Protein 9HGI (pdb70)

Nearest PDB structures (foldseek):
  2zu6-assembly2_D  TM=5.123E-01  e=4.882E-08  Homo sapiens
  3eiq-assembly1_D  TM=4.790E-01  e=8.074E-07  Homo sapiens
  1z63-assembly2_B  TM=3.590E-01  e=5.903E-06  Saccharolobus solfataricus
  2oca-assembly1_A  TM=2.871E-01  e=5.368E-07  Tequatrovirus T4
  4n0o-assembly3_E  TM=4.717E-01  e=1.006E-01  Equine arteritis virus Bucyrus

Radius of gyration: 37.97 Å; Cα contacts (8 Å, |Δi|>4): 2782; chains: 2; bounding box: 100×102×80 Å

Secondary structure (DSSP, 8-state):
-PPPPHHHHHHHHHHHHHHHHHTTTTHHHHHHHH-TTSEEEEE-SSS-----TTSTTS-SEEEEE--TTSSHHHHHHHHHHHH--STT--EEEEEBTTB-HHHHHHHGGGSSS-EE--SSS--S-SSTTS-BSEEEEEGGGGGGTGGGB-S--SEEEEESHHHHHHGGGSTT--SHHHHHHHHHHHHHH-SEEEEEETT--HHHHHHHHHHH-GGGEEEEEE-----GGG--EEEE-SB--HHHHHHHSS-SSS--PPPS-S-S-TT--BHHHHHHHHHHTT--EEEEES-HHHHHHHHHHHHHH-S-EEEE-TTS----GGGGGG-SEEEE-GGGGTSPPB-SS--SEEEEEE---TTS--HHHHHHHHHSB---SS-EEEEEE--TT-BSPPSS-HHHHHHHHHTTT---SSSS----BS----HHHHHHHHHHHHHHHGGGBHHHHHHHHHHHHHHTTPEEEETT--S---HHHHHHHHHHHHHHHHHHHHHHHHS---STTS-HHHHHHTSHHHHHHHHHHB-TT--HHHHHHHHHHTTSHHHHHHHHHHHHHHHHHH-GGGGT-HHHHHHHHHHHSSEEEEEE-TTS-EEEEEE---S--HHHHHHHHHHHHHHHHTTEETTTTEESS-B-HHHHHHHHGGGHHHHHHHHHHHHT-SS--SSTTSHHHHHHHHHHHHHSPPTTTS-HHHHHHHHHHHIIIIIH--EEEE---SSSSS--GGG--HHHHHHHHHHTT----SSSSHHHHHHHHHHHGGGG-S--EEEE--STTTTB--TT------HHHHHHHHHHHSPPPPSS---/-PPPPHHHHHHHHHHHHHHHHHTTTTHHHHHHHH-TTSEEEEE-SSS-----TTSSSS-SEEEEE--TTSSHHHHHHHHHHHH--STT--EEEEE-GGG-THHHHHHGGGGTT-EE--TTTT--GGGG-S-BSEEEEEGGGTTTTGGGB-SS-SEEEEETHHHHHGGGG-TT--SHHHHHHHHHHHHHH-SEEEEE-TT--HHHHHHHHHHH-GGGEEEEEE----TTTTT-EEEE-SB--HHHHHHHHS-SSS-----STT-S-TT--BHHHHHHHHHHTT--EEEEES-HHHHHHHHHHHHHH-S-EEEE-TTS----GGGGGG-SEEEE-GGGGSS--B-SS--SEEEEEE---TTS--HHHHHHHHTTB---TT-EEEEEE--TT-BSPPSS-HHHHHHHHHTTT---SSSS-----B-S---HHHHHHHHHHHHHHHGGGBHHHHHHHHHHHHHTTTPEEEETTBSS---HHHHHHHHHHHHHHHHHHHHHHHHTS---SS--HHHHHHT-HHHHHHHHHHB-TT--HHHHHHHHHHTTSHHHHHHHHHHHHHHHHHH-GGGGT-HHHHHHHHHHHSSEEEEEE-TTS-EEEEEE---S--HHHHHHHHHHHHHHHHTTEETTTTEESS-B-HHHHHHHHGGGHHHHHHHHHHHHS-SS--SGGGSHHHHHHHHHHHHTSPPTTTS-HHHHHHHHHHHIIIIIS--EEEE---SSSTT--GGG--HHHHHHHHTGGG------SSHHHHHHHHHHHHHHH-S--EEEE--STTTTB--TT------HHHHHHHHHHHSPPPPSS---

B-factor: mean 156.35, std 136.42, range [23.38, 640.0]

Solvent-accessible surface area: 67480 Å² total; per-residue (Å²): 126,90,116,46,22,123,86,53,35,104,59,33,68,4,2,28,30,0,0,99,25,0,1,0,25,20,0,33,128,4,0,68,146,43,17,91,134,5,67,47,70,122,30,82,161,25,81,6,71,14,39,69,4,72,28,140,122,20,67,42,0,4,0,0,17,0,0,80,17,1,19,27,45,73,9,0,10,136,9,5,135,42,5,35,155,37,94,121,14,6,1,0,0,4,0,0,56,47,34,28,3,76,83,9,34,99,96,11,93,99,26,50,145,37,35,60,14,54,35,139,97,23,103,140,78,116,53,108,107,146,60,6,52,18,0,2,2,5,1,39,10,1,33,139,10,17,122,36,17,51,118,52,0,58,2,2,0,8,16,33,2,11,20,0,7,34,13,2,15,29,52,70,27,110,79,52,54,144,0,0,57,12,9,10,90,4,8,127,68,0,68,47,0,0,0,2,5,10,13,0,0,7,8,6,0,36,8,2,9,60,32,41,32,53,148,53,0,17,0,0,2,1,63,54,26,46,88,61,106,30,54,30,98,3,42,3,2,11,33,1,1,6,64,64,0,61,66,32,22,87,91,135,69,71,129,62,63,139,80,145,110,57,102,102,98,57,146,15,10,9,0,0,19,48,0,67,62,36,3,65,60,51,17,24,0,0,0,0,0,16,16,13,16,4,0,12,3,0,1,84,0,0,122,98,68,19,122,118,10,31,29,10,6,58,76,36,126,158,32,86,22,118,47,1,40,111,52,43,0,0,0,0,9,15,25,12,1,29,32,92,41,5,97,79,101,33,0,9,1,0,2,0,4,0,29,0,40,10,22,12,22,19,7,32,9,0,19,30,0,3,14,28,0,66,10,8,126,101,11,29,1,7,0,0,4,0,0,8,46,1,112,22,63,23,0,0,17,42,139,0,29,94,65,0,79,91,45,70,6,90,22,14,39,19,14,30,50,182,131,31,44,8,45,184,21,42,124,0,46,73,40,4,75,9,19,36,6,0,19,15,9,2,1,4,3,0,20,0,0,0,5,4,0,46,18,2,0,70,17,9,60,22,118,19,62,6,104,67,50,100,106,112,34,60,45,109,20,4,13,71,8,24,82,31,3,38,129,10,0,92,142,2,27,162,29,16,164,104,20,78,12,148,102,136,166,19,20,47,34,6,14,4,7,53,41,29,71,0,2,23,7,5,43,30,10,6,60,58,113,8,45,20,58,79,2,8,60,0,0,123,42,0,38,54,56,78,4,28,2,42,0,0,4,0,4,0,0,1,0,5,38,48,0,38,8,0,16,30,3,36,2,11,1,31,28,1,0,34,27,3,0,6,3,32,1,2,0,3,32,155,108,17,60,57,74,42,20,33,0,54,10,0,72,81,17,64,42,2,39,54,5,1,22,7,0,6,52,2,0,54,121,0,114,4,17,0,30,82,9,3,10,28,65,3,5,10,38,98,44,0,34,92,10,0,58,56,45,14,64,94,4,55,93,11,4,106,81,10,6,106,38,147,91,89,23,13,6,1,6,18,125,99,5,22,137,43,4,29,84,24,36,98,67,23,38,92,120,76,79,58,57,131,34,80,4,0,24,24,0,0,103,27,1,1,17,36,7,0,11,2,121,26,26,164,18,143,33,44,0,58,24,68,26,166,42,174,106,14,82,91,145,66,0,35,40,24,0,78,73,89,169,21,113,89,77,68,58,200,59,62,189,63,4,80,56,32,2,64,67,64,92,193,106,7,79,59,60,26,38,42,2,100,5,31,98,34,0,105,4,3,10,3,93,66,25,117,57,70,67,26,6,0,44,3,8,13,21,0,10,15,8,37,35,23,47,29,12,66,53,60,112,121,116,119,33,23,123,88,69,33,106,59,32,68,4,1,26,29,0,0,101,25,0,1,0,25,22,0,28,110,11,0,71,162,46,16,95,140,5,66,44,66,122,30,94,163,25,68,7,69,13,35,69,2,65,29,137,121,21,67,43,0,4,0,0,17,0,1,82,24,1,20,26,46,74,7,0,13,131,8,3,136,38,5,36,143,46,118,108,18,5,0,0,0,3,0,0,57,57,21,38,4,66,89,10,28,98,93,5,80,102,22,62,112,20,63,58,9,28,42,119,68,71,69,95,61,91,144,101,128,183,70,20,66,18,0,2,0,2,1,35,4,0,27,110,11,23,87,11,15,44,119,47,2,59,2,3,0,8,13,36,1,8,20,0,8,35,21,4,16,27,47,73,30,109,84,42,53,151,1,0,57,14,8,15,90,5,8,126,66,0,68,47,1,0,0,4,4,9,11,0,1,6,7,6,0,37,8,2,11,55,28,42,32,51,151,50,0,19,0,0,2,1,66,52,15,90,82,62,50,17,60,19,110,2,42,2,2,22,32,0,0,7,39,57,0,69,56,22,28,109,84,140,67,68,135,69,61,145,85,113,71,46,90,99,81,59,178,23,12,9,0,0,19,47,0,65,63,39,3,66,61,47,19,26,0,0,0,0,0,15,17,12,34,4,0,18,5,0,1,86,0,0,128,99,73,16,120,123,9,34,27,7,4,63,69,31,127,103,43,84,20,109,51,1,38,112,54,44,0,0,0,0,7,30,13,9,0,34,25,93,36,4,79,82,101,33,0,10,1,0,0,0,4,0,27,0,45,14,20,13,29,20,8,30,8,0,15,29,0,2,14,24,0,100,26,9,121,104,14,30,2,5,0,0,4,0,0,8,49,1,125,22,76,22,0,0,14,45,124,0,31,94,68,0,93,90,43,76,5,88,19,18,39,13,13,25,51,106,146,90,24,54,6,42,144,35,34,133,0,42,92,41,4,69,8,22,38,5,0,19,12,9,2,1,4,2,0,22,0,0,0,5,4,0,48,16,2,0,71,14,3,47,16,108,22,45,9,106,70,54,123,121,109,35,58,43,114,21,2,15,87,17,17,95,37,1,34,136,13,0,82,107,3,27,135,30,20,167,107,21,51,20,133,63,100,168,23,25,17,27,5,16,6,7,51,38,36,74,0,1,21,8,4,44,29,10,6,65,52,112,9,45,20,58,89,2,7,61,1,0,122,42,0,37,50,55,80,3,26,11,41,0,0,3,0,4,0,0,0,0,5,38,50,0,38,8,0,12,30,3,38,1,10,1,31,28,2,0,36,26,4,1,5,2,30,1,2,0,3,35,156,113,11,60,59,72,46,22,31,0,53,11,1,70,79,15,66,45,3,39,22,6,0,20,5,0,6,36,1,0,54,100,0,115,5,18,0,21,76,15,4,7,36,80,10,4,11,38,105,44,0,38,100,9,0,53,53,42,11,90,80,4,61,93,19,1,93,88,11,6,101,36,148,91,88,22,13,7,2,4,16,122,98,17,19,135,86,6,19,92,22,27,91,64,16,41,94,128,80,74,56,58,81,36,79,3,0,26,22,0,0,99,26,2,1,15,42,8,0,11,1,119,20,27,144,12,102,25,31,2,56,41,72,26,150,44,182,112,12,63,90,138,76,0,56,46,23,3,112,38,87,168,16,142,71,121,37,92,188,86,85,202,91,6,60,54,44,0,76,60,65,73,183,106,6,75,54,63,38,35,46,2,133,14,29,102,38,0,118,5,3,10,2,91,66,24,117,56,60,59,27,7,0,46,1,8,14,20,1,9,13,24,42,31,22,45,19,16,59,51,36,123

Structure (mmCIF, N/CA/C/O backbone):
data_9HGI
#
_entry.id   9HGI
#
_cell.length_a   1.00
_cell.length_b   1.00
_cell.length_c   1.00
_cell.angle_alpha   90.00
_cell.angle_beta   90.00
_cell.angle_gamma   90.00
#
_symmetry.space_group_name_H-M   'P 1'
#
loop_
_entity.id
_entity.type
_entity.pdbx_description
1 polymer 'Replication origin-binding protein'
2 polymer "DNA (5'-D(P*TP*AP*TP*TP*GP*GP*GP*AP*CP*GP*AP*AP*GP*TP*GP*CP*GP*AP*AP*CP*GP*CP*TP*T)-3')"
3 polymer "DNA (5'-D(P*AP*AP*GP*CP*GP*TP*TP*CP*GP*CP*AP*CP*TP*TP*CP*GP*TP*CP*CP*CP*AP*AP*TP*A)-3')"
#
loop_
_atom_site.group_PDB
_atom_site.id
_atom_site.type_symbol
_atom_site.label_atom_id
_atom_site.label_alt_id
_atom_site.label_comp_id
_atom_site.label_asym_id
_atom_site.label_entity_id
_atom_site.label_seq_id
_atom_site.pdbx_PDB_ins_code
_atom_site.Cartn_x
_atom_site.Cartn_y
_atom_site.Cartn_z
_atom_site.occupancy
_atom_site.B_iso_or_equiv
_atom_site.auth_seq_id
_atom_site.auth_comp_id
_atom_site.auth_asym_id
_atom_site.auth_atom_id
_atom_site.pdbx_PDB_model_num
ATOM 1 N N . GLY A 1 27 ? 131.073 159.009 192.887 1.00 321.63 16 GLY A N 1
ATOM 2 C CA . GLY A 1 27 ? 131.858 159.749 191.879 1.00 326.56 16 GLY A CA 1
ATOM 3 C C . GLY A 1 27 ? 130.960 160.473 190.877 1.00 331.80 16 GLY A C 1
ATOM 4 O O . GLY A 1 27 ? 129.777 160.162 190.752 1.00 326.76 16 GLY A O 1
ATOM 5 N N . ARG A 1 28 ? 131.558 161.430 190.153 1.00 338.34 17 ARG A N 1
ATOM 6 C CA . ARG A 1 28 ? 130.870 162.243 189.154 1.00 341.57 17 ARG A CA 1
ATOM 7 C C . ARG A 1 28 ? 130.371 161.384 187.986 1.00 336.64 17 ARG A C 1
ATOM 8 O O . ARG A 1 28 ? 130.978 160.372 187.637 1.00 360.24 17 ARG A O 1
ATOM 16 N N . PRO A 1 29 ? 129.253 161.772 187.315 1.00 306.87 18 PRO A N 1
ATOM 17 C CA . PRO A 1 29 ? 128.815 161.091 186.094 1.00 290.68 18 PRO A CA 1
ATOM 18 C C . PRO A 1 29 ? 129.777 161.381 184.942 1.00 269.63 18 PRO A C 1
ATOM 19 O O . PRO A 1 29 ? 130.548 162.340 185.005 1.00 263.66 18 PRO A O 1
ATOM 23 N N . ILE A 1 30 ? 129.708 160.547 183.892 1.00 251.02 19 ILE A N 1
ATOM 24 C CA . ILE A 1 30 ? 130.661 160.584 182.789 1.00 231.74 19 ILE A CA 1
ATOM 25 C C . ILE A 1 30 ? 130.421 161.850 181.965 1.00 236.46 19 ILE A C 1
ATOM 26 O O . ILE A 1 30 ? 129.294 162.128 181.546 1.00 236.65 19 ILE A O 1
ATOM 31 N N . GLY A 1 31 ? 131.499 162.609 181.720 1.00 240.39 20 GLY A N 1
ATOM 32 C CA . GLY A 1 31 ? 131.413 163.825 180.927 1.00 233.70 20 GLY A CA 1
ATOM 33 C C . GLY A 1 31 ? 131.294 163.536 179.428 1.00 231.31 20 GLY A C 1
ATOM 34 O O . GLY A 1 31 ? 131.720 162.486 178.934 1.00 240.29 20 GLY A O 1
ATOM 35 N N . ASP A 1 32 ? 130.740 164.510 178.692 1.00 238.59 21 ASP A N 1
ATOM 36 C CA . ASP A 1 32 ? 130.744 164.478 177.234 1.00 253.34 21 ASP A CA 1
ATOM 37 C C . ASP A 1 32 ? 132.175 164.614 176.698 1.00 214.49 21 ASP A C 1
ATOM 38 O O . ASP A 1 32 ? 132.498 164.044 175.650 1.00 206.44 21 ASP A O 1
ATOM 43 N N . ASP A 1 33 ? 133.031 165.340 177.439 1.00 200.00 22 ASP A N 1
ATOM 44 C CA . ASP A 1 33 ? 134.452 165.455 177.136 1.00 209.33 22 ASP A CA 1
ATOM 45 C C . ASP A 1 33 ? 135.162 164.107 177.296 1.00 197.41 22 ASP A C 1
ATOM 46 O O . ASP A 1 33 ? 136.010 163.787 176.467 1.00 206.22 22 ASP A O 1
ATOM 51 N N . GLU A 1 34 ? 134.817 163.309 178.324 1.00 181.31 23 GLU A N 1
ATOM 52 C CA . GLU A 1 34 ? 135.336 161.950 178.475 1.00 155.59 23 GLU A CA 1
ATOM 53 C C . GLU A 1 34 ? 134.946 161.063 177.284 1.00 113.66 23 GLU A C 1
ATOM 54 O O . GLU A 1 34 ? 135.740 160.246 176.831 1.00 127.70 23 GLU A O 1
ATOM 60 N N . CYS A 1 35 ? 133.746 161.252 176.743 1.00 94.10 24 CYS A N 1
ATOM 61 C CA . CYS A 1 35 ? 133.295 160.509 175.581 1.00 99.96 24 CYS A CA 1
ATOM 62 C C . CYS A 1 35 ? 134.048 160.921 174.313 1.00 96.12 24 CYS A C 1
ATOM 63 O O . CYS A 1 35 ? 134.319 160.082 173.451 1.00 126.73 24 CYS A O 1
ATOM 66 N N . GLU A 1 36 ? 134.410 162.205 174.206 1.00 84.01 25 GLU A N 1
ATOM 67 C CA . GLU A 1 36 ? 135.192 162.686 173.075 1.00 93.87 25 GLU A CA 1
ATOM 68 C C . GLU A 1 36 ? 136.661 162.279 173.210 1.00 92.51 25 GLU A C 1
ATOM 69 O O . GLU A 1 36 ? 137.313 161.991 172.209 1.00 95.12 25 GLU A O 1
ATOM 75 N N . GLN A 1 37 ? 137.187 162.248 174.441 1.00 82.50 26 GLN A N 1
ATOM 76 C CA . GLN A 1 37 ? 138.533 161.765 174.687 1.00 82.64 26 GLN A CA 1
ATOM 77 C C . GLN A 1 37 ? 138.636 160.325 174.212 1.00 68.37 26 GLN A C 1
ATOM 78 O O . GLN A 1 37 ? 139.587 159.958 173.516 1.00 94.79 26 GLN A O 1
ATOM 84 N N . TYR A 1 38 ? 137.686 159.493 174.627 1.00 61.81 27 TYR A N 1
ATOM 85 C CA . TYR A 1 38 ? 137.661 158.095 174.238 1.00 63.72 27 TYR A CA 1
ATOM 86 C C . TYR A 1 38 ? 137.608 157.954 172.726 1.00 63.89 27 TYR A C 1
ATOM 87 O O . TYR A 1 38 ? 138.460 157.292 172.124 1.00 76.94 27 TYR A O 1
ATOM 96 N N . THR A 1 39 ? 136.631 158.606 172.113 1.00 62.83 28 THR A N 1
ATOM 97 C CA . THR A 1 39 ? 136.443 158.505 170.674 1.00 72.09 28 THR A CA 1
ATOM 98 C C . THR A 1 39 ? 137.693 158.961 169.901 1.00 58.15 28 THR A C 1
ATOM 99 O O . THR A 1 39 ? 138.056 158.347 168.898 1.00 61.72 28 THR A O 1
ATOM 103 N N . SER A 1 40 ? 138.359 160.008 170.365 1.00 50.21 29 SER A N 1
ATOM 104 C CA . SER A 1 40 ? 139.582 160.487 169.743 1.00 59.02 29 SER A CA 1
ATOM 105 C C . SER A 1 40 ? 140.716 159.486 169.868 1.00 58.93 29 SER A C 1
ATOM 106 O O . SER A 1 40 ? 141.455 159.266 168.903 1.00 69.35 29 SER A O 1
ATOM 109 N N . SER A 1 41 ? 140.855 158.889 171.060 1.00 56.30 30 SER A N 1
ATOM 110 C CA . SER A 1 41 ? 141.925 157.947 171.322 1.00 52.68 30 SER A CA 1
ATOM 111 C C . SER A 1 41 ? 141.768 156.714 170.435 1.00 58.22 30 SER A C 1
ATOM 112 O O . SER A 1 41 ? 142.724 156.261 169.807 1.00 50.14 30 SER A O 1
ATOM 115 N N . VAL A 1 42 ? 140.557 156.162 170.388 1.00 50.68 31 VAL A N 1
ATOM 116 C CA . VAL A 1 42 ? 140.285 155.047 169.516 1.00 46.34 31 VAL A CA 1
ATOM 117 C C . VAL A 1 42 ? 140.575 155.379 168.063 1.00 46.61 31 VAL A C 1
ATOM 118 O O . VAL A 1 42 ? 141.139 154.565 167.333 1.00 64.52 31 VAL A O 1
ATOM 122 N N . SER A 1 43 ? 140.175 156.554 167.617 1.00 60.12 32 SER A N 1
ATOM 123 C CA . SER A 1 43 ? 140.307 156.941 166.221 1.00 62.62 32 SER A CA 1
ATOM 124 C C . SER A 1 43 ? 141.772 157.109 165.816 1.00 45.44 32 SER A C 1
ATOM 125 O O . SER A 1 43 ? 142.206 156.619 164.783 1.00 49.33 32 SER A O 1
ATOM 128 N N . LEU A 1 44 ? 142.564 157.742 166.655 1.00 47.87 33 LEU A N 1
ATOM 129 C CA . LEU A 1 44 ? 143.993 157.857 166.402 1.00 46.63 33 LEU A CA 1
ATOM 130 C C . LEU A 1 44 ? 144.678 156.501 166.448 1.00 50.36 33 LEU A C 1
ATOM 131 O O . LEU A 1 44 ? 145.576 156.261 165.653 1.00 66.90 33 LEU A O 1
ATOM 136 N N . ALA A 1 45 ? 144.303 155.611 167.377 1.00 51.17 34 ALA A N 1
ATOM 137 C CA . ALA A 1 45 ? 144.847 154.251 167.411 1.00 48.39 34 ALA A CA 1
ATOM 138 C C . ALA A 1 45 ? 144.556 153.535 166.100 1.00 48.73 34 ALA A C 1
ATOM 139 O O . ALA A 1 45 ? 145.449 152.917 165.533 1.00 47.38 34 ALA A O 1
ATOM 141 N N . ARG A 1 46 ? 143.317 153.644 165.611 1.00 44.96 35 ARG A N 1
ATOM 142 C CA . ARG A 1 46 ? 142.930 153.052 164.343 1.00 43.61 35 ARG A CA 1
ATOM 143 C C . ARG A 1 46 ? 143.767 153.586 163.184 1.00 46.10 35 ARG A C 1
ATOM 144 O O . ARG A 1 46 ? 144.203 152.811 162.344 1.00 60.00 35 ARG A O 1
ATOM 152 N N . MET A 1 47 ? 144.047 154.875 163.144 1.00 45.72 36 MET A N 1
ATOM 153 C CA . MET A 1 47 ? 144.912 155.440 162.122 1.00 49.11 36 MET A CA 1
ATOM 154 C C . MET A 1 47 ? 146.361 154.965 162.215 1.00 42.71 36 MET A C 1
ATOM 155 O O . MET A 1 47 ? 146.993 154.715 161.196 1.00 61.84 36 MET A O 1
ATOM 160 N N . LEU A 1 48 ? 146.922 154.858 163.395 1.00 41.38 37 LEU A N 1
ATOM 161 C CA . LEU A 1 48 ? 148.343 154.531 163.543 1.00 38.34 37 LEU A CA 1
ATOM 162 C C . LEU A 1 48 ? 148.663 153.105 163.118 1.00 42.83 37 LEU A C 1
ATOM 163 O O . LEU A 1 48 ? 149.719 152.891 162.553 1.00 47.96 37 LEU A O 1
ATOM 168 N N . TYR A 1 49 ? 147.729 152.137 163.281 1.00 46.81 38 TYR A N 1
ATOM 169 C CA . TYR A 1 49 ? 147.972 150.745 162.906 1.00 43.29 38 TYR A CA 1
ATOM 170 C C . TYR A 1 49 ? 147.200 150.329 161.650 1.00 42.41 38 TYR A C 1
ATOM 171 O O . TYR A 1 49 ? 147.088 149.161 161.364 1.00 59.83 38 TYR A O 1
ATOM 180 N N . GLY A 1 50 ? 146.675 151.237 160.869 1.00 51.47 39 GLY A N 1
ATOM 181 C CA . GLY A 1 50 ? 146.185 150.872 159.555 1.00 61.10 39 GLY A CA 1
ATOM 182 C C . GLY A 1 50 ? 144.760 150.320 159.550 1.00 51.09 39 GLY A C 1
ATOM 183 O O . GLY A 1 50 ? 144.409 149.613 158.631 1.00 51.10 39 GLY A O 1
ATOM 184 N N . GLY A 1 51 ? 143.963 150.653 160.556 1.00 49.89 40 GLY A N 1
ATOM 185 C CA . GLY A 1 51 ? 142.594 150.188 160.610 1.00 57.33 40 GLY A CA 1
ATOM 186 C C . GLY A 1 51 ? 141.666 151.031 159.748 1.00 62.77 40 GLY A C 1
ATOM 187 O O . GLY A 1 51 ? 140.541 150.612 159.477 1.00 87.60 40 GLY A O 1
ATOM 188 N N . ASP A 1 52 ? 142.149 152.204 159.321 1.00 65.70 41 ASP A N 1
ATOM 189 C CA . ASP A 1 52 ? 141.389 153.156 158.518 1.00 71.86 41 ASP A CA 1
ATOM 190 C C . ASP A 1 52 ? 141.608 152.971 157.017 1.00 70.09 41 ASP A C 1
ATOM 191 O O . ASP A 1 52 ? 140.955 153.616 156.226 1.00 88.34 41 ASP A O 1
ATOM 196 N N . LEU A 1 53 ? 142.428 151.997 156.631 1.00 84.88 42 LEU A N 1
ATOM 197 C CA . LEU A 1 53 ? 143.103 151.971 155.339 1.00 67.75 42 LEU A CA 1
ATOM 198 C C . LEU A 1 53 ? 142.118 151.893 154.186 1.00 68.17 42 LEU A C 1
ATOM 199 O O . LEU A 1 53 ? 142.341 152.544 153.189 1.00 76.34 42 LEU A O 1
ATOM 204 N N . ALA A 1 54 ? 141.009 151.177 154.352 1.00 71.17 43 ALA A N 1
ATOM 205 C CA . ALA A 1 54 ? 140.062 150.991 153.263 1.00 76.03 43 ALA A CA 1
ATOM 206 C C . ALA A 1 54 ? 139.258 152.252 152.975 1.00 74.54 43 ALA A C 1
ATOM 207 O O . ALA A 1 54 ? 138.699 152.370 151.888 1.00 94.39 43 ALA A O 1
ATOM 209 N N . GLU A 1 55 ? 139.166 153.170 153.932 1.00 77.39 44 GLU A N 1
ATOM 210 C CA . GLU A 1 55 ? 138.456 154.429 153.747 1.00 83.51 44 GLU A CA 1
ATOM 211 C C . GLU A 1 55 ? 139.408 155.523 153.281 1.00 82.93 44 GLU A C 1
ATOM 212 O O . GLU A 1 55 ? 139.004 156.388 152.519 1.00 113.34 44 GLU A O 1
ATOM 218 N N . TRP A 1 56 ? 140.648 155.508 153.774 1.00 84.22 45 TRP A N 1
ATOM 219 C CA . TRP A 1 56 ? 141.614 156.574 153.553 1.00 70.58 45 TRP A CA 1
ATOM 220 C C . TRP A 1 56 ? 142.195 156.479 152.147 1.00 75.22 45 TRP A C 1
ATOM 221 O O . TRP A 1 56 ? 142.359 157.512 151.509 1.00 80.84 45 TRP A O 1
ATOM 232 N N . VAL A 1 57 ? 142.446 155.264 151.628 1.00 73.03 46 VAL A N 1
ATOM 233 C CA . VAL A 1 57 ? 143.076 155.133 150.323 1.00 75.47 46 VAL A CA 1
ATOM 234 C C . VAL A 1 57 ? 142.188 155.753 149.241 1.00 80.11 46 VAL A C 1
ATOM 235 O O . VAL A 1 57 ? 142.668 156.622 148.515 1.00 76.59 46 VAL A O 1
ATOM 239 N N . PRO A 1 58 ? 140.905 155.361 149.038 1.00 78.66 47 PRO A N 1
ATOM 240 C CA . PRO A 1 58 ? 140.060 155.971 148.013 1.00 88.97 47 PRO A CA 1
ATOM 241 C C . PRO A 1 58 ? 139.940 157.490 148.088 1.00 92.53 47 PRO A C 1
ATOM 242 O O . PRO A 1 58 ? 139.780 158.135 147.053 1.00 124.74 47 PRO A O 1
ATOM 246 N N . ARG A 1 59 ? 139.959 158.035 149.308 1.00 76.54 48 ARG A N 1
ATOM 247 C CA . ARG A 1 59 ? 139.823 159.463 149.537 1.00 79.65 48 ARG A CA 1
ATOM 248 C C . ARG A 1 59 ? 141.082 160.220 149.102 1.00 82.24 48 ARG A C 1
ATOM 249 O O . ARG A 1 59 ? 140.979 161.200 148.365 1.00 105.76 48 ARG A O 1
ATOM 257 N N . VAL A 1 60 ? 142.268 159.731 149.488 1.00 76.80 49 VAL A N 1
ATOM 258 C CA . VAL A 1 60 ? 143.494 160.509 149.374 1.00 80.67 49 VAL A CA 1
ATOM 259 C C . VAL A 1 60 ? 144.337 160.104 148.163 1.00 83.66 49 VAL A C 1
ATOM 260 O O . VAL A 1 60 ? 145.052 160.955 147.636 1.00 113.63 49 VAL A O 1
ATOM 264 N N . HIS A 1 61 ? 144.221 158.851 147.695 1.00 79.94 50 HIS A N 1
ATOM 265 C CA . HIS A 1 61 ? 145.004 158.360 146.566 1.00 86.77 50 HIS A CA 1
ATOM 266 C C . HIS A 1 61 ? 144.070 157.641 145.587 1.00 92.47 50 HIS A C 1
ATOM 267 O O . HIS A 1 61 ? 144.102 156.414 145.456 1.00 83.70 50 HIS A O 1
ATOM 274 N N . PRO A 1 62 ? 143.214 158.382 144.844 1.00 98.14 51 PRO A N 1
ATOM 275 C CA . PRO A 1 62 ? 142.167 157.749 144.043 1.00 92.19 51 PRO A CA 1
ATOM 276 C C . PRO A 1 62 ? 142.625 156.797 142.944 1.00 87.64 51 PRO A C 1
ATOM 277 O O . PRO A 1 62 ? 141.840 155.940 142.542 1.00 92.27 51 PRO A O 1
ATOM 281 N N . LYS A 1 63 ? 143.869 156.940 142.462 1.00 97.52 52 LYS A N 1
ATOM 282 C CA . LYS A 1 63 ? 144.366 156.097 141.380 1.00 122.33 52 LYS A CA 1
ATOM 283 C C . LYS A 1 63 ? 144.940 154.772 141.901 1.00 108.75 52 LYS A C 1
ATOM 284 O O . LYS A 1 63 ? 145.194 153.872 141.110 1.00 94.90 52 LYS A O 1
ATOM 290 N N . THR A 1 64 ? 145.140 154.640 143.223 1.00 111.59 53 THR A N 1
ATOM 291 C CA . THR A 1 64 ? 145.587 153.395 143.848 1.00 90.37 53 THR A CA 1
ATOM 292 C C . THR A 1 64 ? 144.404 152.468 144.077 1.00 76.63 53 THR A C 1
ATOM 293 O O . THR A 1 64 ? 143.477 152.834 144.789 1.00 91.79 53 THR A O 1
ATOM 297 N N . THR A 1 65 ? 144.431 151.273 143.474 1.00 78.07 54 THR A N 1
ATOM 298 C CA . THR A 1 65 ? 143.338 150.328 143.645 1.00 96.06 54 THR A CA 1
ATOM 299 C C . THR A 1 65 ? 143.443 149.647 145.001 1.00 90.18 54 THR A C 1
ATOM 300 O O . THR A 1 65 ? 144.531 149.486 145.533 1.00 104.66 54 THR A O 1
ATOM 304 N N . ILE A 1 66 ? 142.285 149.250 145.551 1.00 79.74 55 ILE A N 1
ATOM 305 C CA . ILE A 1 66 ? 142.213 148.600 146.852 1.00 70.87 55 ILE A CA 1
ATOM 306 C C . ILE A 1 66 ? 141.097 147.566 146.855 1.00 81.31 55 ILE A C 1
ATOM 307 O O . ILE A 1 66 ? 140.103 147.722 146.148 1.00 128.66 55 ILE A O 1
ATOM 312 N N . GLU A 1 67 ? 141.260 146.501 147.643 1.00 82.30 56 GLU A N 1
ATOM 313 C CA . GLU A 1 67 ? 140.213 145.497 147.797 1.00 91.60 56 GLU A CA 1
ATOM 314 C C . GLU A 1 67 ? 140.195 144.921 149.209 1.00 86.04 56 GLU A C 1
ATOM 315 O O . GLU A 1 67 ? 141.198 144.963 149.911 1.00 109.31 56 GLU A O 1
ATOM 321 N N . ARG A 1 68 ? 139.036 144.400 149.629 1.00 97.25 57 ARG A N 1
ATOM 322 C CA . ARG A 1 68 ? 138.891 143.802 150.949 1.00 91.27 57 ARG A CA 1
ATOM 323 C C . ARG A 1 68 ? 138.480 142.346 150.792 1.00 90.67 57 ARG A C 1
ATOM 324 O O . ARG A 1 68 ? 137.616 142.019 149.975 1.00 122.70 57 ARG A O 1
ATOM 332 N N . GLN A 1 69 ? 139.110 141.484 151.595 1.00 88.25 58 GLN A N 1
ATOM 333 C CA . GLN A 1 69 ? 138.868 140.054 151.548 1.00 108.21 58 GLN A CA 1
ATOM 334 C C . GLN A 1 69 ? 138.394 139.580 152.922 1.00 111.39 58 GLN A C 1
ATOM 335 O O . GLN A 1 69 ? 139.199 139.253 153.797 1.00 123.23 58 GLN A O 1
ATOM 341 N N . GLN A 1 70 ? 137.061 139.531 153.064 1.00 114.99 59 GLN A N 1
ATOM 342 C CA . GLN A 1 70 ? 136.398 139.267 154.330 1.00 121.42 59 GLN A CA 1
ATOM 343 C C . GLN A 1 70 ? 136.116 137.780 154.551 1.00 133.19 59 GLN A C 1
ATOM 344 O O . GLN A 1 70 ? 135.809 137.391 155.677 1.00 151.96 59 GLN A O 1
ATOM 350 N N . HIS A 1 71 ? 136.198 136.959 153.490 1.00 141.40 60 HIS A N 1
ATOM 351 C CA . HIS A 1 71 ? 135.815 135.554 153.556 1.00 138.67 60 HIS A CA 1
ATOM 352 C C . HIS A 1 71 ? 136.980 134.667 153.130 1.00 123.48 60 HIS A C 1
ATOM 353 O O . HIS A 1 71 ? 137.459 134.772 151.999 1.00 130.20 60 HIS A O 1
ATOM 360 N N . GLY A 1 72 ? 137.395 133.768 154.033 1.00 120.14 61 GLY A N 1
ATOM 361 C CA . GLY A 1 72 ? 138.482 132.834 153.770 1.00 119.17 61 GLY A CA 1
ATOM 362 C C . GLY A 1 72 ? 139.836 133.526 153.627 1.00 101.92 61 GLY A C 1
ATOM 363 O O . GLY A 1 72 ? 139.937 134.749 153.693 1.00 104.42 61 GLY A O 1
ATOM 364 N N . PRO A 1 73 ? 140.930 132.747 153.489 1.00 101.03 62 PRO A N 1
ATOM 365 C CA . PRO A 1 73 ? 142.284 133.292 153.413 1.00 103.79 62 PRO A CA 1
ATOM 366 C C . PRO A 1 73 ? 142.485 134.336 152.321 1.00 110.65 62 PRO A C 1
ATOM 367 O O . PRO A 1 73 ? 141.818 134.299 151.290 1.00 107.91 62 PRO A O 1
ATOM 371 N N . VAL A 1 74 ? 143.461 135.227 152.539 1.00 113.15 63 VAL A N 1
ATOM 372 C CA . VAL A 1 74 ? 143.826 136.243 151.560 1.00 98.08 63 VAL A CA 1
ATOM 373 C C . VAL A 1 74 ? 144.415 135.608 150.302 1.00 103.11 63 VAL A C 1
ATOM 374 O O . VAL A 1 74 ? 145.082 134.573 150.348 1.00 109.96 63 VAL A O 1
ATOM 378 N N . THR A 1 75 ? 144.175 136.299 149.180 1.00 100.52 64 THR A N 1
ATOM 379 C CA . THR A 1 75 ? 144.704 135.961 147.871 1.00 108.47 64 THR A CA 1
ATOM 380 C C . THR A 1 75 ? 145.282 137.230 147.245 1.00 106.34 64 THR A C 1
ATOM 381 O O . THR A 1 75 ? 144.571 138.212 147.036 1.00 139.15 64 THR A O 1
ATOM 385 N N . PHE A 1 76 ? 146.570 137.190 146.898 1.00 106.42 65 PHE A N 1
ATOM 386 C CA . PHE A 1 76 ? 147.251 138.309 146.262 1.00 112.66 65 PHE A CA 1
ATOM 387 C C . PHE A 1 76 ? 146.976 138.314 144.756 1.00 126.33 65 PHE A C 1
ATOM 388 O O . PHE A 1 76 ? 146.591 137.297 144.182 1.00 149.75 65 PHE A O 1
ATOM 396 N N . PRO A 1 77 ? 147.186 139.450 144.048 1.00 126.73 66 PRO A N 1
ATOM 397 C CA . PRO A 1 77 ? 146.993 139.485 142.594 1.00 136.21 66 PRO A CA 1
ATOM 398 C C . PRO A 1 77 ? 147.864 138.487 141.833 1.00 142.11 66 PRO A C 1
ATOM 399 O O . PRO A 1 77 ? 148.949 138.144 142.282 1.00 169.05 66 PRO A O 1
ATOM 403 N N . ASN A 1 78 ? 147.392 138.039 140.665 1.00 144.09 67 ASN A N 1
ATOM 404 C CA . ASN A 1 78 ? 148.160 137.153 139.796 1.00 137.32 67 ASN A CA 1
ATOM 405 C C . ASN A 1 78 ? 149.366 137.923 139.254 1.00 136.42 67 ASN A C 1
ATOM 406 O O . ASN A 1 78 ? 149.202 138.789 138.395 1.00 140.15 67 ASN A O 1
ATOM 411 N N . ALA A 1 79 ? 150.580 137.568 139.720 1.00 127.00 68 ALA A N 1
ATOM 412 C CA . ALA A 1 79 ? 151.785 138.358 139.479 1.00 117.20 68 ALA A CA 1
ATOM 413 C C . ALA A 1 79 ? 152.233 138.359 138.011 1.00 141.16 68 ALA A C 1
ATOM 414 O O . ALA A 1 79 ? 152.968 139.256 137.601 1.00 123.03 68 ALA A O 1
ATOM 416 N N . SER A 1 80 ? 151.805 137.353 137.226 1.00 165.34 69 SER A N 1
ATOM 417 C CA . SER A 1 80 ? 152.198 137.210 135.828 1.00 161.00 69 SER A CA 1
ATOM 418 C C . SER A 1 80 ? 151.285 137.987 134.873 1.00 155.10 69 SER A C 1
ATOM 419 O O . SER A 1 80 ? 151.615 138.104 133.693 1.00 164.63 69 SER A O 1
ATOM 422 N N . ALA A 1 81 ? 150.143 138.505 135.357 1.00 147.68 70 ALA A N 1
ATOM 423 C CA . ALA A 1 81 ? 149.239 139.282 134.518 1.00 148.17 70 ALA A CA 1
ATOM 424 C C . ALA A 1 81 ? 149.854 140.636 134.145 1.00 151.25 70 ALA A C 1
ATOM 425 O O . ALA A 1 81 ? 150.520 141.278 134.957 1.00 132.56 70 ALA A O 1
ATOM 427 N N . PRO A 1 82 ? 149.596 141.156 132.920 1.00 182.36 71 PRO A N 1
ATOM 428 C CA . PRO A 1 82 ? 150.131 142.458 132.510 1.00 200.85 71 PRO A CA 1
ATOM 429 C C . PRO A 1 82 ? 149.479 143.646 133.220 1.00 210.44 71 PRO A C 1
ATOM 430 O O . PRO A 1 82 ? 150.062 144.726 133.265 1.00 210.95 71 PRO A O 1
ATOM 434 N N . THR A 1 83 ? 148.281 143.423 133.795 1.00 209.21 72 THR A N 1
ATOM 435 C CA . THR A 1 83 ? 147.511 144.432 134.520 1.00 206.46 72 THR A CA 1
ATOM 436 C C . THR A 1 83 ? 147.874 144.495 136.013 1.00 191.28 72 THR A C 1
ATOM 437 O O . THR A 1 83 ? 147.355 145.346 136.738 1.00 191.32 72 THR A O 1
ATOM 441 N N . ALA A 1 84 ? 148.753 143.597 136.479 1.00 164.51 73 ALA A N 1
ATOM 442 C CA . ALA A 1 84 ? 149.129 143.529 137.882 1.00 142.71 73 ALA A CA 1
ATOM 443 C C . ALA A 1 84 ? 150.229 144.552 138.184 1.00 121.78 73 ALA A C 1
ATOM 444 O O . ALA A 1 84 ? 151.312 144.524 137.592 1.00 115.89 73 ALA A O 1
ATOM 446 N N . ARG A 1 85 ? 149.962 145.399 139.192 1.00 105.50 74 ARG A N 1
ATOM 447 C CA . ARG A 1 85 ? 150.779 146.571 139.485 1.00 97.34 74 ARG A CA 1
ATOM 448 C C . ARG A 1 85 ? 152.097 146.219 140.190 1.00 91.11 74 ARG A C 1
ATOM 449 O O . ARG A 1 85 ? 152.254 145.187 140.831 1.00 87.63 74 ARG A O 1
ATOM 457 N N . CYS A 1 86 ? 153.057 147.128 140.065 1.00 101.97 75 CYS A N 1
ATOM 458 C CA . CYS A 1 86 ? 154.420 146.906 140.495 1.00 103.44 75 CYS A CA 1
ATOM 459 C C . CYS A 1 86 ? 154.496 146.760 142.004 1.00 102.73 75 CYS A C 1
ATOM 460 O O . CYS A 1 86 ? 155.306 145.969 142.484 1.00 166.86 75 CYS A O 1
ATOM 463 N N . VAL A 1 87 ? 153.727 147.561 142.749 1.00 73.98 76 VAL A N 1
ATOM 464 C CA . VAL A 1 87 ? 153.797 147.530 144.207 1.00 72.03 76 VAL A CA 1
ATOM 465 C C . VAL A 1 87 ? 152.477 147.037 144.760 1.00 65.91 76 VAL A C 1
ATOM 466 O O . VAL A 1 87 ? 151.442 147.588 144.416 1.00 86.94 76 VAL A O 1
ATOM 470 N N . THR A 1 88 ? 152.489 145.994 145.579 1.00 60.06 77 THR A N 1
ATOM 471 C CA . THR A 1 88 ? 151.258 145.604 146.243 1.00 77.58 77 THR A CA 1
ATOM 472 C C . THR A 1 88 ? 151.550 145.550 147.738 1.00 69.66 77 THR A C 1
ATOM 473 O O . THR A 1 88 ? 152.629 145.158 148.146 1.00 86.56 77 THR A O 1
ATOM 477 N N . VAL A 1 89 ? 150.622 146.078 148.541 1.00 58.79 78 VAL A N 1
ATOM 478 C CA . VAL A 1 89 ? 150.814 146.144 149.980 1.00 62.38 78 VAL A CA 1
ATOM 479 C C . VAL A 1 89 ? 149.616 145.518 150.686 1.00 54.75 78 VAL A C 1
ATOM 480 O O . VAL A 1 89 ? 148.471 145.740 150.320 1.00 64.46 78 VAL A O 1
ATOM 484 N N . VAL A 1 90 ? 149.926 144.645 151.654 1.00 49.39 79 VAL A N 1
ATOM 485 C CA . VAL A 1 90 ? 148.941 143.777 152.267 1.00 56.66 79 VAL A CA 1
ATOM 486 C C . VAL A 1 90 ? 148.787 144.075 153.762 1.00 58.33 79 VAL A C 1
ATOM 487 O O . VAL A 1 90 ? 149.759 144.053 154.501 1.00 53.82 79 VAL A O 1
ATOM 491 N N . ARG A 1 91 ? 147.541 144.303 154.211 1.00 58.83 80 ARG A N 1
ATOM 492 C CA . ARG A 1 91 ? 147.258 144.512 155.627 1.00 55.54 80 ARG A CA 1
ATOM 493 C C . ARG A 1 91 ? 146.366 143.372 156.027 1.00 52.12 80 ARG A C 1
ATOM 494 O O . ARG A 1 91 ? 145.153 143.460 155.825 1.00 78.56 80 ARG A O 1
ATOM 502 N N . ALA A 1 92 ? 146.946 142.305 156.570 1.00 52.53 81 ALA A N 1
ATOM 503 C CA . ALA A 1 92 ? 146.169 141.094 156.807 1.00 68.17 81 ALA A CA 1
ATOM 504 C C . ALA A 1 92 ? 146.595 140.421 158.113 1.00 67.21 81 ALA A C 1
ATOM 505 O O . ALA A 1 92 ? 147.788 140.396 158.419 1.00 73.82 81 ALA A O 1
ATOM 507 N N . PRO A 1 93 ? 145.656 139.834 158.897 1.00 46.55 82 PRO A N 1
ATOM 508 C CA . PRO A 1 93 ? 145.956 139.246 160.197 1.00 52.50 82 PRO A CA 1
ATOM 509 C C . PRO A 1 93 ? 147.068 138.214 160.255 1.00 69.51 82 PRO A C 1
ATOM 510 O O . PRO A 1 93 ? 147.304 137.517 159.275 1.00 107.96 82 PRO A O 1
ATOM 514 N N . MET A 1 94 ? 147.675 138.051 161.433 1.00 97.50 83 MET A N 1
ATOM 515 C CA . MET A 1 94 ? 148.386 136.819 161.758 1.00 133.07 83 MET A CA 1
ATOM 516 C C . MET A 1 94 ? 147.417 135.631 161.667 1.00 127.91 83 MET A C 1
ATOM 517 O O . MET A 1 94 ? 146.329 135.661 162.250 1.00 109.08 83 MET A O 1
ATOM 522 N N . GLY A 1 95 ? 147.782 134.615 160.874 1.00 119.81 84 GLY A N 1
ATOM 523 C CA . GLY A 1 95 ? 146.910 133.479 160.654 1.00 113.41 84 GLY A CA 1
ATOM 524 C C . GLY A 1 95 ? 145.779 133.717 159.648 1.00 96.95 84 GLY A C 1
ATOM 525 O O . GLY A 1 95 ? 144.771 133.019 159.683 1.00 87.90 84 GLY A O 1
ATOM 526 N N . SER A 1 96 ? 145.996 134.627 158.690 1.00 106.86 85 SER A N 1
ATOM 527 C CA . SER A 1 96 ? 145.078 134.849 157.572 1.00 106.32 85 SER A CA 1
ATOM 528 C C . SER A 1 96 ? 145.496 134.099 156.301 1.00 111.50 85 SER A C 1
ATOM 529 O O . SER A 1 96 ? 144.855 134.263 155.256 1.00 95.76 85 SER A O 1
ATOM 532 N N . GLY A 1 97 ? 146.615 133.358 156.358 1.00 123.97 86 GLY A N 1
ATOM 533 C CA . GLY A 1 97 ? 147.090 132.594 155.215 1.00 137.34 86 GLY A CA 1
ATOM 534 C C . GLY A 1 97 ? 148.157 133.303 154.376 1.00 128.30 86 GLY A C 1
ATOM 535 O O . GLY A 1 97 ? 148.544 132.771 153.341 1.00 160.05 86 GLY A O 1
ATOM 536 N N . LYS A 1 98 ? 148.681 134.439 154.845 1.00 120.38 87 LYS A N 1
ATOM 537 C CA . LYS A 1 98 ? 149.651 135.251 154.114 1.00 126.50 87 LYS A CA 1
ATOM 538 C C . LYS A 1 98 ? 150.799 134.434 153.516 1.00 128.37 87 LYS A C 1
ATOM 539 O O . LYS A 1 98 ? 151.119 134.618 152.342 1.00 136.25 87 LYS A O 1
ATOM 545 N N . THR A 1 99 ? 151.445 133.563 154.310 1.00 117.16 88 THR A N 1
ATOM 546 C CA . THR A 1 99 ? 152.621 132.833 153.848 1.00 111.08 88 THR A CA 1
ATOM 547 C C . THR A 1 99 ? 152.272 131.927 152.651 1.00 113.82 88 THR A C 1
ATOM 548 O O . THR A 1 99 ? 153.087 131.784 151.740 1.00 103.94 88 THR A O 1
ATOM 552 N N . THR A 1 100 ? 151.053 131.358 152.599 1.00 106.15 89 THR A N 1
ATOM 553 C CA . THR A 1 100 ? 150.624 130.544 151.464 1.00 113.25 89 THR A CA 1
ATOM 554 C C . THR A 1 100 ? 150.393 131.416 150.222 1.00 113.97 89 THR A C 1
ATOM 555 O O . THR A 1 100 ? 150.785 131.035 149.114 1.00 138.93 89 THR A O 1
ATOM 559 N N . ALA A 1 101 ? 149.783 132.592 150.403 1.00 87.61 90 ALA A N 1
ATOM 560 C CA . ALA A 1 101 ? 149.547 133.526 149.311 1.00 98.78 90 ALA A CA 1
ATOM 561 C C . ALA A 1 101 ? 150.856 134.104 148.768 1.00 97.36 90 ALA A C 1
ATOM 562 O O . ALA A 1 101 ? 150.961 134.332 147.562 1.00 90.20 90 ALA A O 1
ATOM 564 N N . LEU A 1 102 ? 151.859 134.302 149.645 1.00 80.53 91 LEU A N 1
ATOM 565 C CA . LEU A 1 102 ? 153.169 134.782 149.240 1.00 75.20 91 LEU A CA 1
ATOM 566 C C . LEU A 1 102 ? 153.863 133.742 148.370 1.00 102.70 91 LEU A C 1
ATOM 567 O O . LEU A 1 102 ? 154.378 134.078 147.302 1.00 100.07 91 LEU A O 1
ATOM 572 N N . ILE A 1 103 ? 153.887 132.476 148.806 1.00 111.97 92 ILE A N 1
ATOM 573 C CA . ILE A 1 103 ? 154.559 131.438 148.035 1.00 107.22 92 ILE A CA 1
ATOM 574 C C . ILE A 1 103 ? 153.874 131.277 146.679 1.00 89.60 92 ILE A C 1
ATOM 575 O O . ILE A 1 103 ? 154.560 131.180 145.666 1.00 86.00 92 ILE A O 1
ATOM 580 N N . ARG A 1 104 ? 152.538 131.297 146.640 1.00 88.83 93 ARG A N 1
ATOM 581 C CA . ARG A 1 104 ? 151.821 131.292 145.371 1.00 96.47 93 ARG A CA 1
ATOM 582 C C . ARG A 1 104 ? 152.212 132.496 144.499 1.00 82.58 93 ARG A C 1
ATOM 583 O O . ARG A 1 104 ? 152.503 132.350 143.322 1.00 116.44 93 ARG A O 1
ATOM 591 N N . TRP A 1 105 ? 152.244 133.693 145.064 1.00 102.12 94 TRP A N 1
ATOM 592 C CA . TRP A 1 105 ? 152.606 134.900 144.332 1.00 100.01 94 TRP A CA 1
ATOM 593 C C . TRP A 1 105 ? 154.031 134.818 143.789 1.00 104.48 94 TRP A C 1
ATOM 594 O O . TRP A 1 105 ? 154.243 135.176 142.635 1.00 118.26 94 TRP A O 1
ATOM 605 N N . LEU A 1 106 ? 154.995 134.293 144.575 1.00 100.78 95 LEU A N 1
ATOM 606 C CA . LEU A 1 106 ? 156.370 134.100 144.103 1.00 91.98 95 LEU A CA 1
ATOM 607 C C . LEU A 1 106 ? 156.438 133.076 142.957 1.00 112.63 95 LEU A C 1
ATOM 608 O O . LEU A 1 106 ? 157.127 133.305 141.975 1.00 96.21 95 LEU A O 1
ATOM 613 N N . ARG A 1 107 ? 155.711 131.955 143.057 1.00 113.57 96 ARG A N 1
ATOM 614 C CA . ARG A 1 107 ? 155.636 130.973 141.984 1.00 111.18 96 ARG A CA 1
ATOM 615 C C . ARG A 1 107 ? 155.159 131.605 140.674 1.00 110.24 96 ARG A C 1
ATOM 616 O O . ARG A 1 107 ? 155.516 131.132 139.598 1.00 131.61 96 ARG A O 1
ATOM 624 N N . GLU A 1 108 ? 154.303 132.629 140.763 1.00 110.25 97 GLU A N 1
ATOM 625 C CA . GLU A 1 108 ? 153.768 133.328 139.601 1.00 127.87 97 GLU A CA 1
ATOM 626 C C . GLU A 1 108 ? 154.707 134.448 139.144 1.00 109.37 97 GLU A C 1
ATOM 627 O O . GLU A 1 108 ? 154.792 134.739 137.954 1.00 113.76 97 GLU A O 1
ATOM 633 N N . ALA A 1 109 ? 155.406 135.086 140.088 1.00 105.92 98 ALA A N 1
ATOM 634 C CA . ALA A 1 109 ? 156.287 136.216 139.808 1.00 109.09 98 ALA A CA 1
ATOM 635 C C . ALA A 1 109 ? 157.620 135.774 139.192 1.00 119.72 98 ALA A C 1
ATOM 636 O O . ALA A 1 109 ? 158.221 136.524 138.425 1.00 113.49 98 ALA A O 1
ATOM 638 N N . ILE A 1 110 ? 158.103 134.581 139.572 1.00 123.88 99 ILE A N 1
ATOM 639 C CA . ILE A 1 110 ? 159.415 134.075 139.172 1.00 121.41 99 ILE A CA 1
ATOM 640 C C . ILE A 1 110 ? 159.301 133.391 137.805 1.00 132.75 99 ILE A C 1
ATOM 641 O O . ILE A 1 110 ? 158.818 132.260 137.713 1.00 126.67 99 ILE A O 1
ATOM 646 N N . HIS A 1 111 ? 159.813 134.058 136.761 1.00 136.75 100 HIS A N 1
ATOM 647 C CA . HIS A 1 111 ? 159.757 133.568 135.386 1.00 161.98 100 HIS A CA 1
ATOM 648 C C . HIS A 1 111 ? 160.763 132.442 135.122 1.00 170.85 100 HIS A C 1
ATOM 649 O O . HIS A 1 111 ? 160.553 131.617 134.230 1.00 176.77 100 HIS A O 1
ATOM 656 N N . SER A 1 112 ? 161.870 132.431 135.884 1.00 184.09 101 SER A N 1
ATOM 657 C CA . SER A 1 112 ? 163.075 131.706 135.502 1.00 186.73 101 SER A CA 1
ATOM 658 C C . SER A 1 112 ? 164.036 131.560 136.684 1.00 181.60 101 SER A C 1
ATOM 659 O O . SER A 1 112 ? 163.943 132.304 137.663 1.00 203.26 101 SER A O 1
ATOM 662 N N . PRO A 1 113 ? 165.035 130.646 136.621 1.00 186.87 102 PRO A N 1
ATOM 663 C CA . PRO A 1 113 ? 166.133 130.643 137.594 1.00 203.96 102 PRO A CA 1
ATOM 664 C C . PRO A 1 113 ? 167.034 131.878 137.503 1.00 213.65 102 PRO A C 1
ATOM 665 O O . PRO A 1 113 ? 167.718 132.205 138.473 1.00 225.82 102 PRO A O 1
ATOM 669 N N . ASP A 1 114 ? 167.019 132.565 136.348 1.00 200.45 103 ASP A N 1
ATOM 670 C CA . ASP A 1 114 ? 167.709 133.838 136.165 1.00 203.20 103 ASP A CA 1
ATOM 671 C C . ASP A 1 114 ? 167.049 134.976 136.957 1.00 190.17 103 ASP A C 1
ATOM 672 O O . ASP A 1 114 ? 167.654 136.039 137.101 1.00 173.28 103 ASP A O 1
ATOM 677 N N . THR A 1 115 ? 165.814 134.776 137.461 1.00 167.36 104 THR A N 1
ATOM 678 C CA . THR A 1 115 ? 165.097 135.798 138.215 1.00 139.20 104 THR A CA 1
ATOM 679 C C . THR A 1 115 ? 165.674 135.893 139.629 1.00 103.46 104 THR A C 1
ATOM 680 O O . THR A 1 115 ? 165.634 134.925 140.382 1.00 100.68 104 THR A O 1
ATOM 684 N N . SER A 1 116 ? 166.158 137.092 139.987 1.00 90.15 105 SER A N 1
ATOM 685 C CA . SER A 1 116 ? 166.718 137.366 141.306 1.00 108.47 105 SER A CA 1
ATOM 686 C C . SER A 1 116 ? 165.615 137.767 142.289 1.00 105.74 105 SER A C 1
ATOM 687 O O . SER A 1 116 ? 164.620 138.333 141.881 1.00 133.90 105 SER A O 1
ATOM 690 N N . VAL A 1 117 ? 165.789 137.487 143.587 1.00 95.66 106 VAL A N 1
ATOM 691 C CA . VAL A 1 117 ? 164.739 137.689 144.586 1.00 70.54 106 VAL A CA 1
ATOM 692 C C . VAL A 1 117 ? 165.364 138.068 145.919 1.00 68.37 106 VAL A C 1
ATOM 693 O O . VAL A 1 117 ? 166.369 137.481 146.323 1.00 110.15 106 VAL A O 1
ATOM 697 N N . LEU A 1 118 ? 164.771 139.030 146.623 1.00 67.67 107 LEU A N 1
ATOM 698 C CA . LEU A 1 118 ? 165.259 139.427 147.944 1.00 72.10 107 LEU A CA 1
ATOM 699 C C . LEU A 1 118 ? 164.116 139.476 148.936 1.00 63.81 107 LEU A C 1
ATOM 700 O O . LEU A 1 118 ? 163.131 140.166 148.675 1.00 96.63 107 LEU A O 1
ATOM 705 N N . VAL A 1 119 ? 164.260 138.755 150.048 1.00 65.40 108 VAL A N 1
ATOM 706 C CA . VAL A 1 119 ? 163.236 138.699 151.086 1.00 75.87 108 VAL A CA 1
ATOM 707 C C . VAL A 1 119 ? 163.803 139.242 152.394 1.00 73.15 108 VAL A C 1
ATOM 708 O O . VAL A 1 119 ? 164.759 138.689 152.913 1.00 91.20 108 VAL A O 1
ATOM 712 N N . VAL A 1 120 ? 163.232 140.341 152.902 1.00 67.67 109 VAL A N 1
ATOM 713 C CA . VAL A 1 120 ? 163.696 140.958 154.132 1.00 68.03 109 VAL A CA 1
ATOM 714 C C . VAL A 1 120 ? 162.681 140.730 155.261 1.00 78.45 109 VAL A C 1
ATOM 715 O O . VAL A 1 120 ? 161.463 140.872 155.071 1.00 118.07 109 VAL A O 1
ATOM 719 N N . SER A 1 121 ? 163.214 140.382 156.439 1.00 75.96 110 SER A N 1
ATOM 720 C CA . SER A 1 121 ? 162.424 140.091 157.627 1.00 91.03 110 SER A CA 1
ATOM 721 C C . SER A 1 121 ? 163.106 140.682 158.862 1.00 97.09 110 SER A C 1
ATOM 722 O O . SER A 1 121 ? 163.999 141.516 158.733 1.00 97.64 110 SER A O 1
ATOM 725 N N . CYS A 1 122 ? 162.649 140.297 160.063 1.00 114.51 111 CYS A N 1
ATOM 726 C CA . CYS A 1 122 ? 163.044 140.967 161.297 1.00 117.96 111 CYS A CA 1
ATOM 727 C C . CYS A 1 122 ? 163.185 139.945 162.436 1.00 138.53 111 CYS A C 1
ATOM 728 O O . CYS A 1 122 ? 162.585 138.875 162.395 1.00 144.28 111 CYS A O 1
ATOM 731 N N . ARG A 1 123 ? 163.919 140.316 163.503 1.00 179.56 112 ARG A N 1
ATOM 732 C CA . ARG A 1 123 ? 164.064 139.522 164.724 1.00 204.98 112 ARG A CA 1
ATOM 733 C C . ARG A 1 123 ? 162.714 139.120 165.341 1.00 226.61 112 ARG A C 1
ATOM 734 O O . ARG A 1 123 ? 162.613 138.096 166.018 1.00 243.17 112 ARG A O 1
ATOM 742 N N . ARG A 1 124 ? 161.680 139.943 165.119 1.00 236.82 113 ARG A N 1
ATOM 743 C CA . ARG A 1 124 ? 160.357 139.744 165.697 1.00 246.48 113 ARG A CA 1
ATOM 744 C C . ARG A 1 124 ? 159.597 138.592 165.030 1.00 249.98 113 ARG A C 1
ATOM 745 O O . ARG A 1 124 ? 158.599 138.121 165.582 1.00 255.40 113 ARG A O 1
ATOM 753 N N . SER A 1 125 ? 160.042 138.156 163.837 1.00 236.30 114 SER A N 1
ATOM 754 C CA . SER A 1 125 ? 159.401 137.080 163.084 1.00 225.72 114 SER A CA 1
ATOM 755 C C . SER A 1 125 ? 160.451 136.333 162.267 1.00 233.44 114 SER A C 1
ATOM 756 O O . SER A 1 125 ? 160.642 136.627 161.088 1.00 246.65 114 SER A O 1
ATOM 759 N N . PHE A 1 126 ? 161.094 135.336 162.890 1.00 227.36 115 PHE A N 1
ATOM 760 C CA . PHE A 1 126 ? 162.370 134.814 162.418 1.00 202.15 115 PHE A CA 1
ATOM 761 C C . PHE A 1 126 ? 162.288 134.243 160.999 1.00 182.67 115 PHE A C 1
ATOM 762 O O . PHE A 1 126 ? 161.389 133.479 160.664 1.00 152.24 115 PHE A O 1
ATOM 770 N N . THR A 1 127 ? 163.340 134.543 160.213 1.00 189.08 116 THR A N 1
ATOM 771 C CA . THR A 1 127 ? 163.562 134.066 158.852 1.00 192.73 116 THR A CA 1
ATOM 772 C C . THR A 1 127 ? 163.448 132.543 158.727 1.00 209.26 116 THR A C 1
ATOM 773 O O . THR A 1 127 ? 163.077 132.050 157.667 1.00 186.28 116 THR A O 1
ATOM 777 N N . GLN A 1 128 ? 163.780 131.791 159.787 1.00 232.08 117 GLN A N 1
ATOM 778 C CA . GLN A 1 128 ? 163.827 130.335 159.728 1.00 222.14 117 GLN A CA 1
ATOM 779 C C . GLN A 1 128 ? 162.464 129.733 159.369 1.00 211.47 117 GLN A C 1
ATOM 780 O O . GLN A 1 128 ? 162.417 128.674 158.739 1.00 229.24 117 GLN A O 1
ATOM 786 N N . THR A 1 129 ? 161.355 130.395 159.742 1.00 192.90 118 THR A N 1
ATOM 787 C CA . THR A 1 129 ? 160.031 129.884 159.397 1.00 203.62 118 THR A CA 1
ATOM 788 C C . THR A 1 129 ? 159.824 129.995 157.881 1.00 194.42 118 THR A C 1
ATOM 789 O O . THR A 1 129 ? 159.370 129.032 157.260 1.00 196.08 118 THR A O 1
ATOM 793 N N . LEU A 1 130 ? 160.205 131.134 157.274 1.00 169.27 119 LEU A N 1
ATOM 794 C CA . LEU A 1 130 ? 160.141 131.306 155.827 1.00 172.96 119 LEU A CA 1
ATOM 795 C C . LEU A 1 130 ? 161.063 130.312 155.120 1.00 172.88 119 LEU A C 1
ATOM 796 O O . LEU A 1 130 ? 160.608 129.586 154.239 1.00 173.56 119 LEU A O 1
ATOM 801 N N . ALA A 1 131 ? 162.340 130.256 155.528 1.00 176.86 120 ALA A N 1
ATOM 802 C CA . ALA A 1 131 ? 163.324 129.373 154.910 1.00 187.05 120 ALA A CA 1
ATOM 803 C C . ALA A 1 131 ? 162.859 127.910 154.937 1.00 187.37 120 ALA A C 1
ATOM 804 O O . ALA A 1 131 ? 163.149 127.151 154.006 1.00 154.77 120 ALA A O 1
ATOM 806 N N . THR A 1 132 ? 162.116 127.530 155.997 1.00 196.25 121 THR A N 1
ATOM 807 C CA . THR A 1 132 ? 161.510 126.206 156.120 1.00 197.49 121 THR A CA 1
ATOM 808 C C . THR A 1 132 ? 160.384 126.024 155.094 1.00 196.49 121 THR A C 1
ATOM 809 O O . THR A 1 132 ? 160.416 125.051 154.345 1.00 227.01 121 THR A O 1
ATOM 813 N N . ARG A 1 133 ? 159.388 126.926 155.056 1.00 172.17 122 ARG A N 1
ATOM 814 C CA . ARG A 1 133 ? 158.250 126.785 154.147 1.00 170.43 122 ARG A CA 1
ATOM 815 C C . ARG A 1 133 ? 158.663 126.949 152.677 1.00 172.77 122 ARG A C 1
ATOM 816 O O . ARG A 1 133 ? 158.001 126.407 151.784 1.00 167.40 122 ARG A O 1
ATOM 824 N N . PHE A 1 134 ? 159.774 127.667 152.432 1.00 178.39 123 PHE A N 1
ATOM 825 C CA . PHE A 1 134 ? 160.334 127.855 151.096 1.00 192.44 123 PHE A CA 1
ATOM 826 C C . PHE A 1 134 ? 161.004 126.579 150.554 1.00 214.61 123 PHE A C 1
ATOM 827 O O . PHE A 1 134 ? 161.576 126.616 149.468 1.00 210.09 123 PHE A O 1
ATOM 835 N N . ALA A 1 135 ? 160.898 125.437 151.257 1.00 219.41 124 ALA A N 1
ATOM 836 C CA . ALA A 1 135 ? 161.128 124.117 150.671 1.00 218.16 124 ALA A CA 1
ATOM 837 C C . ALA A 1 135 ? 160.302 123.921 149.391 1.00 228.56 124 ALA A C 1
ATOM 838 O O . ALA A 1 135 ? 160.656 123.113 148.533 1.00 232.72 124 ALA A O 1
ATOM 840 N N . GLU A 1 136 ? 159.186 124.658 149.277 1.00 232.49 125 GLU A N 1
ATOM 841 C CA . GLU A 1 136 ? 158.306 124.666 148.114 1.00 225.31 125 GLU A CA 1
ATOM 842 C C . GLU A 1 136 ? 158.928 125.327 146.874 1.00 224.76 125 GLU A C 1
ATOM 843 O O . GLU A 1 136 ? 158.373 125.165 145.780 1.00 188.61 125 GLU A O 1
ATOM 849 N N . SER A 1 137 ? 160.028 126.094 147.039 1.00 236.69 126 SER A N 1
ATOM 850 C CA . SER A 1 137 ? 160.666 126.828 145.944 1.00 237.51 126 SER A CA 1
ATOM 851 C C . SER A 1 137 ? 162.118 126.388 145.716 1.00 237.55 126 SER A C 1
ATOM 852 O O . SER A 1 137 ? 162.850 126.099 146.660 1.00 231.80 126 SER A O 1
ATOM 855 N N . GLY A 1 138 ? 162.549 126.397 144.446 1.00 234.25 127 GLY A N 1
ATOM 856 C CA . GLY A 1 138 ? 163.912 126.025 144.092 1.00 250.86 127 GLY A CA 1
ATOM 857 C C . GLY A 1 138 ? 164.902 127.176 144.291 1.00 266.32 127 GLY A C 1
ATOM 858 O O . GLY A 1 138 ? 164.597 128.321 143.952 1.00 284.35 127 GLY A O 1
ATOM 859 N N . LEU A 1 139 ? 166.099 126.853 144.822 1.00 255.46 128 LEU A N 1
ATOM 860 C CA . LEU A 1 139 ? 167.281 127.720 144.823 1.00 244.19 128 LEU A CA 1
ATOM 861 C C . LEU A 1 139 ? 167.022 129.079 145.488 1.00 237.44 128 LEU A C 1
ATOM 862 O O . LEU A 1 139 ? 167.159 130.131 144.853 1.00 242.12 128 LEU A O 1
ATOM 867 N N . VAL A 1 140 ? 166.658 129.039 146.783 1.00 235.99 129 VAL A N 1
ATOM 868 C CA . VAL A 1 140 ? 166.584 130.217 147.650 1.00 222.24 129 VAL A CA 1
ATOM 869 C C . VAL A 1 140 ? 167.318 129.873 148.953 1.00 177.93 129 VAL A C 1
ATOM 870 O O . VAL A 1 140 ? 167.138 128.781 149.495 1.00 170.43 129 VAL A O 1
ATOM 874 N N . ASP A 1 141 ? 168.108 130.818 149.478 1.00 157.86 130 ASP A N 1
ATOM 875 C CA . ASP A 1 141 ? 168.945 130.575 150.650 1.00 153.34 130 ASP A CA 1
ATOM 876 C C . ASP A 1 141 ? 168.923 131.788 151.580 1.00 160.32 130 ASP A C 1
ATOM 877 O O . ASP A 1 141 ? 168.445 132.860 151.191 1.00 215.18 130 ASP A O 1
ATOM 882 N N . PHE A 1 142 ? 169.370 131.604 152.839 1.00 136.06 131 PHE A N 1
ATOM 883 C CA . PHE A 1 142 ? 169.325 132.689 153.809 1.00 135.73 131 PHE A CA 1
ATOM 884 C C . PHE A 1 142 ? 170.718 132.996 154.350 1.00 128.32 131 PHE A C 1
ATOM 885 O O . PHE A 1 142 ? 171.519 132.093 154.573 1.00 166.37 131 PHE A O 1
ATOM 893 N N . VAL A 1 143 ? 170.987 134.288 154.578 1.00 124.77 132 VAL A N 1
ATOM 894 C CA . VAL A 1 143 ? 172.229 134.726 155.200 1.00 141.65 132 VAL A CA 1
ATOM 895 C C . VAL A 1 143 ? 172.175 134.383 156.686 1.00 179.48 132 VAL A C 1
ATOM 896 O O . VAL A 1 143 ? 171.256 134.802 157.394 1.00 167.16 132 VAL A O 1
ATOM 900 N N . THR A 1 144 ? 173.188 133.630 157.155 1.00 239.33 133 THR A N 1
ATOM 901 C CA . THR A 1 144 ? 173.339 133.340 158.574 1.00 282.06 133 THR A CA 1
ATOM 902 C C . THR A 1 144 ? 173.814 134.620 159.270 1.00 317.10 133 THR A C 1
ATOM 903 O O . THR A 1 144 ? 174.906 135.131 159.011 1.00 317.91 133 THR A O 1
ATOM 907 N N . TYR A 1 145 ? 172.935 135.154 160.128 1.00 351.58 134 TYR A N 1
ATOM 908 C CA . TYR A 1 145 ? 173.184 136.349 160.929 1.00 374.61 134 TYR A CA 1
ATOM 909 C C . TYR A 1 145 ? 174.295 136.077 161.950 1.00 405.81 134 TYR A C 1
ATOM 910 O O . TYR A 1 145 ? 175.079 136.979 162.256 1.00 389.92 134 TYR A O 1
ATOM 919 N N . PHE A 1 146 ? 174.360 134.843 162.484 1.00 452.53 135 PHE A N 1
ATOM 920 C CA . PHE A 1 146 ? 175.552 134.352 163.173 1.00 481.69 135 PHE A CA 1
ATOM 921 C C . PHE A 1 146 ? 176.565 133.838 162.142 1.00 472.60 135 PHE A C 1
ATOM 922 O O . PHE A 1 146 ? 176.181 133.292 161.110 1.00 463.86 135 PHE A O 1
ATOM 930 N N . SER A 1 147 ? 177.867 134.004 162.437 1.00 472.17 136 SER A N 1
ATOM 931 C CA . SER A 1 147 ? 178.978 133.429 161.674 1.00 473.60 136 SER A CA 1
ATOM 932 C C . SER A 1 147 ? 178.772 133.512 160.154 1.00 469.99 136 SER A C 1
ATOM 933 O O . SER A 1 147 ? 178.773 132.491 159.457 1.00 463.67 136 SER A O 1
ATOM 936 N N . SER A 1 148 ? 178.706 134.751 159.640 1.00 466.98 137 SER A N 1
ATOM 937 C CA . SER A 1 148 ? 178.288 135.039 158.271 1.00 465.39 137 SER A CA 1
ATOM 938 C C . SER A 1 148 ? 179.347 134.683 157.222 1.00 483.90 137 SER A C 1
ATOM 939 O O . SER A 1 148 ? 179.050 134.763 156.031 1.00 485.43 137 SER A O 1
ATOM 942 N N . THR A 1 149 ? 180.573 134.317 157.636 1.00 499.59 138 THR A N 1
ATOM 943 C CA . THR A 1 149 ? 181.607 133.835 156.721 1.00 513.70 138 THR A CA 1
ATOM 944 C C . THR A 1 149 ? 181.243 132.444 156.175 1.00 522.70 138 THR A C 1
ATOM 945 O O . THR A 1 149 ? 180.290 131.814 156.635 1.00 511.95 138 THR A O 1
ATOM 949 N N . ASN A 1 150 ? 182.003 131.972 155.170 1.00 540.19 139 ASN A N 1
ATOM 950 C CA . ASN A 1 150 ? 181.762 130.709 154.475 1.00 549.85 139 ASN A CA 1
ATOM 951 C C . ASN A 1 150 ? 180.374 130.705 153.819 1.00 540.83 139 ASN A C 1
ATOM 952 O O . ASN A 1 150 ? 179.683 129.685 153.821 1.00 537.30 139 ASN A O 1
ATOM 957 N N . TYR A 1 151 ? 180.001 131.844 153.215 1.00 531.42 140 TYR A N 1
ATOM 958 C CA . TYR A 1 151 ? 178.674 132.052 152.641 1.00 522.77 140 TYR A CA 1
ATOM 959 C C . TYR A 1 151 ? 178.459 131.168 151.405 1.00 543.53 140 TYR A C 1
ATOM 960 O O . TYR A 1 151 ? 179.396 130.856 150.670 1.00 538.36 140 TYR A O 1
ATOM 969 N N . ILE A 1 152 ? 177.181 130.830 151.142 1.00 553.49 141 ILE A N 1
ATOM 970 C CA . ILE A 1 152 ? 176.795 129.786 150.197 1.00 552.86 141 ILE A CA 1
ATOM 971 C C . ILE A 1 152 ? 177.129 130.230 148.766 1.00 547.35 141 ILE A C 1
ATOM 972 O O . ILE A 1 152 ? 177.631 129.439 147.960 1.00 544.36 141 ILE A O 1
ATOM 977 N N . MET A 1 153 ? 176.837 131.501 148.452 1.00 521.24 142 MET A N 1
ATOM 978 C CA . MET A 1 153 ? 177.133 132.092 147.151 1.00 484.69 142 MET A CA 1
ATOM 979 C C . MET A 1 153 ? 178.601 132.536 147.119 1.00 491.81 142 MET A C 1
ATOM 980 O O . MET A 1 153 ? 178.902 133.671 146.747 1.00 494.80 142 MET A O 1
ATOM 985 N N . ASN A 1 154 ? 179.527 131.620 147.440 1.00 483.96 143 ASN A N 1
ATOM 986 C CA . ASN A 1 154 ? 180.945 131.931 147.619 1.00 477.59 143 ASN A CA 1
ATOM 987 C C . ASN A 1 154 ? 181.540 132.581 146.360 1.00 480.95 143 ASN A C 1
ATOM 988 O O . ASN A 1 154 ? 181.301 132.109 145.252 1.00 473.99 143 ASN A O 1
ATOM 993 N N . ASP A 1 155 ? 182.312 133.666 146.568 1.00 485.57 144 ASP A N 1
ATOM 994 C CA . ASP A 1 155 ? 182.981 134.457 145.539 1.00 491.17 144 ASP A CA 1
ATOM 995 C C . ASP A 1 155 ? 181.998 135.163 144.595 1.00 461.43 144 ASP A C 1
ATOM 996 O O . ASP A 1 155 ? 182.452 135.718 143.592 1.00 471.49 144 ASP A O 1
ATOM 1001 N N . ARG A 1 156 ? 180.694 135.226 144.937 1.00 419.84 145 ARG A N 1
ATOM 1002 C CA . ARG A 1 156 ? 179.686 135.829 144.066 1.00 393.02 145 ARG A CA 1
ATOM 1003 C C . ARG A 1 156 ? 178.717 136.703 144.871 1.00 337.53 145 ARG A C 1
ATOM 1004 O O . ARG A 1 156 ? 178.533 136.501 146.070 1.00 333.99 145 ARG A O 1
ATOM 1012 N N . PRO A 1 157 ? 178.038 137.696 144.245 1.00 289.10 146 PRO A N 1
ATOM 1013 C CA . PRO A 1 157 ? 176.927 138.380 144.911 1.00 275.40 146 PRO A CA 1
ATOM 1014 C C . PRO A 1 157 ? 175.739 137.434 145.098 1.00 260.83 146 PRO A C 1
ATOM 1015 O O . PRO A 1 157 ? 175.542 136.516 144.305 1.00 266.15 146 PRO A O 1
ATOM 1019 N N . PHE A 1 158 ? 174.944 137.670 146.146 1.00 227.67 147 PHE A N 1
ATOM 1020 C CA . PHE A 1 158 ? 173.770 136.853 146.428 1.00 203.31 147 PHE A CA 1
ATOM 1021 C C . PHE A 1 158 ? 172.656 137.104 145.402 1.00 181.77 147 PHE A C 1
ATOM 1022 O O . PHE A 1 158 ? 172.466 138.219 144.927 1.00 183.10 147 PHE A O 1
ATOM 1030 N N . HIS A 1 159 ? 171.878 136.058 145.086 1.00 145.44 148 HIS A N 1
ATOM 1031 C CA . HIS A 1 159 ? 170.981 136.062 143.936 1.00 136.15 148 HIS A CA 1
ATOM 1032 C C . HIS A 1 159 ? 169.511 135.889 144.344 1.00 122.40 148 HIS A C 1
ATOM 1033 O O . HIS A 1 159 ? 168.628 136.568 143.807 1.00 109.75 148 HIS A O 1
ATOM 1040 N N . ARG A 1 160 ? 169.251 134.938 145.257 1.00 104.79 149 ARG A N 1
ATOM 1041 C CA . ARG A 1 160 ? 167.912 134.617 145.726 1.00 112.52 149 ARG A CA 1
ATOM 1042 C C . ARG A 1 160 ? 167.979 134.414 147.241 1.00 113.01 149 ARG A C 1
ATOM 1043 O O . ARG A 1 160 ? 168.238 133.313 147.707 1.00 130.41 149 ARG A O 1
ATOM 1051 N N . LEU A 1 161 ? 167.700 135.486 147.996 1.00 98.54 150 LEU A N 1
ATOM 1052 C CA . LEU A 1 161 ? 168.218 135.647 149.344 1.00 88.99 150 LEU A CA 1
ATOM 1053 C C . LEU A 1 161 ? 167.144 136.013 150.366 1.00 105.11 150 LEU A C 1
ATOM 1054 O O . LEU A 1 161 ? 166.301 136.873 150.103 1.00 169.96 150 LEU A O 1
ATOM 1059 N N . ILE A 1 162 ? 167.223 135.402 151.558 1.00 98.02 151 ILE A N 1
ATOM 1060 C CA . ILE A 1 162 ? 166.459 135.801 152.739 1.00 90.96 151 ILE A CA 1
ATOM 1061 C C . ILE A 1 162 ? 167.391 136.447 153.777 1.00 81.74 151 ILE A C 1
ATOM 1062 O O . ILE A 1 162 ? 168.437 135.899 154.086 1.00 105.92 151 ILE A O 1
ATOM 1067 N N . VAL A 1 163 ? 167.035 137.617 154.312 1.00 79.14 152 VAL A N 1
ATOM 1068 C CA . VAL A 1 163 ? 167.862 138.359 155.263 1.00 89.73 152 VAL A CA 1
ATOM 1069 C C . VAL A 1 163 ? 167.006 138.918 156.403 1.00 110.08 152 VAL A C 1
ATOM 1070 O O . VAL A 1 163 ? 165.839 139.212 156.194 1.00 152.56 152 VAL A O 1
ATOM 1074 N N . GLN A 1 164 ? 167.598 139.161 157.579 1.00 101.86 153 GLN A N 1
ATOM 1075 C CA . GLN A 1 164 ? 166.955 139.996 158.582 1.00 100.79 153 GLN A CA 1
ATOM 1076 C C . GLN A 1 164 ? 167.577 141.391 158.568 1.00 86.22 153 GLN A C 1
ATOM 1077 O O . GLN A 1 164 ? 168.779 141.519 158.578 1.00 115.54 153 GLN A O 1
ATOM 1083 N N . VAL A 1 165 ? 166.752 142.442 158.615 1.00 114.17 154 VAL A N 1
ATOM 1084 C CA . VAL A 1 165 ? 167.186 143.825 158.468 1.00 119.62 154 VAL A CA 1
ATOM 1085 C C . VAL A 1 165 ? 168.258 144.195 159.504 1.00 127.34 154 VAL A C 1
ATOM 1086 O O . VAL A 1 165 ? 169.152 144.979 159.189 1.00 132.14 154 VAL A O 1
ATOM 1090 N N . GLU A 1 166 ? 168.185 143.643 160.727 1.00 160.92 155 GLU A N 1
ATOM 1091 C CA . GLU A 1 166 ? 169.142 143.921 161.801 1.00 199.34 155 GLU A CA 1
ATOM 1092 C C . GLU A 1 166 ? 170.579 143.517 161.423 1.00 179.79 155 GLU A C 1
ATOM 1093 O O . GLU A 1 166 ? 171.537 143.953 162.063 1.00 193.85 155 GLU A O 1
ATOM 1099 N N . SER A 1 167 ? 170.721 142.684 160.375 1.00 166.46 156 SER A N 1
ATOM 1100 C CA . SER A 1 167 ? 171.990 142.129 159.913 1.00 140.42 156 SER A CA 1
ATOM 1101 C C . SER A 1 167 ? 172.339 142.572 158.485 1.00 103.32 156 SER A C 1
ATOM 1102 O O . SER A 1 167 ? 173.326 142.122 157.927 1.00 125.42 156 SER A O 1
ATOM 1105 N N . LEU A 1 168 ? 171.561 143.477 157.891 1.00 128.60 157 LEU A N 1
ATOM 1106 C CA . LEU A 1 168 ? 171.622 143.722 156.454 1.00 130.21 157 LEU A CA 1
ATOM 1107 C C . LEU A 1 168 ? 172.938 144.398 156.062 1.00 114.99 157 LEU A C 1
ATOM 1108 O O . LEU A 1 168 ? 173.458 144.158 154.981 1.00 119.22 157 LEU A O 1
ATOM 1113 N N . HIS A 1 169 ? 173.488 145.227 156.953 1.00 136.95 158 HIS A N 1
ATOM 1114 C CA . HIS A 1 169 ? 174.755 145.918 156.732 1.00 157.89 158 HIS A CA 1
ATOM 1115 C C . HIS A 1 169 ? 175.944 144.957 156.573 1.00 162.66 158 HIS A C 1
ATOM 1116 O O . HIS A 1 169 ? 176.936 145.314 155.937 1.00 140.94 158 HIS A O 1
ATOM 1123 N N . ARG A 1 170 ? 175.861 143.756 157.166 1.00 159.10 159 ARG A N 1
ATOM 1124 C CA . ARG A 1 170 ? 176.901 142.739 157.087 1.00 155.29 159 ARG A CA 1
ATOM 1125 C C . ARG A 1 170 ? 177.081 142.221 155.657 1.00 154.00 159 ARG A C 1
ATOM 1126 O O . ARG A 1 170 ? 178.174 141.780 155.301 1.00 177.17 159 ARG A O 1
ATOM 1134 N N . VAL A 1 171 ? 176.006 142.248 154.848 1.00 137.39 160 VAL A N 1
ATOM 1135 C CA . VAL A 1 171 ? 175.988 141.625 153.530 1.00 154.16 160 VAL A CA 1
ATOM 1136 C C . VAL A 1 171 ? 175.687 142.634 152.418 1.00 158.29 160 VAL A C 1
ATOM 1137 O O . VAL A 1 171 ? 175.850 142.292 151.251 1.00 161.37 160 VAL A O 1
ATOM 1141 N N . GLY A 1 172 ? 175.358 143.880 152.777 1.00 179.20 161 GLY A N 1
ATOM 1142 C CA . GLY A 1 172 ? 175.155 144.978 151.838 1.00 204.64 161 GLY A CA 1
ATOM 1143 C C . GLY A 1 172 ? 176.128 145.001 150.656 1.00 227.12 161 GLY A C 1
ATOM 1144 O O . GLY A 1 172 ? 175.686 145.111 149.511 1.00 237.45 161 GLY A O 1
ATOM 1145 N N . PRO A 1 173 ? 177.469 144.969 150.871 1.00 250.68 162 PRO A N 1
ATOM 1146 C CA . PRO A 1 173 ? 178.430 144.970 149.760 1.00 250.20 162 PRO A CA 1
ATOM 1147 C C . PRO A 1 173 ? 178.487 143.718 148.878 1.00 216.45 162 PRO A C 1
ATOM 1148 O O . PRO A 1 173 ? 179.181 143.732 147.867 1.00 206.97 162 PRO A O 1
ATOM 1152 N N . ASN A 1 174 ? 177.777 142.640 149.263 1.00 201.71 163 ASN A N 1
ATOM 1153 C CA . ASN A 1 174 ? 177.684 141.422 148.469 1.00 197.39 163 ASN A CA 1
ATOM 1154 C C . ASN A 1 174 ? 176.260 141.181 147.943 1.00 188.65 163 ASN A C 1
ATOM 1155 O O . ASN A 1 174 ? 175.977 140.112 147.407 1.00 178.43 163 ASN A O 1
ATOM 1160 N N . LEU A 1 175 ? 175.363 142.176 148.058 1.00 197.02 164 LEU A N 1
ATOM 1161 C CA . LEU A 1 175 ? 174.066 142.135 147.392 1.00 172.28 164 LEU A CA 1
ATOM 1162 C C . LEU A 1 175 ? 174.255 142.547 145.933 1.00 158.08 164 LEU A C 1
ATOM 1163 O O . LEU A 1 175 ? 175.202 143.261 145.601 1.00 152.73 164 LEU A O 1
ATOM 1168 N N . LEU A 1 176 ? 173.333 142.116 145.064 1.00 144.48 165 LEU A N 1
ATOM 1169 C CA . LEU A 1 176 ? 173.175 142.744 143.762 1.00 143.41 165 LEU A CA 1
ATOM 1170 C C . LEU A 1 176 ? 172.752 144.201 143.947 1.00 144.28 165 LEU A C 1
ATOM 1171 O O . LEU A 1 176 ? 172.147 144.557 144.952 1.00 146.57 165 LEU A O 1
ATOM 1176 N N . ASN A 1 177 ? 173.054 145.042 142.950 1.00 161.01 166 ASN A N 1
ATOM 1177 C CA . ASN A 1 177 ? 172.661 146.446 142.970 1.00 188.05 166 ASN A CA 1
ATOM 1178 C C . ASN A 1 177 ? 171.134 146.581 142.900 1.00 181.85 166 ASN A C 1
ATOM 1179 O O . ASN A 1 177 ? 170.577 147.561 143.411 1.00 192.25 166 ASN A O 1
ATOM 1184 N N . ASN A 1 178 ? 170.473 145.600 142.258 1.00 154.97 167 ASN A N 1
ATOM 1185 C CA . ASN A 1 178 ? 169.036 145.597 142.005 1.00 151.50 167 ASN A CA 1
ATOM 1186 C C . ASN A 1 178 ? 168.543 144.146 141.939 1.00 149.97 167 ASN A C 1
ATOM 1187 O O . ASN A 1 178 ? 169.290 143.272 141.503 1.00 176.11 167 ASN A O 1
ATOM 1192 N N . TYR A 1 179 ? 167.291 143.885 142.368 1.00 131.47 168 TYR A N 1
ATOM 1193 C CA . TYR A 1 179 ? 166.682 142.556 142.304 1.00 105.35 168 TYR A CA 1
ATOM 1194 C C . TYR A 1 179 ? 165.347 142.613 141.550 1.00 95.62 168 TYR A C 1
ATOM 1195 O O . TYR A 1 179 ? 164.643 143.610 141.566 1.00 100.57 168 TYR A O 1
ATOM 1204 N N . ASP A 1 180 ? 164.964 141.501 140.922 1.00 107.55 169 ASP A N 1
ATOM 1205 C CA . ASP A 1 180 ? 163.766 141.430 140.102 1.00 109.12 169 ASP A CA 1
ATOM 1206 C C . ASP A 1 180 ? 162.508 141.359 140.964 1.00 97.00 169 ASP A C 1
ATOM 1207 O O . ASP A 1 180 ? 161.459 141.793 140.505 1.00 135.54 169 ASP A O 1
ATOM 1212 N N . VAL A 1 181 ? 162.597 140.803 142.179 1.00 75.84 170 VAL A N 1
ATOM 1213 C CA . VAL A 1 181 ? 161.478 140.766 143.120 1.00 79.77 170 VAL A CA 1
ATOM 1214 C C . VAL A 1 181 ? 161.969 141.180 144.505 1.00 83.06 170 VAL A C 1
ATOM 1215 O O . VAL A 1 181 ? 162.954 140.629 144.990 1.00 99.94 170 VAL A O 1
ATOM 1219 N N . LEU A 1 182 ? 161.234 142.084 145.173 1.00 85.67 171 LEU A N 1
ATOM 1220 C CA . LEU A 1 182 ? 161.496 142.457 146.565 1.00 76.16 171 LEU A CA 1
ATOM 1221 C C . LEU A 1 182 ? 160.326 142.098 147.461 1.00 60.28 171 LEU A C 1
ATOM 1222 O O . LEU A 1 182 ? 159.216 142.525 147.201 1.00 96.30 171 LEU A O 1
ATOM 1227 N N . VAL A 1 183 ? 160.564 141.324 148.512 1.00 60.50 172 VAL A N 1
ATOM 1228 C CA . VAL A 1 183 ? 159.535 141.017 149.500 1.00 64.56 172 VAL A CA 1
ATOM 1229 C C . VAL A 1 183 ? 159.909 141.655 150.838 1.00 71.59 172 VAL A C 1
ATOM 1230 O O . VAL A 1 183 ? 160.995 141.405 151.368 1.00 92.11 172 VAL A O 1
ATOM 1234 N N . LEU A 1 184 ? 159.002 142.452 151.402 1.00 72.28 173 LEU A N 1
ATOM 1235 C CA . LEU A 1 184 ? 159.149 142.906 152.781 1.00 73.51 173 LEU A CA 1
ATOM 1236 C C . LEU A 1 184 ? 158.096 142.225 153.648 1.00 68.30 173 LEU A C 1
ATOM 1237 O O . LEU A 1 184 ? 156.905 142.455 153.478 1.00 93.19 173 LEU A O 1
ATOM 1242 N N . ASP A 1 185 ? 158.547 141.390 154.574 1.00 78.19 174 ASP A N 1
ATOM 1243 C CA . ASP A 1 185 ? 157.664 140.642 155.442 1.00 85.87 174 ASP A CA 1
ATOM 1244 C C . ASP A 1 185 ? 157.657 141.264 156.847 1.00 85.69 174 ASP A C 1
ATOM 1245 O O . ASP A 1 185 ? 158.704 141.638 157.381 1.00 94.53 174 ASP A O 1
ATOM 1250 N N . GLU A 1 186 ? 156.465 141.395 157.432 1.00 65.88 175 GLU A N 1
ATOM 1251 C CA . GLU A 1 186 ? 156.266 142.188 158.623 1.00 73.82 175 GLU A CA 1
ATOM 1252 C C . GLU A 1 186 ? 156.937 143.543 158.454 1.00 63.89 175 GLU A C 1
ATOM 1253 O O . GLU A 1 186 ? 157.801 143.928 159.251 1.00 59.39 175 GLU A O 1
ATOM 1259 N N . VAL A 1 187 ? 156.483 144.282 157.435 1.00 57.67 176 VAL A N 1
ATOM 1260 C CA . VAL A 1 187 ? 157.218 145.461 157.011 1.00 57.88 176 VAL A CA 1
ATOM 1261 C C . VAL A 1 187 ? 157.249 146.503 158.129 1.00 52.46 176 VAL A C 1
ATOM 1262 O O . VAL A 1 187 ? 158.214 147.254 158.225 1.00 63.79 176 VAL A O 1
ATOM 1266 N N . MET A 1 188 ? 156.184 146.637 158.927 1.00 56.04 177 MET A N 1
ATOM 1267 C CA . MET A 1 188 ? 156.170 147.662 159.954 1.00 54.20 177 MET A CA 1
ATOM 1268 C C . MET A 1 188 ? 157.107 147.271 161.093 1.00 57.24 177 MET A C 1
ATOM 1269 O O . MET A 1 188 ? 157.632 148.159 161.772 1.00 65.66 177 MET A O 1
ATOM 1274 N N . SER A 1 189 ? 157.320 145.966 161.308 1.00 66.47 178 SER A N 1
ATOM 1275 C CA . SER A 1 189 ? 158.322 145.484 162.253 1.00 64.34 178 SER A CA 1
ATOM 1276 C C . SER A 1 189 ? 159.722 145.682 161.695 1.00 61.11 178 SER A C 1
ATOM 1277 O O . SER A 1 189 ? 160.641 145.933 162.452 1.00 68.21 178 SER A O 1
ATOM 1280 N N . THR A 1 190 ? 159.903 145.503 160.377 1.00 68.49 179 THR A N 1
ATOM 1281 C CA . THR A 1 190 ? 161.162 145.794 159.691 1.00 67.15 179 THR A CA 1
ATOM 1282 C C . THR A 1 190 ? 161.535 147.268 159.856 1.00 61.12 179 THR A C 1
ATOM 1283 O O . THR A 1 190 ? 162.639 147.559 160.276 1.00 58.51 179 THR A O 1
ATOM 1287 N N . LEU A 1 191 ? 160.607 148.188 159.543 1.00 72.43 180 LEU A N 1
ATOM 1288 C CA . LEU A 1 191 ? 160.809 149.622 159.693 1.00 69.60 180 LEU A CA 1
ATOM 1289 C C . LEU A 1 191 ? 160.982 150.014 161.161 1.00 67.02 180 LEU A C 1
ATOM 1290 O O . LEU A 1 191 ? 161.653 150.986 161.458 1.00 65.67 180 LEU A O 1
ATOM 1295 N N . GLY A 1 192 ? 160.413 149.253 162.088 1.00 65.50 181 GLY A N 1
ATOM 1296 C CA . GLY A 1 192 ? 160.602 149.517 163.499 1.00 75.80 181 GLY A CA 1
ATOM 1297 C C . GLY A 1 192 ? 162.045 149.385 163.978 1.00 78.77 181 GLY A C 1
ATOM 1298 O O . GLY A 1 192 ? 162.402 150.033 164.958 1.00 81.09 181 GLY A O 1
ATOM 1299 N N . GLN A 1 193 ? 162.856 148.536 163.333 1.00 77.54 182 GLN A N 1
ATOM 1300 C CA . GLN A 1 193 ? 164.222 148.292 163.774 1.00 88.50 182 GLN A CA 1
ATOM 1301 C C . GLN A 1 193 ? 165.094 149.539 163.622 1.00 74.15 182 GLN A C 1
ATOM 1302 O O . GLN A 1 193 ? 166.022 149.703 164.408 1.00 74.45 182 GLN A O 1
ATOM 1308 N N . LEU A 1 194 ? 164.788 150.395 162.647 1.00 52.54 183 LEU A N 1
ATOM 1309 C CA . LEU A 1 194 ? 165.562 151.595 162.404 1.00 62.48 183 LEU A CA 1
ATOM 1310 C C . LEU A 1 194 ? 165.669 152.481 163.647 1.00 68.82 183 LEU A C 1
ATOM 1311 O O . LEU A 1 194 ? 166.628 153.255 163.777 1.00 82.26 183 LEU A O 1
ATOM 1316 N N . TYR A 1 195 ? 164.683 152.383 164.550 1.00 65.03 184 TYR A N 1
ATOM 1317 C CA . TYR A 1 195 ? 164.600 153.230 165.727 1.00 61.45 184 TYR A CA 1
ATOM 1318 C C . TYR A 1 195 ? 165.147 152.549 166.982 1.00 69.19 184 TYR A C 1
ATOM 1319 O O . TYR A 1 195 ? 165.200 153.183 168.027 1.00 76.23 184 TYR A O 1
ATOM 1328 N N . SER A 1 196 ? 165.604 151.301 166.876 1.00 81.47 185 SER A N 1
ATOM 1329 C CA . SER A 1 196 ? 166.166 150.592 168.016 1.00 95.74 185 SER A CA 1
ATOM 1330 C C . SER A 1 196 ? 167.557 151.125 168.363 1.00 89.43 185 SER A C 1
ATOM 1331 O O . SER A 1 196 ? 168.340 151.470 167.484 1.00 76.84 185 SER A O 1
ATOM 1334 N N . PRO A 1 197 ? 167.918 151.215 169.668 1.00 105.56 186 PRO A N 1
ATOM 1335 C CA . PRO A 1 197 ? 169.278 151.592 170.065 1.00 101.66 186 PRO A CA 1
ATOM 1336 C C . PRO A 1 197 ? 170.382 150.674 169.557 1.00 108.15 186 PRO A C 1
ATOM 1337 O O . PRO A 1 197 ? 171.510 151.130 169.424 1.00 126.50 186 PRO A O 1
ATOM 1341 N N . THR A 1 198 ? 170.049 149.405 169.266 1.00 127.46 187 THR A N 1
ATOM 1342 C CA . THR A 1 198 ? 171.000 148.422 168.755 1.00 142.34 187 THR A CA 1
ATOM 1343 C C . THR A 1 198 ? 171.282 148.610 167.260 1.00 131.68 187 THR A C 1
ATOM 1344 O O . THR A 1 198 ? 172.180 147.962 166.729 1.00 142.72 187 THR A O 1
ATOM 1348 N N . MET A 1 199 ? 170.506 149.461 166.578 1.00 136.02 188 MET A N 1
ATOM 1349 C CA . MET A 1 199 ? 170.601 149.614 165.136 1.00 139.33 188 MET A CA 1
ATOM 1350 C C . MET A 1 199 ? 171.991 150.120 164.755 1.00 143.41 188 MET A C 1
ATOM 1351 O O . MET A 1 199 ? 172.535 151.034 165.389 1.00 127.17 188 MET A O 1
ATOM 1356 N N . GLN A 1 200 ? 172.533 149.519 163.682 1.00 147.70 189 GLN A N 1
ATOM 1357 C CA . GLN A 1 200 ? 173.927 149.707 163.326 1.00 168.36 189 GLN A CA 1
ATOM 1358 C C . GLN A 1 200 ? 174.061 150.083 161.851 1.00 159.77 189 GLN A C 1
ATOM 1359 O O . GLN A 1 200 ? 173.355 149.532 161.009 1.00 136.54 189 GLN A O 1
ATOM 1365 N N . GLN A 1 201 ? 174.947 151.058 161.577 1.00 167.56 190 GLN A N 1
ATOM 1366 C CA . GLN A 1 201 ? 175.160 151.631 160.251 1.00 191.84 190 GLN A CA 1
ATOM 1367 C C . GLN A 1 201 ? 173.838 152.132 159.653 1.00 174.45 190 GLN A C 1
ATOM 1368 O O . GLN A 1 201 ? 173.575 151.947 158.461 1.00 165.88 190 GLN A O 1
ATOM 1374 N N . LEU A 1 202 ? 173.061 152.862 160.469 1.00 166.04 191 LEU A N 1
ATOM 1375 C CA . LEU A 1 202 ? 171.707 153.300 160.137 1.00 152.14 191 LEU A CA 1
ATOM 1376 C C . LEU A 1 202 ? 171.649 154.007 158.779 1.00 148.76 191 LEU A C 1
ATOM 1377 O O . LEU A 1 202 ? 170.783 153.680 157.964 1.00 173.24 191 LEU A O 1
ATOM 1382 N N . GLY A 1 203 ? 172.553 154.971 158.531 1.00 133.68 192 GLY A N 1
ATOM 1383 C CA . GLY A 1 203 ? 172.551 155.753 157.300 1.00 136.87 192 GLY A CA 1
ATOM 1384 C C . GLY A 1 203 ? 172.693 154.891 156.039 1.00 138.59 192 GLY A C 1
ATOM 1385 O O . GLY A 1 203 ? 172.111 155.209 154.996 1.00 128.22 192 GLY A O 1
ATOM 1386 N N . ARG A 1 204 ? 173.489 153.815 156.141 1.00 137.99 193 ARG A N 1
ATOM 1387 C CA . ARG A 1 204 ? 173.695 152.881 155.046 1.00 147.47 193 ARG A CA 1
ATOM 1388 C C . ARG A 1 204 ? 172.429 152.053 154.814 1.00 128.57 193 ARG A C 1
ATOM 1389 O O . ARG A 1 204 ? 172.020 151.874 153.668 1.00 112.46 193 ARG A O 1
ATOM 1397 N N . VAL A 1 205 ? 171.817 151.533 155.889 1.00 111.70 194 VAL A N 1
ATOM 1398 C CA . VAL A 1 205 ? 170.638 150.691 155.757 1.00 106.72 194 VAL A CA 1
ATOM 1399 C C . VAL A 1 205 ? 169.447 151.495 155.223 1.00 105.07 194 VAL A C 1
ATOM 1400 O O . VAL A 1 205 ? 168.694 150.974 154.395 1.00 96.24 194 VAL A O 1
ATOM 1404 N N . ASP A 1 206 ? 169.303 152.762 155.650 1.00 95.80 195 ASP A N 1
ATOM 1405 C CA . ASP A 1 206 ? 168.361 153.691 155.042 1.00 106.01 195 ASP A CA 1
ATOM 1406 C C . ASP A 1 206 ? 168.528 153.751 153.516 1.00 123.52 195 ASP A C 1
ATOM 1407 O O . ASP A 1 206 ? 167.584 153.508 152.759 1.00 147.93 195 ASP A O 1
ATOM 1412 N N . ALA A 1 207 ? 169.725 154.138 153.059 1.00 122.58 196 ALA A N 1
ATOM 1413 C CA . ALA A 1 207 ? 169.973 154.362 151.646 1.00 125.61 196 ALA A CA 1
ATOM 1414 C C . ALA A 1 207 ? 169.786 153.070 150.845 1.00 106.27 196 ALA A C 1
ATOM 1415 O O . ALA A 1 207 ? 169.259 153.103 149.735 1.00 123.41 196 ALA A O 1
ATOM 1417 N N . LEU A 1 208 ? 170.222 151.937 151.403 1.00 88.20 197 LEU A N 1
ATOM 1418 C CA . LEU A 1 208 ? 170.105 150.648 150.742 1.00 97.02 197 LEU A CA 1
ATOM 1419 C C . LEU A 1 208 ? 168.628 150.277 150.545 1.00 133.97 197 LEU A C 1
ATOM 1420 O O . LEU A 1 208 ? 168.225 149.928 149.432 1.00 145.59 197 LEU A O 1
ATOM 1425 N N . MET A 1 209 ? 167.805 150.350 151.605 1.00 130.63 198 MET A N 1
ATOM 1426 C CA . MET A 1 209 ? 166.391 150.024 151.486 1.00 113.90 198 MET A CA 1
ATOM 1427 C C . MET A 1 209 ? 165.686 150.987 150.535 1.00 107.26 198 MET A C 1
ATOM 1428 O O . MET A 1 209 ? 164.873 150.549 149.725 1.00 116.24 198 MET A O 1
ATOM 1433 N N . LEU A 1 210 ? 166.011 152.285 150.599 1.00 95.06 199 LEU A N 1
ATOM 1434 C CA . LEU A 1 210 ? 165.379 153.267 149.732 1.00 88.22 199 LEU A CA 1
ATOM 1435 C C . LEU A 1 210 ? 165.719 153.021 148.258 1.00 105.99 199 LEU A C 1
ATOM 1436 O O . LEU A 1 210 ? 164.838 153.165 147.401 1.00 133.64 199 LEU A O 1
ATOM 1441 N N . ARG A 1 211 ? 166.956 152.605 147.954 1.00 104.01 200 ARG A N 1
ATOM 1442 C CA . ARG A 1 211 ? 167.355 152.313 146.586 1.00 106.71 200 ARG A CA 1
ATOM 1443 C C . ARG A 1 211 ? 166.588 151.104 146.065 1.00 93.06 200 ARG A C 1
ATOM 1444 O O . ARG A 1 211 ? 166.104 151.137 144.936 1.00 93.46 200 ARG A O 1
ATOM 1452 N N . LEU A 1 212 ? 166.480 150.042 146.881 1.00 85.83 201 LEU A N 1
ATOM 1453 C CA . LEU A 1 212 ? 165.699 148.864 146.518 1.00 97.73 201 LEU A CA 1
ATOM 1454 C C . LEU A 1 212 ? 164.218 149.219 146.269 1.00 98.16 201 LEU A C 1
ATOM 1455 O O . LEU A 1 212 ? 163.642 148.857 145.251 1.00 81.72 201 LEU A O 1
ATOM 1460 N N . LEU A 1 213 ? 163.604 149.984 147.171 1.00 95.35 202 LEU A N 1
ATOM 1461 C CA . LEU A 1 213 ? 162.232 150.423 147.012 1.00 93.12 202 LEU A CA 1
ATOM 1462 C C . LEU A 1 213 ? 162.033 151.235 145.733 1.00 106.50 202 LEU A C 1
ATOM 1463 O O . LEU A 1 213 ? 161.018 151.052 145.072 1.00 134.62 202 LEU A O 1
ATOM 1468 N N . ARG A 1 214 ? 162.958 152.137 145.380 1.00 95.14 203 ARG A N 1
ATOM 1469 C CA . ARG A 1 214 ? 162.796 152.955 144.183 1.00 101.87 203 ARG A CA 1
ATOM 1470 C C . ARG A 1 214 ? 163.024 152.185 142.875 1.00 115.51 203 ARG A C 1
ATOM 1471 O O . ARG A 1 214 ? 162.625 152.706 141.827 1.00 107.94 203 ARG A O 1
ATOM 1479 N N . THR A 1 215 ? 163.657 150.985 142.898 1.00 111.50 204 THR A N 1
ATOM 1480 C CA . THR A 1 215 ? 164.183 150.401 141.665 1.00 113.26 204 THR A CA 1
ATOM 1481 C C . THR A 1 215 ? 163.736 148.962 141.357 1.00 109.56 204 THR A C 1
ATOM 1482 O O . THR A 1 215 ? 163.841 148.580 140.195 1.00 140.32 204 THR A O 1
ATOM 1486 N N . CYS A 1 216 ? 163.259 148.147 142.311 1.00 86.01 205 CYS A N 1
ATOM 1487 C CA . CYS A 1 216 ? 162.874 146.776 141.978 1.00 95.80 205 CYS A CA 1
ATOM 1488 C C . CYS A 1 216 ? 161.570 146.757 141.170 1.00 101.47 205 CYS A C 1
ATOM 1489 O O . CYS A 1 216 ? 160.628 147.473 141.493 1.00 84.59 205 CYS A O 1
ATOM 1492 N N . PRO A 1 217 ? 161.449 145.975 140.076 1.00 105.02 206 PRO A N 1
ATOM 1493 C CA . PRO A 1 217 ? 160.236 146.025 139.258 1.00 120.47 206 PRO A CA 1
ATOM 1494 C C . PRO A 1 217 ? 158.982 145.377 139.853 1.00 106.93 206 PRO A C 1
ATOM 1495 O O . PRO A 1 217 ? 157.893 145.701 139.402 1.00 136.83 206 PRO A O 1
ATOM 1499 N N . ARG A 1 218 ? 159.115 144.473 140.832 1.00 90.94 207 ARG A N 1
ATOM 1500 C CA . ARG A 1 218 ? 157.974 144.013 141.626 1.00 88.37 207 ARG A CA 1
ATOM 1501 C C . ARG A 1 218 ? 158.291 144.126 143.114 1.00 80.87 207 ARG A C 1
ATOM 1502 O O . ARG A 1 218 ? 159.347 143.671 143.528 1.00 115.27 207 ARG A O 1
ATOM 1510 N N . ILE A 1 219 ? 157.375 144.702 143.906 1.00 69.54 208 ILE A N 1
ATOM 1511 C CA . ILE A 1 219 ? 157.481 144.737 145.363 1.00 62.58 208 ILE A CA 1
ATOM 1512 C C . ILE A 1 219 ? 156.218 144.208 146.027 1.00 54.12 208 ILE A C 1
ATOM 1513 O O . ILE A 1 219 ? 155.120 144.510 145.580 1.00 95.69 208 ILE A O 1
ATOM 1518 N N . ILE A 1 220 ? 156.356 143.404 147.068 1.00 49.95 209 ILE A N 1
ATOM 1519 C CA . ILE A 1 220 ? 155.226 143.076 147.915 1.00 57.49 209 ILE A CA 1
ATOM 1520 C C . ILE A 1 220 ? 155.606 143.333 149.361 1.00 63.43 209 ILE A C 1
ATOM 1521 O O . ILE A 1 220 ? 156.686 142.947 149.792 1.00 82.49 209 ILE A O 1
ATOM 1526 N N . ALA A 1 221 ? 154.735 144.043 150.089 1.00 80.76 210 ALA A N 1
ATOM 1527 C CA . ALA A 1 221 ? 155.002 144.464 151.465 1.00 78.76 210 ALA A CA 1
ATOM 1528 C C . ALA A 1 221 ? 153.820 144.061 152.339 1.00 66.83 210 ALA A C 1
ATOM 1529 O O . ALA A 1 221 ? 152.675 144.348 151.981 1.00 75.66 210 ALA A O 1
ATOM 1531 N N . MET A 1 222 ? 154.078 143.329 153.427 1.00 58.58 211 MET A N 1
ATOM 1532 C CA . MET A 1 222 ? 152.989 142.778 154.222 1.00 61.38 211 MET A CA 1
ATOM 1533 C C . MET A 1 222 ? 153.205 142.980 155.720 1.00 61.12 211 MET A C 1
ATOM 1534 O O . MET A 1 222 ? 154.322 142.872 156.214 1.00 73.61 211 MET A O 1
ATOM 1539 N N . ASP A 1 223 ? 152.126 143.333 156.428 1.00 61.48 212 ASP A N 1
ATOM 1540 C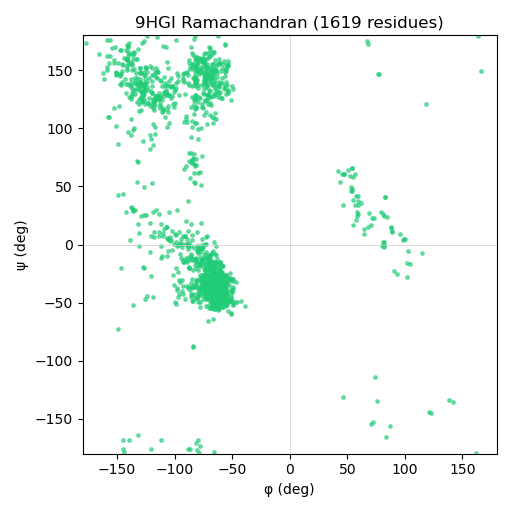 CA . ASP A 1 223 ? 152.131 143.396 157.877 1.00 62.16 212 ASP A CA 1
ATOM 1541 C C . ASP A 1 223 ? 150.699 143.258 158.366 1.00 55.70 212 ASP A C 1
ATOM 1542 O O . ASP A 1 223 ? 149.792 143.602 157.645 1.00 56.30 212 ASP A O 1
ATOM 1547 N N . ALA A 1 224 ? 150.473 142.812 159.613 1.00 62.52 213 ALA A N 1
ATOM 1548 C CA . ALA A 1 224 ? 149.132 142.920 160.189 1.00 53.23 213 ALA A CA 1
ATOM 1549 C C . ALA A 1 224 ? 148.722 144.357 160.399 1.00 42.04 213 ALA A C 1
ATOM 1550 O O . ALA A 1 224 ? 147.557 144.574 160.600 1.00 69.37 213 ALA A O 1
ATOM 1552 N N . THR A 1 225 ? 149.675 145.288 160.407 1.00 51.11 214 THR A N 1
ATOM 1553 C CA . THR A 1 225 ? 149.454 146.677 160.753 1.00 51.55 214 THR A CA 1
ATOM 1554 C C . THR A 1 225 ? 150.017 147.649 159.718 1.00 48.69 214 THR A C 1
ATOM 1555 O O . THR A 1 225 ? 150.294 148.790 160.063 1.00 62.25 214 THR A O 1
ATOM 1559 N N . ALA A 1 226 ? 150.170 147.230 158.469 1.00 55.88 215 ALA A N 1
ATOM 1560 C CA . ALA A 1 226 ? 150.618 148.094 157.384 1.00 57.84 215 ALA A CA 1
ATOM 1561 C C . ALA A 1 226 ? 149.703 149.290 157.317 1.00 48.00 215 ALA A C 1
ATOM 1562 O O . ALA A 1 226 ? 148.504 149.059 157.250 1.00 55.23 215 ALA A O 1
ATOM 1564 N N . ASN A 1 227 ? 150.222 150.527 157.281 1.00 47.02 216 ASN A N 1
ATOM 1565 C CA . ASN A 1 227 ? 149.320 151.669 157.491 1.00 56.71 216 ASN A CA 1
ATOM 1566 C C . ASN A 1 227 ? 149.312 152.724 156.365 1.00 50.55 216 ASN A C 1
ATOM 1567 O O . ASN A 1 227 ? 149.999 152.608 155.378 1.00 70.36 216 ASN A O 1
ATOM 1572 N N . ALA A 1 228 ? 148.505 153.767 156.520 1.00 52.38 217 ALA A N 1
ATOM 1573 C CA . ALA A 1 228 ? 148.334 154.830 155.550 1.00 50.34 217 ALA A CA 1
ATOM 1574 C C . ALA A 1 228 ? 149.655 155.497 155.210 1.00 60.56 217 ALA A C 1
ATOM 1575 O O . ALA A 1 228 ? 149.872 155.835 154.057 1.00 87.45 217 ALA A O 1
ATOM 1577 N N . GLN A 1 229 ? 150.557 155.678 156.166 1.00 57.80 218 GLN A N 1
ATOM 1578 C CA . GLN A 1 229 ? 151.823 156.331 155.870 1.00 54.31 218 GLN A CA 1
ATOM 1579 C C . GLN A 1 229 ? 152.746 155.445 155.055 1.00 53.54 218 GLN A C 1
ATOM 1580 O O . GLN A 1 229 ? 153.551 155.983 154.304 1.00 71.89 218 GLN A O 1
ATOM 1586 N N . LEU A 1 230 ? 152.618 154.122 155.151 1.00 52.46 219 LEU A N 1
ATOM 1587 C CA . LEU A 1 230 ? 153.363 153.228 154.280 1.00 56.55 219 LEU A CA 1
ATOM 1588 C C . LEU A 1 230 ? 152.823 153.345 152.853 1.00 63.44 219 LEU A C 1
ATOM 1589 O O . LEU A 1 230 ? 153.613 153.414 151.906 1.00 57.69 219 LEU A O 1
ATOM 1594 N N . VAL A 1 231 ? 151.485 153.350 152.703 1.00 56.93 220 VAL A N 1
ATOM 1595 C CA . VAL A 1 231 ? 150.869 153.452 151.392 1.00 56.15 220 VAL A CA 1
ATOM 1596 C C . VAL A 1 231 ? 151.162 154.796 150.752 1.00 56.43 220 VAL A C 1
ATOM 1597 O O . VAL A 1 231 ? 151.523 154.859 149.591 1.00 76.68 220 VAL A O 1
ATOM 1601 N N . ASP A 1 232 ? 151.161 155.843 151.547 1.00 70.61 221 ASP A N 1
ATOM 1602 C CA . ASP A 1 232 ? 151.560 157.159 151.091 1.00 69.27 221 ASP A CA 1
ATOM 1603 C C . ASP A 1 232 ? 153.019 157.178 150.639 1.00 64.46 221 ASP A C 1
ATOM 1604 O O . ASP A 1 232 ? 153.327 157.807 149.630 1.00 79.24 221 ASP A O 1
ATOM 1609 N N . PHE A 1 233 ? 153.920 156.544 151.395 1.00 65.37 222 PHE A N 1
ATOM 1610 C CA . PHE A 1 233 ? 155.330 156.551 151.062 1.00 63.31 222 PHE A CA 1
ATOM 1611 C C . PHE A 1 233 ? 155.586 155.801 149.752 1.00 64.86 222 PHE A C 1
ATOM 1612 O O . PHE A 1 233 ? 156.309 156.293 148.892 1.00 86.86 222 PHE A O 1
ATOM 1620 N N . LEU A 1 234 ? 154.987 154.630 149.580 1.00 63.03 223 LEU A N 1
ATOM 1621 C CA . LEU A 1 234 ? 155.129 153.861 148.356 1.00 68.12 223 LEU A CA 1
ATOM 1622 C C . LEU A 1 234 ? 154.476 154.567 147.169 1.00 71.64 223 LEU A C 1
ATOM 1623 O O . LEU A 1 234 ? 155.040 154.549 146.091 1.00 89.92 223 LEU A O 1
ATOM 1628 N N . CYS A 1 235 ? 153.330 155.220 147.355 1.00 80.65 224 CYS A N 1
ATOM 1629 C CA . CYS A 1 235 ? 152.781 156.095 146.335 1.00 71.08 224 CYS A CA 1
ATOM 1630 C C . CYS A 1 235 ? 153.725 157.272 146.059 1.00 80.93 224 CYS A C 1
ATOM 1631 O O . CYS A 1 235 ? 153.843 157.733 144.939 1.00 94.50 224 CYS A O 1
ATOM 1634 N N . GLY A 1 236 ? 154.417 157.799 147.055 1.00 92.10 225 GLY A N 1
ATOM 1635 C CA . GLY A 1 236 ? 155.403 158.841 146.827 1.00 107.15 225 GLY A CA 1
ATOM 1636 C C . GLY A 1 236 ? 156.567 158.404 145.941 1.00 83.67 225 GLY A C 1
ATOM 1637 O O . GLY A 1 236 ? 157.007 159.186 145.098 1.00 116.50 225 GLY A O 1
ATOM 1638 N N . LEU A 1 237 ? 157.083 157.188 146.147 1.00 75.30 226 LEU A N 1
ATOM 1639 C CA . LEU A 1 237 ? 158.240 156.691 145.404 1.00 89.53 226 LEU A CA 1
ATOM 1640 C C . LEU A 1 237 ? 157.853 156.236 143.995 1.00 91.52 226 LEU A C 1
ATOM 1641 O O . LEU A 1 237 ? 158.692 156.317 143.092 1.00 113.68 226 LEU A O 1
ATOM 1646 N N . ARG A 1 238 ? 156.595 155.822 143.789 1.00 77.59 227 ARG A N 1
ATOM 1647 C CA . ARG A 1 238 ? 156.238 155.145 142.557 1.00 80.05 227 ARG A CA 1
ATOM 1648 C C . ARG A 1 238 ? 154.901 155.528 141.935 1.00 82.05 227 ARG A C 1
ATOM 1649 O O . ARG A 1 238 ? 154.563 154.983 140.891 1.00 97.50 227 ARG A O 1
ATOM 1657 N N . GLY A 1 239 ? 154.199 156.498 142.511 1.00 86.89 228 GLY A N 1
ATOM 1658 C CA . GLY A 1 239 ? 152.943 156.975 141.958 1.00 93.31 228 GLY A CA 1
ATOM 1659 C C . GLY A 1 239 ? 151.783 156.020 142.222 1.00 86.44 228 GLY A C 1
ATOM 1660 O O . GLY A 1 239 ? 151.942 154.807 142.165 1.00 67.12 228 GLY A O 1
ATOM 1661 N N . GLU A 1 240 ? 150.602 156.616 142.401 1.00 89.69 229 GLU A N 1
ATOM 1662 C CA . GLU A 1 240 ? 149.391 155.903 142.750 1.00 84.26 229 GLU A CA 1
ATOM 1663 C C . GLU A 1 240 ? 149.089 154.772 141.775 1.00 86.94 229 GLU A C 1
ATOM 1664 O O . GLU A 1 240 ? 148.639 153.715 142.221 1.00 111.80 229 GLU A O 1
ATOM 1670 N N . LYS A 1 241 ? 149.301 154.991 140.466 1.00 94.82 230 LYS A N 1
ATOM 1671 C CA . LYS A 1 241 ? 148.861 154.031 139.455 1.00 118.88 230 LYS A CA 1
ATOM 1672 C C . LYS A 1 241 ? 149.682 152.739 139.482 1.00 122.21 230 LYS A C 1
ATOM 1673 O O . LYS A 1 241 ? 149.280 151.737 138.884 1.00 140.96 230 LYS A O 1
ATOM 1679 N N . ASN A 1 242 ? 150.810 152.735 140.199 1.00 120.04 231 ASN A N 1
ATOM 1680 C CA . ASN A 1 242 ? 151.658 151.561 140.301 1.00 108.20 231 ASN A CA 1
ATOM 1681 C C . ASN A 1 242 ? 151.507 150.842 141.642 1.00 87.71 231 ASN A C 1
ATOM 1682 O O . ASN A 1 242 ? 152.220 149.879 141.873 1.00 115.33 231 ASN A O 1
ATOM 1687 N N . VAL A 1 243 ? 150.606 151.289 142.533 1.00 85.56 232 VAL A N 1
ATOM 1688 C CA . VAL A 1 243 ? 150.370 150.670 143.843 1.00 60.44 232 VAL A CA 1
ATOM 1689 C C . VAL A 1 243 ? 148.982 150.039 143.858 1.00 54.15 232 VAL A C 1
ATOM 1690 O O . VAL A 1 243 ? 148.040 150.575 143.290 1.00 73.05 232 VAL A O 1
ATOM 1694 N N . HIS A 1 244 ? 148.896 148.871 144.474 1.00 54.48 233 HIS A N 1
ATOM 1695 C CA . HIS A 1 244 ? 147.639 148.221 144.806 1.00 67.57 233 HIS A CA 1
ATOM 1696 C C . HIS A 1 244 ? 147.640 147.806 146.286 1.00 72.23 233 HIS A C 1
ATOM 1697 O O . HIS A 1 244 ? 148.687 147.505 146.822 1.00 87.26 233 HIS A O 1
ATOM 1704 N N . VAL A 1 245 ? 146.494 147.820 146.961 1.00 60.86 234 VAL A N 1
ATOM 1705 C CA . VAL A 1 245 ? 146.412 147.501 148.379 1.00 53.45 234 VAL A CA 1
ATOM 1706 C C . VAL A 1 245 ? 145.380 146.393 148.597 1.00 55.60 234 VAL A C 1
ATOM 1707 O O . VAL A 1 245 ? 144.298 146.423 148.053 1.00 66.12 234 VAL A O 1
ATOM 1711 N N . VAL A 1 246 ? 145.702 145.379 149.381 1.00 64.88 235 VAL A N 1
ATOM 1712 C CA . VAL A 1 246 ? 144.717 144.373 149.743 1.00 68.84 235 VAL A CA 1
ATOM 1713 C C . VAL A 1 246 ? 144.593 144.249 151.267 1.00 68.79 235 VAL A C 1
ATOM 1714 O O . VAL A 1 246 ? 145.564 144.251 152.014 1.00 66.10 235 VAL A O 1
ATOM 1718 N N . VAL A 1 247 ? 143.345 144.187 151.717 1.00 66.82 236 VAL A N 1
ATOM 1719 C CA . VAL A 1 247 ? 142.998 144.300 153.128 1.00 72.39 236 VAL A CA 1
ATOM 1720 C C . VAL A 1 247 ? 142.336 143.001 153.558 1.00 63.91 236 VAL A C 1
ATOM 1721 O O . VAL A 1 247 ? 141.276 142.657 153.051 1.00 82.65 236 VAL A O 1
ATOM 1725 N N . GLY A 1 248 ? 142.973 142.279 154.481 1.00 67.45 237 GLY A N 1
ATOM 1726 C CA . GLY A 1 248 ? 142.440 141.035 155.000 1.00 72.75 237 GLY A CA 1
ATOM 1727 C C . GLY A 1 248 ? 141.604 141.292 156.244 1.00 89.08 237 GLY A C 1
ATOM 1728 O O . GLY A 1 248 ? 141.963 142.121 157.092 1.00 102.64 237 GLY A O 1
ATOM 1729 N N . GLU A 1 249 ? 140.482 140.576 156.351 1.00 85.40 238 GLU A N 1
ATOM 1730 C CA . GLU A 1 249 ? 139.605 140.702 157.502 1.00 87.08 238 GLU A CA 1
ATOM 1731 C C . GLU A 1 249 ? 139.144 139.314 157.946 1.00 96.82 238 GLU A C 1
ATOM 1732 O O . GLU A 1 249 ? 138.029 139.166 158.467 1.00 100.54 238 GLU A O 1
ATOM 1738 N N . TYR A 1 250 ? 140.018 138.311 157.743 1.00 75.37 239 TYR A N 1
ATOM 1739 C CA . TYR A 1 250 ? 139.709 136.925 158.078 1.00 90.12 239 TYR A CA 1
ATOM 1740 C C . TYR A 1 250 ? 140.939 136.311 158.733 1.00 85.79 239 TYR A C 1
ATOM 1741 O O . TYR A 1 250 ? 142.053 136.587 158.315 1.00 93.17 239 TYR A O 1
ATOM 1750 N N . ALA A 1 251 ? 140.710 135.461 159.743 1.00 99.69 240 ALA A N 1
ATOM 1751 C CA . ALA A 1 251 ? 141.747 134.630 160.323 1.00 108.19 240 ALA A CA 1
ATOM 1752 C C . ALA A 1 251 ? 141.200 133.225 160.595 1.00 148.61 240 ALA A C 1
ATOM 1753 O O . ALA A 1 251 ? 139.994 133.031 160.762 1.00 135.01 240 ALA A O 1
ATOM 1755 N N . MET A 1 252 ? 142.119 132.247 160.661 1.00 190.56 241 MET A N 1
ATOM 1756 C CA . MET A 1 252 ? 141.771 130.835 160.748 1.00 212.24 241 MET A CA 1
ATOM 1757 C C . MET A 1 252 ? 140.982 130.522 162.031 1.00 223.89 241 MET A C 1
ATOM 1758 O O . MET A 1 252 ? 141.412 130.844 163.151 1.00 207.51 241 MET A O 1
ATOM 1763 N N . PRO A 1 253 ? 139.794 129.871 161.906 1.00 219.66 242 PRO A N 1
ATOM 1764 C CA . PRO A 1 253 ? 138.993 129.490 163.072 1.00 208.97 242 PRO A CA 1
ATOM 1765 C C . PRO A 1 253 ? 139.525 128.244 163.782 1.00 194.23 242 PRO A C 1
ATOM 1766 O O . PRO A 1 253 ? 140.576 127.723 163.426 1.00 165.85 242 PRO A O 1
ATOM 1770 N N . GLY A 1 254 ? 138.764 127.758 164.771 1.00 225.15 243 GLY A N 1
ATOM 1771 C CA . GLY A 1 254 ? 139.103 126.544 165.498 1.00 253.30 243 GLY A CA 1
ATOM 1772 C C . GLY A 1 254 ? 140.262 126.766 166.471 1.00 282.00 243 GLY A C 1
ATOM 1773 O O . GLY A 1 254 ? 140.141 127.535 167.421 1.00 312.89 243 GLY A O 1
ATOM 1774 N N . PHE A 1 255 ? 141.395 126.106 166.193 1.00 282.43 244 PHE A N 1
ATOM 1775 C CA . PHE A 1 255 ? 142.582 126.105 167.041 1.00 278.10 244 PHE A CA 1
ATOM 1776 C C . PHE A 1 255 ? 143.158 127.507 167.281 1.00 247.12 244 PHE A C 1
ATOM 1777 O O . PHE A 1 255 ? 143.931 127.680 168.229 1.00 231.39 244 PHE A O 1
ATOM 1785 N N . SER A 1 256 ? 142.802 128.493 166.429 1.00 213.69 245 SER A N 1
ATOM 1786 C CA . SER A 1 256 ? 143.282 129.871 166.555 1.00 186.99 245 SER A CA 1
ATOM 1787 C C . SER A 1 256 ? 142.157 130.897 166.790 1.00 172.32 245 SER A C 1
ATOM 1788 O O . SER A 1 256 ? 142.415 132.101 166.736 1.00 170.39 245 SER A O 1
ATOM 1791 N N . ALA A 1 257 ? 140.925 130.441 167.077 1.00 179.27 246 ALA A N 1
ATOM 1792 C CA . ALA A 1 257 ? 139.767 131.321 167.262 1.00 189.68 246 ALA A CA 1
ATOM 1793 C C . ALA A 1 257 ? 139.741 131.956 168.660 1.00 172.83 246 ALA A C 1
ATOM 1794 O O . ALA A 1 257 ? 138.770 131.795 169.416 1.00 155.28 246 ALA A O 1
ATOM 1796 N N . ARG A 1 258 ? 140.791 132.739 168.962 1.00 116.25 247 ARG A N 1
ATOM 1797 C CA . ARG A 1 258 ? 141.027 133.246 170.306 1.00 86.91 247 ARG A CA 1
ATOM 1798 C C . ARG A 1 258 ? 139.964 134.267 170.703 1.00 73.79 247 ARG A C 1
ATOM 1799 O O . ARG A 1 258 ? 139.521 135.054 169.875 1.00 88.30 247 ARG A O 1
ATOM 1807 N N . ARG A 1 259 ? 139.582 134.260 171.983 1.00 71.76 248 ARG A N 1
ATOM 1808 C CA . ARG A 1 259 ? 138.654 135.215 172.564 1.00 69.38 248 ARG A CA 1
ATOM 1809 C C . ARG A 1 259 ? 139.344 135.924 173.732 1.00 67.19 248 ARG A C 1
ATOM 1810 O O . ARG A 1 259 ? 139.783 135.290 174.683 1.00 111.09 248 ARG A O 1
ATOM 1818 N N . CYS A 1 260 ? 139.367 137.253 173.729 1.00 56.68 249 CYS A N 1
ATOM 1819 C CA . CYS A 1 260 ? 140.034 138.035 174.752 1.00 46.71 249 CYS A CA 1
ATOM 1820 C C . CYS A 1 260 ? 139.041 138.715 175.722 1.00 48.80 249 CYS A C 1
ATOM 1821 O O . CYS A 1 260 ? 138.004 139.255 175.320 1.00 57.43 249 CYS A O 1
ATOM 1824 N N . LEU A 1 261 ? 139.344 138.677 177.026 1.00 47.13 250 LEU A N 1
ATOM 1825 C CA . LEU A 1 261 ? 138.552 139.347 178.043 1.00 56.02 250 LEU A CA 1
ATOM 1826 C C . LEU A 1 261 ? 139.426 140.261 178.907 1.00 47.12 250 LEU A C 1
ATOM 1827 O O . LEU A 1 261 ? 140.391 139.817 179.500 1.00 59.73 250 LEU A O 1
ATOM 1832 N N . PHE A 1 262 ? 139.093 141.535 179.008 1.00 46.52 251 PHE A N 1
ATOM 1833 C CA . PHE A 1 262 ? 139.748 142.446 179.939 1.00 51.79 251 PHE A CA 1
ATOM 1834 C C . PHE A 1 262 ? 139.072 142.350 181.299 1.00 47.10 251 PHE A C 1
ATOM 1835 O O . PHE A 1 262 ? 137.916 142.705 181.416 1.00 55.98 251 PHE A O 1
ATOM 1843 N N . LEU A 1 263 ? 139.815 141.935 182.323 1.00 53.55 252 LEU A N 1
ATOM 1844 C CA . LEU A 1 263 ? 139.322 141.824 183.691 1.00 52.18 252 LEU A CA 1
ATOM 1845 C C . LEU A 1 263 ? 139.371 143.178 184.397 1.00 58.86 252 LEU A C 1
ATOM 1846 O O . LEU A 1 263 ? 140.327 143.947 184.236 1.00 55.63 252 LEU A O 1
ATOM 1851 N N . PRO A 1 264 ? 138.373 143.457 185.268 1.00 66.14 253 PRO A N 1
ATOM 1852 C CA . PRO A 1 264 ? 138.313 144.705 186.032 1.00 60.36 253 PRO A CA 1
ATOM 1853 C C . PRO A 1 264 ? 139.171 144.764 187.282 1.00 67.92 253 PRO A C 1
ATOM 1854 O O . PRO A 1 264 ? 139.473 145.860 187.726 1.00 107.04 253 PRO A O 1
ATOM 1858 N N . ARG A 1 265 ? 139.579 143.614 187.845 1.00 62.78 254 ARG A N 1
ATOM 1859 C CA . ARG A 1 265 ? 140.162 143.581 189.181 1.00 63.48 254 ARG A CA 1
ATOM 1860 C C . ARG A 1 265 ? 141.297 142.575 189.273 1.00 57.62 254 ARG A C 1
ATOM 1861 O O . ARG A 1 265 ? 141.171 141.466 188.753 1.00 57.48 254 ARG A O 1
ATOM 1869 N N . LEU A 1 266 ? 142.394 142.949 189.960 1.00 57.65 255 LEU A N 1
ATOM 1870 C CA . LEU A 1 266 ? 143.534 142.051 190.155 1.00 61.56 255 LEU A CA 1
ATOM 1871 C C . LEU A 1 266 ? 143.197 140.949 191.166 1.00 76.97 255 LEU A C 1
ATOM 1872 O O . LEU A 1 266 ? 143.473 139.774 190.926 1.00 59.54 255 LEU A O 1
ATOM 1877 N N . GLY A 1 267 ? 142.556 141.334 192.285 1.00 89.74 256 GLY A N 1
ATOM 1878 C CA . GLY A 1 267 ? 142.106 140.384 193.294 1.00 84.85 256 GLY A CA 1
ATOM 1879 C C . GLY A 1 267 ? 143.216 139.995 194.270 1.00 84.34 256 GLY A C 1
ATOM 1880 O O . GLY A 1 267 ? 143.311 138.836 194.656 1.00 82.01 256 GLY A O 1
ATOM 1881 N N . THR A 1 268 ? 144.037 140.969 194.692 1.00 90.67 257 THR A N 1
ATOM 1882 C CA . THR A 1 268 ? 145.150 140.687 195.595 1.00 89.95 257 THR A CA 1
ATOM 1883 C C . THR A 1 268 ? 144.664 140.223 196.970 1.00 101.03 257 THR A C 1
ATOM 1884 O O . THR A 1 268 ? 145.431 139.611 197.706 1.00 115.20 257 THR A O 1
ATOM 1888 N N . GLU A 1 269 ? 143.384 140.442 197.294 1.00 116.18 258 GLU A N 1
ATOM 1889 C CA . GLU A 1 269 ? 142.782 139.901 198.509 1.00 122.88 258 GLU A CA 1
ATOM 1890 C C . GLU A 1 269 ? 142.782 138.365 198.507 1.00 103.23 258 GLU A C 1
ATOM 1891 O O . GLU A 1 269 ? 142.818 137.759 199.575 1.00 134.96 258 GLU A O 1
ATOM 1897 N N . LEU A 1 270 ? 142.706 137.729 197.333 1.00 96.76 259 LEU A N 1
ATOM 1898 C CA . LEU A 1 270 ? 142.824 136.280 197.216 1.00 99.68 259 LEU A CA 1
ATOM 1899 C C . LEU A 1 270 ? 144.289 135.867 197.271 1.00 85.80 259 LEU A C 1
ATOM 1900 O O . LEU A 1 270 ? 144.621 134.892 197.932 1.00 107.41 259 LEU A O 1
ATOM 1905 N N . LEU A 1 271 ? 145.149 136.590 196.549 1.00 100.91 260 LEU A N 1
ATOM 1906 C CA . LEU A 1 271 ? 146.582 136.328 196.486 1.00 100.06 260 LEU A CA 1
ATOM 1907 C C . LEU A 1 271 ? 147.197 136.328 197.883 1.00 102.80 260 LEU A C 1
ATOM 1908 O O . LEU A 1 271 ? 147.911 135.393 198.247 1.00 114.43 260 LEU A O 1
ATOM 1913 N N . GLN A 1 272 ? 146.893 137.371 198.662 1.00 117.82 261 GLN A N 1
ATOM 1914 C CA . GLN A 1 272 ? 147.498 137.552 199.968 1.00 127.05 261 GLN A CA 1
ATOM 1915 C C . GLN A 1 272 ? 147.009 136.477 200.939 1.00 134.84 261 GLN A C 1
ATOM 1916 O O . GLN A 1 272 ? 147.762 136.067 201.822 1.00 148.39 261 GLN A O 1
ATOM 1922 N N . ALA A 1 273 ? 145.747 136.049 200.798 1.00 135.27 262 ALA A N 1
ATOM 1923 C CA . ALA A 1 273 ? 145.158 134.986 201.602 1.00 145.16 262 ALA A CA 1
ATOM 1924 C C . ALA A 1 273 ? 145.738 133.614 201.249 1.00 143.45 262 ALA A C 1
ATOM 1925 O O . ALA A 1 273 ? 145.870 132.766 202.132 1.00 186.26 262 ALA A O 1
ATOM 1927 N N . ALA A 1 274 ? 146.108 133.398 199.976 1.00 141.87 263 ALA A N 1
ATOM 1928 C CA . ALA A 1 274 ? 146.727 132.157 199.520 1.00 130.09 263 ALA A CA 1
ATOM 1929 C C . ALA A 1 274 ? 148.197 132.076 199.948 1.00 130.95 263 ALA A C 1
ATOM 1930 O O . ALA A 1 274 ? 148.616 131.056 200.489 1.00 151.79 263 ALA A O 1
ATOM 1932 N N . LEU A 1 275 ? 148.966 133.158 199.741 1.00 145.42 264 LEU A N 1
ATOM 1933 C CA . LEU A 1 275 ? 150.382 133.217 200.099 1.00 154.51 264 LEU A CA 1
ATOM 1934 C C . LEU A 1 275 ? 150.605 133.397 201.609 1.00 186.41 264 LEU A C 1
ATOM 1935 O O . LEU A 1 275 ? 151.755 133.406 202.048 1.00 198.62 264 LEU A O 1
ATOM 1940 N N . ARG A 1 276 ? 149.526 133.549 202.395 1.00 217.23 265 ARG A N 1
ATOM 1941 C CA . ARG A 1 276 ? 149.596 133.662 203.848 1.00 255.65 265 ARG A CA 1
ATOM 1942 C C . ARG A 1 276 ? 150.264 132.433 204.469 1.00 298.43 265 ARG A C 1
ATOM 1943 O O . ARG A 1 276 ? 149.991 131.307 204.053 1.00 291.26 265 ARG A O 1
ATOM 1951 N N . PRO A 1 277 ? 151.150 132.593 205.490 1.00 362.23 266 PRO A N 1
ATOM 1952 C CA . PRO A 1 277 ? 151.675 131.452 206.250 1.00 401.23 266 PRO A CA 1
ATOM 1953 C C . PRO A 1 277 ? 150.573 130.564 206.832 1.00 436.59 266 PRO A C 1
ATOM 1954 O O . PRO A 1 277 ? 149.616 131.077 207.408 1.00 434.89 266 PRO A O 1
ATOM 1958 N N . PRO A 1 278 ? 150.662 129.219 206.676 1.00 487.17 267 PRO A N 1
ATOM 1959 C CA . PRO A 1 278 ? 149.593 128.312 207.107 1.00 523.00 267 PRO A CA 1
ATOM 1960 C C . PRO A 1 278 ? 149.519 128.006 208.605 1.00 577.78 267 PRO A C 1
ATOM 1961 O O . PRO A 1 278 ? 148.579 127.344 209.049 1.00 575.47 267 PRO A O 1
ATOM 1965 N N . GLY A 1 279 ? 150.513 128.477 209.374 1.00 622.32 268 GLY A N 1
ATOM 1966 C CA . GLY A 1 279 ? 150.624 128.206 210.805 1.00 636.60 268 GLY A CA 1
ATOM 1967 C C . GLY A 1 279 ? 149.511 128.839 211.646 1.00 635.63 268 GLY A C 1
ATOM 1968 O O . GLY A 1 279 ? 148.737 128.120 212.283 1.00 634.35 268 GLY A O 1
ATOM 1969 N N . PRO A 1 280 ? 149.400 130.193 211.712 1.00 632.49 269 PRO A N 1
ATOM 1970 C CA . PRO A 1 280 ? 148.326 130.839 212.478 1.00 629.74 269 PRO A CA 1
ATOM 1971 C C . PRO A 1 280 ? 146.946 130.712 211.832 1.00 624.70 269 PRO A C 1
ATOM 1972 O O . PRO A 1 280 ? 146.832 130.602 210.610 1.00 609.01 269 PRO A O 1
ATOM 1976 N N . PRO A 1 281 ? 145.849 130.748 212.628 1.00 631.88 270 PRO A N 1
ATOM 1977 C CA . PRO A 1 281 ? 144.492 130.657 212.076 1.00 633.38 270 PRO A CA 1
ATOM 1978 C C . PRO A 1 281 ? 144.073 131.898 211.282 1.00 631.96 270 PRO A C 1
ATOM 1979 O O . PRO A 1 281 ? 143.419 131.763 210.250 1.00 625.53 270 PRO A O 1
ATOM 1983 N N . SER A 1 282 ? 144.450 133.089 211.783 1.00 630.62 271 SER A N 1
ATOM 1984 C CA . SER A 1 282 ? 144.382 134.370 211.080 1.00 636.00 271 SER A CA 1
ATOM 1985 C C . SER A 1 282 ? 143.050 134.594 210.352 1.00 635.94 271 SER A C 1
ATOM 1986 O O . SER A 1 282 ? 143.030 134.809 209.137 1.00 626.40 271 SER A O 1
ATOM 1989 N N . GLY A 1 283 ? 141.944 134.605 211.116 1.00 632.39 272 GLY A N 1
ATOM 1990 C CA . GLY A 1 283 ? 140.595 134.707 210.569 1.00 635.26 272 GLY A CA 1
ATOM 1991 C C . GLY A 1 283 ? 140.358 136.005 209.794 1.00 637.22 272 GLY A C 1
ATOM 1992 O O . GLY A 1 283 ? 141.026 137.012 210.035 1.00 630.69 272 GLY A O 1
ATOM 1993 N N . PRO A 1 284 ? 139.389 136.022 208.842 1.00 638.87 273 PRO A N 1
ATOM 1994 C CA . PRO A 1 284 ? 139.205 137.167 207.944 1.00 639.69 273 PRO A CA 1
ATOM 1995 C C . PRO A 1 284 ? 138.646 138.427 208.606 1.00 639.81 273 PRO A C 1
ATOM 1996 O O . PRO A 1 284 ? 137.813 138.352 209.509 1.00 639.16 273 PRO A O 1
ATOM 2000 N N . SER A 1 285 ? 139.146 139.580 208.147 1.00 638.98 274 SER A N 1
ATOM 2001 C CA . SER A 1 285 ? 138.667 140.891 208.569 1.00 640.00 274 SER A CA 1
ATOM 2002 C C . SER A 1 285 ? 137.322 141.205 207.904 1.00 640.00 274 SER A C 1
ATOM 2003 O O . SER A 1 285 ? 136.973 140.597 206.891 1.00 634.83 274 SER A O 1
ATOM 2006 N N . PRO A 1 286 ? 136.511 142.162 208.437 1.00 640.00 275 PRO A N 1
ATOM 2007 C CA . PRO A 1 286 ? 135.246 142.560 207.800 1.00 640.00 275 PRO A CA 1
ATOM 2008 C C . PRO A 1 286 ? 135.384 143.474 206.575 1.00 640.00 275 PRO A C 1
ATOM 2009 O O . PRO A 1 286 ? 134.722 144.511 206.473 1.00 640.00 275 PRO A O 1
ATOM 2013 N N . ASP A 1 287 ? 136.237 143.052 205.627 1.00 640.00 276 ASP A N 1
ATOM 2014 C CA . ASP A 1 287 ? 136.498 143.763 204.378 1.00 640.00 276 ASP A CA 1
ATOM 2015 C C . ASP A 1 287 ? 136.666 142.743 203.240 1.00 638.61 276 ASP A C 1
ATOM 2016 O O . ASP A 1 287 ? 136.915 141.562 203.493 1.00 630.59 276 ASP A O 1
ATOM 2021 N N . ALA A 1 288 ? 136.482 143.203 201.988 1.00 635.96 277 ALA A N 1
ATOM 2022 C CA . ALA A 1 288 ? 136.434 142.372 200.782 1.00 638.71 277 ALA A CA 1
ATOM 2023 C C . ALA A 1 288 ? 135.306 141.330 200.848 1.00 637.90 277 ALA A C 1
ATOM 2024 O O . ALA A 1 288 ? 135.365 140.304 200.161 1.00 634.31 277 ALA A O 1
ATOM 2026 N N . SER A 1 289 ? 134.252 141.635 201.628 1.00 636.88 278 SER A N 1
ATOM 2027 C CA . SER A 1 289 ? 133.045 140.820 201.702 1.00 636.65 278 SER A CA 1
ATOM 2028 C C . SER A 1 289 ? 132.274 140.868 200.377 1.00 635.02 278 SER A C 1
ATOM 2029 O O . SER A 1 289 ? 131.902 139.811 199.862 1.00 629.06 278 SER A O 1
ATOM 2032 N N . PRO A 1 290 ? 131.984 142.058 199.781 1.00 636.15 279 PRO A N 1
ATOM 2033 C CA . PRO A 1 290 ? 131.395 142.109 198.440 1.00 638.55 279 PRO A CA 1
ATOM 2034 C C . PRO A 1 290 ? 132.431 141.754 197.375 1.00 638.23 279 PRO A C 1
ATOM 2035 O O . PRO A 1 290 ? 133.614 142.057 197.526 1.00 632.86 279 PRO A O 1
ATOM 2039 N N . ASP A 1 291 ? 131.973 141.128 196.281 1.00 608.10 280 ASP A N 1
ATOM 2040 C CA . ASP A 1 291 ? 132.853 140.707 195.198 1.00 548.48 280 ASP A CA 1
ATOM 2041 C C . ASP A 1 291 ? 133.328 141.913 194.379 1.00 509.50 280 ASP A C 1
ATOM 2042 O O . ASP A 1 291 ? 134.336 141.817 193.678 1.00 506.38 280 ASP A O 1
ATOM 2047 N N . ALA A 1 292 ? 132.570 143.024 194.427 1.00 459.13 281 ALA A N 1
ATOM 2048 C CA . ALA A 1 292 ? 132.875 144.222 193.655 1.00 411.71 281 ALA A CA 1
ATOM 2049 C C . ALA A 1 292 ? 133.030 143.865 192.174 1.00 385.55 281 ALA A C 1
ATOM 2050 O O . ALA A 1 292 ? 134.034 144.216 191.554 1.00 376.49 281 ALA A O 1
ATOM 2052 N N . ARG A 1 293 ? 132.051 143.125 191.628 1.00 360.73 282 ARG A N 1
ATOM 2053 C CA . ARG A 1 293 ? 132.037 142.703 190.223 1.00 345.93 282 ARG A CA 1
ATOM 2054 C C . ARG A 1 293 ? 132.926 141.473 190.002 1.00 292.20 282 ARG A C 1
ATOM 2055 O O . ARG A 1 293 ? 133.061 140.993 188.871 1.00 257.24 282 ARG A O 1
ATOM 2063 N N . GLY A 1 294 ? 133.524 140.952 191.083 1.00 257.20 283 GLY A N 1
ATOM 2064 C CA . GLY A 1 294 ? 134.316 139.732 191.013 1.00 214.88 283 GLY A CA 1
ATOM 2065 C C . GLY A 1 294 ? 135.268 139.756 189.819 1.00 160.22 283 GLY A C 1
ATOM 2066 O O . GLY A 1 294 ? 135.953 140.758 189.599 1.00 148.24 283 GLY A O 1
ATOM 2067 N N . ALA A 1 295 ? 135.278 138.663 189.043 1.00 122.29 284 ALA A N 1
ATOM 2068 C CA . ALA A 1 295 ? 136.157 138.532 187.893 1.00 112.14 284 ALA A CA 1
ATOM 2069 C C . ALA A 1 295 ? 137.566 139.017 188.220 1.00 104.82 284 ALA A C 1
ATOM 2070 O O . ALA A 1 295 ? 138.099 139.882 187.536 1.00 129.76 284 ALA A O 1
ATOM 2072 N N . THR A 1 296 ? 138.163 138.483 189.290 1.00 89.73 285 THR A N 1
ATOM 2073 C CA . THR A 1 296 ? 139.538 138.806 189.622 1.00 79.30 285 THR A CA 1
ATOM 2074 C C . THR A 1 296 ? 140.509 137.981 188.771 1.00 69.45 285 THR A C 1
ATOM 2075 O O . THR A 1 296 ? 140.252 136.816 188.485 1.00 56.48 285 THR A O 1
ATOM 2079 N N . PHE A 1 297 ? 141.689 138.571 188.499 1.00 63.65 286 PHE A N 1
ATOM 2080 C CA . PHE A 1 297 ? 142.788 137.874 187.844 1.00 59.82 286 PHE A CA 1
ATOM 2081 C C . PHE A 1 297 ? 143.162 136.612 188.610 1.00 62.26 286 PHE A C 1
ATOM 2082 O O . PHE A 1 297 ? 143.245 135.532 188.016 1.00 61.57 286 PHE A O 1
ATOM 2090 N N . PHE A 1 298 ? 143.321 136.728 189.942 1.00 68.32 287 PHE A N 1
ATOM 2091 C CA . PHE A 1 298 ? 143.756 135.593 190.742 1.00 67.80 287 PHE A CA 1
ATOM 2092 C C . PHE A 1 298 ? 142.632 134.595 190.967 1.00 81.42 287 PHE A C 1
ATOM 2093 O O . PHE A 1 298 ? 142.905 133.387 191.003 1.00 94.06 287 PHE A O 1
ATOM 2101 N N . GLY A 1 299 ? 141.395 135.073 191.105 1.00 73.50 288 GLY A N 1
ATOM 2102 C CA . GLY A 1 299 ? 140.267 134.158 191.217 1.00 93.69 288 GLY A CA 1
ATOM 2103 C C . GLY A 1 299 ? 140.098 133.286 189.975 1.00 89.36 288 GLY A C 1
ATOM 2104 O O . GLY A 1 299 ? 139.841 132.082 190.074 1.00 104.48 288 GLY A O 1
ATOM 2105 N N . GLU A 1 300 ? 140.150 133.926 188.810 1.00 83.41 289 GLU A N 1
ATOM 2106 C CA . GLU A 1 300 ? 139.983 133.233 187.549 1.00 80.37 289 GLU A CA 1
ATOM 2107 C C . GLU A 1 300 ? 141.146 132.272 187.358 1.00 72.34 289 GLU A C 1
ATOM 2108 O O . GLU A 1 300 ? 140.941 131.217 186.774 1.00 86.57 289 GLU A O 1
ATOM 2114 N N . LEU A 1 301 ? 142.356 132.647 187.791 1.00 70.86 290 LEU A N 1
ATOM 2115 C CA . LEU A 1 301 ? 143.533 131.803 187.635 1.00 79.28 290 LEU A CA 1
ATOM 2116 C C . LEU A 1 301 ? 143.424 130.555 188.521 1.00 76.62 290 LEU A C 1
ATOM 2117 O O . LEU A 1 301 ? 143.634 129.430 188.059 1.00 69.76 290 LEU A O 1
ATOM 2122 N N . GLU A 1 302 ? 143.077 130.752 189.796 1.00 83.42 291 GLU A N 1
ATOM 2123 C CA . GLU A 1 302 ? 142.883 129.651 190.731 1.00 88.84 291 GLU A CA 1
ATOM 2124 C C . GLU A 1 302 ? 141.851 128.652 190.203 1.00 90.06 291 GLU A C 1
ATOM 2125 O O . GLU A 1 302 ? 142.046 127.448 190.321 1.00 101.67 291 GLU A O 1
ATOM 2131 N N . ALA A 1 30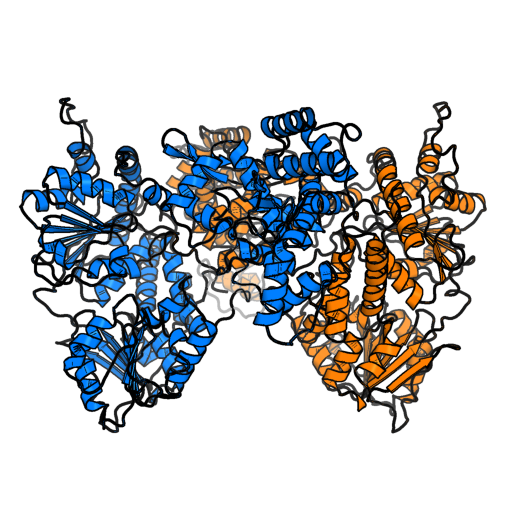3 ? 140.761 129.145 189.608 1.00 96.30 292 ALA A N 1
ATOM 2132 C CA . ALA A 1 303 ? 139.733 128.290 189.043 1.00 87.31 292 ALA A CA 1
ATOM 2133 C C . ALA A 1 303 ? 140.276 127.374 187.942 1.00 75.94 292 ALA A C 1
ATOM 2134 O O . ALA A 1 303 ? 139.836 126.231 187.847 1.00 101.84 292 ALA A O 1
ATOM 2136 N N . ARG A 1 304 ? 141.183 127.865 187.091 1.00 77.93 293 ARG A N 1
ATOM 2137 C CA . ARG A 1 304 ? 141.777 127.046 186.048 1.00 92.92 293 ARG A CA 1
ATOM 2138 C C . ARG A 1 304 ? 142.787 126.076 186.657 1.00 83.40 293 ARG A C 1
ATOM 2139 O O . ARG A 1 304 ? 142.826 124.925 186.261 1.00 88.64 293 ARG A O 1
ATOM 2147 N N . LEU A 1 305 ? 143.632 126.533 187.585 1.00 95.93 294 LEU A N 1
ATOM 2148 C CA . LEU A 1 305 ? 144.664 125.675 188.142 1.00 101.70 294 LEU A CA 1
ATOM 2149 C C . LEU A 1 305 ? 144.037 124.541 188.947 1.00 130.56 294 LEU A C 1
ATOM 2150 O O . LEU A 1 305 ? 144.440 123.397 188.777 1.00 142.81 294 LEU A O 1
ATOM 2155 N N . GLY A 1 306 ? 143.062 124.848 189.811 1.00 137.50 295 GLY A N 1
ATOM 2156 C CA . GLY A 1 306 ? 142.305 123.829 190.526 1.00 158.65 295 GLY A CA 1
ATOM 2157 C C . GLY A 1 306 ? 141.515 122.901 189.594 1.00 159.10 295 GLY A C 1
ATOM 2158 O O . GLY A 1 306 ? 141.340 121.714 189.884 1.00 193.07 295 GLY A O 1
ATOM 2159 N N . GLY A 1 307 ? 141.012 123.452 188.487 1.00 135.65 296 GLY A N 1
ATOM 2160 C CA . GLY A 1 307 ? 140.259 122.692 187.502 1.00 127.82 296 GLY A CA 1
ATOM 2161 C C . GLY A 1 307 ? 141.123 121.811 186.595 1.00 106.97 296 GLY A C 1
ATOM 2162 O O . GLY A 1 307 ? 140.580 121.161 185.702 1.00 112.45 296 GLY A O 1
ATOM 2163 N N . GLY A 1 308 ? 142.450 121.819 186.781 1.00 100.49 297 GLY A N 1
ATOM 2164 C CA . GLY A 1 308 ? 143.342 120.893 186.093 1.00 117.17 297 GLY A CA 1
ATOM 2165 C C . GLY A 1 308 ? 143.847 121.380 184.729 1.00 120.69 297 GLY A C 1
ATOM 2166 O O . GLY A 1 308 ? 144.443 120.597 183.994 1.00 128.50 297 GLY A O 1
ATOM 2167 N N . ASP A 1 309 ? 143.640 122.668 184.404 1.00 128.82 298 ASP A N 1
ATOM 2168 C CA . ASP A 1 309 ? 144.041 123.239 183.119 1.00 120.31 298 ASP A CA 1
ATOM 2169 C C . ASP A 1 309 ? 145.542 123.510 183.054 1.00 93.67 298 ASP A C 1
ATOM 2170 O O . ASP A 1 309 ? 146.188 123.729 184.068 1.00 111.98 298 ASP A O 1
ATOM 2175 N N . ASN A 1 310 ? 146.089 123.486 181.832 1.00 94.96 299 ASN A N 1
ATOM 2176 C CA . ASN A 1 310 ? 147.429 123.980 181.534 1.00 96.61 299 ASN A CA 1
ATOM 2177 C C . ASN A 1 310 ? 147.338 125.460 181.139 1.00 89.58 299 ASN A C 1
ATOM 2178 O O . ASN A 1 310 ? 146.546 125.811 180.270 1.00 96.55 299 ASN A O 1
ATOM 2183 N N . ILE A 1 311 ? 148.148 126.331 181.746 1.00 75.10 300 ILE A N 1
ATOM 2184 C CA . ILE A 1 311 ? 148.008 127.776 181.581 1.00 57.92 300 ILE A CA 1
ATOM 2185 C C . ILE A 1 311 ? 149.356 128.396 181.221 1.00 56.29 300 ILE A C 1
ATOM 2186 O O . ILE A 1 311 ? 150.401 127.897 181.623 1.00 80.19 300 ILE A O 1
ATOM 2191 N N . CYS A 1 312 ? 149.362 129.468 180.427 1.00 57.30 301 CYS A N 1
ATOM 2192 C CA . CYS A 1 312 ? 150.595 130.233 180.272 1.00 70.27 301 CYS A CA 1
ATOM 2193 C C . CYS A 1 312 ? 150.340 131.688 180.594 1.00 53.64 301 CYS A C 1
ATOM 2194 O O . CYS A 1 312 ? 149.269 132.168 180.308 1.00 61.18 301 CYS A O 1
ATOM 2197 N N . ILE A 1 313 ? 151.305 132.347 181.236 1.00 48.78 302 ILE A N 1
ATOM 2198 C CA . ILE A 1 313 ? 151.097 133.682 181.771 1.00 41.88 302 ILE A CA 1
ATOM 2199 C C . ILE A 1 313 ? 152.169 134.617 181.233 1.00 44.05 302 ILE A C 1
ATOM 2200 O O . ILE A 1 313 ? 153.355 134.423 181.432 1.00 58.75 302 ILE A O 1
ATOM 2205 N N . PHE A 1 314 ? 151.745 135.661 180.541 1.00 52.14 303 PHE A N 1
ATOM 2206 C CA . PHE A 1 314 ? 152.661 136.725 180.163 1.00 46.41 303 PHE A CA 1
ATOM 2207 C C . PHE A 1 314 ? 152.663 137.723 181.307 1.00 39.73 303 PHE A C 1
ATOM 2208 O O . PHE A 1 314 ? 151.608 138.073 181.826 1.00 45.97 303 PHE A O 1
ATOM 2216 N N . SER A 1 315 ? 153.839 138.237 181.650 1.00 37.11 304 SER A N 1
ATOM 2217 C CA . SER A 1 315 ? 153.904 139.368 182.546 1.00 37.65 304 SER A CA 1
ATOM 2218 C C . SER A 1 315 ? 154.837 140.437 182.020 1.00 36.78 304 SER A C 1
ATOM 2219 O O . SER A 1 315 ? 155.950 140.126 181.683 1.00 44.37 304 SER A O 1
ATOM 2222 N N . SER A 1 316 ? 154.410 141.705 182.058 1.00 46.23 305 SER A N 1
ATOM 2223 C CA . SER A 1 316 ? 155.244 142.840 181.690 1.00 48.44 305 SER A CA 1
ATOM 2224 C C . SER A 1 316 ? 156.437 142.985 182.608 1.00 58.30 305 SER A C 1
ATOM 2225 O O . SER A 1 316 ? 157.476 143.494 182.179 1.00 74.98 305 SER A O 1
ATOM 2228 N N . THR A 1 317 ? 156.226 142.663 183.891 1.00 50.71 306 THR A N 1
ATOM 2229 C CA . THR A 1 317 ? 157.269 142.860 184.870 1.00 51.89 306 THR A CA 1
ATOM 2230 C C . THR A 1 317 ? 157.718 141.536 185.465 1.00 48.96 306 THR A C 1
ATOM 2231 O O . THR A 1 317 ? 156.897 140.681 185.689 1.00 69.74 306 THR A O 1
ATOM 2235 N N . VAL A 1 318 ? 159.015 141.436 185.757 1.00 53.02 307 VAL A N 1
ATOM 2236 C CA . VAL A 1 318 ? 159.595 140.341 186.513 1.00 48.44 307 VAL A CA 1
ATOM 2237 C C . VAL A 1 318 ? 159.053 140.319 187.935 1.00 48.37 307 VAL A C 1
ATOM 2238 O O . VAL A 1 318 ? 158.751 139.255 188.438 1.00 53.19 307 VAL A O 1
ATOM 2242 N N . SER A 1 319 ? 158.883 141.489 188.551 1.00 47.51 308 SER A N 1
ATOM 2243 C CA . SER A 1 319 ? 158.354 141.597 189.885 1.00 48.93 308 SER A CA 1
ATOM 2244 C C . SER A 1 319 ? 157.043 140.831 190.053 1.00 61.00 308 SER A C 1
ATOM 2245 O O . SER A 1 319 ? 156.833 140.153 191.074 1.00 96.13 308 SER A O 1
ATOM 2248 N N . PHE A 1 320 ? 156.132 140.949 189.088 1.00 50.86 309 PHE A N 1
ATOM 2249 C CA . PHE A 1 320 ? 154.845 140.264 189.159 1.00 50.82 309 PHE A CA 1
ATOM 2250 C C . PHE A 1 320 ? 155.004 138.824 188.701 1.00 51.97 309 PHE A C 1
ATOM 2251 O O . PHE A 1 320 ? 154.332 137.952 189.243 1.00 51.71 309 PHE A O 1
ATOM 2259 N N . ALA A 1 321 ? 155.901 138.570 187.737 1.00 41.84 310 ALA A N 1
ATOM 2260 C CA . ALA A 1 321 ? 156.119 137.223 187.254 1.00 50.05 310 ALA A CA 1
ATOM 2261 C C . ALA A 1 321 ? 156.531 136.295 188.406 1.00 60.15 310 ALA A C 1
ATOM 2262 O O . ALA A 1 321 ? 156.048 135.160 188.502 1.00 81.21 310 ALA A O 1
ATOM 2264 N N . GLU A 1 322 ? 157.379 136.792 189.304 1.00 61.18 311 GLU A N 1
ATOM 2265 C CA . GLU A 1 322 ? 157.821 136.021 190.450 1.00 76.11 311 GLU A CA 1
ATOM 2266 C C . GLU A 1 322 ? 156.676 135.800 191.449 1.00 63.68 311 GLU A C 1
ATOM 2267 O O . GLU A 1 322 ? 156.630 134.756 192.100 1.00 66.26 311 GLU A O 1
ATOM 2273 N N . ILE A 1 323 ? 155.803 136.785 191.628 1.00 51.42 312 ILE A N 1
ATOM 2274 C CA . ILE A 1 323 ? 154.695 136.643 192.557 1.00 58.53 312 ILE A CA 1
ATOM 2275 C C . ILE A 1 323 ? 153.722 135.589 192.030 1.00 60.62 312 ILE A C 1
ATOM 2276 O O . ILE A 1 323 ? 153.245 134.762 192.790 1.00 68.20 312 ILE A O 1
ATOM 2281 N N . VAL A 1 324 ? 153.374 135.630 190.745 1.00 67.76 313 VAL A N 1
ATOM 2282 C CA . VAL A 1 324 ? 152.386 134.713 190.216 1.00 70.03 313 VAL A CA 1
ATOM 2283 C C . VAL A 1 324 ? 152.996 133.316 190.136 1.00 61.92 313 VAL A C 1
ATOM 2284 O O . VAL A 1 324 ? 152.265 132.341 190.279 1.00 68.24 313 VAL A O 1
ATOM 2288 N N . ALA A 1 325 ? 154.320 133.187 189.988 1.00 68.54 314 ALA A N 1
ATOM 2289 C CA . ALA A 1 325 ? 154.972 131.877 190.061 1.00 64.17 314 ALA A CA 1
ATOM 2290 C C . ALA A 1 325 ? 154.840 131.275 191.464 1.00 71.09 314 ALA A C 1
ATOM 2291 O O . ALA A 1 325 ? 154.580 130.096 191.573 1.00 77.28 314 ALA A O 1
ATOM 2293 N N . ARG A 1 326 ? 154.961 132.075 192.528 1.00 67.56 315 ARG A N 1
ATOM 2294 C CA . ARG A 1 326 ? 154.743 131.618 193.887 1.00 74.33 315 ARG A CA 1
ATOM 2295 C C . ARG A 1 326 ? 153.310 131.162 194.087 1.00 70.01 315 ARG A C 1
ATOM 2296 O O . ARG A 1 326 ? 153.081 130.143 194.747 1.00 109.10 315 ARG A O 1
ATOM 2304 N N . PHE A 1 327 ? 152.352 131.898 193.530 1.00 63.78 316 PHE A N 1
ATOM 2305 C CA . PHE A 1 327 ? 150.946 131.534 193.651 1.00 75.28 316 PHE A CA 1
ATOM 2306 C C . PHE A 1 327 ? 150.678 130.207 192.931 1.00 79.06 316 PHE A C 1
ATOM 2307 O O . PHE A 1 327 ? 150.073 129.321 193.500 1.00 84.03 316 PHE A O 1
ATOM 2315 N N . CYS A 1 328 ? 151.197 130.034 191.718 1.00 70.70 317 CYS A N 1
ATOM 2316 C CA . CYS A 1 328 ? 151.039 128.802 190.965 1.00 77.37 317 CYS A CA 1
ATOM 2317 C C . CYS A 1 328 ? 151.697 127.594 191.631 1.00 80.83 317 CYS A C 1
ATOM 2318 O O . CYS A 1 328 ? 151.200 126.476 191.503 1.00 104.43 317 CYS A O 1
ATOM 2321 N N . ARG A 1 329 ? 152.800 127.812 192.348 1.00 92.28 318 ARG A N 1
ATOM 2322 C CA . ARG A 1 329 ? 153.541 126.754 193.022 1.00 88.59 318 ARG A CA 1
ATOM 2323 C C . ARG A 1 329 ? 152.814 126.235 194.264 1.00 103.59 318 ARG A C 1
ATOM 2324 O O . ARG A 1 329 ? 153.324 125.319 194.916 1.00 138.68 318 ARG A O 1
ATOM 2332 N N . GLN A 1 330 ? 151.631 126.777 194.589 1.00 78.95 319 GLN A N 1
ATOM 2333 C CA . GLN A 1 330 ? 150.802 126.210 195.637 1.00 95.37 319 GLN A CA 1
ATOM 2334 C C . GLN A 1 330 ? 149.866 125.142 195.078 1.00 116.21 319 GLN A C 1
ATOM 2335 O O . GLN A 1 330 ? 149.603 124.144 195.748 1.00 151.05 319 GLN A O 1
ATOM 2341 N N . PHE A 1 331 ? 149.353 125.363 193.865 1.00 112.19 320 PHE A N 1
ATOM 2342 C CA . PHE A 1 331 ? 148.399 124.464 193.235 1.00 104.94 320 PHE A CA 1
ATOM 2343 C C . PHE A 1 331 ? 149.098 123.358 192.452 1.00 104.07 320 PHE A C 1
ATOM 2344 O O . PHE A 1 331 ? 148.456 122.347 192.159 1.00 143.07 320 PHE A O 1
ATOM 2352 N N . THR A 1 332 ? 150.382 123.551 192.108 1.00 85.97 321 THR A N 1
ATOM 2353 C CA . THR A 1 332 ? 151.128 122.614 191.270 1.00 98.63 321 THR A CA 1
ATOM 2354 C C . THR A 1 332 ? 152.595 122.614 191.680 1.00 121.80 321 THR A C 1
ATOM 2355 O O . THR A 1 332 ? 153.064 123.524 192.353 1.00 130.97 321 THR A O 1
ATOM 2359 N N . ASP A 1 333 ? 153.335 121.616 191.177 1.00 141.62 322 ASP A N 1
ATOM 2360 C CA . ASP A 1 333 ? 154.788 121.588 191.268 1.00 139.72 322 ASP A CA 1
ATOM 2361 C C . ASP A 1 333 ? 155.393 122.147 189.980 1.00 114.95 322 ASP A C 1
ATOM 2362 O O . ASP A 1 333 ? 156.357 122.911 190.039 1.00 124.82 322 ASP A O 1
ATOM 2367 N N . ARG A 1 334 ? 154.829 121.749 188.823 1.00 88.58 323 ARG A N 1
ATOM 2368 C CA . ARG A 1 334 ? 155.443 121.985 187.524 1.00 103.46 323 ARG A CA 1
ATOM 2369 C C . ARG A 1 334 ? 155.148 123.377 186.941 1.00 77.82 323 ARG A C 1
ATOM 2370 O O . ARG A 1 334 ? 154.468 123.500 185.943 1.00 64.94 323 ARG A O 1
ATOM 2378 N N . VAL A 1 335 ? 155.777 124.404 187.510 1.00 67.34 324 VAL A N 1
ATOM 2379 C CA . VAL A 1 335 ? 155.714 125.782 187.061 1.00 56.19 324 VAL A CA 1
ATOM 2380 C C . VAL A 1 335 ? 157.064 126.217 186.527 1.00 62.39 324 VAL A C 1
ATOM 2381 O O . VAL A 1 335 ? 158.045 126.189 187.277 1.00 100.54 324 VAL A O 1
ATOM 2385 N N . LEU A 1 336 ? 157.124 126.631 185.254 1.00 58.72 325 LEU A N 1
ATOM 2386 C CA . LEU A 1 336 ? 158.339 127.190 184.660 1.00 60.07 325 LEU A CA 1
ATOM 2387 C C . LEU A 1 336 ? 158.260 128.721 184.658 1.00 61.88 325 LEU A C 1
ATOM 2388 O O . LEU A 1 336 ? 157.213 129.279 184.367 1.00 96.82 325 LEU A O 1
ATOM 2393 N N . LEU A 1 337 ? 159.361 129.403 184.963 1.00 62.09 326 LEU A N 1
ATOM 2394 C CA . LEU A 1 337 ? 159.411 130.856 184.963 1.00 64.79 326 LEU A CA 1
ATOM 2395 C C . LEU A 1 337 ? 160.581 131.329 184.104 1.00 61.49 326 LEU A C 1
ATOM 2396 O O . LEU A 1 337 ? 161.697 130.860 184.286 1.00 90.08 326 LEU A O 1
ATOM 2401 N N . LEU A 1 338 ? 160.318 132.246 183.169 1.00 60.58 327 LEU A N 1
ATOM 2402 C CA . LEU A 1 338 ? 161.299 132.678 182.185 1.00 71.55 327 LEU A CA 1
ATOM 2403 C C . LEU A 1 338 ? 161.391 134.199 182.154 1.00 73.34 327 LEU A C 1
ATOM 2404 O O . LEU A 1 338 ? 160.403 134.873 181.971 1.00 100.75 327 LEU A O 1
ATOM 2409 N N . HIS A 1 339 ? 162.604 134.728 182.300 1.00 84.44 328 HIS A N 1
ATOM 2410 C CA . HIS A 1 339 ? 162.868 136.144 182.134 1.00 91.45 328 HIS A CA 1
ATOM 2411 C C . HIS A 1 339 ? 164.348 136.334 181.847 1.00 112.30 328 HIS A C 1
ATOM 2412 O O . HIS A 1 339 ? 165.097 135.373 181.894 1.00 153.32 328 HIS A O 1
ATOM 2419 N N . SER A 1 340 ? 164.770 137.576 181.579 1.00 128.53 329 SER A N 1
ATOM 2420 C CA . SER A 1 340 ? 166.084 137.864 181.010 1.00 131.43 329 SER A CA 1
ATOM 2421 C C . SER A 1 340 ? 167.229 137.326 181.869 1.00 132.72 329 SER A C 1
ATOM 2422 O O . SER A 1 340 ? 168.315 137.070 181.345 1.00 133.14 329 SER A O 1
ATOM 2425 N N . LEU A 1 341 ? 167.001 137.209 183.191 1.00 140.25 330 LEU A N 1
ATOM 2426 C CA . LEU A 1 341 ? 168.032 136.794 184.135 1.00 148.20 330 LEU A CA 1
ATOM 2427 C C . LEU A 1 341 ? 167.819 135.345 184.594 1.00 142.82 330 LEU A C 1
ATOM 2428 O O . LEU A 1 341 ? 168.226 134.960 185.696 1.00 151.95 330 LEU A O 1
ATOM 2433 N N . THR A 1 342 ? 167.182 134.533 183.727 1.00 138.80 331 THR A N 1
ATOM 2434 C CA . THR A 1 342 ? 167.112 133.076 183.844 1.00 154.03 331 THR A CA 1
ATOM 2435 C C . THR A 1 342 ? 167.726 132.448 182.587 1.00 163.14 331 THR A C 1
ATOM 2436 O O . THR A 1 342 ? 167.701 133.054 181.517 1.00 157.55 331 THR A O 1
ATOM 2440 N N . PRO A 1 343 ? 168.265 131.204 182.657 1.00 187.23 332 PRO A N 1
ATOM 2441 C CA . PRO A 1 343 ? 168.811 130.533 181.473 1.00 189.99 332 PRO A CA 1
ATOM 2442 C C . PRO A 1 343 ? 167.709 130.221 180.463 1.00 180.95 332 PRO A C 1
ATOM 2443 O O . PRO A 1 343 ? 166.626 129.789 180.855 1.00 181.09 332 PRO A O 1
ATOM 2447 N N . LEU A 1 344 ? 168.009 130.419 179.173 1.00 177.94 333 LEU A N 1
ATOM 2448 C CA . LEU A 1 344 ? 167.002 130.436 178.118 1.00 208.59 333 LEU A CA 1
ATOM 2449 C C . LEU A 1 344 ? 166.443 129.038 177.837 1.00 206.78 333 LEU A C 1
ATOM 2450 O O . LEU A 1 344 ? 167.100 128.221 177.193 1.00 211.28 333 LEU A O 1
ATOM 2455 N N . GLY A 1 345 ? 165.216 128.786 178.323 1.00 204.25 334 GLY A N 1
ATOM 2456 C CA . GLY A 1 345 ? 164.530 127.522 178.102 1.00 193.12 334 GLY A CA 1
ATOM 2457 C C . GLY A 1 345 ? 163.904 127.480 176.713 1.00 181.62 334 GLY A C 1
ATOM 2458 O O . GLY A 1 345 ? 163.063 128.314 176.387 1.00 188.00 334 GLY A O 1
ATOM 2459 N N . ASP A 1 346 ? 164.285 126.472 175.918 1.00 173.28 335 ASP A N 1
ATOM 2460 C CA . ASP A 1 346 ? 163.772 126.311 174.566 1.00 169.03 335 ASP A CA 1
ATOM 2461 C C . ASP A 1 346 ? 162.307 125.878 174.607 1.00 140.18 335 ASP A C 1
ATOM 2462 O O . ASP A 1 346 ? 161.934 125.027 175.415 1.00 142.92 335 ASP A O 1
ATOM 2467 N N . VAL A 1 347 ? 161.495 126.420 173.687 1.00 127.85 336 VAL A N 1
ATOM 2468 C CA . VAL A 1 347 ? 160.043 126.297 173.733 1.00 132.91 336 VAL A CA 1
ATOM 2469 C C . VAL A 1 347 ? 159.589 124.839 173.604 1.00 136.04 336 VAL A C 1
ATOM 2470 O O . VAL A 1 347 ? 158.510 124.507 174.075 1.00 117.69 336 VAL A O 1
ATOM 2474 N N . THR A 1 348 ? 160.401 123.957 172.990 1.00 151.47 337 THR A N 1
ATOM 2475 C CA . THR A 1 348 ? 160.054 122.541 172.877 1.00 156.31 337 THR A CA 1
ATOM 2476 C C . THR A 1 348 ? 159.871 121.896 174.256 1.00 137.48 337 THR A C 1
ATOM 2477 O O . THR A 1 348 ? 159.185 120.879 174.369 1.00 145.45 337 THR A O 1
ATOM 2481 N N . THR A 1 349 ? 160.509 122.464 175.293 1.00 111.05 338 THR A N 1
ATOM 2482 C CA . THR A 1 349 ? 160.441 121.921 176.641 1.00 105.35 338 THR A CA 1
ATOM 2483 C C . THR A 1 349 ? 159.113 122.274 177.302 1.00 116.91 338 THR A C 1
ATOM 2484 O O . THR A 1 349 ? 158.777 121.676 178.312 1.00 135.40 338 THR A O 1
ATOM 2488 N N . TRP A 1 350 ? 158.343 123.227 176.764 1.00 100.40 339 TRP A N 1
ATOM 2489 C CA . TRP A 1 350 ? 157.212 123.774 177.501 1.00 89.05 339 TRP A CA 1
ATOM 2490 C C . TRP A 1 350 ? 156.099 122.751 177.688 1.00 90.00 339 TRP A C 1
ATOM 2491 O O . TRP A 1 350 ? 155.321 122.889 178.629 1.00 113.27 339 TRP A O 1
ATOM 2502 N N . GLY A 1 351 ? 156.035 121.707 176.857 1.00 92.44 340 GLY A N 1
ATOM 2503 C CA . GLY A 1 351 ? 155.037 120.660 177.045 1.00 114.08 340 GLY A CA 1
ATOM 2504 C C . GLY A 1 351 ? 155.191 119.875 178.357 1.00 120.47 340 GLY A C 1
ATOM 2505 O O . GLY A 1 351 ? 154.299 119.100 178.708 1.00 127.77 340 GLY A O 1
ATOM 2506 N N . GLN A 1 352 ? 156.296 120.081 179.090 1.00 101.47 341 GLN A N 1
ATOM 2507 C CA . GLN A 1 352 ? 156.544 119.380 180.336 1.00 103.70 341 GLN A CA 1
ATOM 2508 C C . GLN A 1 352 ? 155.814 120.013 181.525 1.00 106.59 341 GLN A C 1
ATOM 2509 O O . GLN A 1 352 ? 155.721 119.374 182.580 1.00 118.66 341 GLN A O 1
ATOM 2515 N N . TYR A 1 353 ? 155.272 121.238 181.368 1.00 97.77 342 TYR A N 1
ATOM 2516 C CA . TYR A 1 353 ? 154.825 122.044 182.505 1.00 84.21 342 TYR A CA 1
ATOM 2517 C C . TYR A 1 353 ? 153.327 122.337 182.493 1.00 69.65 342 TYR A C 1
ATOM 2518 O O . TYR A 1 353 ? 152.720 122.438 181.449 1.00 73.26 342 TYR A O 1
ATOM 2527 N N . ARG A 1 354 ? 152.739 122.464 183.680 1.00 65.15 343 ARG A N 1
ATOM 2528 C CA . ARG A 1 354 ? 151.352 122.862 183.827 1.00 71.18 343 ARG A CA 1
ATOM 2529 C C . ARG A 1 354 ? 151.195 124.381 183.697 1.00 74.42 343 ARG A C 1
ATOM 2530 O O . ARG A 1 354 ? 150.148 124.856 183.284 1.00 94.07 343 ARG A O 1
ATOM 2538 N N . VAL A 1 355 ? 152.207 125.148 184.097 1.00 65.69 344 VAL A N 1
ATOM 2539 C CA . VAL A 1 355 ? 152.151 126.596 184.034 1.00 58.84 344 VAL A CA 1
ATOM 2540 C C . VAL A 1 355 ? 153.475 127.128 183.507 1.00 50.28 344 VAL A C 1
ATOM 2541 O O . VAL A 1 355 ? 154.517 126.751 184.013 1.00 68.35 344 VAL A O 1
ATOM 2545 N N . VAL A 1 356 ? 153.432 127.986 182.485 1.00 46.87 345 VAL A N 1
ATOM 2546 C CA . VAL A 1 356 ? 154.641 128.636 182.010 1.00 60.74 345 VAL A CA 1
ATOM 2547 C C . VAL A 1 356 ? 154.466 130.139 182.121 1.00 59.95 345 VAL A C 1
ATOM 2548 O O . VAL A 1 356 ? 153.548 130.673 181.511 1.00 85.11 345 VAL A O 1
ATOM 2552 N N . ILE A 1 357 ? 155.320 130.804 182.906 1.00 54.01 346 ILE A N 1
ATOM 2553 C CA . ILE A 1 357 ? 155.261 132.243 183.069 1.00 49.12 346 ILE A CA 1
ATOM 2554 C C . ILE A 1 357 ? 156.426 132.858 182.325 1.00 43.99 346 ILE A C 1
ATOM 2555 O O . ILE A 1 357 ? 157.543 132.431 182.520 1.00 64.10 346 ILE A O 1
ATOM 2560 N N . TYR A 1 358 ? 156.187 133.875 181.503 1.00 49.16 347 TYR A N 1
ATOM 2561 C CA . TYR A 1 358 ? 157.274 134.519 180.781 1.00 50.72 347 TYR A CA 1
ATOM 2562 C C . TYR A 1 358 ? 157.105 136.028 180.684 1.00 49.19 347 TYR A C 1
ATOM 2563 O O . TYR A 1 358 ? 156.000 136.541 180.794 1.00 63.29 347 TYR A O 1
ATOM 2572 N N . THR A 1 359 ? 158.218 136.730 180.426 1.00 53.60 348 THR A N 1
ATOM 2573 C CA . THR A 1 359 ? 158.233 138.158 180.114 1.00 53.61 348 THR A CA 1
ATOM 2574 C C . THR A 1 359 ? 158.637 138.382 178.655 1.00 59.65 348 THR A C 1
ATOM 2575 O O . THR A 1 359 ? 158.623 137.431 177.889 1.00 95.27 348 THR A O 1
ATOM 2579 N N . THR A 1 360 ? 158.940 139.607 178.220 1.00 72.20 349 THR A N 1
ATOM 2580 C CA . THR A 1 360 ? 159.003 139.884 176.782 1.00 81.07 349 THR A CA 1
ATOM 2581 C C . THR A 1 360 ? 160.161 139.164 176.103 1.00 89.04 349 THR A C 1
ATOM 2582 O O . THR A 1 360 ? 160.241 139.228 174.873 1.00 112.98 349 THR A O 1
ATOM 2586 N N . VAL A 1 361 ? 161.051 138.503 176.862 1.00 89.02 350 VAL A N 1
ATOM 2587 C CA . VAL A 1 361 ? 162.220 137.827 176.285 1.00 110.18 350 VAL A CA 1
ATOM 2588 C C . VAL A 1 361 ? 161.882 136.792 175.207 1.00 118.69 350 VAL A C 1
ATOM 2589 O O . VAL A 1 361 ? 162.690 136.573 174.295 1.00 125.60 350 VAL A O 1
ATOM 2593 N N . VAL A 1 362 ? 160.683 136.200 175.281 1.00 111.21 351 VAL A N 1
ATOM 2594 C CA . VAL A 1 362 ? 160.253 135.209 174.301 1.00 121.70 351 VAL A CA 1
ATOM 2595 C C . VAL A 1 362 ? 159.985 135.845 172.933 1.00 118.30 351 VAL A C 1
ATOM 2596 O O . VAL A 1 362 ? 159.936 135.133 171.936 1.00 122.91 351 VAL A O 1
ATOM 2600 N N . THR A 1 363 ? 159.899 137.182 172.851 1.00 140.88 352 THR A N 1
ATOM 2601 C CA . THR A 1 363 ? 159.808 137.887 171.572 1.00 150.96 352 THR A CA 1
ATOM 2602 C C . THR A 1 363 ? 161.033 137.588 170.702 1.00 165.23 352 THR A C 1
ATOM 2603 O O . THR A 1 363 ? 160.904 137.534 169.478 1.00 197.00 352 THR A O 1
ATOM 2607 N N . VAL A 1 364 ? 162.213 137.415 171.314 1.00 172.73 353 VAL A N 1
ATOM 2608 C CA . VAL A 1 364 ? 163.438 137.142 170.570 1.00 188.65 353 VAL A CA 1
ATOM 2609 C C . VAL A 1 364 ? 163.452 135.688 170.081 1.00 172.68 353 VAL A C 1
ATOM 2610 O O . VAL A 1 364 ? 164.048 135.396 169.043 1.00 166.23 353 VAL A O 1
ATOM 2614 N N . GLY A 1 365 ? 162.806 134.787 170.838 1.00 186.43 354 GLY A N 1
ATOM 2615 C CA . GLY A 1 365 ? 162.786 133.367 170.520 1.00 189.85 354 GLY A CA 1
ATOM 2616 C C . GLY A 1 365 ? 161.668 132.980 169.551 1.00 161.98 354 GLY A C 1
ATOM 2617 O O . GLY A 1 365 ? 160.902 133.817 169.065 1.00 168.01 354 GLY A O 1
ATOM 2618 N N . LEU A 1 366 ? 161.570 131.665 169.313 1.00 149.55 355 LEU A N 1
ATOM 2619 C CA . LEU A 1 366 ? 160.613 131.101 168.373 1.00 161.97 355 LEU A CA 1
ATOM 2620 C C . LEU A 1 366 ? 159.260 130.865 169.049 1.00 119.69 355 LEU A C 1
ATOM 2621 O O . LEU A 1 366 ? 159.127 130.954 170.262 1.00 109.59 355 LEU A O 1
ATOM 2626 N N . SER A 1 367 ? 158.248 130.552 168.233 1.00 104.36 356 SER A N 1
ATOM 2627 C CA . SER A 1 367 ? 156.899 130.270 168.690 1.00 94.64 356 SER A CA 1
ATOM 2628 C C . SER A 1 367 ? 156.758 128.820 169.167 1.00 103.66 356 SER A C 1
ATOM 2629 O O . SER A 1 367 ? 157.440 127.927 168.685 1.00 119.17 356 SER A O 1
ATOM 2632 N N . PHE A 1 368 ? 155.800 128.588 170.075 1.00 98.16 357 PHE A N 1
ATOM 2633 C CA . PHE A 1 368 ? 155.377 127.267 170.519 1.00 85.02 357 PHE A CA 1
ATOM 2634 C C . PHE A 1 368 ? 154.085 126.852 169.815 1.00 100.48 357 PHE A C 1
ATOM 2635 O O . PHE A 1 368 ? 153.047 127.492 169.998 1.00 114.42 357 PHE A O 1
ATOM 2643 N N . ASP A 1 369 ? 154.145 125.742 169.044 1.00 114.38 358 ASP A N 1
ATOM 2644 C CA . ASP A 1 369 ? 153.057 125.308 168.164 1.00 120.13 358 ASP A CA 1
ATOM 2645 C C . ASP A 1 369 ? 152.070 124.291 168.770 1.00 128.25 358 ASP A C 1
ATOM 2646 O O . ASP A 1 369 ? 150.863 124.378 168.496 1.00 145.93 358 ASP A O 1
ATOM 2651 N N . PRO A 1 370 ? 152.522 123.274 169.559 1.00 99.00 359 PRO A N 1
ATOM 2652 C CA . PRO A 1 370 ? 151.640 122.210 170.057 1.00 97.78 359 PRO A CA 1
ATOM 2653 C C . PRO A 1 370 ? 150.375 122.616 170.810 1.00 100.86 359 PRO A C 1
ATOM 2654 O O . PRO A 1 370 ? 150.330 123.654 171.474 1.00 141.21 359 PRO A O 1
ATOM 2658 N N . LEU A 1 371 ? 149.372 121.744 170.768 1.00 96.42 360 LEU A N 1
ATOM 2659 C CA . LEU A 1 371 ? 148.100 121.990 171.435 1.00 121.80 360 LEU A CA 1
ATOM 2660 C C . LEU A 1 371 ? 148.199 121.614 172.922 1.00 126.84 360 LEU A C 1
ATOM 2661 O O . LEU A 1 371 ? 147.532 120.692 173.401 1.00 149.69 360 LEU A O 1
ATOM 2666 N N . HIS A 1 372 ? 149.003 122.371 173.679 1.00 101.60 361 HIS A N 1
ATOM 2667 C CA . HIS A 1 372 ? 149.262 122.048 175.075 1.00 92.32 361 HIS A CA 1
ATOM 2668 C C . HIS A 1 372 ? 148.421 122.870 176.055 1.00 92.96 361 HIS A C 1
ATOM 2669 O O . HIS A 1 372 ? 147.856 122.305 176.987 1.00 88.83 361 HIS A O 1
ATOM 2676 N N . PHE A 1 373 ? 148.386 124.210 175.890 1.00 93.19 362 PHE A N 1
ATOM 2677 C CA . PHE A 1 373 ? 147.787 125.103 176.884 1.00 82.51 362 PHE A CA 1
ATOM 2678 C C . PHE A 1 373 ? 146.298 125.308 176.636 1.00 76.62 362 PHE A C 1
ATOM 2679 O O . PHE A 1 373 ? 145.860 125.359 175.494 1.00 90.64 362 PHE A O 1
ATOM 2687 N N . ASP A 1 374 ? 145.535 125.464 177.711 1.00 68.25 363 ASP A N 1
ATOM 2688 C CA . ASP A 1 374 ? 144.095 125.627 177.618 1.00 86.97 363 ASP A CA 1
ATOM 2689 C C . ASP A 1 374 ? 143.766 127.090 177.380 1.00 88.72 363 ASP A C 1
ATOM 2690 O O . ASP A 1 374 ? 142.995 127.401 176.483 1.00 110.86 363 ASP A O 1
ATOM 2695 N N . GLY A 1 375 ? 144.374 127.961 178.199 1.00 100.44 364 GLY A N 1
ATOM 2696 C CA . GLY A 1 375 ? 144.128 129.398 178.223 1.00 89.34 364 GLY A CA 1
ATOM 2697 C C . GLY A 1 375 ? 145.425 130.191 178.433 1.00 65.60 364 GLY A C 1
ATOM 2698 O O . GLY A 1 375 ? 146.427 129.633 178.816 1.00 67.59 364 GLY A O 1
ATOM 2699 N N . MET A 1 376 ? 145.355 131.514 178.266 1.00 59.84 365 MET A N 1
ATOM 2700 C CA . MET A 1 376 ? 146.472 132.410 178.500 1.00 46.35 365 MET A CA 1
ATOM 2701 C C . MET A 1 376 ? 146.062 133.546 179.436 1.00 44.05 365 MET A C 1
ATOM 2702 O O . MET A 1 376 ? 144.938 134.036 179.353 1.00 69.36 365 MET A O 1
ATOM 2707 N N . PHE A 1 377 ? 146.935 133.920 180.376 1.00 41.37 366 PHE A N 1
ATOM 2708 C CA . PHE A 1 377 ? 146.734 135.082 181.233 1.00 44.82 366 PHE A CA 1
ATOM 2709 C C . PHE A 1 377 ? 147.793 136.122 180.918 1.00 42.42 366 PHE A C 1
ATOM 2710 O O . PHE A 1 377 ? 148.914 135.763 180.526 1.00 44.31 366 PHE A O 1
ATOM 2718 N N . ALA A 1 378 ? 147.452 137.405 181.059 1.00 39.20 367 ALA A N 1
ATOM 2719 C CA . ALA A 1 378 ? 148.451 138.434 180.780 1.00 40.47 367 ALA A CA 1
ATOM 2720 C C . ALA A 1 378 ? 148.320 139.565 181.768 1.00 35.91 367 ALA A C 1
ATOM 2721 O O . ALA A 1 378 ? 147.245 140.077 181.981 1.00 46.30 367 ALA A O 1
ATOM 2723 N N . TYR A 1 379 ? 149.428 139.961 182.357 1.00 41.01 368 TYR A N 1
ATOM 2724 C CA . TYR A 1 379 ? 149.465 141.145 183.195 1.00 37.61 368 TYR A CA 1
ATOM 2725 C C . TYR A 1 379 ? 150.321 142.182 182.490 1.00 36.23 368 TYR A C 1
ATOM 2726 O O . TYR A 1 379 ? 151.498 141.969 182.236 1.00 42.60 368 TYR A O 1
ATOM 2735 N N . VAL A 1 380 ? 149.687 143.296 182.152 1.00 34.97 369 VAL A N 1
ATOM 2736 C CA . VAL A 1 380 ? 150.307 144.308 181.327 1.00 33.61 369 VAL A CA 1
ATOM 2737 C C . VAL A 1 380 ? 150.335 145.557 182.167 1.00 35.17 369 VAL A C 1
ATOM 2738 O O . VAL A 1 380 ? 149.327 145.962 182.726 1.00 48.24 369 VAL A O 1
ATOM 2742 N N . LYS A 1 381 ? 151.487 146.206 182.253 1.00 38.72 370 LYS A N 1
ATOM 2743 C CA . LYS A 1 381 ? 151.565 147.435 183.023 1.00 35.23 370 LYS A CA 1
ATOM 2744 C C . LYS A 1 381 ? 152.343 148.456 182.218 1.00 30.80 370 LYS A C 1
ATOM 2745 O O . LYS A 1 381 ? 153.558 148.304 182.138 1.00 36.72 370 LYS A O 1
ATOM 2751 N N . PRO A 1 382 ? 151.705 149.419 181.529 1.00 28.34 371 PRO A N 1
ATOM 2752 C CA . PRO A 1 382 ? 152.441 150.457 180.825 1.00 32.22 371 PRO A CA 1
ATOM 2753 C C . PRO A 1 382 ? 153.374 151.198 181.786 1.00 31.13 371 PRO A C 1
ATOM 2754 O O . PRO A 1 382 ? 152.987 151.534 182.896 1.00 47.17 371 PRO A O 1
ATOM 2758 N N . MET A 1 383 ? 154.587 151.446 181.359 1.00 29.83 372 MET A N 1
ATOM 2759 C CA . MET A 1 383 ? 155.586 152.146 182.116 1.00 31.27 372 MET A CA 1
ATOM 2760 C C . MET A 1 383 ? 156.471 152.954 181.135 1.00 35.31 372 MET A C 1
ATOM 2761 O O . MET A 1 383 ? 156.738 152.518 180.035 1.00 34.44 372 MET A O 1
ATOM 2766 N N . ASN A 1 384 ? 156.979 154.116 181.536 1.00 37.69 373 ASN A N 1
ATOM 2767 C CA . ASN A 1 384 ? 157.793 154.922 180.655 1.00 36.36 373 ASN A CA 1
ATOM 2768 C C . ASN A 1 384 ? 159.001 154.174 180.119 1.00 33.17 373 ASN A C 1
ATOM 2769 O O . ASN A 1 384 ? 159.321 154.420 178.943 1.00 40.89 373 ASN A O 1
ATOM 2774 N N . TYR A 1 385 ? 159.660 153.304 180.916 1.00 32.48 374 TYR A N 1
ATOM 2775 C CA . TYR A 1 385 ? 160.804 152.575 180.369 1.00 30.53 374 TYR A CA 1
ATOM 2776 C C . TYR A 1 385 ? 160.439 151.137 180.021 1.00 33.34 374 TYR A C 1
ATOM 2777 O O . TYR A 1 385 ? 161.333 150.383 179.653 1.00 38.68 374 TYR A O 1
ATOM 2786 N N . GLY A 1 386 ? 159.136 150.778 180.005 1.00 35.28 375 GLY A N 1
ATOM 2787 C CA . GLY A 1 386 ? 158.691 149.415 179.739 1.00 36.01 375 GLY A CA 1
ATOM 2788 C C . GLY A 1 386 ? 158.645 149.020 178.274 1.00 36.41 375 GLY A C 1
ATOM 2789 O O . GLY A 1 386 ? 159.030 149.791 177.384 1.00 33.44 375 GLY A O 1
ATOM 2790 N N . PRO A 1 387 ? 158.182 147.788 177.951 1.00 37.76 376 PRO A N 1
ATOM 2791 C CA . PRO A 1 387 ? 157.803 147.415 176.594 1.00 36.43 376 PRO A CA 1
ATOM 2792 C C . PRO A 1 387 ? 156.629 148.224 176.073 1.00 31.10 376 PRO A C 1
ATOM 2793 O O . PRO A 1 387 ? 155.755 148.605 176.839 1.00 41.37 376 PRO A O 1
ATOM 2797 N N . ASP A 1 388 ? 156.636 148.457 174.777 1.00 34.54 377 ASP A N 1
ATOM 2798 C CA . ASP A 1 388 ? 155.528 149.069 174.099 1.00 37.13 377 ASP A CA 1
ATOM 2799 C C . ASP A 1 388 ? 154.437 148.039 173.840 1.00 32.87 377 ASP A C 1
ATOM 2800 O O . ASP A 1 388 ? 154.657 146.870 173.775 1.00 32.73 377 ASP A O 1
ATOM 2805 N N . MET A 1 389 ? 153.199 148.502 173.659 1.00 37.08 378 MET A N 1
ATOM 2806 C CA . MET A 1 389 ? 152.095 147.592 173.460 1.00 34.38 378 MET A CA 1
ATOM 2807 C C . MET A 1 389 ? 152.277 146.702 172.224 1.00 34.49 378 MET A C 1
ATOM 2808 O O . MET A 1 389 ? 151.753 145.614 172.182 1.00 45.17 378 MET A O 1
ATOM 2813 N N . VAL A 1 390 ? 152.967 147.134 171.205 1.00 44.24 379 VAL A N 1
ATOM 2814 C CA . VAL A 1 390 ? 153.165 146.273 170.055 1.00 53.09 379 VAL A CA 1
ATOM 2815 C C . VAL A 1 390 ? 154.092 145.097 170.413 1.00 49.23 379 VAL A C 1
ATOM 2816 O O . VAL A 1 390 ? 153.757 143.970 170.092 1.00 62.88 379 VAL A O 1
ATOM 2820 N N . SER A 1 391 ? 155.191 145.321 171.132 1.00 39.23 380 SER A N 1
ATOM 2821 C CA . SER A 1 391 ? 155.934 144.240 171.786 1.00 38.66 380 SER A CA 1
ATOM 2822 C C . SER A 1 391 ? 155.074 143.303 172.643 1.00 41.49 380 SER A C 1
ATOM 2823 O O . SER A 1 391 ? 155.225 142.103 172.600 1.00 55.10 380 SER A O 1
ATOM 2826 N N . VAL A 1 392 ? 154.203 143.841 173.484 1.00 40.76 381 VAL A N 1
ATOM 2827 C CA . VAL A 1 392 ? 153.364 143.019 174.322 1.00 40.53 381 VAL A CA 1
ATOM 2828 C C . VAL A 1 392 ? 152.539 142.113 173.429 1.00 40.98 381 VAL A C 1
ATOM 2829 O O . VAL A 1 392 ? 152.315 140.949 173.755 1.00 52.35 381 VAL A O 1
ATOM 2833 N N . TYR A 1 393 ? 152.011 142.659 172.330 1.00 44.92 382 TYR A N 1
ATOM 2834 C CA . TYR A 1 393 ? 151.148 141.859 171.473 1.00 49.49 382 TYR A CA 1
ATOM 2835 C C . TYR A 1 393 ? 151.967 140.697 170.862 1.00 50.55 382 TYR A C 1
ATOM 2836 O O . TYR A 1 393 ? 151.509 139.551 170.834 1.00 49.18 382 TYR A O 1
ATOM 2845 N N . GLN A 1 394 ? 153.177 141.003 170.394 1.00 39.27 383 GLN A N 1
ATOM 2846 C CA . GLN A 1 394 ? 154.056 140.001 169.865 1.00 52.17 383 GLN A CA 1
ATOM 2847 C C . GLN A 1 394 ? 154.214 138.854 170.875 1.00 65.15 383 GLN A C 1
ATOM 2848 O O . GLN A 1 394 ? 154.146 137.669 170.540 1.00 74.89 383 GLN A O 1
ATOM 2854 N N . SER A 1 395 ? 154.488 139.205 172.123 1.00 63.59 384 SER A N 1
ATOM 2855 C CA . SER A 1 395 ? 154.697 138.230 173.178 1.00 56.96 384 SER A CA 1
ATOM 2856 C C . SER A 1 395 ? 153.456 137.366 173.389 1.00 47.98 384 SER A C 1
ATOM 2857 O O . SER A 1 395 ? 153.579 136.167 173.611 1.00 67.91 384 SER A O 1
ATOM 2860 N N . LEU A 1 396 ? 152.287 137.964 173.376 1.00 48.17 385 LEU A N 1
ATOM 2861 C CA . LEU A 1 396 ? 151.067 137.216 173.606 1.00 55.33 385 LEU A CA 1
ATOM 2862 C C . LEU A 1 396 ? 150.848 136.188 172.509 1.00 66.80 385 LEU A C 1
ATOM 2863 O O . LEU A 1 396 ? 149.919 135.387 172.644 1.00 85.84 385 LEU A O 1
ATOM 2868 N N . GLY A 1 397 ? 151.560 136.340 171.385 1.00 63.32 386 GLY A N 1
ATOM 2869 C CA . GLY A 1 397 ? 151.333 135.504 170.227 1.00 73.43 386 GLY A CA 1
ATOM 2870 C C . GLY A 1 397 ? 152.245 134.295 170.222 1.00 75.15 386 GLY A C 1
ATOM 2871 O O . GLY A 1 397 ? 152.001 133.356 169.465 1.00 105.55 386 GLY A O 1
ATOM 2872 N N . ARG A 1 398 ? 153.284 134.316 171.055 1.00 90.09 387 ARG A N 1
ATOM 2873 C CA . ARG A 1 398 ? 154.331 133.298 171.017 1.00 84.35 387 ARG A CA 1
ATOM 2874 C C . ARG A 1 398 ? 153.776 131.884 171.221 1.00 77.07 387 ARG A C 1
ATOM 2875 O O . ARG A 1 398 ? 154.255 130.969 170.574 1.00 99.17 387 ARG A O 1
ATOM 2883 N N . VAL A 1 399 ? 152.755 131.701 172.047 1.00 66.85 388 VAL A N 1
ATOM 2884 C CA . VAL A 1 399 ? 151.985 130.466 172.044 1.00 72.69 388 VAL A CA 1
ATOM 2885 C C . VAL A 1 399 ? 150.939 130.539 170.936 1.00 73.13 388 VAL A C 1
ATOM 2886 O O . VAL A 1 399 ? 150.009 131.345 171.028 1.00 85.01 388 VAL A O 1
ATOM 2890 N N . ARG A 1 400 ? 151.095 129.702 169.897 1.00 74.95 389 ARG A N 1
ATOM 2891 C CA . ARG A 1 400 ? 150.315 129.812 168.673 1.00 84.97 389 ARG A CA 1
ATOM 2892 C C . ARG A 1 400 ? 148.909 129.246 168.850 1.00 77.24 389 ARG A C 1
ATOM 2893 O O . ARG A 1 400 ? 147.980 129.691 168.185 1.00 80.60 389 ARG A O 1
ATOM 2901 N N . THR A 1 401 ? 148.757 128.250 169.721 1.00 91.16 390 THR A N 1
ATOM 2902 C CA . THR A 1 401 ? 147.537 127.461 169.805 1.00 99.76 390 THR A CA 1
ATOM 2903 C C . THR A 1 401 ? 147.026 127.436 171.249 1.00 87.64 390 THR A C 1
ATOM 2904 O O . THR A 1 401 ? 147.799 127.121 172.159 1.00 124.48 390 THR A O 1
ATOM 2908 N N . LEU A 1 402 ? 145.742 127.713 171.480 1.00 66.63 391 LEU A N 1
ATOM 2909 C CA . LEU A 1 402 ? 145.178 127.549 172.818 1.00 75.59 391 LEU A CA 1
ATOM 2910 C C . LEU A 1 402 ? 143.930 126.682 172.737 1.00 85.89 391 LEU A C 1
ATOM 2911 O O . LEU A 1 402 ? 143.013 127.016 171.997 1.00 118.98 391 LEU A O 1
ATOM 2916 N N . ARG A 1 403 ? 143.879 125.617 173.543 1.00 99.35 392 ARG A N 1
ATOM 2917 C CA . ARG A 1 403 ? 142.921 124.535 173.370 1.00 100.83 392 ARG A CA 1
ATOM 2918 C C . ARG A 1 403 ? 141.499 124.976 173.721 1.00 82.82 392 ARG A C 1
ATOM 2919 O O . ARG A 1 403 ? 140.545 124.440 173.154 1.00 116.81 392 ARG A O 1
ATOM 2927 N N . LYS A 1 404 ? 141.350 125.895 174.679 1.00 78.67 393 LYS A N 1
ATOM 2928 C CA . LYS A 1 404 ? 140.047 126.389 175.102 1.00 88.78 393 LYS A CA 1
ATOM 2929 C C . LYS A 1 404 ? 139.801 127.816 174.589 1.00 93.00 393 LYS A C 1
ATOM 2930 O O . LYS A 1 404 ? 138.699 128.340 174.735 1.00 90.14 393 LYS A O 1
ATOM 2936 N N . GLY A 1 405 ? 140.851 128.457 174.038 1.00 107.40 394 GLY A N 1
ATOM 2937 C CA . GLY A 1 405 ? 140.748 129.721 173.311 1.00 109.85 394 GLY A CA 1
ATOM 2938 C C . GLY A 1 405 ? 140.691 130.985 174.180 1.00 99.08 394 GLY A C 1
ATOM 2939 O O . GLY A 1 405 ? 140.613 132.075 173.630 1.00 102.81 394 GLY A O 1
ATOM 2940 N N . GLU A 1 406 ? 140.737 130.864 175.514 1.00 93.63 395 GLU A N 1
ATOM 2941 C CA . GLU A 1 406 ? 140.637 132.012 176.410 1.00 81.13 395 GLU A CA 1
ATOM 2942 C C . GLU A 1 406 ? 141.949 132.821 176.452 1.00 79.84 395 GLU A C 1
ATOM 2943 O O . GLU A 1 406 ? 143.038 132.276 176.581 1.00 83.61 395 GLU A O 1
ATOM 2949 N N . LEU A 1 407 ? 141.832 134.149 176.430 1.00 64.78 396 LEU A N 1
ATOM 2950 C CA . LEU A 1 407 ? 142.914 135.047 176.787 1.00 56.33 396 LEU A CA 1
ATOM 2951 C C . LEU A 1 407 ? 142.395 136.090 177.767 1.00 51.68 396 LEU A C 1
ATOM 2952 O O . LEU A 1 407 ? 141.510 136.845 177.426 1.00 61.47 396 LEU A O 1
ATOM 2957 N N . LEU A 1 408 ? 142.891 136.086 179.019 1.00 54.82 397 LEU A N 1
ATOM 2958 C CA . LEU A 1 408 ? 142.445 137.033 180.044 1.00 57.92 397 LEU A CA 1
ATOM 2959 C C . LEU A 1 408 ? 143.529 138.081 180.285 1.00 59.34 397 LEU A C 1
ATOM 2960 O O . LEU A 1 408 ? 144.690 137.709 180.487 1.00 68.65 397 LEU A O 1
ATOM 2965 N N . ILE A 1 409 ? 143.155 139.366 180.257 1.00 39.89 398 ILE A N 1
ATOM 2966 C CA . ILE A 1 409 ? 144.143 140.422 180.367 1.00 39.16 398 ILE A CA 1
ATOM 2967 C C . ILE A 1 409 ? 143.813 141.318 181.535 1.00 36.97 398 ILE A C 1
ATOM 2968 O O . ILE A 1 409 ? 142.671 141.729 181.669 1.00 48.88 398 ILE A O 1
ATOM 2973 N N . TYR A 1 410 ? 144.823 141.623 182.360 1.00 38.36 399 TYR A N 1
ATOM 2974 C CA . TYR A 1 410 ? 144.713 142.677 183.354 1.00 43.11 399 TYR A CA 1
ATOM 2975 C C . TYR A 1 410 ? 145.670 143.838 183.035 1.00 45.68 399 TYR A C 1
ATOM 2976 O O . TYR A 1 410 ? 146.856 143.602 182.842 1.00 39.74 399 TYR A O 1
ATOM 2985 N N . MET A 1 411 ? 145.133 145.079 182.992 1.00 46.55 400 MET A N 1
ATOM 2986 C CA . MET A 1 411 ? 145.929 146.259 182.701 1.00 45.77 400 MET A CA 1
ATOM 2987 C C . MET A 1 411 ? 146.155 147.072 183.971 1.00 51.71 400 MET A C 1
ATOM 2988 O O . MET A 1 411 ? 145.204 147.618 184.527 1.00 49.31 400 MET A O 1
ATOM 2993 N N . ASP A 1 412 ? 147.425 147.163 184.422 1.00 51.41 401 ASP A N 1
ATOM 2994 C CA . ASP A 1 412 ? 147.749 147.824 185.665 1.00 46.10 401 ASP A CA 1
ATOM 2995 C C . ASP A 1 412 ? 148.012 149.296 185.389 1.00 53.60 401 ASP A C 1
ATOM 2996 O O . ASP A 1 412 ? 149.073 149.665 184.919 1.00 53.48 401 ASP A O 1
ATOM 3001 N N . GLY A 1 413 ? 147.070 150.164 185.741 1.00 53.21 402 GLY A N 1
ATOM 3002 C CA . GLY A 1 413 ? 147.269 151.536 185.348 1.00 54.58 402 GLY A CA 1
ATOM 3003 C C . GLY A 1 413 ? 148.015 152.387 186.359 1.00 63.58 402 GLY A C 1
ATOM 3004 O O . GLY A 1 413 ? 148.175 153.585 186.121 1.00 73.30 402 GLY A O 1
ATOM 3005 N N . SER A 1 414 ? 148.427 151.828 187.497 1.00 63.75 403 SER A N 1
ATOM 3006 C CA . SER A 1 414 ? 149.322 152.579 188.363 1.00 63.50 403 SER A CA 1
ATOM 3007 C C . SER A 1 414 ? 150.641 152.774 187.620 1.00 80.43 403 SER A C 1
ATOM 3008 O O . SER A 1 414 ? 151.183 151.843 187.014 1.00 123.81 403 SER A O 1
ATOM 3011 N N . GLY A 1 415 ? 151.221 153.958 187.589 1.00 61.20 404 GLY A N 1
ATOM 3012 C CA . GLY A 1 415 ? 152.341 154.031 186.655 1.00 54.08 404 GLY A CA 1
ATOM 3013 C C . GLY A 1 415 ? 151.995 154.779 185.381 1.00 54.29 404 GLY A C 1
ATOM 3014 O O . GLY A 1 415 ? 152.891 155.200 184.648 1.00 85.65 404 GLY A O 1
ATOM 3015 N N . ALA A 1 416 ? 150.695 154.955 185.131 1.00 55.99 405 ALA A N 1
ATOM 3016 C CA . ALA A 1 416 ? 150.185 155.426 183.848 1.00 58.85 405 ALA A CA 1
ATOM 3017 C C . ALA A 1 416 ? 148.910 156.221 184.065 1.00 65.00 405 ALA A C 1
ATOM 3018 O O . ALA A 1 416 ? 147.989 156.139 183.257 1.00 81.57 405 ALA A O 1
ATOM 3020 N N . ARG A 1 417 ? 148.927 157.073 185.111 1.00 76.11 406 ARG A N 1
ATOM 3021 C CA . ARG A 1 417 ? 147.747 157.785 185.586 1.00 75.01 406 ARG A CA 1
ATOM 3022 C C . ARG A 1 417 ? 147.583 159.155 184.912 1.00 74.48 406 ARG A C 1
ATOM 3023 O O . ARG A 1 417 ? 146.663 159.895 185.247 1.00 97.70 406 ARG A O 1
ATOM 3031 N N . SER A 1 418 ? 148.391 159.473 183.910 1.00 67.04 407 SER A N 1
ATOM 3032 C CA . SER A 1 418 ? 148.305 160.768 183.250 1.00 70.89 407 SER A CA 1
ATOM 3033 C C . SER A 1 418 ? 147.100 160.903 182.323 1.00 67.02 407 SER A C 1
ATOM 3034 O O . SER A 1 418 ? 146.522 159.927 181.871 1.00 81.01 407 SER A O 1
ATOM 3037 N N . GLU A 1 419 ? 146.825 162.171 181.982 1.00 83.28 408 GLU A N 1
ATOM 3038 C CA . GLU A 1 419 ? 145.913 162.583 180.933 1.00 82.76 408 GLU A CA 1
ATOM 3039 C C . GLU A 1 419 ? 146.443 162.147 179.582 1.00 62.06 408 GLU A C 1
ATOM 3040 O O . GLU A 1 419 ? 147.638 162.022 179.382 1.00 60.94 408 GLU A O 1
ATOM 3046 N N . PRO A 1 420 ? 145.544 161.895 178.604 1.00 69.22 409 PRO A N 1
ATOM 3047 C CA . PRO A 1 420 ? 145.922 161.281 177.335 1.00 59.68 409 PRO A CA 1
ATOM 3048 C C . PRO A 1 420 ? 146.792 162.088 176.410 1.00 44.76 409 PRO A C 1
ATOM 3049 O O . PRO A 1 420 ? 146.900 163.296 176.511 1.00 67.95 409 PRO A O 1
ATOM 3053 N N . VAL A 1 421 ? 147.497 161.345 175.574 1.00 46.82 410 VAL A N 1
ATOM 3054 C CA . VAL A 1 421 ? 148.328 161.859 174.513 1.00 48.91 410 VAL A CA 1
ATOM 3055 C C . VAL A 1 421 ? 147.525 161.867 173.217 1.00 50.48 410 VAL A C 1
ATOM 3056 O O . VAL A 1 421 ? 147.703 162.753 172.407 1.00 66.70 410 VAL A O 1
ATOM 3060 N N . PHE A 1 422 ? 146.599 160.923 173.012 1.00 60.90 411 PHE A N 1
ATOM 3061 C CA . PHE A 1 422 ? 145.708 160.928 171.856 1.00 54.15 411 PHE A CA 1
ATOM 3062 C C . PHE A 1 422 ? 144.502 161.800 172.162 1.00 62.32 411 PHE A C 1
ATOM 3063 O O . PHE A 1 422 ? 143.364 161.326 172.273 1.00 77.76 411 PHE A O 1
ATOM 3071 N N . THR A 1 423 ? 144.750 163.116 172.209 1.00 78.93 412 THR A N 1
ATOM 3072 C CA . THR A 1 423 ? 143.727 164.125 172.489 1.00 78.65 412 THR A CA 1
ATOM 3073 C C . THR A 1 423 ? 142.901 164.438 171.240 1.00 77.53 412 THR A C 1
ATOM 3074 O O . THR A 1 423 ? 143.354 164.222 170.116 1.00 75.79 412 THR A O 1
ATOM 3078 N N . PRO A 1 424 ? 141.696 165.029 171.393 1.00 69.83 413 PRO A N 1
ATOM 3079 C CA . PRO A 1 424 ? 140.916 165.547 170.259 1.00 68.71 413 PRO A CA 1
ATOM 3080 C C . PRO A 1 424 ? 141.663 166.575 169.401 1.00 73.56 413 PRO A C 1
ATOM 3081 O O . PRO A 1 424 ? 141.494 166.599 168.182 1.00 59.90 413 PRO A O 1
ATOM 3085 N N . MET A 1 425 ? 142.553 167.367 170.022 1.00 64.22 414 MET A N 1
ATOM 3086 C CA . MET A 1 425 ? 143.369 168.291 169.258 1.00 75.47 414 MET A CA 1
ATOM 3087 C C . MET A 1 425 ? 144.277 167.572 168.262 1.00 72.35 414 MET A C 1
ATOM 3088 O O . MET A 1 425 ? 144.470 168.042 167.138 1.00 85.22 414 MET A O 1
ATOM 3093 N N . LEU A 1 426 ? 144.891 166.464 168.688 1.00 70.75 415 LEU A N 1
ATOM 3094 C CA . LEU A 1 426 ? 145.804 165.733 167.824 1.00 64.37 415 LEU A CA 1
ATOM 3095 C C . LEU A 1 426 ? 145.019 165.087 166.690 1.00 52.94 415 LEU A C 1
ATOM 3096 O O . LEU A 1 426 ? 145.486 165.092 165.559 1.00 40.55 415 LEU A O 1
ATOM 3101 N N . LEU A 1 427 ? 143.838 164.528 166.990 1.00 46.82 416 LEU A N 1
ATOM 3102 C CA . LEU A 1 427 ? 143.010 163.968 165.939 1.00 49.98 416 LEU A CA 1
ATOM 3103 C C . LEU A 1 427 ? 142.631 165.030 164.913 1.00 57.12 416 LEU A C 1
ATOM 3104 O O . LEU A 1 427 ? 142.755 164.797 163.716 1.00 67.01 416 LEU A O 1
ATOM 3109 N N . ASN A 1 428 ? 142.179 166.201 165.377 1.00 73.42 417 ASN A N 1
ATOM 3110 C CA . ASN A 1 428 ? 141.793 167.294 164.497 1.00 90.83 417 ASN A CA 1
ATOM 3111 C C . ASN A 1 428 ? 142.972 167.685 163.620 1.00 71.53 417 ASN A C 1
ATOM 3112 O O . ASN A 1 428 ? 142.777 168.022 162.459 1.00 85.19 417 ASN A O 1
ATOM 3117 N N . HIS A 1 429 ? 144.184 167.659 164.170 1.00 64.38 418 HIS A N 1
ATOM 3118 C CA . HIS A 1 429 ? 145.376 168.003 163.414 1.00 66.27 418 HIS A CA 1
ATOM 3119 C C . HIS A 1 429 ? 145.605 166.978 162.318 1.00 59.78 418 HIS A C 1
ATOM 3120 O O . HIS A 1 429 ? 145.700 167.323 161.147 1.00 94.53 418 HIS A O 1
ATOM 3127 N N . VAL A 1 430 ? 145.683 165.709 162.698 1.00 67.61 419 VAL A N 1
ATOM 3128 C CA . VAL A 1 430 ? 146.061 164.631 161.801 1.00 68.52 419 VAL A CA 1
ATOM 3129 C C . VAL A 1 430 ? 145.024 164.473 160.697 1.00 61.07 419 VAL A C 1
ATOM 3130 O O . VAL A 1 430 ? 145.383 164.172 159.567 1.00 61.04 419 VAL A O 1
ATOM 3134 N N . VAL A 1 431 ? 143.736 164.601 161.018 1.00 68.59 420 VAL A N 1
ATOM 3135 C CA . VAL A 1 431 ? 142.700 164.433 160.016 1.00 86.51 420 VAL A CA 1
ATOM 3136 C C . VAL A 1 431 ? 142.678 165.617 159.034 1.00 92.64 420 VAL A C 1
ATOM 3137 O O . VAL A 1 431 ? 142.374 165.424 157.849 1.00 99.79 420 VAL A O 1
ATOM 3141 N N . SER A 1 432 ? 143.038 166.820 159.512 1.00 89.36 421 SER A N 1
ATOM 3142 C CA . SER A 1 432 ? 143.193 168.005 158.674 1.00 94.01 421 SER A CA 1
ATOM 3143 C C . SER A 1 432 ? 144.348 167.869 157.679 1.00 83.77 421 SER A C 1
ATOM 3144 O O . SER A 1 432 ? 144.252 168.354 156.552 1.00 111.76 421 SER A O 1
ATOM 3147 N N . SER A 1 433 ? 145.446 167.245 158.093 1.00 77.70 422 SER A N 1
ATOM 3148 C CA . SER A 1 433 ? 146.633 167.108 157.258 1.00 92.28 422 SER A CA 1
ATOM 3149 C C . SER A 1 433 ? 146.594 165.830 156.409 1.00 81.40 422 SER A C 1
ATOM 3150 O O . SER A 1 433 ? 147.650 165.342 155.991 1.00 76.43 422 SER A O 1
ATOM 3153 N N . CYS A 1 434 ? 145.400 165.261 156.198 1.00 81.88 423 CYS A N 1
ATOM 3154 C CA . CYS A 1 434 ? 145.235 164.065 155.374 1.00 109.17 423 CYS A CA 1
ATOM 3155 C C . CYS A 1 434 ? 146.034 162.854 155.879 1.00 99.82 423 CYS A C 1
ATOM 3156 O O . CYS A 1 434 ? 146.443 161.987 155.086 1.00 83.69 423 CYS A O 1
ATOM 3159 N N . GLY A 1 435 ? 146.094 162.732 157.215 1.00 87.99 424 GLY A N 1
ATOM 3160 C CA . GLY A 1 435 ? 146.709 161.597 157.875 1.00 71.76 424 GLY A CA 1
ATOM 3161 C C . GLY A 1 435 ? 148.207 161.784 158.098 1.00 63.94 424 GLY A C 1
ATOM 3162 O O . GLY A 1 435 ? 148.886 160.816 158.405 1.00 71.62 424 GLY A O 1
ATOM 3163 N N . GLN A 1 436 ? 148.722 163.000 157.955 1.00 53.46 425 GLN A N 1
ATOM 3164 C CA . GLN A 1 436 ? 150.138 163.252 158.144 1.00 66.36 425 GLN A CA 1
ATOM 3165 C C . GLN A 1 436 ? 150.377 163.609 159.613 1.00 68.26 425 GLN A C 1
ATOM 3166 O O . GLN A 1 436 ? 150.006 164.684 160.081 1.00 91.28 425 GLN A O 1
ATOM 3172 N N . TRP A 1 437 ? 150.992 162.710 160.379 1.00 74.50 426 TRP A N 1
ATOM 3173 C CA . TRP A 1 437 ? 151.131 162.907 161.829 1.00 66.48 426 TRP A CA 1
ATOM 3174 C C . TRP A 1 437 ? 152.272 163.867 162.155 1.00 55.28 426 TRP A C 1
ATOM 3175 O O . TRP A 1 437 ? 153.296 163.858 161.480 1.00 61.40 426 TRP A O 1
ATOM 3186 N N . PRO A 1 438 ? 152.180 164.633 163.255 1.00 57.80 427 PRO A N 1
ATOM 3187 C CA . PRO A 1 438 ? 153.309 165.418 163.757 1.00 51.96 427 PRO A CA 1
ATOM 3188 C C . PRO A 1 438 ? 154.353 164.511 164.367 1.00 56.26 427 PRO A C 1
ATOM 3189 O O . PRO A 1 438 ? 154.033 163.494 164.961 1.00 72.03 427 PRO A O 1
ATOM 3193 N N . ALA A 1 439 ? 155.630 164.861 164.241 1.00 84.58 428 ALA A N 1
ATOM 3194 C CA . ALA A 1 439 ? 156.674 163.909 164.603 1.00 90.31 428 ALA A CA 1
ATOM 3195 C C . ALA A 1 439 ? 156.919 163.883 166.110 1.00 85.30 428 ALA A C 1
ATOM 3196 O O . ALA A 1 439 ? 157.778 163.133 166.545 1.00 80.49 428 ALA A O 1
ATOM 3198 N N . GLN A 1 440 ? 156.262 164.787 166.861 1.00 86.50 429 GLN A N 1
ATOM 3199 C CA . GLN A 1 440 ? 156.473 165.001 168.289 1.00 78.79 429 GLN A CA 1
ATOM 3200 C C . GLN A 1 440 ? 155.239 165.682 168.849 1.00 63.88 429 GLN A C 1
ATOM 3201 O O . GLN A 1 440 ? 154.435 166.209 168.098 1.00 93.54 429 GLN A O 1
ATOM 3207 N N . PHE A 1 441 ? 155.040 165.665 170.168 1.00 91.00 430 PHE A N 1
ATOM 3208 C CA . PHE A 1 441 ? 153.707 165.917 170.723 1.00 104.24 430 PHE A CA 1
ATOM 3209 C C . PHE A 1 441 ? 153.279 167.384 170.590 1.00 123.85 430 PHE A C 1
ATOM 3210 O O . PHE A 1 441 ? 152.092 167.647 170.440 1.00 138.18 430 PHE A O 1
ATOM 3218 N N . SER A 1 442 ? 154.217 168.344 170.598 1.00 167.08 431 SER A N 1
ATOM 3219 C CA . SER A 1 442 ? 153.904 169.719 170.193 1.00 197.94 431 SER A CA 1
ATOM 3220 C C . SER A 1 442 ? 153.631 169.791 168.682 1.00 238.77 431 SER A C 1
ATOM 3221 O O . SER A 1 442 ? 154.555 169.635 167.883 1.00 221.59 431 SER A O 1
ATOM 3224 N N . GLN A 1 443 ? 152.377 170.058 168.279 1.00 268.63 432 GLN A N 1
ATOM 3225 C CA . GLN A 1 443 ? 151.960 169.913 166.885 1.00 290.94 432 GLN A CA 1
ATOM 3226 C C . GLN A 1 443 ? 152.539 171.020 165.991 1.00 363.85 432 GLN A C 1
ATOM 3227 O O . GLN A 1 443 ? 152.620 170.852 164.772 1.00 375.10 432 GLN A O 1
ATOM 3233 N N . VAL A 1 444 ? 152.931 172.154 166.605 1.00 426.17 433 VAL A N 1
ATOM 3234 C CA . VAL A 1 444 ? 153.568 173.267 165.906 1.00 464.52 433 VAL A CA 1
ATOM 3235 C C . VAL A 1 444 ? 154.507 174.022 166.873 1.00 459.35 433 VAL A C 1
ATOM 3236 O O . VAL A 1 444 ? 154.283 173.980 168.110 1.00 435.38 433 VAL A O 1
ATOM 3240 N N . ASP A 1 462 ? 160.867 172.949 166.434 1.00 271.78 451 ASP A N 1
ATOM 3241 C CA . ASP A 1 462 ? 161.698 171.753 166.105 1.00 267.05 451 ASP A CA 1
ATOM 3242 C C . ASP A 1 462 ? 163.145 172.167 165.828 1.00 261.45 451 ASP A C 1
ATOM 3243 O O . ASP A 1 462 ? 163.407 173.249 165.304 1.00 267.90 451 ASP A O 1
ATOM 3248 N N . THR A 1 463 ? 164.075 171.252 166.156 1.00 255.49 452 THR A N 1
ATOM 3249 C CA . THR A 1 463 ? 165.516 171.436 165.979 1.00 250.92 452 THR A CA 1
ATOM 3250 C C . THR A 1 463 ? 166.138 170.156 165.400 1.00 230.49 452 THR A C 1
ATOM 3251 O O . THR A 1 463 ? 165.549 169.078 165.467 1.00 208.00 452 THR A O 1
ATOM 3255 N N . SER A 1 464 ? 167.359 170.270 164.858 1.00 236.88 453 SER A N 1
ATOM 3256 C CA . SER A 1 464 ? 167.969 169.210 164.065 1.00 248.76 453 SER A CA 1
ATOM 3257 C C . SER A 1 464 ? 168.711 168.215 164.962 1.00 233.29 453 SER A C 1
ATOM 3258 O O . SER A 1 464 ? 169.896 167.957 164.749 1.00 247.94 453 SER A O 1
ATOM 3261 N N . LEU A 1 465 ? 167.993 167.622 165.933 1.00 210.70 454 LEU A N 1
ATOM 3262 C CA . LEU A 1 465 ? 168.565 166.727 166.933 1.00 200.95 454 LEU A CA 1
ATOM 3263 C C . LEU A 1 465 ? 168.853 165.333 166.348 1.00 229.69 454 LEU A C 1
ATOM 3264 O O . LEU A 1 465 ? 169.591 164.561 166.964 1.00 188.27 454 LEU A O 1
ATOM 3269 N N . GLY A 1 466 ? 168.279 165.006 165.173 1.00 280.50 455 GLY A N 1
ATOM 3270 C CA . GLY A 1 466 ? 168.618 163.810 164.406 1.00 305.57 455 GLY A CA 1
ATOM 3271 C C . GLY A 1 466 ? 168.651 164.091 162.899 1.00 320.26 455 GLY A C 1
ATOM 3272 O O . GLY A 1 466 ? 168.139 165.120 162.459 1.00 307.75 455 GLY A O 1
ATOM 3273 N N . ARG A 1 467 ? 169.238 163.168 162.114 1.00 328.99 456 ARG A N 1
ATOM 3274 C CA . ARG A 1 467 ? 169.613 163.439 160.725 1.00 332.07 456 ARG A CA 1
ATOM 3275 C C . ARG A 1 467 ? 169.378 162.243 159.791 1.00 292.05 456 ARG A C 1
ATOM 3276 O O . ARG A 1 467 ? 170.035 162.143 158.751 1.00 307.68 456 ARG A O 1
ATOM 3284 N N . GLY A 1 468 ? 168.410 161.364 160.101 1.00 226.49 457 GLY A N 1
ATOM 3285 C CA . GLY A 1 468 ? 168.158 160.177 159.283 1.00 200.03 457 GLY A CA 1
ATOM 3286 C C . GLY A 1 468 ? 167.572 160.523 157.910 1.00 157.68 457 GLY A C 1
ATOM 3287 O O . GLY A 1 468 ? 167.151 161.664 157.690 1.00 151.38 457 GLY A O 1
ATOM 3288 N N . SER A 1 469 ? 167.521 159.518 157.017 1.00 107.16 458 SER A N 1
ATOM 3289 C CA . SER A 1 469 ? 167.094 159.705 155.636 1.00 127.67 458 SER A CA 1
ATOM 3290 C C . SER A 1 469 ? 165.572 159.770 155.497 1.00 116.26 458 SER A C 1
ATOM 3291 O O . SER A 1 469 ? 164.850 159.881 156.481 1.00 123.53 458 SER A O 1
ATOM 3294 N N . ARG A 1 470 ? 165.091 159.692 154.250 1.00 119.25 459 ARG A N 1
ATOM 3295 C CA . ARG A 1 470 ? 163.673 159.678 153.930 1.00 107.93 459 ARG A CA 1
ATOM 3296 C C . ARG A 1 470 ? 162.961 158.652 154.801 1.00 92.29 459 ARG A C 1
ATOM 3297 O O . ARG A 1 470 ? 161.934 158.978 155.404 1.00 131.96 459 ARG A O 1
ATOM 3305 N N . ILE A 1 471 ? 163.482 157.413 154.835 1.00 85.76 460 ILE A N 1
ATOM 3306 C CA . ILE A 1 471 ? 162.769 156.326 155.483 1.00 86.24 460 ILE A CA 1
ATOM 3307 C C . ILE A 1 471 ? 162.675 156.631 156.978 1.00 80.13 460 ILE A C 1
ATOM 3308 O O . ILE A 1 471 ? 161.596 156.617 157.563 1.00 86.50 460 ILE A O 1
ATOM 3313 N N . TYR A 1 472 ? 163.796 156.938 157.604 1.00 67.37 461 TYR A N 1
ATOM 3314 C CA . TYR A 1 472 ? 163.795 157.205 159.024 1.00 66.27 461 TYR A CA 1
ATOM 3315 C C . TYR A 1 472 ? 162.863 158.359 159.387 1.00 65.25 461 TYR A C 1
ATOM 3316 O O . TYR A 1 472 ? 162.098 158.239 160.332 1.00 79.52 461 TYR A O 1
ATOM 3325 N N . ASN A 1 473 ? 162.894 159.469 158.662 1.00 65.81 462 ASN A N 1
ATOM 3326 C CA . ASN A 1 473 ? 162.033 160.595 158.981 1.00 76.59 462 ASN A CA 1
ATOM 3327 C C . ASN A 1 473 ? 160.556 160.292 158.712 1.00 65.83 462 ASN A C 1
ATOM 3328 O O . ASN A 1 473 ? 159.688 160.843 159.379 1.00 79.87 462 ASN A O 1
ATOM 3333 N N . LYS A 1 474 ? 160.257 159.437 157.742 1.00 58.85 463 LYS A N 1
ATOM 3334 C CA . LYS A 1 474 ? 158.884 159.206 157.338 1.00 63.05 463 LYS A CA 1
ATOM 3335 C C . LYS A 1 474 ? 158.110 158.516 158.458 1.00 59.88 463 LYS A C 1
ATOM 3336 O O . LYS A 1 474 ? 156.944 158.859 158.694 1.00 80.03 463 LYS A O 1
ATOM 3342 N N . PHE A 1 475 ? 158.738 157.531 159.122 1.00 48.84 464 PHE A N 1
ATOM 3343 C CA . PHE A 1 475 ? 158.074 156.712 160.129 1.00 45.25 464 PHE A CA 1
ATOM 3344 C C . PHE A 1 475 ? 158.476 157.039 161.580 1.00 43.73 464 PHE A C 1
ATOM 3345 O O . PHE A 1 475 ? 158.023 156.394 162.508 1.00 59.27 464 PHE A O 1
ATOM 3353 N N . ARG A 1 476 ? 159.282 158.054 161.826 1.00 48.54 465 ARG A N 1
ATOM 3354 C CA . ARG A 1 476 ? 159.692 158.413 163.175 1.00 54.17 465 ARG A CA 1
ATOM 3355 C C . ARG A 1 476 ? 158.464 158.688 164.061 1.00 49.74 465 ARG A C 1
ATOM 3356 O O . ARG A 1 476 ? 158.523 158.483 165.264 1.00 46.85 465 ARG A O 1
ATOM 3364 N N . TYR A 1 477 ? 157.359 159.170 163.501 1.00 38.22 466 TYR A N 1
ATOM 3365 C CA . TYR A 1 477 ? 156.198 159.488 164.317 1.00 37.74 466 TYR A CA 1
ATOM 3366 C C . TYR A 1 477 ? 155.689 158.250 165.034 1.00 34.89 466 TYR A C 1
ATOM 3367 O O . TYR A 1 477 ? 155.187 158.324 166.152 1.00 46.84 466 TYR A O 1
ATOM 3376 N N . LYS A 1 478 ? 155.731 157.121 164.364 1.00 39.23 467 LYS A N 1
ATOM 3377 C CA . LYS A 1 478 ? 155.152 155.906 164.874 1.00 39.99 467 LYS A CA 1
ATOM 3378 C C . LYS A 1 478 ? 155.955 155.431 166.074 1.00 37.27 467 LYS A C 1
ATOM 3379 O O . LYS A 1 478 ? 155.385 155.047 167.076 1.00 41.96 467 LYS A O 1
ATOM 3385 N N . HIS A 1 479 ? 157.267 155.503 166.010 1.00 38.03 468 HIS A N 1
ATOM 3386 C CA . HIS A 1 479 ? 158.105 155.195 167.162 1.00 37.86 468 HIS A CA 1
ATOM 3387 C C . HIS A 1 479 ? 157.821 156.117 168.335 1.00 36.26 468 HIS A C 1
ATOM 3388 O O . HIS A 1 479 ? 157.706 155.675 169.447 1.00 42.98 468 HIS A O 1
ATOM 3395 N N . TYR A 1 480 ? 157.704 157.414 168.088 1.00 46.41 469 TYR A N 1
ATOM 3396 C CA . TYR A 1 480 ? 157.451 158.383 169.129 1.00 38.94 469 TYR A CA 1
ATOM 3397 C C . TYR A 1 480 ? 156.126 158.114 169.841 1.00 34.65 469 TYR A C 1
ATOM 3398 O O . TYR A 1 480 ? 156.107 158.110 171.059 1.00 37.36 469 TYR A O 1
ATOM 3407 N N . PHE A 1 481 ? 155.029 157.898 169.138 1.00 32.70 470 PHE A N 1
ATOM 3408 C CA . PHE A 1 481 ? 153.765 157.709 169.815 1.00 38.51 470 PHE A CA 1
ATOM 3409 C C . PHE A 1 481 ? 153.689 156.318 170.464 1.00 46.98 470 PHE A C 1
ATOM 3410 O O . PHE A 1 481 ? 152.936 156.128 171.416 1.00 45.16 470 PHE A O 1
ATOM 3418 N N . GLU A 1 482 ? 154.411 155.328 169.952 1.00 41.25 471 GLU A N 1
ATOM 3419 C CA . GLU A 1 482 ? 154.453 154.043 170.607 1.00 39.64 471 GLU A CA 1
ATOM 3420 C C . GLU A 1 482 ? 155.123 154.179 171.975 1.00 41.07 471 GLU A C 1
ATOM 3421 O O . GLU A 1 482 ? 154.726 153.473 172.912 1.00 52.71 471 GLU A O 1
ATOM 3427 N N . ARG A 1 483 ? 156.141 155.023 172.118 1.00 34.93 472 ARG A N 1
ATOM 3428 C CA . ARG A 1 483 ? 156.727 155.257 173.421 1.00 36.57 472 ARG A CA 1
ATOM 3429 C C . ARG A 1 483 ? 155.920 156.256 174.270 1.00 37.53 472 ARG A C 1
ATOM 3430 O O . ARG A 1 483 ? 155.712 156.000 175.437 1.00 54.21 472 ARG A O 1
ATOM 3438 N N . CYS A 1 484 ? 155.477 157.393 173.775 1.00 39.48 473 CYS A N 1
ATOM 3439 C CA . CYS A 1 484 ? 154.676 158.343 174.573 1.00 48.50 473 CYS A CA 1
ATOM 3440 C C . CYS A 1 484 ? 153.402 157.796 175.197 1.00 37.27 473 CYS A C 1
ATOM 3441 O O . CYS A 1 484 ? 153.037 158.265 176.258 1.00 49.31 473 CYS A O 1
ATOM 3444 N N . THR A 1 485 ? 152.655 156.973 174.484 1.00 37.79 474 THR A N 1
ATOM 3445 C CA . THR A 1 485 ? 151.335 156.635 174.961 1.00 41.57 474 THR A CA 1
ATOM 3446 C C . THR A 1 485 ? 151.429 155.761 176.212 1.00 38.34 474 THR A C 1
ATOM 3447 O O . THR A 1 485 ? 150.413 155.567 176.885 1.00 40.58 474 THR A O 1
ATOM 3451 N N . LEU A 1 486 ? 152.646 155.298 176.569 1.00 31.35 475 LEU A N 1
ATOM 3452 C CA . LEU A 1 486 ? 152.818 154.466 177.742 1.00 32.71 475 LEU A CA 1
ATOM 3453 C C . LEU A 1 486 ? 152.500 155.250 179.003 1.00 40.59 475 LEU A C 1
ATOM 3454 O O . LEU A 1 486 ? 152.353 154.675 180.092 1.00 59.25 475 LEU A O 1
ATOM 3459 N N . ALA A 1 487 ? 152.512 156.572 178.873 1.00 45.43 476 ALA A N 1
ATOM 3460 C CA . ALA A 1 487 ? 152.225 157.497 179.952 1.00 43.39 476 ALA A CA 1
ATOM 3461 C C . ALA A 1 487 ? 150.791 157.426 180.377 1.00 39.33 476 ALA A C 1
ATOM 3462 O O . ALA A 1 487 ? 150.484 157.921 181.438 1.00 58.07 476 ALA A O 1
ATOM 3464 N N . CYS A 1 488 ? 149.938 156.804 179.584 1.00 44.28 477 CYS A N 1
ATOM 3465 C CA . CYS A 1 488 ? 148.497 156.897 179.771 1.00 44.93 477 CYS A CA 1
ATOM 3466 C C . CYS A 1 488 ? 147.860 155.516 179.576 1.00 38.44 477 CYS A C 1
ATOM 3467 O O . CYS A 1 488 ? 148.071 154.843 178.577 1.00 49.60 477 CYS A O 1
ATOM 3470 N N . LEU A 1 489 ? 147.111 155.057 180.548 1.00 38.11 478 LEU A N 1
ATOM 3471 C CA . LEU A 1 489 ? 146.554 153.723 180.482 1.00 39.68 478 LEU A CA 1
ATOM 3472 C C . LEU A 1 489 ? 145.489 153.681 179.404 1.00 42.38 478 LEU A C 1
ATOM 3473 O O . LEU A 1 489 ? 145.424 152.702 178.678 1.00 61.50 478 LEU A O 1
ATOM 3478 N N . SER A 1 490 ? 144.651 154.703 179.293 1.00 46.42 479 SER A N 1
ATOM 3479 C CA . SER A 1 490 ? 143.586 154.722 178.302 1.00 45.87 479 SER A CA 1
ATOM 3480 C C . SER A 1 490 ? 144.137 154.579 176.883 1.00 46.63 479 SER A C 1
ATOM 3481 O O . SER A 1 490 ? 143.655 153.779 176.108 1.00 50.98 479 SER A O 1
ATOM 3484 N N . ASP A 1 491 ? 145.180 155.315 176.523 1.00 52.98 480 ASP A N 1
ATOM 3485 C CA . ASP A 1 491 ? 145.813 155.216 175.213 1.00 63.14 480 ASP A CA 1
ATOM 3486 C C . ASP A 1 491 ? 146.453 153.856 174.988 1.00 46.28 480 ASP A C 1
ATOM 3487 O O . ASP A 1 491 ? 146.307 153.276 173.919 1.00 49.91 480 ASP A O 1
ATOM 3492 N N . SER A 1 492 ? 147.130 153.336 176.005 1.00 45.74 481 SER A N 1
ATOM 3493 C CA . SER A 1 492 ? 147.772 152.031 175.934 1.00 39.58 481 SER A CA 1
ATOM 3494 C C . SER A 1 492 ? 146.737 150.942 175.731 1.00 35.56 481 SER A C 1
ATOM 3495 O O . SER A 1 492 ? 146.962 150.042 174.927 1.00 54.06 481 SER A O 1
ATOM 3498 N N . LEU A 1 493 ? 145.656 150.984 176.472 1.00 33.80 482 LEU A N 1
ATOM 3499 C CA . LEU A 1 493 ? 144.599 150.007 176.323 1.00 44.26 482 LEU A CA 1
ATOM 3500 C C . LEU A 1 493 ? 144.003 150.084 174.905 1.00 48.01 482 LEU A C 1
ATOM 3501 O O . LEU A 1 493 ? 143.778 149.078 174.240 1.00 54.18 482 LEU A O 1
ATOM 3506 N N . ASN A 1 494 ? 143.724 151.273 174.405 1.00 48.80 483 ASN A N 1
ATOM 3507 C CA . ASN A 1 494 ? 143.138 151.422 173.094 1.00 45.35 483 ASN A CA 1
ATOM 3508 C C . ASN A 1 494 ? 144.051 150.901 172.008 1.00 35.31 483 ASN A C 1
ATOM 3509 O O . ASN A 1 494 ? 143.562 150.371 171.025 1.00 49.03 483 ASN A O 1
ATOM 3514 N N . ILE A 1 495 ? 145.341 151.152 172.096 1.00 34.11 484 ILE A N 1
ATOM 3515 C CA . ILE A 1 495 ? 146.298 150.546 171.168 1.00 32.32 484 ILE A CA 1
ATOM 3516 C C . ILE A 1 495 ? 146.240 149.012 171.257 1.00 31.27 484 ILE A C 1
ATOM 3517 O O . ILE A 1 495 ? 146.141 148.362 170.247 1.00 40.51 484 ILE A O 1
ATOM 3522 N N . LEU A 1 496 ? 146.286 148.406 172.433 1.00 34.05 485 LEU A N 1
ATOM 3523 C CA . LEU A 1 496 ? 146.276 146.970 172.553 1.00 41.87 485 LEU A CA 1
ATOM 3524 C C . LEU A 1 496 ? 144.996 146.385 171.999 1.00 34.62 485 LEU A C 1
ATOM 3525 O O . LEU A 1 496 ? 145.026 145.372 171.294 1.00 44.26 485 LEU A O 1
ATOM 3530 N N . HIS A 1 497 ? 143.878 147.018 172.308 1.00 37.04 486 HIS A N 1
ATOM 3531 C CA . HIS A 1 497 ? 142.574 146.604 171.782 1.00 43.08 486 HIS A CA 1
ATOM 3532 C C . HIS A 1 497 ? 142.522 146.691 170.254 1.00 39.20 486 HIS A C 1
ATOM 3533 O O . HIS A 1 497 ? 141.982 145.834 169.598 1.00 52.46 486 HIS A O 1
ATOM 3540 N N . MET A 1 498 ? 143.165 147.704 169.682 1.00 44.83 487 MET A N 1
ATOM 3541 C CA . MET A 1 498 ? 143.223 147.870 168.251 1.00 39.14 487 MET A CA 1
ATOM 3542 C C . MET A 1 498 ? 144.006 146.702 167.657 1.00 40.09 487 MET A C 1
ATOM 3543 O O . MET A 1 498 ? 143.502 146.053 166.737 1.00 38.24 487 MET A O 1
ATOM 3548 N N . LEU A 1 499 ? 145.217 146.448 168.164 1.00 40.05 488 LEU A N 1
ATOM 3549 C CA . LEU A 1 499 ? 146.069 145.380 167.665 1.00 35.80 488 LEU A CA 1
ATOM 3550 C C . LEU A 1 499 ? 145.331 144.033 167.755 1.00 42.17 488 LEU A C 1
ATOM 3551 O O . LEU A 1 499 ? 145.439 143.219 166.851 1.00 57.66 488 LEU A O 1
ATOM 3556 N N . LEU A 1 500 ? 144.611 143.759 168.827 1.00 40.56 489 LEU A N 1
ATOM 3557 C CA . LEU A 1 500 ? 143.858 142.530 168.931 1.00 48.01 489 LEU A CA 1
ATOM 3558 C C . LEU A 1 500 ? 142.791 142.491 167.849 1.00 50.59 489 LEU A C 1
ATOM 3559 O O . LEU A 1 500 ? 142.621 141.465 167.200 1.00 58.92 489 LEU A O 1
ATOM 3564 N N . THR A 1 501 ? 142.043 143.577 167.669 1.00 52.70 490 THR A N 1
ATOM 3565 C CA . THR A 1 501 ? 140.957 143.631 166.686 1.00 59.87 490 THR A CA 1
ATOM 3566 C C . THR A 1 501 ? 141.469 143.461 165.247 1.00 50.74 490 THR A C 1
ATOM 3567 O O . THR A 1 501 ? 140.866 142.722 164.493 1.00 50.88 490 THR A O 1
ATOM 3571 N N . LEU A 1 502 ? 142.546 144.140 164.862 1.00 45.84 491 LEU A N 1
ATOM 3572 C CA . LEU A 1 502 ? 143.165 143.946 163.560 1.00 56.68 491 LEU A CA 1
ATOM 3573 C C . LEU A 1 502 ? 143.680 142.531 163.300 1.00 54.75 491 LEU A C 1
ATOM 3574 O O . LEU A 1 502 ? 143.977 142.231 162.160 1.00 78.15 491 LEU A O 1
ATOM 3579 N N . ASN A 1 503 ? 143.814 141.688 164.311 1.00 57.50 492 ASN A N 1
ATOM 3580 C CA . ASN A 1 503 ? 144.182 140.292 164.135 1.00 59.23 492 ASN A CA 1
ATOM 3581 C C . ASN A 1 503 ? 142.968 139.388 164.370 1.00 61.49 492 ASN A C 1
ATOM 3582 O O . ASN A 1 503 ? 143.114 138.195 164.588 1.00 79.96 492 ASN A O 1
ATOM 3587 N N . CYS A 1 504 ? 141.773 139.966 164.383 1.00 54.80 493 CYS A N 1
ATOM 3588 C CA . CYS A 1 504 ? 140.507 139.233 164.390 1.00 67.83 493 CYS A CA 1
ATOM 3589 C C . CYS A 1 504 ? 140.222 138.523 165.698 1.00 53.95 493 CYS A C 1
ATOM 3590 O O . CYS A 1 504 ? 139.274 137.764 165.778 1.00 81.18 493 CYS A O 1
ATOM 3593 N N . ILE A 1 505 ? 140.923 138.894 166.759 1.00 59.64 494 ILE A N 1
ATOM 3594 C CA . ILE A 1 505 ? 140.614 138.385 168.092 1.00 55.76 494 ILE A CA 1
ATOM 3595 C C . ILE A 1 505 ? 139.422 139.136 168.668 1.00 51.79 494 ILE A C 1
ATOM 3596 O O . ILE A 1 505 ? 139.409 140.347 168.691 1.00 84.53 494 ILE A O 1
ATOM 3601 N N . ARG A 1 506 ? 138.392 138.438 169.109 1.00 60.58 495 ARG A N 1
ATOM 3602 C CA . ARG A 1 506 ? 137.221 139.104 169.662 1.00 68.62 495 ARG A CA 1
ATOM 3603 C C . ARG A 1 506 ? 137.533 139.590 171.070 1.00 60.07 495 ARG A C 1
ATOM 3604 O O . ARG A 1 506 ? 137.777 138.800 171.960 1.00 99.33 495 ARG A O 1
ATOM 3612 N N . VAL A 1 507 ? 137.480 140.890 171.300 1.00 56.19 496 VAL A N 1
ATOM 3613 C CA . VAL A 1 507 ? 137.752 141.478 172.604 1.00 55.26 496 VAL A CA 1
ATOM 3614 C C . VAL A 1 507 ? 136.458 141.861 173.325 1.00 58.76 496 VAL A C 1
ATOM 3615 O O . VAL A 1 507 ? 135.559 142.460 172.737 1.00 78.42 496 VAL A O 1
ATOM 3619 N N . ARG A 1 508 ? 136.396 141.554 174.623 1.00 59.48 497 ARG A N 1
ATOM 3620 C CA . ARG A 1 508 ? 135.277 141.926 175.479 1.00 69.92 497 ARG A CA 1
ATOM 3621 C C . ARG A 1 508 ? 135.776 142.456 176.815 1.00 62.38 497 ARG A C 1
ATOM 3622 O O . ARG A 1 508 ? 136.905 142.217 177.182 1.00 93.21 497 ARG A O 1
ATOM 3630 N N . PHE A 1 509 ? 134.930 143.203 177.514 1.00 58.31 498 PHE A N 1
ATOM 3631 C CA . PHE A 1 509 ? 135.210 143.715 178.836 1.00 61.69 498 PHE A CA 1
ATOM 3632 C C . PHE A 1 509 ? 134.191 143.136 179.811 1.00 70.09 498 PHE A C 1
ATOM 3633 O O . PHE A 1 509 ? 133.037 142.945 179.438 1.00 107.53 498 PHE A O 1
ATOM 3641 N N . TRP A 1 510 ? 134.603 142.875 181.054 1.00 67.75 499 TRP A N 1
ATOM 3642 C CA . TRP A 1 510 ? 133.757 142.174 181.997 1.00 76.16 499 TRP A CA 1
ATOM 3643 C C . TRP A 1 510 ? 132.460 142.937 182.256 1.00 97.91 499 TRP A C 1
ATOM 3644 O O . TRP A 1 510 ? 132.476 144.150 182.517 1.00 112.60 499 TRP A O 1
ATOM 3655 N N . GLY A 1 511 ? 131.335 142.200 182.166 1.00 111.31 500 GLY A N 1
ATOM 3656 C CA . GLY A 1 511 ? 130.018 142.756 182.437 1.00 128.67 500 GLY A CA 1
ATOM 3657 C C . GLY A 1 511 ? 129.434 143.551 181.269 1.00 114.82 500 GLY A C 1
ATOM 3658 O O . GLY A 1 511 ? 128.310 144.037 181.371 1.00 152.49 500 GLY A O 1
ATOM 3659 N N . HIS A 1 512 ? 130.186 143.670 180.170 1.00 96.31 501 HIS A N 1
ATOM 3660 C CA . HIS A 1 512 ? 129.726 144.346 178.972 1.00 106.35 501 HIS A CA 1
ATOM 3661 C C . HIS A 1 512 ? 129.900 143.418 177.769 1.00 120.58 501 HIS A C 1
ATOM 3662 O O . HIS A 1 512 ? 130.462 143.828 176.750 1.00 146.39 501 HIS A O 1
ATOM 3669 N N . ASP A 1 513 ? 129.423 142.175 177.888 1.00 140.26 502 ASP A N 1
ATOM 3670 C CA . ASP A 1 513 ? 129.790 141.109 176.955 1.00 199.30 502 ASP A CA 1
ATOM 3671 C C . ASP A 1 513 ? 128.931 141.146 175.683 1.00 183.00 502 ASP A C 1
ATOM 3672 O O . ASP A 1 513 ? 128.346 140.137 175.278 1.00 166.45 502 ASP A O 1
ATOM 3677 N N . ASP A 1 514 ? 128.897 142.322 175.033 1.00 166.42 503 ASP A N 1
ATOM 3678 C CA . ASP A 1 514 ? 128.323 142.487 173.703 1.00 179.82 503 ASP A CA 1
ATOM 3679 C C . ASP A 1 514 ? 129.068 143.597 172.951 1.00 160.20 503 ASP A C 1
ATOM 3680 O O . ASP A 1 514 ? 129.800 143.306 172.011 1.00 161.60 503 ASP A O 1
ATOM 3685 N N . THR A 1 515 ? 128.853 144.864 173.337 1.00 173.43 504 THR A N 1
ATOM 3686 C CA . THR A 1 515 ? 129.598 145.998 172.788 1.00 176.96 504 THR A CA 1
ATOM 3687 C C . THR A 1 515 ? 129.520 147.172 173.771 1.00 173.01 504 THR A C 1
ATOM 3688 O O . THR A 1 515 ? 128.537 147.343 174.496 1.00 188.48 504 THR A O 1
ATOM 3692 N N . LEU A 1 516 ? 130.570 148.004 173.773 1.00 140.37 505 LEU A N 1
ATOM 3693 C CA . LEU A 1 516 ? 130.837 148.950 174.848 1.00 128.20 505 LEU A CA 1
ATOM 3694 C C . LEU A 1 516 ? 130.665 150.383 174.353 1.00 119.90 505 LEU A C 1
ATOM 3695 O O . LEU A 1 516 ? 131.290 150.751 173.356 1.00 138.31 505 LEU A O 1
ATOM 3700 N N . THR A 1 517 ? 129.825 151.184 175.036 1.00 97.20 506 THR A N 1
ATOM 3701 C CA . THR A 1 517 ? 129.664 152.589 174.665 1.00 94.59 506 THR A CA 1
ATOM 3702 C C . THR A 1 517 ? 130.713 153.439 175.375 1.00 78.83 506 THR A C 1
ATOM 3703 O O . THR A 1 517 ? 131.270 153.020 176.372 1.00 94.03 506 THR A O 1
ATOM 3707 N N . PRO A 1 518 ? 131.034 154.654 174.889 1.00 75.68 507 PRO A N 1
ATOM 3708 C CA . PRO A 1 518 ? 132.049 155.499 175.517 1.00 75.37 507 PRO A CA 1
ATOM 3709 C C . PRO A 1 518 ? 131.861 155.706 177.012 1.00 86.59 507 PRO A C 1
ATOM 3710 O O . PRO A 1 518 ? 132.849 155.685 177.740 1.00 114.37 507 PRO A O 1
ATOM 3714 N N . LYS A 1 519 ? 130.622 155.858 177.492 1.00 93.04 508 LYS A N 1
ATOM 3715 C CA . LYS A 1 519 ? 130.388 156.021 178.925 1.00 113.65 508 LYS A CA 1
ATOM 3716 C C . LYS A 1 519 ? 130.733 154.736 179.693 1.00 97.46 508 LYS A C 1
ATOM 3717 O O . LYS A 1 519 ? 131.277 154.797 180.799 1.00 91.74 508 LYS A O 1
ATOM 3723 N N . ASP A 1 520 ? 130.438 153.574 179.101 1.00 76.50 509 ASP A N 1
ATOM 3724 C CA . ASP A 1 520 ? 130.730 152.301 179.729 1.00 86.27 509 ASP A CA 1
ATOM 3725 C C . ASP A 1 520 ? 132.246 152.103 179.830 1.00 88.21 509 ASP A C 1
ATOM 3726 O O . ASP A 1 520 ? 132.736 151.601 180.841 1.00 86.44 509 ASP A O 1
ATOM 3731 N N . PHE A 1 521 ? 132.985 152.466 178.772 1.00 74.93 510 PHE A N 1
ATOM 3732 C CA . PHE A 1 521 ? 134.435 152.422 178.767 1.00 64.65 510 PHE A CA 1
ATOM 3733 C C . PHE A 1 521 ? 135.000 153.311 179.862 1.00 62.67 510 PHE A C 1
ATOM 3734 O O . PHE A 1 521 ? 135.847 152.868 180.638 1.00 89.95 510 PHE A O 1
ATOM 3742 N N . CYS A 1 522 ? 134.524 154.546 179.964 1.00 62.99 511 CYS A N 1
ATOM 3743 C CA . CYS A 1 522 ? 135.028 155.449 180.988 1.00 72.48 511 CYS A CA 1
ATOM 3744 C C . CYS A 1 522 ? 134.767 154.933 182.412 1.00 78.06 511 CYS A C 1
ATOM 3745 O O . CYS A 1 522 ? 135.608 155.100 183.285 1.00 87.61 511 CYS A O 1
ATOM 3748 N N . LEU A 1 523 ? 133.642 154.262 182.648 1.00 79.92 512 LEU A N 1
ATOM 3749 C CA . LEU A 1 523 ? 133.376 153.663 183.940 1.00 93.41 512 LEU A CA 1
ATOM 3750 C C . LEU A 1 523 ? 134.336 152.512 184.193 1.00 95.89 512 LEU A C 1
ATOM 3751 O O . LEU A 1 523 ? 134.840 152.372 185.312 1.00 121.43 512 LEU A O 1
ATOM 3756 N N . PHE A 1 524 ? 134.546 151.659 183.179 1.00 74.81 513 PHE A N 1
ATOM 3757 C CA . PHE A 1 524 ? 135.443 150.517 183.320 1.00 70.34 513 PHE A CA 1
ATOM 3758 C C . PHE A 1 524 ? 136.855 150.994 183.673 1.00 68.80 513 PHE A C 1
ATOM 3759 O O . PHE A 1 524 ? 137.488 150.542 184.625 1.00 66.99 513 PHE A O 1
ATOM 3767 N N . LEU A 1 525 ? 137.333 151.957 182.904 1.00 60.85 514 LEU A N 1
ATOM 3768 C CA . LEU A 1 525 ? 138.686 152.426 183.017 1.00 58.84 514 LEU A CA 1
ATOM 3769 C C . LEU A 1 525 ? 138.891 153.138 184.341 1.00 61.48 514 LEU A C 1
ATOM 3770 O O . LEU A 1 525 ? 139.937 152.977 184.970 1.00 69.97 514 LEU A O 1
ATOM 3775 N N . ARG A 1 526 ? 137.897 153.896 184.809 1.00 87.79 515 ARG A N 1
ATOM 3776 C CA . ARG A 1 526 ? 137.909 154.496 186.151 1.00 92.79 515 ARG A CA 1
ATOM 3777 C C . ARG A 1 526 ? 138.012 153.445 187.267 1.00 74.69 515 ARG A C 1
ATOM 3778 O O . ARG A 1 526 ? 138.785 153.616 188.219 1.00 71.80 515 ARG A O 1
ATOM 3786 N N . GLY A 1 527 ? 137.274 152.343 187.127 1.00 70.39 516 GLY A N 1
ATOM 3787 C CA . GLY A 1 527 ? 137.355 151.237 188.064 1.00 83.15 516 GLY A CA 1
ATOM 3788 C C . GLY A 1 527 ? 138.727 150.561 188.090 1.00 78.96 516 GLY A C 1
ATOM 3789 O O . GLY A 1 527 ? 139.253 150.269 189.153 1.00 87.79 516 GLY A O 1
ATOM 3790 N N . VAL A 1 528 ? 139.312 150.334 186.917 1.00 82.89 517 VAL A N 1
ATOM 3791 C CA . VAL A 1 528 ? 140.616 149.705 186.797 1.00 75.27 517 VAL A CA 1
ATOM 3792 C C . VAL A 1 528 ? 141.682 150.571 187.462 1.00 65.21 517 VAL A C 1
ATOM 3793 O O . VAL A 1 528 ? 142.553 150.054 188.149 1.00 53.10 517 VAL A O 1
ATOM 3797 N N . HIS A 1 529 ? 141.654 151.883 187.252 1.00 61.43 518 HIS A N 1
ATOM 3798 C CA . HIS A 1 529 ? 142.682 152.716 187.836 1.00 74.42 518 HIS A CA 1
ATOM 3799 C C . HIS A 1 529 ? 142.640 152.665 189.358 1.00 91.09 518 HIS A C 1
ATOM 3800 O O . HIS A 1 529 ? 143.687 152.679 190.007 1.00 91.81 518 HIS A O 1
ATOM 3807 N N . PHE A 1 530 ? 141.425 152.602 189.920 1.00 97.36 519 PHE A N 1
ATOM 3808 C CA . PHE A 1 530 ? 141.255 152.513 191.359 1.00 91.40 519 PHE A CA 1
ATOM 3809 C C . PHE A 1 530 ? 141.776 151.170 191.870 1.00 83.44 519 PHE A C 1
ATOM 3810 O O . PHE A 1 530 ? 142.564 151.136 192.804 1.00 79.84 519 PHE A O 1
ATOM 3818 N N . ASP A 1 531 ? 141.342 150.056 191.276 1.00 63.73 520 ASP A N 1
ATOM 3819 C CA . ASP A 1 531 ? 141.821 148.750 191.688 1.00 67.23 520 ASP A CA 1
ATOM 3820 C C . ASP A 1 531 ? 143.351 148.619 191.604 1.00 67.05 520 ASP A C 1
ATOM 3821 O O . ASP A 1 531 ? 144.014 148.156 192.522 1.00 77.06 520 ASP A O 1
ATOM 3826 N N . ALA A 1 532 ? 143.919 149.064 190.500 1.00 66.47 521 ALA A N 1
ATOM 3827 C CA . ALA A 1 532 ? 145.339 148.983 190.264 1.00 67.99 521 ALA A CA 1
ATOM 3828 C C . ALA A 1 532 ? 146.102 149.789 191.301 1.00 63.17 521 ALA A C 1
ATOM 3829 O O . ALA A 1 532 ? 147.193 149.407 191.689 1.00 72.09 521 ALA A O 1
ATOM 3831 N N . LEU A 1 533 ? 145.557 150.919 191.733 1.00 82.45 522 LEU A N 1
ATOM 3832 C CA . LEU A 1 533 ? 146.236 151.791 192.679 1.00 88.88 522 LEU A CA 1
ATOM 3833 C C . LEU A 1 533 ? 146.196 151.211 194.088 1.00 84.19 522 LEU A C 1
ATOM 3834 O O . LEU A 1 533 ? 147.192 151.310 194.802 1.00 98.27 522 LEU A O 1
ATOM 3839 N N . ARG A 1 534 ? 145.093 150.563 194.471 1.00 84.33 523 ARG A N 1
ATOM 3840 C CA . ARG A 1 534 ? 145.021 149.965 195.793 1.00 100.32 523 ARG A CA 1
ATOM 3841 C C . ARG A 1 534 ? 145.828 148.673 195.865 1.00 86.91 523 ARG A C 1
ATOM 3842 O O . ARG A 1 534 ? 146.363 148.351 196.921 1.00 125.38 523 ARG A O 1
ATOM 3850 N N . ALA A 1 535 ? 145.943 147.935 194.769 1.00 84.69 524 ALA A N 1
ATOM 3851 C CA . ALA A 1 535 ? 146.661 146.667 194.764 1.00 91.16 524 ALA A CA 1
ATOM 3852 C C . ALA A 1 535 ? 148.176 146.826 194.922 1.00 89.20 524 ALA A C 1
ATOM 3853 O O . ALA A 1 535 ? 148.826 145.868 195.319 1.00 106.10 524 ALA A O 1
ATOM 3855 N N . GLN A 1 536 ? 148.743 148.018 194.710 1.00 79.67 525 GLN A N 1
ATOM 3856 C CA . GLN A 1 536 ? 150.188 148.181 194.735 1.00 82.97 525 GLN A CA 1
ATOM 3857 C C . GLN A 1 536 ? 150.771 147.880 196.106 1.00 97.10 525 GLN A C 1
ATOM 3858 O O . GLN A 1 536 ? 151.857 147.305 196.184 1.00 114.80 525 GLN A O 1
ATOM 3864 N N . ARG A 1 537 ? 150.054 148.227 197.185 1.00 115.56 526 ARG A N 1
ATOM 3865 C CA . ARG A 1 537 ? 150.570 147.978 198.523 1.00 118.75 526 ARG A CA 1
ATOM 3866 C C . ARG A 1 537 ? 150.684 146.472 198.771 1.00 97.04 526 ARG A C 1
ATOM 3867 O O . ARG A 1 537 ? 151.657 146.031 199.381 1.00 96.97 526 ARG A O 1
ATOM 3875 N N . ASP A 1 538 ? 149.721 145.685 198.276 1.00 81.99 527 ASP A N 1
ATOM 3876 C CA . ASP A 1 538 ? 149.742 144.234 198.429 1.00 91.41 527 ASP A CA 1
ATOM 3877 C C . ASP A 1 538 ? 150.921 143.620 197.662 1.00 92.69 527 ASP A C 1
ATOM 3878 O O . ASP A 1 538 ? 151.619 142.742 198.167 1.00 104.32 527 ASP A O 1
ATOM 3883 N N . LEU A 1 539 ? 151.189 144.121 196.457 1.00 90.75 528 LEU A N 1
ATOM 3884 C CA . LEU A 1 539 ? 152.303 143.641 195.663 1.00 90.11 528 LEU A CA 1
ATOM 3885 C C . LEU A 1 539 ? 153.647 144.093 196.238 1.00 91.87 528 LEU A C 1
ATOM 3886 O O . LEU A 1 539 ? 154.635 143.377 196.076 1.00 106.27 528 LEU A O 1
ATOM 3891 N N . ARG A 1 540 ? 153.702 145.240 196.929 1.00 91.98 529 ARG A N 1
ATOM 3892 C CA . ARG A 1 540 ? 154.920 145.687 197.604 1.00 101.82 529 ARG A CA 1
ATOM 3893 C C . ARG A 1 540 ? 155.207 144.820 198.830 1.00 120.02 529 ARG A C 1
ATOM 3894 O O . ARG A 1 540 ? 156.369 144.494 199.095 1.00 117.91 529 ARG A O 1
ATOM 3902 N N . GLU A 1 541 ? 154.151 144.460 199.583 1.00 104.55 530 GLU A N 1
ATOM 3903 C CA . GLU A 1 541 ? 154.281 143.562 200.721 1.00 111.60 530 GLU A CA 1
ATOM 3904 C C . GLU A 1 541 ? 154.759 142.189 200.249 1.00 112.79 530 GLU A C 1
ATOM 3905 O O . GLU A 1 541 ? 155.678 141.609 200.831 1.00 125.46 530 GLU A O 1
ATOM 3911 N N . LEU A 1 542 ? 154.121 141.662 199.198 1.00 88.23 531 LEU A N 1
ATOM 3912 C CA . LEU A 1 542 ? 154.394 140.313 198.736 1.00 94.84 531 LEU A CA 1
ATOM 3913 C C . LEU A 1 542 ? 155.665 140.202 197.892 1.00 101.62 531 LEU A C 1
ATOM 3914 O O . LEU A 1 542 ? 156.028 139.085 197.528 1.00 98.02 531 LEU A O 1
ATOM 3919 N N . ARG A 1 543 ? 156.367 141.314 197.640 1.00 99.55 532 ARG A N 1
ATOM 3920 C CA . ARG A 1 543 ? 157.570 141.314 196.817 1.00 109.82 532 ARG A CA 1
ATOM 3921 C C . ARG A 1 543 ? 158.572 140.257 197.264 1.00 103.84 532 ARG A C 1
ATOM 3922 O O . ARG A 1 543 ? 159.074 140.282 198.391 1.00 142.11 532 ARG A O 1
ATOM 3930 N N . CYS A 1 544 ? 158.933 139.397 196.308 1.00 138.00 533 CYS A N 1
ATOM 3931 C CA . CYS A 1 544 ? 159.794 138.248 196.540 1.00 173.72 533 CYS A CA 1
ATOM 3932 C C . CYS A 1 544 ? 161.224 138.693 196.849 1.00 177.59 533 CYS A C 1
ATOM 3933 O O . CYS A 1 544 ? 161.858 139.375 196.038 1.00 181.89 533 CYS A O 1
ATOM 3936 N N . ARG A 1 545 ? 161.711 138.272 198.036 1.00 198.68 534 ARG A N 1
ATOM 3937 C CA . ARG A 1 545 ? 163.035 138.619 198.545 1.00 215.04 534 ARG A CA 1
ATOM 3938 C C . ARG A 1 545 ? 163.814 137.392 199.040 1.00 205.66 534 ARG A C 1
ATOM 3939 O O . ARG A 1 545 ? 164.875 137.555 199.644 1.00 189.74 534 ARG A O 1
ATOM 3947 N N . ASP A 1 546 ? 163.302 136.177 198.768 1.00 215.79 535 ASP A N 1
ATOM 3948 C CA . ASP A 1 546 ? 164.039 134.933 198.956 1.00 238.79 535 ASP A CA 1
ATOM 3949 C C . ASP A 1 546 ? 165.242 134.929 198.011 1.00 244.58 535 ASP A C 1
ATOM 3950 O O . ASP A 1 546 ? 165.186 135.576 196.971 1.00 220.83 535 ASP A O 1
ATOM 3955 N N . PRO A 1 547 ? 166.358 134.210 198.308 1.00 308.54 536 PRO A N 1
ATOM 3956 C CA . PRO A 1 547 ? 167.578 134.290 197.489 1.00 319.34 536 PRO A CA 1
ATOM 3957 C C . PRO A 1 547 ? 167.444 134.072 195.979 1.00 309.33 536 PRO A C 1
ATOM 3958 O O . PRO A 1 547 ? 168.244 134.621 195.222 1.00 283.26 536 PRO A O 1
ATOM 3962 N N . GLU A 1 548 ? 166.445 133.277 195.559 1.00 317.96 537 GLU A N 1
ATOM 3963 C CA . GLU A 1 548 ? 166.231 132.954 194.151 1.00 323.54 537 GLU A CA 1
ATOM 3964 C C . GLU A 1 548 ? 165.450 134.055 193.422 1.00 281.14 537 GLU A C 1
ATOM 3965 O O . GLU A 1 548 ? 165.378 134.027 192.194 1.00 268.55 537 GLU A O 1
ATOM 3971 N N . ALA A 1 549 ? 164.852 135.008 194.159 1.00 242.08 538 ALA A N 1
ATOM 3972 C CA . ALA A 1 549 ? 164.134 136.137 193.575 1.00 204.82 538 ALA A CA 1
ATOM 3973 C C . ALA A 1 549 ? 165.112 137.241 193.152 1.00 177.78 538 ALA A C 1
ATOM 3974 O O . ALA A 1 549 ? 165.947 137.681 193.946 1.00 187.62 538 ALA A O 1
ATOM 3976 N N . SER A 1 550 ? 164.985 137.693 191.898 1.00 137.84 539 SER A N 1
ATOM 3977 C CA . SER A 1 550 ? 166.065 138.402 191.230 1.00 130.09 539 SER A CA 1
ATOM 3978 C C . SER A 1 550 ? 166.048 139.895 191.549 1.00 116.50 539 SER A C 1
ATOM 3979 O O . SER A 1 550 ? 165.451 140.642 190.783 1.00 127.75 539 SER A O 1
ATOM 3982 N N . LEU A 1 551 ? 166.787 140.343 192.585 1.00 112.81 540 LEU A N 1
ATOM 3983 C CA . LEU A 1 551 ? 166.936 141.766 192.892 1.00 102.65 540 LEU A CA 1
ATOM 3984 C C . LEU A 1 551 ? 167.461 142.551 191.681 1.00 78.42 540 LEU A C 1
ATOM 3985 O O . LEU A 1 551 ? 166.958 143.640 191.392 1.00 69.55 540 LEU A O 1
ATOM 3990 N N . PRO A 1 552 ? 168.458 142.072 190.914 1.00 59.23 541 PRO A N 1
ATOM 3991 C CA . PRO A 1 552 ? 168.892 142.779 189.718 1.00 67.10 541 PRO A CA 1
ATOM 3992 C C . PRO A 1 552 ? 167.777 143.046 188.708 1.00 75.00 541 PRO A C 1
ATOM 3993 O O . PRO A 1 552 ? 167.761 144.081 188.065 1.00 70.29 541 PRO A O 1
ATOM 3997 N N . ALA A 1 553 ? 166.862 142.091 188.517 1.00 95.82 542 ALA A N 1
ATOM 3998 C CA . ALA A 1 553 ? 165.751 142.301 187.609 1.00 94.09 542 ALA A CA 1
ATOM 3999 C C . ALA A 1 553 ? 164.763 143.275 188.240 1.00 71.81 542 ALA A C 1
ATOM 4000 O O . ALA A 1 553 ? 164.323 144.192 187.559 1.00 80.50 542 ALA A O 1
ATOM 4002 N N . GLN A 1 554 ? 164.417 143.080 189.510 1.00 52.01 543 GLN A N 1
ATOM 4003 C CA . GLN A 1 554 ? 163.424 143.913 190.152 1.00 63.20 543 GLN A CA 1
ATOM 4004 C C . GLN A 1 554 ? 163.851 145.383 190.244 1.00 65.47 543 GLN A C 1
ATOM 4005 O O . GLN A 1 554 ? 163.014 146.263 190.103 1.00 76.52 543 GLN A O 1
ATOM 4011 N N . ALA A 1 555 ? 165.137 145.664 190.466 1.00 80.48 544 ALA A N 1
ATOM 4012 C CA . ALA A 1 555 ? 165.682 147.024 190.489 1.00 73.23 544 ALA A CA 1
ATOM 4013 C C . ALA A 1 555 ? 165.554 147.739 189.149 1.00 59.48 544 ALA A C 1
ATOM 4014 O O . ALA A 1 555 ? 165.077 148.852 189.099 1.00 58.94 544 ALA A O 1
ATOM 4016 N N . ALA A 1 556 ? 165.876 147.047 188.071 1.00 63.39 545 ALA A N 1
ATOM 4017 C CA . ALA A 1 556 ? 165.817 147.572 186.719 1.00 70.72 545 ALA A CA 1
ATOM 4018 C C . ALA A 1 556 ? 164.400 147.952 186.240 1.00 65.20 545 ALA A C 1
ATOM 4019 O O . ALA A 1 556 ? 164.260 148.743 185.313 1.00 87.18 545 ALA A O 1
ATOM 4021 N N . GLU A 1 557 ? 163.345 147.475 186.868 1.00 51.35 546 GLU A N 1
ATOM 4022 C CA . GLU A 1 557 ? 162.010 147.904 186.510 1.00 64.88 546 GLU A CA 1
ATOM 4023 C C . GLU A 1 557 ? 161.604 149.226 187.182 1.00 69.88 546 GLU A C 1
ATOM 4024 O O . GLU A 1 557 ? 160.498 149.734 186.947 1.00 79.24 546 GLU A O 1
ATOM 4030 N N . THR A 1 558 ? 162.472 149.788 188.035 1.00 58.06 547 THR A N 1
ATOM 4031 C CA . THR A 1 558 ? 162.180 151.036 188.738 1.00 66.21 547 THR A CA 1
ATOM 4032 C C . THR A 1 558 ? 162.499 152.245 187.846 1.00 65.78 547 THR A C 1
ATOM 4033 O O . THR A 1 558 ? 163.552 152.262 187.199 1.00 61.97 547 THR A O 1
ATOM 4037 N N . GLU A 1 559 ? 161.607 153.255 187.841 1.00 55.65 548 GLU A N 1
ATOM 4038 C CA . GLU A 1 559 ? 161.760 154.433 186.998 1.00 51.64 548 GLU A CA 1
ATOM 4039 C C . GLU A 1 559 ? 163.011 155.219 187.364 1.00 53.27 548 GLU A C 1
ATOM 4040 O O . GLU A 1 559 ? 163.732 155.685 186.481 1.00 50.48 548 GLU A O 1
ATOM 4046 N N . GLU A 1 560 ? 163.279 155.334 188.664 1.00 58.53 549 GLU A N 1
ATOM 4047 C CA . GLU A 1 560 ? 164.458 156.016 189.173 1.00 55.54 549 GLU A CA 1
ATOM 4048 C C . GLU A 1 560 ? 165.737 155.414 188.623 1.00 46.41 549 GLU A C 1
ATOM 4049 O O . GLU A 1 560 ? 166.745 156.134 188.449 1.00 64.91 549 GLU A O 1
ATOM 4055 N N . VAL A 1 561 ? 165.740 154.095 188.451 1.00 36.46 550 VAL A N 1
ATOM 4056 C CA . VAL A 1 561 ? 166.928 153.440 187.957 1.00 36.80 550 VAL A CA 1
ATOM 4057 C C . VAL A 1 561 ? 167.027 153.680 186.457 1.00 33.28 550 VAL A C 1
ATOM 4058 O O . VAL A 1 561 ? 168.073 153.858 185.910 1.00 34.87 550 VAL A O 1
ATOM 4062 N N . GLY A 1 562 ? 165.941 153.672 185.732 1.00 42.90 551 GLY A N 1
ATOM 4063 C CA . GLY A 1 562 ? 166.004 153.957 184.316 1.00 38.95 551 GLY A CA 1
ATOM 4064 C C . GLY A 1 562 ? 166.565 155.335 184.054 1.00 38.68 551 GLY A C 1
ATOM 4065 O O . GLY A 1 562 ? 167.359 155.497 183.123 1.00 49.37 551 GLY A O 1
ATOM 4066 N N . LEU A 1 563 ? 166.129 156.318 184.841 1.00 39.38 552 LEU A N 1
ATOM 4067 C CA . LEU A 1 563 ? 166.640 157.670 184.733 1.00 36.39 552 LEU A CA 1
ATOM 4068 C C . LEU A 1 563 ? 168.127 157.725 185.063 1.00 34.65 552 LEU A C 1
ATOM 4069 O O . LEU A 1 563 ? 168.868 158.436 184.395 1.00 41.75 552 LEU A O 1
ATOM 4074 N N . PHE A 1 564 ? 168.550 157.053 186.134 1.00 32.45 553 PHE A N 1
ATOM 4075 C CA . PHE A 1 564 ? 169.947 157.026 186.525 1.00 33.78 553 PHE A CA 1
ATOM 4076 C C . PHE A 1 564 ? 170.790 156.461 185.404 1.00 32.69 553 PHE A C 1
ATOM 4077 O O . PHE A 1 564 ? 171.832 156.994 185.042 1.00 40.76 553 PHE A O 1
ATOM 4085 N N . VAL A 1 565 ? 170.351 155.350 184.844 1.00 31.31 554 VAL A N 1
ATOM 4086 C CA . VAL A 1 565 ? 171.071 154.717 183.772 1.00 33.44 554 VAL A CA 1
ATOM 4087 C C . VAL A 1 565 ? 171.166 155.648 182.584 1.00 31.65 554 VAL A C 1
ATOM 4088 O O . VAL A 1 565 ? 172.112 155.616 181.837 1.00 32.90 554 VAL A O 1
ATOM 4092 N N . GLU A 1 566 ? 170.097 156.360 182.268 1.00 49.31 555 GLU A N 1
ATOM 4093 C CA . GLU A 1 566 ? 170.046 157.194 181.067 1.00 44.11 555 GLU A CA 1
ATOM 4094 C C . GLU A 1 566 ? 171.021 158.347 181.215 1.00 41.42 555 GLU A C 1
ATOM 4095 O O . GLU A 1 566 ? 171.727 158.665 180.268 1.00 42.83 555 GLU A O 1
ATOM 4101 N N . LYS A 1 567 ? 171.131 158.919 182.412 1.00 37.18 556 LYS A N 1
ATOM 4102 C CA . LYS A 1 567 ? 172.032 160.051 182.650 1.00 31.40 556 LYS A CA 1
ATOM 4103 C C . LYS A 1 567 ? 173.494 159.654 182.798 1.00 34.03 556 LYS A C 1
ATOM 4104 O O . LYS A 1 567 ? 174.310 160.183 182.088 1.00 55.51 556 LYS A O 1
ATOM 4110 N N . TYR A 1 568 ? 173.893 158.735 183.675 1.00 33.81 557 TYR A N 1
ATOM 4111 C CA . TYR A 1 568 ? 175.318 158.510 183.942 1.00 32.72 557 TYR A CA 1
ATOM 4112 C C . TYR A 1 568 ? 175.973 157.371 183.168 1.00 31.78 557 TYR A C 1
ATOM 4113 O O . TYR A 1 568 ? 177.161 157.448 182.894 1.00 43.65 557 TYR A O 1
ATOM 4122 N N . LEU A 1 569 ? 175.230 156.317 182.825 1.00 33.97 558 LEU A N 1
ATOM 4123 C CA . LEU A 1 569 ? 175.765 155.006 182.481 1.00 34.80 558 LEU A CA 1
ATOM 4124 C C . LEU A 1 569 ? 175.601 154.674 181.008 1.00 36.86 558 LEU A C 1
ATOM 4125 O O . LEU A 1 569 ? 174.935 155.368 180.274 1.00 48.67 558 LEU A O 1
ATOM 4130 N N . ARG A 1 570 ? 176.230 153.587 180.560 1.00 49.29 559 ARG A N 1
ATOM 4131 C CA . ARG A 1 570 ? 176.067 153.100 179.194 1.00 47.41 559 ARG A CA 1
ATOM 4132 C C . ARG A 1 570 ? 174.804 152.272 179.119 1.00 46.54 559 ARG A C 1
ATOM 4133 O O . ARG A 1 570 ? 174.383 151.734 180.122 1.00 66.89 559 ARG A O 1
ATOM 4141 N N . SER A 1 571 ? 174.161 152.216 177.961 1.00 60.48 560 SER A N 1
ATOM 4142 C CA . SER A 1 571 ? 172.840 151.592 177.823 1.00 68.16 560 SER A CA 1
ATOM 4143 C C . SER A 1 571 ? 172.926 150.071 177.878 1.00 61.94 560 SER A C 1
ATOM 4144 O O . SER A 1 571 ? 172.000 149.409 178.333 1.00 79.47 560 SER A O 1
ATOM 4147 N N . ASP A 1 572 ? 174.085 149.524 177.510 1.00 73.04 561 ASP A N 1
ATOM 4148 C CA . ASP A 1 572 ? 174.288 148.094 177.379 1.00 74.31 561 ASP A CA 1
ATOM 4149 C C . ASP A 1 572 ? 174.738 147.388 178.663 1.00 68.19 561 ASP A C 1
ATOM 4150 O O . ASP A 1 572 ? 175.085 146.211 178.608 1.00 94.72 561 ASP A O 1
ATOM 4155 N N . VAL A 1 573 ? 174.689 148.043 179.817 1.00 66.44 562 VAL A N 1
ATOM 4156 C CA . VAL A 1 573 ? 175.186 147.432 181.040 1.00 80.08 562 VAL A CA 1
ATOM 4157 C C . VAL A 1 573 ? 174.142 146.467 181.598 1.00 77.85 562 VAL A C 1
ATOM 4158 O O . VAL A 1 573 ? 172.937 146.681 181.444 1.00 57.74 562 VAL A O 1
ATOM 4162 N N . ALA A 1 574 ? 174.645 145.413 182.271 1.00 67.95 563 ALA A N 1
ATOM 4163 C CA . ALA A 1 574 ? 173.781 144.399 182.805 1.00 66.48 563 ALA A CA 1
ATOM 4164 C C . ALA A 1 574 ? 173.235 144.875 184.126 1.00 62.30 563 ALA A C 1
ATOM 4165 O O . ALA A 1 574 ? 173.958 145.440 184.901 1.00 73.28 563 ALA A O 1
ATOM 4167 N N . PRO A 1 575 ? 171.959 144.617 184.453 1.00 64.35 564 PRO A N 1
ATOM 4168 C CA . PRO A 1 575 ? 171.356 144.895 185.748 1.00 72.07 564 PRO A CA 1
ATOM 4169 C C . PRO A 1 575 ? 172.171 144.448 186.947 1.00 66.66 564 PRO A C 1
ATOM 4170 O O . PRO A 1 575 ? 172.131 145.123 187.971 1.00 83.47 564 PRO A O 1
ATOM 4174 N N . ALA A 1 576 ? 172.929 143.363 186.824 1.00 60.35 565 ALA A N 1
ATOM 4175 C CA . ALA A 1 576 ? 173.727 142.933 187.965 1.00 58.22 565 ALA A CA 1
ATOM 4176 C C . ALA A 1 576 ? 174.922 143.862 188.211 1.00 70.37 565 ALA A C 1
ATOM 4177 O O . ALA A 1 576 ? 175.348 144.012 189.363 1.00 79.05 565 ALA A O 1
ATOM 4179 N N . GLU A 1 577 ? 175.461 144.494 187.151 1.00 59.12 566 GLU A N 1
ATOM 4180 C CA . GLU A 1 577 ? 176.507 145.491 187.307 1.00 62.78 566 GLU A CA 1
ATOM 4181 C C . GLU A 1 577 ? 175.963 146.753 187.981 1.00 55.71 566 GLU A C 1
ATOM 4182 O O . GLU A 1 577 ? 176.666 147.408 188.764 1.00 74.93 566 GLU A O 1
ATOM 4188 N N . ILE A 1 578 ? 174.732 147.115 187.640 1.00 48.84 567 ILE A N 1
ATOM 4189 C CA . ILE A 1 578 ? 174.089 148.278 188.199 1.00 51.07 567 ILE A CA 1
ATOM 4190 C C . ILE A 1 578 ? 173.847 148.065 189.684 1.00 49.42 567 ILE A C 1
ATOM 4191 O O . ILE A 1 578 ? 174.103 148.986 190.457 1.00 55.66 567 ILE A O 1
ATOM 4196 N N . VAL A 1 579 ? 173.357 146.904 190.102 1.00 54.65 568 VAL A N 1
ATOM 4197 C CA . VAL A 1 579 ? 173.148 146.664 191.515 1.00 59.59 568 VAL A CA 1
ATOM 4198 C C . VAL A 1 579 ? 174.492 146.759 192.250 1.00 57.23 568 VAL A C 1
ATOM 4199 O O . VAL A 1 579 ? 174.553 147.293 193.355 1.00 60.03 568 VAL A O 1
ATOM 4203 N N . ALA A 1 580 ? 175.579 146.281 191.668 1.00 41.68 569 ALA A N 1
ATOM 4204 C CA . ALA A 1 580 ? 176.855 146.407 192.352 1.00 45.78 569 ALA A CA 1
ATOM 4205 C C . ALA A 1 580 ? 177.276 147.862 192.541 1.00 50.12 569 ALA A C 1
ATOM 4206 O O . ALA A 1 580 ? 177.903 148.202 193.536 1.00 65.03 569 ALA A O 1
ATOM 4208 N N . LEU A 1 581 ? 176.996 148.725 191.563 1.00 52.54 570 LEU A N 1
ATOM 4209 C CA . LEU A 1 581 ? 177.246 150.149 191.665 1.00 43.76 570 LEU A CA 1
ATOM 4210 C C . LEU A 1 581 ? 176.319 150.759 192.700 1.00 46.96 570 LEU A C 1
ATOM 4211 O O . LEU A 1 581 ? 176.809 151.478 193.566 1.00 60.05 570 LEU A O 1
ATOM 4216 N N . MET A 1 582 ? 175.017 150.464 192.656 1.00 39.12 571 MET A N 1
ATOM 4217 C CA . MET A 1 582 ? 174.073 151.052 193.588 1.00 38.38 571 MET A CA 1
ATOM 4218 C C . MET A 1 582 ? 174.330 150.666 195.043 1.00 40.55 571 MET A C 1
ATOM 4219 O O . MET A 1 582 ? 173.918 151.378 195.953 1.00 44.95 571 MET A O 1
ATOM 4224 N N . ARG A 1 583 ? 174.967 149.525 195.294 1.00 44.95 572 ARG A N 1
ATOM 4225 C CA . ARG A 1 583 ? 175.351 149.138 196.637 1.00 39.37 572 ARG A CA 1
ATOM 4226 C C . ARG A 1 583 ? 176.485 150.012 197.083 1.00 40.39 572 ARG A C 1
ATOM 4227 O O . ARG A 1 583 ? 176.550 150.360 198.255 1.00 58.66 572 ARG A O 1
ATOM 4235 N N . ASN A 1 584 ? 177.416 150.351 196.174 1.00 55.45 573 ASN A N 1
ATOM 4236 C CA . ASN A 1 584 ? 178.575 151.187 196.496 1.00 50.22 573 ASN A CA 1
ATOM 4237 C C . ASN A 1 584 ? 178.147 152.631 196.782 1.00 43.84 573 ASN A C 1
ATOM 4238 O O . ASN A 1 584 ? 178.585 153.230 197.766 1.00 49.79 573 ASN A O 1
ATOM 4243 N N . LEU A 1 585 ? 177.202 153.126 195.979 1.00 41.09 574 LEU A N 1
ATOM 4244 C CA . LEU A 1 585 ? 176.593 154.435 196.122 1.00 37.44 574 LEU A CA 1
ATOM 4245 C C . LEU A 1 585 ? 175.902 154.645 197.443 1.00 39.46 574 LEU A C 1
ATOM 4246 O O . LEU A 1 585 ? 175.603 155.803 197.756 1.00 55.60 574 LEU A O 1
ATOM 4251 N N . ASN A 1 586 ? 175.588 153.590 198.185 1.00 41.10 575 ASN A N 1
ATOM 4252 C CA . ASN A 1 586 ? 174.879 153.769 199.443 1.00 55.77 575 ASN A CA 1
ATOM 4253 C C . ASN A 1 586 ? 175.784 154.398 200.495 1.00 54.67 575 ASN A C 1
ATOM 4254 O O . ASN A 1 586 ? 175.339 155.226 201.284 1.00 56.77 575 ASN A O 1
ATOM 4259 N N . SER A 1 587 ? 177.073 154.045 200.472 1.00 71.63 576 SER A N 1
ATOM 4260 C CA . SER A 1 587 ? 178.086 154.641 201.352 1.00 61.41 576 SER A CA 1
ATOM 4261 C C . SER A 1 587 ? 178.434 156.046 200.904 1.00 56.70 576 SER A C 1
ATOM 4262 O O . SER A 1 587 ? 178.640 156.269 199.723 1.00 78.12 576 SER A O 1
ATOM 4265 N N . LEU A 1 588 ? 178.582 156.986 201.830 1.00 62.96 577 LEU A N 1
ATOM 4266 C CA . LEU A 1 588 ? 178.841 158.367 201.446 1.00 69.99 577 LEU A CA 1
ATOM 4267 C C . LEU A 1 588 ? 180.203 158.538 200.749 1.00 52.64 577 LEU A C 1
ATOM 4268 O O . LEU A 1 588 ? 180.345 159.359 199.845 1.00 44.28 577 LEU A O 1
ATOM 4273 N N . MET A 1 589 ? 181.191 157.728 201.124 1.00 56.42 578 MET A N 1
ATOM 4274 C CA . MET A 1 589 ? 182.483 157.699 200.451 1.00 51.69 578 MET A CA 1
ATOM 4275 C C . MET A 1 589 ? 182.340 157.216 199.014 1.00 50.32 578 MET A C 1
ATOM 4276 O O . MET A 1 589 ? 182.853 157.848 198.088 1.00 50.55 578 MET A O 1
ATOM 4281 N N . GLY A 1 590 ? 181.643 156.099 198.812 1.00 45.36 579 GLY A N 1
ATOM 4282 C CA . GLY A 1 590 ? 181.448 155.536 197.493 1.00 49.75 579 GLY A CA 1
ATOM 4283 C C . GLY A 1 590 ? 180.704 156.473 196.564 1.00 45.47 579 GLY A C 1
ATOM 4284 O O . GLY A 1 590 ? 181.005 156.572 195.373 1.00 55.28 579 GLY A O 1
ATOM 4285 N N . ARG A 1 591 ? 179.714 157.131 197.121 1.00 41.91 580 ARG A N 1
ATOM 4286 C CA . ARG A 1 591 ? 178.917 158.101 196.401 1.00 42.95 580 ARG A CA 1
ATOM 4287 C C . ARG A 1 591 ? 179.771 159.298 196.018 1.00 35.46 580 ARG A C 1
ATOM 4288 O O . ARG A 1 591 ? 179.626 159.859 194.952 1.00 44.47 580 ARG A O 1
ATOM 4296 N N . THR A 1 592 ? 180.632 159.756 196.898 1.00 40.61 581 THR A N 1
ATOM 4297 C CA . THR A 1 592 ? 181.478 160.907 196.603 1.00 44.31 581 THR A CA 1
ATOM 4298 C C . THR A 1 592 ? 182.438 160.577 195.463 1.00 42.83 581 THR A C 1
ATOM 4299 O O . THR A 1 592 ? 182.584 161.343 194.528 1.00 46.95 581 THR A O 1
ATOM 4303 N N . ARG A 1 593 ? 183.109 159.435 195.541 1.00 41.69 582 ARG A N 1
ATOM 4304 C CA . ARG A 1 593 ? 183.996 158.979 194.484 1.00 36.26 582 ARG A CA 1
ATOM 4305 C C . ARG A 1 593 ? 183.267 158.843 193.156 1.00 33.45 582 ARG A C 1
ATOM 4306 O O . ARG A 1 593 ? 183.848 159.124 192.116 1.00 37.12 582 ARG A O 1
ATOM 4314 N N . PHE A 1 594 ? 182.032 158.356 193.162 1.00 34.20 583 PHE A N 1
ATOM 4315 C CA . PHE A 1 594 ? 181.249 158.202 191.945 1.00 33.99 583 PHE A CA 1
ATOM 4316 C C . PHE A 1 594 ? 181.039 159.547 191.295 1.00 34.86 583 PHE A C 1
ATOM 4317 O O . PHE A 1 594 ? 181.271 159.701 190.090 1.00 39.43 583 PHE A O 1
ATOM 4325 N N . ILE A 1 595 ? 180.650 160.533 192.089 1.00 33.11 584 ILE A N 1
ATOM 4326 C CA . ILE A 1 595 ? 180.380 161.845 191.522 1.00 36.12 584 ILE A CA 1
ATOM 4327 C C . ILE A 1 595 ? 181.668 162.520 191.025 1.00 35.07 584 ILE A C 1
ATOM 4328 O O . ILE A 1 595 ? 181.669 163.138 189.968 1.00 39.95 584 ILE A O 1
ATOM 4333 N N . TYR A 1 596 ? 182.769 162.425 191.753 1.00 33.24 585 TYR A N 1
ATOM 4334 C CA . TYR A 1 596 ? 184.031 162.901 191.246 1.00 36.18 585 TYR A CA 1
ATOM 4335 C C . TYR A 1 596 ? 184.365 162.265 189.899 1.00 37.27 585 TYR A C 1
ATOM 4336 O O . TYR A 1 596 ? 184.773 162.972 188.971 1.00 35.47 585 TYR A O 1
ATOM 4345 N N . LEU A 1 597 ? 184.221 160.944 189.783 1.00 33.89 586 LEU A N 1
ATOM 4346 C CA . LEU A 1 597 ? 184.565 160.264 188.550 1.00 36.01 586 LEU A CA 1
ATOM 4347 C C . LEU A 1 597 ? 183.647 160.633 187.395 1.00 34.42 586 LEU A C 1
ATOM 4348 O O . LEU A 1 597 ? 184.105 160.892 186.305 1.00 38.38 586 LEU A O 1
ATOM 4353 N N . ALA A 1 598 ? 182.365 160.754 187.642 1.00 36.10 587 ALA A N 1
ATOM 4354 C CA . ALA A 1 598 ? 181.448 161.217 186.619 1.00 37.63 587 ALA A CA 1
ATOM 4355 C C . ALA A 1 598 ? 181.739 162.648 186.167 1.00 37.88 587 ALA A C 1
ATOM 4356 O O . ALA A 1 598 ? 181.524 162.937 184.987 1.00 38.47 587 ALA A O 1
ATOM 4358 N N . LEU A 1 599 ? 182.121 163.568 187.091 1.00 35.15 588 LEU A N 1
ATOM 4359 C CA . LEU A 1 599 ? 182.534 164.924 186.725 1.00 35.83 588 LEU A CA 1
ATOM 4360 C C . LEU A 1 599 ? 183.797 164.907 185.857 1.00 36.79 588 LEU A C 1
ATOM 4361 O O . LEU A 1 599 ? 183.877 165.696 184.931 1.00 42.62 588 LEU A O 1
ATOM 4366 N N . LEU A 1 600 ? 184.806 164.086 186.197 1.00 35.68 589 LEU A N 1
ATOM 4367 C CA . LEU A 1 600 ? 186.017 163.982 185.397 1.00 34.06 589 LEU A CA 1
ATOM 4368 C C . LEU A 1 600 ? 185.661 163.536 183.984 1.00 33.36 589 LEU A C 1
ATOM 4369 O O . LEU A 1 600 ? 186.128 164.102 183.016 1.00 38.84 589 LEU A O 1
ATOM 4374 N N . GLU A 1 601 ? 184.839 162.521 183.839 1.00 36.14 590 GLU A N 1
ATOM 4375 C CA . GLU A 1 601 ? 184.397 162.100 182.531 1.00 42.32 590 GLU A CA 1
ATOM 4376 C C . GLU A 1 601 ? 183.667 163.205 181.769 1.00 38.14 590 GLU A C 1
ATOM 4377 O O . GLU A 1 601 ? 183.868 163.347 180.568 1.00 49.25 590 GLU A O 1
ATOM 4383 N N . ALA A 1 602 ? 182.822 163.994 182.436 1.00 39.29 591 ALA A N 1
ATOM 4384 C CA . ALA A 1 602 ? 182.164 165.117 181.776 1.00 34.74 591 ALA A CA 1
ATOM 4385 C C . ALA A 1 602 ? 183.188 166.147 181.301 1.00 40.04 591 ALA A C 1
ATOM 4386 O O . ALA A 1 602 ? 183.046 166.698 180.241 1.00 49.04 591 ALA A O 1
ATOM 4388 N N . CYS A 1 603 ? 184.210 166.438 182.072 1.00 35.06 592 CYS A N 1
ATOM 4389 C CA . CYS A 1 603 ? 185.213 167.380 181.671 1.00 42.57 592 CYS A CA 1
ATOM 4390 C C . CYS A 1 603 ? 186.027 166.908 180.468 1.00 47.33 592 CYS A C 1
ATOM 4391 O O . CYS A 1 603 ? 186.605 167.740 179.775 1.00 74.20 592 CYS A O 1
ATOM 4394 N N . LEU A 1 604 ? 186.206 165.607 180.273 1.00 45.21 593 LEU A N 1
ATOM 4395 C CA . LEU A 1 604 ? 186.856 165.113 179.074 1.00 42.72 593 LEU A CA 1
ATOM 4396 C C . LEU A 1 604 ? 185.887 165.121 177.873 1.00 42.72 593 LEU A C 1
ATOM 4397 O O . LEU A 1 604 ? 186.304 165.272 176.738 1.00 46.56 593 LEU A O 1
ATOM 4402 N N . ARG A 1 605 ? 184.590 164.978 178.100 1.00 39.20 594 ARG A N 1
ATOM 4403 C CA . ARG A 1 605 ? 183.600 165.103 177.050 1.00 39.98 594 ARG A CA 1
ATOM 4404 C C . ARG A 1 605 ? 183.326 166.562 176.633 1.00 45.18 594 ARG A C 1
ATOM 4405 O O . ARG A 1 605 ? 183.076 166.823 175.463 1.00 58.20 594 ARG A O 1
ATOM 4413 N N . VAL A 1 606 ? 183.332 167.514 177.569 1.00 41.50 595 VAL A N 1
ATOM 4414 C CA . VAL A 1 606 ? 183.072 168.919 177.294 1.00 37.13 595 VAL A CA 1
ATOM 4415 C C . VAL A 1 606 ? 184.304 169.725 177.670 1.00 37.24 595 VAL A C 1
ATOM 4416 O O . VAL A 1 606 ? 184.429 170.229 178.766 1.00 41.83 595 VAL A O 1
ATOM 4420 N N . PRO A 1 607 ? 185.299 169.876 176.789 1.00 48.25 596 PRO A N 1
ATOM 4421 C CA . PRO A 1 607 ? 186.534 170.575 177.141 1.00 52.11 596 PRO A CA 1
ATOM 4422 C C . PRO A 1 607 ? 186.454 172.065 177.471 1.00 54.87 596 PRO A C 1
ATOM 4423 O O . PRO A 1 607 ? 187.398 172.544 178.109 1.00 62.41 596 PRO A O 1
ATOM 4427 N N . MET A 1 608 ? 185.351 172.760 177.116 1.00 50.90 597 MET A N 1
ATOM 4428 C CA . MET A 1 608 ? 185.113 174.096 177.631 1.00 49.90 597 MET A CA 1
ATOM 4429 C C . MET A 1 608 ? 184.794 174.129 179.125 1.00 43.15 597 MET A C 1
ATOM 4430 O O . MET A 1 608 ? 184.890 175.191 179.723 1.00 47.98 597 MET A O 1
ATOM 4435 N N . ALA A 1 609 ? 184.391 173.009 179.738 1.00 46.17 598 ALA A N 1
ATOM 4436 C CA . ALA A 1 609 ? 184.110 172.950 181.166 1.00 41.23 598 ALA A CA 1
ATOM 4437 C C . ALA A 1 609 ? 185.376 173.210 181.945 1.00 35.64 598 ALA A C 1
ATOM 4438 O O . ALA A 1 609 ? 185.334 173.772 183.022 1.00 52.49 598 ALA A O 1
ATOM 4440 N N . THR A 1 610 ? 186.526 172.884 181.375 1.00 42.75 599 THR A N 1
ATOM 4441 C CA . THR A 1 610 ? 187.823 173.068 182.021 1.00 47.35 599 THR A CA 1
ATOM 4442 C C . THR A 1 610 ? 188.259 174.523 181.907 1.00 43.33 599 THR A C 1
ATOM 4443 O O . THR A 1 610 ? 189.260 174.894 182.487 1.00 51.57 599 THR A O 1
ATOM 4447 N N . ARG A 1 611 ? 187.494 175.370 181.208 1.00 44.09 600 ARG A N 1
ATOM 4448 C CA . ARG A 1 611 ? 187.928 176.721 180.847 1.00 38.12 600 ARG A CA 1
ATOM 4449 C C . ARG A 1 611 ? 186.963 177.778 181.325 1.00 37.79 600 ARG A C 1
ATOM 4450 O O . ARG A 1 611 ? 187.402 178.741 181.915 1.00 50.99 600 ARG A O 1
ATOM 4458 N N . SER A 1 612 ? 185.659 177.572 181.148 1.00 37.84 601 SER A N 1
ATOM 4459 C CA . SER A 1 612 ? 184.658 178.511 181.609 1.00 36.21 601 SER A CA 1
ATOM 4460 C C . SER A 1 612 ? 184.007 178.057 182.903 1.00 43.03 601 SER A C 1
ATOM 4461 O O . SER A 1 612 ? 183.408 176.988 182.944 1.00 53.23 601 SER A O 1
ATOM 4464 N N . SER A 1 613 ? 184.096 178.859 183.956 1.00 46.65 602 SER A N 1
ATOM 4465 C CA . SER A 1 613 ? 183.432 178.529 185.196 1.00 40.27 602 SER A CA 1
ATOM 4466 C C . SER A 1 613 ? 181.914 178.485 184.990 1.00 43.57 602 SER A C 1
ATOM 4467 O O . SER A 1 613 ? 181.185 177.815 185.736 1.00 46.07 602 SER A O 1
ATOM 4470 N N . ALA A 1 614 ? 181.416 179.268 184.034 1.00 34.57 603 ALA A N 1
ATOM 4471 C CA . ALA A 1 614 ? 180.006 179.278 183.797 1.00 35.13 603 ALA A CA 1
ATOM 4472 C C . ALA A 1 614 ? 179.561 177.929 183.253 1.00 39.32 603 ALA A C 1
ATOM 4473 O O . ALA A 1 614 ? 178.545 177.371 183.698 1.00 43.73 603 ALA A O 1
ATOM 4475 N N . ILE A 1 615 ? 180.295 177.414 182.263 1.00 37.05 604 ILE A N 1
ATOM 4476 C CA . ILE A 1 615 ? 179.998 176.102 181.721 1.00 40.11 604 ILE A CA 1
ATOM 4477 C C . ILE A 1 615 ? 180.210 175.012 182.766 1.00 35.40 604 ILE A C 1
ATOM 4478 O O . ILE A 1 615 ? 179.419 174.088 182.819 1.00 40.13 604 ILE A O 1
ATOM 4483 N N . PHE A 1 616 ? 181.222 175.118 183.599 1.00 33.77 605 PHE A N 1
ATOM 4484 C CA . PHE A 1 616 ? 181.417 174.141 184.637 1.00 34.44 605 PHE A CA 1
ATOM 4485 C C . PHE A 1 616 ? 180.230 174.098 185.572 1.00 29.49 605 PHE A C 1
ATOM 4486 O O . PHE A 1 616 ? 179.812 173.020 185.953 1.00 37.27 605 PHE A O 1
ATOM 4494 N N . ARG A 1 617 ? 179.669 175.231 185.937 1.00 36.74 606 ARG A N 1
ATOM 4495 C CA . ARG A 1 617 ? 178.507 175.262 186.821 1.00 37.66 606 ARG A CA 1
ATOM 4496 C C . ARG A 1 617 ? 177.312 174.588 186.146 1.00 31.50 606 ARG A C 1
ATOM 4497 O O . ARG A 1 617 ? 176.572 173.912 186.800 1.00 32.29 606 ARG A O 1
ATOM 4505 N N . ARG A 1 618 ? 177.154 174.668 184.844 1.00 33.45 607 ARG A N 1
ATOM 4506 C CA . ARG A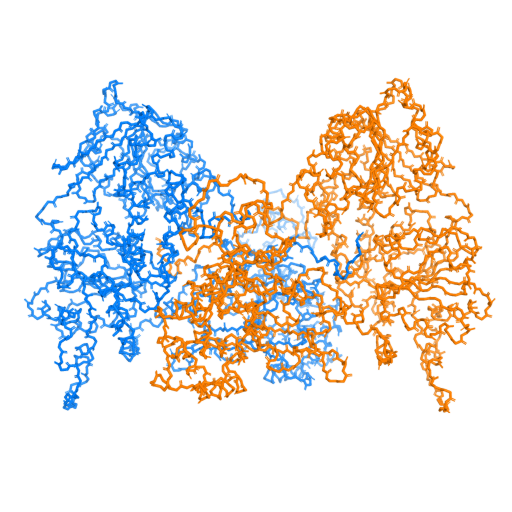 1 618 ? 176.090 173.938 184.186 1.00 36.49 607 ARG A CA 1
ATOM 4507 C C . ARG A 1 618 ? 176.332 172.440 184.304 1.00 35.64 607 ARG A C 1
ATOM 4508 O O . ARG A 1 618 ? 175.369 171.705 184.464 1.00 43.89 607 ARG A O 1
ATOM 4516 N N . ILE A 1 619 ? 177.566 171.959 184.082 1.00 34.72 608 ILE A N 1
ATOM 4517 C CA . ILE A 1 619 ? 177.910 170.543 184.148 1.00 32.12 608 ILE A CA 1
ATOM 4518 C C . ILE A 1 619 ? 177.754 170.047 185.592 1.00 33.84 608 ILE A C 1
ATOM 4519 O O . ILE A 1 619 ? 177.236 168.984 185.839 1.00 33.66 608 ILE A O 1
ATOM 4524 N N . TYR A 1 620 ? 178.193 170.815 186.578 1.00 31.74 609 TYR A N 1
ATOM 4525 C CA . TYR A 1 620 ? 178.125 170.406 187.956 1.00 29.51 609 TYR A CA 1
ATOM 4526 C C . TYR A 1 620 ? 176.680 170.301 188.404 1.00 28.88 609 TYR A C 1
ATOM 4527 O O . TYR A 1 620 ? 176.312 169.357 189.062 1.00 35.50 609 TYR A O 1
ATOM 4536 N N . ASP A 1 621 ? 175.855 171.291 188.116 1.00 37.22 610 ASP A N 1
ATOM 4537 C CA . ASP A 1 621 ? 174.467 171.297 188.530 1.00 42.56 610 ASP A CA 1
ATOM 4538 C C . ASP A 1 621 ? 173.725 170.100 187.978 1.00 41.44 610 ASP A C 1
ATOM 4539 O O . ASP A 1 621 ? 172.876 169.529 188.669 1.00 52.53 610 ASP A O 1
ATOM 4544 N N . HIS A 1 622 ? 174.142 169.658 186.808 1.00 38.80 611 HIS A N 1
ATOM 4545 C CA . HIS A 1 622 ? 173.492 168.557 186.123 1.00 36.27 611 HIS A CA 1
ATOM 4546 C C . HIS A 1 622 ? 173.943 167.179 186.589 1.00 35.47 611 HIS A C 1
ATOM 4547 O O . HIS A 1 622 ? 173.122 166.310 186.741 1.00 55.26 611 HIS A O 1
ATOM 4554 N N . TYR A 1 623 ? 175.226 166.967 186.804 1.00 34.85 612 TYR A N 1
ATOM 4555 C CA . TYR A 1 623 ? 175.745 165.672 187.143 1.00 33.41 612 TYR A CA 1
ATOM 4556 C C . TYR A 1 623 ? 175.980 165.515 188.635 1.00 34.98 612 TYR A C 1
ATOM 4557 O O . TYR A 1 623 ? 175.997 164.379 189.091 1.00 44.79 612 TYR A O 1
ATOM 4566 N N . ALA A 1 624 ? 176.098 166.571 189.418 1.00 36.01 613 ALA A N 1
ATOM 4567 C CA . ALA A 1 624 ? 176.606 166.413 190.779 1.00 39.01 613 ALA A CA 1
ATOM 4568 C C . ALA A 1 624 ? 175.602 166.880 191.781 1.00 34.35 613 ALA A C 1
ATOM 4569 O O . ALA A 1 624 ? 175.958 166.918 192.931 1.00 42.93 613 ALA A O 1
ATOM 4571 N N . THR A 1 625 ? 174.379 167.211 191.328 1.00 41.98 614 THR A N 1
ATOM 4572 C CA . THR A 1 625 ? 173.270 167.527 192.205 1.00 40.10 614 THR A CA 1
ATOM 4573 C C . THR A 1 625 ? 172.058 166.761 191.698 1.00 39.61 614 THR A C 1
ATOM 4574 O O . THR A 1 625 ? 172.022 166.371 190.547 1.00 56.09 614 THR A O 1
ATOM 4578 N N . GLY A 1 626 ? 171.064 166.574 192.583 1.00 39.40 615 GLY A N 1
ATOM 4579 C CA . GLY A 1 626 ? 169.836 165.891 192.265 1.00 37.08 615 GLY A CA 1
ATOM 4580 C C . GLY A 1 626 ? 169.653 164.687 193.159 1.00 38.58 615 GLY A C 1
ATOM 4581 O O . GLY A 1 626 ? 169.986 164.760 194.309 1.00 40.79 615 GLY A O 1
ATOM 4582 N N . VAL A 1 627 ? 169.096 163.604 192.623 1.00 45.34 616 VAL A N 1
ATOM 4583 C CA . VAL A 1 627 ? 168.775 162.410 193.384 1.00 44.24 616 VAL A CA 1
ATOM 4584 C C . VAL A 1 627 ? 169.336 161.193 192.672 1.00 44.08 616 VAL A C 1
ATOM 4585 O O . VAL A 1 627 ? 169.278 161.122 191.447 1.00 64.11 616 VAL A O 1
ATOM 4589 N N . ILE A 1 628 ? 169.888 160.241 193.419 1.00 39.67 617 ILE A N 1
ATOM 4590 C CA . ILE A 1 628 ? 170.379 159.003 192.831 1.00 39.83 617 ILE A CA 1
ATOM 4591 C C . ILE A 1 628 ? 169.832 157.805 193.595 1.00 39.58 617 ILE A C 1
ATOM 4592 O O . ILE A 1 628 ? 169.601 157.916 194.794 1.00 46.18 617 ILE A O 1
ATOM 4597 N N . PRO A 1 629 ? 169.606 156.653 192.920 1.00 38.50 618 PRO A N 1
ATOM 4598 C CA . PRO A 1 629 ? 169.161 155.426 193.579 1.00 43.73 618 PRO A CA 1
ATOM 4599 C C . PRO A 1 629 ? 170.305 154.666 194.213 1.00 46.18 618 PRO A C 1
ATOM 4600 O O . PRO A 1 629 ? 171.368 154.659 193.664 1.00 53.81 618 PRO A O 1
ATOM 4604 N N . THR A 1 630 ? 170.108 154.097 195.404 1.00 54.04 619 THR A N 1
ATOM 4605 C CA . THR A 1 630 ? 171.126 153.291 196.059 1.00 49.97 619 THR A CA 1
ATOM 4606 C C . THR A 1 630 ? 170.456 152.044 196.609 1.00 48.14 619 THR A C 1
ATOM 4607 O O . THR A 1 630 ? 169.250 152.006 196.671 1.00 41.90 619 THR A O 1
ATOM 4611 N N . ILE A 1 631 ? 171.241 151.025 196.983 1.00 59.08 620 ILE A N 1
ATOM 4612 C CA . ILE A 1 631 ? 170.708 149.845 197.657 1.00 48.82 620 ILE A CA 1
ATOM 4613 C C . ILE A 1 631 ? 171.348 149.756 199.022 1.00 50.75 620 ILE A C 1
ATOM 4614 O O . ILE A 1 631 ? 172.569 149.727 199.115 1.00 66.08 620 ILE A O 1
ATOM 4619 N N . ASN A 1 632 ? 170.532 149.717 200.073 1.00 58.14 621 ASN A N 1
ATOM 4620 C CA . ASN A 1 632 ? 171.036 149.687 201.444 1.00 71.19 621 ASN A CA 1
ATOM 4621 C C . ASN A 1 632 ? 171.418 148.269 201.875 1.00 78.64 621 ASN A C 1
ATOM 4622 O O . ASN A 1 632 ? 171.300 147.314 201.112 1.00 86.18 621 ASN A O 1
ATOM 4627 N N . VAL A 1 633 ? 171.948 148.133 203.100 1.00 96.22 622 VAL A N 1
ATOM 4628 C CA . VAL A 1 633 ? 172.489 146.865 203.579 1.00 105.09 622 VAL A CA 1
ATOM 4629 C C . VAL A 1 633 ? 171.412 145.784 203.642 1.00 104.29 622 VAL A C 1
ATOM 4630 O O . VAL A 1 633 ? 171.736 144.604 203.503 1.00 125.67 622 VAL A O 1
ATOM 4634 N N . THR A 1 634 ? 170.152 146.196 203.872 1.00 107.27 623 THR A N 1
ATOM 4635 C CA . THR A 1 634 ? 168.986 145.318 203.917 1.00 98.74 623 THR A CA 1
ATOM 4636 C C . THR A 1 634 ? 168.676 144.740 202.530 1.00 87.36 623 THR A C 1
ATOM 4637 O O . THR A 1 634 ? 167.987 143.734 202.423 1.00 109.80 623 THR A O 1
ATOM 4641 N N . GLY A 1 635 ? 169.139 145.388 201.460 1.00 88.55 624 GLY A N 1
ATOM 4642 C CA . GLY A 1 635 ? 168.840 144.951 200.109 1.00 83.66 624 GLY A CA 1
ATOM 4643 C C . GLY A 1 635 ? 167.718 145.747 199.459 1.00 75.59 624 GLY A C 1
ATOM 4644 O O . GLY A 1 635 ? 167.324 145.428 198.338 1.00 72.42 624 GLY A O 1
ATOM 4645 N N . GLU A 1 636 ? 167.234 146.780 200.165 1.00 74.69 625 GLU A N 1
ATOM 4646 C CA . GLU A 1 636 ? 166.113 147.597 199.715 1.00 75.47 625 GLU A CA 1
ATOM 4647 C C . GLU A 1 636 ? 166.630 148.804 198.939 1.00 65.80 625 GLU A C 1
ATOM 4648 O O . GLU A 1 636 ? 167.645 149.380 199.283 1.00 74.45 625 GLU A O 1
ATOM 4654 N N . LEU A 1 637 ? 165.909 149.200 197.893 1.00 73.45 626 LEU A N 1
ATOM 4655 C CA . LEU A 1 637 ? 166.282 150.340 197.079 1.00 60.74 626 LEU A CA 1
ATOM 4656 C C . LEU A 1 637 ? 165.872 151.622 197.782 1.00 58.14 626 LEU A C 1
ATOM 4657 O O . LEU A 1 637 ? 164.759 151.722 198.279 1.00 81.76 626 LEU A O 1
ATOM 4662 N N . GLU A 1 638 ? 166.761 152.624 197.758 1.00 64.26 627 GLU A N 1
ATOM 4663 C CA . GLU A 1 638 ? 166.668 153.809 198.602 1.00 65.97 627 GLU A CA 1
ATOM 4664 C C . GLU A 1 638 ? 167.247 155.023 197.880 1.00 62.54 627 GLU A C 1
ATOM 4665 O O . GLU A 1 638 ? 168.423 155.016 197.518 1.00 83.36 627 GLU A O 1
ATOM 4671 N N . LEU A 1 639 ? 166.427 156.055 197.657 1.00 55.42 628 LEU A N 1
ATOM 4672 C CA . LEU A 1 639 ? 166.888 157.276 197.005 1.00 54.18 628 LEU A CA 1
ATOM 4673 C C . LEU A 1 639 ? 167.686 158.149 197.968 1.00 45.87 628 LEU A C 1
ATOM 4674 O O . LEU A 1 639 ? 167.418 158.206 199.157 1.00 62.98 628 LEU A O 1
ATOM 4679 N N . VAL A 1 640 ? 168.648 158.874 197.415 1.00 47.23 629 VAL A N 1
ATOM 4680 C CA . VAL A 1 640 ? 169.529 159.746 198.163 1.00 43.62 629 VAL A CA 1
ATOM 4681 C C . VAL A 1 640 ? 169.686 161.053 197.394 1.00 43.74 629 VAL A C 1
ATOM 4682 O O . VAL A 1 640 ? 169.951 161.033 196.203 1.00 49.30 629 VAL A O 1
ATOM 4686 N N . ALA A 1 641 ? 169.590 162.182 198.108 1.00 45.10 630 ALA A N 1
ATOM 4687 C CA . ALA A 1 641 ? 169.877 163.486 197.534 1.00 41.55 630 ALA A CA 1
ATOM 4688 C C . ALA A 1 641 ? 171.374 163.814 197.496 1.00 47.50 630 ALA A C 1
ATOM 4689 O O . ALA A 1 641 ? 172.141 163.493 198.403 1.00 60.10 630 ALA A O 1
ATOM 4691 N N . LEU A 1 642 ? 171.772 164.486 196.425 1.00 46.85 631 LEU A N 1
ATOM 4692 C CA . LEU A 1 642 ? 173.079 165.098 196.303 1.00 54.24 631 LEU A CA 1
ATOM 4693 C C . LEU A 1 642 ? 172.851 166.592 196.481 1.00 58.70 631 LEU A C 1
ATOM 4694 O O . LEU A 1 642 ? 172.349 167.266 195.581 1.00 65.00 631 LEU A O 1
ATOM 4699 N N . PRO A 1 643 ? 173.211 167.150 197.657 1.00 64.09 632 PRO A N 1
ATOM 4700 C CA . PRO A 1 643 ? 172.931 168.546 197.972 1.00 56.39 632 PRO A CA 1
ATOM 4701 C C . PRO A 1 643 ? 173.754 169.484 197.120 1.00 54.99 632 PRO A C 1
ATOM 4702 O O . PRO A 1 643 ? 174.919 169.202 196.828 1.00 70.22 632 PRO A O 1
ATOM 4706 N N . PRO A 1 644 ? 173.189 170.637 196.700 1.00 58.95 633 PRO A N 1
ATOM 4707 C CA . PRO A 1 644 ? 173.928 171.586 195.868 1.00 62.66 633 PRO A CA 1
ATOM 4708 C C . PRO A 1 644 ? 174.958 172.330 196.694 1.00 53.37 633 PRO A C 1
ATOM 4709 O O . PRO A 1 644 ? 174.827 172.461 197.913 1.00 68.64 633 PRO A O 1
ATOM 4713 N N . THR A 1 645 ? 175.984 172.772 195.983 1.00 50.32 634 THR A N 1
ATOM 4714 C CA . THR A 1 645 ? 177.160 173.408 196.540 1.00 50.25 634 THR A CA 1
ATOM 4715 C C . THR A 1 645 ? 177.104 174.883 196.146 1.00 49.22 634 THR A C 1
ATOM 4716 O O . THR A 1 645 ? 176.926 175.224 194.973 1.00 60.41 634 THR A O 1
ATOM 4720 N N . LEU A 1 646 ? 177.303 175.762 197.118 1.00 49.71 635 LEU A N 1
ATOM 4721 C CA . LEU A 1 646 ? 177.305 177.182 196.831 1.00 53.97 635 LEU A CA 1
ATOM 4722 C C . LEU A 1 646 ? 178.609 177.595 196.146 1.00 46.62 635 LEU A C 1
ATOM 4723 O O . LEU A 1 646 ? 178.562 178.391 195.229 1.00 56.09 635 LEU A O 1
ATOM 4728 N N . ASN A 1 647 ? 179.755 177.081 196.581 1.00 47.12 636 ASN A N 1
ATOM 4729 C CA . ASN A 1 647 ? 181.034 177.422 195.985 1.00 63.15 636 ASN A CA 1
ATOM 4730 C C . ASN A 1 647 ? 181.697 176.200 195.355 1.00 60.35 636 ASN A C 1
ATOM 4731 O O . ASN A 1 647 ? 182.359 175.438 196.057 1.00 78.61 636 ASN A O 1
ATOM 4736 N N . VAL A 1 648 ? 181.615 176.073 194.023 1.00 53.33 637 VAL A N 1
ATOM 4737 C CA . VAL A 1 648 ? 182.229 174.951 193.336 1.00 54.78 637 VAL A CA 1
ATOM 4738 C C . VAL A 1 648 ? 183.671 175.235 192.933 1.00 53.28 637 VAL A C 1
ATOM 4739 O O . VAL A 1 648 ? 184.324 174.363 192.377 1.00 61.42 637 VAL A O 1
ATOM 4743 N N . THR A 1 649 ? 184.233 176.380 193.318 1.00 56.33 638 THR A N 1
ATOM 4744 C CA . THR A 1 649 ? 185.534 176.786 192.800 1.00 65.80 638 THR A CA 1
ATOM 4745 C C . THR A 1 649 ? 186.628 175.781 193.164 1.00 58.69 638 THR A C 1
ATOM 4746 O O . THR A 1 649 ? 187.436 175.426 192.308 1.00 65.29 638 THR A O 1
ATOM 4750 N N . PRO A 1 650 ? 186.734 175.295 194.415 1.00 54.36 639 PRO A N 1
ATOM 4751 C CA . PRO A 1 650 ? 187.748 174.302 194.770 1.00 58.70 639 PRO A CA 1
ATOM 4752 C C . PRO A 1 650 ? 187.630 173.001 193.969 1.00 59.88 639 PRO A C 1
ATOM 4753 O O . PRO A 1 650 ? 188.634 172.389 193.614 1.00 60.96 639 PRO A O 1
ATOM 4757 N N . VAL A 1 651 ? 186.401 172.567 193.708 1.00 45.88 640 VAL A N 1
ATOM 4758 C CA . VAL A 1 651 ? 186.164 171.385 192.910 1.00 51.91 640 VAL A CA 1
ATOM 4759 C C . VAL A 1 651 ? 186.626 171.654 191.470 1.00 52.12 640 VAL A C 1
ATOM 4760 O O . VAL A 1 651 ? 187.212 170.799 190.826 1.00 54.61 640 VAL A O 1
ATOM 4764 N N . TRP A 1 652 ? 186.275 172.807 190.910 1.00 40.32 641 TRP A N 1
ATOM 4765 C CA . TRP A 1 652 ? 186.573 173.090 189.538 1.00 40.19 641 TRP A CA 1
ATOM 4766 C C . TRP A 1 652 ? 188.080 173.160 189.314 1.00 42.61 641 TRP A C 1
ATOM 4767 O O . TRP A 1 652 ? 188.572 172.578 188.359 1.00 37.05 641 TRP A O 1
ATOM 4778 N N . GLU A 1 653 ? 188.806 173.854 190.186 1.00 51.46 642 GLU A N 1
ATOM 4779 C CA . GLU A 1 653 ? 190.263 173.917 190.099 1.00 64.85 642 GLU A CA 1
ATOM 4780 C C . GLU A 1 653 ? 190.907 172.529 190.124 1.00 49.44 642 GLU A C 1
ATOM 4781 O O . GLU A 1 653 ? 191.742 172.204 189.276 1.00 47.52 642 GLU A O 1
ATOM 4787 N N . LEU A 1 654 ? 190.456 171.699 191.052 1.00 48.67 643 LEU A N 1
ATOM 4788 C CA . LEU A 1 654 ? 190.944 170.340 191.153 1.00 52.63 643 LEU A CA 1
ATOM 4789 C C . LEU A 1 654 ? 190.632 169.468 189.930 1.00 48.40 643 LEU A C 1
ATOM 4790 O O . LEU A 1 654 ? 191.493 168.716 189.474 1.00 65.43 643 LEU A O 1
ATOM 4795 N N . LEU A 1 655 ? 189.438 169.566 189.372 1.00 37.80 644 LEU A N 1
ATOM 4796 C CA . LEU A 1 655 ? 189.101 168.796 188.197 1.00 41.19 644 LEU A CA 1
ATOM 4797 C C . LEU A 1 655 ? 189.789 169.315 186.964 1.00 40.75 644 LEU A C 1
ATOM 4798 O O . LEU A 1 655 ? 190.016 168.539 186.055 1.00 57.39 644 LEU A O 1
ATOM 4803 N N . CYS A 1 656 ? 190.130 170.598 186.910 1.00 47.40 645 CYS A N 1
ATOM 4804 C CA . CYS A 1 656 ? 190.921 171.118 185.805 1.00 43.62 645 CYS A CA 1
ATOM 4805 C C . CYS A 1 656 ? 192.282 170.462 185.776 1.00 51.49 645 CYS A C 1
ATOM 4806 O O . CYS A 1 656 ? 192.711 169.986 184.718 1.00 63.18 645 CYS A O 1
ATOM 4809 N N . LEU A 1 657 ? 192.933 170.424 186.946 1.00 53.36 646 LEU A N 1
ATOM 4810 C CA . LEU A 1 657 ? 194.229 169.787 187.068 1.00 58.50 646 LEU A CA 1
ATOM 4811 C C . LEU A 1 657 ? 194.094 168.311 186.691 1.00 64.08 646 LEU A C 1
ATOM 4812 O O . LEU A 1 657 ? 194.825 167.809 185.845 1.00 58.71 646 LEU A O 1
ATOM 4817 N N . CYS A 1 658 ? 193.113 167.607 187.247 1.00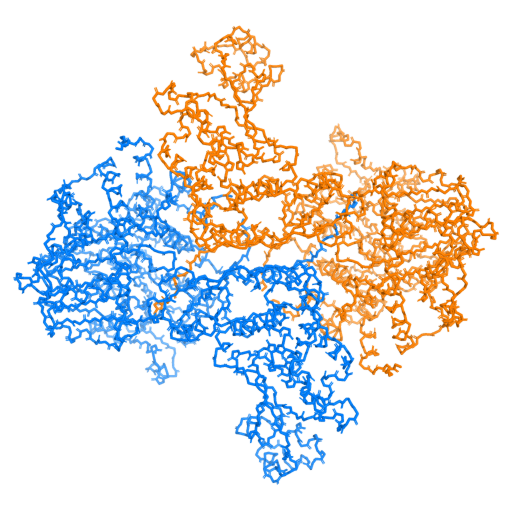 51.85 647 CYS A N 1
ATOM 4818 C CA . CYS A 1 658 ? 193.022 166.181 187.012 1.00 45.67 647 CYS A CA 1
ATOM 4819 C C . CYS A 1 658 ? 192.614 165.845 185.592 1.00 41.66 647 CYS A C 1
ATOM 4820 O O . CYS A 1 658 ? 193.062 164.823 185.105 1.00 50.89 647 CYS A O 1
ATOM 4823 N N . SER A 1 659 ? 191.842 166.684 184.921 1.00 42.39 648 SER A N 1
ATOM 4824 C CA . SER A 1 659 ? 191.472 166.453 183.536 1.00 45.41 648 SER A CA 1
ATOM 4825 C C . SER A 1 659 ? 192.685 166.511 182.616 1.00 45.62 648 SER A C 1
ATOM 4826 O O . SER A 1 659 ? 192.758 165.710 181.698 1.00 47.62 648 SER A O 1
ATOM 4829 N N . THR A 1 660 ? 193.629 167.425 182.849 1.00 43.11 649 THR A N 1
ATOM 4830 C CA . THR A 1 660 ? 194.783 167.500 181.972 1.00 54.22 649 THR A CA 1
ATOM 4831 C C . THR A 1 660 ? 195.635 166.264 182.184 1.00 50.67 649 THR A C 1
ATOM 4832 O O . THR A 1 660 ? 196.147 165.754 181.208 1.00 76.20 649 THR A O 1
ATOM 4836 N N . MET A 1 661 ? 195.817 165.816 183.418 1.00 44.13 650 MET A N 1
ATOM 4837 C CA . MET A 1 661 ? 196.661 164.670 183.645 1.00 46.01 650 MET A CA 1
ATOM 4838 C C . MET A 1 661 ? 195.952 163.403 183.180 1.00 46.73 650 MET A C 1
ATOM 4839 O O . MET A 1 661 ? 196.589 162.474 182.691 1.00 65.91 650 MET A O 1
ATOM 4844 N N . ALA A 1 662 ? 194.639 163.340 183.301 1.00 44.58 651 ALA A N 1
ATOM 4845 C CA . ALA A 1 662 ? 193.875 162.234 182.761 1.00 43.27 651 ALA A CA 1
ATOM 4846 C C . ALA A 1 662 ? 194.034 162.128 181.250 1.00 45.06 651 ALA A C 1
ATOM 4847 O O . ALA A 1 662 ? 194.267 161.035 180.714 1.00 45.68 651 ALA A O 1
ATOM 4849 N N . ALA A 1 663 ? 193.912 163.251 180.555 1.00 45.66 652 ALA A N 1
ATOM 4850 C CA . ALA A 1 663 ? 194.066 163.271 179.113 1.00 45.80 652 ALA A CA 1
ATOM 4851 C C . ALA A 1 663 ? 195.451 162.809 178.701 1.00 44.90 652 ALA A C 1
ATOM 4852 O O . ALA A 1 663 ? 195.571 162.021 177.770 1.00 59.73 652 ALA A O 1
ATOM 4854 N N . ARG A 1 664 ? 196.474 163.255 179.415 1.00 55.21 653 ARG A N 1
ATOM 4855 C CA . ARG A 1 664 ? 197.852 162.914 179.106 1.00 61.67 653 ARG A CA 1
ATOM 4856 C C . ARG A 1 664 ? 198.104 161.418 179.246 1.00 54.75 653 ARG A C 1
ATOM 4857 O O . ARG A 1 664 ? 199.056 160.907 178.646 1.00 78.08 653 ARG A O 1
ATOM 4865 N N . LEU A 1 665 ? 197.330 160.738 180.100 1.00 57.73 654 LEU A N 1
ATOM 4866 C CA . LEU A 1 665 ? 197.468 159.313 180.359 1.00 51.17 654 LEU A CA 1
ATOM 4867 C C . LEU A 1 665 ? 196.430 158.509 179.583 1.00 56.12 654 LEU A C 1
ATOM 4868 O O . LEU A 1 665 ? 196.320 157.304 179.788 1.00 56.10 654 LEU A O 1
ATOM 4873 N N . HIS A 1 666 ? 195.703 159.149 178.668 1.00 56.60 655 HIS A N 1
ATOM 4874 C CA . HIS A 1 666 ? 194.738 158.437 177.853 1.00 63.05 655 HIS A CA 1
ATOM 4875 C C . HIS A 1 666 ? 193.795 157.696 178.774 1.00 51.15 655 HIS A C 1
ATOM 4876 O O . HIS A 1 666 ? 193.704 156.488 178.712 1.00 71.37 655 HIS A O 1
ATOM 4883 N N . TRP A 1 667 ? 193.021 158.451 179.543 1.00 60.23 656 TRP A N 1
ATOM 4884 C CA . TRP A 1 667 ? 192.086 157.898 180.503 1.00 45.57 656 TRP A CA 1
ATOM 4885 C C . TRP A 1 667 ? 190.760 157.622 179.844 1.00 46.09 656 TRP A C 1
ATOM 4886 O O . TRP A 1 667 ? 190.275 158.427 179.052 1.00 54.75 656 TRP A O 1
ATOM 4897 N N . ASP A 1 668 ? 190.204 156.457 180.193 1.00 56.50 657 ASP A N 1
ATOM 4898 C CA . ASP A 1 668 ? 188.871 156.065 179.791 1.00 56.71 657 ASP A CA 1
ATOM 4899 C C . ASP A 1 668 ? 188.378 155.040 180.791 1.00 50.42 657 ASP A C 1
ATOM 4900 O O . ASP A 1 668 ? 188.899 153.950 180.820 1.00 55.98 657 ASP A O 1
ATOM 4905 N N . SER A 1 669 ? 187.405 155.405 181.626 1.00 57.05 658 SER A N 1
ATOM 4906 C CA . SER A 1 669 ? 186.985 154.528 182.698 1.00 57.78 658 SER A CA 1
ATOM 4907 C C . SER A 1 669 ? 186.480 153.233 182.091 1.00 48.30 658 SER A C 1
ATOM 4908 O O . SER A 1 669 ? 186.738 152.163 182.628 1.00 50.71 658 SER A O 1
ATOM 4911 N N . ALA A 1 670 ? 185.765 153.333 180.972 1.00 51.97 659 ALA A N 1
ATOM 4912 C CA . ALA A 1 670 ? 185.193 152.171 180.324 1.00 59.21 659 ALA A CA 1
ATOM 4913 C C . ALA A 1 670 ? 186.279 151.213 179.884 1.00 57.22 659 ALA A C 1
ATOM 4914 O O . ALA A 1 670 ? 186.129 150.009 180.060 1.00 75.06 659 ALA A O 1
ATOM 4916 N N . ALA A 1 671 ? 187.379 151.741 179.365 1.00 60.43 660 ALA A N 1
ATOM 4917 C CA . ALA A 1 671 ? 188.533 150.921 179.011 1.00 57.15 660 ALA A CA 1
ATOM 4918 C C . ALA A 1 671 ? 189.281 150.398 180.225 1.00 53.34 660 ALA A C 1
ATOM 4919 O O . ALA A 1 671 ? 190.218 149.647 180.037 1.00 72.53 660 ALA A O 1
ATOM 4921 N N . GLY A 1 672 ? 188.947 150.857 181.427 1.00 55.36 661 GLY A N 1
ATOM 4922 C CA . GLY A 1 672 ? 189.522 150.310 182.636 1.00 56.10 661 GLY A CA 1
ATOM 4923 C C . GLY A 1 672 ? 190.385 151.291 183.409 1.00 55.51 661 GLY A C 1
ATOM 4924 O O . GLY A 1 672 ? 190.812 150.980 184.519 1.00 70.04 661 GLY A O 1
ATOM 4925 N N . GLY A 1 673 ? 190.648 152.468 182.833 1.00 52.62 662 GLY A N 1
ATOM 4926 C CA . GLY A 1 673 ? 191.559 153.427 183.446 1.00 51.08 662 GLY A CA 1
ATOM 4927 C C . GLY A 1 673 ? 192.489 154.093 182.437 1.00 49.45 662 GLY A C 1
ATOM 4928 O O . GLY A 1 673 ? 192.028 154.472 181.362 1.00 61.96 662 GLY A O 1
ATOM 4929 N N . SER A 1 674 ? 193.794 154.177 182.761 1.00 43.76 663 SER A N 1
ATOM 4930 C CA . SER A 1 674 ? 194.766 154.790 181.873 1.00 43.80 663 SER A CA 1
ATOM 4931 C C . SER A 1 674 ? 195.094 153.882 180.697 1.00 52.80 663 SER A C 1
ATOM 4932 O O . SER A 1 674 ? 195.347 152.702 180.868 1.00 68.38 663 SER A O 1
ATOM 4935 N N . GLY A 1 675 ? 195.100 154.450 179.493 1.00 54.92 664 GLY A N 1
ATOM 4936 C CA . GLY A 1 675 ? 195.586 153.756 178.324 1.00 55.44 664 GLY A CA 1
ATOM 4937 C C . GLY A 1 675 ? 197.104 153.598 178.374 1.00 56.83 664 GLY A C 1
ATOM 4938 O O . GLY A 1 675 ? 197.610 152.568 177.988 1.00 78.13 664 GLY A O 1
ATOM 4939 N N . ARG A 1 676 ? 197.837 154.652 178.712 1.00 60.39 665 ARG A N 1
ATOM 4940 C CA . ARG A 1 676 ? 199.281 154.569 178.793 1.00 64.26 665 ARG A CA 1
ATOM 4941 C C . ARG A 1 676 ? 199.711 153.891 180.099 1.00 56.56 665 ARG A C 1
ATOM 4942 O O . ARG A 1 676 ? 199.043 154.008 181.110 1.00 71.90 665 ARG A O 1
ATOM 4950 N N . THR A 1 677 ? 200.855 153.208 180.086 1.00 49.86 666 THR A N 1
ATOM 4951 C CA . THR A 1 677 ? 201.654 152.990 181.276 1.00 46.69 666 THR A CA 1
ATOM 4952 C C . THR A 1 677 ? 202.505 154.221 181.523 1.00 52.94 666 THR A C 1
ATOM 4953 O O . THR A 1 677 ? 202.822 154.953 180.609 1.00 63.95 666 THR A O 1
ATOM 4957 N N . PHE A 1 678 ? 202.963 154.390 182.770 1.00 59.16 667 PHE A N 1
ATOM 4958 C CA . PHE A 1 678 ? 203.810 155.503 183.192 1.00 47.26 667 PHE A CA 1
ATOM 4959 C C . PHE A 1 678 ? 204.655 155.048 184.361 1.00 49.55 667 PHE A C 1
ATOM 4960 O O . PHE A 1 678 ? 204.379 154.021 184.986 1.00 61.98 667 PHE A O 1
ATOM 4968 N N . GLY A 1 679 ? 205.759 155.735 184.610 1.00 59.69 668 GLY A N 1
ATOM 4969 C CA . GLY A 1 679 ? 206.615 155.379 185.738 1.00 72.64 668 GLY A CA 1
ATOM 4970 C C . GLY A 1 679 ? 206.733 156.546 186.695 1.00 71.18 668 GLY A C 1
ATOM 4971 O O . GLY A 1 679 ? 206.115 157.576 186.460 1.00 104.59 668 GLY A O 1
ATOM 4972 N N . PRO A 1 680 ? 207.542 156.441 187.759 1.00 67.77 669 PRO A N 1
ATOM 4973 C CA . PRO A 1 680 ? 207.670 157.497 188.759 1.00 79.89 669 PRO A CA 1
ATOM 4974 C C . PRO A 1 680 ? 208.221 158.814 188.244 1.00 76.98 669 PRO A C 1
ATOM 4975 O O . PRO A 1 680 ? 207.871 159.874 188.766 1.00 107.96 669 PRO A O 1
ATOM 4979 N N . ASP A 1 681 ? 209.004 158.751 187.170 1.00 88.30 670 ASP A N 1
ATOM 4980 C CA . ASP A 1 681 ? 209.530 159.946 186.528 1.00 93.50 670 ASP A CA 1
ATOM 4981 C C . ASP A 1 681 ? 208.419 160.690 185.784 1.00 87.25 670 ASP A C 1
ATOM 4982 O O . ASP A 1 681 ? 208.368 161.923 185.823 1.00 94.45 670 ASP A O 1
ATOM 4987 N N . ASP A 1 682 ? 207.516 159.955 185.114 1.00 79.84 671 ASP A N 1
ATOM 4988 C CA . ASP A 1 682 ? 206.396 160.585 184.430 1.00 85.70 671 ASP A CA 1
ATOM 4989 C C . ASP A 1 682 ? 205.469 161.273 185.425 1.00 75.01 671 ASP A C 1
ATOM 4990 O O . ASP A 1 682 ? 204.926 162.340 185.137 1.00 65.59 671 ASP A O 1
ATOM 4995 N N . VAL A 1 683 ? 205.299 160.667 186.605 1.00 75.80 672 VAL A N 1
ATOM 4996 C CA . VAL A 1 683 ? 204.451 161.233 187.645 1.00 83.64 672 VAL A CA 1
ATOM 4997 C C . VAL A 1 683 ? 204.961 162.611 188.066 1.00 79.63 672 VAL A C 1
ATOM 4998 O O . VAL A 1 683 ? 204.175 163.548 188.209 1.00 82.49 672 VAL A O 1
ATOM 5002 N N . LEU A 1 684 ? 206.271 162.736 188.254 1.00 76.12 673 LEU A N 1
ATOM 5003 C CA . LEU A 1 684 ? 206.857 164.020 188.573 1.00 77.54 673 LEU A CA 1
ATOM 5004 C C . LEU A 1 684 ? 206.626 165.016 187.436 1.00 77.10 673 LEU A C 1
ATOM 5005 O O . LEU A 1 684 ? 206.331 166.171 187.708 1.00 79.95 673 LEU A O 1
ATOM 5010 N N . ASP A 1 685 ? 206.743 164.592 186.168 1.00 80.48 674 ASP A N 1
ATOM 5011 C CA . ASP A 1 685 ? 206.502 165.473 185.030 1.00 87.33 674 ASP A CA 1
ATOM 5012 C C . ASP A 1 685 ? 205.033 165.906 184.922 1.00 84.98 674 ASP A C 1
ATOM 5013 O O . ASP A 1 685 ? 204.745 166.987 184.416 1.00 80.61 674 ASP A O 1
ATOM 5018 N N . LEU A 1 686 ? 204.086 165.054 185.344 1.00 79.76 675 LEU A N 1
ATOM 5019 C CA . LEU A 1 686 ? 202.669 165.390 185.296 1.00 72.45 675 LEU A CA 1
ATOM 5020 C C . LEU A 1 686 ? 202.310 166.438 186.343 1.00 77.15 675 LEU A C 1
ATOM 5021 O O . LEU A 1 686 ? 201.534 167.338 186.052 1.00 94.35 675 LEU A O 1
ATOM 5026 N N . LEU A 1 687 ? 202.866 166.315 187.556 1.00 78.41 676 LEU A N 1
ATOM 5027 C CA . LEU A 1 687 ? 202.612 167.259 188.632 1.00 77.24 676 LEU A CA 1
ATOM 5028 C C . LEU A 1 687 ? 203.413 168.567 188.504 1.00 89.56 676 LEU A C 1
ATOM 5029 O O . LEU A 1 687 ? 202.871 169.611 188.833 1.00 119.56 676 LEU A O 1
ATOM 5034 N N . THR A 1 688 ? 204.679 168.565 188.048 1.00 87.18 677 THR A N 1
ATOM 5035 C CA . THR A 1 688 ? 205.601 169.689 188.252 1.00 100.16 677 THR A CA 1
ATOM 5036 C C . THR A 1 688 ? 205.117 171.019 187.669 1.00 103.92 677 THR A C 1
ATOM 5037 O O . THR A 1 688 ? 205.410 172.053 188.263 1.00 117.72 677 THR A O 1
ATOM 5041 N N . PRO A 1 689 ? 204.418 171.098 186.510 1.00 98.55 678 PRO A N 1
ATOM 5042 C CA . PRO A 1 689 ? 203.875 172.371 186.027 1.00 96.33 678 PRO A CA 1
ATOM 5043 C C . PRO A 1 689 ? 202.993 173.139 187.007 1.00 95.18 678 PRO A C 1
ATOM 5044 O O . PRO A 1 689 ? 202.917 174.364 186.923 1.00 106.64 678 PRO A O 1
ATOM 5048 N N . HIS A 1 690 ? 202.308 172.411 187.903 1.00 92.37 679 HIS A N 1
ATOM 5049 C CA . HIS A 1 690 ? 201.351 172.990 188.833 1.00 95.83 679 HIS A CA 1
ATOM 5050 C C . HIS A 1 690 ? 201.492 172.378 190.226 1.00 95.48 679 HIS A C 1
ATOM 5051 O O . HIS A 1 690 ? 200.522 172.341 190.982 1.00 112.26 679 HIS A O 1
ATOM 5058 N N . TYR A 1 691 ? 202.711 172.000 190.618 1.00 84.36 680 TYR A N 1
ATOM 5059 C CA . TYR A 1 691 ? 202.918 171.154 191.788 1.00 91.68 680 TYR A CA 1
ATOM 5060 C C . TYR A 1 691 ? 202.363 171.808 193.049 1.00 85.76 680 TYR A C 1
ATOM 5061 O O . TYR A 1 691 ? 201.684 171.175 193.864 1.00 75.45 680 TYR A O 1
ATOM 5070 N N . ASP A 1 692 ? 202.663 173.099 193.187 1.00 93.93 681 ASP A N 1
ATOM 5071 C CA . ASP A 1 692 ? 202.299 173.828 194.387 1.00 127.64 681 ASP A CA 1
ATOM 5072 C C . ASP A 1 692 ? 200.796 174.112 194.419 1.00 113.07 681 ASP A C 1
ATOM 5073 O O . ASP A 1 692 ? 200.250 174.319 195.500 1.00 110.00 681 ASP A O 1
ATOM 5078 N N . ARG A 1 693 ? 200.120 174.099 193.261 1.00 96.76 682 ARG A N 1
ATOM 5079 C CA . ARG A 1 693 ? 198.672 174.184 193.204 1.00 88.92 682 ARG A CA 1
ATOM 5080 C C . ARG A 1 693 ? 198.042 172.867 193.645 1.00 93.19 682 ARG A C 1
ATOM 5081 O O . ARG A 1 693 ? 197.061 172.875 194.388 1.00 87.11 682 ARG A O 1
ATOM 5089 N N . TYR A 1 694 ? 198.568 171.728 193.187 1.00 77.57 683 TYR A N 1
ATOM 5090 C CA . TYR A 1 694 ? 198.059 170.451 193.664 1.00 79.81 683 TYR A CA 1
ATOM 5091 C C . TYR A 1 694 ? 198.192 170.389 195.177 1.00 88.81 683 TYR A C 1
ATOM 5092 O O . TYR A 1 694 ? 197.245 169.995 195.840 1.00 88.20 683 TYR A O 1
ATOM 5101 N N . MET A 1 695 ? 199.375 170.762 195.705 1.00 110.93 684 MET A N 1
ATOM 5102 C CA . MET A 1 695 ? 199.642 170.809 197.135 1.00 100.34 684 MET A CA 1
ATOM 5103 C C . MET A 1 695 ? 198.640 171.718 197.838 1.00 93.72 684 MET A C 1
ATOM 5104 O O . MET A 1 695 ? 198.066 171.317 198.849 1.00 100.86 684 MET A O 1
ATOM 5109 N N . GLN A 1 696 ? 198.419 172.930 197.307 1.00 89.45 685 GLN A N 1
ATOM 5110 C CA . GLN A 1 696 ? 197.518 173.902 197.913 1.00 95.78 685 GLN A CA 1
ATOM 5111 C C . GLN A 1 696 ? 196.068 173.410 197.903 1.00 87.11 685 GLN A C 1
ATOM 5112 O O . GLN A 1 696 ? 195.398 173.483 198.923 1.00 81.79 685 GLN A O 1
ATOM 5118 N N . LEU A 1 697 ? 195.587 172.889 196.768 1.00 88.45 686 LEU A N 1
ATOM 5119 C CA . LEU A 1 697 ? 194.205 172.449 196.634 1.00 92.05 686 LEU A CA 1
ATOM 5120 C C . LEU A 1 697 ? 193.905 171.224 197.493 1.00 91.97 686 LEU A C 1
ATOM 5121 O O . LEU A 1 697 ? 192.842 171.164 198.105 1.00 93.03 686 LEU A O 1
ATOM 5126 N N . VAL A 1 698 ? 194.818 170.247 197.542 1.00 84.74 687 VAL A N 1
ATOM 5127 C CA . VAL A 1 698 ? 194.587 169.077 198.368 1.00 100.63 687 VAL A CA 1
ATOM 5128 C C . VAL A 1 698 ? 194.661 169.475 199.846 1.00 108.49 687 VAL A C 1
ATOM 5129 O O . VAL A 1 698 ? 193.883 168.959 200.649 1.00 120.50 687 VAL A O 1
ATOM 5133 N N . PHE A 1 699 ? 195.539 170.425 200.203 1.00 109.46 688 PHE A N 1
ATOM 5134 C CA . PHE A 1 699 ? 195.599 170.967 201.556 1.00 120.15 688 PHE A CA 1
ATOM 5135 C C . PHE A 1 699 ? 194.285 171.669 201.918 1.00 119.30 688 PHE A C 1
ATOM 5136 O O . PHE A 1 699 ? 193.719 171.389 202.976 1.00 116.77 688 PHE A O 1
ATOM 5144 N N . GLU A 1 700 ? 193.809 172.582 201.052 1.00 114.87 689 GLU A N 1
ATOM 5145 C CA . GLU A 1 700 ? 192.582 173.336 201.283 1.00 122.61 689 GLU A CA 1
ATOM 5146 C C . GLU A 1 700 ? 191.373 172.408 201.399 1.00 128.25 689 GLU A C 1
ATOM 5147 O O . GLU A 1 700 ? 190.532 172.609 202.274 1.00 148.47 689 GLU A O 1
ATOM 5153 N N . LEU A 1 701 ? 191.301 171.387 200.539 1.00 134.44 690 LEU A N 1
ATOM 5154 C CA . LEU A 1 701 ? 190.255 170.380 200.627 1.00 133.31 690 LEU A CA 1
ATOM 5155 C C . LEU A 1 701 ? 190.354 169.593 201.940 1.00 131.90 690 LEU A C 1
ATOM 5156 O O . LEU A 1 701 ? 189.337 169.211 202.513 1.00 153.99 690 LEU A O 1
ATOM 5161 N N . GLY A 1 702 ? 191.570 169.368 202.441 1.00 112.74 691 GLY A N 1
ATOM 5162 C CA . GLY A 1 702 ? 191.776 168.724 203.729 1.00 119.73 691 GLY A CA 1
ATOM 5163 C C . GLY A 1 702 ? 191.409 169.610 204.924 1.00 131.45 691 GLY A C 1
ATOM 5164 O O . GLY A 1 702 ? 191.309 169.097 206.035 1.00 132.27 691 GLY A O 1
ATOM 5165 N N . HIS A 1 703 ? 191.224 170.926 204.727 1.00 137.64 692 HIS A N 1
ATOM 5166 C CA . HIS A 1 703 ? 190.985 171.843 205.838 1.00 148.13 692 HIS A CA 1
ATOM 5167 C C . HIS A 1 703 ? 189.837 172.817 205.548 1.00 159.65 692 HIS A C 1
ATOM 5168 O O . HIS A 1 703 ? 189.810 173.924 206.089 1.00 181.92 692 HIS A O 1
ATOM 5175 N N . CYS A 1 704 ? 188.862 172.393 204.733 1.00 170.35 693 CYS A N 1
ATOM 5176 C CA . CYS A 1 704 ? 187.732 173.243 204.389 1.00 195.95 693 CYS A CA 1
ATOM 5177 C C . CYS A 1 704 ? 186.891 173.538 205.637 1.00 239.29 693 CYS A C 1
ATOM 5178 O O . CYS A 1 704 ? 186.485 172.622 206.351 1.00 236.83 693 CYS A O 1
ATOM 5181 N N . ASN A 1 705 ? 186.613 174.833 205.865 1.00 268.34 694 ASN A N 1
ATOM 5182 C CA . ASN A 1 705 ? 185.977 175.322 207.082 1.00 289.44 694 ASN A CA 1
ATOM 5183 C C . ASN A 1 705 ? 184.460 175.085 207.063 1.00 269.87 694 ASN A C 1
ATOM 5184 O O . ASN A 1 705 ? 183.819 175.162 208.114 1.00 271.52 694 ASN A O 1
ATOM 5189 N N . VAL A 1 706 ? 183.882 174.812 205.875 1.00 254.60 695 VAL A N 1
ATOM 5190 C CA . VAL A 1 706 ? 182.430 174.739 205.694 1.00 235.48 695 VAL A CA 1
ATOM 5191 C C . VAL A 1 706 ? 182.037 173.476 204.918 1.00 209.20 695 VAL A C 1
ATOM 5192 O O . VAL A 1 706 ? 182.729 173.070 203.986 1.00 214.53 695 VAL A O 1
ATOM 5196 N N . THR A 1 707 ? 180.889 172.880 205.296 1.00 177.60 696 THR A N 1
ATOM 5197 C CA . THR A 1 707 ? 180.415 171.615 204.741 1.00 187.08 696 THR A CA 1
ATOM 5198 C C . THR A 1 707 ? 179.536 171.860 203.506 1.00 184.86 696 THR A C 1
ATOM 5199 O O . THR A 1 707 ? 178.347 171.540 203.496 1.00 199.94 696 THR A O 1
ATOM 5203 N N . ASP A 1 708 ? 180.149 172.356 202.423 1.00 181.55 697 ASP A N 1
ATOM 5204 C CA . ASP A 1 708 ? 179.412 172.884 201.281 1.00 181.08 697 ASP A CA 1
ATOM 5205 C C . ASP A 1 708 ? 179.019 171.793 200.275 1.00 152.44 697 ASP A C 1
ATOM 5206 O O . ASP A 1 708 ? 179.587 171.685 199.178 1.00 144.03 697 ASP A O 1
ATOM 5211 N N . GLY A 1 709 ? 177.956 171.054 200.601 1.00 132.53 698 GLY A N 1
ATOM 5212 C CA . GLY A 1 709 ? 177.426 170.064 199.677 1.00 141.70 698 GLY A CA 1
ATOM 5213 C C . GLY A 1 709 ? 178.128 168.708 199.823 1.00 141.97 698 GLY A C 1
ATOM 5214 O O . GLY A 1 709 ? 178.645 168.379 200.887 1.00 147.19 698 GLY A O 1
ATOM 5215 N N . LEU A 1 710 ? 178.102 167.896 198.755 1.00 119.78 699 LEU A N 1
ATOM 5216 C CA . LEU A 1 710 ? 178.482 166.486 198.846 1.00 109.01 699 LEU A CA 1
ATOM 5217 C C . LEU A 1 710 ? 179.996 166.316 199.002 1.00 91.44 699 LEU A C 1
ATOM 5218 O O . LEU A 1 710 ? 180.458 165.648 199.928 1.00 85.64 699 LEU A O 1
ATOM 5223 N N . LEU A 1 711 ? 180.751 166.931 198.082 1.00 93.02 700 LEU A N 1
ATOM 5224 C CA . LEU A 1 711 ? 182.156 166.608 197.871 1.00 99.05 700 LEU A CA 1
ATOM 5225 C C . LEU A 1 711 ? 183.050 167.216 198.961 1.00 112.90 700 LEU A C 1
ATOM 5226 O O . LEU A 1 711 ? 184.192 166.773 199.113 1.00 83.42 700 LEU A O 1
ATOM 5231 N N . LEU A 1 712 ? 182.538 168.225 199.708 1.00 112.25 701 LEU A N 1
ATOM 5232 C CA . LEU A 1 712 ? 183.261 168.843 200.817 1.00 102.55 701 LEU A CA 1
ATOM 5233 C C . LEU A 1 712 ? 182.540 168.614 202.146 1.00 101.15 701 LEU A C 1
ATOM 5234 O O . LEU A 1 712 ? 182.719 169.384 203.083 1.00 137.97 701 LEU A O 1
ATOM 5239 N N . SER A 1 713 ? 181.818 167.488 202.257 1.00 108.47 702 SER A N 1
ATOM 5240 C CA . SER A 1 713 ? 181.254 167.002 203.514 1.00 114.12 702 SER A CA 1
ATOM 5241 C C . SER A 1 713 ? 182.344 166.581 204.512 1.00 120.95 702 SER A C 1
ATOM 5242 O O . SER A 1 713 ? 183.487 166.362 204.136 1.00 128.24 702 SER A O 1
ATOM 5245 N N . GLU A 1 714 ? 181.969 166.398 205.787 1.00 131.24 703 GLU A N 1
ATOM 5246 C CA . GLU A 1 714 ? 182.913 166.154 206.873 1.00 140.01 703 GLU A CA 1
ATOM 5247 C C . GLU A 1 714 ? 183.773 164.904 206.650 1.00 145.70 703 GLU A C 1
ATOM 5248 O O . GLU A 1 714 ? 184.974 164.947 206.916 1.00 156.05 703 GLU A O 1
ATOM 5254 N N . GLU A 1 715 ? 183.190 163.793 206.176 1.00 143.53 704 GLU A N 1
ATOM 5255 C CA . GLU A 1 715 ? 183.949 162.565 205.962 1.00 147.38 704 GLU A CA 1
ATOM 5256 C C . GLU A 1 715 ? 184.995 162.735 204.856 1.00 123.24 704 GLU A C 1
ATOM 5257 O O . GLU A 1 715 ? 186.100 162.193 204.946 1.00 121.70 704 GLU A O 1
ATOM 5263 N N . ALA A 1 716 ? 184.641 163.496 203.813 1.00 106.79 705 ALA A N 1
ATOM 5264 C CA . ALA A 1 716 ? 185.515 163.731 202.677 1.00 92.90 705 ALA A CA 1
ATOM 5265 C C . ALA A 1 716 ? 186.751 164.514 203.098 1.00 89.61 705 ALA A C 1
ATOM 5266 O O . ALA A 1 716 ? 187.871 164.103 202.808 1.00 108.39 705 ALA A O 1
ATOM 5268 N N . VAL A 1 717 ? 186.556 165.644 203.786 1.00 104.80 706 VAL A N 1
ATOM 5269 C CA . VAL A 1 717 ? 187.662 166.503 204.190 1.00 108.92 706 VAL A CA 1
ATOM 5270 C C . VAL A 1 717 ? 188.493 165.786 205.260 1.00 106.73 706 VAL A C 1
ATOM 5271 O O . VAL A 1 717 ? 189.715 165.849 205.219 1.00 118.97 706 VAL A O 1
ATOM 5275 N N . LYS A 1 718 ? 187.858 165.025 206.163 1.00 99.61 707 LYS A N 1
ATOM 5276 C CA . LYS A 1 718 ? 188.585 164.229 207.143 1.00 113.14 707 LYS A CA 1
ATOM 5277 C C . LYS A 1 718 ? 189.507 163.208 206.465 1.00 100.15 707 LYS A C 1
ATOM 5278 O O . LYS A 1 718 ? 190.665 163.097 206.843 1.00 104.02 707 LYS A O 1
ATOM 5284 N N . ARG A 1 719 ? 188.996 162.445 205.489 1.00 111.40 708 ARG A N 1
ATOM 5285 C CA . ARG A 1 719 ? 189.776 161.454 204.757 1.00 104.63 708 ARG A CA 1
ATOM 5286 C C . ARG A 1 719 ? 190.969 162.065 204.015 1.00 91.13 708 ARG A C 1
ATOM 5287 O O . ARG A 1 719 ? 192.048 161.480 204.016 1.00 100.47 708 ARG A O 1
ATOM 5295 N N . VAL A 1 720 ? 190.781 163.245 203.411 1.00 83.08 709 VAL A N 1
ATOM 5296 C CA . VAL A 1 720 ? 191.856 163.932 202.711 1.00 91.24 709 VAL A CA 1
ATOM 5297 C C . VAL A 1 720 ? 192.910 164.431 203.709 1.00 111.10 709 VAL A C 1
ATOM 5298 O O . VAL A 1 720 ? 194.107 164.314 203.454 1.00 115.86 709 VAL A O 1
ATOM 5302 N N . ALA A 1 721 ? 192.483 164.961 204.865 1.00 108.93 710 ALA A N 1
ATOM 5303 C CA . ALA A 1 721 ? 193.409 165.363 205.910 1.00 115.18 710 ALA A CA 1
ATOM 5304 C C . ALA A 1 721 ? 194.204 164.163 206.438 1.00 101.17 710 ALA A C 1
ATOM 5305 O O . ALA A 1 721 ? 195.409 164.262 206.622 1.00 115.10 710 ALA A O 1
ATOM 5307 N N . ASP A 1 722 ? 193.533 163.039 206.707 1.00 99.37 711 ASP A N 1
ATOM 5308 C CA . ASP A 1 722 ? 194.186 161.823 207.166 1.00 117.28 711 ASP A CA 1
ATOM 5309 C C . ASP A 1 722 ? 195.225 161.352 206.151 1.00 118.13 711 ASP A C 1
ATOM 5310 O O . ASP A 1 722 ? 196.328 160.979 206.548 1.00 136.45 711 ASP A O 1
ATOM 5315 N N . ALA A 1 723 ? 194.873 161.370 204.856 1.00 123.78 712 ALA A N 1
ATOM 5316 C CA . ALA A 1 723 ? 195.780 160.997 203.783 1.00 114.42 712 ALA A CA 1
ATOM 5317 C C . ALA A 1 723 ? 197.030 161.885 203.774 1.00 106.81 712 ALA A C 1
ATOM 5318 O O . ALA A 1 723 ? 198.147 161.363 203.723 1.00 125.40 712 ALA A O 1
ATOM 5320 N N . LEU A 1 724 ? 196.848 163.213 203.832 1.00 101.76 713 LEU A N 1
ATOM 5321 C CA . LEU A 1 724 ? 197.958 164.153 203.884 1.00 111.01 713 LEU A CA 1
ATOM 5322 C C . LEU A 1 724 ? 198.801 164.002 205.151 1.00 119.12 713 LEU A C 1
ATOM 5323 O O . LEU A 1 724 ? 199.994 164.260 205.090 1.00 131.45 713 LEU A O 1
ATOM 5328 N N . SER A 1 725 ? 198.213 163.591 206.286 1.00 120.23 714 SER A N 1
ATOM 5329 C CA . SER A 1 725 ? 198.969 163.374 207.513 1.00 126.25 714 SER A CA 1
ATOM 5330 C C . SER A 1 725 ? 199.969 162.218 207.368 1.00 139.29 714 SER A C 1
ATOM 5331 O O . SER A 1 725 ? 200.963 162.169 208.099 1.00 174.73 714 SER A O 1
ATOM 5334 N N . GLY A 1 726 ? 199.682 161.274 206.459 1.00 128.34 715 GLY A N 1
ATOM 5335 C CA . GLY A 1 726 ? 200.554 160.137 206.206 1.00 139.13 715 GLY A CA 1
ATOM 5336 C C . GLY A 1 726 ? 201.588 160.405 205.109 1.00 134.49 715 GLY A C 1
ATOM 5337 O O . GLY A 1 726 ? 202.521 159.613 204.943 1.00 143.39 715 GLY A O 1
ATOM 5338 N N . CYS A 1 727 ? 201.406 161.494 204.350 1.00 111.12 716 CYS A N 1
ATOM 5339 C CA . CYS A 1 727 ? 202.251 161.834 203.216 1.00 109.12 716 CYS A CA 1
ATOM 5340 C C . CYS A 1 727 ? 203.627 162.314 203.704 1.00 142.03 716 CYS A C 1
ATOM 5341 O O . CYS A 1 727 ? 203.716 163.093 204.657 1.00 165.42 716 CYS A O 1
ATOM 5344 N N . PRO A 1 728 ? 204.755 161.883 203.078 1.00 117.82 717 PRO A N 1
ATOM 5345 C CA . PRO A 1 728 ? 206.081 162.331 203.509 1.00 124.88 717 PRO A CA 1
ATOM 5346 C C . PRO A 1 728 ? 206.268 163.818 203.207 1.00 142.97 717 PRO A C 1
ATOM 5347 O O . PRO A 1 728 ? 205.838 164.281 202.151 1.00 160.13 717 PRO A O 1
ATOM 5351 N N . PRO A 1 729 ? 206.886 164.616 204.114 1.00 151.62 718 PRO A N 1
ATOM 5352 C CA . PRO A 1 729 ? 207.115 166.044 203.852 1.00 154.20 718 PRO A CA 1
ATOM 5353 C C . PRO A 1 729 ? 207.990 166.330 202.630 1.00 128.91 718 PRO A C 1
ATOM 5354 O O . PRO A 1 729 ? 208.799 165.498 202.235 1.00 118.09 718 PRO A O 1
ATOM 5358 N N . ARG A 1 730 ? 207.835 167.541 202.070 1.00 137.10 719 ARG A N 1
ATOM 5359 C CA . ARG A 1 730 ? 208.259 167.896 200.717 1.00 145.08 719 ARG A CA 1
ATOM 5360 C C . ARG A 1 730 ? 209.762 167.678 200.498 1.00 157.29 719 ARG A C 1
ATOM 5361 O O . ARG A 1 730 ? 210.175 167.457 199.358 1.00 160.01 719 ARG A O 1
ATOM 5369 N N . GLY A 1 731 ? 210.575 167.739 201.572 1.00 165.14 720 GLY A N 1
ATOM 5370 C CA . GLY A 1 731 ? 212.024 167.596 201.472 1.00 170.66 720 GLY A CA 1
ATOM 5371 C C . GLY A 1 731 ? 212.590 166.312 202.094 1.00 165.62 720 GLY A C 1
ATOM 5372 O O . GLY A 1 731 ? 213.790 166.068 201.973 1.00 167.73 720 GLY A O 1
ATOM 5373 N N . SER A 1 732 ? 211.744 165.459 202.696 1.00 165.21 721 SER A N 1
ATOM 5374 C CA . SER A 1 732 ? 212.187 164.288 203.451 1.00 162.93 721 SER A CA 1
ATOM 5375 C C . SER A 1 732 ? 212.564 163.100 202.559 1.00 164.89 721 SER A C 1
ATOM 5376 O O . SER A 1 732 ? 213.211 162.161 203.025 1.00 185.23 721 SER A O 1
ATOM 5379 N N . VAL A 1 733 ? 212.118 163.127 201.292 1.00 159.23 722 VAL A N 1
ATOM 5380 C CA . VAL A 1 733 ? 212.276 162.024 200.346 1.00 141.28 722 VAL A CA 1
ATOM 5381 C C . VAL A 1 733 ? 212.627 162.604 198.971 1.00 129.57 722 VAL A C 1
ATOM 5382 O O . VAL A 1 733 ? 212.596 163.822 198.786 1.00 147.62 722 VAL A O 1
ATOM 5386 N N . SER A 1 734 ? 212.944 161.746 197.990 1.00 102.53 723 SER A N 1
ATOM 5387 C CA . SER A 1 734 ? 213.217 162.226 196.637 1.00 121.02 723 SER A CA 1
ATOM 5388 C C . SER A 1 734 ? 211.991 162.924 196.033 1.00 112.44 723 SER A C 1
ATOM 5389 O O . SER A 1 734 ? 210.855 162.643 196.407 1.00 126.70 723 SER A O 1
ATOM 5392 N N . GLU A 1 735 ? 212.212 163.808 195.054 1.00 113.84 724 GLU A N 1
ATOM 5393 C CA . GLU A 1 735 ? 211.118 164.509 194.399 1.00 129.68 724 GLU A CA 1
ATOM 5394 C C . GLU A 1 735 ? 210.122 163.515 193.794 1.00 124.33 724 GLU A C 1
ATOM 5395 O O . GLU A 1 735 ? 208.906 163.725 193.884 1.00 131.60 724 GLU A O 1
ATOM 5401 N N . THR A 1 736 ? 210.640 162.425 193.195 1.00 102.13 725 THR A N 1
ATOM 5402 C CA . THR A 1 736 ? 209.815 161.368 192.634 1.00 93.80 725 THR A CA 1
ATOM 5403 C C . THR A 1 736 ? 209.007 160.648 193.713 1.00 104.70 725 THR A C 1
ATOM 5404 O O . THR A 1 736 ? 207.859 160.298 193.446 1.00 130.21 725 THR A O 1
ATOM 5408 N N . ASP A 1 737 ? 209.588 160.391 194.898 1.00 89.49 726 ASP A N 1
ATOM 5409 C CA . ASP A 1 737 ? 208.874 159.705 195.962 1.00 95.35 726 ASP A CA 1
ATOM 5410 C C . ASP A 1 737 ? 207.706 160.542 196.475 1.00 85.12 726 ASP A C 1
ATOM 5411 O O . ASP A 1 737 ? 206.607 160.016 196.696 1.00 111.95 726 ASP A O 1
ATOM 5416 N N . HIS A 1 738 ? 207.937 161.834 196.661 1.00 66.61 727 HIS A N 1
ATOM 5417 C CA . HIS A 1 738 ? 206.882 162.716 197.117 1.00 75.45 727 HIS A CA 1
ATOM 5418 C C . HIS A 1 738 ? 205.815 162.858 196.029 1.00 68.05 727 HIS A C 1
ATOM 5419 O O . HIS A 1 738 ? 204.632 162.879 196.320 1.00 65.19 727 HIS A O 1
ATOM 5426 N N . ALA A 1 739 ? 206.224 162.953 194.766 1.00 70.29 728 ALA A N 1
ATOM 5427 C CA . ALA A 1 739 ? 205.296 163.092 193.655 1.00 58.89 728 ALA A CA 1
ATOM 5428 C C . ALA A 1 739 ? 204.417 161.861 193.531 1.00 76.77 728 ALA A C 1
ATOM 5429 O O . ALA A 1 739 ? 203.206 161.994 193.370 1.00 99.61 728 ALA A O 1
ATOM 5431 N N . VAL A 1 740 ? 204.996 160.660 193.632 1.00 71.48 729 VAL A N 1
ATOM 5432 C CA . VAL A 1 740 ? 204.202 159.443 193.581 1.00 61.08 729 VAL A CA 1
ATOM 5433 C C . VAL A 1 740 ? 203.266 159.371 194.772 1.00 70.00 729 VAL A C 1
ATOM 5434 O O . VAL A 1 740 ? 202.115 159.005 194.586 1.00 107.23 729 VAL A O 1
ATOM 5438 N N . ALA A 1 741 ? 203.713 159.748 195.981 1.00 67.82 730 ALA A N 1
ATOM 5439 C CA . ALA A 1 741 ? 202.830 159.767 197.141 1.00 70.36 730 ALA A CA 1
ATOM 5440 C C . ALA A 1 741 ? 201.632 160.698 196.940 1.00 59.10 730 ALA A C 1
ATOM 5441 O O . ALA A 1 741 ? 200.494 160.313 197.193 1.00 78.16 730 ALA A O 1
ATOM 5443 N N . LEU A 1 742 ? 201.870 161.910 196.457 1.00 61.68 731 LEU A N 1
ATOM 5444 C CA . LEU A 1 742 ? 200.818 162.896 196.233 1.00 68.03 731 LEU A CA 1
ATOM 5445 C C . LEU A 1 742 ? 199.863 162.408 195.143 1.00 66.75 731 LEU A C 1
ATOM 5446 O O . LEU A 1 742 ? 198.656 162.503 195.283 1.00 51.52 731 LEU A O 1
ATOM 5451 N N . PHE A 1 743 ? 200.405 161.916 194.025 1.00 69.14 732 PHE A N 1
ATOM 5452 C CA . PHE A 1 743 ? 199.603 161.447 192.899 1.00 56.21 732 PHE A CA 1
ATOM 5453 C C . PHE A 1 743 ? 198.702 160.303 193.332 1.00 51.90 732 PHE A C 1
ATOM 5454 O O . PHE A 1 743 ? 197.525 160.253 193.010 1.00 68.33 732 PHE A O 1
ATOM 5462 N N . LYS A 1 744 ? 199.252 159.401 194.114 1.00 53.48 733 LYS A N 1
ATOM 5463 C CA . LYS A 1 744 ? 198.517 158.254 194.599 1.00 55.86 733 LYS A CA 1
ATOM 5464 C C . LYS A 1 744 ? 197.383 158.696 195.522 1.00 52.08 733 LYS A C 1
ATOM 5465 O O . LYS A 1 744 ? 196.330 158.088 195.494 1.00 64.00 733 LYS A O 1
ATOM 5471 N N . ILE A 1 745 ? 197.596 159.717 196.351 1.00 53.24 734 ILE A N 1
ATOM 5472 C CA . ILE A 1 745 ? 196.568 160.287 197.226 1.00 54.50 734 ILE A CA 1
ATOM 5473 C C . ILE A 1 745 ? 195.452 160.966 196.424 1.00 54.87 734 ILE A C 1
ATOM 5474 O O . ILE A 1 745 ? 194.295 160.725 196.673 1.00 63.09 734 ILE A O 1
ATOM 5479 N N . ILE A 1 746 ? 195.775 161.772 195.427 1.00 58.94 735 ILE A N 1
ATOM 5480 C CA . ILE A 1 746 ? 194.773 162.465 194.639 1.00 56.67 735 ILE A CA 1
ATOM 5481 C C . ILE A 1 746 ? 193.883 161.447 193.937 1.00 50.86 735 ILE A C 1
ATOM 5482 O O . ILE A 1 746 ? 192.676 161.539 194.001 1.00 60.14 735 ILE A O 1
ATOM 5487 N N . TRP A 1 747 ? 194.467 160.533 193.160 1.00 48.99 736 TRP A N 1
ATOM 5488 C CA . TRP A 1 747 ? 193.669 159.572 192.422 1.00 45.42 736 TRP A CA 1
ATOM 5489 C C . TRP A 1 747 ? 192.955 158.617 193.376 1.00 45.04 736 TRP A C 1
ATOM 5490 O O . TRP A 1 747 ? 191.869 158.167 193.101 1.00 45.37 736 TRP A O 1
ATOM 5501 N N . GLY A 1 748 ? 193.619 158.214 194.448 1.00 44.61 737 GLY A N 1
ATOM 5502 C CA . GLY A 1 748 ? 193.071 157.264 195.370 1.00 51.81 737 GLY A CA 1
ATOM 5503 C C . GLY A 1 748 ? 191.867 157.783 196.144 1.00 57.59 737 GLY A C 1
ATOM 5504 O O . GLY A 1 748 ? 190.850 157.087 196.180 1.00 60.58 737 GLY A O 1
ATOM 5505 N N . GLU A 1 749 ? 191.984 158.953 196.786 1.00 59.08 738 GLU A N 1
ATOM 5506 C CA . GLU A 1 749 ? 190.944 159.434 197.677 1.00 54.27 738 GLU A CA 1
ATOM 5507 C C . GLU A 1 749 ? 189.785 160.020 196.888 1.00 55.78 738 GLU A C 1
ATOM 5508 O O . GLU A 1 749 ? 188.619 159.695 197.133 1.00 80.20 738 GLU A O 1
ATOM 5514 N N . LEU A 1 750 ? 190.079 160.894 195.950 1.00 45.32 739 LEU A N 1
ATOM 5515 C CA . LEU A 1 750 ? 189.018 161.556 195.231 1.00 48.86 739 LEU A CA 1
ATOM 5516 C C . LEU A 1 750 ? 188.264 160.637 194.281 1.00 39.71 739 LEU A C 1
ATOM 5517 O O . LEU A 1 750 ? 187.054 160.751 194.205 1.00 54.40 739 LEU A O 1
ATOM 5522 N N . PHE A 1 751 ? 188.930 159.776 193.534 1.00 43.84 740 PHE A N 1
ATOM 5523 C CA . PHE A 1 751 ? 188.280 159.019 192.473 1.00 45.11 740 PHE A CA 1
ATOM 5524 C C . PHE A 1 751 ? 188.199 157.531 192.786 1.00 39.60 740 PHE A C 1
ATOM 5525 O O . PHE A 1 751 ? 187.499 156.822 192.095 1.00 62.51 740 PHE A O 1
ATOM 5533 N N . GLY A 1 752 ? 188.891 157.059 193.794 1.00 43.94 741 GLY A N 1
ATOM 5534 C CA . GLY A 1 752 ? 188.918 155.643 194.082 1.00 55.02 741 GLY A CA 1
ATOM 5535 C C . GLY A 1 752 ? 189.737 154.820 193.095 1.00 51.77 741 GLY A C 1
ATOM 5536 O O . GLY A 1 752 ? 189.553 153.610 193.017 1.00 73.15 741 GLY A O 1
ATOM 5537 N N . VAL A 1 753 ? 190.677 155.456 192.401 1.00 48.65 742 VAL A N 1
ATOM 5538 C CA . VAL A 1 753 ? 191.433 154.842 191.322 1.00 44.17 742 VAL A CA 1
ATOM 5539 C C . VAL A 1 753 ? 192.805 154.429 191.825 1.00 45.40 742 VAL A C 1
ATOM 5540 O O . VAL A 1 753 ? 193.474 155.193 192.502 1.00 55.92 742 VAL A O 1
ATOM 5544 N N . GLN A 1 754 ? 193.197 153.191 191.531 1.00 47.46 743 GLN A N 1
ATOM 5545 C CA . GLN A 1 754 ? 194.374 152.577 192.109 1.00 53.69 743 GLN A CA 1
ATOM 5546 C C . GLN A 1 754 ? 195.549 152.647 191.145 1.00 45.38 743 GLN A C 1
ATOM 5547 O O . GLN A 1 754 ? 195.423 152.342 189.985 1.00 52.42 743 GLN A O 1
ATOM 5553 N N . MET A 1 755 ? 196.704 153.051 191.644 1.00 58.52 744 MET A N 1
ATOM 5554 C CA . MET A 1 755 ? 197.926 153.003 190.844 1.00 68.85 744 MET A CA 1
ATOM 5555 C C . MET A 1 755 ? 198.511 151.604 190.979 1.00 71.16 744 MET A C 1
ATOM 5556 O O . MET A 1 755 ? 199.156 151.301 191.982 1.00 95.14 744 MET A O 1
ATOM 5561 N N . ALA A 1 756 ? 198.292 150.767 189.954 1.00 65.86 745 ALA A N 1
ATOM 5562 C CA . ALA A 1 756 ? 198.671 149.356 189.974 1.00 62.96 745 ALA A CA 1
ATOM 5563 C C . ALA A 1 756 ? 199.909 149.070 189.121 1.00 54.22 745 ALA A C 1
ATOM 5564 O O . ALA A 1 756 ? 200.068 149.628 188.049 1.00 60.60 745 ALA A O 1
ATOM 5566 N N . LYS A 1 757 ? 200.791 148.196 189.605 1.00 59.13 746 LYS A N 1
ATOM 5567 C CA . LYS A 1 757 ? 202.010 147.810 188.908 1.00 58.95 746 LYS A CA 1
ATOM 5568 C C . LYS A 1 757 ? 201.667 147.024 187.653 1.00 71.37 746 LYS A C 1
ATOM 5569 O O . LYS A 1 757 ? 200.676 146.300 187.621 1.00 89.76 746 LYS A O 1
ATOM 5575 N N . SER A 1 758 ? 202.469 147.226 186.594 1.00 80.72 747 SER A N 1
ATOM 5576 C CA . SER A 1 758 ? 202.217 146.645 185.272 1.00 71.26 747 SER A CA 1
ATOM 5577 C C . SER A 1 758 ? 203.280 145.625 184.913 1.00 69.83 747 SER A C 1
ATOM 5578 O O . SER A 1 758 ? 204.463 145.823 185.198 1.00 87.20 747 SER A O 1
ATOM 5581 N N . THR A 1 759 ? 202.829 144.538 184.266 1.00 81.38 748 THR A N 1
ATOM 5582 C CA . THR A 1 759 ? 203.706 143.458 183.819 1.00 84.55 748 THR A CA 1
ATOM 5583 C C . THR A 1 759 ? 204.242 143.719 182.402 1.00 86.18 748 THR A C 1
ATOM 5584 O O . THR A 1 759 ? 205.020 142.907 181.919 1.00 96.35 748 THR A O 1
ATOM 5588 N N . GLN A 1 760 ? 203.876 144.844 181.753 1.00 82.07 749 GLN A N 1
ATOM 5589 C CA . GLN A 1 760 ? 204.218 145.115 180.365 1.00 81.15 749 GLN A CA 1
ATOM 5590 C C . GLN A 1 760 ? 205.725 145.180 180.152 1.00 102.52 749 GLN A C 1
ATOM 5591 O O . GLN A 1 760 ? 206.446 145.849 180.907 1.00 116.04 749 GLN A O 1
ATOM 5597 N N . THR A 1 761 ? 206.170 144.526 179.055 1.00 108.87 750 THR A N 1
ATOM 5598 C CA . THR A 1 761 ? 207.585 144.458 178.713 1.00 113.26 750 THR A CA 1
ATOM 5599 C C . THR A 1 761 ? 208.083 145.830 178.251 1.00 101.82 750 THR A C 1
ATOM 5600 O O . THR A 1 761 ? 209.223 146.181 178.548 1.00 112.57 750 THR A O 1
ATOM 5604 N N . PHE A 1 762 ? 207.228 146.595 177.551 1.00 100.99 751 PHE A N 1
ATOM 5605 C CA . PHE A 1 762 ? 207.620 147.864 176.948 1.00 100.95 751 PHE A CA 1
ATOM 5606 C C . PHE A 1 762 ? 206.705 149.003 177.402 1.00 99.58 751 PHE A C 1
ATOM 5607 O O . PHE A 1 762 ? 205.527 148.793 177.698 1.00 114.22 751 PHE A O 1
ATOM 5615 N N . PRO A 1 763 ? 207.214 150.259 177.443 1.00 95.73 752 PRO A N 1
ATOM 5616 C CA . PRO A 1 763 ? 206.375 151.438 177.691 1.00 92.66 752 PRO A CA 1
ATOM 5617 C C . PRO A 1 763 ? 205.191 151.659 176.746 1.00 98.18 752 PRO A C 1
ATOM 5618 O O . PRO A 1 763 ? 205.047 150.975 175.734 1.00 107.08 752 PRO A O 1
ATOM 5622 N N . GLY A 1 764 ? 204.362 152.652 177.102 1.00 104.38 753 GLY A N 1
ATOM 5623 C CA . GLY A 1 764 ? 203.158 153.014 176.369 1.00 112.23 753 GLY A CA 1
ATOM 5624 C C . GLY A 1 764 ? 202.031 151.992 176.540 1.00 110.29 753 GLY A C 1
ATOM 5625 O O . GLY A 1 764 ? 201.973 151.259 177.526 1.00 112.37 753 GLY A O 1
ATOM 5626 N N . ALA A 1 765 ? 201.168 151.920 175.516 1.00 124.72 754 ALA A N 1
ATOM 5627 C CA . ALA A 1 765 ? 199.979 151.079 175.506 1.00 139.39 754 ALA A CA 1
ATOM 5628 C C . ALA A 1 765 ? 200.205 149.696 174.883 1.00 154.42 754 ALA A C 1
ATOM 5629 O O . ALA A 1 765 ? 199.349 148.822 175.033 1.00 153.06 754 ALA A O 1
ATOM 5631 N N . GLY A 1 766 ? 201.330 149.476 174.178 1.00 140.76 755 GLY A N 1
ATOM 5632 C CA . GLY A 1 766 ? 201.457 148.320 173.299 1.00 132.90 755 GLY A CA 1
ATOM 5633 C C . GLY A 1 766 ? 201.833 147.019 174.018 1.00 122.32 755 GLY A C 1
ATOM 5634 O O . GLY A 1 766 ? 202.935 146.931 174.558 1.00 124.04 755 GLY A O 1
ATOM 5635 N N . ARG A 1 767 ? 200.952 145.997 173.948 1.00 101.85 756 ARG A N 1
ATOM 5636 C CA . ARG A 1 767 ? 201.321 144.623 174.264 1.00 95.76 756 ARG A CA 1
ATOM 5637 C C . ARG A 1 767 ? 202.325 144.097 173.234 1.00 95.55 756 ARG A C 1
ATOM 5638 O O . ARG A 1 767 ? 202.260 144.468 172.057 1.00 101.50 756 ARG A O 1
ATOM 5646 N N . VAL A 1 768 ? 203.216 143.179 173.659 1.00 90.44 757 VAL A N 1
ATOM 5647 C CA . VAL A 1 768 ? 204.287 142.659 172.820 1.00 89.79 757 VAL A CA 1
ATOM 5648 C C . VAL A 1 768 ? 203.728 142.095 171.514 1.00 114.96 757 VAL A C 1
ATOM 5649 O O . VAL A 1 768 ? 204.242 142.435 170.453 1.00 138.17 757 VAL A O 1
ATOM 5653 N N . LYS A 1 769 ? 202.689 141.250 171.592 1.00 111.14 758 LYS A N 1
ATOM 5654 C CA . LYS A 1 769 ? 202.183 140.529 170.431 1.00 120.21 758 LYS A CA 1
ATOM 5655 C C . LYS A 1 769 ? 201.471 141.433 169.409 1.00 122.47 758 LYS A C 1
ATOM 5656 O O . LYS A 1 769 ? 201.224 140.981 168.288 1.00 151.01 758 LYS A O 1
ATOM 5662 N N . ASN A 1 770 ? 201.113 142.671 169.790 1.00 115.10 759 ASN A N 1
ATOM 5663 C CA . ASN A 1 770 ? 200.371 143.592 168.932 1.00 122.75 759 ASN A CA 1
ATOM 5664 C C . ASN A 1 770 ? 201.235 144.769 168.461 1.00 124.98 759 ASN A C 1
ATOM 5665 O O . ASN A 1 770 ? 200.717 145.730 167.889 1.00 118.11 759 ASN A O 1
ATOM 5670 N N . LEU A 1 771 ? 202.554 144.706 168.693 1.00 128.77 760 LEU A N 1
ATOM 5671 C CA . LEU A 1 771 ? 203.443 145.845 168.480 1.00 146.04 760 LEU A CA 1
ATOM 5672 C C . LEU A 1 771 ? 203.673 146.042 166.974 1.00 157.20 760 LEU A C 1
ATOM 5673 O O . LEU A 1 771 ? 204.322 145.216 166.329 1.00 145.64 760 LEU A O 1
ATOM 5678 N N . THR A 1 772 ? 203.135 147.150 166.421 1.00 160.44 761 THR A N 1
ATOM 5679 C CA . THR A 1 772 ? 203.226 147.453 164.994 1.00 164.95 761 THR A CA 1
ATOM 5680 C C . THR A 1 772 ? 204.601 148.045 164.677 1.00 180.79 761 THR A C 1
ATOM 5681 O O . THR A 1 772 ? 205.223 148.676 165.534 1.00 177.61 761 THR A O 1
ATOM 5685 N N . LYS A 1 773 ? 205.013 147.954 163.401 1.00 198.34 762 LYS A N 1
ATOM 5686 C CA . LYS A 1 773 ? 206.369 148.297 162.984 1.00 211.15 762 LYS A CA 1
ATOM 5687 C C . LYS A 1 773 ? 206.743 149.731 163.383 1.00 199.15 762 LYS A C 1
ATOM 5688 O O . LYS A 1 773 ? 207.858 149.972 163.847 1.00 186.06 762 LYS A O 1
ATOM 5694 N N . GLN A 1 774 ? 205.808 150.680 163.230 1.00 192.71 763 GLN A N 1
ATOM 5695 C CA . GLN A 1 774 ? 206.036 152.080 163.569 1.00 216.04 763 GLN A CA 1
ATOM 5696 C C . GLN A 1 774 ? 206.368 152.271 165.056 1.00 206.68 763 GLN A C 1
ATOM 5697 O O . GLN A 1 774 ? 207.264 153.043 165.399 1.00 190.63 763 GLN A O 1
ATOM 5703 N N . THR A 1 775 ? 205.661 151.556 165.946 1.00 204.49 764 THR A N 1
ATOM 5704 C CA . THR A 1 775 ? 205.902 151.637 167.383 1.00 176.49 764 THR A CA 1
ATOM 5705 C C . THR A 1 775 ? 207.218 150.942 167.739 1.00 146.66 764 THR A C 1
ATOM 5706 O O . THR A 1 775 ? 207.910 151.415 168.640 1.00 149.91 764 THR A O 1
ATOM 5710 N N . ILE A 1 776 ? 207.573 149.853 167.037 1.00 122.33 765 ILE A N 1
ATOM 5711 C CA . ILE A 1 776 ? 208.847 149.175 167.243 1.00 125.80 765 ILE A CA 1
ATOM 5712 C C . ILE A 1 776 ? 209.997 150.142 166.932 1.00 135.89 765 ILE A C 1
ATOM 5713 O O . ILE A 1 776 ? 210.939 150.260 167.720 1.00 133.67 765 ILE A O 1
ATOM 5718 N N . VAL A 1 777 ? 209.898 150.859 165.798 1.00 163.79 766 VAL A N 1
ATOM 5719 C CA . VAL A 1 777 ? 210.902 151.838 165.397 1.00 195.33 766 VAL A CA 1
ATOM 5720 C C . VAL A 1 777 ? 211.025 152.930 166.467 1.00 193.79 766 VAL A C 1
ATOM 5721 O O . VAL A 1 777 ? 212.139 153.301 166.847 1.00 194.37 766 VAL A O 1
ATOM 5725 N N . GLY A 1 778 ? 209.884 153.432 166.969 1.00 185.22 767 GLY A N 1
ATOM 5726 C CA . GLY A 1 778 ? 209.859 154.435 168.027 1.00 183.80 767 GLY A CA 1
ATOM 5727 C C . GLY A 1 778 ? 210.617 153.994 169.285 1.00 165.58 767 GLY A C 1
ATOM 5728 O O . GLY A 1 778 ? 211.420 154.759 169.833 1.00 159.60 767 GLY A O 1
ATOM 5729 N N . LEU A 1 779 ? 210.419 152.729 169.689 1.00 153.63 768 LEU A N 1
ATOM 5730 C CA . LEU A 1 779 ? 211.085 152.161 170.856 1.00 161.45 768 LEU A CA 1
ATOM 5731 C C . LEU A 1 779 ? 212.585 151.989 170.611 1.00 162.50 768 LEU A C 1
ATOM 5732 O O . LEU A 1 779 ? 213.374 152.296 171.505 1.00 183.72 768 LEU A O 1
ATOM 5737 N N . LEU A 1 780 ? 212.990 151.549 169.408 1.00 156.02 769 LEU A N 1
ATOM 5738 C CA . LEU A 1 780 ? 214.405 151.393 169.096 1.00 155.23 769 LEU A CA 1
ATOM 5739 C C . LEU A 1 780 ? 215.117 152.750 169.107 1.00 173.45 769 LEU A C 1
ATOM 5740 O O . LEU A 1 780 ? 216.189 152.874 169.698 1.00 194.45 769 LEU A O 1
ATOM 5745 N N . ASP A 1 781 ? 214.493 153.783 168.526 1.00 175.93 770 ASP A N 1
ATOM 5746 C CA . ASP A 1 781 ? 215.042 155.134 168.526 1.00 210.28 770 ASP A CA 1
ATOM 5747 C C . ASP A 1 781 ? 215.064 155.762 169.925 1.00 216.54 770 ASP A C 1
ATOM 5748 O O . ASP A 1 781 ? 215.977 156.533 170.230 1.00 226.98 770 ASP A O 1
ATOM 5753 N N . ALA A 1 782 ? 214.092 155.427 170.785 1.00 221.13 771 ALA A N 1
ATOM 5754 C CA . ALA A 1 782 ? 214.007 156.003 172.125 1.00 238.19 771 ALA A CA 1
ATOM 5755 C C . ALA A 1 782 ? 215.228 155.656 172.994 1.00 236.94 771 ALA A C 1
ATOM 5756 O O . ALA A 1 782 ? 215.566 156.410 173.911 1.00 243.50 771 ALA A O 1
ATOM 5758 N N . HIS A 1 783 ? 215.894 154.529 172.696 1.00 228.86 772 HIS A N 1
ATOM 5759 C CA . HIS A 1 783 ? 217.129 154.129 173.360 1.00 243.99 772 HIS A CA 1
ATOM 5760 C C . HIS A 1 783 ? 218.358 154.213 172.439 1.00 270.76 772 HIS A C 1
ATOM 5761 O O . HIS A 1 783 ? 219.437 153.781 172.852 1.00 273.15 772 HIS A O 1
ATOM 5768 N N . HIS A 1 784 ? 218.209 154.769 171.219 1.00 281.22 773 HIS A N 1
ATOM 5769 C CA . HIS A 1 784 ? 219.268 154.846 170.213 1.00 284.08 773 HIS A CA 1
ATOM 5770 C C . HIS A 1 784 ? 219.867 153.469 169.888 1.00 279.60 773 HIS A C 1
ATOM 5771 O O . HIS A 1 784 ? 221.070 153.355 169.641 1.00 283.48 773 HIS A O 1
ATOM 5778 N N . ILE A 1 785 ? 219.018 152.429 169.842 1.00 278.68 774 ILE A N 1
ATOM 5779 C CA . ILE A 1 785 ? 219.434 151.076 169.484 1.00 285.97 774 ILE A CA 1
ATOM 5780 C C . ILE A 1 785 ? 219.675 151.020 167.968 1.00 310.59 774 ILE A C 1
ATOM 5781 O O . ILE A 1 785 ? 219.195 151.871 167.218 1.00 291.99 774 ILE A O 1
ATOM 5786 N N . ASP A 1 786 ? 220.463 150.026 167.531 1.00 343.31 775 ASP A N 1
ATOM 5787 C CA . ASP A 1 786 ? 220.773 149.802 166.123 1.00 358.63 775 ASP A CA 1
ATOM 5788 C C . ASP A 1 786 ? 219.489 149.663 165.300 1.00 342.53 775 ASP A C 1
ATOM 5789 O O . ASP A 1 786 ? 218.529 149.032 165.741 1.00 355.44 775 ASP A O 1
ATOM 5794 N N . HIS A 1 787 ? 219.493 150.251 164.093 1.00 317.49 776 HIS A N 1
ATOM 5795 C CA . HIS A 1 787 ? 218.288 150.368 163.280 1.00 307.52 776 HIS A CA 1
ATOM 5796 C C . HIS A 1 787 ? 218.586 150.160 161.788 1.00 337.67 776 HIS A C 1
ATOM 5797 O O . HIS A 1 787 ? 219.707 150.378 161.331 1.00 337.33 776 HIS A O 1
ATOM 5804 N N . SER A 1 788 ? 217.544 149.726 161.053 1.00 361.12 777 SER A N 1
ATOM 5805 C CA . SER A 1 788 ? 217.563 149.498 159.608 1.00 371.50 777 SER A CA 1
ATOM 5806 C C . SER A 1 788 ? 218.610 148.455 159.201 1.00 361.01 777 SER A C 1
ATOM 5807 O O . SER A 1 788 ? 219.169 148.521 158.102 1.00 359.39 777 SER A O 1
ATOM 5810 N N . ALA A 1 789 ? 218.831 147.454 160.067 1.00 353.10 778 ALA A N 1
ATOM 5811 C CA . ALA A 1 789 ? 219.579 146.258 159.689 1.00 351.61 778 ALA A CA 1
ATOM 5812 C C . ALA A 1 789 ? 218.842 145.530 158.558 1.00 354.91 778 ALA A C 1
ATOM 5813 O O . ALA A 1 789 ? 219.462 145.101 157.584 1.00 373.53 778 ALA A O 1
ATOM 5815 N N . CYS A 1 790 ? 217.508 145.426 158.694 1.00 331.16 779 CYS A N 1
ATOM 5816 C CA . CYS A 1 790 ? 216.590 145.078 157.610 1.00 315.70 779 CYS A CA 1
ATOM 5817 C C . CYS A 1 790 ? 215.308 145.909 157.751 1.00 272.16 779 CYS A C 1
ATOM 5818 O O . CYS A 1 790 ? 215.010 146.408 158.835 1.00 220.44 779 CYS A O 1
ATOM 5821 N N . ARG A 1 791 ? 214.547 146.044 156.650 1.00 286.21 780 ARG A N 1
ATOM 5822 C CA . ARG A 1 791 ? 213.375 146.914 156.593 1.00 289.23 780 ARG A CA 1
ATOM 5823 C C . ARG A 1 791 ? 212.130 146.260 157.207 1.00 254.44 780 ARG A C 1
ATOM 5824 O O . ARG A 1 791 ? 211.145 146.960 157.453 1.00 234.69 780 ARG A O 1
ATOM 5832 N N . THR A 1 792 ? 212.159 144.929 157.416 1.00 247.27 781 THR A N 1
ATOM 5833 C CA . THR A 1 792 ? 210.965 144.145 157.720 1.00 243.14 781 THR A CA 1
ATOM 5834 C C . THR A 1 792 ? 210.636 144.182 159.216 1.00 247.87 781 THR A C 1
ATOM 5835 O O . THR A 1 792 ? 211.518 144.294 160.076 1.00 253.36 781 THR A O 1
ATOM 5839 N N . HIS A 1 793 ? 209.347 143.952 159.519 1.00 228.65 782 HIS A N 1
ATOM 5840 C CA . HIS A 1 793 ? 208.824 143.927 160.882 1.00 209.16 782 HIS A CA 1
ATOM 5841 C C . HIS A 1 793 ? 209.599 142.935 161.754 1.00 195.92 782 HIS A C 1
ATOM 5842 O O . HIS A 1 793 ? 210.053 143.292 162.844 1.00 211.07 782 HIS A O 1
ATOM 5849 N N . ARG A 1 794 ? 209.750 141.691 161.270 1.00 175.38 783 ARG A N 1
ATOM 5850 C CA . ARG A 1 794 ? 210.338 140.599 162.033 1.00 191.98 783 ARG A CA 1
ATOM 5851 C C . ARG A 1 794 ? 211.793 140.856 162.441 1.00 195.73 783 ARG A C 1
ATOM 5852 O O . ARG A 1 794 ? 212.210 140.368 163.494 1.00 176.46 783 ARG A O 1
ATOM 5860 N N . GLN A 1 795 ? 212.562 141.608 161.640 1.00 212.55 784 GLN A N 1
ATOM 5861 C CA . GLN A 1 795 ? 213.918 141.987 162.018 1.00 228.68 784 GLN A CA 1
ATOM 5862 C C . GLN A 1 795 ? 213.903 142.943 163.215 1.00 204.51 784 GLN A C 1
ATOM 5863 O O . GLN A 1 795 ? 214.555 142.680 164.228 1.00 187.85 784 GLN A O 1
ATOM 5869 N N . LEU A 1 796 ? 213.108 144.017 163.124 1.00 190.43 785 LEU A N 1
ATOM 5870 C CA . LEU A 1 796 ? 213.050 145.050 164.156 1.00 185.71 785 LEU A CA 1
ATOM 5871 C C . LEU A 1 796 ? 212.433 144.506 165.452 1.00 174.72 785 LEU A C 1
ATOM 5872 O O . LEU A 1 796 ? 212.873 144.863 166.548 1.00 177.03 785 LEU A O 1
ATOM 5877 N N . TYR A 1 797 ? 211.442 143.610 165.320 1.00 157.28 786 TYR A N 1
ATOM 5878 C CA . TYR A 1 797 ? 210.915 142.823 166.428 1.00 137.09 786 TYR A CA 1
ATOM 5879 C C . TYR A 1 797 ? 212.044 142.053 167.118 1.00 156.78 786 TYR A C 1
ATOM 5880 O O . TYR A 1 797 ? 212.199 142.172 168.334 1.00 174.54 786 TYR A O 1
ATOM 5889 N N . ALA A 1 798 ? 212.846 141.294 166.353 1.00 163.41 787 ALA A N 1
ATOM 5890 C CA . ALA A 1 798 ? 213.922 140.480 166.912 1.00 182.11 787 ALA A CA 1
ATOM 5891 C C . ALA A 1 798 ? 214.972 141.323 167.652 1.00 182.68 787 ALA A C 1
ATOM 5892 O O . ALA A 1 798 ? 215.548 140.845 168.639 1.00 183.22 787 ALA A O 1
ATOM 5894 N N . LEU A 1 799 ? 215.181 142.583 167.221 1.00 184.69 788 LEU A N 1
ATOM 5895 C CA . LEU A 1 799 ? 216.030 143.531 167.935 1.00 203.68 788 LEU A CA 1
ATOM 5896 C C . LEU A 1 799 ? 215.454 143.838 169.320 1.00 198.36 788 LEU A C 1
ATOM 5897 O O . LEU A 1 799 ? 216.154 143.670 170.318 1.00 185.89 788 LEU A O 1
ATOM 5902 N N . LEU A 1 800 ? 214.179 144.251 169.395 1.00 172.43 789 LEU A N 1
ATOM 5903 C CA . LEU A 1 800 ? 213.546 144.527 170.677 1.00 163.19 789 LEU A CA 1
ATOM 5904 C C . LEU A 1 800 ? 213.531 143.285 171.573 1.00 172.69 789 LEU A C 1
ATOM 5905 O O . LEU A 1 800 ? 213.792 143.409 172.767 1.00 200.05 789 LEU A O 1
ATOM 5910 N N . MET A 1 801 ? 213.260 142.100 171.016 1.00 160.95 790 MET A N 1
ATOM 5911 C CA . MET A 1 801 ? 213.203 140.891 171.829 1.00 173.60 790 MET A CA 1
ATOM 5912 C C . MET A 1 801 ? 214.592 140.460 172.324 1.00 195.30 790 MET A C 1
ATOM 5913 O O . MET A 1 801 ? 214.679 139.635 173.238 1.00 205.98 790 MET A O 1
ATOM 5918 N N . ALA A 1 802 ? 215.677 141.025 171.764 1.00 180.19 791 ALA A N 1
ATOM 5919 C CA . ALA A 1 802 ? 217.012 140.893 172.345 1.00 181.78 791 ALA A CA 1
ATOM 5920 C C . ALA A 1 802 ? 217.257 141.972 173.409 1.00 171.34 791 ALA A C 1
ATOM 5921 O O . ALA A 1 802 ? 217.745 141.680 174.500 1.00 169.82 791 ALA A O 1
ATOM 5923 N N . HIS A 1 803 ? 216.883 143.220 173.101 1.00 164.69 792 HIS A N 1
ATOM 5924 C CA . HIS A 1 803 ? 217.133 144.370 173.959 1.00 186.20 792 HIS A CA 1
ATOM 5925 C C . HIS A 1 803 ? 216.068 144.569 175.048 1.00 195.58 792 HIS A C 1
ATOM 5926 O O . HIS A 1 803 ? 216.125 145.580 175.746 1.00 196.96 792 HIS A O 1
ATOM 5933 N N . LYS A 1 804 ? 215.124 143.626 175.238 1.00 181.01 793 LYS A N 1
ATOM 5934 C CA . LYS A 1 804 ? 214.010 143.776 176.182 1.00 155.32 793 LYS A CA 1
ATOM 5935 C C . LYS A 1 804 ? 214.465 144.192 177.590 1.00 152.10 793 LYS A C 1
ATOM 5936 O O . LYS A 1 804 ? 213.735 144.905 178.289 1.00 171.14 793 LYS A O 1
ATOM 5942 N N . ARG A 1 805 ? 215.672 143.782 178.004 1.00 152.26 794 ARG A N 1
ATOM 5943 C CA . ARG A 1 805 ? 216.202 144.115 179.323 1.00 164.05 794 ARG A CA 1
ATOM 5944 C C . ARG A 1 805 ? 216.451 145.617 179.507 1.00 149.99 794 ARG A C 1
ATOM 5945 O O . ARG A 1 805 ? 216.376 146.111 180.635 1.00 155.99 794 ARG A O 1
ATOM 5953 N N . GLU A 1 806 ? 216.716 146.345 178.414 1.00 145.39 795 GLU A N 1
ATOM 5954 C CA . GLU A 1 806 ? 216.891 147.795 178.457 1.00 179.71 795 GLU A CA 1
ATOM 5955 C C . GLU A 1 806 ? 215.574 148.529 178.751 1.00 184.36 795 GLU A C 1
ATOM 5956 O O . GLU A 1 806 ? 215.590 149.700 179.140 1.00 193.83 795 GLU A O 1
ATOM 5962 N N . PHE A 1 807 ? 214.437 147.843 178.548 1.00 173.51 796 PHE A N 1
ATOM 5963 C CA . PHE A 1 807 ? 213.112 148.419 178.749 1.00 170.56 796 PHE A CA 1
ATOM 5964 C C . PHE A 1 807 ? 212.460 147.932 180.047 1.00 176.37 796 PHE A C 1
ATOM 5965 O O . PHE A 1 807 ? 211.304 148.267 180.308 1.00 192.79 796 PHE A O 1
ATOM 5973 N N . ALA A 1 808 ? 213.185 147.184 180.892 1.00 176.67 797 ALA A N 1
ATOM 5974 C CA . ALA A 1 808 ? 212.698 146.841 182.228 1.00 173.62 797 ALA A CA 1
ATOM 5975 C C . ALA A 1 808 ? 212.754 148.060 183.161 1.00 173.18 797 ALA A C 1
ATOM 5976 O O . ALA A 1 808 ? 213.579 148.961 182.983 1.00 159.36 797 ALA A O 1
ATOM 5978 N N . GLY A 1 809 ? 211.867 148.082 184.170 1.00 179.50 798 GLY A N 1
ATOM 5979 C CA . GLY A 1 809 ? 211.797 149.187 185.116 1.00 182.85 798 GLY A CA 1
ATOM 5980 C C . GLY A 1 809 ? 210.467 149.230 185.872 1.00 160.55 798 GLY A C 1
ATOM 5981 O O . GLY A 1 809 ? 209.592 148.388 185.676 1.00 153.89 798 GLY A O 1
ATOM 5982 N N . ALA A 1 810 ? 210.332 150.232 186.746 1.00 133.45 799 ALA A N 1
ATOM 5983 C CA . ALA A 1 810 ? 209.080 150.475 187.442 1.00 136.26 799 ALA A CA 1
ATOM 5984 C C . ALA A 1 810 ? 208.053 151.028 186.455 1.00 116.80 799 ALA A C 1
ATOM 5985 O O . ALA A 1 810 ? 208.305 152.034 185.774 1.00 94.69 799 ALA A O 1
ATOM 5987 N N . ARG A 1 811 ? 206.888 150.356 186.397 1.00 87.17 800 ARG A N 1
ATOM 5988 C CA . ARG A 1 811 ? 205.873 150.690 185.412 1.00 74.25 800 ARG A CA 1
ATOM 5989 C C . ARG A 1 811 ? 204.470 150.467 185.964 1.00 65.16 800 ARG A C 1
ATOM 5990 O O . ARG A 1 811 ? 204.233 149.442 186.592 1.00 83.41 800 ARG A O 1
ATOM 5998 N N . PHE A 1 812 ? 203.550 151.400 185.695 1.00 51.22 801 PHE A N 1
ATOM 5999 C CA . PHE A 1 812 ? 202.255 151.408 186.347 1.00 53.25 801 PHE A CA 1
ATOM 6000 C C . PHE A 1 812 ? 201.123 151.806 185.417 1.00 46.42 801 PHE A C 1
ATOM 6001 O O . PHE A 1 812 ? 201.355 152.409 184.403 1.00 68.97 801 PHE A O 1
ATOM 6009 N N . LYS A 1 813 ? 199.908 151.429 185.768 1.00 44.60 802 LYS A N 1
ATOM 6010 C CA . LYS A 1 813 ? 198.693 151.956 185.175 1.00 51.87 802 LYS A CA 1
ATOM 6011 C C . LYS A 1 813 ? 197.718 152.388 186.276 1.00 48.37 802 LYS A C 1
ATOM 6012 O O . LYS A 1 813 ? 197.747 151.869 187.381 1.00 41.24 802 LYS A O 1
ATOM 6018 N N . LEU A 1 814 ? 196.875 153.364 185.967 1.00 50.15 803 LEU A N 1
ATOM 6019 C CA . LEU A 1 814 ? 195.746 153.709 186.816 1.00 44.80 803 LEU A CA 1
ATOM 6020 C C . LEU A 1 814 ? 194.626 152.746 186.496 1.00 39.67 803 LEU A C 1
ATOM 6021 O O . LEU A 1 814 ? 194.241 152.653 185.342 1.00 59.19 803 LEU A O 1
ATOM 6026 N N . ARG A 1 815 ? 194.089 152.051 187.506 1.00 43.19 804 ARG A N 1
ATOM 6027 C CA . ARG A 1 815 ? 192.976 151.138 187.317 1.00 43.75 804 ARG A CA 1
ATOM 6028 C C . ARG A 1 815 ? 191.722 151.683 187.981 1.00 40.05 804 ARG A C 1
ATOM 6029 O O . ARG A 1 815 ? 191.720 151.893 189.186 1.00 59.25 804 ARG A O 1
ATOM 6037 N N . VAL A 1 816 ? 190.654 151.827 187.214 1.00 41.00 805 VAL A N 1
ATOM 6038 C CA . VAL A 1 816 ? 189.358 152.219 187.765 1.00 47.95 805 VAL A CA 1
ATOM 6039 C C . VAL A 1 816 ? 188.742 151.044 188.490 1.00 47.20 805 VAL A C 1
ATOM 6040 O O . VAL A 1 816 ? 188.973 149.907 188.081 1.00 57.84 805 VAL A O 1
ATOM 6044 N N . PRO A 1 817 ? 187.992 151.269 189.596 1.00 63.14 806 PRO A N 1
ATOM 6045 C CA . PRO A 1 817 ? 187.369 150.181 190.350 1.00 72.00 806 PRO A CA 1
ATOM 6046 C C . PRO A 1 817 ? 186.337 149.349 189.590 1.00 67.93 806 PRO A C 1
ATOM 6047 O O . PRO A 1 817 ? 186.175 149.479 188.387 1.00 83.28 806 PRO A O 1
ATOM 6051 N N . ALA A 1 818 ? 185.772 148.346 190.248 1.00 87.23 807 ALA A N 1
ATOM 6052 C CA . ALA A 1 818 ? 184.874 147.438 189.563 1.00 91.48 807 ALA A CA 1
ATOM 6053 C C . ALA A 1 818 ? 183.675 148.215 189.023 1.00 83.19 807 ALA A C 1
ATOM 6054 O O . ALA A 1 818 ? 183.272 147.948 187.889 1.00 85.20 807 ALA A O 1
ATOM 6056 N N . TRP A 1 819 ? 183.015 149.020 189.894 1.00 65.75 808 TRP A N 1
ATOM 6057 C CA . TRP A 1 819 ? 182.008 149.997 189.478 1.00 59.98 808 TRP A CA 1
ATOM 6058 C C . TRP A 1 819 ? 182.690 151.098 188.680 1.00 66.21 808 TRP A C 1
ATOM 6059 O O . TRP A 1 819 ? 183.904 151.239 188.719 1.00 78.86 808 TRP A O 1
ATOM 6070 N N . GLY A 1 820 ? 182.023 151.939 187.931 1.00 69.53 809 GLY A N 1
ATOM 6071 C CA . GLY A 1 820 ? 182.869 152.963 187.275 1.00 76.95 809 GLY A CA 1
ATOM 6072 C C . GLY A 1 820 ? 183.338 152.575 185.874 1.00 57.84 809 GLY A C 1
ATOM 6073 O O . GLY A 1 820 ? 183.470 153.431 185.007 1.00 84.86 809 GLY A O 1
ATOM 6074 N N . ARG A 1 821 ? 183.412 151.282 185.603 1.00 46.30 810 ARG A N 1
ATOM 6075 C CA . ARG A 1 821 ? 183.548 150.810 184.251 1.00 46.28 810 ARG A CA 1
ATOM 6076 C C . ARG A 1 821 ? 182.245 150.872 183.472 1.00 51.84 810 ARG A C 1
ATOM 6077 O O . ARG A 1 821 ? 182.331 150.828 182.235 1.00 69.24 810 ARG A O 1
ATOM 6085 N N . CYS A 1 822 ? 181.106 151.095 184.151 1.00 52.67 811 CYS A N 1
ATOM 6086 C CA . CYS A 1 822 ? 179.824 151.211 183.477 1.00 47.04 811 CYS A CA 1
ATOM 6087 C C . CYS A 1 822 ? 179.384 152.652 183.245 1.00 47.86 811 CYS A C 1
ATOM 6088 O O . CYS A 1 822 ? 178.190 152.893 183.186 1.00 76.37 811 CYS A O 1
ATOM 6091 N N . LEU A 1 823 ? 180.305 153.592 183.085 1.00 49.02 812 LEU A N 1
ATOM 6092 C CA . LEU A 1 823 ? 179.963 154.988 182.889 1.00 43.04 812 LEU A CA 1
ATOM 6093 C C . LEU A 1 823 ? 180.104 155.419 181.437 1.00 40.52 812 LEU A C 1
ATOM 6094 O O . LEU A 1 823 ? 181.063 155.043 180.785 1.00 57.92 812 LEU A O 1
ATOM 6099 N N . ARG A 1 824 ? 179.224 156.290 180.957 1.00 41.25 813 ARG A N 1
ATOM 6100 C CA . ARG A 1 824 ? 179.391 156.855 179.631 1.00 45.55 813 ARG A CA 1
ATOM 6101 C C . ARG A 1 824 ? 180.636 157.731 179.572 1.00 44.36 813 ARG A C 1
ATOM 6102 O O . ARG A 1 824 ? 180.812 158.575 180.435 1.00 54.97 813 ARG A O 1
ATOM 6110 N N . THR A 1 825 ? 181.507 157.489 178.603 1.00 42.57 814 THR A N 1
ATOM 6111 C CA . THR A 1 825 ? 182.771 158.198 178.499 1.00 40.65 814 THR A CA 1
ATOM 6112 C C . THR A 1 825 ? 182.922 158.749 177.097 1.00 39.40 814 THR A C 1
ATOM 6113 O O . THR A 1 825 ? 182.163 158.409 176.215 1.00 43.14 814 THR A O 1
ATOM 6117 N N . HIS A 1 826 ? 183.972 159.548 176.881 1.00 66.51 815 HIS A N 1
ATOM 6118 C CA . HIS A 1 826 ? 184.303 160.118 175.579 1.00 58.86 815 HIS A CA 1
ATOM 6119 C C . HIS A 1 826 ? 184.327 159.063 174.473 1.00 53.95 815 HIS A C 1
ATOM 6120 O O . HIS A 1 826 ? 183.963 159.364 173.336 1.00 81.09 815 HIS A O 1
ATOM 6127 N N . SER A 1 827 ? 184.651 157.824 174.824 1.00 56.37 816 SER A N 1
ATOM 6128 C CA . SER A 1 827 ? 184.695 156.757 173.846 1.00 67.50 816 SER A CA 1
ATOM 6129 C C . SER A 1 827 ? 183.370 156.042 173.612 1.00 54.79 816 SER A C 1
ATOM 6130 O O . SER A 1 827 ? 183.226 155.286 172.662 1.00 77.89 816 SER A O 1
ATOM 6133 N N . SER A 1 828 ? 182.409 156.250 174.481 1.00 75.84 817 SER A N 1
ATOM 6134 C CA . SER A 1 828 ? 181.184 155.463 174.474 1.00 92.57 817 SER A CA 1
ATOM 6135 C C . SER A 1 828 ? 180.203 156.015 173.446 1.00 85.75 817 SER A C 1
ATOM 6136 O O . SER A 1 828 ? 179.552 157.032 173.673 1.00 101.60 817 SER A O 1
ATOM 6139 N N . SER A 1 829 ? 180.089 155.315 172.312 1.00 92.61 818 SER A N 1
ATOM 6140 C CA . SER A 1 829 ? 179.033 155.569 171.334 1.00 109.75 818 SER A CA 1
ATOM 6141 C C . SER A 1 829 ? 177.655 155.238 171.916 1.00 92.14 818 SER A C 1
ATOM 6142 O O . SER A 1 829 ? 177.471 154.225 172.595 1.00 105.99 818 SER A O 1
ATOM 6145 N N . ALA A 1 830 ? 176.697 156.120 171.647 1.00 72.17 819 ALA A N 1
ATOM 6146 C CA . ALA A 1 830 ? 175.387 156.082 172.266 1.00 68.48 819 ALA A CA 1
ATOM 6147 C C . ALA A 1 830 ? 174.427 156.909 171.434 1.00 75.78 819 ALA A C 1
ATOM 6148 O O . ALA A 1 830 ? 174.834 157.937 170.885 1.00 100.10 819 ALA A O 1
ATOM 6150 N N . ASN A 1 831 ? 173.177 156.453 171.319 1.00 79.68 820 ASN A N 1
ATOM 6151 C CA . ASN A 1 831 ? 172.195 157.243 170.596 1.00 95.05 820 ASN A CA 1
ATOM 6152 C C . ASN A 1 831 ? 171.830 158.422 171.498 1.00 80.38 820 ASN A C 1
ATOM 6153 O O . ASN A 1 831 ? 171.838 158.300 172.726 1.00 73.88 820 ASN A O 1
ATOM 6158 N N . PRO A 1 832 ? 171.559 159.620 170.926 1.00 71.79 821 PRO A N 1
ATOM 6159 C CA . PRO A 1 832 ? 171.263 160.799 171.726 1.00 70.27 821 PRO A CA 1
ATOM 6160 C C . PRO A 1 832 ? 170.126 160.670 172.725 1.00 64.95 821 PRO A C 1
ATOM 6161 O O . PRO A 1 832 ? 169.154 159.937 172.538 1.00 78.80 821 PRO A O 1
ATOM 6165 N N . ASN A 1 833 ? 170.308 161.434 173.787 1.00 58.46 822 ASN A N 1
ATOM 6166 C CA . ASN A 1 833 ? 169.304 161.659 174.798 1.00 49.31 822 ASN A CA 1
ATOM 6167 C C . ASN A 1 833 ? 169.488 163.106 175.252 1.00 51.14 822 ASN A C 1
ATOM 6168 O O . ASN A 1 833 ? 170.367 163.826 174.776 1.00 57.92 822 ASN A O 1
ATOM 6173 N N . ALA A 1 834 ? 168.704 163.476 176.253 1.00 48.97 823 ALA A N 1
ATOM 6174 C CA . ALA A 1 834 ? 168.718 164.804 176.774 1.00 47.44 823 ALA A CA 1
ATOM 6175 C C . ALA A 1 834 ? 170.095 165.231 177.275 1.00 45.82 823 ALA A C 1
ATOM 6176 O O . ALA A 1 834 ? 170.451 166.405 177.156 1.00 72.04 823 ALA A O 1
ATOM 6178 N N . ASP A 1 835 ? 170.872 164.323 177.826 1.00 43.51 824 ASP A N 1
ATOM 6179 C CA . ASP A 1 835 ? 172.174 164.634 178.416 1.00 53.79 824 ASP A CA 1
ATOM 6180 C C . ASP A 1 835 ? 173.261 164.833 177.374 1.00 46.51 824 ASP A C 1
ATOM 6181 O O . ASP A 1 835 ? 174.054 165.770 177.427 1.00 64.75 824 ASP A O 1
ATOM 6186 N N . ILE A 1 836 ? 173.267 163.962 176.406 1.00 41.54 825 ILE A N 1
ATOM 6187 C CA . ILE A 1 836 ? 174.182 164.079 175.300 1.00 48.23 825 ILE A CA 1
ATOM 6188 C C . ILE A 1 836 ? 173.924 165.358 174.505 1.00 40.30 825 ILE A C 1
ATOM 6189 O O . ILE A 1 836 ? 174.864 166.024 174.063 1.00 49.28 825 ILE A O 1
ATOM 6194 N N . ILE A 1 837 ? 172.665 165.736 174.351 1.00 43.70 826 ILE A N 1
ATOM 6195 C CA . ILE A 1 837 ? 172.319 166.944 173.622 1.00 43.76 826 ILE A CA 1
ATOM 6196 C C . ILE A 1 837 ? 172.606 168.172 174.455 1.00 48.06 826 ILE A C 1
ATOM 6197 O O . ILE A 1 837 ? 173.018 169.187 173.897 1.00 62.35 826 ILE A O 1
ATOM 6202 N N . LEU A 1 838 ? 172.462 168.082 175.772 1.00 46.55 827 LEU A N 1
ATOM 6203 C CA . LEU A 1 838 ? 172.829 169.206 176.600 1.00 45.50 827 LEU A CA 1
ATOM 6204 C C . LEU A 1 838 ? 174.323 169.466 176.484 1.00 43.79 827 LEU A C 1
ATOM 6205 O O . LEU A 1 838 ? 174.751 170.622 176.375 1.00 66.54 827 LEU A O 1
ATOM 6210 N N . GLU A 1 839 ? 175.137 168.427 176.532 1.00 44.24 828 GLU A N 1
ATOM 6211 C CA . GLU A 1 839 ? 176.572 168.611 176.396 1.00 46.53 828 GLU A CA 1
ATOM 6212 C C . GLU A 1 839 ? 176.941 169.152 175.021 1.00 44.72 828 GLU A C 1
ATOM 6213 O O . GLU A 1 839 ? 177.917 169.886 174.895 1.00 57.08 828 GLU A O 1
ATOM 6219 N N . ALA A 1 840 ? 176.243 168.736 173.977 1.00 47.50 829 ALA A N 1
ATOM 6220 C CA . ALA A 1 840 ? 176.481 169.298 172.655 1.00 50.71 829 ALA A CA 1
ATOM 6221 C C . ALA A 1 840 ? 176.199 170.796 172.682 1.00 48.00 829 ALA A C 1
ATOM 6222 O O . ALA A 1 840 ? 177.021 171.595 172.260 1.00 45.10 829 ALA A O 1
ATOM 6224 N N . ALA A 1 841 ? 175.040 171.190 173.212 1.00 44.55 830 ALA A N 1
ATOM 6225 C CA . ALA A 1 841 ? 174.725 172.594 173.350 1.00 40.50 830 ALA A CA 1
ATOM 6226 C C . ALA A 1 841 ? 175.815 173.346 174.121 1.00 41.79 830 ALA A C 1
ATOM 6227 O O . ALA A 1 841 ? 176.197 174.436 173.712 1.00 48.38 830 ALA A O 1
ATOM 6229 N N . LEU A 1 842 ? 176.306 172.825 175.253 1.00 39.49 831 LEU A N 1
ATOM 6230 C CA . LEU A 1 842 ? 177.328 173.521 176.026 1.00 37.80 831 LEU A CA 1
ATOM 6231 C C . LEU A 1 842 ? 178.645 173.627 175.281 1.00 39.39 831 LEU A C 1
ATOM 6232 O O . LEU A 1 842 ? 179.428 174.534 175.572 1.00 50.95 831 LEU A O 1
ATOM 6237 N N . SER A 1 843 ? 178.895 172.724 174.330 1.00 41.29 832 SER A N 1
ATOM 6238 C CA . SER A 1 843 ? 180.113 172.743 173.533 1.00 45.77 832 SER A CA 1
ATOM 6239 C C . SER A 1 843 ? 179.996 173.687 172.339 1.00 46.58 832 SER A C 1
ATOM 6240 O O . SER A 1 843 ? 180.971 174.328 171.984 1.00 50.79 832 SER A O 1
ATOM 6243 N N . GLU A 1 844 ? 178.816 173.756 171.731 1.00 50.36 833 GLU A N 1
ATOM 6244 C CA . GLU A 1 844 ? 178.612 174.444 170.477 1.00 54.92 833 GLU A CA 1
ATOM 6245 C C . GLU A 1 844 ? 178.299 175.924 170.695 1.00 51.41 833 GLU A C 1
ATOM 6246 O O . GLU A 1 844 ? 178.659 176.738 169.856 1.00 70.31 833 GLU A O 1
ATOM 6252 N N . LEU A 1 845 ? 177.559 176.284 171.734 1.00 49.47 834 LEU A N 1
ATOM 6253 C CA . LEU A 1 845 ? 177.007 177.631 171.854 1.00 51.24 834 LEU A CA 1
ATOM 6254 C C . LEU A 1 845 ? 177.796 178.433 172.889 1.00 52.79 834 LEU A C 1
ATOM 6255 O O . LEU A 1 845 ? 177.925 177.981 174.033 1.00 68.29 834 LEU A O 1
ATOM 6260 N N . PRO A 1 846 ? 178.279 179.656 172.572 1.00 51.61 835 PRO A N 1
ATOM 6261 C CA . PRO A 1 846 ? 179.074 180.456 173.501 1.00 56.72 835 PRO A CA 1
ATOM 6262 C C . PRO A 1 846 ? 178.213 181.282 174.450 1.00 50.56 835 PRO A C 1
ATOM 6263 O O . PRO A 1 846 ? 177.019 181.411 174.172 1.00 47.77 835 PRO A O 1
ATOM 6267 N N . THR A 1 847 ? 178.812 181.811 175.530 1.00 45.70 836 THR A N 1
ATOM 6268 C CA . THR A 1 847 ? 178.059 182.666 176.443 1.00 48.28 836 THR A CA 1
ATOM 6269 C C . THR A 1 847 ? 178.058 184.061 175.853 1.00 43.15 836 THR A C 1
ATOM 6270 O O . THR A 1 847 ? 179.106 184.626 175.569 1.00 45.51 836 THR A O 1
ATOM 6274 N N . GLU A 1 848 ? 176.829 184.584 175.651 1.00 43.84 837 GLU A N 1
ATOM 6275 C CA . GLU A 1 848 ? 176.617 185.910 175.131 1.00 50.52 837 GLU A CA 1
ATOM 6276 C C . GLU A 1 848 ? 176.777 186.929 176.244 1.00 39.37 837 GLU A C 1
ATOM 6277 O O . GLU A 1 848 ? 176.373 186.652 177.358 1.00 39.95 837 GL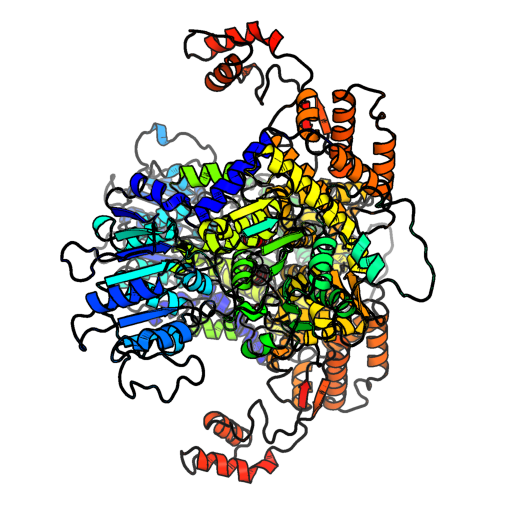U A O 1
ATOM 6283 N N . ALA A 1 849 ? 177.230 188.134 175.880 1.00 40.67 838 ALA A N 1
ATOM 6284 C CA . ALA A 1 849 ? 177.418 189.187 176.873 1.00 41.19 838 ALA A CA 1
ATOM 6285 C C . ALA A 1 849 ? 176.081 189.490 177.501 1.00 38.37 838 ALA A C 1
ATOM 6286 O O . ALA A 1 849 ? 175.105 189.495 176.739 1.00 42.72 838 ALA A O 1
ATOM 6288 N N . TRP A 1 850 ? 176.006 189.651 178.850 1.00 42.29 839 TRP A N 1
ATOM 6289 C CA . TRP A 1 850 ? 174.672 189.788 179.387 1.00 50.22 839 TRP A CA 1
ATOM 6290 C C . TRP A 1 850 ? 174.228 191.230 179.264 1.00 83.27 839 TRP A C 1
ATOM 6291 O O . TRP A 1 850 ? 173.511 191.598 178.310 1.00 128.63 839 TRP A O 1
ATOM 6302 N N . PRO A 1 851 ? 174.504 192.089 180.235 1.00 59.79 840 PRO A N 1
ATOM 6303 C CA . PRO A 1 851 ? 173.800 193.380 180.209 1.00 52.29 840 PRO A CA 1
ATOM 6304 C C . PRO A 1 851 ? 174.495 193.781 178.910 1.00 70.09 840 PRO A C 1
ATOM 6305 O O . PRO A 1 851 ? 175.714 193.961 178.875 1.00 126.98 840 PRO A O 1
ATOM 6309 N N . MET A 1 852 ? 173.695 193.883 177.843 1.00 73.85 841 MET A N 1
ATOM 6310 C CA . MET A 1 852 ? 174.128 194.229 176.495 1.00 97.76 841 MET A CA 1
ATOM 6311 C C . MET A 1 852 ? 173.738 195.649 176.088 1.00 139.37 841 MET A C 1
ATOM 6312 O O . MET A 1 852 ? 172.769 196.207 176.607 1.00 159.17 841 MET A O 1
ATOM 6317 N N . MET A 1 853 ? 174.474 196.193 175.108 1.00 194.66 842 MET A N 1
ATOM 6318 C CA . MET A 1 853 ? 174.115 197.459 174.478 1.00 260.96 842 MET A CA 1
ATOM 6319 C C . MET A 1 853 ? 173.620 197.224 173.050 1.00 287.61 842 MET A C 1
ATOM 6320 O O . MET A 1 853 ? 174.132 196.364 172.335 1.00 287.68 842 MET A O 1
ATOM 6325 N N . GLN A 1 854 ? 172.635 198.035 172.641 1.00 311.66 843 GLN A N 1
ATOM 6326 C CA . GLN A 1 854 ? 171.878 197.809 171.419 1.00 335.54 843 GLN A CA 1
ATOM 6327 C C . GLN A 1 854 ? 172.753 198.147 170.192 1.00 345.49 843 GLN A C 1
ATOM 6328 O O . GLN A 1 854 ? 172.494 199.185 169.535 1.00 366.04 843 GLN A O 1
ATOM 6334 N N . GLY B 1 27 ? 210.366 181.892 192.333 1.00 323.77 16 GLY B N 1
ATOM 6335 C CA . GLY B 1 27 ? 209.396 181.291 191.395 1.00 321.70 16 GLY B CA 1
ATOM 6336 C C . GLY B 1 27 ? 210.096 180.478 190.308 1.00 324.26 16 GLY B C 1
ATOM 6337 O O . GLY B 1 27 ? 211.217 180.800 189.919 1.00 315.60 16 GLY B O 1
ATOM 6338 N N . ARG B 1 28 ? 209.407 179.435 189.816 1.00 333.91 17 ARG B N 1
ATOM 6339 C CA . ARG B 1 28 ? 209.942 178.512 188.818 1.00 340.70 17 ARG B CA 1
ATOM 6340 C C . ARG B 1 28 ? 210.171 179.224 187.479 1.00 320.40 17 ARG B C 1
ATOM 6341 O O . ARG B 1 28 ? 209.466 180.179 187.150 1.00 338.11 17 ARG B O 1
ATOM 6349 N N . PRO B 1 29 ? 211.156 178.784 186.653 1.00 302.70 18 PRO B N 1
ATOM 6350 C CA . PRO B 1 29 ? 211.441 179.444 185.377 1.00 285.58 18 PRO B CA 1
ATOM 6351 C C . PRO B 1 29 ? 210.366 179.153 184.333 1.00 266.33 18 PRO B C 1
ATOM 6352 O O . PRO B 1 29 ? 209.624 178.179 184.451 1.00 261.17 18 PRO B O 1
ATOM 6356 N N . ILE B 1 30 ? 210.305 180.012 183.306 1.00 244.70 19 ILE B N 1
ATOM 6357 C CA . ILE B 1 30 ? 209.302 179.903 182.252 1.00 218.05 19 ILE B CA 1
ATOM 6358 C C . ILE B 1 30 ? 209.697 178.740 181.338 1.00 214.70 19 ILE B C 1
ATOM 6359 O O . ILE B 1 30 ? 210.834 178.662 180.872 1.00 210.80 19 ILE B O 1
ATOM 6364 N N . GLY B 1 31 ? 208.734 177.853 181.061 1.00 212.11 20 GLY B N 1
ATOM 6365 C CA . GLY B 1 31 ? 208.972 176.701 180.205 1.00 212.51 20 GLY B CA 1
ATOM 6366 C C . GLY B 1 31 ? 208.989 177.056 178.714 1.00 213.08 20 GLY B C 1
ATOM 6367 O O . GLY B 1 31 ? 208.430 178.062 178.277 1.00 229.71 20 GLY B O 1
ATOM 6368 N N . ASP B 1 32 ? 209.612 176.174 177.922 1.00 212.08 21 ASP B N 1
ATOM 6369 C CA . ASP B 1 32 ? 209.560 176.255 176.467 1.00 219.32 21 ASP B CA 1
ATOM 6370 C C . ASP B 1 32 ? 208.144 175.961 175.954 1.00 191.74 21 ASP B C 1
ATOM 6371 O O . ASP B 1 32 ? 207.757 176.464 174.897 1.00 191.17 21 ASP B O 1
ATOM 6376 N N . ASP B 1 33 ? 207.366 175.164 176.706 1.00 187.37 22 ASP B N 1
ATOM 6377 C CA . ASP B 1 33 ? 205.950 174.937 176.426 1.00 196.94 22 ASP B CA 1
ATOM 6378 C C . ASP B 1 33 ? 205.129 176.227 176.567 1.00 177.70 22 ASP B C 1
ATOM 6379 O O . ASP B 1 33 ? 204.253 176.488 175.744 1.00 184.22 22 ASP B O 1
ATOM 6384 N N . GLU B 1 34 ? 205.420 177.055 177.581 1.00 167.70 23 GLU B N 1
ATOM 6385 C CA . GLU B 1 34 ? 204.790 178.365 177.724 1.00 132.04 23 GLU B CA 1
ATOM 6386 C C . GLU B 1 34 ? 205.171 179.285 176.564 1.00 109.17 23 GLU B C 1
ATOM 6387 O O . GLU B 1 34 ? 204.354 180.074 176.126 1.00 137.05 23 GLU B O 1
ATOM 6393 N N . CYS B 1 35 ? 206.390 179.176 176.037 1.00 102.44 24 CYS B N 1
ATOM 6394 C CA . CYS B 1 35 ? 206.811 179.940 174.874 1.00 103.34 24 CYS B CA 1
ATOM 6395 C C . CYS B 1 35 ? 206.077 179.498 173.605 1.00 107.15 24 CYS B C 1
ATOM 6396 O O . CYS B 1 35 ? 205.767 180.335 172.757 1.00 131.38 24 CYS B O 1
ATOM 6399 N N . GLU B 1 36 ? 205.745 178.204 173.494 1.00 111.94 25 GLU B N 1
ATOM 6400 C CA . GLU B 1 36 ? 204.916 177.704 172.404 1.00 121.86 25 GLU B CA 1
ATOM 6401 C C . GLU B 1 36 ? 203.451 178.109 172.598 1.00 108.77 25 GLU B C 1
ATOM 6402 O O . GLU B 1 36 ? 202.774 178.421 171.622 1.00 121.76 25 GLU B O 1
ATOM 6408 N N . GLN B 1 37 ? 202.955 178.102 173.840 1.00 90.24 26 GLN B N 1
ATOM 6409 C CA . GLN B 1 37 ? 201.616 178.575 174.142 1.00 104.22 26 GLN B CA 1
ATOM 6410 C C . GLN B 1 37 ? 201.477 180.026 173.687 1.00 104.95 26 GLN B C 1
ATOM 6411 O O . GLN B 1 37 ? 200.503 180.385 173.022 1.00 126.98 26 GLN B O 1
ATOM 6417 N N . TYR B 1 38 ? 202.437 180.865 174.067 1.00 68.79 27 TYR B N 1
ATOM 6418 C CA . TYR B 1 38 ? 202.426 182.263 173.694 1.00 74.46 27 TYR B CA 1
ATOM 6419 C C . TYR B 1 38 ? 202.432 182.408 172.182 1.00 68.90 27 TYR B C 1
ATOM 6420 O O . TYR B 1 38 ? 201.575 183.071 171.614 1.00 91.75 27 TYR B O 1
ATOM 6429 N N . THR B 1 39 ? 203.393 181.773 171.526 1.00 71.80 28 THR B N 1
ATOM 6430 C CA . THR B 1 39 ? 203.540 181.908 170.086 1.00 77.56 28 THR B CA 1
ATOM 6431 C C . THR B 1 39 ? 202.277 181.432 169.348 1.00 76.95 28 THR B C 1
ATOM 6432 O O . THR B 1 39 ? 201.869 182.041 168.353 1.00 78.39 28 THR B O 1
ATOM 6436 N N . SER B 1 40 ? 201.644 180.360 169.830 1.00 59.71 29 SER B N 1
ATOM 6437 C CA . SER B 1 40 ? 200.399 179.886 169.253 1.00 68.76 29 SER B CA 1
ATOM 6438 C C . SER B 1 40 ? 199.263 180.896 169.423 1.00 72.93 29 SER B C 1
ATOM 6439 O O . SER B 1 40 ? 198.479 181.120 168.500 1.00 71.15 29 SER B O 1
ATOM 6442 N N . SER B 1 41 ? 199.165 181.474 170.628 1.00 62.35 30 SER B N 1
ATOM 6443 C CA . SER B 1 41 ? 198.126 182.423 170.948 1.00 61.63 30 SER B CA 1
ATOM 6444 C C . SER B 1 41 ? 198.236 183.660 170.059 1.00 64.40 30 SER B C 1
ATOM 6445 O O . SER B 1 41 ? 197.252 184.135 169.476 1.00 58.92 30 SER B O 1
ATOM 6448 N N . VAL B 1 42 ? 199.438 184.206 169.974 1.00 48.24 31 VAL B N 1
ATOM 6449 C CA . VAL B 1 42 ? 199.668 185.323 169.087 1.00 54.75 31 VAL B CA 1
ATOM 6450 C C . VAL B 1 42 ? 199.316 184.999 167.636 1.00 53.19 31 VAL B C 1
ATOM 6451 O O . VAL B 1 42 ? 198.731 185.825 166.934 1.00 52.07 31 VAL B O 1
ATOM 6455 N N . SER B 1 43 ? 199.727 183.831 167.164 1.00 61.48 32 SER B N 1
ATOM 6456 C CA . SER B 1 43 ? 199.563 183.446 165.771 1.00 70.04 32 SER B CA 1
ATOM 6457 C C . SER B 1 43 ? 198.087 183.285 165.399 1.00 55.36 32 SER B C 1
ATOM 6458 O O . SER B 1 43 ? 197.610 183.805 164.391 1.00 51.24 32 SER B O 1
ATOM 6461 N N . LEU B 1 44 ? 197.327 182.622 166.262 1.00 54.92 33 LEU B N 1
ATOM 6462 C CA . LEU B 1 44 ? 195.896 182.493 166.051 1.00 43.95 33 LEU B CA 1
ATOM 6463 C C . LEU B 1 44 ? 195.211 183.850 166.122 1.00 48.83 33 LEU B C 1
ATOM 6464 O O . LEU B 1 44 ? 194.281 184.076 165.364 1.00 60.57 33 LEU B O 1
ATOM 6469 N N . ALA B 1 45 ? 195.592 184.733 167.067 1.00 54.28 34 ALA B N 1
ATOM 6470 C CA . ALA B 1 45 ? 195.044 186.090 167.122 1.00 53.17 34 ALA B CA 1
ATOM 6471 C C . ALA B 1 45 ? 195.283 186.817 165.811 1.00 48.43 34 ALA B C 1
ATOM 6472 O O . ALA B 1 45 ? 194.370 187.410 165.273 1.00 50.18 34 ALA B O 1
ATOM 6474 N N . ARG B 1 46 ? 196.492 186.721 165.271 1.00 55.81 35 ARG B N 1
ATOM 6475 C CA . ARG B 1 46 ? 196.816 187.335 163.998 1.00 58.51 35 ARG B CA 1
ATOM 6476 C C . ARG B 1 46 ? 195.914 186.815 162.888 1.00 56.36 35 ARG B C 1
ATOM 6477 O O . ARG B 1 46 ? 195.420 187.607 162.101 1.00 53.38 35 ARG B O 1
ATOM 6485 N N . MET B 1 47 ? 195.695 185.498 162.818 1.00 56.16 36 MET B N 1
ATOM 6486 C CA . MET B 1 47 ? 194.834 184.918 161.795 1.00 57.63 36 MET B CA 1
ATOM 6487 C C . MET B 1 47 ? 193.380 185.357 161.928 1.00 47.70 36 MET B C 1
ATOM 6488 O O . MET B 1 47 ? 192.723 185.603 160.917 1.00 54.58 36 MET B O 1
ATOM 6493 N N . LEU B 1 48 ? 192.868 185.454 163.148 1.00 47.08 37 LEU B N 1
ATOM 6494 C CA . LEU B 1 48 ? 191.475 185.805 163.335 1.00 49.11 37 LEU B CA 1
ATOM 6495 C C . LEU B 1 48 ? 191.131 187.228 162.867 1.00 45.80 37 LEU B C 1
ATOM 6496 O O . LEU B 1 48 ? 190.055 187.440 162.341 1.00 49.57 37 LEU B O 1
ATOM 6501 N N . TYR B 1 49 ? 192.048 188.189 162.982 1.00 45.47 38 TYR B N 1
ATOM 6502 C CA . TYR B 1 49 ? 191.810 189.585 162.626 1.00 46.74 38 TYR B CA 1
ATOM 6503 C C . TYR B 1 49 ? 192.556 190.007 161.356 1.00 51.88 38 TYR B C 1
ATOM 6504 O O . TYR B 1 49 ? 192.686 191.183 161.088 1.00 68.81 38 TYR B O 1
ATOM 6513 N N . GLY B 1 50 ? 193.100 189.085 160.565 1.00 68.47 39 GLY B N 1
ATOM 6514 C CA . GLY B 1 50 ? 193.568 189.410 159.229 1.00 56.58 39 GLY B CA 1
ATOM 6515 C C . GLY B 1 50 ? 194.957 190.029 159.208 1.00 53.59 39 GLY B C 1
ATOM 6516 O O . GLY B 1 50 ? 195.312 190.672 158.224 1.00 66.51 39 GLY B O 1
ATOM 6517 N N . GLY B 1 51 ? 195.770 189.756 160.228 1.00 46.67 40 GLY B N 1
ATOM 6518 C CA . GLY B 1 51 ? 197.145 190.219 160.242 1.00 53.28 40 GLY B CA 1
ATOM 6519 C C . GLY B 1 51 ? 198.050 189.421 159.318 1.00 64.96 40 GLY B C 1
ATOM 6520 O O . GLY B 1 51 ? 199.146 189.880 158.993 1.00 104.19 40 GLY B O 1
ATOM 6521 N N . ASP B 1 52 ? 197.574 188.247 158.878 1.00 73.68 41 ASP B N 1
ATOM 6522 C CA . ASP B 1 52 ? 198.330 187.308 158.059 1.00 83.36 41 ASP B CA 1
ATOM 6523 C C . ASP B 1 52 ? 198.059 187.460 156.562 1.00 72.35 41 ASP B C 1
ATOM 6524 O O . ASP B 1 52 ? 198.681 186.787 155.748 1.00 92.61 41 ASP B O 1
ATOM 6529 N N . LEU B 1 53 ? 197.205 188.408 156.200 1.00 82.09 42 LEU B N 1
ATOM 6530 C CA . LEU B 1 53 ? 196.561 188.443 154.893 1.00 77.69 42 LEU B CA 1
ATOM 6531 C C . LEU B 1 53 ? 197.566 188.548 153.746 1.00 76.07 42 LEU B C 1
ATOM 6532 O O . LEU B 1 53 ? 197.364 187.942 152.708 1.00 97.80 42 LEU B O 1
ATOM 6537 N N . ALA B 1 54 ? 198.668 189.267 153.944 1.00 89.33 43 ALA B N 1
ATOM 6538 C CA . ALA B 1 54 ? 199.657 189.491 152.901 1.00 97.18 43 ALA B CA 1
ATOM 6539 C C . ALA B 1 54 ? 200.393 188.212 152.512 1.00 100.70 43 ALA B C 1
ATOM 6540 O O . ALA B 1 54 ? 200.918 188.131 151.399 1.00 135.68 43 ALA B O 1
ATOM 6542 N N . GLU B 1 55 ? 200.466 187.235 153.420 1.00 106.73 44 GLU B N 1
ATOM 6543 C CA . GLU B 1 55 ? 201.106 185.965 153.127 1.00 109.58 44 GLU B CA 1
ATOM 6544 C C . GLU B 1 55 ? 200.099 184.937 152.620 1.00 96.65 44 GLU B C 1
ATOM 6545 O O . GLU B 1 55 ? 200.362 184.195 151.661 1.00 130.26 44 GLU B O 1
ATOM 6551 N N . TRP B 1 56 ? 198.938 184.899 153.266 1.00 82.91 45 TRP B N 1
ATOM 6552 C CA . TRP B 1 56 ? 197.982 183.830 153.067 1.00 84.35 45 TRP B CA 1
ATOM 6553 C C . TRP B 1 56 ? 197.357 183.921 151.673 1.00 88.33 45 TRP B C 1
ATOM 6554 O O . TRP B 1 56 ? 197.112 182.901 151.043 1.00 88.50 45 TRP B O 1
ATOM 6565 N N . VAL B 1 57 ? 197.146 185.133 151.145 1.00 92.19 46 VAL B N 1
ATOM 6566 C CA . VAL B 1 57 ? 196.510 185.266 149.840 1.00 91.48 46 VAL B CA 1
ATOM 6567 C C . VAL B 1 57 ? 197.410 184.659 148.748 1.00 97.13 46 VAL B C 1
ATOM 6568 O O . VAL B 1 57 ? 196.958 183.766 148.029 1.00 88.86 46 VAL B O 1
ATOM 6572 N N . PRO B 1 58 ? 198.692 185.053 148.563 1.00 103.71 47 PRO B N 1
ATOM 6573 C CA . PRO B 1 58 ? 199.575 184.368 147.616 1.00 124.41 47 PRO B CA 1
ATOM 6574 C C . PRO B 1 58 ? 199.688 182.858 147.788 1.00 116.06 47 PRO B C 1
ATOM 6575 O O . PRO B 1 58 ? 199.848 182.132 146.808 1.00 124.45 47 PRO B O 1
ATOM 6579 N N . ARG B 1 59 ? 199.627 182.398 149.038 1.00 116.06 48 ARG B N 1
ATOM 6580 C CA . ARG B 1 59 ? 199.805 180.996 149.376 1.00 115.92 48 ARG B CA 1
ATOM 6581 C C . ARG B 1 59 ? 198.589 180.150 148.990 1.00 102.11 48 ARG B C 1
ATOM 6582 O O . ARG B 1 59 ? 198.764 178.972 148.692 1.00 121.25 48 ARG B O 1
ATOM 6590 N N . VAL B 1 60 ? 197.361 180.701 149.038 1.00 90.25 49 VAL B N 1
ATOM 6591 C CA . VAL B 1 60 ? 196.149 179.886 148.963 1.00 98.82 49 VAL B CA 1
ATOM 6592 C C . VAL B 1 60 ? 195.263 180.274 147.776 1.00 102.59 49 VAL B C 1
ATOM 6593 O O . VAL B 1 60 ? 194.555 179.407 147.260 1.00 103.99 49 VAL B O 1
ATOM 6597 N N . HIS B 1 61 ? 195.331 181.536 147.316 1.00 108.08 50 HIS B N 1
ATOM 6598 C CA . HIS B 1 61 ? 194.515 182.018 146.204 1.00 109.22 50 HIS B CA 1
ATOM 6599 C C . HIS B 1 61 ? 195.402 182.765 145.203 1.00 121.18 50 HIS B C 1
ATOM 6600 O O . HIS B 1 61 ? 195.315 183.986 145.076 1.00 111.02 50 HIS B O 1
ATOM 6607 N N . PRO B 1 62 ? 196.279 182.065 144.439 1.00 130.45 51 PRO B N 1
ATOM 6608 C CA . PRO B 1 62 ? 197.283 182.746 143.617 1.00 123.97 51 PRO B CA 1
ATOM 6609 C C . PRO B 1 62 ? 196.772 183.685 142.527 1.00 125.91 51 PRO B C 1
ATOM 6610 O O . PRO B 1 62 ? 197.518 184.576 142.119 1.00 130.56 51 PRO B O 1
ATOM 6614 N N . LYS B 1 63 ? 195.526 183.498 142.062 1.00 114.42 52 LYS B N 1
ATOM 6615 C CA . LYS B 1 63 ? 194.985 184.339 141.002 1.00 130.04 52 LYS B CA 1
ATOM 6616 C C . LYS B 1 63 ? 194.395 185.647 141.541 1.00 138.07 52 LYS B C 1
ATOM 6617 O O . LYS B 1 63 ? 194.114 186.544 140.752 1.00 151.82 52 LYS B O 1
ATOM 6623 N N . THR B 1 64 ? 194.209 185.766 142.867 1.00 138.06 53 THR B N 1
ATOM 6624 C CA . THR B 1 64 ? 193.759 187.001 143.509 1.00 110.00 53 THR B CA 1
ATOM 6625 C C . THR B 1 64 ? 194.941 187.944 143.718 1.00 103.94 53 THR B C 1
ATOM 6626 O O . THR B 1 64 ? 195.866 187.617 144.461 1.00 100.40 53 THR B O 1
ATOM 6630 N N . THR B 1 65 ? 194.911 189.117 143.069 1.00 104.37 54 THR B N 1
ATOM 6631 C CA . THR B 1 65 ? 195.991 190.083 143.228 1.00 129.17 54 THR B CA 1
ATOM 6632 C C . THR B 1 65 ? 195.881 190.762 144.586 1.00 124.73 54 THR B C 1
ATOM 6633 O O . THR B 1 65 ? 194.785 190.955 145.101 1.00 158.40 54 THR B O 1
ATOM 6637 N N . ILE B 1 66 ? 197.041 191.137 145.144 1.00 108.69 55 ILE B N 1
ATOM 6638 C CA . ILE B 1 66 ? 197.111 191.796 146.438 1.00 107.53 55 ILE B CA 1
ATOM 6639 C C . ILE B 1 66 ? 198.197 192.865 146.398 1.00 118.51 55 ILE B C 1
ATOM 6640 O O . ILE B 1 66 ? 199.179 192.728 145.662 1.00 129.87 55 ILE B O 1
ATOM 6645 N N . GLU B 1 67 ? 198.011 193.936 147.185 1.00 119.35 56 GLU B N 1
ATOM 6646 C CA . GLU B 1 67 ? 199.016 194.988 147.244 1.00 135.99 56 GLU B CA 1
ATOM 6647 C C . GLU B 1 67 ? 199.185 195.534 148.659 1.00 131.34 56 GLU B C 1
ATOM 6648 O O . GLU B 1 67 ? 198.257 195.510 149.462 1.00 140.27 56 GLU B O 1
ATOM 6654 N N . ARG B 1 68 ? 200.398 196.026 148.933 1.00 119.47 57 ARG B N 1
ATOM 6655 C CA . ARG B 1 68 ? 200.758 196.565 150.231 1.00 107.60 57 ARG B CA 1
ATOM 6656 C C . ARG B 1 68 ? 201.016 198.062 150.105 1.00 119.75 57 ARG B C 1
ATOM 6657 O O . ARG B 1 68 ? 201.778 198.479 149.233 1.00 157.77 57 ARG B O 1
ATOM 6665 N N . GLN B 1 69 ? 200.392 198.845 150.991 1.00 123.75 58 GLN B N 1
ATOM 6666 C CA . GLN B 1 69 ? 200.578 200.283 151.024 1.00 123.52 58 GLN B CA 1
ATOM 6667 C C . GLN B 1 69 ? 201.115 200.686 152.395 1.00 127.96 58 GLN B C 1
ATOM 6668 O O . GLN B 1 69 ? 200.352 200.995 153.312 1.00 150.80 58 GLN B O 1
ATOM 6674 N N . GLN B 1 70 ? 202.453 200.706 152.488 1.00 130.67 59 GLN B N 1
ATOM 6675 C CA . GLN B 1 70 ? 203.173 200.997 153.719 1.00 138.64 59 GLN B CA 1
ATOM 6676 C C . GLN B 1 70 ? 203.442 202.493 153.894 1.00 157.28 59 GLN B C 1
ATOM 6677 O O . GLN B 1 70 ? 203.796 202.916 154.992 1.00 180.36 59 GLN B O 1
ATOM 6683 N N . HIS B 1 71 ? 203.292 203.288 152.821 1.00 167.85 60 HIS B N 1
ATOM 6684 C CA . HIS B 1 71 ? 203.683 204.693 152.816 1.00 169.20 60 HIS B CA 1
ATOM 6685 C C . HIS B 1 71 ? 202.490 205.580 152.460 1.00 158.93 60 HIS B C 1
ATOM 6686 O O . HIS B 1 71 ? 201.916 205.453 151.378 1.00 179.59 60 HIS B O 1
ATOM 6693 N N . GLY B 1 72 ? 202.157 206.500 153.370 1.00 139.41 61 GLY B N 1
ATOM 6694 C CA . GLY B 1 72 ? 201.078 207.455 153.169 1.00 136.29 61 GLY B CA 1
ATOM 6695 C C . GLY B 1 72 ? 199.692 206.808 153.156 1.00 124.34 61 GLY B C 1
ATOM 6696 O O . GLY B 1 72 ? 199.556 205.590 153.201 1.00 139.07 61 GLY B O 1
ATOM 6697 N N . PRO B 1 73 ? 198.610 207.616 153.124 1.00 120.28 62 PRO B N 1
ATOM 6698 C CA . PRO B 1 73 ? 197.244 207.097 153.106 1.00 115.12 62 PRO B CA 1
ATOM 6699 C C . PRO B 1 73 ? 196.946 206.109 151.982 1.00 116.91 62 PRO B C 1
ATOM 6700 O O . PRO B 1 73 ? 197.555 206.167 150.917 1.00 127.26 62 PRO B O 1
ATOM 6704 N N . VAL B 1 74 ? 195.952 205.246 152.218 1.00 121.23 63 VAL B N 1
ATOM 6705 C CA . VAL B 1 74 ? 195.572 204.213 151.265 1.00 126.18 63 VAL B CA 1
ATOM 6706 C C . VAL B 1 74 ? 194.948 204.815 150.005 1.00 124.74 63 VAL B C 1
ATOM 6707 O O . VAL B 1 74 ? 194.247 205.823 150.055 1.00 116.81 63 VAL B O 1
ATOM 6711 N N . THR B 1 75 ? 195.187 204.112 148.886 1.00 138.53 64 THR B N 1
ATOM 6712 C CA . THR B 1 75 ? 194.633 204.402 147.573 1.00 156.39 64 THR B CA 1
ATOM 6713 C C . THR B 1 75 ? 193.993 203.124 147.022 1.00 132.04 64 THR B C 1
ATOM 6714 O O . THR B 1 75 ? 194.672 202.115 146.836 1.00 115.77 64 THR B O 1
ATOM 6718 N N . PHE B 1 76 ? 192.693 203.196 146.703 1.00 129.65 65 PHE B N 1
ATOM 6719 C CA . PHE B 1 76 ? 191.982 202.083 146.091 1.00 130.34 65 PHE B CA 1
ATOM 6720 C C . PHE B 1 76 ? 192.255 202.030 144.587 1.00 148.07 65 PHE B C 1
ATOM 6721 O O . PHE B 1 76 ? 192.646 203.030 143.991 1.00 164.01 65 PHE B O 1
ATOM 6729 N N . PRO B 1 77 ? 192.009 200.881 143.908 1.00 158.81 66 PRO B N 1
ATOM 6730 C CA . PRO B 1 77 ? 192.156 200.802 142.454 1.00 167.65 66 PRO B CA 1
ATOM 6731 C C . PRO B 1 77 ? 191.325 201.839 141.696 1.00 182.96 66 PRO B C 1
ATOM 6732 O O . PRO B 1 77 ? 190.254 202.248 142.147 1.00 165.44 66 PRO B O 1
ATOM 6736 N N . ASN B 1 78 ? 191.826 202.231 140.519 1.00 186.91 67 ASN B N 1
ATOM 6737 C CA . ASN B 1 78 ? 191.126 203.148 139.633 1.00 170.02 67 ASN B CA 1
ATOM 6738 C C . ASN B 1 78 ? 189.857 202.467 139.121 1.00 146.15 67 ASN B C 1
ATOM 6739 O O . ASN B 1 78 ? 189.937 201.569 138.288 1.00 148.80 67 ASN B O 1
ATOM 6744 N N . ALA B 1 79 ? 188.682 202.913 139.596 1.00 160.08 68 ALA B N 1
ATOM 6745 C CA . ALA B 1 79 ? 187.433 202.175 139.409 1.00 156.92 68 ALA B CA 1
ATOM 6746 C C . ALA B 1 79 ? 186.931 202.221 137.961 1.00 179.66 68 ALA B C 1
ATOM 6747 O O . ALA B 1 79 ? 186.152 201.358 137.560 1.00 172.19 68 ALA B O 1
ATOM 6749 N N . SER B 1 80 ? 187.366 203.228 137.184 1.00 192.54 69 SER B N 1
ATOM 6750 C CA . SER B 1 80 ? 186.957 203.398 135.794 1.00 202.99 69 SER B CA 1
ATOM 6751 C C . SER B 1 80 ? 187.822 202.601 134.811 1.00 183.43 69 SER B C 1
ATOM 6752 O O . SER B 1 80 ? 187.487 202.538 133.628 1.00 212.47 69 SER B O 1
ATOM 6755 N N . ALA B 1 81 ? 188.919 201.988 135.276 1.00 171.03 70 ALA B N 1
ATOM 6756 C CA . ALA B 1 81 ? 189.782 201.175 134.423 1.00 192.39 70 ALA B CA 1
ATOM 6757 C C . ALA B 1 81 ? 189.067 199.908 133.945 1.00 219.31 70 ALA B C 1
ATOM 6758 O O . ALA B 1 81 ? 188.249 199.334 134.661 1.00 225.37 70 ALA B O 1
ATOM 6760 N N . PRO B 1 82 ? 189.361 199.410 132.719 1.00 268.67 71 PRO B N 1
ATOM 6761 C CA . PRO B 1 82 ? 188.729 198.185 132.221 1.00 290.97 71 PRO B CA 1
ATOM 6762 C C . PRO B 1 82 ? 189.207 196.914 132.928 1.00 286.11 71 PRO B C 1
ATOM 6763 O O . PRO B 1 82 ? 188.494 195.909 132.925 1.00 292.62 71 PRO B O 1
ATOM 6767 N N . THR B 1 83 ? 190.419 196.966 133.520 1.00 257.07 72 THR B N 1
ATOM 6768 C CA . THR B 1 83 ? 191.072 195.806 134.125 1.00 242.74 72 THR B CA 1
ATOM 6769 C C . THR B 1 83 ? 190.797 195.710 135.631 1.00 208.87 72 THR B C 1
ATOM 6770 O O . THR B 1 83 ? 191.093 194.681 136.239 1.00 196.12 72 THR B O 1
ATOM 6774 N N . ALA B 1 84 ? 190.227 196.762 136.238 1.00 197.17 73 ALA B N 1
ATOM 6775 C CA . ALA B 1 84 ? 189.984 196.805 137.675 1.00 187.20 73 ALA B CA 1
ATOM 6776 C C . ALA B 1 84 ? 188.849 195.849 138.065 1.00 156.87 73 ALA B C 1
ATOM 6777 O O . ALA B 1 84 ? 187.751 195.905 137.505 1.00 137.86 73 ALA B O 1
ATOM 6779 N N . ARG B 1 85 ? 189.125 194.999 139.068 1.00 131.98 74 ARG B N 1
ATOM 6780 C CA . ARG B 1 85 ? 188.340 193.803 139.338 1.00 109.83 74 ARG B CA 1
ATOM 6781 C C . ARG B 1 85 ? 187.003 194.121 140.014 1.00 99.87 74 ARG B C 1
ATOM 6782 O O . ARG B 1 85 ? 186.807 195.156 140.641 1.00 87.64 74 ARG B O 1
ATOM 6790 N N . CYS B 1 86 ? 186.086 193.161 139.902 1.00 115.07 75 CYS B N 1
ATOM 6791 C CA . CYS B 1 86 ? 184.720 193.311 140.360 1.00 122.28 75 CYS B CA 1
ATOM 6792 C C . CYS B 1 86 ? 184.663 193.475 141.871 1.00 106.08 75 CYS B C 1
ATOM 6793 O O . CYS B 1 86 ? 183.870 194.256 142.375 1.00 146.89 75 CYS B O 1
ATOM 6796 N N . VAL B 1 87 ? 185.463 192.699 142.602 1.00 101.13 76 VAL B N 1
ATOM 6797 C CA . VAL B 1 87 ? 185.481 192.757 144.061 1.00 84.76 76 VAL B CA 1
ATOM 6798 C C . VAL B 1 87 ? 186.838 193.278 144.515 1.00 85.88 76 VAL B C 1
ATOM 6799 O O . VAL B 1 87 ? 187.878 192.762 144.109 1.00 104.40 76 VAL B O 1
ATOM 6803 N N . THR B 1 88 ? 186.844 194.312 145.349 1.00 80.03 77 THR B N 1
ATOM 6804 C CA . THR B 1 88 ? 188.067 194.669 146.044 1.00 91.28 77 THR B CA 1
ATOM 6805 C C . THR B 1 88 ? 187.771 194.664 147.542 1.00 86.95 77 THR B C 1
ATOM 6806 O O . THR B 1 88 ? 186.692 195.055 147.965 1.00 112.49 77 THR B O 1
ATOM 6810 N N . VAL B 1 89 ? 188.713 194.152 148.339 1.00 78.93 78 VAL B N 1
ATOM 6811 C CA . VAL B 1 89 ? 188.549 194.116 149.784 1.00 80.58 78 VAL B CA 1
ATOM 6812 C C . VAL B 1 89 ? 189.761 194.729 150.480 1.00 64.93 78 VAL B C 1
ATOM 6813 O O . VAL B 1 89 ? 190.892 194.470 150.124 1.00 88.82 78 VAL B O 1
ATOM 6817 N N . VAL B 1 90 ? 189.504 195.639 151.421 1.00 71.39 79 VAL B N 1
ATOM 6818 C CA . VAL B 1 90 ? 190.517 196.511 151.999 1.00 76.46 79 VAL B CA 1
ATOM 6819 C C . VAL B 1 90 ? 190.663 196.267 153.503 1.00 79.92 79 VAL B C 1
ATOM 6820 O O . VAL B 1 90 ? 189.720 196.375 154.265 1.00 82.16 79 VAL B O 1
ATOM 6824 N N . ARG B 1 91 ? 191.884 195.939 153.933 1.00 82.43 80 ARG B N 1
ATOM 6825 C CA . ARG B 1 91 ? 192.236 195.925 155.339 1.00 73.09 80 ARG B CA 1
ATOM 6826 C C . ARG B 1 91 ? 193.154 197.106 155.554 1.00 69.00 80 ARG B C 1
ATOM 6827 O O . ARG B 1 91 ? 194.282 197.047 155.094 1.00 89.65 80 ARG B O 1
ATOM 6835 N N . ALA B 1 92 ? 192.678 198.141 156.260 1.00 64.28 81 ALA B N 1
ATOM 6836 C CA . ALA B 1 92 ? 193.519 199.292 156.533 1.00 69.09 81 ALA B CA 1
ATOM 6837 C C . ALA B 1 92 ? 193.139 199.956 157.856 1.00 65.67 81 ALA B C 1
ATOM 6838 O O . ALA B 1 92 ? 191.970 199.940 158.228 1.00 76.67 81 ALA B O 1
ATOM 6840 N N . PRO B 1 93 ? 194.100 200.539 158.614 1.00 64.46 82 PRO B N 1
ATOM 6841 C CA . PRO B 1 93 ? 193.841 201.107 159.938 1.00 64.22 82 PRO B CA 1
ATOM 6842 C C . PRO B 1 93 ? 192.728 202.132 160.038 1.00 73.34 82 PRO B C 1
ATOM 6843 O O . PRO B 1 93 ? 192.415 202.806 159.071 1.00 87.07 82 PRO B O 1
ATOM 6847 N N . MET B 1 94 ? 192.198 202.298 161.246 1.00 93.84 83 MET B N 1
ATOM 6848 C CA . MET B 1 94 ? 191.461 203.498 161.610 1.00 132.53 83 MET B CA 1
ATOM 6849 C C . MET B 1 94 ? 192.376 204.721 161.462 1.00 113.10 83 MET B C 1
ATOM 6850 O O . MET B 1 94 ? 193.465 204.771 162.023 1.00 100.52 83 MET B O 1
ATOM 6855 N N . GLY B 1 95 ? 191.917 205.714 160.694 1.00 133.67 84 GLY B N 1
ATOM 6856 C CA . GLY B 1 95 ? 192.703 206.905 160.415 1.00 128.31 84 GLY B CA 1
ATOM 6857 C C . GLY B 1 95 ? 193.730 206.714 159.296 1.00 125.05 84 GLY B C 1
ATOM 6858 O O . GLY B 1 95 ? 194.690 207.479 159.242 1.00 153.48 84 GLY B O 1
ATOM 6859 N N . SER B 1 96 ? 193.500 205.778 158.362 1.00 113.56 85 SER B N 1
ATOM 6860 C CA . SER B 1 96 ? 194.432 205.536 157.259 1.00 115.14 85 SER B CA 1
ATOM 6861 C C . SER B 1 96 ? 194.059 206.281 155.972 1.00 123.62 85 SER B C 1
ATOM 6862 O O . SER B 1 96 ? 194.703 206.075 154.937 1.00 108.27 85 SER B O 1
ATOM 6865 N N . GLY B 1 97 ? 192.971 207.064 155.993 1.00 135.78 86 GLY B N 1
ATOM 6866 C CA . GLY B 1 97 ? 192.529 207.761 154.791 1.00 133.06 86 GLY B CA 1
ATOM 6867 C C . GLY B 1 97 ? 191.396 207.063 154.029 1.00 117.98 86 GLY B C 1
ATOM 6868 O O . GLY B 1 97 ? 190.946 207.602 153.029 1.00 154.84 86 GLY B O 1
ATOM 6869 N N . LYS B 1 98 ? 190.861 205.955 154.556 1.00 116.22 87 LYS B N 1
ATOM 6870 C CA . LYS B 1 98 ? 189.854 205.144 153.881 1.00 125.56 87 LYS B CA 1
ATOM 6871 C C . LYS B 1 98 ? 188.675 205.965 153.353 1.00 136.65 87 LYS B C 1
ATOM 6872 O O . LYS B 1 98 ? 188.275 205.777 152.201 1.00 150.35 87 LYS B O 1
ATOM 6878 N N . THR B 1 99 ? 188.088 206.842 154.181 1.00 127.17 88 THR B N 1
ATOM 6879 C CA . THR B 1 99 ? 186.881 207.563 153.785 1.00 146.11 88 THR B CA 1
ATOM 6880 C C . THR B 1 99 ? 187.152 208.457 152.558 1.00 131.42 88 THR B C 1
ATOM 6881 O O . THR B 1 99 ? 186.277 208.609 151.700 1.00 143.47 88 THR B O 1
ATOM 6885 N N . THR B 1 100 ? 188.370 209.010 152.429 1.00 111.66 89 THR B N 1
ATOM 6886 C CA . THR B 1 100 ? 188.734 209.816 151.267 1.00 121.36 89 THR B CA 1
ATOM 6887 C C . THR B 1 100 ? 188.893 208.928 150.029 1.00 122.32 89 THR B C 1
ATOM 6888 O O . THR B 1 100 ? 188.450 209.295 148.941 1.00 168.08 89 THR B O 1
ATOM 6892 N N . ALA B 1 101 ? 189.511 207.756 150.188 1.00 116.20 90 ALA B N 1
ATOM 6893 C CA . ALA B 1 101 ? 189.711 206.811 149.098 1.00 119.26 90 ALA B CA 1
ATOM 6894 C C . ALA B 1 101 ? 188.380 206.232 148.620 1.00 109.79 90 ALA B C 1
ATOM 6895 O O . ALA B 1 101 ? 188.222 206.019 147.419 1.00 117.37 90 ALA B O 1
ATOM 6897 N N . LEU B 1 102 ? 187.419 206.026 149.536 1.00 106.82 91 LEU B N 1
ATOM 6898 C CA . LEU B 1 102 ? 186.085 205.559 149.177 1.00 111.01 91 LEU B CA 1
ATOM 6899 C C . LEU B 1 102 ? 185.372 206.591 148.303 1.00 130.54 91 LEU B C 1
ATOM 6900 O O . LEU B 1 102 ? 184.816 206.242 147.258 1.00 139.30 91 LEU B O 1
ATOM 6905 N N . ILE B 1 103 ? 185.385 207.862 148.720 1.00 131.89 92 ILE B N 1
ATOM 6906 C CA . ILE B 1 103 ? 184.705 208.906 147.967 1.00 132.34 92 ILE B CA 1
ATOM 6907 C C . ILE B 1 103 ? 185.342 209.060 146.585 1.00 117.45 92 ILE B C 1
ATOM 6908 O O . ILE B 1 103 ? 184.616 209.155 145.593 1.00 126.13 92 ILE B O 1
ATOM 6913 N N . ARG B 1 104 ? 186.679 209.038 146.504 1.00 109.29 93 ARG B N 1
ATOM 6914 C CA . ARG B 1 104 ? 187.361 209.044 145.221 1.00 125.22 93 ARG B CA 1
ATOM 6915 C C . ARG B 1 104 ? 186.918 207.850 144.361 1.00 130.02 93 ARG B C 1
ATOM 6916 O O . ARG B 1 104 ? 186.584 208.016 143.188 1.00 144.96 93 ARG B O 1
ATOM 6924 N N . TRP B 1 105 ? 186.911 206.645 144.938 1.00 129.47 94 TRP B N 1
ATOM 6925 C CA . TRP B 1 105 ? 186.550 205.435 144.216 1.00 105.43 94 TRP B CA 1
ATOM 6926 C C . TRP B 1 105 ? 185.112 205.512 143.706 1.00 117.89 94 TRP B C 1
ATOM 6927 O O . TRP B 1 105 ? 184.872 205.158 142.557 1.00 126.86 94 TRP B O 1
ATOM 6938 N N . LEU B 1 106 ? 184.162 206.024 144.519 1.00 119.67 95 LEU B N 1
ATOM 6939 C CA . LEU B 1 106 ? 182.777 206.198 144.088 1.00 108.91 95 LEU B CA 1
ATOM 6940 C C . LEU B 1 106 ? 182.647 207.205 142.938 1.00 121.79 95 LEU B C 1
ATOM 6941 O O . LEU B 1 106 ? 181.918 206.947 141.973 1.00 100.70 95 LEU B O 1
ATOM 6946 N N . ARG B 1 107 ? 183.356 208.340 143.026 1.00 130.70 96 ARG B N 1
ATOM 6947 C CA . ARG B 1 107 ? 183.365 209.326 141.954 1.00 137.35 96 ARG B CA 1
ATOM 6948 C C . ARG B 1 107 ? 183.826 208.708 140.631 1.00 136.83 96 ARG B C 1
ATOM 6949 O O . ARG B 1 107 ? 183.378 209.139 139.568 1.00 166.63 96 ARG B O 1
ATOM 6957 N N . GLU B 1 108 ? 184.739 207.728 140.693 1.00 132.61 97 GLU B N 1
ATOM 6958 C CA . GLU B 1 108 ? 185.249 207.043 139.511 1.00 146.27 97 GLU B CA 1
ATOM 6959 C C . GLU B 1 108 ? 184.309 205.915 139.071 1.00 131.92 97 GLU B C 1
ATOM 6960 O O . GLU B 1 108 ? 184.179 205.661 137.875 1.00 161.02 97 GLU B O 1
ATOM 6966 N N . ALA B 1 109 ? 183.660 205.239 140.029 1.00 126.98 98 ALA B N 1
ATOM 6967 C CA . ALA B 1 109 ? 182.827 204.070 139.761 1.00 135.98 98 ALA B CA 1
ATOM 6968 C C . ALA B 1 109 ? 181.468 204.456 139.173 1.00 143.97 98 ALA B C 1
ATOM 6969 O O . ALA B 1 109 ? 180.894 203.682 138.401 1.00 141.52 98 ALA B O 1
ATOM 6971 N N . ILE B 1 110 ? 180.945 205.635 139.557 1.00 164.67 99 ILE B N 1
ATOM 6972 C CA . ILE B 1 110 ? 179.646 206.113 139.089 1.00 175.61 99 ILE B CA 1
ATOM 6973 C C . ILE B 1 110 ? 179.783 206.704 137.680 1.00 219.23 99 ILE B C 1
ATOM 6974 O O . ILE B 1 110 ? 180.218 207.843 137.507 1.00 218.36 99 ILE B O 1
ATOM 6979 N N . HIS B 1 111 ? 179.408 205.894 136.672 1.00 245.32 100 HIS B N 1
ATOM 6980 C CA . HIS B 1 111 ? 179.539 206.253 135.265 1.00 262.64 100 HIS B CA 1
ATOM 6981 C C . HIS B 1 111 ? 178.451 207.221 134.791 1.00 250.67 100 HIS B C 1
ATOM 6982 O O . HIS B 1 111 ? 178.617 207.854 133.747 1.00 241.43 100 HIS B O 1
ATOM 6989 N N . SER B 1 112 ? 177.337 207.332 135.533 1.00 246.55 101 SER B N 1
ATOM 6990 C CA . SER B 1 112 ? 176.182 208.106 135.091 1.00 241.39 101 SER B CA 1
ATOM 6991 C C . SER B 1 112 ? 175.324 208.566 136.272 1.00 229.16 101 SER B C 1
ATOM 6992 O O . SER B 1 112 ? 175.400 207.993 137.354 1.00 254.67 101 SER B O 1
ATOM 6995 N N . PRO B 1 113 ? 174.432 209.575 136.087 1.00 216.96 102 PRO B N 1
ATOM 6996 C CA . PRO B 1 113 ? 173.444 209.941 137.104 1.00 203.28 102 PRO B CA 1
ATOM 6997 C C . PRO B 1 113 ? 172.459 208.834 137.482 1.00 181.27 102 PRO B C 1
ATOM 6998 O O . PRO B 1 113 ? 171.846 208.912 138.544 1.00 176.45 102 PRO B O 1
ATOM 7002 N N . ASP B 1 114 ? 172.348 207.795 136.636 1.00 179.16 103 ASP B N 1
ATOM 7003 C CA . ASP B 1 114 ? 171.407 206.703 136.852 1.00 211.06 103 ASP B CA 1
ATOM 7004 C C . ASP B 1 114 ? 172.054 205.437 137.437 1.00 218.61 103 ASP B C 1
ATOM 7005 O O . ASP B 1 114 ? 171.360 204.446 137.667 1.00 221.66 103 ASP B O 1
ATOM 7010 N N . THR B 1 115 ? 173.370 205.453 137.702 1.00 217.14 104 THR B N 1
ATOM 7011 C CA . THR B 1 115 ? 174.059 204.327 138.337 1.00 191.27 104 THR B CA 1
ATOM 7012 C C . THR B 1 115 ? 173.605 204.192 139.795 1.00 157.07 104 THR B C 1
ATOM 7013 O O . THR B 1 115 ? 173.647 205.169 140.536 1.00 128.25 104 THR B O 1
ATOM 7017 N N . SER B 1 116 ? 173.163 202.982 140.184 1.00 139.60 105 SER B N 1
ATOM 7018 C CA . SER B 1 116 ? 172.606 202.725 141.510 1.00 144.55 105 SER B CA 1
ATOM 7019 C C . SER B 1 116 ? 173.696 202.319 142.508 1.00 131.86 105 SER B C 1
ATOM 7020 O O . SER B 1 116 ? 174.661 201.657 142.143 1.00 143.64 105 SER B O 1
ATOM 7023 N N . VAL B 1 117 ? 173.517 202.677 143.790 1.00 123.56 106 VAL B N 1
ATOM 7024 C CA . VAL B 1 117 ? 174.524 202.437 144.819 1.00 107.23 106 VAL B CA 1
ATOM 7025 C C . VAL B 1 117 ? 173.857 202.005 146.123 1.00 97.59 106 VAL B C 1
ATOM 7026 O O . VAL B 1 117 ? 172.858 202.583 146.544 1.00 128.42 106 VAL B O 1
ATOM 7030 N N . LEU B 1 118 ? 174.447 201.014 146.796 1.00 97.64 107 LEU B N 1
ATOM 7031 C CA . LEU B 1 118 ? 174.046 200.667 148.155 1.00 97.20 107 LEU B CA 1
ATOM 7032 C C . LEU B 1 118 ? 175.261 200.657 149.074 1.00 98.84 107 LEU B C 1
ATOM 7033 O O . LEU B 1 118 ? 176.246 199.990 148.771 1.00 130.34 107 LEU B O 1
ATOM 7038 N N . VAL B 1 119 ? 175.160 201.353 150.208 1.00 87.67 108 VAL B N 1
ATOM 7039 C CA . VAL B 1 119 ? 176.203 201.377 151.225 1.00 96.91 108 VAL B CA 1
ATOM 7040 C C . VAL B 1 119 ? 175.641 200.804 152.526 1.00 90.92 108 VAL B C 1
ATOM 7041 O O . VAL B 1 119 ? 174.693 201.352 153.064 1.00 88.09 108 VAL B O 1
ATOM 7045 N N . VAL B 1 120 ? 176.229 199.713 153.032 1.00 87.35 109 VAL B N 1
ATOM 7046 C CA . VAL B 1 120 ? 175.794 199.122 154.289 1.00 86.56 109 VAL B CA 1
ATOM 7047 C C . VAL B 1 120 ? 176.862 199.322 155.367 1.00 109.01 109 VAL B C 1
ATOM 7048 O O . VAL B 1 120 ? 178.055 199.100 155.126 1.00 126.58 109 VAL B O 1
ATOM 7052 N N . SER B 1 121 ? 176.409 199.699 156.572 1.00 111.37 110 SER B N 1
ATOM 7053 C CA . SER B 1 121 ? 177.294 199.928 157.708 1.00 116.12 110 SER B CA 1
ATOM 7054 C C . SER B 1 121 ? 176.610 199.480 159.004 1.00 106.50 110 SER B C 1
ATOM 7055 O O . SER B 1 121 ? 175.575 198.818 158.960 1.00 108.45 110 SER B O 1
ATOM 7058 N N . CYS B 1 122 ? 177.206 199.855 160.151 1.00 128.64 111 CYS B N 1
ATOM 7059 C CA . CYS B 1 122 ? 176.839 199.303 161.450 1.00 134.67 111 CYS B CA 1
ATOM 7060 C C . CYS B 1 122 ? 176.714 200.411 162.518 1.00 137.07 111 CYS B C 1
ATOM 7061 O O . CYS B 1 122 ? 177.201 201.527 162.332 1.00 127.92 111 CYS B O 1
ATOM 7064 N N . ARG B 1 123 ? 176.079 200.091 163.658 1.00 151.62 112 ARG B N 1
ATOM 7065 C CA . ARG B 1 123 ? 175.961 201.002 164.796 1.00 175.22 112 ARG B CA 1
ATOM 7066 C C . ARG B 1 123 ? 177.321 201.311 165.430 1.00 186.24 112 ARG B C 1
ATOM 7067 O O . ARG B 1 123 ? 177.505 202.393 165.987 1.00 195.33 112 ARG B O 1
ATOM 7075 N N . ARG B 1 124 ? 178.274 200.368 165.332 1.00 215.51 113 ARG B N 1
ATOM 7076 C CA . ARG B 1 124 ? 179.652 200.551 165.781 1.00 221.66 113 ARG B CA 1
ATOM 7077 C C . ARG B 1 124 ? 180.416 201.606 164.962 1.00 221.91 113 ARG B C 1
ATOM 7078 O O . ARG B 1 124 ? 181.411 202.156 165.450 1.00 237.89 113 ARG B O 1
ATOM 7086 N N . SER B 1 125 ? 179.937 201.882 163.730 1.00 211.01 114 SER B N 1
ATOM 7087 C CA . SER B 1 125 ? 180.653 202.628 162.702 1.00 216.12 114 SER B CA 1
ATOM 7088 C C . SER B 1 125 ? 179.740 203.701 162.095 1.00 218.72 114 SER B C 1
ATOM 7089 O O . SER B 1 125 ? 179.594 203.803 160.880 1.00 213.77 114 SER B O 1
ATOM 7092 N N . PHE B 1 126 ? 179.168 204.543 162.964 1.00 229.07 115 PHE B N 1
ATOM 7093 C CA . PHE B 1 126 ? 177.871 205.169 162.730 1.00 218.52 115 PHE B CA 1
ATOM 7094 C C . PHE B 1 126 ? 177.792 205.973 161.422 1.00 189.49 115 PHE B C 1
ATOM 7095 O O . PHE B 1 126 ? 178.613 206.846 161.148 1.00 186.46 115 PHE B O 1
ATOM 7103 N N . THR B 1 127 ? 176.691 205.738 160.689 1.00 182.82 116 THR B N 1
ATOM 7104 C CA . THR B 1 127 ? 176.534 206.087 159.279 1.00 182.47 116 THR B CA 1
ATOM 7105 C C . THR B 1 127 ? 176.594 207.596 159.037 1.00 195.93 116 THR B C 1
ATOM 7106 O O . THR B 1 127 ? 176.928 208.022 157.931 1.00 178.47 116 THR B O 1
ATOM 7110 N N . GLN B 1 128 ? 176.232 208.414 160.037 1.00 214.78 117 GLN B N 1
ATOM 7111 C CA . GLN B 1 128 ? 176.149 209.856 159.849 1.00 217.87 117 GLN B CA 1
ATOM 7112 C C . GLN B 1 128 ? 177.503 210.473 159.490 1.00 206.64 117 GLN B C 1
ATOM 7113 O O . GLN B 1 128 ? 177.520 211.503 158.820 1.00 204.57 117 GLN B O 1
ATOM 7119 N N . THR B 1 129 ? 178.628 209.856 159.885 1.00 209.17 118 THR B N 1
ATOM 7120 C CA . THR B 1 129 ? 179.943 210.362 159.491 1.00 226.41 118 THR B CA 1
ATOM 7121 C C . THR B 1 129 ? 180.123 210.237 157.969 1.00 228.74 118 THR B C 1
ATOM 7122 O O . THR B 1 129 ? 180.595 211.176 157.328 1.00 219.08 118 THR B O 1
ATOM 7126 N N . LEU B 1 130 ? 179.710 209.106 157.374 1.00 222.45 119 LEU B N 1
ATOM 7127 C CA . LEU B 1 130 ? 179.716 208.950 155.924 1.00 219.31 119 LEU B CA 1
ATOM 7128 C C . LEU B 1 130 ? 178.702 209.902 155.283 1.00 237.77 119 LEU B C 1
ATOM 7129 O O . LEU B 1 130 ? 179.058 210.653 154.381 1.00 254.28 119 LEU B O 1
ATOM 7134 N N . ALA B 1 131 ? 177.436 209.843 155.718 1.00 226.09 120 ALA B N 1
ATOM 7135 C CA . ALA B 1 131 ? 176.358 210.617 155.114 1.00 231.65 120 ALA B CA 1
ATOM 7136 C C . ALA B 1 131 ? 176.671 212.120 155.085 1.00 231.95 120 ALA B C 1
ATOM 7137 O O . ALA B 1 131 ? 176.262 212.821 154.156 1.00 219.72 120 ALA B O 1
ATOM 7139 N N . THR B 1 132 ? 177.418 212.614 156.090 1.00 234.10 121 THR B N 1
ATOM 7140 C CA . THR B 1 132 ? 177.894 213.996 156.136 1.00 243.20 121 THR B CA 1
ATOM 7141 C C . THR B 1 132 ? 178.945 214.249 155.047 1.00 233.76 121 THR B C 1
ATOM 7142 O O . THR B 1 132 ? 178.781 215.178 154.262 1.00 239.65 121 THR B O 1
ATOM 7146 N N . ARG B 1 133 ? 180.026 213.449 154.998 1.00 216.33 122 ARG B N 1
ATOM 7147 C CA . ARG B 1 133 ? 181.100 213.645 154.024 1.00 214.09 122 ARG B CA 1
ATOM 7148 C C . ARG B 1 133 ? 180.625 213.384 152.584 1.00 215.57 122 ARG B C 1
ATOM 7149 O O . ARG B 1 133 ? 181.190 213.935 151.634 1.00 205.92 122 ARG B O 1
ATOM 7157 N N . PHE B 1 134 ? 179.570 212.566 152.426 1.00 207.62 123 PHE B N 1
ATOM 7158 C CA . PHE B 1 134 ? 178.952 212.280 151.135 1.00 221.42 123 PHE B CA 1
ATOM 7159 C C . PHE B 1 134 ? 178.149 213.469 150.581 1.00 253.32 123 PHE B C 1
ATOM 7160 O O . PHE B 1 134 ? 177.481 213.321 149.555 1.00 271.41 123 PHE B O 1
ATOM 7168 N N . ALA B 1 135 ? 178.218 214.648 151.224 1.00 252.40 124 ALA B N 1
ATOM 7169 C CA . ALA B 1 135 ? 177.727 215.900 150.658 1.00 242.79 124 ALA B CA 1
ATOM 7170 C C . ALA B 1 135 ? 178.280 216.145 149.249 1.00 253.36 124 ALA B C 1
ATOM 7171 O O . ALA B 1 135 ? 177.628 216.800 148.430 1.00 272.79 124 ALA B O 1
ATOM 7173 N N . GLU B 1 136 ? 179.489 215.624 148.978 1.00 247.90 125 GLU B N 1
ATOM 7174 C CA . GLU B 1 136 ? 180.138 215.752 147.675 1.00 235.00 125 GLU B CA 1
ATOM 7175 C C . GLU B 1 136 ? 179.470 214.902 146.582 1.00 215.32 125 GLU B C 1
ATOM 7176 O O . GLU B 1 136 ? 179.648 215.167 145.392 1.00 167.11 125 GLU B O 1
ATOM 7182 N N . SER B 1 137 ? 178.719 213.870 146.999 1.00 229.60 126 SER B N 1
ATOM 7183 C CA . SER B 1 137 ? 177.913 213.015 146.132 1.00 229.90 126 SER B CA 1
ATOM 7184 C C . SER B 1 137 ? 176.439 213.114 146.553 1.00 255.45 126 SER B C 1
ATOM 7185 O O . SER B 1 137 ? 175.766 212.103 146.779 1.00 264.07 126 SER B O 1
ATOM 7188 N N . GLY B 1 138 ? 175.934 214.358 146.622 1.00 251.64 127 GLY B N 1
ATOM 7189 C CA . GLY B 1 138 ? 174.761 214.727 147.408 1.00 232.15 127 GLY B CA 1
ATOM 7190 C C . GLY B 1 138 ? 173.431 214.120 146.955 1.00 232.72 127 GLY B C 1
ATOM 7191 O O . GLY B 1 138 ? 172.408 214.414 147.576 1.00 251.45 127 GLY B O 1
ATOM 7192 N N . LEU B 1 139 ? 173.438 213.272 145.913 1.00 217.13 128 LEU B N 1
ATOM 7193 C CA . LEU B 1 139 ? 172.257 212.504 145.533 1.00 236.32 128 LEU B CA 1
ATOM 7194 C C . LEU B 1 139 ? 172.035 211.320 146.486 1.00 234.43 128 LEU B C 1
ATOM 7195 O O . LEU B 1 139 ? 170.896 210.866 146.637 1.00 208.89 128 LEU B O 1
ATOM 7200 N N . VAL B 1 140 ? 173.111 210.818 147.121 1.00 228.28 129 VAL B N 1
ATOM 7201 C CA . VAL B 1 140 ? 173.043 209.682 148.041 1.00 190.41 129 VAL B CA 1
ATOM 7202 C C . VAL B 1 140 ? 172.270 210.115 149.296 1.00 158.60 129 VAL B C 1
ATOM 7203 O O . VAL B 1 140 ? 172.467 211.218 149.796 1.00 159.32 129 VAL B O 1
ATOM 7207 N N . ASP B 1 141 ? 171.424 209.215 149.829 1.00 143.32 130 ASP B N 1
ATOM 7208 C CA . ASP B 1 141 ? 170.628 209.479 151.023 1.00 156.64 130 ASP B CA 1
ATOM 7209 C C . ASP B 1 141 ? 170.741 208.313 152.014 1.00 196.53 130 ASP B C 1
ATOM 7210 O O . ASP B 1 141 ? 171.209 207.238 151.646 1.00 237.26 130 ASP B O 1
ATOM 7215 N N . PHE B 1 142 ? 170.273 208.508 153.259 1.00 190.78 131 PHE B N 1
ATOM 7216 C CA . PHE B 1 142 ? 170.329 207.458 154.272 1.00 187.38 131 PHE B CA 1
ATOM 7217 C C . PHE B 1 142 ? 168.949 207.227 154.887 1.00 164.98 131 PHE B C 1
ATOM 7218 O O . PHE B 1 142 ? 168.183 208.176 155.055 1.00 207.38 131 PHE B O 1
ATOM 7226 N N . VAL B 1 143 ? 168.642 205.972 155.253 1.00 149.15 132 VAL B N 1
ATOM 7227 C CA . VAL B 1 143 ? 167.390 205.665 155.937 1.00 186.39 132 VAL B CA 1
ATOM 7228 C C . VAL B 1 143 ? 167.460 206.158 157.389 1.00 233.85 132 VAL B C 1
ATOM 7229 O O . VAL B 1 143 ? 168.354 205.779 158.148 1.00 225.81 132 VAL B O 1
ATOM 7233 N N . THR B 1 144 ? 166.495 207.014 157.778 1.00 298.89 133 THR B N 1
ATOM 7234 C CA . THR B 1 144 ? 166.334 207.442 159.164 1.00 344.70 133 THR B CA 1
ATOM 7235 C C . THR B 1 144 ? 165.686 206.311 159.968 1.00 373.36 133 THR B C 1
ATOM 7236 O O . THR B 1 144 ? 164.526 206.403 160.382 1.00 362.66 133 THR B O 1
ATOM 7240 N N . TYR B 1 145 ? 166.501 205.290 160.285 1.00 421.20 134 TYR B N 1
ATOM 7241 C CA . TYR B 1 145 ? 166.078 204.064 160.955 1.00 461.86 134 TYR B CA 1
ATOM 7242 C C . TYR B 1 145 ? 165.461 204.355 162.330 1.00 501.35 134 TYR B C 1
ATOM 7243 O O . TYR B 1 145 ? 164.596 203.611 162.789 1.00 494.99 134 TYR B O 1
ATOM 7252 N N . PHE B 1 146 ? 165.916 205.437 162.982 1.00 546.78 135 PHE B N 1
ATOM 7253 C CA . PHE B 1 146 ? 165.417 205.880 164.279 1.00 573.08 135 PHE B CA 1
ATOM 7254 C C . PHE B 1 146 ? 164.016 206.496 164.171 1.00 574.42 135 PHE B C 1
ATOM 7255 O O . PHE B 1 146 ? 163.193 206.275 165.059 1.00 573.00 135 PHE B O 1
ATOM 7263 N N . SER B 1 147 ? 163.752 207.274 163.106 1.00 569.05 136 SER B N 1
ATOM 7264 C CA . SER B 1 147 ? 162.455 207.906 162.886 1.00 559.74 136 SER B CA 1
ATOM 7265 C C . SER B 1 147 ? 161.394 206.899 162.437 1.00 542.42 136 SER B C 1
ATOM 7266 O O . SER B 1 147 ? 160.209 207.123 162.685 1.00 535.56 136 SER B O 1
ATOM 7269 N N . SER B 1 148 ? 161.810 205.837 161.721 1.00 522.21 137 SER B N 1
ATOM 7270 C CA . SER B 1 148 ? 160.930 204.785 161.214 1.00 506.58 137 SER B CA 1
ATOM 7271 C C . SER B 1 148 ? 159.809 205.340 160.319 1.00 495.65 137 SER B C 1
ATOM 7272 O O . SER B 1 148 ? 158.698 204.801 160.290 1.00 489.88 137 SER B O 1
ATOM 7275 N N . THR B 1 149 ? 160.121 206.404 159.561 1.00 489.42 138 THR B N 1
ATOM 7276 C CA . THR B 1 149 ? 159.139 207.075 158.708 1.00 488.73 138 THR B CA 1
ATOM 7277 C C . THR B 1 149 ? 158.819 206.217 157.474 1.00 500.02 138 THR B C 1
ATOM 7278 O O . THR B 1 149 ? 159.613 205.373 157.051 1.00 501.24 138 THR B O 1
ATOM 7282 N N . ASN B 1 150 ? 157.620 206.444 156.911 1.00 507.71 139 ASN B N 1
ATOM 7283 C CA . ASN B 1 150 ? 157.049 205.605 155.862 1.00 512.28 139 ASN B CA 1
ATOM 7284 C C . ASN B 1 150 ? 157.605 206.006 154.490 1.00 519.06 139 ASN B C 1
ATOM 7285 O O . ASN B 1 150 ? 156.854 206.473 153.631 1.00 524.93 139 ASN B O 1
ATOM 7290 N N . TYR B 1 151 ? 158.901 205.734 154.249 1.00 516.54 140 TYR B N 1
ATOM 7291 C CA . TYR B 1 151 ? 159.576 206.075 153.002 1.00 510.05 140 TYR B CA 1
ATOM 7292 C C . TYR B 1 151 ? 158.934 205.431 151.767 1.00 506.31 140 TYR B C 1
ATOM 7293 O O . TYR B 1 151 ? 159.084 205.946 150.656 1.00 490.22 140 TYR B O 1
ATOM 7302 N N . ILE B 1 152 ? 158.208 204.321 151.967 1.00 506.37 141 ILE B N 1
ATOM 7303 C CA . ILE B 1 152 ? 157.484 203.631 150.902 1.00 499.73 141 ILE B CA 1
ATOM 7304 C C . ILE B 1 152 ? 156.433 204.550 150.256 1.00 516.75 141 ILE B C 1
ATOM 7305 O O . ILE B 1 152 ? 156.000 204.265 149.143 1.00 508.46 141 ILE B O 1
ATOM 7310 N N . MET B 1 153 ? 156.086 205.690 150.885 1.00 538.13 142 MET B N 1
ATOM 7311 C CA . MET B 1 153 ? 155.229 206.708 150.279 1.00 550.68 142 MET B CA 1
ATOM 7312 C C . MET B 1 153 ? 155.825 207.295 148.986 1.00 544.04 142 MET B C 1
ATOM 7313 O O . MET B 1 153 ? 155.090 207.871 148.186 1.00 554.10 142 MET B O 1
ATOM 7318 N N . ASN B 1 154 ? 157.147 207.146 148.780 1.00 516.36 143 ASN B N 1
ATOM 7319 C CA . ASN B 1 154 ? 157.836 207.533 147.552 1.00 493.92 143 ASN B CA 1
ATOM 7320 C C . ASN B 1 154 ? 157.413 206.622 146.388 1.00 508.24 143 ASN B C 1
ATOM 7321 O O . ASN B 1 154 ? 157.558 207.003 145.218 1.00 514.70 143 ASN B O 1
ATOM 7326 N N . ASP B 1 155 ? 156.952 205.396 146.714 1.00 513.97 144 ASP B N 1
ATOM 7327 C CA . ASP B 1 155 ? 156.411 204.406 145.778 1.00 520.61 144 ASP B CA 1
ATOM 7328 C C . ASP B 1 155 ? 157.424 204.019 144.691 1.00 508.65 144 ASP B C 1
ATOM 7329 O O . ASP B 1 155 ? 157.048 203.631 143.581 1.00 517.27 144 ASP B O 1
ATOM 7334 N N . ARG B 1 156 ? 158.722 204.117 145.030 1.00 483.01 145 ARG B N 1
ATOM 7335 C CA . ARG B 1 156 ? 159.830 203.775 144.143 1.00 458.96 145 ARG B CA 1
ATOM 7336 C C . ARG B 1 156 ? 160.976 203.162 144.956 1.00 392.83 145 ARG B C 1
ATOM 7337 O O . ARG B 1 156 ? 161.096 203.416 146.156 1.00 378.06 145 ARG B O 1
ATOM 7345 N N . PRO B 1 157 ? 161.845 202.319 144.342 1.00 335.17 146 PRO B N 1
ATOM 7346 C CA . PRO B 1 157 ? 163.032 201.811 145.032 1.00 314.08 146 PRO B CA 1
ATOM 7347 C C . PRO B 1 157 ? 164.017 202.924 145.388 1.00 282.33 146 PRO B C 1
ATOM 7348 O O . PRO B 1 157 ? 164.115 203.931 144.688 1.00 282.65 146 PRO B O 1
ATOM 7352 N N . PHE B 1 158 ? 164.749 202.727 146.489 1.00 236.17 147 PHE B N 1
ATOM 7353 C CA . PHE B 1 158 ? 165.862 203.595 146.829 1.00 199.53 147 PHE B CA 1
ATOM 7354 C C . PHE B 1 158 ? 167.020 203.360 145.862 1.00 177.65 147 PHE B C 1
ATOM 7355 O O . PHE B 1 158 ? 167.482 202.234 145.715 1.00 183.58 147 PHE B O 1
ATOM 7363 N N . HIS B 1 159 ? 167.549 204.443 145.288 1.00 168.37 148 HIS B N 1
ATOM 7364 C CA . HIS B 1 159 ? 168.461 204.354 144.156 1.00 165.42 148 HIS B CA 1
ATOM 7365 C C . HIS B 1 159 ? 169.924 204.454 144.593 1.00 140.96 148 HIS B C 1
ATOM 7366 O O . HIS B 1 159 ? 170.787 203.798 144.005 1.00 114.89 148 HIS B O 1
ATOM 7373 N N . ARG B 1 160 ? 170.181 205.309 145.599 1.00 128.36 149 ARG B N 1
ATOM 7374 C CA . ARG B 1 160 ? 171.509 205.527 146.150 1.00 130.09 149 ARG B CA 1
ATOM 7375 C C . ARG B 1 160 ? 171.391 205.659 147.664 1.00 134.33 149 ARG B C 1
ATOM 7376 O O . ARG B 1 160 ? 171.151 206.751 148.165 1.00 164.18 149 ARG B O 1
ATOM 7384 N N . LEU B 1 161 ? 171.625 204.552 148.386 1.00 125.15 150 LEU B N 1
ATOM 7385 C CA . LEU B 1 161 ? 171.176 204.430 149.768 1.00 114.68 150 LEU B CA 1
ATOM 7386 C C . LEU B 1 161 ? 172.301 204.065 150.742 1.00 113.32 150 LEU B C 1
ATOM 7387 O O . LEU B 1 161 ? 173.126 203.211 150.436 1.00 153.44 150 LEU B O 1
ATOM 7392 N N . ILE B 1 162 ? 172.295 204.698 151.924 1.00 95.09 151 ILE B N 1
ATOM 7393 C CA . ILE B 1 162 ? 173.115 204.325 153.069 1.00 98.51 151 ILE B CA 1
ATOM 7394 C C . ILE B 1 162 ? 172.229 203.687 154.148 1.00 95.95 151 ILE B C 1
ATOM 7395 O O . ILE B 1 162 ? 171.201 204.239 154.524 1.00 132.49 151 ILE B O 1
ATOM 7400 N N . VAL B 1 163 ? 172.644 202.530 154.678 1.00 100.21 152 VAL B N 1
ATOM 7401 C CA . VAL B 1 163 ? 171.814 201.726 155.567 1.00 100.76 152 VAL B CA 1
ATOM 7402 C C . VAL B 1 163 ? 172.588 201.226 156.800 1.00 122.34 152 VAL B C 1
ATOM 7403 O O . VAL B 1 163 ? 173.723 200.758 156.723 1.00 146.90 152 VAL B O 1
ATOM 7407 N N . GLN B 1 164 ? 171.917 201.238 157.951 1.00 126.76 153 GLN B N 1
ATOM 7408 C CA . GLN B 1 164 ? 172.314 200.455 159.110 1.00 121.93 153 GLN B CA 1
ATOM 7409 C C . GLN B 1 164 ? 171.815 199.018 158.939 1.00 119.99 153 GLN B C 1
ATOM 7410 O O . GLN B 1 164 ? 170.607 198.796 158.797 1.00 137.10 153 GLN B O 1
ATOM 7416 N N . VAL B 1 165 ? 172.727 198.037 159.036 1.00 133.93 154 VAL B N 1
ATOM 7417 C CA . VAL B 1 165 ? 172.424 196.639 158.738 1.00 131.01 154 VAL B CA 1
ATOM 7418 C C . VAL B 1 165 ? 171.239 196.117 159.565 1.00 134.82 154 VAL B C 1
ATOM 7419 O O . VAL B 1 165 ? 170.452 195.317 159.059 1.00 121.46 154 VAL B O 1
ATOM 7423 N N . GLU B 1 166 ? 171.103 196.553 160.827 1.00 159.21 155 GLU B N 1
ATOM 7424 C CA . GLU B 1 166 ? 170.060 196.036 161.705 1.00 187.74 155 GLU B CA 1
ATOM 7425 C C . GLU B 1 166 ? 168.660 196.485 161.282 1.00 194.24 155 GLU B C 1
ATOM 7426 O O . GLU B 1 166 ? 167.670 195.987 161.829 1.00 214.84 155 GLU B O 1
ATOM 7432 N N . SER B 1 167 ? 168.583 197.420 160.319 1.00 198.24 156 SER B N 1
ATOM 7433 C CA . SER B 1 167 ? 167.318 197.918 159.782 1.00 184.96 156 SER B CA 1
ATOM 7434 C C . SER B 1 167 ? 167.110 197.527 158.313 1.00 142.82 156 SER B C 1
ATOM 7435 O O . SER B 1 167 ? 166.139 197.948 157.692 1.00 152.86 156 SER B O 1
ATOM 7438 N N . LEU B 1 168 ? 167.986 196.685 157.761 1.00 148.62 157 LEU B N 1
ATOM 7439 C CA . LEU B 1 168 ? 168.020 196.416 156.331 1.00 147.41 157 LEU B CA 1
ATOM 7440 C C . LEU B 1 168 ? 166.749 195.700 155.876 1.00 147.64 157 LEU B C 1
ATOM 7441 O O . LEU B 1 168 ? 166.288 195.933 154.754 1.00 171.94 157 LEU B O 1
ATOM 7446 N N . HIS B 1 169 ? 166.191 194.841 156.740 1.00 146.55 158 HIS B N 1
ATOM 7447 C CA . HIS B 1 169 ? 164.965 194.111 156.423 1.00 186.20 158 HIS B CA 1
ATOM 7448 C C . HIS B 1 169 ? 163.798 195.075 156.173 1.00 204.97 158 HIS B C 1
ATOM 7449 O O . HIS B 1 169 ? 163.106 194.963 155.152 1.00 193.60 158 HIS B O 1
ATOM 7456 N N . ARG B 1 170 ? 163.616 196.048 157.083 1.00 198.92 159 ARG B N 1
ATOM 7457 C CA . ARG B 1 170 ? 162.505 196.992 156.979 1.00 187.94 159 ARG B CA 1
ATOM 7458 C C . ARG B 1 170 ? 162.562 197.738 155.640 1.00 176.27 159 ARG B C 1
ATOM 7459 O O . ARG B 1 170 ? 161.521 197.965 155.019 1.00 207.76 159 ARG B O 1
ATOM 7467 N N . VAL B 1 171 ? 163.778 198.104 155.202 1.00 165.81 160 VAL B N 1
ATOM 7468 C CA . VAL B 1 171 ? 163.952 198.857 153.961 1.00 177.07 160 VAL B CA 1
ATOM 7469 C C . VAL B 1 171 ? 164.012 197.898 152.769 1.00 176.67 160 VAL B C 1
ATOM 7470 O O . VAL B 1 171 ? 164.122 198.345 151.625 1.00 174.86 160 VAL B O 1
ATOM 7474 N N . GLY B 1 172 ? 163.926 196.583 153.036 1.00 185.98 161 GLY B N 1
ATOM 7475 C CA . GLY B 1 172 ? 164.006 195.572 151.984 1.00 200.23 161 GLY B CA 1
ATOM 7476 C C . GLY B 1 172 ? 163.142 195.910 150.768 1.00 225.42 161 GLY B C 1
ATOM 7477 O O . GLY B 1 172 ? 163.635 195.860 149.641 1.00 230.11 161 GLY B O 1
ATOM 7478 N N . PRO B 1 173 ? 161.850 196.274 150.955 1.00 241.52 162 PRO B N 1
ATOM 7479 C CA . PRO B 1 173 ? 160.953 196.531 149.830 1.00 235.66 162 PRO B CA 1
ATOM 7480 C C . PRO B 1 173 ? 161.446 197.584 148.843 1.00 211.68 162 PRO B C 1
ATOM 7481 O O . PRO B 1 173 ? 161.360 197.369 147.633 1.00 204.76 162 PRO B O 1
ATOM 7485 N N . ASN B 1 174 ? 161.982 198.705 149.347 1.00 201.17 163 ASN B N 1
ATOM 7486 C CA . ASN B 1 174 ? 162.392 199.805 148.472 1.00 206.86 163 ASN B CA 1
ATOM 7487 C C . ASN B 1 174 ? 163.839 199.621 148.008 1.00 201.08 163 ASN B C 1
ATOM 7488 O O . ASN B 1 174 ? 164.565 200.609 147.860 1.00 195.85 163 ASN B O 1
ATOM 7493 N N . LEU B 1 175 ? 164.242 198.369 147.747 1.00 202.87 164 LEU B N 1
ATOM 7494 C CA . LEU B 1 175 ? 165.610 198.072 147.328 1.00 193.59 164 LEU B CA 1
ATOM 7495 C C . LEU B 1 175 ? 165.601 197.469 145.927 1.00 178.05 164 LEU B C 1
ATOM 7496 O O . LEU B 1 175 ? 164.984 196.421 145.713 1.00 150.21 164 LEU B O 1
ATOM 7501 N N . LEU B 1 176 ? 166.274 198.130 144.973 1.00 159.13 165 LEU B N 1
ATOM 7502 C CA . LEU B 1 176 ? 166.396 197.571 143.633 1.00 146.22 165 LEU B CA 1
ATOM 7503 C C . LEU B 1 176 ? 166.872 196.128 143.788 1.00 145.84 165 LEU B C 1
ATOM 7504 O O . LEU B 1 176 ? 167.763 195.879 144.600 1.00 162.94 165 LEU B O 1
ATOM 7509 N N . ASN B 1 177 ? 166.285 195.182 143.037 1.00 165.64 166 ASN B N 1
ATOM 7510 C CA . ASN B 1 177 ? 166.647 193.776 143.178 1.00 179.53 166 ASN B CA 1
ATOM 7511 C C . ASN B 1 177 ? 168.170 193.616 143.129 1.00 180.30 166 ASN B C 1
ATOM 7512 O O . ASN B 1 177 ? 168.719 192.811 143.881 1.00 191.04 166 ASN B O 1
ATOM 7517 N N . ASN B 1 178 ? 168.839 194.407 142.270 1.00 158.16 167 ASN B N 1
ATOM 7518 C CA . ASN B 1 178 ? 170.296 194.426 142.188 1.00 146.05 167 ASN B CA 1
ATOM 7519 C C . ASN B 1 178 ? 170.787 195.872 142.118 1.00 133.63 167 ASN B C 1
ATOM 7520 O O . ASN B 1 178 ? 170.069 196.720 141.603 1.00 133.09 167 ASN B O 1
ATOM 7525 N N . TYR B 1 179 ? 172.002 196.140 142.624 1.00 114.79 168 TYR B N 1
ATOM 7526 C CA . TYR B 1 179 ? 172.600 197.470 142.558 1.00 115.43 168 TYR B CA 1
ATOM 7527 C C . TYR B 1 179 ? 173.909 197.407 141.767 1.00 123.56 168 TYR B C 1
ATOM 7528 O O . TYR B 1 179 ? 174.566 196.371 141.725 1.00 107.11 168 TYR B O 1
ATOM 7537 N N . ASP B 1 180 ? 174.272 198.520 141.120 1.00 133.70 169 ASP B N 1
ATOM 7538 C CA . ASP B 1 180 ? 175.456 198.573 140.276 1.00 144.01 169 ASP B CA 1
ATOM 7539 C C . ASP B 1 180 ? 176.731 198.584 141.118 1.00 128.05 169 ASP B C 1
ATOM 7540 O O . ASP B 1 180 ? 177.755 198.043 140.692 1.00 150.10 169 ASP B O 1
ATOM 7545 N N . VAL B 1 181 ? 176.662 199.211 142.302 1.00 112.65 170 VAL B N 1
ATOM 7546 C CA . VAL B 1 181 ? 177.801 199.334 143.214 1.00 99.07 170 VAL B CA 1
ATOM 7547 C C . VAL B 1 181 ? 177.348 199.000 144.633 1.00 93.08 170 VAL B C 1
ATOM 7548 O O . VAL B 1 181 ? 176.349 199.539 145.106 1.00 97.80 170 VAL B O 1
ATOM 7552 N N . LEU B 1 182 ? 178.093 198.107 145.304 1.00 89.35 171 LEU B N 1
ATOM 7553 C CA . LEU B 1 182 ? 177.833 197.727 146.693 1.00 86.29 171 LEU B CA 1
ATOM 7554 C C . LEU B 1 182 ? 179.030 198.074 147.566 1.00 80.70 171 LEU B C 1
ATOM 7555 O O . LEU B 1 182 ? 180.146 197.628 147.300 1.00 110.52 171 LEU B O 1
ATOM 7560 N N . VAL B 1 183 ? 178.807 198.876 148.607 1.00 75.86 172 VAL B N 1
ATOM 7561 C CA . VAL B 1 183 ? 179.870 199.251 149.535 1.00 91.46 172 VAL B CA 1
ATOM 7562 C C . VAL B 1 183 ? 179.585 198.646 150.907 1.00 90.37 172 VAL B C 1
ATOM 7563 O O . VAL B 1 183 ? 178.514 198.868 151.460 1.00 91.86 172 VAL B O 1
ATOM 7567 N N . LEU B 1 184 ? 180.540 197.878 151.444 1.00 92.74 173 LEU B N 1
ATOM 7568 C CA . LEU B 1 184 ? 180.453 197.383 152.807 1.00 97.88 173 LEU B CA 1
ATOM 7569 C C . LEU B 1 184 ? 181.498 198.101 153.655 1.00 88.76 173 LEU B C 1
ATOM 7570 O O . LEU B 1 184 ? 182.690 197.945 153.454 1.00 72.06 173 LEU B O 1
ATOM 7575 N N . ASP B 1 185 ? 181.003 198.873 154.621 1.00 110.65 174 ASP B N 1
ATOM 7576 C CA . ASP B 1 185 ? 181.814 199.708 155.486 1.00 111.09 174 ASP B CA 1
ATOM 7577 C C . ASP B 1 185 ? 181.895 199.039 156.867 1.00 107.63 174 ASP B C 1
ATOM 7578 O O . ASP B 1 185 ? 180.872 198.685 157.463 1.00 106.81 174 ASP B O 1
ATOM 7583 N N . GLU B 1 186 ? 183.116 198.873 157.376 1.00 74.96 175 GLU B N 1
ATOM 7584 C CA . GLU B 1 186 ? 183.362 198.031 158.530 1.00 77.41 175 GLU B CA 1
ATOM 7585 C C . GLU B 1 186 ? 182.639 196.691 158.361 1.00 63.68 175 GLU B C 1
ATOM 7586 O O . GLU B 1 186 ? 181.806 196.298 159.177 1.00 57.70 175 GLU B O 1
ATOM 7592 N N . VAL B 1 187 ? 183.013 195.970 157.304 1.00 58.16 176 VAL B N 1
ATOM 7593 C CA . VAL B 1 187 ? 182.322 194.757 156.923 1.00 57.15 176 VAL B CA 1
ATOM 7594 C C . VAL B 1 187 ? 182.355 193.733 158.062 1.00 65.35 176 VAL B C 1
ATOM 7595 O O . VAL B 1 187 ? 181.393 192.968 158.218 1.00 55.55 176 VAL B O 1
ATOM 7599 N N . MET B 1 188 ? 183.478 193.612 158.801 1.00 68.83 177 MET B N 1
ATOM 7600 C CA . MET B 1 188 ? 183.547 192.580 159.822 1.00 71.72 177 MET B CA 1
ATOM 7601 C C . MET B 1 188 ? 182.610 192.954 160.970 1.00 63.47 177 MET B C 1
ATOM 7602 O O . MET B 1 188 ? 181.969 192.092 161.586 1.00 62.40 177 MET B O 1
ATOM 7607 N N . SER B 1 189 ? 182.524 194.253 161.233 1.00 64.40 178 SER B N 1
ATOM 7608 C CA . SER B 1 189 ? 181.636 194.778 162.261 1.00 67.43 178 SER B CA 1
ATOM 7609 C C . SER B 1 189 ? 180.179 194.611 161.841 1.00 66.75 178 SER B C 1
ATOM 7610 O O . SER B 1 189 ? 179.314 194.517 162.695 1.00 70.24 178 SER B O 1
ATOM 7613 N N . THR B 1 190 ? 179.907 194.655 160.527 1.00 84.19 179 THR B N 1
ATOM 7614 C CA . THR B 1 190 ? 178.592 194.426 159.931 1.00 73.26 179 THR B CA 1
ATOM 7615 C C . THR B 1 190 ? 178.201 192.952 160.047 1.00 71.97 179 THR B C 1
ATOM 7616 O O . THR B 1 190 ? 177.119 192.660 160.536 1.00 72.74 179 THR B O 1
ATOM 7620 N N . LEU B 1 191 ? 179.062 192.019 159.607 1.00 73.14 180 LEU B N 1
ATOM 7621 C CA . LEU B 1 191 ? 178.816 190.586 159.724 1.00 75.97 180 LEU B CA 1
ATOM 7622 C C . LEU B 1 191 ? 178.673 190.149 161.182 1.00 76.08 180 LEU B C 1
ATOM 7623 O O . LEU B 1 191 ? 177.955 189.214 161.483 1.00 80.50 180 LEU B O 1
ATOM 7628 N N . GLY B 1 192 ? 179.352 190.826 162.105 1.00 87.30 181 GLY B N 1
ATOM 7629 C CA . GLY B 1 192 ? 179.188 190.583 163.524 1.00 84.79 181 GLY B CA 1
ATOM 7630 C C . GLY B 1 192 ? 177.767 190.778 164.050 1.00 82.48 181 GLY B C 1
ATOM 7631 O O . GLY B 1 192 ? 177.441 190.142 165.041 1.00 84.96 181 GLY B O 1
ATOM 7632 N N . GLN B 1 193 ? 176.924 191.607 163.416 1.00 82.49 182 GLN B N 1
ATOM 7633 C CA . GLN B 1 193 ? 175.574 191.867 163.902 1.00 76.64 182 GLN B CA 1
ATOM 7634 C C . GLN B 1 193 ? 174.685 190.640 163.741 1.00 68.54 182 GLN B C 1
ATOM 7635 O O . GLN B 1 193 ? 173.754 190.470 164.519 1.00 74.70 182 GLN B O 1
ATOM 7641 N N . LEU B 1 194 ? 174.988 189.768 162.787 1.00 56.87 183 LEU B N 1
ATOM 7642 C CA . LEU B 1 194 ? 174.210 188.565 162.561 1.00 56.39 183 LEU B CA 1
ATOM 7643 C C . LEU B 1 194 ? 174.165 187.667 163.796 1.00 67.52 183 LEU B C 1
ATOM 7644 O O . LEU B 1 194 ? 173.212 186.892 163.959 1.00 88.29 183 LEU B O 1
ATOM 7649 N N . TYR B 1 195 ? 175.170 187.782 164.671 1.00 69.60 184 TYR B N 1
ATOM 7650 C CA . TYR B 1 195 ? 175.300 186.950 165.860 1.00 77.72 184 TYR B CA 1
ATOM 7651 C C . TYR B 1 195 ? 174.784 187.658 167.110 1.00 83.52 184 TYR B C 1
ATOM 7652 O O . TYR B 1 195 ? 174.842 187.068 168.188 1.00 102.04 184 TYR B O 1
ATOM 7661 N N . SER B 1 196 ? 174.247 188.878 166.975 1.00 76.94 185 SER B N 1
ATOM 7662 C CA . SER B 1 196 ? 173.731 189.616 168.119 1.00 100.18 185 SER B CA 1
ATOM 7663 C C . SER B 1 196 ? 172.400 189.030 168.578 1.00 97.23 185 SER B C 1
ATOM 7664 O O . SER B 1 196 ? 171.581 188.633 167.753 1.00 110.37 185 SER B O 1
ATOM 7667 N N . PRO B 1 197 ? 172.137 188.941 169.909 1.00 111.07 186 PRO B N 1
ATOM 7668 C CA . PRO B 1 197 ? 170.848 188.455 170.410 1.00 114.27 186 PRO B CA 1
ATOM 7669 C C . PRO B 1 197 ? 169.636 189.245 169.924 1.00 117.79 186 PRO B C 1
ATOM 7670 O O . PRO B 1 197 ? 168.546 188.697 169.829 1.00 131.03 186 PRO B O 1
ATOM 7674 N N . THR B 1 198 ? 169.845 190.542 169.637 1.00 139.16 187 THR B N 1
ATOM 7675 C CA . THR B 1 198 ? 168.781 191.453 169.233 1.00 154.73 187 THR B CA 1
ATOM 7676 C C . THR B 1 198 ? 168.553 191.420 167.720 1.00 156.24 187 THR B C 1
ATOM 7677 O O . THR B 1 198 ? 167.674 192.125 167.225 1.00 180.10 187 THR B O 1
ATOM 7681 N N . MET B 1 199 ? 169.296 190.588 166.979 1.00 151.20 188 MET B N 1
ATOM 7682 C CA . MET B 1 199 ? 169.131 190.467 165.536 1.00 130.29 188 MET B CA 1
ATOM 7683 C C . MET B 1 199 ? 167.721 189.981 165.202 1.00 164.91 188 MET B C 1
ATOM 7684 O O . MET B 1 199 ? 167.185 189.082 165.858 1.00 168.71 188 MET B O 1
ATOM 7689 N N . GLN B 1 200 ? 167.147 190.560 164.133 1.00 192.28 189 GLN B N 1
ATOM 7690 C CA . GLN B 1 200 ? 165.762 190.318 163.747 1.00 198.62 189 GLN B CA 1
ATOM 7691 C C . GLN B 1 200 ? 165.681 189.872 162.281 1.00 161.11 189 GLN B C 1
ATOM 7692 O O . GLN B 1 200 ? 166.378 190.413 161.424 1.00 145.10 189 GLN B O 1
ATOM 7698 N N . GLN B 1 201 ? 164.826 188.869 162.030 1.00 154.36 190 GLN B N 1
ATOM 7699 C CA . GLN B 1 201 ? 164.579 188.301 160.706 1.00 170.05 190 GLN B CA 1
ATOM 7700 C C . GLN B 1 201 ? 165.878 187.862 160.030 1.00 159.19 190 GLN B C 1
ATOM 7701 O O . GLN B 1 201 ? 166.076 188.086 158.828 1.00 170.91 190 GLN B O 1
ATOM 7707 N N . LEU B 1 202 ? 166.703 187.130 160.790 1.00 159.79 191 LEU B N 1
ATOM 7708 C CA . LEU B 1 202 ? 168.058 186.759 160.391 1.00 159.56 191 LEU B CA 1
ATOM 7709 C C . LEU B 1 202 ? 168.086 186.096 159.011 1.00 153.22 191 LEU B C 1
ATOM 7710 O O . LEU B 1 202 ? 168.902 186.476 158.170 1.00 152.75 191 LEU B O 1
ATOM 7715 N N . GLY B 1 203 ? 167.212 185.105 158.775 1.00 156.19 192 GLY B N 1
ATOM 7716 C CA . GLY B 1 203 ? 167.196 184.350 157.528 1.00 159.23 192 GLY B CA 1
ATOM 7717 C C . GLY B 1 203 ? 166.955 185.228 156.297 1.00 154.95 192 GLY B C 1
ATOM 7718 O O . GLY B 1 203 ? 167.494 184.948 155.224 1.00 161.73 192 GLY B O 1
ATOM 7719 N N . ARG B 1 204 ? 166.129 186.273 156.456 1.00 149.25 193 ARG B N 1
ATOM 7720 C CA . ARG B 1 204 ? 165.842 187.217 155.388 1.00 165.00 193 ARG B CA 1
ATOM 7721 C C . ARG B 1 204 ? 167.064 188.096 155.109 1.00 149.14 193 ARG B C 1
ATOM 7722 O O . ARG B 1 204 ? 167.418 188.303 153.949 1.00 161.74 193 ARG B O 1
ATOM 7730 N N . VAL B 1 205 ? 167.710 188.610 156.163 1.00 127.95 194 VAL B N 1
ATOM 7731 C CA . VAL B 1 205 ? 168.879 189.466 156.003 1.00 117.58 194 VAL B CA 1
ATOM 7732 C C . VAL B 1 205 ? 170.051 188.686 155.395 1.00 133.48 194 VAL B C 1
ATOM 7733 O O . VAL B 1 205 ? 170.768 189.204 154.536 1.00 132.45 194 VAL B O 1
ATOM 7737 N N . ASP B 1 206 ? 170.226 187.429 155.818 1.00 131.75 195 ASP B N 1
ATOM 7738 C CA . ASP B 1 206 ? 171.177 186.514 155.207 1.00 135.99 195 ASP B CA 1
ATOM 7739 C C . ASP B 1 206 ? 170.949 186.400 153.700 1.00 149.04 195 ASP B C 1
ATOM 7740 O O . ASP B 1 206 ? 171.876 186.610 152.917 1.00 166.18 195 ASP B O 1
ATOM 7745 N N . ALA B 1 207 ? 169.735 186.003 153.298 1.00 146.44 196 ALA B N 1
ATOM 7746 C CA . ALA B 1 207 ? 169.434 185.767 151.893 1.00 153.90 196 ALA B CA 1
ATOM 7747 C C . ALA B 1 207 ? 169.628 187.042 151.068 1.00 139.53 196 ALA B C 1
ATOM 7748 O O . ALA B 1 207 ? 170.148 186.993 149.953 1.00 125.16 196 ALA B O 1
ATOM 7750 N N . LEU B 1 208 ? 169.215 188.185 151.627 1.00 128.89 197 LEU B N 1
ATOM 7751 C CA . LEU B 1 208 ? 169.349 189.478 150.976 1.00 140.36 197 LEU B CA 1
ATOM 7752 C C . LEU B 1 208 ? 170.819 189.822 150.718 1.00 131.10 197 LEU B C 1
ATOM 7753 O O . LEU B 1 208 ? 171.184 190.153 149.599 1.00 121.11 197 LEU B O 1
ATOM 7758 N N . MET B 1 209 ? 171.679 189.724 151.736 1.00 140.15 198 MET B N 1
ATOM 7759 C CA . MET B 1 209 ? 173.099 190.006 151.565 1.00 134.41 198 MET B CA 1
ATOM 7760 C C . MET B 1 209 ? 173.753 189.004 150.611 1.00 111.13 198 MET B C 1
ATOM 7761 O O . MET B 1 209 ? 174.568 189.395 149.787 1.00 110.48 198 MET B O 1
ATOM 7766 N N . LEU B 1 210 ? 173.390 187.722 150.688 1.00 99.24 199 LEU B N 1
ATOM 7767 C CA . LEU B 1 210 ? 173.990 186.716 149.825 1.00 100.88 199 LEU B CA 1
ATOM 7768 C C . LEU B 1 210 ? 173.563 186.881 148.356 1.00 121.46 199 LEU B C 1
ATOM 7769 O O . LEU B 1 210 ? 174.307 186.531 147.446 1.00 119.26 199 LEU B O 1
ATOM 7774 N N . ARG B 1 211 ? 172.361 187.415 148.092 1.00 140.91 200 ARG B N 1
ATOM 7775 C CA . ARG B 1 211 ? 171.948 187.760 146.737 1.00 139.89 200 ARG B CA 1
ATOM 7776 C C . ARG B 1 211 ? 172.794 188.924 146.222 1.00 112.12 200 ARG B C 1
ATOM 7777 O O . ARG B 1 211 ? 173.277 188.898 145.093 1.00 124.33 200 ARG B O 1
ATOM 7785 N N . LEU B 1 212 ? 172.921 189.975 147.035 1.00 89.30 201 LEU B N 1
ATOM 7786 C CA . LEU B 1 212 ? 173.683 191.157 146.669 1.00 99.31 201 LEU B CA 1
ATOM 7787 C C . LEU B 1 212 ? 175.150 190.816 146.381 1.00 98.74 201 LEU B C 1
ATOM 7788 O O . LEU B 1 212 ? 175.681 191.219 145.359 1.00 108.68 201 LEU B O 1
ATOM 7793 N N . LEU B 1 213 ? 175.795 190.026 147.236 1.00 112.28 202 LEU B N 1
ATOM 7794 C CA . LEU B 1 213 ? 177.185 189.638 147.031 1.00 127.73 202 LEU B CA 1
ATOM 7795 C C . LEU B 1 213 ? 177.378 188.855 145.727 1.00 128.95 202 LEU B C 1
ATOM 7796 O O . LEU B 1 213 ? 178.382 189.054 145.046 1.00 110.86 202 LEU B O 1
ATOM 7801 N N . ARG B 1 214 ? 176.434 187.969 145.373 1.00 137.54 203 ARG B N 1
ATOM 7802 C CA . ARG B 1 214 ? 176.514 187.180 144.148 1.00 132.83 203 ARG B CA 1
ATOM 7803 C C . ARG B 1 214 ? 176.287 188.002 142.872 1.00 130.84 203 ARG B C 1
ATOM 7804 O O . ARG B 1 214 ? 176.688 187.541 141.801 1.00 119.09 203 ARG B O 1
ATOM 7812 N N . THR B 1 215 ? 175.641 189.189 142.952 1.00 135.11 204 THR B N 1
ATOM 7813 C CA . THR B 1 215 ? 175.071 189.810 141.755 1.00 137.97 204 THR B CA 1
ATOM 7814 C C . THR B 1 215 ? 175.481 191.271 141.498 1.00 126.94 204 THR B C 1
ATOM 7815 O O . THR B 1 215 ? 175.330 191.718 140.363 1.00 159.87 204 THR B O 1
ATOM 7819 N N . CYS B 1 216 ? 175.978 192.038 142.476 1.00 108.53 205 CYS B N 1
ATOM 7820 C CA . CYS B 1 216 ? 176.329 193.434 142.216 1.00 115.38 205 CYS B CA 1
ATOM 7821 C C . CYS B 1 216 ? 177.587 193.544 141.359 1.00 109.65 205 CYS B C 1
ATOM 7822 O O . CYS B 1 216 ? 178.576 192.898 141.659 1.00 124.60 205 CYS B O 1
ATOM 7825 N N . PRO B 1 217 ? 177.590 194.308 140.239 1.00 128.74 206 PRO B N 1
ATOM 7826 C CA . PRO B 1 217 ? 178.753 194.400 139.353 1.00 134.26 206 PRO B CA 1
ATOM 7827 C C . PRO B 1 217 ? 180.074 194.855 139.961 1.00 121.60 206 PRO B C 1
ATOM 7828 O O . PRO B 1 217 ? 181.112 194.358 139.557 1.00 141.08 206 PRO B O 1
ATOM 7832 N N . ARG B 1 218 ? 180.033 195.780 140.926 1.00 113.32 207 ARG B N 1
ATOM 7833 C CA . ARG B 1 218 ? 181.226 196.167 141.676 1.00 108.30 207 ARG B CA 1
ATOM 7834 C C . ARG B 1 218 ? 180.943 196.077 143.176 1.00 102.82 207 ARG B C 1
ATOM 7835 O O . ARG B 1 218 ? 179.900 196.520 143.632 1.00 115.67 207 ARG B O 1
ATOM 7843 N N . ILE B 1 219 ? 181.893 195.510 143.931 1.00 93.34 208 ILE B N 1
ATOM 7844 C CA . ILE B 1 219 ? 181.849 195.464 145.384 1.00 75.46 208 ILE B CA 1
ATOM 7845 C C . ILE B 1 219 ? 183.135 196.036 145.965 1.00 65.76 208 ILE B C 1
ATOM 7846 O O . ILE B 1 219 ? 184.218 195.719 145.496 1.00 104.13 208 ILE B O 1
ATOM 7851 N N . ILE B 1 220 ? 183.023 196.872 146.987 1.00 72.24 209 ILE B N 1
ATOM 7852 C CA . ILE B 1 220 ? 184.172 197.192 147.823 1.00 76.63 209 ILE B CA 1
ATOM 7853 C C . ILE B 1 220 ? 183.820 196.921 149.279 1.00 76.24 209 ILE B C 1
ATOM 7854 O O . ILE B 1 220 ? 182.742 197.302 149.737 1.00 91.36 209 ILE B O 1
ATOM 7859 N N . ALA B 1 221 ? 184.715 196.214 149.985 1.00 79.71 210 ALA B N 1
ATOM 7860 C CA . ALA B 1 221 ? 184.480 195.806 151.373 1.00 83.56 210 ALA B CA 1
ATOM 7861 C C . ALA B 1 221 ? 185.674 196.220 152.212 1.00 63.12 210 ALA B C 1
ATOM 7862 O O . ALA B 1 221 ? 186.781 195.965 151.808 1.00 80.70 210 ALA B O 1
ATOM 7864 N N . MET B 1 222 ? 185.465 196.901 153.334 1.00 70.69 211 MET B N 1
ATOM 7865 C CA . MET B 1 222 ? 186.560 197.456 154.121 1.00 71.21 211 MET B CA 1
ATOM 7866 C C . MET B 1 222 ? 186.312 197.239 155.625 1.00 81.95 211 MET B C 1
ATOM 7867 O O . MET B 1 222 ? 185.194 197.389 156.117 1.00 85.53 211 MET B O 1
ATOM 7872 N N . ASP B 1 223 ? 187.356 196.848 156.360 1.00 76.37 212 ASP B N 1
ATOM 7873 C CA . ASP B 1 223 ? 187.355 196.872 157.820 1.00 79.09 212 ASP B CA 1
ATOM 7874 C C . ASP B 1 223 ? 188.818 196.888 158.241 1.00 78.13 212 ASP B C 1
ATOM 7875 O O . ASP B 1 223 ? 189.647 196.299 157.557 1.00 72.27 212 ASP B O 1
ATOM 7880 N N . ALA B 1 224 ? 189.137 197.451 159.417 1.00 83.17 213 ALA B N 1
ATOM 7881 C CA . ALA B 1 224 ? 190.516 197.388 159.898 1.00 75.46 213 ALA B CA 1
ATOM 7882 C C . ALA B 1 224 ? 190.953 195.955 160.203 1.00 70.36 213 ALA B C 1
ATOM 7883 O O . ALA B 1 224 ? 192.150 195.708 160.323 1.00 67.97 213 ALA B O 1
ATOM 7885 N N . THR B 1 225 ? 189.977 195.030 160.292 1.00 66.39 214 THR B N 1
ATOM 7886 C CA . THR B 1 225 ? 190.235 193.638 160.615 1.00 63.79 214 THR B CA 1
ATOM 7887 C C . THR B 1 225 ? 189.690 192.666 159.573 1.00 65.91 214 THR B C 1
ATOM 7888 O O . THR B 1 225 ? 189.442 191.509 159.903 1.00 72.63 214 THR B O 1
ATOM 7892 N N . ALA B 1 226 ? 189.533 193.116 158.323 1.00 69.31 215 ALA B N 1
ATOM 7893 C CA . ALA B 1 226 ? 189.113 192.256 157.230 1.00 68.37 215 ALA B CA 1
ATOM 7894 C C . ALA B 1 226 ? 190.039 191.049 157.171 1.00 59.15 215 ALA B C 1
ATOM 7895 O O . ALA B 1 226 ? 191.239 191.281 157.156 1.00 66.75 215 ALA B O 1
ATOM 7897 N N . ASN B 1 227 ? 189.502 189.813 157.074 1.00 50.95 216 ASN B N 1
ATOM 7898 C CA . ASN B 1 227 ? 190.349 188.646 157.268 1.00 62.04 216 ASN B CA 1
ATOM 7899 C C . ASN B 1 227 ? 190.303 187.612 156.137 1.00 62.47 216 ASN B C 1
ATOM 7900 O O . ASN B 1 227 ? 189.558 187.736 155.186 1.00 68.56 216 ASN B O 1
ATOM 7905 N N . ALA B 1 228 ? 191.153 186.584 156.249 1.00 62.57 217 ALA B N 1
ATOM 7906 C CA . ALA B 1 228 ? 191.340 185.536 155.253 1.00 54.95 217 ALA B CA 1
ATOM 7907 C C . ALA B 1 228 ? 190.032 184.814 154.952 1.00 56.56 217 ALA B C 1
ATOM 7908 O O . ALA B 1 228 ? 189.794 184.473 153.811 1.00 79.85 217 ALA B O 1
ATOM 7910 N N . GLN B 1 229 ? 189.165 184.621 155.926 1.00 48.02 218 GLN B N 1
ATOM 7911 C CA . GLN B 1 229 ? 187.906 183.960 155.668 1.00 57.67 218 GLN B CA 1
ATOM 7912 C C . GLN B 1 229 ? 186.928 184.824 154.874 1.00 57.59 218 GLN B C 1
ATOM 7913 O O . GLN B 1 229 ? 186.095 184.284 154.145 1.00 69.57 218 GLN B O 1
ATOM 7919 N N . LEU B 1 230 ? 187.041 186.140 154.953 1.00 53.14 219 LEU B N 1
ATOM 7920 C CA . LEU B 1 230 ? 186.240 186.995 154.093 1.00 60.96 219 LEU B CA 1
ATOM 7921 C C . LEU B 1 230 ? 186.774 186.907 152.668 1.00 70.71 219 LEU B C 1
ATOM 7922 O O . LEU B 1 230 ? 185.985 186.821 151.743 1.00 75.96 219 LEU B O 1
ATOM 7927 N N . VAL B 1 231 ? 188.104 186.930 152.488 1.00 77.61 220 VAL B N 1
ATOM 7928 C CA . VAL B 1 231 ? 188.715 186.840 151.170 1.00 72.64 220 VAL B CA 1
ATOM 7929 C C . VAL B 1 231 ? 188.402 185.493 150.534 1.00 75.63 220 VAL B C 1
ATOM 7930 O O . VAL B 1 231 ? 188.043 185.437 149.364 1.00 96.93 220 VAL B O 1
ATOM 7934 N N . ASP B 1 232 ? 188.437 184.434 151.325 1.00 77.91 221 ASP B N 1
ATOM 7935 C CA . ASP B 1 232 ? 188.031 183.113 150.882 1.00 77.74 221 ASP B CA 1
ATOM 7936 C C . ASP B 1 232 ? 186.560 183.083 150.464 1.00 83.19 221 ASP B C 1
ATOM 7937 O O . ASP B 1 232 ? 186.223 182.475 149.445 1.00 115.37 221 ASP B O 1
ATOM 7942 N N . PHE B 1 233 ? 185.677 183.706 151.242 1.00 71.52 222 PHE B N 1
ATOM 7943 C CA . PHE B 1 233 ? 184.253 183.679 150.941 1.00 78.89 222 PHE B CA 1
ATOM 7944 C C . PHE B 1 233 ? 183.953 184.429 149.638 1.00 76.72 222 PHE B C 1
ATOM 7945 O O . PHE B 1 233 ? 183.177 183.950 148.816 1.00 95.69 222 PHE B O 1
ATOM 7953 N N . LEU B 1 234 ? 184.569 185.596 149.442 1.00 76.81 223 LEU B N 1
ATOM 7954 C CA . LEU B 1 234 ? 184.410 186.368 148.224 1.00 88.89 223 LEU B CA 1
ATOM 7955 C C . LEU B 1 234 ? 185.018 185.636 147.023 1.00 89.69 223 LEU B C 1
ATOM 7956 O O . LEU B 1 234 ? 184.430 185.660 145.954 1.00 89.77 223 LEU B O 1
ATOM 7961 N N . CYS B 1 235 ? 186.151 184.951 147.182 1.00 95.78 224 CYS B N 1
ATOM 7962 C CA . CYS B 1 235 ? 186.636 184.044 146.153 1.00 95.07 224 CYS B CA 1
ATOM 7963 C C . CYS B 1 235 ? 185.646 182.897 145.896 1.00 102.52 224 CYS B C 1
ATOM 7964 O O . CYS B 1 235 ? 185.485 182.438 144.775 1.00 120.63 224 CYS B O 1
ATOM 7967 N N . GLY B 1 236 ? 184.978 182.394 146.918 1.00 104.71 225 GLY B N 1
ATOM 7968 C CA . GLY B 1 236 ? 183.962 181.379 146.720 1.00 112.60 225 GLY B CA 1
ATOM 7969 C C . GLY B 1 236 ? 182.758 181.843 145.893 1.00 110.61 225 GLY B C 1
ATOM 7970 O O . GLY B 1 236 ? 182.184 181.018 145.186 1.00 150.58 225 GLY B O 1
ATOM 7971 N N . LEU B 1 237 ? 182.320 183.101 146.039 1.00 95.78 226 LEU B N 1
ATOM 7972 C CA . LEU B 1 237 ? 181.164 183.608 145.314 1.00 105.95 226 LEU B CA 1
ATOM 7973 C C . LEU B 1 237 ? 181.528 184.107 143.917 1.00 98.94 226 LEU B C 1
ATOM 7974 O O . LEU B 1 237 ? 180.687 184.034 143.024 1.00 119.79 226 LEU B O 1
ATOM 7979 N N . ARG B 1 238 ? 182.755 184.598 143.713 1.00 87.18 227 ARG B N 1
ATOM 7980 C CA . ARG B 1 238 ? 183.096 185.264 142.469 1.00 87.54 227 ARG B CA 1
ATOM 7981 C C . ARG B 1 238 ? 184.393 184.770 141.807 1.00 99.00 227 ARG B C 1
ATOM 7982 O O . ARG B 1 238 ? 184.701 185.241 140.718 1.00 106.30 227 ARG B O 1
ATOM 7990 N N . GLY B 1 239 ? 185.115 183.813 142.398 1.00 88.26 228 GLY B N 1
ATOM 7991 C CA . GLY B 1 239 ? 186.369 183.331 141.836 1.00 109.89 228 GLY B CA 1
ATOM 7992 C C . GLY B 1 239 ? 187.548 184.279 142.072 1.00 95.70 228 GLY B C 1
ATOM 7993 O O . GLY B 1 239 ? 187.384 185.502 142.025 1.00 63.20 228 GLY B O 1
ATOM 7994 N N . GLU B 1 240 ? 188.737 183.675 142.240 1.00 86.86 229 GLU B N 1
ATOM 7995 C CA . GLU B 1 240 ? 189.979 184.388 142.491 1.00 94.53 229 GLU B CA 1
ATOM 7996 C C . GLU B 1 240 ? 190.247 185.521 141.495 1.00 99.96 229 GLU B C 1
ATOM 7997 O O . GLU B 1 240 ? 190.728 186.573 141.911 1.00 116.46 229 GLU B O 1
ATOM 8003 N N . LYS B 1 241 ? 189.957 185.315 140.200 1.00 95.49 230 LYS B N 1
ATOM 8004 C CA . LYS B 1 241 ? 190.341 186.281 139.174 1.00 127.59 230 LYS B CA 1
ATOM 8005 C C . LYS B 1 241 ? 189.528 187.585 139.258 1.00 124.74 230 LYS B C 1
ATOM 8006 O O . LYS B 1 241 ? 189.897 188.599 138.653 1.00 113.73 230 LYS B O 1
ATOM 8012 N N . ASN B 1 242 ? 188.424 187.570 140.014 1.00 114.53 231 ASN B N 1
ATOM 8013 C CA . ASN B 1 242 ? 187.553 188.725 140.141 1.00 130.41 231 ASN B CA 1
ATOM 8014 C C . ASN B 1 242 ? 187.743 189.458 141.470 1.00 134.76 231 ASN B C 1
ATOM 8015 O O . ASN B 1 242 ? 187.018 190.407 141.719 1.00 160.20 231 ASN B O 1
ATOM 8020 N N . VAL B 1 243 ? 188.700 189.033 142.311 1.00 110.98 232 VAL B N 1
ATOM 8021 C CA . VAL B 1 243 ? 188.950 189.623 143.623 1.00 80.24 232 VAL B CA 1
ATOM 8022 C C . VAL B 1 243 ? 190.327 190.258 143.620 1.00 71.45 232 VAL B C 1
ATOM 8023 O O . VAL B 1 243 ? 191.255 189.750 143.002 1.00 101.63 232 VAL B O 1
ATOM 8027 N N . HIS B 1 244 ? 190.439 191.397 144.303 1.00 79.95 233 HIS B N 1
ATOM 8028 C CA . HIS B 1 244 ? 191.714 192.047 144.578 1.00 80.13 233 HIS B CA 1
ATOM 8029 C C . HIS B 1 244 ? 191.718 192.536 146.022 1.00 88.01 233 HIS B C 1
ATOM 8030 O O . HIS B 1 244 ? 190.664 192.818 146.570 1.00 105.69 233 HIS B O 1
ATOM 8037 N N . VAL B 1 245 ? 192.889 192.594 146.668 1.00 72.11 234 VAL B N 1
ATOM 8038 C CA . VAL B 1 245 ? 192.968 192.913 148.083 1.00 60.16 234 VAL B CA 1
ATOM 8039 C C . VAL B 1 245 ? 193.932 194.072 148.290 1.00 75.82 234 VAL B C 1
ATOM 8040 O O . VAL B 1 245 ? 195.060 194.031 147.784 1.00 123.21 234 VAL B O 1
ATOM 8044 N N . VAL B 1 246 ? 193.541 195.073 149.092 1.00 71.05 235 VAL B N 1
ATOM 8045 C CA . VAL B 1 246 ? 194.488 196.099 149.527 1.00 80.69 235 VAL B CA 1
ATOM 8046 C C . VAL B 1 246 ? 194.818 195.963 151.018 1.00 78.33 235 VAL B C 1
ATOM 8047 O O . VAL B 1 246 ? 193.916 195.949 151.842 1.00 69.61 235 VAL B O 1
ATOM 8051 N N . VAL B 1 247 ? 196.111 195.921 151.354 1.00 74.90 236 VAL B N 1
ATOM 8052 C CA . VAL B 1 247 ? 196.554 195.919 152.737 1.00 77.89 236 VAL B CA 1
ATOM 8053 C C . VAL B 1 247 ? 197.252 197.242 153.041 1.00 94.33 236 VAL B C 1
ATOM 8054 O O . VAL B 1 247 ? 198.303 197.540 152.486 1.00 107.54 236 VAL B O 1
ATOM 8058 N N . GLY B 1 248 ? 196.636 198.040 153.922 1.00 98.96 237 GLY B N 1
ATOM 8059 C CA . GLY B 1 248 ? 197.208 199.286 154.390 1.00 90.37 237 GLY B CA 1
ATOM 8060 C C . GLY B 1 248 ? 197.989 199.061 155.675 1.00 113.69 237 GLY B C 1
ATOM 8061 O O . GLY B 1 248 ? 197.576 198.279 156.530 1.00 135.64 237 GLY B O 1
ATOM 8062 N N . GLU B 1 249 ? 199.122 199.758 155.813 1.00 112.06 238 GLU B N 1
ATOM 8063 C CA . GLU B 1 249 ? 199.925 199.670 157.021 1.00 94.40 238 GLU B CA 1
ATOM 8064 C C . GLU B 1 249 ? 200.385 201.056 157.461 1.00 90.76 238 GLU B C 1
ATOM 8065 O O . GLU B 1 249 ? 201.431 201.181 158.102 1.00 116.19 238 GLU B O 1
ATOM 8071 N N . TYR B 1 250 ? 199.578 202.077 157.148 1.00 99.11 239 TYR B N 1
ATOM 8072 C CA . TYR B 1 250 ? 199.878 203.451 157.523 1.00 112.32 239 TYR B CA 1
ATOM 8073 C C . TYR B 1 250 ? 198.649 204.077 158.172 1.00 115.24 239 TYR B C 1
ATOM 8074 O O . TYR B 1 250 ? 197.527 203.825 157.738 1.00 111.66 239 TYR B O 1
ATOM 8083 N N . ALA B 1 251 ? 198.879 204.859 159.233 1.00 121.91 240 ALA B N 1
ATOM 8084 C CA . ALA B 1 251 ? 197.821 205.628 159.871 1.00 127.60 240 ALA B CA 1
ATOM 8085 C C . ALA B 1 251 ? 198.316 207.046 160.133 1.00 165.25 240 ALA B C 1
ATOM 8086 O O . ALA B 1 251 ? 199.485 207.254 160.455 1.00 154.69 240 ALA B O 1
ATOM 8088 N N . MET B 1 252 ? 197.406 208.013 159.982 1.00 202.48 241 MET B N 1
ATOM 8089 C CA . MET B 1 252 ? 197.782 209.415 159.919 1.00 223.53 241 MET B CA 1
ATOM 8090 C C . MET B 1 252 ? 198.278 209.884 161.288 1.00 213.06 241 MET B C 1
ATOM 8091 O O . MET B 1 252 ? 197.593 209.713 162.301 1.00 176.67 241 MET B O 1
ATOM 8096 N N . PRO B 1 253 ? 199.485 210.505 161.370 1.00 204.33 242 PRO B N 1
ATOM 8097 C CA . PRO B 1 253 ? 199.995 211.010 162.647 1.00 204.56 242 PRO B CA 1
ATOM 8098 C C . PRO B 1 253 ? 199.225 212.240 163.130 1.00 203.17 242 PRO B C 1
ATOM 8099 O O . PRO B 1 253 ? 198.443 212.836 162.387 1.00 200.87 242 PRO B O 1
ATOM 8103 N N . GLY B 1 254 ? 199.400 212.566 164.415 1.00 218.55 243 GLY B N 1
ATOM 8104 C CA . GLY B 1 254 ? 198.638 213.636 165.047 1.00 226.64 243 GLY B CA 1
ATOM 8105 C C . GLY B 1 254 ? 197.494 213.110 165.917 1.00 220.13 243 GLY B C 1
ATOM 8106 O O . GLY B 1 254 ? 197.100 213.787 166.873 1.00 190.29 243 GLY B O 1
ATOM 8107 N N . PHE B 1 255 ? 196.951 211.923 165.573 1.00 216.77 244 PHE B N 1
ATOM 8108 C CA . PHE B 1 255 ? 195.988 211.236 166.433 1.00 200.95 244 PHE B CA 1
ATOM 8109 C C . PHE B 1 255 ? 196.302 209.734 166.538 1.00 197.62 244 PHE B C 1
ATOM 8110 O O . PHE B 1 255 ? 196.421 209.240 167.658 1.00 157.95 244 PHE B O 1
ATOM 8118 N N . SER B 1 256 ? 196.470 209.011 165.414 1.00 249.93 245 SER B N 1
ATOM 8119 C CA . SER B 1 256 ? 196.856 207.600 165.458 1.00 272.07 245 SER B CA 1
ATOM 8120 C C . SER B 1 256 ? 198.370 207.419 165.673 1.00 249.38 245 SER B C 1
ATOM 8121 O O . SER B 1 256 ? 198.874 206.300 165.576 1.00 222.36 245 SER B O 1
ATOM 8124 N N . ALA B 1 257 ? 199.099 208.504 166.003 1.00 237.10 246 ALA B N 1
ATOM 8125 C CA . ALA B 1 257 ? 200.426 208.408 166.614 1.00 221.74 246 ALA B CA 1
ATOM 8126 C C . ALA B 1 257 ? 200.328 208.068 168.107 1.00 185.79 246 ALA B C 1
ATOM 8127 O O . ALA B 1 257 ? 201.296 208.261 168.852 1.00 136.38 246 ALA B O 1
ATOM 8129 N N . ARG B 1 258 ? 199.161 207.536 168.530 1.00 127.84 247 ARG B N 1
ATOM 8130 C CA . ARG B 1 258 ? 198.896 207.102 169.895 1.00 97.84 247 ARG B CA 1
ATOM 8131 C C . ARG B 1 258 ? 199.894 206.025 170.327 1.00 91.71 247 ARG B C 1
ATOM 8132 O O . ARG B 1 258 ? 200.295 205.178 169.527 1.00 125.62 247 ARG B O 1
ATOM 8140 N N . ARG B 1 259 ? 200.295 206.072 171.598 1.00 74.70 248 ARG B N 1
ATOM 8141 C CA . ARG B 1 259 ? 201.216 205.119 172.189 1.00 75.75 248 ARG B CA 1
ATOM 8142 C C . ARG B 1 259 ? 200.528 204.386 173.345 1.00 70.00 248 ARG B C 1
ATOM 8143 O O . ARG B 1 259 ? 200.076 205.006 174.298 1.00 109.59 248 ARG B O 1
ATOM 8151 N N . CYS B 1 260 ? 200.504 203.063 173.309 1.00 64.63 249 CYS B N 1
ATOM 8152 C CA . CYS B 1 260 ? 199.846 202.254 174.317 1.00 61.34 249 CYS B CA 1
ATOM 8153 C C . CYS B 1 260 ? 200.838 201.528 175.252 1.00 57.52 249 CYS B C 1
ATOM 8154 O O . CYS B 1 260 ? 201.832 200.962 174.807 1.00 73.78 249 CYS B O 1
ATOM 8157 N N . LEU B 1 261 ? 200.592 201.592 176.570 1.00 56.92 250 LEU B N 1
ATOM 8158 C CA . LEU B 1 261 ? 201.440 200.952 177.561 1.00 64.26 250 LEU B CA 1
ATOM 8159 C C . LEU B 1 261 ? 200.616 200.074 178.518 1.00 55.40 250 LEU B C 1
ATOM 8160 O O . LEU B 1 261 ? 199.696 200.534 179.176 1.00 70.13 250 LEU B O 1
ATOM 8165 N N . PHE B 1 262 ? 200.953 198.795 178.605 1.00 51.15 251 PHE B N 1
ATOM 8166 C CA . PHE B 1 262 ? 200.338 197.891 179.551 1.00 58.07 251 PHE B CA 1
ATOM 8167 C C . PHE B 1 262 ? 201.038 197.996 180.898 1.00 59.35 251 PHE B C 1
ATOM 8168 O O . PHE B 1 262 ? 202.229 197.797 180.968 1.00 76.33 251 PHE B O 1
ATOM 8176 N N . LEU B 1 263 ? 200.276 198.233 181.977 1.00 76.71 252 LEU B N 1
ATOM 8177 C CA . LEU B 1 263 ? 200.810 198.414 183.329 1.00 65.18 252 LEU B CA 1
ATOM 8178 C C . LEU B 1 263 ? 200.746 197.112 184.124 1.00 66.66 252 LEU B C 1
ATOM 8179 O O . LEU B 1 263 ? 199.760 196.378 184.070 1.00 74.46 252 LEU B O 1
ATOM 8184 N N . PRO B 1 264 ? 201.791 196.825 184.929 1.00 76.02 253 PRO B N 1
ATOM 8185 C CA . PRO B 1 264 ? 201.877 195.596 185.707 1.00 70.45 253 PRO B CA 1
ATOM 8186 C C . PRO B 1 264 ? 201.138 195.586 187.029 1.00 72.92 253 PRO B C 1
ATOM 8187 O O . PRO B 1 264 ? 200.886 194.503 187.547 1.00 98.01 253 PRO B O 1
ATOM 8191 N N . ARG B 1 265 ? 200.777 196.764 187.557 1.00 71.05 254 ARG B N 1
ATOM 8192 C CA . ARG B 1 265 ? 200.160 196.852 188.875 1.00 72.47 254 ARG B CA 1
ATOM 8193 C C . ARG B 1 265 ? 199.000 197.848 188.875 1.00 73.10 254 ARG B C 1
ATOM 8194 O O . ARG B 1 265 ? 199.113 198.938 188.326 1.00 60.32 254 ARG B O 1
ATOM 8202 N N . LEU B 1 266 ? 197.903 197.489 189.557 1.00 74.80 255 LEU B N 1
ATOM 8203 C CA . LEU B 1 266 ? 196.787 198.398 189.753 1.00 74.87 255 LEU B CA 1
ATOM 8204 C C . LEU B 1 266 ? 197.123 199.514 190.755 1.00 84.23 255 LEU B C 1
ATOM 8205 O O . LEU B 1 266 ? 196.783 200.668 190.509 1.00 79.03 255 LEU B O 1
ATOM 8210 N N . GLY B 1 267 ? 197.810 199.187 191.865 1.00 95.28 256 GLY B N 1
ATOM 8211 C CA . GLY B 1 267 ? 198.241 200.180 192.845 1.00 90.01 256 GLY B CA 1
ATOM 8212 C C . GLY B 1 267 ? 197.138 200.545 193.841 1.00 97.33 256 GLY B C 1
ATOM 8213 O O . GLY B 1 267 ? 196.990 201.705 194.239 1.00 87.68 256 GLY B O 1
ATOM 8214 N N . THR B 1 268 ? 196.384 199.531 194.287 1.00 109.10 257 THR B N 1
ATOM 8215 C CA . THR B 1 268 ? 195.276 199.760 195.204 1.00 108.12 257 THR B CA 1
ATOM 8216 C C . THR B 1 268 ? 195.763 200.258 196.563 1.00 115.34 257 THR B C 1
ATOM 8217 O O . THR B 1 268 ? 194.972 200.825 197.299 1.00 145.10 257 THR B O 1
ATOM 8221 N N . GLU B 1 269 ? 197.053 200.104 196.880 1.00 129.23 258 GLU B N 1
ATOM 8222 C CA . GLU B 1 269 ? 197.633 200.690 198.085 1.00 132.14 258 GLU B CA 1
ATOM 8223 C C . GLU B 1 269 ? 197.530 202.223 198.072 1.00 111.69 258 GLU B C 1
ATOM 8224 O O . GLU B 1 269 ? 197.346 202.821 199.131 1.00 132.82 258 GLU B O 1
ATOM 8230 N N . LEU B 1 270 ? 197.614 202.856 196.891 1.00 96.58 259 LEU B N 1
ATOM 8231 C CA . LEU B 1 270 ? 197.496 204.303 196.774 1.00 95.18 259 LEU B CA 1
ATOM 8232 C C . LEU B 1 270 ? 196.033 204.699 196.859 1.00 109.23 259 LEU B C 1
ATOM 8233 O O . LEU B 1 270 ? 195.697 205.703 197.489 1.00 154.99 259 LEU B O 1
ATOM 8238 N N . LEU B 1 271 ? 195.163 203.900 196.237 1.00 123.94 260 LEU B N 1
ATOM 8239 C CA . LEU B 1 271 ? 193.721 204.107 196.305 1.00 125.22 260 LEU B CA 1
ATOM 8240 C C . LEU B 1 271 ? 193.223 204.025 197.747 1.00 125.21 260 LEU B C 1
ATOM 8241 O O . LEU B 1 271 ? 192.473 204.889 198.192 1.00 108.35 260 LEU B O 1
ATOM 8246 N N . GLN B 1 272 ? 193.673 202.999 198.481 1.00 138.59 261 GLN B N 1
ATOM 8247 C CA . GLN B 1 272 ? 193.308 202.782 199.874 1.00 145.52 261 GLN B CA 1
ATOM 8248 C C . GLN B 1 272 ? 193.764 203.959 200.737 1.00 149.44 261 GLN B C 1
ATOM 8249 O O . GLN B 1 272 ? 192.991 204.463 201.546 1.00 149.23 261 GLN B O 1
ATOM 8255 N N . ALA B 1 273 ? 194.997 204.432 200.510 1.00 155.24 262 ALA B N 1
ATOM 8256 C CA . ALA B 1 273 ? 195.578 205.556 201.234 1.00 159.52 262 ALA B CA 1
ATOM 8257 C C . ALA B 1 273 ? 194.853 206.876 200.947 1.00 141.87 262 ALA B C 1
ATOM 8258 O O . ALA B 1 273 ? 194.851 207.763 201.803 1.00 173.04 262 ALA B O 1
ATOM 8260 N N . ALA B 1 274 ? 194.254 207.001 199.756 1.00 129.80 263 ALA B N 1
ATOM 8261 C CA . ALA B 1 274 ? 193.542 208.203 199.342 1.00 134.61 263 ALA B CA 1
ATOM 8262 C C . ALA B 1 274 ? 192.106 208.191 199.877 1.00 151.56 263 ALA B C 1
ATOM 8263 O O . ALA B 1 274 ? 191.648 209.182 200.449 1.00 176.70 263 ALA B O 1
ATOM 8265 N N . LEU B 1 275 ? 191.384 207.075 199.691 1.00 152.93 264 LEU B N 1
ATOM 8266 C CA . LEU B 1 275 ? 189.975 206.976 200.069 1.00 162.87 264 LEU B CA 1
ATOM 8267 C C . LEU B 1 275 ? 189.800 206.721 201.572 1.00 194.63 264 LEU B C 1
ATOM 8268 O O . LEU B 1 275 ? 188.676 206.704 202.061 1.00 220.28 264 LEU B O 1
ATOM 8273 N N . ARG B 1 276 ? 190.904 206.514 202.309 1.00 235.06 265 ARG B N 1
ATOM 8274 C CA . ARG B 1 276 ? 190.961 206.563 203.769 1.00 269.56 265 ARG B CA 1
ATOM 8275 C C . ARG B 1 276 ? 190.308 207.843 204.303 1.00 312.34 265 ARG B C 1
ATOM 8276 O O . ARG B 1 276 ? 190.582 208.930 203.794 1.00 297.12 265 ARG B O 1
ATOM 8284 N N . PRO B 1 277 ? 189.438 207.769 205.346 1.00 386.65 266 PRO B N 1
ATOM 8285 C CA . PRO B 1 277 ? 188.878 208.974 205.969 1.00 433.45 266 PRO B CA 1
ATOM 8286 C C . PRO B 1 277 ? 189.933 209.932 206.523 1.00 484.10 266 PRO B C 1
ATOM 8287 O O . PRO B 1 277 ? 191.019 209.511 206.917 1.00 487.97 266 PRO B O 1
ATOM 8291 N N . PRO B 1 278 ? 189.622 211.247 206.649 1.00 545.71 267 PRO B N 1
ATOM 8292 C CA . PRO B 1 278 ? 190.579 212.221 207.189 1.00 583.82 267 PRO B CA 1
ATOM 8293 C C . PRO B 1 278 ? 190.811 212.178 208.703 1.00 622.76 267 PRO B C 1
ATOM 8294 O O . PRO B 1 278 ? 191.757 212.791 209.185 1.00 621.34 267 PRO B O 1
ATOM 8298 N N . GLY B 1 279 ? 189.965 211.439 209.436 1.00 633.76 268 GLY B N 1
ATOM 8299 C CA . GLY B 1 279 ? 190.017 211.371 210.892 1.00 637.08 268 GLY B CA 1
ATOM 8300 C C . GLY B 1 279 ? 191.218 210.594 211.443 1.00 639.63 268 GLY B C 1
ATOM 8301 O O . GLY B 1 279 ? 192.036 211.167 212.165 1.00 634.92 268 GLY B O 1
ATOM 8302 N N . PRO B 1 280 ? 191.322 209.257 211.211 1.00 640.00 269 PRO B N 1
ATOM 8303 C CA . PRO B 1 280 ? 192.317 208.422 211.895 1.00 636.21 269 PRO B CA 1
ATOM 8304 C C . PRO B 1 280 ? 193.762 208.632 211.442 1.00 629.82 269 PRO B C 1
ATOM 8305 O O . PRO B 1 280 ? 193.999 209.063 210.315 1.00 620.99 269 PRO B O 1
ATOM 8309 N N . PRO B 1 281 ? 194.759 208.327 212.309 1.00 630.23 270 PRO B N 1
ATOM 8310 C CA . PRO B 1 281 ? 196.169 208.581 212.002 1.00 631.78 270 PRO B CA 1
ATOM 8311 C C . PRO B 1 281 ? 196.779 207.672 210.933 1.00 627.03 270 PRO B C 1
ATOM 8312 O O . PRO B 1 281 ? 197.665 208.114 210.205 1.00 611.78 270 PRO B O 1
ATOM 8316 N N . SER B 1 282 ? 196.331 206.402 210.875 1.00 630.69 271 SER B N 1
ATOM 8317 C CA . SER B 1 282 ? 196.687 205.439 209.830 1.00 638.60 271 SER B CA 1
ATOM 8318 C C . SER B 1 282 ? 198.208 205.284 209.681 1.00 638.64 271 SER B C 1
ATOM 8319 O O . SER B 1 282 ? 198.772 205.545 208.612 1.00 619.58 271 SER B O 1
ATOM 8322 N N . GLY B 1 283 ? 198.850 204.744 210.731 1.00 637.57 272 GLY B N 1
ATOM 8323 C CA . GLY B 1 283 ? 200.297 204.579 210.790 1.00 639.82 272 GLY B CA 1
ATOM 8324 C C . GLY B 1 283 ? 200.856 203.667 209.693 1.00 640.00 272 GLY B C 1
ATOM 8325 O O . GLY B 1 283 ? 200.145 202.830 209.133 1.00 636.79 272 GLY B O 1
ATOM 8326 N N . PRO B 1 284 ? 202.176 203.774 209.391 1.00 640.00 273 PRO B N 1
ATOM 8327 C CA . PRO B 1 284 ? 202.777 203.095 208.238 1.00 640.00 273 PRO B CA 1
ATOM 8328 C C . PRO B 1 284 ? 202.918 201.574 208.335 1.00 640.00 273 PRO B C 1
ATOM 8329 O O . PRO B 1 284 ? 202.930 201.002 209.426 1.00 636.68 273 PRO B O 1
ATOM 8333 N N . SER B 1 285 ? 203.069 200.945 207.155 1.00 640.00 274 SER B N 1
ATOM 8334 C CA . SER B 1 285 ? 203.205 199.500 207.006 1.00 639.32 274 SER B CA 1
ATOM 8335 C C . SER B 1 285 ? 204.230 199.166 205.910 1.00 639.38 274 SER B C 1
ATOM 8336 O O . SER B 1 285 ? 204.525 200.012 205.065 1.00 633.77 274 SER B O 1
ATOM 8339 N N . PRO B 1 286 ? 204.829 197.944 205.899 1.00 640.00 275 PRO B N 1
ATOM 8340 C CA . PRO B 1 286 ? 205.842 197.590 204.897 1.00 636.85 275 PRO B CA 1
ATOM 8341 C C . PRO B 1 286 ? 205.354 197.264 203.484 1.00 630.44 275 PRO B C 1
ATOM 8342 O O . PRO B 1 286 ? 206.187 197.044 202.609 1.00 623.12 275 PRO B O 1
ATOM 8346 N N . ASP B 1 287 ? 204.027 197.255 203.252 1.00 630.35 276 ASP B N 1
ATOM 8347 C CA . ASP B 1 287 ? 203.458 196.996 201.932 1.00 634.69 276 ASP B CA 1
ATOM 8348 C C . ASP B 1 287 ? 203.915 198.070 200.936 1.00 634.59 276 ASP B C 1
ATOM 8349 O O . ASP B 1 287 ? 203.783 199.262 201.212 1.00 619.96 276 ASP B O 1
ATOM 8354 N N . ALA B 1 288 ? 204.431 197.624 199.772 1.00 634.98 277 ALA B N 1
ATOM 8355 C CA . ALA B 1 288 ? 204.973 198.473 198.713 1.00 636.29 277 ALA B CA 1
ATOM 8356 C C . ALA B 1 288 ? 206.132 199.351 199.205 1.00 635.09 277 ALA B C 1
ATOM 8357 O O . ALA B 1 288 ? 206.438 200.369 198.576 1.00 625.35 277 ALA B O 1
ATOM 8359 N N . SER B 1 289 ? 206.829 198.925 200.280 1.00 634.69 278 SER B N 1
ATOM 8360 C CA . SER B 1 289 ? 208.114 199.508 200.661 1.00 637.48 278 SER B CA 1
ATOM 8361 C C . SER B 1 289 ? 209.176 199.188 199.598 1.00 638.74 278 SER B C 1
ATOM 8362 O O . SER B 1 289 ? 209.871 200.092 199.126 1.00 634.18 278 SER B O 1
ATOM 8365 N N . PRO B 1 290 ? 209.320 197.917 199.127 1.00 640.00 279 PRO B N 1
ATOM 8366 C CA . PRO B 1 290 ? 209.988 197.650 197.847 1.00 640.00 279 PRO B CA 1
ATOM 8367 C C . PRO B 1 290 ? 209.110 198.126 196.686 1.00 635.68 279 PRO B C 1
ATOM 8368 O O . PRO B 1 290 ? 207.885 198.039 196.751 1.00 615.62 279 PRO B O 1
ATOM 8372 N N . ASP B 1 291 ? 209.752 198.592 195.604 1.00 633.94 280 ASP B N 1
ATOM 8373 C CA . ASP B 1 291 ? 209.071 199.353 194.562 1.00 595.35 280 ASP B CA 1
ATOM 8374 C C . ASP B 1 291 ? 208.198 198.463 193.671 1.00 533.78 280 ASP B C 1
ATOM 8375 O O . ASP B 1 291 ? 207.298 198.983 193.012 1.00 520.56 280 ASP B O 1
ATOM 8380 N N . ALA B 1 292 ? 208.460 197.144 193.660 1.00 464.63 281 ALA B N 1
ATOM 8381 C CA . ALA B 1 292 ? 207.846 196.191 192.738 1.00 404.18 281 ALA B CA 1
ATOM 8382 C C . ALA B 1 292 ? 207.849 196.705 191.293 1.00 382.51 281 ALA B C 1
ATOM 8383 O O . ALA B 1 292 ? 206.934 196.392 190.536 1.00 349.56 281 ALA B O 1
ATOM 8385 N N . ARG B 1 293 ? 208.910 197.451 190.929 1.00 393.42 282 ARG B N 1
ATOM 8386 C CA . ARG B 1 293 ? 209.151 198.088 189.638 1.00 398.67 282 ARG B CA 1
ATOM 8387 C C . ARG B 1 293 ? 208.136 199.181 189.263 1.00 336.68 282 ARG B C 1
ATOM 8388 O O . ARG B 1 293 ? 208.196 199.679 188.143 1.00 331.24 282 ARG B O 1
ATOM 8396 N N . GLY B 1 294 ? 207.246 199.594 190.181 1.00 266.20 283 GLY B N 1
ATOM 8397 C CA . GLY B 1 294 ? 206.492 200.836 190.042 1.00 218.44 283 GLY B CA 1
ATOM 8398 C C . GLY B 1 294 ? 205.418 200.819 188.948 1.00 167.01 283 GLY B C 1
ATOM 8399 O O . GLY B 1 294 ? 204.860 199.777 188.614 1.00 124.50 283 GLY B O 1
ATOM 8400 N N . ALA B 1 295 ? 205.111 202.028 188.450 1.00 145.55 284 ALA B N 1
ATOM 8401 C CA . ALA B 1 295 ? 204.146 202.276 187.385 1.00 119.79 284 ALA B CA 1
ATOM 8402 C C . ALA B 1 295 ? 202.804 201.597 187.670 1.00 112.92 284 ALA B C 1
ATOM 8403 O O . ALA B 1 295 ? 202.328 200.778 186.903 1.00 118.14 284 ALA B O 1
ATOM 8405 N N . THR B 1 296 ? 202.130 202.030 188.737 1.00 120.82 285 THR B N 1
ATOM 8406 C CA . THR B 1 296 ? 200.775 201.578 189.032 1.00 104.33 285 THR B CA 1
ATOM 8407 C C . THR B 1 296 ? 199.744 202.411 188.267 1.00 81.51 285 THR B C 1
ATOM 8408 O O . THR B 1 296 ? 199.968 203.587 188.011 1.00 85.04 285 THR B O 1
ATOM 8412 N N . PHE B 1 297 ? 198.558 201.828 188.030 1.00 79.76 286 PHE B N 1
ATOM 8413 C CA . PHE B 1 297 ? 197.432 202.501 187.387 1.00 70.65 286 PHE B CA 1
ATOM 8414 C C . PHE B 1 297 ? 197.085 203.774 188.146 1.00 78.79 286 PHE B C 1
ATOM 8415 O O . PHE B 1 297 ? 197.049 204.853 187.550 1.00 86.58 286 PHE B O 1
ATOM 8423 N N . PHE B 1 298 ? 196.866 203.667 189.470 1.00 89.92 287 PHE B N 1
ATOM 8424 C CA . PHE B 1 298 ? 196.431 204.816 190.259 1.00 81.00 287 PHE B CA 1
ATOM 8425 C C . PHE B 1 298 ? 197.562 205.812 190.468 1.00 93.95 287 PHE B C 1
ATOM 8426 O O . PHE B 1 298 ? 197.294 207.007 190.538 1.00 100.72 287 PHE B O 1
ATOM 8434 N N . GLY B 1 299 ? 198.812 205.331 190.575 1.00 88.21 288 GLY B N 1
ATOM 8435 C CA . GLY B 1 299 ? 199.957 206.222 190.692 1.00 103.09 288 GLY B CA 1
ATOM 8436 C C . GLY B 1 299 ? 200.121 207.114 189.461 1.00 87.18 288 GLY B C 1
ATOM 8437 O O . GLY B 1 299 ? 200.344 208.322 189.566 1.00 98.47 288 GLY B O 1
ATOM 8438 N N . GLU B 1 300 ? 200.087 206.482 188.294 1.00 88.90 289 GLU B N 1
ATOM 8439 C CA . GLU B 1 300 ? 200.229 207.182 187.033 1.00 88.03 289 GLU B CA 1
ATOM 8440 C C . GLU B 1 300 ? 199.058 208.134 186.845 1.00 73.58 289 GLU B C 1
ATOM 8441 O O . GLU B 1 300 ? 199.239 209.197 186.273 1.00 83.87 289 GLU B O 1
ATOM 8447 N N . LEU B 1 301 ? 197.857 207.751 187.284 1.00 88.55 290 LEU B N 1
ATOM 8448 C CA . LEU B 1 301 ? 196.676 208.601 187.170 1.00 95.04 290 LEU B CA 1
ATOM 8449 C C . LEU B 1 301 ? 196.816 209.838 188.069 1.00 107.80 290 LEU B C 1
ATOM 8450 O O . LEU B 1 301 ? 196.607 210.964 187.619 1.00 99.10 290 LEU B O 1
ATOM 8455 N N . GLU B 1 302 ? 197.187 209.629 189.339 1.00 119.87 291 GLU B N 1
ATOM 8456 C CA . GLU B 1 302 ? 197.408 210.709 190.290 1.00 111.48 291 GLU B CA 1
ATOM 8457 C C . GLU B 1 302 ? 198.411 211.726 189.742 1.00 117.56 291 GLU B C 1
ATOM 8458 O O . GLU B 1 302 ? 198.209 212.932 189.882 1.00 124.02 291 GLU B O 1
ATOM 8464 N N . ALA B 1 303 ? 199.487 211.245 189.107 1.00 100.12 292 ALA B N 1
ATOM 8465 C CA . ALA B 1 303 ? 200.496 212.111 188.527 1.00 86.52 292 ALA B CA 1
ATOM 8466 C C . ALA B 1 303 ? 199.917 213.040 187.455 1.00 88.98 292 ALA B C 1
ATOM 8467 O O . ALA B 1 303 ? 200.316 214.204 187.383 1.00 115.98 292 ALA B O 1
ATOM 8469 N N . ARG B 1 304 ? 199.002 212.545 186.611 1.00 83.06 293 ARG B N 1
ATOM 8470 C CA . ARG B 1 304 ? 198.390 213.370 185.583 1.00 85.83 293 ARG B CA 1
ATOM 8471 C C . ARG B 1 304 ? 197.390 214.331 186.215 1.00 104.37 293 ARG B C 1
ATOM 8472 O O . ARG B 1 304 ? 197.327 215.481 185.806 1.00 121.31 293 ARG B O 1
ATOM 8480 N N . LEU B 1 305 ? 196.588 213.873 187.188 1.00 111.42 294 LEU B N 1
ATOM 8481 C CA . LEU B 1 305 ? 195.585 214.726 187.800 1.00 112.44 294 LEU B CA 1
ATOM 8482 C C . LEU B 1 305 ? 196.256 215.872 188.553 1.00 121.69 294 LEU B C 1
ATOM 8483 O O . LEU B 1 305 ? 195.849 217.017 188.383 1.00 123.86 294 LEU B O 1
ATOM 8488 N N . GLY B 1 306 ? 197.272 215.578 189.372 1.00 124.84 295 GLY B N 1
ATOM 8489 C CA . GLY B 1 306 ? 198.054 216.610 190.042 1.00 154.97 295 GLY B CA 1
ATOM 8490 C C . GLY B 1 306 ? 198.790 217.545 189.074 1.00 141.01 295 GLY B C 1
ATOM 8491 O O . GLY B 1 306 ? 198.968 218.733 189.354 1.00 144.27 295 GLY B O 1
ATOM 8492 N N . GLY B 1 307 ? 199.244 216.989 187.944 1.00 139.87 296 GLY B N 1
ATOM 8493 C CA . GLY B 1 307 ? 199.948 217.738 186.914 1.00 141.84 296 GLY B CA 1
ATOM 8494 C C . GLY B 1 307 ? 199.038 218.632 186.060 1.00 131.11 296 GLY B C 1
ATOM 8495 O O . GLY B 1 307 ? 199.526 219.307 185.153 1.00 121.54 296 GLY B O 1
ATOM 8496 N N . GLY B 1 308 ? 197.721 218.611 186.311 1.00 119.04 297 GLY B N 1
ATOM 8497 C CA . GLY B 1 308 ? 196.787 219.527 185.670 1.00 131.42 297 GLY B CA 1
ATOM 8498 C C . GLY B 1 308 ? 196.222 219.026 184.336 1.00 126.46 297 GLY B C 1
ATOM 8499 O O . GLY B 1 308 ? 195.558 219.786 183.632 1.00 141.28 297 GLY B O 1
ATOM 8500 N N . ASP B 1 309 ? 196.452 217.748 183.999 1.00 128.00 298 ASP B N 1
ATOM 8501 C CA . ASP B 1 309 ? 195.990 217.162 182.740 1.00 127.78 298 ASP B CA 1
ATOM 8502 C C . ASP B 1 309 ? 194.484 216.877 182.760 1.00 99.25 298 ASP B C 1
ATOM 8503 O O . ASP B 1 309 ? 193.868 216.758 183.806 1.00 124.26 298 ASP B O 1
ATOM 8508 N N . ASN B 1 310 ? 193.902 216.761 181.570 1.00 84.23 299 ASN B N 1
ATOM 8509 C CA . ASN B 1 310 ? 192.518 216.362 181.358 1.00 85.76 299 ASN B CA 1
ATOM 8510 C C . ASN B 1 310 ? 192.519 214.900 180.891 1.00 69.57 299 ASN B C 1
ATOM 8511 O O . ASN B 1 310 ? 193.158 214.575 179.903 1.00 84.63 299 ASN B O 1
ATOM 8516 N N . ILE B 1 311 ? 191.779 214.020 181.556 1.00 60.91 300 ILE B N 1
ATOM 8517 C CA . ILE B 1 311 ? 191.919 212.578 181.386 1.00 53.08 300 ILE B CA 1
ATOM 8518 C C . ILE B 1 311 ? 190.573 211.940 181.059 1.00 48.92 300 ILE B C 1
ATOM 8519 O O . ILE B 1 311 ? 189.529 212.416 181.486 1.00 82.57 300 ILE B O 1
ATOM 8524 N N . CYS B 1 312 ? 190.561 210.869 180.280 1.00 56.35 301 CYS B N 1
ATOM 8525 C CA . CYS B 1 312 ? 189.333 210.089 180.143 1.00 70.84 301 CYS B CA 1
ATOM 8526 C C . CYS B 1 312 ? 189.648 208.640 180.481 1.00 65.44 301 CYS B C 1
ATOM 8527 O O . CYS B 1 312 ? 190.782 208.191 180.259 1.00 62.63 301 CYS B O 1
ATOM 8530 N N . ILE B 1 313 ? 188.665 207.960 181.086 1.00 51.84 302 ILE B N 1
ATOM 8531 C CA . ILE B 1 313 ? 188.907 206.645 181.646 1.00 49.98 302 ILE B CA 1
ATOM 8532 C C . ILE B 1 313 ? 187.839 205.688 181.129 1.00 46.64 302 ILE B C 1
ATOM 8533 O O . ILE B 1 313 ? 186.675 205.824 181.429 1.00 49.86 302 ILE B O 1
ATOM 8538 N N . PHE B 1 314 ? 188.248 204.684 180.367 1.00 53.59 303 PHE B N 1
ATOM 8539 C CA . PHE B 1 314 ? 187.370 203.572 180.036 1.00 49.53 303 PHE B CA 1
ATOM 8540 C C . PHE B 1 314 ? 187.442 202.564 181.161 1.00 45.64 303 PHE B C 1
ATOM 8541 O O . PHE B 1 314 ? 188.537 202.229 181.612 1.00 49.51 303 PHE B O 1
ATOM 8549 N N . SER B 1 315 ? 186.281 202.042 181.567 1.00 38.14 304 SER B N 1
ATOM 8550 C CA . SER B 1 315 ? 186.265 200.890 182.448 1.00 41.61 304 SER B CA 1
ATOM 8551 C C . SER B 1 315 ? 185.336 199.800 181.941 1.00 41.59 304 SER B C 1
ATOM 8552 O O . SER B 1 315 ? 184.219 200.072 181.576 1.00 47.23 304 SER B O 1
ATOM 8555 N N . SER B 1 316 ? 185.783 198.552 181.953 1.00 51.93 305 SER B N 1
ATOM 8556 C CA . SER B 1 316 ? 184.939 197.411 181.603 1.00 59.03 305 SER B CA 1
ATOM 8557 C C . SER B 1 316 ? 183.784 197.236 182.568 1.00 54.21 305 SER B C 1
ATOM 8558 O O . SER B 1 316 ? 182.749 196.695 182.160 1.00 70.99 305 SER B O 1
ATOM 8561 N N . THR B 1 317 ? 184.024 197.561 183.846 1.00 44.50 306 THR B N 1
ATOM 8562 C CA . THR B 1 317 ? 183.017 197.348 184.860 1.00 47.97 306 THR B CA 1
ATOM 8563 C C . THR B 1 317 ? 182.621 198.653 185.537 1.00 53.71 306 THR B C 1
ATOM 8564 O O . THR B 1 317 ? 183.456 199.502 185.785 1.00 51.04 306 THR B O 1
ATOM 8568 N N . VAL B 1 318 ? 181.315 198.778 185.805 1.00 60.74 307 VAL B N 1
ATOM 8569 C CA . VAL B 1 318 ? 180.735 199.885 186.540 1.00 59.27 307 VAL B CA 1
ATOM 8570 C C . VAL B 1 318 ? 181.245 199.903 187.972 1.00 53.55 307 VAL B C 1
ATOM 8571 O O . VAL B 1 318 ? 181.536 200.965 188.506 1.00 56.86 307 VAL B O 1
ATOM 8575 N N . SER B 1 319 ? 181.395 198.725 188.566 1.00 54.92 308 SER B N 1
ATOM 8576 C CA . SER B 1 319 ? 181.940 198.592 189.897 1.00 57.43 308 SER B CA 1
ATOM 8577 C C . SER B 1 319 ? 183.249 199.358 190.044 1.00 64.93 308 SER B C 1
ATOM 8578 O O . SER B 1 319 ? 183.496 199.900 191.114 1.00 98.19 308 SER B O 1
ATOM 8581 N N . PHE B 1 320 ? 184.127 199.310 189.040 1.00 65.48 309 PHE B N 1
ATOM 8582 C CA . PHE B 1 320 ? 185.425 199.975 189.084 1.00 62.14 309 PHE B CA 1
ATOM 8583 C C . PHE B 1 320 ? 185.285 201.427 188.646 1.00 48.67 309 PHE B C 1
ATOM 8584 O O . PHE B 1 320 ? 185.943 202.292 189.204 1.00 64.84 309 PHE B O 1
ATOM 8592 N N . ALA B 1 321 ? 184.433 201.699 187.680 1.00 46.98 310 ALA B N 1
ATOM 8593 C CA . ALA B 1 321 ? 184.207 203.059 187.223 1.00 56.59 310 ALA B CA 1
ATOM 8594 C C . ALA B 1 321 ? 183.841 203.993 188.390 1.00 66.26 310 ALA B C 1
ATOM 8595 O O . ALA B 1 321 ? 184.331 205.113 188.481 1.00 70.13 310 ALA B O 1
ATOM 8597 N N . GLU B 1 322 ? 182.974 203.528 189.287 1.00 78.02 311 GLU B N 1
ATOM 8598 C CA . GLU B 1 322 ? 182.544 204.289 190.448 1.00 84.42 311 GLU B CA 1
ATOM 8599 C C . GLU B 1 322 ? 183.676 204.471 191.462 1.00 77.17 311 GLU B C 1
ATOM 8600 O O . GLU B 1 322 ? 183.686 205.468 192.189 1.00 96.91 311 GLU B O 1
ATOM 8606 N N . ILE B 1 323 ? 184.598 203.514 191.560 1.00 60.37 312 ILE B N 1
ATOM 8607 C CA . ILE B 1 323 ? 185.709 203.643 192.487 1.00 65.88 312 ILE B CA 1
ATOM 8608 C C . ILE B 1 323 ? 186.685 204.686 191.958 1.00 73.60 312 ILE B C 1
ATOM 8609 O O . ILE B 1 323 ? 187.122 205.535 192.714 1.00 96.26 312 ILE B O 1
ATOM 8614 N N . VAL B 1 324 ? 187.047 204.639 190.671 1.00 85.22 313 VAL B N 1
ATOM 8615 C CA . VAL B 1 324 ? 187.986 205.609 190.118 1.00 69.37 313 VAL B CA 1
ATOM 8616 C C . VAL B 1 324 ? 187.332 206.996 190.046 1.00 68.52 313 VAL B C 1
ATOM 8617 O O . VAL B 1 324 ? 188.028 207.990 190.164 1.00 73.98 313 VAL B O 1
ATOM 8621 N N . ALA B 1 325 ? 185.998 207.098 189.952 1.00 73.36 314 ALA B N 1
ATOM 8622 C CA . ALA B 1 325 ? 185.316 208.380 190.052 1.00 64.76 314 ALA B CA 1
ATOM 8623 C C . ALA B 1 325 ? 185.482 208.990 191.446 1.00 73.05 314 ALA B C 1
ATOM 8624 O O . ALA B 1 325 ? 185.726 210.186 191.554 1.00 79.30 314 ALA B O 1
ATOM 8626 N N . ARG B 1 326 ? 185.381 208.170 192.504 1.00 75.29 315 ARG B N 1
ATOM 8627 C CA . ARG B 1 326 ? 185.602 208.617 193.876 1.00 85.59 315 ARG B CA 1
ATOM 8628 C C . ARG B 1 326 ? 187.037 209.097 194.051 1.00 93.89 315 ARG B C 1
ATOM 8629 O O . ARG B 1 326 ? 187.271 210.082 194.741 1.00 122.02 315 ARG B O 1
ATOM 8637 N N . PHE B 1 327 ? 187.997 208.383 193.460 1.00 86.19 316 PHE B N 1
ATOM 8638 C CA . PHE B 1 327 ? 189.397 208.755 193.538 1.00 82.54 316 PHE B CA 1
ATOM 8639 C C . PHE B 1 327 ? 189.634 210.092 192.837 1.00 79.60 316 PHE B C 1
ATOM 8640 O O . PHE B 1 327 ? 190.242 210.975 193.408 1.00 94.45 316 PHE B O 1
ATOM 8648 N N . CYS B 1 328 ? 189.116 210.271 191.623 1.00 75.28 317 CYS B N 1
ATOM 8649 C CA . CYS B 1 328 ? 189.298 211.504 190.874 1.00 82.32 317 CYS B CA 1
ATOM 8650 C C . CYS B 1 328 ? 188.651 212.721 191.540 1.00 90.84 317 CYS B C 1
ATOM 8651 O O . CYS B 1 328 ? 189.153 213.829 191.393 1.00 101.45 317 CYS B O 1
ATOM 8654 N N . ARG B 1 329 ? 187.551 212.517 192.275 1.00 99.83 318 ARG B N 1
ATOM 8655 C CA . ARG B 1 329 ? 186.849 213.591 192.959 1.00 101.95 318 ARG B CA 1
ATOM 8656 C C . ARG B 1 329 ? 187.602 214.111 194.189 1.00 103.52 318 ARG B C 1
ATOM 8657 O O . ARG B 1 329 ? 187.126 215.050 194.829 1.00 120.00 318 ARG B O 1
ATOM 8665 N N . GLN B 1 330 ? 188.780 213.554 194.498 1.00 94.85 319 GLN B N 1
ATOM 8666 C CA . GLN B 1 330 ? 189.656 214.121 195.515 1.00 111.83 319 GLN B CA 1
ATOM 8667 C C . GLN B 1 330 ? 190.572 215.192 194.920 1.00 128.90 319 GLN B C 1
ATOM 8668 O O . GLN B 1 330 ? 190.835 216.212 195.558 1.00 163.81 319 GLN B O 1
ATOM 8674 N N . PHE B 1 331 ? 191.068 214.950 193.701 1.00 120.56 320 PHE B N 1
ATOM 8675 C CA . PHE B 1 331 ? 192.017 215.836 193.040 1.00 106.03 320 PHE B CA 1
ATOM 8676 C C . PHE B 1 331 ? 191.310 216.935 192.247 1.00 99.36 320 PHE B C 1
ATOM 8677 O O . PHE B 1 331 ? 191.934 217.950 191.960 1.00 129.01 320 PHE B O 1
ATOM 8685 N N . THR B 1 332 ? 190.028 216.738 191.900 1.00 104.17 321 THR B N 1
ATOM 8686 C CA . THR B 1 332 ? 189.266 217.670 191.068 1.00 119.21 321 THR B CA 1
ATOM 8687 C C . THR B 1 332 ? 187.798 217.682 191.497 1.00 141.17 321 THR B C 1
ATOM 8688 O O . THR B 1 332 ? 187.340 216.787 192.198 1.00 139.92 321 THR B O 1
ATOM 8692 N N . ASP B 1 333 ? 187.049 218.674 190.996 1.00 157.35 322 ASP B N 1
ATOM 8693 C CA . ASP B 1 333 ? 185.603 218.733 191.165 1.00 167.92 322 ASP B CA 1
ATOM 8694 C C . ASP B 1 333 ? 184.903 218.167 189.927 1.00 136.05 322 ASP B C 1
ATOM 8695 O O . ASP B 1 333 ? 183.961 217.387 190.066 1.00 144.58 322 ASP B O 1
ATOM 8700 N N . ARG B 1 334 ? 185.362 218.565 188.731 1.00 122.90 323 ARG B N 1
ATOM 8701 C CA . ARG B 1 334 ? 184.616 218.355 187.492 1.00 136.90 323 ARG B CA 1
ATOM 8702 C C . ARG B 1 334 ? 184.844 216.964 186.884 1.00 114.53 323 ARG B C 1
ATOM 8703 O O . ARG B 1 334 ? 185.505 216.836 185.855 1.00 125.95 323 ARG B O 1
ATOM 8711 N N . VAL B 1 335 ? 184.246 215.936 187.501 1.00 86.35 324 VAL B N 1
ATOM 8712 C CA . VAL B 1 335 ? 184.364 214.545 187.083 1.00 68.79 324 VAL B CA 1
ATOM 8713 C C . VAL B 1 335 ? 183.018 214.058 186.572 1.00 64.13 324 VAL B C 1
ATOM 8714 O O . VAL B 1 335 ? 182.047 214.030 187.335 1.00 121.32 324 VAL B O 1
ATOM 8718 N N . LEU B 1 336 ? 182.949 213.645 185.310 1.00 56.19 325 LEU B N 1
ATOM 8719 C CA . LEU B 1 336 ? 181.752 213.048 184.720 1.00 70.33 325 LEU B CA 1
ATOM 8720 C C . LEU B 1 336 ? 181.842 211.520 184.746 1.00 69.91 325 LEU B C 1
ATOM 8721 O O . LEU B 1 336 ? 182.918 210.994 184.559 1.00 111.43 325 LEU B O 1
ATOM 8726 N N . LEU B 1 337 ? 180.736 210.801 184.938 1.00 67.96 326 LEU B N 1
ATOM 8727 C CA . LEU B 1 337 ? 180.736 209.343 184.956 1.00 66.08 326 LEU B CA 1
ATOM 8728 C C . LEU B 1 337 ? 179.531 208.826 184.163 1.00 63.43 326 LEU B C 1
ATOM 8729 O O . LEU B 1 337 ? 178.426 209.283 184.364 1.00 98.89 326 LEU B O 1
ATOM 8734 N N . LEU B 1 338 ? 179.757 207.880 183.247 1.00 74.04 327 LEU B N 1
ATOM 8735 C CA . LEU B 1 338 ? 178.779 207.419 182.272 1.00 80.57 327 LEU B CA 1
ATOM 8736 C C . LEU B 1 338 ? 178.698 205.881 182.250 1.00 95.64 327 LEU B C 1
ATOM 8737 O O . LEU B 1 338 ? 179.642 205.149 181.952 1.00 98.18 327 LEU B O 1
ATOM 8742 N N . HIS B 1 339 ? 177.498 205.378 182.519 1.00 98.46 328 HIS B N 1
ATOM 8743 C CA . HIS B 1 339 ? 177.188 203.967 182.410 1.00 91.08 328 HIS B CA 1
ATOM 8744 C C . HIS B 1 339 ? 175.688 203.805 182.199 1.00 116.81 328 HIS B C 1
ATOM 8745 O O . HIS B 1 339 ? 174.952 204.785 182.268 1.00 167.68 328 HIS B O 1
ATOM 8752 N N . SER B 1 340 ? 175.234 202.565 182.001 1.00 135.27 329 SER B N 1
ATOM 8753 C CA . SER B 1 340 ? 173.897 202.294 181.491 1.00 166.23 329 SER B CA 1
ATOM 8754 C C . SER B 1 340 ? 172.784 202.833 182.401 1.00 175.43 329 SER B C 1
ATOM 8755 O O . SER B 1 340 ? 171.663 203.024 181.921 1.00 173.68 329 SER B O 1
ATOM 8758 N N . LEU B 1 341 ? 173.076 203.058 183.694 1.00 165.50 330 LEU B N 1
ATOM 8759 C CA . LEU B 1 341 ? 172.077 203.543 184.640 1.00 178.51 330 LEU B CA 1
ATOM 8760 C C . LEU B 1 341 ? 172.214 205.040 184.939 1.00 173.30 330 LEU B C 1
ATOM 8761 O O . LEU B 1 341 ? 171.366 205.586 185.638 1.00 191.10 330 LEU B O 1
ATOM 8766 N N . THR B 1 342 ? 173.246 205.712 184.406 1.00 176.57 331 THR B N 1
ATOM 8767 C CA . THR B 1 342 ? 173.307 207.173 184.414 1.00 190.65 331 THR B CA 1
ATOM 8768 C C . THR B 1 342 ? 172.453 207.725 183.270 1.00 208.52 331 THR B C 1
ATOM 8769 O O . THR B 1 342 ? 172.281 207.067 182.246 1.00 195.28 331 THR B O 1
ATOM 8773 N N . PRO B 1 343 ? 171.939 208.977 183.378 1.00 222.95 332 PRO B N 1
ATOM 8774 C CA . PRO B 1 343 ? 171.353 209.661 182.220 1.00 219.51 332 PRO B CA 1
ATOM 8775 C C . PRO B 1 343 ? 172.449 209.988 181.205 1.00 192.61 332 PRO B C 1
ATOM 8776 O O . PRO B 1 343 ? 173.406 210.685 181.535 1.00 164.80 332 PRO B O 1
ATOM 8780 N N . LEU B 1 344 ? 172.311 209.457 179.979 1.00 205.59 333 LEU B N 1
ATOM 8781 C CA . LEU B 1 344 ? 173.391 209.452 179.000 1.00 241.55 333 LEU B CA 1
ATOM 8782 C C . LEU B 1 344 ? 173.520 210.813 178.309 1.00 224.56 333 LEU B C 1
ATOM 8783 O O . LEU B 1 344 ? 172.925 211.051 177.257 1.00 204.47 333 LEU B O 1
ATOM 8788 N N . GLY B 1 345 ? 174.361 211.683 178.890 1.00 234.30 334 GLY B N 1
ATOM 8789 C CA . GLY B 1 345 ? 174.643 213.012 178.360 1.00 233.23 334 GLY B CA 1
ATOM 8790 C C . GLY B 1 345 ? 175.453 212.985 177.060 1.00 213.92 334 GLY B C 1
ATOM 8791 O O . GLY B 1 345 ? 176.234 212.067 176.812 1.00 181.28 334 GLY B O 1
ATOM 8792 N N . ASP B 1 346 ? 175.246 214.014 176.232 1.00 215.19 335 ASP B N 1
ATOM 8793 C CA . ASP B 1 346 ? 175.797 214.041 174.888 1.00 221.73 335 ASP B CA 1
ATOM 8794 C C . ASP B 1 346 ? 177.305 214.308 174.923 1.00 201.13 335 ASP B C 1
ATOM 8795 O O . ASP B 1 346 ? 177.783 215.130 175.699 1.00 204.24 335 ASP B O 1
ATOM 8800 N N . VAL B 1 347 ? 178.038 213.675 173.993 1.00 168.53 336 VAL B N 1
ATOM 8801 C CA . VAL B 1 347 ? 179.493 213.660 174.003 1.00 135.26 336 VAL B CA 1
ATOM 8802 C C . VAL B 1 347 ? 180.079 215.056 173.799 1.00 126.00 336 VAL B C 1
ATOM 8803 O O . VAL B 1 347 ? 181.190 215.305 174.273 1.00 130.54 336 VAL B O 1
ATOM 8807 N N . THR B 1 348 ? 179.355 215.970 173.134 1.00 144.55 337 THR B N 1
ATOM 8808 C CA . THR B 1 348 ? 179.858 217.321 172.895 1.00 154.84 337 THR B CA 1
ATOM 8809 C C . THR B 1 348 ? 180.108 218.069 174.207 1.00 146.45 337 THR B C 1
ATOM 8810 O O . THR B 1 348 ? 180.872 219.037 174.223 1.00 132.06 337 THR B O 1
ATOM 8814 N N . THR B 1 349 ? 179.449 217.639 175.297 1.00 143.62 338 THR B N 1
ATOM 8815 C CA . THR B 1 349 ? 179.572 218.288 176.597 1.00 138.10 338 THR B CA 1
ATOM 8816 C C . THR B 1 349 ? 180.908 217.961 177.271 1.00 123.79 338 THR B C 1
ATOM 8817 O O . THR B 1 349 ? 181.261 218.615 178.243 1.00 128.06 338 THR B O 1
ATOM 8821 N N . TRP B 1 350 ? 181.658 216.972 176.773 1.00 104.84 339 TRP B N 1
ATOM 8822 C CA . TRP B 1 350 ? 182.798 216.444 177.504 1.00 98.88 339 TRP B CA 1
ATOM 8823 C C . TRP B 1 350 ? 183.919 217.473 177.687 1.00 115.73 339 TRP B C 1
ATOM 8824 O O . TRP B 1 350 ? 184.704 217.356 178.625 1.00 122.62 339 TRP B O 1
ATOM 8835 N N . GLY B 1 351 ? 184.004 218.493 176.826 1.00 118.54 340 GLY B N 1
ATOM 8836 C CA . GLY B 1 351 ? 185.043 219.507 176.964 1.00 126.54 340 GLY B CA 1
ATOM 8837 C C . GLY B 1 351 ? 184.927 220.339 178.247 1.00 126.47 340 GLY B C 1
ATOM 8838 O O . GLY B 1 351 ? 185.806 221.147 178.541 1.00 137.03 340 GLY B O 1
ATOM 8839 N N . GLN B 1 352 ? 183.833 220.168 179.001 1.00 123.47 341 GLN B N 1
ATOM 8840 C CA . GLN B 1 352 ? 183.605 220.899 180.238 1.00 129.96 341 GLN B CA 1
ATOM 8841 C C . GLN B 1 352 ? 184.341 220.275 181.427 1.00 128.94 341 GLN B C 1
ATOM 8842 O O . GLN B 1 352 ? 184.436 220.920 182.472 1.00 143.45 341 GLN B O 1
ATOM 8848 N N . TYR B 1 353 ? 184.862 219.040 181.287 1.00 105.44 342 TYR B N 1
ATOM 8849 C CA . TYR B 1 353 ? 185.278 218.236 182.431 1.00 89.00 342 TYR B CA 1
ATOM 8850 C C . TYR B 1 353 ? 186.777 217.966 182.466 1.00 73.85 342 TYR B C 1
ATOM 8851 O O . TYR B 1 353 ? 187.390 217.812 181.433 1.00 94.86 342 TYR B O 1
ATOM 8860 N N . ARG B 1 354 ? 187.337 217.825 183.662 1.00 68.21 343 ARG B N 1
ATOM 8861 C CA . ARG B 1 354 ? 188.718 217.415 183.821 1.00 73.64 343 ARG B CA 1
ATOM 8862 C C . ARG B 1 354 ? 188.862 215.900 183.704 1.00 85.36 343 ARG B C 1
ATOM 8863 O O . ARG B 1 354 ? 189.922 215.429 183.294 1.00 95.85 343 ARG B O 1
ATOM 8871 N N . VAL B 1 355 ? 187.828 215.141 184.095 1.00 74.06 344 VAL B N 1
ATOM 8872 C CA . VAL B 1 355 ? 187.843 213.693 183.956 1.00 62.90 344 VAL B CA 1
ATOM 8873 C C . VAL B 1 355 ? 186.497 213.232 183.413 1.00 60.91 344 VAL B C 1
ATOM 8874 O O . VAL B 1 355 ? 185.470 213.616 183.921 1.00 79.82 344 VAL B O 1
ATOM 8878 N N . VAL B 1 356 ? 186.500 212.363 182.408 1.00 61.59 345 VAL B N 1
ATOM 8879 C CA . VAL B 1 356 ? 185.302 211.648 181.999 1.00 61.65 345 VAL B CA 1
ATOM 8880 C C . VAL B 1 356 ? 185.525 210.147 182.143 1.00 63.26 345 VAL B C 1
ATOM 8881 O O . VAL B 1 356 ? 186.461 209.620 181.543 1.00 88.94 345 VAL B O 1
ATOM 8885 N N . ILE B 1 357 ? 184.700 209.478 182.945 1.00 49.90 346 ILE B N 1
ATOM 8886 C CA . ILE B 1 357 ? 184.784 208.040 183.111 1.00 47.10 346 ILE B CA 1
ATOM 8887 C C . ILE B 1 357 ? 183.633 207.378 182.382 1.00 45.46 346 ILE B C 1
ATOM 8888 O O . ILE B 1 357 ? 182.526 207.766 182.588 1.00 60.10 346 ILE B O 1
ATOM 8893 N N . TYR B 1 358 ? 183.880 206.390 181.523 1.00 53.88 347 TYR B N 1
ATOM 8894 C CA . TYR B 1 358 ? 182.797 205.755 180.787 1.00 53.39 347 TYR B CA 1
ATOM 8895 C C . TYR B 1 358 ? 182.980 204.247 180.656 1.00 53.62 347 TYR B C 1
ATOM 8896 O O . TYR B 1 358 ? 184.024 203.691 180.951 1.00 69.04 347 TYR B O 1
ATOM 8905 N N . THR B 1 359 ? 181.931 203.595 180.166 1.00 57.63 348 THR B N 1
ATOM 8906 C CA . THR B 1 359 ? 181.865 202.148 179.991 1.00 56.70 348 THR B CA 1
ATOM 8907 C C . THR B 1 359 ? 181.345 201.839 178.587 1.00 63.34 348 THR B C 1
ATOM 8908 O O . THR B 1 359 ? 181.349 202.697 177.710 1.00 75.29 348 THR B O 1
ATOM 8912 N N . THR B 1 360 ? 180.900 200.611 178.333 1.00 79.22 349 THR B N 1
ATOM 8913 C CA . THR B 1 360 ? 180.572 200.193 176.977 1.00 93.06 349 THR B CA 1
ATOM 8914 C C . THR B 1 360 ? 179.361 200.954 176.421 1.00 96.88 349 THR B C 1
ATOM 8915 O O . THR B 1 360 ? 179.057 200.807 175.237 1.00 126.68 349 THR B O 1
ATOM 8919 N N . VAL B 1 361 ? 178.678 201.799 177.214 1.00 100.03 350 VAL B N 1
ATOM 8920 C CA . VAL B 1 361 ? 177.566 202.615 176.719 1.00 92.24 350 VAL B CA 1
ATOM 8921 C C . VAL B 1 361 ? 177.965 203.500 175.535 1.00 104.19 350 VAL B C 1
ATOM 8922 O O . VAL B 1 361 ? 177.122 203.829 174.695 1.00 117.38 350 VAL B O 1
ATOM 8926 N N . VAL B 1 362 ? 179.246 203.895 175.466 1.00 126.13 351 VAL B N 1
ATOM 8927 C CA . VAL B 1 362 ? 179.725 204.794 174.418 1.00 141.60 351 VAL B CA 1
ATOM 8928 C C . VAL B 1 362 ? 180.115 204.029 173.148 1.00 146.82 351 VAL B C 1
ATOM 8929 O O . VAL B 1 362 ? 180.291 204.639 172.103 1.00 135.90 351 VAL B O 1
ATOM 8933 N N . THR B 1 363 ? 180.168 202.690 173.193 1.00 182.11 352 THR B N 1
ATOM 8934 C CA . THR B 1 363 ? 180.449 201.868 172.014 1.00 184.98 352 THR B CA 1
ATOM 8935 C C . THR B 1 363 ? 179.386 202.088 170.930 1.00 197.61 352 THR B C 1
ATOM 8936 O O . THR B 1 363 ? 179.702 202.030 169.746 1.00 182.65 352 THR B O 1
ATOM 8940 N N . VAL B 1 364 ? 178.118 202.266 171.337 1.00 210.23 353 VAL B N 1
ATOM 8941 C CA . VAL B 1 364 ? 177.013 202.500 170.412 1.00 221.84 353 VAL B CA 1
ATOM 8942 C C . VAL B 1 364 ? 176.869 203.999 170.119 1.00 204.80 353 VAL B C 1
ATOM 8943 O O . VAL B 1 364 ? 176.289 204.383 169.102 1.00 196.27 353 VAL B O 1
ATOM 8947 N N . GLY B 1 365 ? 177.412 204.857 170.997 1.00 218.49 354 GLY B N 1
ATOM 8948 C CA . GLY B 1 365 ? 177.311 206.307 170.851 1.00 226.03 354 GLY B CA 1
ATOM 8949 C C . GLY B 1 365 ? 178.291 206.894 169.829 1.00 204.84 354 GLY B C 1
ATOM 8950 O O . GLY B 1 365 ? 179.068 206.182 169.185 1.00 191.81 354 GLY B O 1
ATOM 8951 N N . LEU B 1 366 ? 178.228 208.226 169.689 1.00 179.15 355 LEU B N 1
ATOM 8952 C CA . LEU B 1 366 ? 179.050 208.951 168.732 1.00 179.29 355 LEU B CA 1
ATOM 8953 C C . LEU B 1 366 ? 180.439 209.238 169.315 1.00 136.18 355 LEU B C 1
ATOM 8954 O O . LEU B 1 366 ? 180.655 209.170 170.520 1.00 133.13 355 LEU B O 1
ATOM 8959 N N . SER B 1 367 ? 181.376 209.567 168.423 1.00 111.77 356 SER B N 1
ATOM 8960 C CA . SER B 1 367 ? 182.754 209.878 168.777 1.00 109.23 356 SER B CA 1
ATOM 8961 C C . SER B 1 367 ? 182.894 211.330 169.252 1.00 111.13 356 SER B C 1
ATOM 8962 O O . SER B 1 367 ? 182.118 212.198 168.846 1.00 131.12 356 SER B O 1
ATOM 8965 N N . PHE B 1 368 ? 183.911 211.594 170.087 1.00 101.33 357 PHE B N 1
ATOM 8966 C CA . PHE B 1 368 ? 184.271 212.943 170.499 1.00 95.22 357 PHE B CA 1
ATOM 8967 C C . PHE B 1 368 ? 185.553 213.403 169.795 1.00 103.87 357 PHE B C 1
ATOM 8968 O O . PHE B 1 368 ? 186.617 212.815 169.997 1.00 110.73 357 PHE B O 1
ATOM 8976 N N . ASP B 1 369 ? 185.449 214.495 169.006 1.00 118.83 358 ASP B N 1
ATOM 8977 C CA . ASP B 1 369 ? 186.517 214.931 168.098 1.00 125.15 358 ASP B CA 1
ATOM 8978 C C . ASP B 1 369 ? 187.424 216.047 168.646 1.00 117.63 358 ASP B C 1
ATOM 8979 O O . ASP B 1 369 ? 188.620 216.040 168.354 1.00 128.38 358 ASP B O 1
ATOM 8984 N N . PRO B 1 370 ? 186.920 217.071 169.383 1.00 108.79 359 PRO B N 1
ATOM 8985 C CA . PRO B 1 370 ? 187.768 218.182 169.847 1.00 102.46 359 PRO B CA 1
ATOM 8986 C C . PRO B 1 370 ? 189.003 217.817 170.673 1.00 103.46 359 PRO B C 1
ATOM 8987 O O . PRO B 1 370 ? 189.017 216.816 171.383 1.00 124.22 359 PRO B O 1
ATOM 8991 N N . LEU B 1 371 ? 190.039 218.648 170.589 1.00 114.11 360 LEU B N 1
ATOM 8992 C CA . LEU B 1 371 ? 191.335 218.320 171.174 1.00 138.41 360 LEU B CA 1
ATOM 8993 C C . LEU B 1 371 ? 191.358 218.714 172.660 1.00 141.60 360 LEU B C 1
ATOM 8994 O O . LEU B 1 371 ? 192.110 219.598 173.084 1.00 152.56 360 LEU B O 1
ATOM 8999 N N . HIS B 1 372 ? 190.591 217.978 173.471 1.00 116.98 361 HIS B N 1
ATOM 9000 C CA . HIS B 1 372 ? 190.483 218.280 174.889 1.00 108.29 361 HIS B CA 1
ATOM 9001 C C . HIS B 1 372 ? 191.390 217.406 175.761 1.00 94.49 361 HIS B C 1
ATOM 9002 O O . HIS B 1 372 ? 192.107 217.936 176.613 1.00 84.67 361 HIS B O 1
ATOM 9009 N N . PHE B 1 373 ? 191.332 216.071 175.592 1.00 89.16 362 PHE B N 1
ATOM 9010 C CA . PHE B 1 373 ? 191.971 215.153 176.535 1.00 75.94 362 PHE B CA 1
ATOM 9011 C C . PHE B 1 373 ? 193.466 215.011 176.277 1.00 75.69 362 PHE B C 1
ATOM 9012 O O . PHE B 1 373 ? 193.915 214.994 175.139 1.00 82.71 362 PHE B O 1
ATOM 9020 N N . ASP B 1 374 ? 194.227 214.923 177.365 1.00 76.02 363 ASP B N 1
ATOM 9021 C CA . ASP B 1 374 ? 195.668 214.812 177.291 1.00 79.33 363 ASP B CA 1
ATOM 9022 C C . ASP B 1 374 ? 196.045 213.352 177.109 1.00 97.09 363 ASP B C 1
ATOM 9023 O O . ASP B 1 374 ? 196.921 213.051 176.297 1.00 132.43 363 ASP B O 1
ATOM 9028 N N . GLY B 1 375 ? 195.391 212.463 177.871 1.00 94.96 364 GLY B N 1
ATOM 9029 C CA . GLY B 1 375 ? 195.696 211.037 177.853 1.00 93.42 364 GLY B CA 1
ATOM 9030 C C . GLY B 1 375 ? 194.487 210.180 178.200 1.00 71.18 364 GLY B C 1
ATOM 9031 O O . GLY B 1 375 ? 193.480 210.710 178.619 1.00 82.69 364 GLY B O 1
ATOM 9032 N N . MET B 1 376 ? 194.599 208.857 178.021 1.00 69.35 365 MET B N 1
ATOM 9033 C CA . MET B 1 376 ? 193.489 207.947 178.259 1.00 61.42 365 MET B CA 1
ATOM 9034 C C . MET B 1 376 ? 193.911 206.764 179.124 1.00 53.14 365 MET B C 1
ATOM 9035 O O . MET B 1 376 ? 195.029 206.271 178.992 1.00 67.30 365 MET B O 1
ATOM 9040 N N . PHE B 1 377 ? 193.043 206.381 180.074 1.00 48.56 366 PHE B N 1
ATOM 9041 C CA . PHE B 1 377 ? 193.284 205.230 180.927 1.00 55.85 366 PHE B CA 1
ATOM 9042 C C . PHE B 1 377 ? 192.221 204.184 180.646 1.00 49.70 366 PHE B C 1
ATOM 9043 O O . PHE B 1 377 ? 191.104 204.535 180.302 1.00 52.23 366 PHE B O 1
ATOM 9051 N N . ALA B 1 378 ? 192.590 202.907 180.782 1.00 47.43 367 ALA B N 1
ATOM 9052 C CA . ALA B 1 378 ? 191.651 201.836 180.493 1.00 45.95 367 ALA B CA 1
ATOM 9053 C C . ALA B 1 378 ? 191.817 200.737 181.535 1.00 45.67 367 ALA B C 1
ATOM 9054 O O . ALA B 1 378 ? 192.899 200.256 181.761 1.00 42.99 367 ALA B O 1
ATOM 9056 N N . TYR B 1 379 ? 190.720 200.347 182.169 1.00 46.05 368 TYR B N 1
ATOM 9057 C CA . TYR B 1 379 ? 190.699 199.160 182.992 1.00 38.52 368 TYR B CA 1
ATOM 9058 C C . TYR B 1 379 ? 189.852 198.109 182.294 1.00 40.14 368 TYR B C 1
ATOM 9059 O O . TYR B 1 379 ? 188.671 198.316 182.031 1.00 49.49 368 TYR B O 1
ATOM 9068 N N . VAL B 1 380 ? 190.488 196.993 181.947 1.00 41.63 369 VAL B N 1
ATOM 9069 C CA . VAL B 1 380 ? 189.863 195.964 181.144 1.00 38.25 369 VAL B CA 1
ATOM 9070 C C . VAL B 1 380 ? 189.859 194.707 181.978 1.00 33.38 369 VAL B C 1
ATOM 9071 O O . VAL B 1 380 ? 190.878 194.307 182.493 1.00 53.78 369 VAL B O 1
ATOM 9075 N N . LYS B 1 381 ? 188.731 194.043 182.087 1.00 37.90 370 LYS B N 1
ATOM 9076 C CA . LYS B 1 381 ? 188.653 192.809 182.856 1.00 39.17 370 LYS B CA 1
ATOM 9077 C C . LYS B 1 381 ? 187.858 191.766 182.082 1.00 35.37 370 LYS B C 1
ATOM 9078 O O . LYS B 1 381 ? 186.653 191.877 182.041 1.00 54.23 370 LYS B O 1
ATOM 9084 N N . PRO B 1 382 ? 188.479 190.818 181.377 1.00 35.24 371 PRO B N 1
ATOM 9085 C CA . PRO B 1 382 ? 187.742 189.752 180.722 1.00 35.52 371 PRO B CA 1
ATOM 9086 C C . PRO B 1 382 ? 186.843 188.994 181.680 1.00 33.25 371 PRO B C 1
ATOM 9087 O O . PRO B 1 382 ? 187.254 188.673 182.774 1.00 47.35 371 PRO B O 1
ATOM 9091 N N . MET B 1 383 ? 185.633 188.699 181.247 1.00 36.08 372 MET B N 1
ATOM 9092 C CA . MET B 1 383 ? 184.634 187.999 182.030 1.00 38.55 372 MET B CA 1
ATOM 9093 C C . MET B 1 383 ? 183.733 187.215 181.066 1.00 36.92 372 MET B C 1
ATOM 9094 O O . MET B 1 383 ? 183.437 187.710 179.988 1.00 47.45 372 MET B O 1
ATOM 9099 N N . ASN B 1 384 ? 183.230 186.039 181.442 1.00 41.13 373 ASN B N 1
ATOM 9100 C CA . ASN B 1 384 ? 182.436 185.249 180.529 1.00 39.40 373 ASN B CA 1
ATOM 9101 C C . ASN B 1 384 ? 181.200 186.024 180.087 1.00 44.72 373 ASN B C 1
ATOM 9102 O O . ASN B 1 384 ? 180.830 185.845 178.910 1.00 51.31 373 ASN B O 1
ATOM 9107 N N . TYR B 1 385 ? 180.569 186.843 180.965 1.00 36.06 374 TYR B N 1
ATOM 9108 C CA . TYR B 1 385 ? 179.395 187.562 180.494 1.00 36.37 374 TYR B CA 1
ATOM 9109 C C . TYR B 1 385 ? 179.720 188.997 180.097 1.00 35.39 374 TYR B C 1
ATOM 9110 O O . TYR B 1 385 ? 178.811 189.693 179.681 1.00 43.08 374 TYR B O 1
ATOM 9119 N N . GLY B 1 386 ? 180.995 189.381 180.050 1.00 36.68 375 GLY B N 1
ATOM 9120 C CA . GLY B 1 386 ? 181.357 190.759 179.771 1.00 42.79 375 GLY B CA 1
ATOM 9121 C C . GLY B 1 386 ? 181.508 191.090 178.298 1.00 41.95 375 GLY B C 1
ATOM 9122 O O . GLY B 1 386 ? 181.218 190.269 177.423 1.00 41.75 375 GLY B O 1
ATOM 9123 N N . PRO B 1 387 ? 181.928 192.338 177.967 1.00 38.62 376 PRO B N 1
ATOM 9124 C CA . PRO B 1 387 ? 182.226 192.715 176.586 1.00 41.65 376 PRO B CA 1
ATOM 9125 C C . PRO B 1 387 ? 183.435 191.968 176.045 1.00 40.83 376 PRO B C 1
ATOM 9126 O O . PRO B 1 387 ? 184.355 191.668 176.782 1.00 48.97 376 PRO B O 1
ATOM 9130 N N . ASP B 1 388 ? 183.395 191.661 174.753 1.00 43.75 377 ASP B N 1
ATOM 9131 C CA . ASP B 1 388 ? 184.525 191.095 174.059 1.00 50.86 377 ASP B CA 1
ATOM 9132 C C . ASP B 1 388 ? 185.601 192.160 173.834 1.00 40.92 377 ASP B C 1
ATOM 9133 O O . ASP B 1 388 ? 185.347 193.320 174.042 1.00 47.10 377 ASP B O 1
ATOM 9138 N N . MET B 1 389 ? 186.817 191.747 173.496 1.00 42.95 378 MET B N 1
ATOM 9139 C CA . MET B 1 389 ? 187.910 192.690 173.360 1.00 44.61 378 MET B CA 1
ATOM 9140 C C . MET B 1 389 ? 187.717 193.581 172.144 1.00 41.41 378 MET B C 1
ATOM 9141 O O . MET B 1 389 ? 188.252 194.674 172.095 1.00 49.94 378 MET B O 1
ATOM 9146 N N . VAL B 1 390 ? 186.997 193.132 171.151 1.00 48.02 379 VAL B N 1
ATOM 9147 C CA . VAL B 1 390 ? 186.791 193.979 169.990 1.00 58.80 379 VAL B CA 1
ATOM 9148 C C . VAL B 1 390 ? 185.868 195.154 170.359 1.00 50.98 379 VAL B C 1
ATOM 9149 O O . VAL B 1 390 ? 186.169 196.282 169.981 1.00 55.69 379 VAL B O 1
ATOM 9153 N N . SER B 1 391 ? 184.803 194.908 171.139 1.00 47.11 380 SER B N 1
ATOM 9154 C CA . SER B 1 391 ? 184.019 195.978 171.768 1.00 45.28 380 SER B CA 1
ATOM 9155 C C . SER B 1 391 ? 184.853 196.946 172.586 1.00 42.76 380 SER B C 1
ATOM 9156 O O . SER B 1 391 ? 184.700 198.154 172.468 1.00 49.33 380 SER B O 1
ATOM 9159 N N . VAL B 1 392 ? 185.711 196.407 173.438 1.00 35.60 381 VAL B N 1
ATOM 9160 C CA . VAL B 1 392 ? 186.566 197.247 174.246 1.00 38.40 381 VAL B CA 1
ATOM 9161 C C . VAL B 1 392 ? 187.361 198.151 173.319 1.00 46.33 381 VAL B C 1
ATOM 9162 O O . VAL B 1 392 ? 187.570 199.314 173.654 1.00 59.90 381 VAL B O 1
ATOM 9166 N N . TYR B 1 393 ? 187.908 197.610 172.216 1.00 48.79 382 TYR B N 1
ATOM 9167 C CA . TYR B 1 393 ? 188.764 198.392 171.332 1.00 56.05 382 TYR B CA 1
ATOM 9168 C C . TYR B 1 393 ? 187.950 199.563 170.754 1.00 53.13 382 TYR B C 1
ATOM 9169 O O . TYR B 1 393 ? 188.425 200.701 170.732 1.00 54.31 382 TYR B O 1
ATOM 9178 N N . GLN B 1 394 ? 186.750 199.266 170.264 1.00 44.27 383 GLN B N 1
ATOM 9179 C CA . GLN B 1 394 ? 185.882 200.284 169.720 1.00 55.18 383 GLN B CA 1
ATOM 9180 C C . GLN B 1 394 ? 185.702 201.413 170.747 1.00 60.03 383 GLN B C 1
ATOM 9181 O O . GLN B 1 394 ? 185.798 202.598 170.417 1.00 73.71 383 GLN B O 1
ATOM 9187 N N . SER B 1 395 ? 185.415 201.048 171.993 1.00 51.61 384 SER B N 1
ATOM 9188 C CA . SER B 1 395 ? 185.251 202.010 173.063 1.00 50.69 384 SER B CA 1
ATOM 9189 C C . SER B 1 395 ? 186.470 202.919 173.218 1.00 45.79 384 SER B C 1
ATOM 9190 O O . SER B 1 395 ? 186.325 204.121 173.385 1.00 61.83 384 SER B O 1
ATOM 9193 N N . LEU B 1 396 ? 187.659 202.348 173.224 1.00 50.13 385 LEU B N 1
ATOM 9194 C CA . LEU B 1 396 ? 188.840 203.164 173.367 1.00 56.53 385 LEU B CA 1
ATOM 9195 C C . LEU B 1 396 ? 188.919 204.155 172.209 1.00 86.15 385 LEU B C 1
ATOM 9196 O O . LEU B 1 396 ? 189.335 205.298 172.363 1.00 104.15 385 LEU B O 1
ATOM 9201 N N . GLY B 1 397 ? 188.397 203.759 171.052 1.00 101.99 386 GLY B N 1
ATOM 9202 C CA . GLY B 1 397 ? 188.437 204.603 169.870 1.00 117.28 386 GLY B CA 1
ATOM 9203 C C . GLY B 1 397 ? 187.423 205.749 169.880 1.00 94.79 386 GLY B C 1
ATOM 9204 O O . GLY B 1 397 ? 187.339 206.490 168.906 1.00 120.40 386 GLY B O 1
ATOM 9205 N N . ARG B 1 398 ? 186.687 205.927 170.971 1.00 77.71 387 ARG B N 1
ATOM 9206 C CA . ARG B 1 398 ? 185.617 206.923 171.001 1.00 93.16 387 ARG B CA 1
ATOM 9207 C C . ARG B 1 398 ? 186.172 208.352 171.057 1.00 82.09 387 ARG B C 1
ATOM 9208 O O . ARG B 1 398 ? 185.634 209.252 170.413 1.00 107.35 387 ARG B O 1
ATOM 9216 N N . VAL B 1 399 ? 187.206 208.578 171.865 1.00 80.50 388 VAL B N 1
ATOM 9217 C CA . VAL B 1 399 ? 187.930 209.839 171.853 1.00 84.27 388 VAL B CA 1
ATOM 9218 C C . VAL B 1 399 ? 188.940 209.822 170.711 1.00 90.96 388 VAL B C 1
ATOM 9219 O O . VAL B 1 399 ? 189.861 208.994 170.720 1.00 79.02 388 VAL B O 1
ATOM 9223 N N . ARG B 1 400 ? 188.772 210.745 169.747 1.00 97.50 389 ARG B N 1
ATOM 9224 C CA . ARG B 1 400 ? 189.544 210.719 168.509 1.00 105.38 389 ARG B CA 1
ATOM 9225 C C . ARG B 1 400 ? 191.023 211.004 168.773 1.00 91.91 389 ARG B C 1
ATOM 9226 O O . ARG B 1 400 ? 191.894 210.242 168.357 1.00 97.88 389 ARG B O 1
ATOM 9234 N N . THR B 1 401 ? 191.294 212.098 169.486 1.00 98.97 390 THR B N 1
ATOM 9235 C CA . THR B 1 401 ? 192.651 212.626 169.566 1.00 110.40 390 THR B CA 1
ATOM 9236 C C . THR B 1 401 ? 193.021 212.895 171.023 1.00 87.40 390 THR B C 1
ATOM 9237 O O . THR B 1 401 ? 192.287 213.552 171.743 1.00 94.99 390 THR B O 1
ATOM 9241 N N . LEU B 1 402 ? 194.205 212.445 171.414 1.00 74.51 391 LEU B N 1
ATOM 9242 C CA . LEU B 1 402 ? 194.724 212.703 172.733 1.00 78.76 391 LEU B CA 1
ATOM 9243 C C . LEU B 1 402 ? 195.986 213.539 172.587 1.00 96.59 391 LEU B C 1
ATOM 9244 O O . LEU B 1 402 ? 196.950 213.108 171.950 1.00 126.00 391 LEU B O 1
ATOM 9249 N N . ARG B 1 403 ? 195.996 214.681 173.279 1.00 110.33 392 ARG B N 1
ATOM 9250 C CA . ARG B 1 403 ? 196.952 215.751 173.042 1.00 110.68 392 ARG B CA 1
ATOM 9251 C C . ARG B 1 403 ? 198.382 215.334 173.396 1.00 95.11 392 ARG B C 1
ATOM 9252 O O . ARG B 1 403 ? 199.326 215.851 172.794 1.00 128.58 392 ARG B O 1
ATOM 9260 N N . LYS B 1 404 ? 198.540 214.426 174.366 1.00 91.16 393 LYS B N 1
ATOM 9261 C CA . LYS B 1 404 ? 199.851 213.913 174.744 1.00 98.68 393 LYS B CA 1
ATOM 9262 C C . LYS B 1 404 ? 200.067 212.479 174.230 1.00 114.39 393 LYS B C 1
ATOM 9263 O O . LYS B 1 404 ? 201.155 211.919 174.395 1.00 117.84 393 LYS B O 1
ATOM 9269 N N . GLY B 1 405 ? 199.030 211.872 173.626 1.00 107.65 394 GLY B N 1
ATOM 9270 C CA . GLY B 1 405 ? 199.135 210.614 172.888 1.00 110.18 394 GLY B CA 1
ATOM 9271 C C . GLY B 1 405 ? 199.106 209.345 173.755 1.00 99.05 394 GLY B C 1
ATOM 9272 O O . GLY B 1 405 ? 199.171 208.237 173.233 1.00 106.60 394 GLY B O 1
ATOM 9273 N N . GLU B 1 406 ? 199.036 209.487 175.079 1.00 91.32 395 GLU B N 1
ATOM 9274 C CA . GLU B 1 406 ? 199.203 208.361 175.984 1.00 85.04 395 GLU B CA 1
ATOM 9275 C C . GLU B 1 406 ? 197.923 207.531 176.073 1.00 71.22 395 GLU B C 1
ATOM 9276 O O . GLU B 1 406 ? 196.851 208.068 176.295 1.00 105.18 395 GLU B O 1
ATOM 9282 N N . LEU B 1 407 ? 198.052 206.205 175.999 1.00 63.83 396 LEU B N 1
ATOM 9283 C CA . LEU B 1 407 ? 197.027 205.281 176.441 1.00 51.75 396 LEU B CA 1
ATOM 9284 C C . LEU B 1 407 ? 197.638 204.270 177.416 1.00 60.16 396 LEU B C 1
ATOM 9285 O O . LEU B 1 407 ? 198.644 203.635 177.102 1.00 70.42 396 LEU B O 1
ATOM 9290 N N . LEU B 1 408 ? 197.072 204.176 178.632 1.00 52.33 397 LEU B N 1
ATOM 9291 C CA . LEU B 1 408 ? 197.565 203.256 179.634 1.00 48.28 397 LEU B CA 1
ATOM 9292 C C . LEU B 1 408 ? 196.502 202.216 179.952 1.00 47.33 397 LEU B C 1
ATOM 9293 O O . LEU B 1 408 ? 195.387 202.562 180.301 1.00 63.82 397 LEU B O 1
ATOM 9298 N N . ILE B 1 409 ? 196.865 200.941 179.885 1.00 46.37 398 ILE B N 1
ATOM 9299 C CA . ILE B 1 409 ? 195.918 199.856 180.022 1.00 44.27 398 ILE B CA 1
ATOM 9300 C C . ILE B 1 409 ? 196.303 198.979 181.195 1.00 46.34 398 ILE B C 1
ATOM 9301 O O . ILE B 1 409 ? 197.455 198.580 181.334 1.00 64.23 398 ILE B O 1
ATOM 9306 N N . TYR B 1 410 ? 195.313 198.672 182.030 1.00 45.41 399 TYR B N 1
ATOM 9307 C CA . TYR B 1 410 ? 195.461 197.657 183.053 1.00 49.12 399 TYR B CA 1
ATOM 9308 C C . TYR B 1 410 ? 194.512 196.504 182.741 1.00 49.88 399 TYR B C 1
ATOM 9309 O O . TYR B 1 410 ? 193.336 196.738 182.548 1.00 52.56 399 TYR B O 1
ATOM 9318 N N . MET B 1 411 ? 195.037 195.265 182.700 1.00 52.32 400 MET B N 1
ATOM 9319 C CA . MET B 1 411 ? 194.244 194.080 182.432 1.00 50.55 400 MET B CA 1
ATOM 9320 C C . MET B 1 411 ? 194.081 193.298 183.722 1.00 52.52 400 MET B C 1
ATOM 9321 O O . MET B 1 411 ? 195.059 192.764 184.239 1.00 64.37 400 MET B O 1
ATOM 9326 N N . ASP B 1 412 ? 192.831 193.157 184.194 1.00 53.35 401 ASP B N 1
ATOM 9327 C CA . ASP B 1 412 ? 192.556 192.437 185.420 1.00 50.33 401 ASP B CA 1
ATOM 9328 C C . ASP B 1 412 ? 192.280 190.984 185.095 1.00 49.99 401 ASP B C 1
ATOM 9329 O O . ASP B 1 412 ? 191.216 190.641 184.654 1.00 59.39 401 ASP B O 1
ATOM 9334 N N . GLY B 1 413 ? 193.227 190.094 185.384 1.00 58.28 402 GLY B N 1
ATOM 9335 C CA . GLY B 1 413 ? 193.030 188.709 185.009 1.00 53.16 402 GLY B CA 1
ATOM 9336 C C . GLY B 1 413 ? 192.306 187.878 186.051 1.00 57.29 402 GLY B C 1
ATOM 9337 O O . GLY B 1 413 ? 192.111 186.689 185.831 1.00 77.36 402 GLY B O 1
ATOM 9338 N N . SER B 1 414 ? 191.941 188.436 187.210 1.00 64.57 403 SER B N 1
ATOM 9339 C CA . SER B 1 414 ? 191.057 187.696 188.109 1.00 68.26 403 SER B CA 1
ATOM 9340 C C . SER B 1 414 ? 189.713 187.486 187.416 1.00 83.55 403 SER B C 1
ATOM 9341 O O . SER B 1 414 ? 189.150 188.411 186.831 1.00 134.23 403 SER B O 1
ATOM 9344 N N . GLY B 1 415 ? 189.159 186.292 187.386 1.00 73.83 404 GLY B N 1
ATOM 9345 C CA . GLY B 1 415 ? 188.007 186.153 186.494 1.00 73.03 404 GLY B CA 1
ATOM 9346 C C . GLY B 1 415 ? 188.372 185.444 185.189 1.00 72.78 404 GLY B C 1
ATOM 9347 O O . GLY B 1 415 ? 187.479 184.985 184.469 1.00 77.31 404 GLY B O 1
ATOM 9348 N N . ALA B 1 416 ? 189.682 185.356 184.891 1.00 65.16 405 ALA B N 1
ATOM 9349 C CA . ALA B 1 416 ? 190.173 184.895 183.595 1.00 61.63 405 ALA B CA 1
ATOM 9350 C C . ALA B 1 416 ? 191.460 184.106 183.765 1.00 59.08 405 ALA B C 1
ATOM 9351 O O . ALA B 1 416 ? 192.356 184.204 182.951 1.00 71.20 405 ALA B O 1
ATOM 9353 N N . ARG B 1 417 ? 191.491 183.233 184.780 1.00 78.16 406 ARG B N 1
ATOM 9354 C CA . ARG B 1 417 ? 192.709 182.549 185.193 1.00 79.42 406 ARG B CA 1
ATOM 9355 C C . ARG B 1 417 ? 192.857 181.171 184.538 1.00 77.31 406 ARG B C 1
ATOM 9356 O O . ARG B 1 417 ? 193.827 180.456 184.821 1.00 87.51 406 ARG B O 1
ATOM 9364 N N . SER B 1 418 ? 191.954 180.799 183.628 1.00 64.60 407 SER B N 1
ATOM 9365 C CA . SER B 1 418 ? 192.009 179.499 182.961 1.00 58.16 407 SER B CA 1
ATOM 9366 C C . SER B 1 418 ? 193.170 179.354 181.991 1.00 55.21 407 SER B C 1
ATOM 9367 O O . SER B 1 418 ? 193.754 180.326 181.528 1.00 72.11 407 SER B O 1
ATOM 9370 N N . GLU B 1 419 ? 193.449 178.093 181.664 1.00 72.99 408 GLU B N 1
ATOM 9371 C CA . GLU B 1 419 ? 194.378 177.722 180.618 1.00 77.27 408 GLU B CA 1
ATOM 9372 C C . GLU B 1 419 ? 193.786 178.076 179.266 1.00 68.31 408 GLU B C 1
ATOM 9373 O O . GLU B 1 419 ? 192.572 178.084 179.095 1.00 62.82 408 GLU B O 1
ATOM 9379 N N . PRO B 1 420 ? 194.650 178.403 178.276 1.00 67.07 409 PRO B N 1
ATOM 9380 C CA . PRO B 1 420 ? 194.210 179.011 177.034 1.00 63.06 409 PRO B CA 1
ATOM 9381 C C . PRO B 1 420 ? 193.346 178.180 176.116 1.00 44.66 409 PRO B C 1
ATOM 9382 O O . PRO B 1 420 ? 193.351 176.973 176.165 1.00 59.05 409 PRO B O 1
ATOM 9386 N N . VAL B 1 421 ? 192.593 178.908 175.317 1.00 45.44 410 VAL B N 1
ATOM 9387 C CA . VAL B 1 421 ? 191.781 178.391 174.250 1.00 48.80 410 VAL B CA 1
ATOM 9388 C C . VAL B 1 421 ? 192.562 178.431 172.934 1.00 58.07 410 VAL B C 1
ATOM 9389 O O . VAL B 1 421 ? 192.362 177.569 172.104 1.00 65.53 410 VAL B O 1
ATOM 9393 N N . PHE B 1 422 ? 193.479 179.379 172.735 1.00 61.38 411 PHE B N 1
ATOM 9394 C CA . PHE B 1 422 ? 194.344 179.390 171.572 1.00 59.01 411 PHE B CA 1
ATOM 9395 C C . PHE B 1 422 ? 195.556 178.504 171.823 1.00 66.47 411 PHE B C 1
ATOM 9396 O O . PHE B 1 422 ? 196.699 178.968 171.895 1.00 81.98 411 PHE B O 1
ATOM 9404 N N . THR B 1 423 ? 195.302 177.190 171.814 1.00 83.90 412 THR B N 1
ATOM 9405 C CA . THR B 1 423 ? 196.312 176.173 172.078 1.00 73.99 412 THR B CA 1
ATOM 9406 C C . THR B 1 423 ? 197.137 175.897 170.826 1.00 76.70 412 THR B C 1
ATOM 9407 O O . THR B 1 423 ? 196.681 176.130 169.705 1.00 74.39 412 THR B O 1
ATOM 9411 N N . PRO B 1 424 ? 198.355 175.320 170.978 1.00 76.88 413 PRO B N 1
ATOM 9412 C CA . PRO B 1 424 ? 199.143 174.831 169.845 1.00 76.28 413 PRO B CA 1
ATOM 9413 C C . PRO B 1 424 ? 198.413 173.818 168.967 1.00 77.05 413 PRO B C 1
ATOM 9414 O O . PRO B 1 424 ? 198.571 173.844 167.740 1.00 66.38 413 PRO B O 1
ATOM 9418 N N . MET B 1 425 ? 197.552 172.990 169.582 1.00 70.94 414 MET B N 1
ATOM 9419 C CA . MET B 1 425 ? 196.816 172.018 168.795 1.00 91.19 414 MET B CA 1
ATOM 9420 C C . MET B 1 425 ? 195.796 172.697 167.880 1.00 70.75 414 MET B C 1
ATOM 9421 O O . MET B 1 425 ? 195.553 172.222 166.768 1.00 94.43 414 MET B O 1
ATOM 9426 N N . LEU B 1 426 ? 195.174 173.788 168.327 1.00 74.74 415 LEU B N 1
ATOM 9427 C CA . LEU B 1 426 ? 194.230 174.512 167.487 1.00 74.12 415 LEU B CA 1
ATOM 9428 C C . LEU B 1 426 ? 194.978 175.169 166.325 1.00 65.41 415 LEU B C 1
ATOM 9429 O O . LEU B 1 426 ? 194.501 175.144 165.204 1.00 57.76 415 LEU B O 1
ATOM 9434 N N . LEU B 1 427 ? 196.136 175.776 166.592 1.00 48.14 416 LEU B N 1
ATOM 9435 C CA . LEU B 1 427 ? 196.899 176.361 165.517 1.00 57.07 416 LEU B CA 1
ATOM 9436 C C . LEU B 1 427 ? 197.291 175.305 164.483 1.00 71.01 416 LEU B C 1
ATOM 9437 O O . LEU B 1 427 ? 197.184 175.550 163.286 1.00 96.77 416 LEU B O 1
ATOM 9442 N N . ASN B 1 428 ? 197.772 174.133 164.932 1.00 94.10 417 ASN B N 1
ATOM 9443 C CA . ASN B 1 428 ? 198.125 173.043 164.035 1.00 97.90 417 ASN B CA 1
ATOM 9444 C C . ASN B 1 428 ? 196.927 172.655 163.171 1.00 76.37 417 ASN B C 1
ATOM 9445 O O . ASN B 1 428 ? 197.090 172.386 161.988 1.00 89.19 417 ASN B O 1
ATOM 9450 N N . HIS B 1 429 ? 195.733 172.621 163.757 1.00 69.05 418 HIS B N 1
ATOM 9451 C CA . HIS B 1 429 ? 194.525 172.288 163.025 1.00 69.08 418 HIS B CA 1
ATOM 9452 C C . HIS B 1 429 ? 194.240 173.338 161.954 1.00 61.60 418 HIS B C 1
ATOM 9453 O O . HIS B 1 429 ? 194.057 173.009 160.791 1.00 94.57 418 HIS B O 1
ATOM 9460 N N . VAL B 1 430 ? 194.193 174.602 162.351 1.00 72.84 419 VAL B N 1
ATOM 9461 C CA . VAL B 1 430 ? 193.806 175.704 161.487 1.00 76.11 419 VAL B CA 1
ATOM 9462 C C . VAL B 1 430 ? 194.805 175.863 160.352 1.00 69.07 419 VAL B C 1
ATOM 9463 O O . VAL B 1 430 ? 194.400 176.198 159.250 1.00 71.45 419 VAL B O 1
ATOM 9467 N N . VAL B 1 431 ? 196.105 175.689 160.612 1.00 81.45 420 VAL B N 1
ATOM 9468 C CA . VAL B 1 431 ? 197.098 175.873 159.568 1.00 99.44 420 VAL B CA 1
ATOM 9469 C C . VAL B 1 431 ? 197.080 174.689 158.586 1.00 99.30 420 VAL B C 1
ATOM 9470 O O . VAL B 1 431 ? 197.315 174.880 157.390 1.00 98.63 420 VAL B O 1
ATOM 9474 N N . SER B 1 432 ? 196.759 173.483 159.077 1.00 95.19 421 SER B N 1
ATOM 9475 C CA . SER B 1 432 ? 196.581 172.300 158.241 1.00 94.78 421 SER B CA 1
ATOM 9476 C C . SER B 1 432 ? 195.397 172.432 157.289 1.00 89.77 421 SER B C 1
ATOM 9477 O O . SER B 1 432 ? 195.471 171.969 156.155 1.00 133.45 421 SER B O 1
ATOM 9480 N N . SER B 1 433 ? 194.297 173.031 157.746 1.00 98.71 422 SER B N 1
ATOM 9481 C CA . SER B 1 433 ? 193.085 173.189 156.948 1.00 108.39 422 SER B CA 1
ATOM 9482 C C . SER B 1 433 ? 193.118 174.449 156.069 1.00 99.74 422 SER B C 1
ATOM 9483 O O . SER B 1 433 ? 192.068 174.910 155.619 1.00 83.26 422 SER B O 1
ATOM 9486 N N . CYS B 1 434 ? 194.314 175.022 155.854 1.00 101.36 423 CYS B N 1
ATOM 9487 C CA . CYS B 1 434 ? 194.508 176.195 155.009 1.00 121.77 423 CYS B CA 1
ATOM 9488 C C . CYS B 1 434 ? 193.753 177.421 155.533 1.00 129.61 423 CYS B C 1
ATOM 9489 O O . CYS B 1 434 ? 193.336 178.289 154.748 1.00 121.69 423 CYS B O 1
ATOM 9492 N N . GLY B 1 435 ? 193.699 177.540 156.871 1.00 111.48 424 GLY B N 1
ATOM 9493 C CA . GLY B 1 435 ? 193.138 178.702 157.534 1.00 100.88 424 GLY B CA 1
ATOM 9494 C C . GLY B 1 435 ? 191.635 178.571 157.767 1.00 84.49 424 GLY B C 1
ATOM 9495 O O . GLY B 1 435 ? 190.982 179.547 158.129 1.00 115.10 424 GLY B O 1
ATOM 9496 N N . GLN B 1 436 ? 191.101 177.360 157.641 1.00 68.04 425 GLN B N 1
ATOM 9497 C CA . GLN B 1 436 ? 189.696 177.110 157.906 1.00 74.02 425 GLN B CA 1
ATOM 9498 C C . GLN B 1 436 ? 189.539 176.752 159.385 1.00 63.76 425 GLN B C 1
ATOM 9499 O O . GLN B 1 436 ? 189.934 175.691 159.846 1.00 65.55 425 GLN B O 1
ATOM 9505 N N . TRP B 1 437 ? 188.924 177.640 160.160 1.00 69.07 426 TRP B N 1
ATOM 9506 C CA . TRP B 1 437 ? 188.736 177.419 161.593 1.00 62.77 426 TRP B CA 1
ATOM 9507 C C . TRP B 1 437 ? 187.594 176.453 161.888 1.00 58.65 426 TRP B C 1
ATOM 9508 O O . TRP B 1 437 ? 186.580 176.464 161.194 1.00 56.93 426 TRP B O 1
ATOM 9519 N N . PRO B 1 438 ? 187.695 175.668 162.985 1.00 60.15 427 PRO B N 1
ATOM 9520 C CA . PRO B 1 438 ? 186.577 174.878 163.478 1.00 57.74 427 PRO B CA 1
ATOM 9521 C C . PRO B 1 438 ? 185.552 175.799 164.115 1.00 82.99 427 PRO B C 1
ATOM 9522 O O . PRO B 1 438 ? 185.887 176.827 164.687 1.00 98.43 427 PRO B O 1
ATOM 9526 N N . ALA B 1 439 ? 184.275 175.428 164.056 1.00 101.30 428 ALA B N 1
ATOM 9527 C CA . ALA B 1 439 ? 183.240 176.343 164.509 1.00 89.83 428 ALA B CA 1
ATOM 9528 C C . ALA B 1 439 ? 183.121 176.343 166.030 1.00 88.78 428 ALA B C 1
ATOM 9529 O O . ALA B 1 439 ? 182.292 177.087 166.538 1.00 105.10 428 ALA B O 1
ATOM 9531 N N . GLN B 1 440 ? 183.832 175.435 166.722 1.00 88.58 429 GLN B N 1
ATOM 9532 C CA . GLN B 1 440 ? 183.765 175.293 168.173 1.00 94.70 429 GLN B CA 1
ATOM 9533 C C . GLN B 1 440 ? 185.072 174.682 168.686 1.00 80.64 429 GLN B C 1
ATOM 9534 O O . GLN B 1 440 ? 185.873 174.192 167.913 1.00 96.16 429 GLN B O 1
ATOM 9540 N N . PHE B 1 441 ? 185.291 174.675 169.999 1.00 106.59 430 PHE B N 1
ATOM 9541 C CA . PHE B 1 441 ? 186.619 174.423 170.551 1.00 116.03 430 PHE B CA 1
ATOM 9542 C C . PHE B 1 441 ? 187.060 172.968 170.376 1.00 154.13 430 PHE B C 1
ATOM 9543 O O . PHE B 1 441 ? 188.247 172.727 170.216 1.00 182.75 430 PHE B O 1
ATOM 9551 N N . SER B 1 442 ? 186.134 171.999 170.388 1.00 188.31 431 SER B N 1
ATOM 9552 C CA . SER B 1 442 ? 186.463 170.626 170.004 1.00 218.91 431 SER B CA 1
ATOM 9553 C C . SER B 1 442 ? 186.697 170.537 168.490 1.00 247.01 431 SER B C 1
ATOM 9554 O O . SER B 1 442 ? 185.812 170.845 167.700 1.00 235.05 431 SER B O 1
ATOM 9557 N N . GLN B 1 443 ? 187.867 170.034 168.076 1.00 282.98 432 GLN B N 1
ATOM 9558 C CA . GLN B 1 443 ? 188.266 170.006 166.669 1.00 314.81 432 GLN B CA 1
ATOM 9559 C C . GLN B 1 443 ? 187.660 168.790 165.952 1.00 383.14 432 GLN B C 1
ATOM 9560 O O . GLN B 1 443 ? 188.393 167.955 165.410 1.00 392.50 432 GLN B O 1
ATOM 9566 N N . VAL B 1 444 ? 186.314 168.720 165.897 1.00 439.66 433 VAL B N 1
ATOM 9567 C CA . VAL B 1 444 ? 185.594 167.602 165.288 1.00 478.30 433 VAL B CA 1
ATOM 9568 C C . VAL B 1 444 ? 184.288 168.098 164.648 1.00 493.20 433 VAL B C 1
ATOM 9569 O O . VAL B 1 444 ? 183.657 169.025 165.158 1.00 484.42 433 VAL B O 1
ATOM 9573 N N . THR B 1 445 ? 183.896 167.482 163.515 1.00 514.20 434 THR B N 1
ATOM 9574 C CA . THR B 1 445 ? 182.659 167.818 162.816 1.00 524.60 434 THR B CA 1
ATOM 9575 C C . THR B 1 445 ? 181.495 167.079 163.460 1.00 522.14 434 THR B C 1
ATOM 9576 O O . THR B 1 445 ? 181.341 165.863 163.205 1.00 509.70 434 THR B O 1
ATOM 9580 N N . ASP B 1 462 ? 177.822 166.392 167.323 1.00 233.38 451 ASP B N 1
ATOM 9581 C CA . ASP B 1 462 ? 177.660 167.659 166.551 1.00 253.76 451 ASP B CA 1
ATOM 9582 C C . ASP B 1 462 ? 176.301 167.647 165.848 1.00 254.77 451 ASP B C 1
ATOM 9583 O O . ASP B 1 462 ? 176.030 166.746 165.052 1.00 280.23 451 ASP B O 1
ATOM 9588 N N . THR B 1 463 ? 175.462 168.656 166.156 1.00 240.82 452 THR B N 1
ATOM 9589 C CA . THR B 1 463 ? 174.120 168.791 165.590 1.00 249.49 452 THR B CA 1
ATOM 9590 C C . THR B 1 463 ? 173.840 170.262 165.258 1.00 238.87 452 THR B C 1
ATOM 9591 O O . THR B 1 463 ? 174.435 171.166 165.838 1.00 212.02 452 THR B O 1
ATOM 9595 N N . SER B 1 464 ? 172.930 170.496 164.300 1.00 258.69 453 SER B N 1
ATOM 9596 C CA . SER B 1 464 ? 172.551 171.844 163.895 1.00 259.68 453 SER B CA 1
ATOM 9597 C C . SER B 1 464 ? 171.519 172.399 164.881 1.00 243.81 453 SER B C 1
ATOM 9598 O O . SER B 1 464 ? 170.337 172.518 164.549 1.00 238.29 453 SER B O 1
ATOM 9601 N N . LEU B 1 465 ? 172.009 172.761 166.081 1.00 223.67 454 LEU B N 1
ATOM 9602 C CA . LEU B 1 465 ? 171.198 173.319 167.157 1.00 206.92 454 LEU B CA 1
ATOM 9603 C C . LEU B 1 465 ? 170.758 174.755 166.835 1.00 212.17 454 LEU B C 1
ATOM 9604 O O . LEU B 1 465 ? 169.616 175.134 167.106 1.00 169.30 454 LEU B O 1
ATOM 9609 N N . GLY B 1 466 ? 171.686 175.546 166.267 1.00 233.57 455 GLY B N 1
ATOM 9610 C CA . GLY B 1 466 ? 171.383 176.848 165.683 1.00 25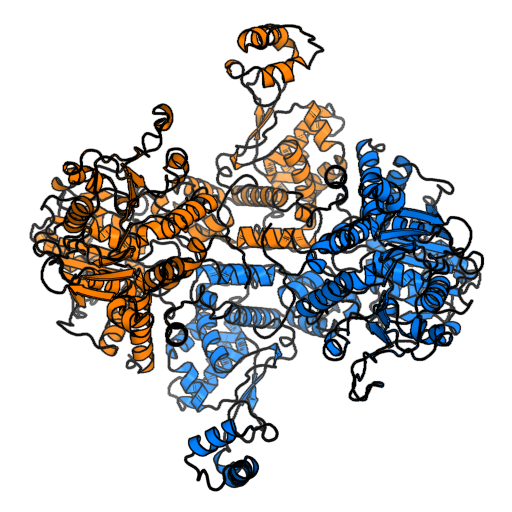8.67 455 GLY B CA 1
ATOM 9611 C C . GLY B 1 466 ? 171.403 176.787 164.153 1.00 292.62 455 GLY B C 1
ATOM 9612 O O . GLY B 1 466 ? 172.116 175.959 163.581 1.00 303.79 455 GLY B O 1
ATOM 9613 N N . ARG B 1 467 ? 170.621 177.673 163.503 1.00 303.92 456 ARG B N 1
ATOM 9614 C CA . ARG B 1 467 ? 170.409 177.651 162.059 1.00 297.33 456 ARG B CA 1
ATOM 9615 C C . ARG B 1 467 ? 170.785 178.986 161.405 1.00 253.10 456 ARG B C 1
ATOM 9616 O O . ARG B 1 467 ? 170.638 180.053 162.002 1.00 229.61 456 ARG B O 1
ATOM 9624 N N . GLY B 1 468 ? 171.255 178.906 160.151 1.00 214.28 457 GLY B N 1
ATOM 9625 C CA . GLY B 1 468 ? 171.589 180.084 159.361 1.00 198.80 457 GLY B CA 1
ATOM 9626 C C . GLY B 1 468 ? 172.032 179.715 157.942 1.00 152.90 457 GLY B C 1
ATOM 9627 O O . GLY B 1 468 ? 172.200 178.539 157.622 1.00 120.43 457 GLY B O 1
ATOM 9628 N N . SER B 1 469 ? 172.230 180.743 157.104 1.00 133.46 458 SER B N 1
ATOM 9629 C CA . SER B 1 469 ? 172.663 180.550 155.729 1.00 145.11 458 SER B CA 1
ATOM 9630 C C . SER B 1 469 ? 174.174 180.336 155.650 1.00 125.44 458 SER B C 1
ATOM 9631 O O . SER B 1 469 ? 174.876 180.215 156.658 1.00 121.09 458 SER B O 1
ATOM 9634 N N . ARG B 1 470 ? 174.672 180.345 154.406 1.00 131.47 459 ARG B N 1
ATOM 9635 C CA . ARG B 1 470 ? 176.094 180.346 154.129 1.00 139.36 459 ARG B CA 1
ATOM 9636 C C . ARG B 1 470 ? 176.762 181.462 154.925 1.00 119.59 459 ARG B C 1
ATOM 9637 O O . ARG B 1 470 ? 177.820 181.215 155.502 1.00 141.15 459 ARG B O 1
ATOM 9645 N N . ILE B 1 471 ? 176.191 182.681 154.926 1.00 95.40 460 ILE B N 1
ATOM 9646 C CA . ILE B 1 471 ? 176.856 183.815 155.553 1.00 92.59 460 ILE B CA 1
ATOM 9647 C C . ILE B 1 471 ? 176.999 183.554 157.053 1.00 80.00 460 ILE B C 1
ATOM 9648 O O . ILE B 1 471 ? 178.088 183.650 157.601 1.00 94.75 460 ILE B O 1
ATOM 9653 N N . TYR B 1 472 ? 175.908 183.217 157.730 1.00 73.04 461 TYR B N 1
ATOM 9654 C CA . TYR B 1 472 ? 175.969 182.954 159.153 1.00 63.52 461 TYR B CA 1
ATOM 9655 C C . TYR B 1 472 ? 176.956 181.830 159.484 1.00 64.02 461 TYR B C 1
ATOM 9656 O O . TYR B 1 472 ? 177.762 181.976 160.384 1.00 75.70 461 TYR B O 1
ATOM 9665 N N . ASN B 1 473 ? 176.939 180.719 158.762 1.00 71.82 462 ASN B N 1
ATOM 9666 C CA . ASN B 1 473 ? 177.807 179.603 159.078 1.00 73.41 462 ASN B CA 1
ATOM 9667 C C . ASN B 1 473 ? 179.268 179.936 158.774 1.00 64.53 462 ASN B C 1
ATOM 9668 O O . ASN B 1 473 ? 180.164 179.377 159.404 1.00 90.01 462 ASN B O 1
ATOM 9673 N N . LYS B 1 474 ? 179.535 180.813 157.804 1.00 58.27 463 LYS B N 1
ATOM 9674 C CA . LYS B 1 474 ? 180.897 181.040 157.350 1.00 69.93 463 LYS B CA 1
ATOM 9675 C C . LYS B 1 474 ? 181.698 181.730 158.452 1.00 70.36 463 LYS B C 1
ATOM 9676 O O . LYS B 1 474 ? 182.861 181.390 158.665 1.00 77.06 463 LYS B O 1
ATOM 9682 N N . PHE B 1 475 ? 181.075 182.715 159.127 1.00 67.27 464 PHE B N 1
ATOM 9683 C CA . PHE B 1 475 ? 181.747 183.530 160.120 1.00 61.79 464 PHE B CA 1
ATOM 9684 C C . PHE B 1 475 ? 181.369 183.207 161.581 1.00 60.59 464 PHE B C 1
ATOM 9685 O O . PHE B 1 475 ? 181.848 183.861 162.505 1.00 79.54 464 PHE B O 1
ATOM 9693 N N . ARG B 1 476 ? 180.570 182.182 161.844 1.00 51.39 465 ARG B N 1
ATOM 9694 C CA . ARG B 1 476 ? 180.185 181.796 163.193 1.00 51.78 465 ARG B CA 1
ATOM 9695 C C . ARG B 1 476 ? 181.415 181.562 164.061 1.00 51.25 465 ARG B C 1
ATOM 9696 O O . ARG B 1 476 ? 181.374 181.759 165.260 1.00 60.01 465 ARG B O 1
ATOM 9704 N N . TYR B 1 477 ? 182.509 181.087 163.489 1.00 53.97 466 TYR B N 1
ATOM 9705 C CA . TYR B 1 477 ? 183.685 180.751 164.280 1.00 44.81 466 TYR B CA 1
ATOM 9706 C C . TYR B 1 477 ? 184.200 181.993 164.969 1.00 42.92 466 TYR B C 1
ATOM 9707 O O . TYR B 1 477 ? 184.739 181.897 166.070 1.00 60.37 466 TYR B O 1
ATOM 9716 N N . LYS B 1 478 ? 184.150 183.136 164.289 1.00 40.15 467 LYS B N 1
ATOM 9717 C CA . LYS B 1 478 ? 184.751 184.357 164.799 1.00 40.54 467 LYS B CA 1
ATOM 9718 C C . LYS B 1 478 ? 183.995 184.793 166.044 1.00 36.63 467 LYS B C 1
ATOM 9719 O O . LYS B 1 478 ? 184.575 185.215 167.002 1.00 45.22 467 LYS B O 1
ATOM 9725 N N . HIS B 1 479 ? 182.682 184.688 166.038 1.00 45.97 468 HIS B N 1
ATOM 9726 C CA . HIS B 1 479 ? 181.867 184.989 167.188 1.00 39.72 468 HIS B CA 1
ATOM 9727 C C . HIS B 1 479 ? 182.191 184.039 168.327 1.00 33.42 468 HIS B C 1
ATOM 9728 O O . HIS B 1 479 ? 182.322 184.447 169.450 1.00 45.35 468 HIS B O 1
ATOM 9735 N N . TYR B 1 480 ? 182.316 182.754 168.063 1.00 36.61 469 TYR B N 1
ATOM 9736 C CA . TYR B 1 480 ? 182.594 181.788 169.104 1.00 36.44 469 TYR B CA 1
ATOM 9737 C C . TYR B 1 480 ? 183.927 182.066 169.801 1.00 34.09 469 TYR B C 1
ATOM 9738 O O . TYR B 1 480 ? 183.984 182.077 171.022 1.00 37.38 469 TYR B O 1
ATOM 9747 N N . PHE B 1 481 ? 184.998 182.297 169.057 1.00 35.80 470 PHE B N 1
ATOM 9748 C CA . PHE B 1 481 ? 186.279 182.520 169.667 1.00 37.23 470 PHE B CA 1
ATOM 9749 C C . PHE B 1 481 ? 186.339 183.890 170.326 1.00 39.26 470 PHE B C 1
ATOM 9750 O O . PHE B 1 481 ? 187.130 184.093 171.244 1.00 49.30 470 PHE B O 1
ATOM 9758 N N . GLU B 1 482 ? 185.595 184.874 169.837 1.00 41.93 471 GLU B N 1
ATOM 9759 C CA . GLU B 1 482 ? 185.510 186.157 170.505 1.00 42.85 471 GLU B CA 1
ATOM 9760 C C . GLU B 1 482 ? 184.927 186.027 171.906 1.00 41.24 471 GLU B C 1
ATOM 9761 O O . GLU B 1 482 ? 185.383 186.726 172.807 1.00 53.96 471 GLU B O 1
ATOM 9767 N N . ARG B 1 483 ? 183.941 185.161 172.091 1.00 35.25 472 ARG B N 1
ATOM 9768 C CA . ARG B 1 483 ? 183.399 184.925 173.402 1.00 33.40 472 ARG B CA 1
ATOM 9769 C C . ARG B 1 483 ? 184.250 183.966 174.247 1.00 33.06 472 ARG B C 1
ATOM 9770 O O . ARG B 1 483 ? 184.451 184.218 175.416 1.00 44.48 472 ARG B O 1
ATOM 9778 N N . CYS B 1 484 ? 184.717 182.836 173.751 1.00 33.46 473 CYS B N 1
ATOM 9779 C CA . CYS B 1 484 ? 185.480 181.878 174.558 1.00 37.01 473 CYS B CA 1
ATOM 9780 C C . CYS B 1 484 ? 186.793 182.430 175.113 1.00 38.01 473 CYS B C 1
ATOM 9781 O O . CYS B 1 484 ? 187.240 181.990 176.163 1.00 46.59 473 CYS B O 1
ATOM 9784 N N . THR B 1 485 ? 187.487 183.294 174.383 1.00 34.07 474 THR B N 1
ATOM 9785 C CA . THR B 1 485 ? 188.802 183.659 174.811 1.00 36.89 474 THR B CA 1
ATOM 9786 C C . THR B 1 485 ? 188.734 184.552 176.060 1.00 37.02 474 THR B C 1
ATOM 9787 O O . THR B 1 485 ? 189.750 184.740 176.737 1.00 36.21 474 THR B O 1
ATOM 9791 N N . LEU B 1 486 ? 187.555 185.056 176.416 1.00 33.84 475 LEU B N 1
ATOM 9792 C CA . LEU B 1 486 ? 187.381 185.834 177.637 1.00 36.50 475 LEU B CA 1
ATOM 9793 C C . LEU B 1 486 ? 187.678 185.006 178.886 1.00 45.32 475 LEU B C 1
ATOM 9794 O O . LEU B 1 486 ? 187.792 185.542 179.986 1.00 45.62 475 LEU B O 1
ATOM 9799 N N . ALA B 1 487 ? 187.711 183.681 178.734 1.00 51.12 476 ALA B N 1
ATOM 9800 C CA . ALA B 1 487 ? 188.012 182.773 179.830 1.00 50.80 476 ALA B CA 1
ATOM 9801 C C . ALA B 1 487 ? 189.485 182.848 180.203 1.00 48.17 476 ALA B C 1
ATOM 9802 O O . ALA B 1 487 ? 189.834 182.366 181.250 1.00 50.71 476 ALA B O 1
ATOM 9804 N N . CYS B 1 488 ? 190.315 183.470 179.378 1.00 44.76 477 CYS B N 1
ATOM 9805 C CA . CYS B 1 488 ? 191.752 183.373 179.536 1.00 48.60 477 CYS B CA 1
ATOM 9806 C C . CYS B 1 488 ? 192.417 184.745 179.313 1.00 47.06 477 CYS B C 1
ATOM 9807 O O . CYS B 1 488 ? 192.183 185.416 178.316 1.00 50.71 477 CYS B O 1
ATOM 9810 N N . LEU B 1 489 ? 193.223 185.197 180.265 1.00 40.49 478 LEU B N 1
ATOM 9811 C CA . LEU B 1 489 ? 193.764 186.526 180.181 1.00 39.59 478 LEU B CA 1
ATOM 9812 C C . LEU B 1 489 ? 194.810 186.580 179.081 1.00 44.24 478 LEU B C 1
ATOM 9813 O O . LEU B 1 489 ? 194.895 187.564 178.361 1.00 59.96 478 LEU B O 1
ATOM 9818 N N . SER B 1 490 ? 195.618 185.548 178.932 1.00 54.88 479 SER B N 1
ATOM 9819 C CA . SER B 1 490 ? 196.670 185.516 177.929 1.00 54.03 479 SER B CA 1
ATOM 9820 C C . SER B 1 490 ? 196.084 185.689 176.529 1.00 57.07 479 SER B C 1
ATOM 9821 O O . SER B 1 490 ? 196.568 186.495 175.760 1.00 68.79 479 SER B O 1
ATOM 9824 N N . ASP B 1 491 ? 195.014 184.966 176.182 1.00 55.97 480 ASP B N 1
ATOM 9825 C CA . ASP B 1 491 ? 194.341 185.069 174.893 1.00 53.67 480 ASP B CA 1
ATOM 9826 C C . ASP B 1 491 ? 193.716 186.436 174.713 1.00 50.06 480 ASP B C 1
ATOM 9827 O O . ASP B 1 491 ? 193.821 187.016 173.645 1.00 58.26 480 ASP B O 1
ATOM 9832 N N . SER B 1 492 ? 193.057 186.949 175.758 1.00 50.68 481 SER B N 1
ATOM 9833 C CA . SER B 1 492 ? 192.420 188.245 175.718 1.00 40.10 481 SER B CA 1
ATOM 9834 C C . SER B 1 492 ? 193.442 189.330 175.478 1.00 37.72 481 SER B C 1
ATOM 9835 O O . SER B 1 492 ? 193.181 190.246 174.704 1.00 43.75 481 SER B O 1
ATOM 9838 N N . LEU B 1 493 ? 194.559 189.289 176.177 1.00 43.72 482 LEU B N 1
ATOM 9839 C CA . LEU B 1 493 ? 195.604 190.291 175.997 1.00 53.71 482 LEU B CA 1
ATOM 9840 C C . LEU B 1 493 ? 196.132 190.235 174.563 1.00 47.70 482 LEU B C 1
ATOM 9841 O O . LEU B 1 493 ? 196.296 191.243 173.895 1.00 58.50 482 LEU B O 1
ATOM 9846 N N . ASN B 1 494 ? 196.431 189.051 174.071 1.00 48.97 483 ASN B N 1
ATOM 9847 C CA . ASN B 1 494 ? 196.944 188.890 172.733 1.00 53.05 483 ASN B CA 1
ATOM 9848 C C . ASN B 1 494 ? 195.975 189.407 171.679 1.00 44.50 483 ASN B C 1
ATOM 9849 O O . ASN B 1 494 ? 196.419 189.933 170.669 1.00 60.24 483 ASN B O 1
ATOM 9854 N N . ILE B 1 495 ? 194.685 189.140 171.815 1.00 41.79 484 ILE B N 1
ATOM 9855 C CA . ILE B 1 495 ? 193.696 189.750 170.945 1.00 39.85 484 ILE B CA 1
ATOM 9856 C C . ILE B 1 495 ? 193.733 191.281 171.027 1.00 40.38 484 ILE B C 1
ATOM 9857 O O . ILE B 1 495 ? 193.799 191.928 170.010 1.00 48.64 484 ILE B O 1
ATOM 9862 N N . LEU B 1 496 ? 193.712 191.891 172.204 1.00 45.36 485 LEU B N 1
ATOM 9863 C CA . LEU B 1 496 ? 193.699 193.340 172.320 1.00 44.62 485 LEU B CA 1
ATOM 9864 C C . LEU B 1 496 ? 194.952 193.945 171.717 1.00 43.97 485 LEU B C 1
ATOM 9865 O O . LEU B 1 496 ? 194.867 194.945 170.996 1.00 47.62 485 LEU B O 1
ATOM 9870 N N . HIS B 1 497 ? 196.111 193.317 171.983 1.00 43.67 486 HIS B N 1
ATOM 9871 C CA . HIS B 1 497 ? 197.386 193.713 171.400 1.00 38.41 486 HIS B CA 1
ATOM 9872 C C . HIS B 1 497 ? 197.390 193.598 169.875 1.00 40.18 486 HIS B C 1
ATOM 9873 O O . HIS B 1 497 ? 197.887 194.465 169.180 1.00 57.81 486 HIS B O 1
ATOM 9880 N N . MET B 1 498 ? 196.704 192.599 169.342 1.00 45.35 487 MET B N 1
ATOM 9881 C CA . MET B 1 498 ? 196.578 192.437 167.903 1.00 49.99 487 MET B CA 1
ATOM 9882 C C . MET B 1 498 ? 195.796 193.595 167.324 1.00 42.34 487 MET B C 1
ATOM 9883 O O . MET B 1 498 ? 196.251 194.237 166.379 1.00 53.93 487 MET B O 1
ATOM 9888 N N . LEU B 1 499 ? 194.629 193.854 167.897 1.00 43.29 488 LEU B N 1
ATOM 9889 C CA . LEU B 1 499 ? 193.748 194.890 167.399 1.00 44.89 488 LEU B CA 1
ATOM 9890 C C . LEU B 1 499 ? 194.452 196.245 167.447 1.00 53.82 488 LEU B C 1
ATOM 9891 O O . LEU B 1 499 ? 194.282 197.039 166.520 1.00 59.24 488 LEU B O 1
ATOM 9896 N N . LEU B 1 500 ? 195.239 196.509 168.498 1.00 49.42 489 LEU B N 1
ATOM 9897 C CA . LEU B 1 500 ? 195.983 197.757 168.578 1.00 59.42 489 LEU B CA 1
ATOM 9898 C C . LEU B 1 500 ? 197.019 197.817 167.461 1.00 58.27 489 LEU B C 1
ATOM 9899 O O . LEU B 1 500 ? 197.162 198.838 166.807 1.00 64.18 489 LEU B O 1
ATOM 9904 N N . THR B 1 501 ? 197.741 196.725 167.233 1.00 62.58 490 THR B N 1
ATOM 9905 C CA . THR B 1 501 ? 198.791 196.672 166.218 1.00 69.27 490 THR B CA 1
ATOM 9906 C C . THR B 1 501 ? 198.228 196.845 164.799 1.00 66.46 490 THR B C 1
ATOM 9907 O O . THR B 1 501 ? 198.812 197.555 163.994 1.00 76.07 490 THR B O 1
ATOM 9911 N N . LEU B 1 502 ? 197.119 196.190 164.465 1.00 62.68 491 LEU B N 1
ATOM 9912 C CA . LEU B 1 502 ? 196.460 196.365 163.181 1.00 60.57 491 LEU B CA 1
ATOM 9913 C C . LEU B 1 502 ? 195.939 197.788 162.959 1.00 67.29 491 LEU B C 1
ATOM 9914 O O . LEU B 1 502 ? 195.478 198.081 161.858 1.00 91.97 491 LEU B O 1
ATOM 9919 N N . ASN B 1 503 ? 195.902 198.631 163.990 1.00 54.62 492 ASN B N 1
ATOM 9920 C CA . ASN B 1 503 ? 195.502 200.015 163.848 1.00 63.07 492 ASN B CA 1
ATOM 9921 C C . ASN B 1 503 ? 196.707 200.926 164.078 1.00 71.29 492 ASN B C 1
ATOM 9922 O O . ASN B 1 503 ? 196.530 202.120 164.322 1.00 88.58 492 ASN B O 1
ATOM 9927 N N . CYS B 1 504 ? 197.917 200.365 164.001 1.00 53.97 493 CYS B N 1
ATOM 9928 C CA . CYS B 1 504 ? 199.164 201.125 163.979 1.00 68.99 493 CYS B CA 1
ATOM 9929 C C . CYS B 1 504 ? 199.472 201.840 165.289 1.00 67.80 493 CYS B C 1
ATOM 9930 O O . CYS B 1 504 ? 200.403 202.634 165.351 1.00 76.82 493 CYS B O 1
ATOM 9933 N N . ILE B 1 505 ? 198.787 201.462 166.368 1.00 65.23 494 ILE B N 1
ATOM 9934 C CA . ILE B 1 505 ? 199.115 201.974 167.686 1.00 62.65 494 ILE B CA 1
ATOM 9935 C C . ILE B 1 505 ? 200.352 201.245 168.213 1.00 62.77 494 ILE B C 1
ATOM 9936 O O . ILE B 1 505 ? 200.387 200.032 168.236 1.00 78.75 494 ILE B O 1
ATOM 9941 N N . ARG B 1 506 ? 201.389 201.967 168.619 1.00 73.35 495 ARG B N 1
ATOM 9942 C CA . ARG B 1 506 ? 202.588 201.320 169.142 1.00 76.66 495 ARG B CA 1
ATOM 9943 C C . ARG B 1 506 ? 202.351 200.811 170.560 1.00 57.68 495 ARG B C 1
ATOM 9944 O O . ARG B 1 506 ? 202.110 201.576 171.464 1.00 78.88 495 ARG B O 1
ATOM 9952 N N . VAL B 1 507 ? 202.446 199.507 170.764 1.00 63.85 496 VAL B N 1
ATOM 9953 C CA . VAL B 1 507 ? 202.204 198.884 172.062 1.00 57.17 496 VAL B CA 1
ATOM 9954 C C . VAL B 1 507 ? 203.510 198.503 172.751 1.00 57.79 496 VAL B C 1
ATOM 9955 O O . VAL B 1 507 ? 204.413 197.947 172.139 1.00 87.05 496 VAL B O 1
ATOM 9959 N N . ARG B 1 508 ? 203.582 198.803 174.047 1.00 69.30 497 ARG B N 1
ATOM 9960 C CA . ARG B 1 508 ? 204.699 198.479 174.918 1.00 69.00 497 ARG B CA 1
ATOM 9961 C C . ARG B 1 508 ? 204.173 197.853 176.213 1.00 61.51 497 ARG B C 1
ATOM 9962 O O . ARG B 1 508 ? 203.022 198.038 176.589 1.00 101.17 497 ARG B O 1
ATOM 9970 N N . PHE B 1 509 ? 205.033 197.140 176.923 1.00 57.94 498 PHE B N 1
ATOM 9971 C CA . PHE B 1 509 ? 204.789 196.716 178.286 1.00 68.84 498 PHE B CA 1
ATOM 9972 C C . PHE B 1 509 ? 205.823 197.380 179.202 1.00 76.95 498 PHE B C 1
ATOM 9973 O O . PHE B 1 509 ? 206.932 197.686 178.774 1.00 91.17 498 PHE B O 1
ATOM 9981 N N . TRP B 1 510 ? 205.470 197.598 180.468 1.00 85.57 499 TRP B N 1
ATOM 9982 C CA . TRP B 1 510 ? 206.340 198.335 181.365 1.00 104.64 499 TRP B CA 1
ATOM 9983 C C . TRP B 1 510 ? 207.663 197.589 181.572 1.00 129.86 499 TRP B C 1
ATOM 9984 O O . TRP B 1 510 ? 207.674 196.383 181.822 1.00 107.03 499 TRP B O 1
ATOM 9995 N N . GLY B 1 511 ? 208.779 198.327 181.442 1.00 127.45 500 GLY B N 1
ATOM 9996 C CA . GLY B 1 511 ? 210.106 197.767 181.630 1.00 125.09 500 GLY B CA 1
ATOM 9997 C C . GLY B 1 511 ? 210.650 197.038 180.398 1.00 124.97 500 GLY B C 1
ATOM 9998 O O . GLY B 1 511 ? 211.761 196.512 180.460 1.00 161.70 500 GLY B O 1
ATOM 9999 N N . HIS B 1 512 ? 209.898 197.021 179.290 1.00 109.59 501 HIS B N 1
ATOM 10000 C CA . HIS B 1 512 ? 210.315 196.337 178.075 1.00 112.22 501 HIS B CA 1
ATOM 10001 C C . HIS B 1 512 ? 210.226 197.304 176.895 1.00 139.12 501 HIS B C 1
ATOM 10002 O O . HIS B 1 512 ? 209.227 197.324 176.183 1.00 146.59 501 HIS B O 1
ATOM 10009 N N . ASP B 1 513 ? 211.322 198.033 176.647 1.00 184.67 502 ASP B N 1
ATOM 10010 C CA . ASP B 1 513 ? 211.297 199.288 175.903 1.00 218.68 502 ASP B CA 1
ATOM 10011 C C . ASP B 1 513 ? 211.041 199.120 174.399 1.00 194.37 502 ASP B C 1
ATOM 10012 O O . ASP B 1 513 ? 210.470 200.032 173.785 1.00 191.47 502 ASP B O 1
ATOM 10017 N N . ASP B 1 514 ? 211.435 197.988 173.787 1.00 167.68 503 ASP B N 1
ATOM 10018 C CA . ASP B 1 514 ? 211.291 197.866 172.339 1.00 200.13 503 ASP B CA 1
ATOM 10019 C C . ASP B 1 514 ? 210.975 196.449 171.844 1.00 188.72 503 ASP B C 1
ATOM 10020 O O . ASP B 1 514 ? 210.524 196.296 170.710 1.00 185.20 503 ASP B O 1
ATOM 10025 N N . THR B 1 515 ? 211.259 195.418 172.647 1.00 208.21 504 THR B N 1
ATOM 10026 C CA . THR B 1 515 ? 211.029 194.044 172.221 1.00 224.53 504 THR B CA 1
ATOM 10027 C C . THR B 1 515 ? 210.728 193.182 173.446 1.00 211.46 504 THR B C 1
ATOM 10028 O O . THR B 1 515 ? 211.205 193.446 174.559 1.00 231.86 504 THR B O 1
ATOM 10032 N N . LEU B 1 516 ? 209.891 192.167 173.214 1.00 156.53 505 LEU B N 1
ATOM 10033 C CA . LEU B 1 516 ? 209.385 191.334 174.284 1.00 138.71 505 LEU B CA 1
ATOM 10034 C C . LEU B 1 516 ? 209.415 189.888 173.813 1.00 130.86 505 LEU B C 1
ATOM 10035 O O . LEU B 1 516 ? 208.619 189.504 172.963 1.00 138.81 505 LEU B O 1
ATOM 10040 N N . THR B 1 517 ? 210.346 189.104 174.366 1.00 118.38 506 THR B N 1
ATOM 10041 C CA . THR B 1 517 ? 210.453 187.697 174.016 1.00 119.45 506 THR B CA 1
ATOM 10042 C C . THR B 1 517 ? 209.368 186.913 174.752 1.00 108.65 506 THR B C 1
ATOM 10043 O O . THR B 1 517 ? 208.830 187.375 175.746 1.00 99.47 506 THR B O 1
ATOM 10047 N N . PRO B 1 518 ? 208.988 185.712 174.273 1.00 92.18 507 PRO B N 1
ATOM 10048 C CA . PRO B 1 518 ? 207.978 184.897 174.936 1.00 84.21 507 PRO B CA 1
ATOM 10049 C C . PRO B 1 518 ? 208.183 184.712 176.435 1.00 100.44 507 PRO B C 1
ATOM 10050 O O . PRO B 1 518 ? 207.201 184.707 177.171 1.00 116.08 507 PRO B O 1
ATOM 10054 N N . LYS B 1 519 ? 209.431 184.581 176.908 1.00 112.93 508 LYS B N 1
ATOM 10055 C CA . LYS B 1 519 ? 209.678 184.448 178.343 1.00 135.11 508 LYS B CA 1
ATOM 10056 C C . LYS B 1 519 ? 209.360 185.755 179.084 1.00 109.19 508 LYS B C 1
ATOM 10057 O O . LYS B 1 519 ? 208.846 185.723 180.205 1.00 91.76 508 LYS B O 1
ATOM 10063 N N . ASP B 1 520 ? 209.659 186.902 178.463 1.00 88.69 509 ASP B N 1
ATOM 10064 C CA . ASP B 1 520 ? 209.393 188.197 179.064 1.00 97.20 509 ASP B CA 1
ATOM 10065 C C . ASP B 1 520 ? 207.884 188.408 179.197 1.00 98.58 509 ASP B C 1
ATOM 10066 O O . ASP B 1 520 ? 207.410 188.926 180.209 1.00 115.81 509 ASP B O 1
ATOM 10071 N N . PHE B 1 521 ? 207.126 188.030 178.163 1.00 80.36 510 PHE B N 1
ATOM 10072 C CA . PHE B 1 521 ? 205.678 188.078 178.197 1.00 74.38 510 PHE B CA 1
ATOM 10073 C C . PHE B 1 521 ? 205.127 187.196 179.317 1.00 76.47 510 PHE B C 1
ATOM 10074 O O . PHE B 1 521 ? 204.284 187.641 180.093 1.00 102.36 510 PHE B O 1
ATOM 10082 N N . CYS B 1 522 ? 205.586 185.955 179.423 1.00 72.35 511 CYS B N 1
ATOM 10083 C CA . CYS B 1 522 ? 205.085 185.064 180.458 1.00 80.58 511 CYS B CA 1
ATOM 10084 C C . CYS B 1 522 ? 205.412 185.573 181.867 1.00 81.37 511 CYS B C 1
ATOM 10085 O O . CYS B 1 522 ? 204.631 185.390 182.790 1.00 85.16 511 CYS B O 1
ATOM 10088 N N . LEU B 1 523 ? 206.546 186.252 182.043 1.00 84.52 512 LEU B N 1
ATOM 10089 C CA . LEU B 1 523 ? 206.878 186.873 183.310 1.00 100.57 512 LEU B CA 1
ATOM 10090 C C . LEU B 1 523 ? 205.919 188.018 183.591 1.00 97.48 512 LEU B C 1
ATOM 10091 O O . LEU B 1 523 ? 205.463 188.168 184.725 1.00 112.06 512 LEU B O 1
ATOM 10096 N N . PHE B 1 524 ? 205.648 188.852 182.579 1.00 93.42 513 PHE B N 1
ATOM 10097 C CA . PHE B 1 524 ? 204.733 189.977 182.748 1.00 89.48 513 PHE B CA 1
ATOM 10098 C C . PHE B 1 524 ? 203.340 189.483 183.156 1.00 71.31 513 PHE B C 1
ATOM 10099 O O . PHE B 1 524 ? 202.769 189.978 184.130 1.00 79.84 513 PHE B O 1
ATOM 10107 N N . LEU B 1 525 ? 202.821 188.474 182.447 1.00 54.85 514 LEU B N 1
ATOM 10108 C CA . LEU B 1 525 ? 201.560 187.867 182.788 1.00 66.17 514 LEU B CA 1
ATOM 10109 C C . LEU B 1 525 ? 201.519 187.319 184.209 1.00 80.52 514 LEU B C 1
ATOM 10110 O O . LEU B 1 525 ? 200.493 187.472 184.881 1.00 102.10 514 LEU B O 1
ATOM 10115 N N . ARG B 1 526 ? 202.582 186.636 184.631 1.00 86.81 515 ARG B N 1
ATOM 10116 C CA . ARG B 1 526 ? 202.613 186.061 185.968 1.00 98.16 515 ARG B CA 1
ATOM 10117 C C . ARG B 1 526 ? 202.522 187.170 187.021 1.00 81.84 515 ARG B C 1
ATOM 10118 O O . ARG B 1 526 ? 201.903 186.994 188.060 1.00 89.63 515 ARG B O 1
ATOM 10126 N N . GLY B 1 527 ? 203.137 188.317 186.742 1.00 77.78 516 GLY B N 1
ATOM 10127 C CA . GLY B 1 527 ? 203.079 189.470 187.616 1.00 91.39 516 GLY B CA 1
ATOM 10128 C C . GLY B 1 527 ? 201.679 190.047 187.702 1.00 96.18 516 GLY B C 1
ATOM 10129 O O . GLY B 1 527 ? 201.166 190.294 188.799 1.00 99.81 516 GLY B O 1
ATOM 10130 N N . VAL B 1 528 ? 201.067 190.252 186.532 1.00 100.81 517 VAL B N 1
ATOM 10131 C CA . VAL B 1 528 ? 199.713 190.785 186.425 1.00 85.75 517 VAL B CA 1
ATOM 10132 C C . VAL B 1 528 ? 198.732 189.872 187.145 1.00 68.69 517 VAL B C 1
ATOM 10133 O O . VAL B 1 528 ? 197.885 190.355 187.874 1.00 94.55 517 VAL B O 1
ATOM 10137 N N . HIS B 1 529 ? 198.799 188.570 186.911 1.00 61.83 518 HIS B N 1
ATOM 10138 C CA . HIS B 1 529 ? 197.830 187.680 187.502 1.00 70.82 518 HIS B CA 1
ATOM 10139 C C . HIS B 1 529 ? 197.936 187.670 189.023 1.00 90.13 518 HIS B C 1
ATOM 10140 O O . HIS B 1 529 ? 196.958 187.346 189.692 1.00 118.07 518 HIS B O 1
ATOM 10147 N N . PHE B 1 530 ? 199.136 187.887 189.569 1.00 95.97 519 PHE B N 1
ATOM 10148 C CA . PHE B 1 530 ? 199.306 187.978 191.008 1.00 108.37 519 PHE B CA 1
ATOM 10149 C C . PHE B 1 530 ? 198.681 189.277 191.520 1.00 86.77 519 PHE B C 1
ATOM 10150 O O . PHE B 1 530 ? 197.863 189.253 192.428 1.00 85.73 519 PHE B O 1
ATOM 10158 N N . ASP B 1 531 ? 199.088 190.418 190.958 1.00 76.70 520 ASP B N 1
ATOM 10159 C CA . ASP B 1 531 ? 198.584 191.710 191.390 1.00 74.11 520 ASP B CA 1
ATOM 10160 C C . ASP B 1 531 ? 197.061 191.790 191.293 1.00 75.67 520 ASP B C 1
ATOM 10161 O O . ASP B 1 531 ? 196.396 192.251 192.205 1.00 83.30 520 ASP B O 1
ATOM 10166 N N . ALA B 1 532 ? 196.497 191.325 190.183 1.00 82.02 521 ALA B N 1
ATOM 10167 C CA . ALA B 1 532 ? 195.072 191.343 189.944 1.00 79.39 521 ALA B CA 1
ATOM 10168 C C . ALA B 1 532 ? 194.326 190.558 191.021 1.00 71.01 521 ALA B C 1
ATOM 10169 O O . ALA B 1 532 ? 193.267 190.966 191.450 1.00 88.00 521 ALA B O 1
ATOM 10171 N N . LEU B 1 533 ? 194.860 189.423 191.440 1.00 78.87 522 LEU B N 1
ATOM 10172 C CA . LEU B 1 533 ? 194.217 188.576 192.432 1.00 91.13 522 LEU B CA 1
ATOM 10173 C C . LEU B 1 533 ? 194.379 189.166 193.829 1.00 93.81 522 LEU B C 1
ATOM 10174 O O . LEU B 1 533 ? 193.463 189.083 194.641 1.00 103.19 522 LEU B O 1
ATOM 10179 N N . ARG B 1 534 ? 195.537 189.780 194.098 1.00 105.51 523 ARG B N 1
ATOM 10180 C CA . ARG B 1 534 ? 195.804 190.476 195.348 1.00 114.01 523 ARG B CA 1
ATOM 10181 C C . ARG B 1 534 ? 194.820 191.631 195.544 1.00 103.32 523 ARG B C 1
ATOM 10182 O O . ARG B 1 534 ? 194.223 191.753 196.604 1.00 146.27 523 ARG B O 1
ATOM 10190 N N . ALA B 1 535 ? 194.613 192.430 194.503 1.00 95.28 524 ALA B N 1
ATOM 10191 C CA . ALA B 1 535 ? 193.867 193.675 194.574 1.00 96.83 524 ALA B CA 1
ATOM 10192 C C . ALA B 1 535 ? 192.366 193.481 194.765 1.00 91.35 524 ALA B C 1
ATOM 10193 O O . ALA B 1 535 ? 191.721 194.433 195.187 1.00 107.70 524 ALA B O 1
ATOM 10195 N N . GLN B 1 536 ? 191.794 192.294 194.520 1.00 84.02 525 GLN B N 1
ATOM 10196 C CA . GLN B 1 536 ? 190.346 192.116 194.593 1.00 96.33 525 GLN B CA 1
ATOM 10197 C C . GLN B 1 536 ? 189.791 192.420 195.991 1.00 111.19 525 GLN B C 1
ATOM 10198 O O . GLN B 1 536 ? 188.707 192.994 196.112 1.00 117.15 525 GLN B O 1
ATOM 10204 N N . ARG B 1 537 ? 190.541 192.069 197.048 1.00 118.95 526 ARG B N 1
ATOM 10205 C CA . ARG B 1 537 ? 190.112 192.322 198.415 1.00 123.08 526 ARG B CA 1
ATOM 10206 C C . ARG B 1 537 ? 189.957 193.827 198.657 1.00 103.06 526 ARG B C 1
ATOM 10207 O O . ARG B 1 537 ? 189.004 194.240 199.314 1.00 107.27 526 ARG B O 1
ATOM 10215 N N . ASP B 1 538 ? 190.879 194.638 198.117 1.00 92.66 527 ASP B N 1
ATOM 10216 C CA . ASP B 1 538 ? 190.842 196.083 198.253 1.00 101.44 527 ASP B CA 1
ATOM 10217 C C . ASP B 1 538 ? 189.603 196.656 197.574 1.00 100.81 527 ASP B C 1
ATOM 10218 O O . ASP B 1 538 ? 188.918 197.515 198.127 1.00 116.87 527 ASP B O 1
ATOM 10223 N N . LEU B 1 539 ? 189.289 196.152 196.380 1.00 101.56 528 LEU B N 1
ATOM 10224 C CA . LEU B 1 539 ? 188.137 196.626 195.639 1.00 93.65 528 LEU B CA 1
ATOM 10225 C C . LEU B 1 539 ? 186.827 196.182 196.296 1.00 97.83 528 LEU B C 1
ATOM 10226 O O . LEU B 1 539 ? 185.837 196.907 196.198 1.00 119.61 528 LEU B O 1
ATOM 10231 N N . ARG B 1 540 ? 186.809 195.026 196.982 1.00 105.66 529 ARG B N 1
ATOM 10232 C CA . ARG B 1 540 ? 185.632 194.585 197.725 1.00 124.64 529 ARG B CA 1
ATOM 10233 C C . ARG B 1 540 ? 185.411 195.442 198.977 1.00 135.48 529 ARG B C 1
ATOM 10234 O O . ARG B 1 540 ? 184.270 195.787 199.305 1.00 129.20 529 ARG B O 1
ATOM 10242 N N . GLU B 1 541 ? 186.502 195.780 199.683 1.00 139.88 530 GLU B N 1
ATOM 10243 C CA . GLU B 1 541 ? 186.451 196.675 200.829 1.00 145.60 530 GLU B CA 1
ATOM 10244 C C . GLU B 1 541 ? 185.940 198.051 200.402 1.00 139.31 530 GLU B C 1
ATOM 10245 O O . GLU B 1 541 ? 185.085 198.631 201.068 1.00 153.05 530 GLU B O 1
ATOM 10251 N N . LEU B 1 542 ? 186.483 198.572 199.295 1.00 121.83 531 LEU B N 1
ATOM 10252 C CA . LEU B 1 542 ? 186.177 199.914 198.837 1.00 116.51 531 LEU B CA 1
ATOM 10253 C C . LEU B 1 542 ? 184.860 200.003 198.067 1.00 114.53 531 LEU B C 1
ATOM 10254 O O . LEU B 1 542 ? 184.507 201.108 197.654 1.00 129.62 531 LEU B O 1
ATOM 10259 N N . ARG B 1 543 ? 184.133 198.896 197.858 1.00 103.07 532 ARG B N 1
ATOM 10260 C CA . ARG B 1 543 ? 182.831 198.959 197.203 1.00 112.18 532 ARG B CA 1
ATOM 10261 C C . ARG B 1 543 ? 181.956 199.927 197.998 1.00 149.18 532 ARG B C 1
ATOM 10262 O O . ARG B 1 543 ? 182.049 199.981 199.221 1.00 179.25 532 ARG B O 1
ATOM 10270 N N . CYS B 1 544 ? 181.095 200.677 197.303 1.00 182.93 533 CYS B N 1
ATOM 10271 C CA . CYS B 1 544 ? 180.547 201.933 197.800 1.00 224.65 533 CYS B CA 1
ATOM 10272 C C . CYS B 1 544 ? 179.646 201.814 199.038 1.00 242.11 533 CYS B C 1
ATOM 10273 O O . CYS B 1 544 ? 179.440 202.832 199.697 1.00 218.85 533 CYS B O 1
ATOM 10276 N N . ARG B 1 545 ? 179.101 200.613 199.330 1.00 262.29 534 ARG B N 1
ATOM 10277 C CA . ARG B 1 545 ? 178.209 200.332 200.461 1.00 269.65 534 ARG B CA 1
ATOM 10278 C C . ARG B 1 545 ? 176.837 201.010 200.308 1.00 279.86 534 ARG B C 1
ATOM 10279 O O . ARG B 1 545 ? 176.152 201.279 201.299 1.00 276.91 534 ARG B O 1
ATOM 10287 N N . ASP B 1 546 ? 176.432 201.248 199.051 1.00 288.97 535 ASP B N 1
ATOM 10288 C CA . ASP B 1 546 ? 175.106 201.716 198.645 1.00 297.57 535 ASP B CA 1
ATOM 10289 C C . ASP B 1 546 ? 174.636 203.015 199.326 1.00 314.19 535 ASP B C 1
ATOM 10290 O O . ASP B 1 546 ? 173.549 203.043 199.910 1.00 328.69 535 ASP B O 1
ATOM 10295 N N . PRO B 1 547 ? 175.364 204.159 199.211 1.00 315.75 536 PRO B N 1
ATOM 10296 C CA . PRO B 1 547 ? 174.788 205.489 199.443 1.00 331.17 536 PRO B CA 1
ATOM 10297 C C . PRO B 1 547 ? 173.970 205.914 198.221 1.00 355.02 536 PRO B C 1
ATOM 10298 O O . PRO B 1 547 ? 174.290 206.901 197.559 1.00 340.04 536 PRO B O 1
ATOM 10302 N N . GLU B 1 548 ? 172.914 205.134 197.936 1.00 388.96 537 GLU B N 1
ATOM 10303 C CA . GLU B 1 548 ? 172.133 205.170 196.700 1.00 407.92 537 GLU B CA 1
ATOM 10304 C C . GLU B 1 548 ? 173.010 204.932 195.455 1.00 387.41 537 GLU B C 1
ATOM 10305 O O . GLU B 1 548 ? 172.606 205.247 194.333 1.00 389.20 537 GLU B O 1
ATOM 10311 N N . ALA B 1 549 ? 174.187 204.314 195.644 1.00 362.12 538 ALA B N 1
ATOM 10312 C CA . ALA B 1 549 ? 175.178 204.139 194.586 1.00 325.12 538 ALA B CA 1
ATOM 10313 C C . ALA B 1 549 ? 174.915 202.860 193.782 1.00 273.83 538 ALA B C 1
ATOM 10314 O O . ALA B 1 549 ? 175.645 201.873 193.884 1.00 258.08 538 ALA B O 1
ATOM 10316 N N . SER B 1 550 ? 173.851 202.882 192.970 1.00 225.32 539 SER B N 1
ATOM 10317 C CA . SER B 1 550 ? 173.740 202.103 191.737 1.00 188.79 539 SER B CA 1
ATOM 10318 C C . SER B 1 550 ? 173.996 200.593 191.887 1.00 150.37 539 SER B C 1
ATOM 10319 O O . SER B 1 550 ? 174.596 199.996 191.000 1.00 120.63 539 SER B O 1
ATOM 10322 N N . LEU B 1 551 ? 173.393 199.963 192.910 1.00 140.02 540 LEU B N 1
ATOM 10323 C CA . LEU B 1 551 ? 173.444 198.521 193.142 1.00 108.61 540 LEU B CA 1
ATOM 10324 C C . LEU B 1 551 ? 173.088 197.698 191.899 1.00 85.43 540 LEU B C 1
ATOM 10325 O O . LEU B 1 551 ? 173.733 196.687 191.653 1.00 78.37 540 LEU B O 1
ATOM 10330 N N . PRO B 1 552 ? 172.077 198.045 191.074 1.00 74.96 541 PRO B N 1
ATOM 10331 C CA . PRO B 1 552 ? 171.712 197.198 189.943 1.00 91.37 541 PRO B CA 1
ATOM 10332 C C . PRO B 1 552 ? 172.823 196.923 188.936 1.00 99.52 541 PRO B C 1
ATOM 10333 O O . PRO B 1 552 ? 172.913 195.819 188.406 1.00 115.57 541 PRO B O 1
ATOM 10337 N N . ALA B 1 553 ? 173.687 197.897 188.679 1.00 106.34 542 ALA B N 1
ATOM 10338 C CA . ALA B 1 553 ? 174.801 197.669 187.780 1.00 103.51 542 ALA B CA 1
ATOM 10339 C C . ALA B 1 553 ? 175.844 196.777 188.460 1.00 92.15 542 ALA B C 1
ATOM 10340 O O . ALA B 1 553 ? 176.383 195.871 187.835 1.00 102.30 542 ALA B O 1
ATOM 10342 N N . GLN B 1 554 ? 176.129 197.009 189.737 1.00 68.20 543 GLN B N 1
ATOM 10343 C CA . GLN B 1 554 ? 177.122 196.220 190.439 1.00 91.16 543 GLN B CA 1
ATOM 10344 C C . GLN B 1 554 ? 176.665 194.765 190.633 1.00 93.79 543 GLN B C 1
ATOM 10345 O O . GLN B 1 554 ? 177.495 193.871 190.717 1.00 79.44 543 GLN B O 1
ATOM 10351 N N . ALA B 1 555 ? 175.359 194.519 190.770 1.00 84.71 544 ALA B N 1
ATOM 10352 C CA . ALA B 1 555 ? 174.807 193.166 190.833 1.00 75.35 544 ALA B CA 1
ATOM 10353 C C . ALA B 1 555 ? 174.862 192.449 189.499 1.00 52.78 544 ALA B C 1
ATOM 10354 O O . ALA B 1 555 ? 175.288 191.309 189.434 1.00 67.91 544 ALA B O 1
ATOM 10356 N N . ALA B 1 556 ? 174.527 193.147 188.429 1.00 58.98 545 ALA B N 1
ATOM 10357 C CA . ALA B 1 556 ? 174.550 192.603 187.071 1.00 69.44 545 ALA B CA 1
ATOM 10358 C C . ALA B 1 556 ? 175.934 192.149 186.571 1.00 64.08 545 ALA B C 1
ATOM 10359 O O . ALA B 1 556 ? 176.027 191.358 185.644 1.00 75.40 545 ALA B O 1
ATOM 10361 N N . GLU B 1 557 ? 177.019 192.629 187.160 1.00 63.71 546 GLU B N 1
ATOM 10362 C CA . GLU B 1 557 ? 178.357 192.189 186.804 1.00 68.18 546 GLU B CA 1
ATOM 10363 C C . GLU B 1 557 ? 178.778 190.917 187.549 1.00 66.92 546 GLU B C 1
ATOM 10364 O O . GLU B 1 557 ? 179.898 190.449 187.391 1.00 77.07 546 GLU B O 1
ATOM 10370 N N . THR B 1 558 ? 177.886 190.327 188.350 1.00 67.96 547 THR B N 1
ATOM 10371 C CA . THR B 1 558 ? 178.131 189.034 188.988 1.00 64.47 547 THR B CA 1
ATOM 10372 C C . THR B 1 558 ? 177.842 187.872 188.032 1.00 55.11 547 THR B C 1
ATOM 10373 O O . THR B 1 558 ? 176.805 187.860 187.392 1.00 62.61 547 THR B O 1
ATOM 10377 N N . GLU B 1 559 ? 178.722 186.866 188.003 1.00 54.54 548 GLU B N 1
ATOM 10378 C CA . GLU B 1 559 ? 178.582 185.718 187.119 1.00 50.40 548 GLU B CA 1
ATOM 10379 C C . GLU B 1 559 ? 177.351 184.909 187.495 1.00 49.03 548 GLU B C 1
ATOM 10380 O O . GLU B 1 559 ? 176.625 184.459 186.615 1.00 54.71 548 GLU B O 1
ATOM 10386 N N . GLU B 1 560 ? 177.089 184.766 188.792 1.00 51.76 549 GLU B N 1
ATOM 10387 C CA . GLU B 1 560 ? 175.916 184.056 189.271 1.00 57.19 549 GLU B CA 1
ATOM 10388 C C . GLU B 1 560 ? 174.616 184.675 188.760 1.00 49.66 549 GLU B C 1
ATOM 10389 O O . GLU B 1 560 ? 173.597 183.973 188.597 1.00 54.13 549 GLU B O 1
ATOM 10395 N N . VAL B 1 561 ? 174.612 185.993 188.618 1.00 39.10 550 VAL B N 1
ATOM 10396 C CA . VAL B 1 561 ? 173.427 186.676 188.190 1.00 40.26 550 VAL B CA 1
ATOM 10397 C C . VAL B 1 561 ? 173.307 186.517 186.681 1.00 41.97 550 VAL B C 1
ATOM 10398 O O . VAL B 1 561 ? 172.226 186.358 186.144 1.00 44.98 550 VAL B O 1
ATOM 10402 N N . GLY B 1 562 ? 174.390 186.596 185.948 1.00 46.97 551 GLY B N 1
ATOM 10403 C CA . GLY B 1 562 ? 174.317 186.385 184.511 1.00 52.77 551 GLY B CA 1
ATOM 10404 C C . GLY B 1 562 ? 173.748 185.016 184.197 1.00 44.44 551 GLY B C 1
ATOM 10405 O O . GLY B 1 562 ? 172.939 184.835 183.276 1.00 53.15 551 GLY B O 1
ATOM 10406 N N . LEU B 1 563 ? 174.234 184.049 184.945 1.00 46.09 552 LEU B N 1
ATOM 10407 C CA . LEU B 1 563 ? 173.844 182.655 184.780 1.00 49.20 552 LEU B CA 1
ATOM 10408 C C . LEU B 1 563 ? 172.402 182.408 185.163 1.00 38.51 552 LEU B C 1
ATOM 10409 O O . LEU B 1 563 ? 171.754 181.658 184.483 1.00 37.87 552 LEU B O 1
ATOM 10414 N N . PHE B 1 564 ? 171.929 183.027 186.246 1.00 41.95 553 PHE B N 1
ATOM 10415 C CA . PHE B 1 564 ? 170.516 183.060 186.614 1.00 36.93 553 PHE B CA 1
ATOM 10416 C C . PHE B 1 564 ? 169.639 183.644 185.533 1.00 31.72 553 PHE B C 1
ATOM 10417 O O . PHE B 1 564 ? 168.651 183.084 185.147 1.00 33.73 553 PHE B O 1
ATOM 10425 N N . VAL B 1 565 ? 170.000 184.788 185.017 1.00 35.18 554 VAL B N 1
ATOM 10426 C CA . VAL B 1 565 ? 169.208 185.439 183.981 1.00 35.63 554 VAL B CA 1
ATOM 10427 C C . VAL B 1 565 ? 169.127 184.556 182.756 1.00 30.22 554 VAL B C 1
ATOM 10428 O O . VAL B 1 565 ? 168.125 184.563 182.106 1.00 33.98 554 VAL B O 1
ATO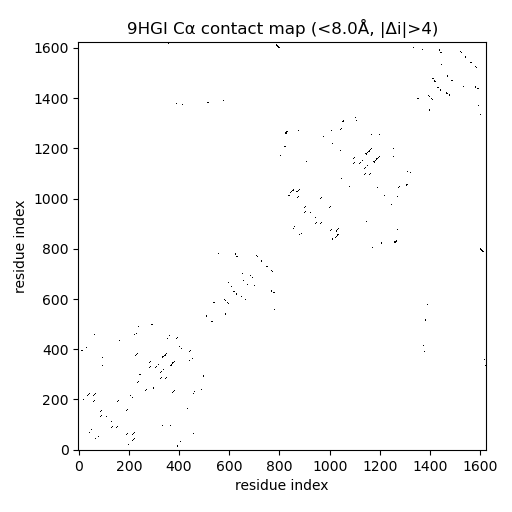M 10432 N N . GLU B 1 566 ? 170.215 183.904 182.350 1.00 40.05 555 GLU B N 1
ATOM 10433 C CA . GLU B 1 566 ? 170.228 183.036 181.169 1.00 38.94 555 GLU B CA 1
ATOM 10434 C C . GLU B 1 566 ? 169.250 181.873 181.312 1.00 38.45 555 GLU B C 1
ATOM 10435 O O . GLU B 1 566 ? 168.525 181.585 180.372 1.00 48.22 555 GLU B O 1
ATOM 10441 N N . LYS B 1 567 ? 169.132 181.289 182.514 1.00 34.24 556 LYS B N 1
ATOM 10442 C CA . LYS B 1 567 ? 168.311 180.133 182.751 1.00 32.39 556 LYS B CA 1
ATOM 10443 C C . LYS B 1 567 ? 166.841 180.503 182.888 1.00 39.15 556 LYS B C 1
ATOM 10444 O O . LYS B 1 567 ? 165.987 179.856 182.250 1.00 45.02 556 LYS B O 1
ATOM 10450 N N . TYR B 1 568 ? 166.516 181.499 183.721 1.00 34.24 557 TYR B N 1
ATOM 10451 C CA . TYR B 1 568 ? 165.132 181.743 184.043 1.00 34.54 557 TYR B CA 1
ATOM 10452 C C . TYR B 1 568 ? 164.463 182.898 183.298 1.00 35.96 557 TYR B C 1
ATOM 10453 O O . TYR B 1 568 ? 163.238 182.841 183.104 1.00 45.78 557 TYR B O 1
ATOM 10462 N N . LEU B 1 569 ? 165.188 183.974 183.009 1.00 37.34 558 LEU B N 1
ATOM 10463 C CA . LEU B 1 569 ? 164.597 185.279 182.684 1.00 36.84 558 LEU B CA 1
ATOM 10464 C C . LEU B 1 569 ? 164.732 185.607 181.195 1.00 41.13 558 LEU B C 1
ATOM 10465 O O . LEU B 1 569 ? 165.454 184.953 180.463 1.00 61.66 558 LEU B O 1
ATOM 10470 N N . ARG B 1 570 ? 164.055 186.660 180.750 1.00 54.44 559 ARG B N 1
ATOM 10471 C CA . ARG B 1 570 ? 164.231 187.195 179.402 1.00 51.48 559 ARG B CA 1
ATOM 10472 C C . ARG B 1 570 ? 165.524 187.999 179.339 1.00 53.79 559 ARG B C 1
ATOM 10473 O O . ARG B 1 570 ? 165.992 188.513 180.341 1.00 65.82 559 ARG B O 1
ATOM 10481 N N . SER B 1 571 ? 166.161 188.050 178.176 1.00 68.19 560 SER B N 1
ATOM 10482 C CA . SER B 1 571 ? 167.486 188.651 178.007 1.00 68.31 560 SER B CA 1
ATOM 10483 C C . SER B 1 571 ? 167.444 190.174 178.163 1.00 72.91 560 SER B C 1
ATOM 10484 O O . SER B 1 571 ? 168.421 190.792 178.566 1.00 81.33 560 SER B O 1
ATOM 10487 N N . ASP B 1 572 ? 166.275 190.765 177.873 1.00 77.63 561 ASP B N 1
ATOM 10488 C CA . ASP B 1 572 ? 166.129 192.186 177.680 1.00 76.59 561 ASP B CA 1
ATOM 10489 C C . ASP B 1 572 ? 165.656 192.907 178.934 1.00 76.79 561 ASP B C 1
ATOM 10490 O O . ASP B 1 572 ? 165.334 194.095 178.858 1.00 116.87 561 ASP B O 1
ATOM 10495 N N . VAL B 1 573 ? 165.635 192.249 180.093 1.00 69.62 562 VAL B N 1
ATOM 10496 C CA . VAL B 1 573 ? 165.138 192.893 181.304 1.00 82.39 562 VAL B CA 1
ATOM 10497 C C . VAL B 1 573 ? 166.219 193.803 181.877 1.00 91.85 562 VAL B C 1
ATOM 10498 O O . VAL B 1 573 ? 167.421 193.543 181.712 1.00 78.72 562 VAL B O 1
ATOM 10502 N N . ALA B 1 574 ? 165.771 194.869 182.560 1.00 79.12 563 ALA B N 1
ATOM 10503 C CA . ALA B 1 574 ? 166.703 195.860 183.057 1.00 86.77 563 ALA B CA 1
ATOM 10504 C C . ALA B 1 574 ? 167.248 195.386 184.394 1.00 78.97 563 ALA B C 1
ATOM 10505 O O . ALA B 1 574 ? 166.501 194.800 185.180 1.00 81.45 563 ALA B O 1
ATOM 10507 N N . PRO B 1 575 ? 168.532 195.630 184.704 1.00 68.32 564 PRO B N 1
ATOM 10508 C CA . PRO B 1 575 ? 169.095 195.295 186.002 1.00 77.36 564 PRO B CA 1
ATOM 10509 C C . PRO B 1 575 ? 168.288 195.757 187.210 1.00 72.95 564 PRO B C 1
ATOM 10510 O O . PRO B 1 575 ? 168.319 195.095 188.244 1.00 102.96 564 PRO B O 1
ATOM 10514 N N . ALA B 1 576 ? 167.558 196.858 187.094 1.00 73.77 565 ALA B N 1
ATOM 10515 C CA . ALA B 1 576 ? 166.740 197.334 188.202 1.00 89.19 565 ALA B CA 1
ATOM 10516 C C . ALA B 1 576 ? 165.577 196.382 188.518 1.00 86.40 565 ALA B C 1
ATOM 10517 O O . ALA B 1 576 ? 165.197 196.218 189.684 1.00 85.41 565 ALA B O 1
ATOM 10519 N N . GLU B 1 577 ? 165.021 195.743 187.484 1.00 76.04 566 GLU B N 1
ATOM 10520 C CA . GLU B 1 577 ? 163.970 194.754 187.671 1.00 78.25 566 GLU B CA 1
ATOM 10521 C C . GLU B 1 577 ? 164.547 193.469 188.277 1.00 75.53 566 GLU B C 1
ATOM 10522 O O . GLU B 1 577 ? 163.846 192.773 189.013 1.00 72.81 566 GLU B O 1
ATOM 10528 N N . ILE B 1 578 ? 165.804 193.135 187.943 1.00 56.40 567 ILE B N 1
ATOM 10529 C CA . ILE B 1 578 ? 166.449 191.971 188.494 1.00 50.38 567 ILE B CA 1
ATOM 10530 C C . ILE B 1 578 ? 166.723 192.151 189.978 1.00 51.96 567 ILE B C 1
ATOM 10531 O O . ILE B 1 578 ? 166.476 191.225 190.754 1.00 62.64 567 ILE B O 1
ATOM 10536 N N . VAL B 1 579 ? 167.186 193.314 190.406 1.00 53.46 568 VAL B N 1
ATOM 10537 C CA . VAL B 1 579 ? 167.400 193.522 191.831 1.00 49.93 568 VAL B CA 1
ATOM 10538 C C . VAL B 1 579 ? 166.073 193.399 192.565 1.00 51.71 568 VAL B C 1
ATOM 10539 O O . VAL B 1 579 ? 166.013 192.826 193.649 1.00 53.10 568 VAL B O 1
ATOM 10543 N N . ALA B 1 580 ? 164.978 193.898 191.980 1.00 50.84 569 ALA B N 1
ATOM 10544 C CA . ALA B 1 580 ? 163.679 193.762 192.617 1.00 53.34 569 ALA B CA 1
ATOM 10545 C C . ALA B 1 580 ? 163.255 192.301 192.802 1.00 49.17 569 ALA B C 1
ATOM 10546 O O . ALA B 1 580 ? 162.649 191.947 193.812 1.00 50.70 569 ALA B O 1
ATOM 10548 N N . LEU B 1 581 ? 163.546 191.450 191.820 1.00 51.09 570 LEU B N 1
ATOM 10549 C CA . LEU B 1 581 ? 163.299 190.019 191.921 1.00 43.30 570 LEU B CA 1
ATOM 10550 C C . LEU B 1 581 ? 164.220 189.389 192.949 1.00 45.13 570 LEU B C 1
ATOM 10551 O O . LEU B 1 581 ? 163.740 188.659 193.807 1.00 56.04 570 LEU B O 1
ATOM 10556 N N . MET B 1 582 ? 165.515 189.703 192.934 1.00 46.01 571 MET B N 1
ATOM 10557 C CA . MET B 1 582 ? 166.452 189.070 193.846 1.00 48.01 571 MET B CA 1
ATOM 10558 C C . MET B 1 582 ? 166.194 189.445 195.305 1.00 48.65 571 MET B C 1
ATOM 10559 O O . MET B 1 582 ? 166.561 188.690 196.206 1.00 65.43 571 MET B O 1
ATOM 10564 N N . ARG B 1 583 ? 165.579 190.593 195.564 1.00 51.20 572 ARG B N 1
ATOM 10565 C CA . ARG B 1 583 ? 165.173 190.953 196.912 1.00 61.10 572 ARG B CA 1
ATOM 10566 C C . ARG B 1 583 ? 164.011 190.069 197.362 1.00 67.09 572 ARG B C 1
ATOM 10567 O O . ARG B 1 583 ? 163.913 189.734 198.532 1.00 104.98 572 ARG B O 1
ATOM 10575 N N . ASN B 1 584 ? 163.109 189.715 196.452 1.00 56.47 573 ASN B N 1
ATOM 10576 C CA . ASN B 1 584 ? 161.968 188.873 196.757 1.00 51.22 573 ASN B CA 1
ATOM 10577 C C . ASN B 1 584 ? 162.402 187.422 197.020 1.00 50.77 573 ASN B C 1
ATOM 10578 O O . ASN B 1 584 ? 161.960 186.785 197.983 1.00 50.31 573 ASN B O 1
ATOM 10583 N N . LEU B 1 585 ? 163.326 186.938 196.183 1.00 41.95 574 LEU B N 1
ATOM 10584 C CA . LEU B 1 585 ? 163.908 185.608 196.278 1.00 42.87 574 LEU B CA 1
ATOM 10585 C C . LEU B 1 585 ? 164.595 185.306 197.598 1.00 46.87 574 LEU B C 1
ATOM 10586 O O . LEU B 1 585 ? 164.858 184.144 197.878 1.00 53.29 574 LEU B O 1
ATOM 10591 N N . ASN B 1 586 ? 164.944 186.328 198.370 1.00 59.36 575 ASN B N 1
ATOM 10592 C CA . ASN B 1 586 ? 165.623 186.131 199.636 1.00 64.19 575 ASN B CA 1
ATOM 10593 C C . ASN B 1 586 ? 164.702 185.488 200.665 1.00 62.88 575 ASN B C 1
ATOM 10594 O O . ASN B 1 586 ? 165.143 184.649 201.442 1.00 83.21 575 ASN B O 1
ATOM 10599 N N . SER B 1 587 ? 163.418 185.839 200.650 1.00 67.42 576 SER B N 1
ATOM 10600 C CA . SER B 1 587 ? 162.426 185.213 201.523 1.00 62.12 576 SER B CA 1
ATOM 10601 C C . SER B 1 587 ? 162.087 183.812 201.045 1.00 60.29 576 SER B C 1
ATOM 10602 O O . SER B 1 587 ? 161.876 183.624 199.861 1.00 83.53 576 SER B O 1
ATOM 10605 N N . LEU B 1 588 ? 161.921 182.851 201.947 1.00 69.34 577 LEU B N 1
ATOM 10606 C CA . LEU B 1 588 ? 161.626 181.487 201.529 1.00 74.65 577 LEU B CA 1
ATOM 10607 C C . LEU B 1 588 ? 160.251 181.374 200.855 1.00 68.26 577 LEU B C 1
ATOM 10608 O O . LEU B 1 588 ? 160.063 180.594 199.921 1.00 77.01 577 LEU B O 1
ATOM 10613 N N . MET B 1 589 ? 159.302 182.210 201.250 1.00 70.48 578 MET B N 1
ATOM 10614 C CA . MET B 1 589 ? 158.003 182.280 200.593 1.00 65.95 578 MET B CA 1
ATOM 10615 C C . MET B 1 589 ? 158.128 182.811 199.169 1.00 53.79 578 MET B C 1
ATOM 10616 O O . MET B 1 589 ? 157.613 182.205 198.228 1.00 65.80 578 MET B O 1
ATOM 10621 N N . GLY B 1 590 ? 158.844 183.909 198.985 1.00 48.73 579 GLY B N 1
ATOM 10622 C CA . GLY B 1 590 ? 159.045 184.502 197.672 1.00 59.19 579 GLY B CA 1
ATOM 10623 C C . GLY B 1 590 ? 159.769 183.575 196.701 1.00 51.16 579 GLY B C 1
ATOM 10624 O O . GLY B 1 590 ? 159.441 183.485 195.519 1.00 58.87 579 GLY B O 1
ATOM 10625 N N . ARG B 1 591 ? 160.757 182.895 197.228 1.00 45.72 580 ARG B N 1
ATOM 10626 C CA . ARG B 1 591 ? 161.541 181.938 196.475 1.00 50.20 580 ARG B CA 1
ATOM 10627 C C . ARG B 1 591 ? 160.669 180.745 196.087 1.00 57.68 580 ARG B C 1
ATOM 10628 O O . ARG B 1 591 ? 160.785 180.238 194.982 1.00 58.56 580 ARG B O 1
ATOM 10636 N N . THR B 1 592 ? 159.797 180.268 196.983 1.00 49.62 581 THR B N 1
ATOM 10637 C CA . THR B 1 592 ? 158.942 179.137 196.665 1.00 45.40 581 THR B CA 1
ATOM 10638 C C . THR B 1 592 ? 157.976 179.490 195.543 1.00 47.38 581 THR B C 1
ATOM 10639 O O . THR B 1 592 ? 157.849 178.749 194.583 1.00 68.20 581 THR B O 1
ATOM 10643 N N . ARG B 1 593 ? 157.338 180.652 195.615 1.00 48.09 582 ARG B N 1
ATOM 10644 C CA . ARG B 1 593 ? 156.420 181.091 194.581 1.00 38.89 582 ARG B CA 1
ATOM 10645 C C . ARG B 1 593 ? 157.139 181.242 193.253 1.00 38.91 582 ARG B C 1
ATOM 10646 O O . ARG B 1 593 ? 156.557 180.937 192.232 1.00 47.19 582 ARG B O 1
ATOM 10654 N N . PHE B 1 594 ? 158.357 181.798 193.239 1.00 36.68 583 PHE B N 1
ATOM 10655 C CA . PHE B 1 594 ? 159.112 181.976 192.021 1.00 31.66 583 PHE B CA 1
ATOM 10656 C C . PHE B 1 594 ? 159.344 180.628 191.351 1.00 34.56 583 PHE B C 1
ATOM 10657 O O . PHE B 1 594 ? 159.091 180.475 190.158 1.00 38.57 583 PHE B O 1
ATOM 10665 N N . ILE B 1 595 ? 159.783 179.634 192.113 1.00 34.43 584 ILE B N 1
ATOM 10666 C CA . ILE B 1 595 ? 160.059 178.338 191.525 1.00 37.55 584 ILE B CA 1
ATOM 10667 C C . ILE B 1 595 ? 158.780 177.663 191.042 1.00 36.33 584 ILE B C 1
ATOM 10668 O O . ILE B 1 595 ? 158.779 177.089 189.969 1.00 38.48 584 ILE B O 1
ATOM 10673 N N . TYR B 1 596 ? 157.688 177.676 191.816 1.00 39.82 585 TYR B N 1
ATOM 10674 C CA . TYR B 1 596 ? 156.412 177.156 191.330 1.00 40.56 585 TYR B CA 1
ATOM 10675 C C . TYR B 1 596 ? 156.031 177.808 189.996 1.00 38.67 585 TYR B C 1
ATOM 10676 O O . TYR B 1 596 ? 155.645 177.111 189.073 1.00 33.46 585 TYR B O 1
ATOM 10685 N N . LEU B 1 597 ? 156.124 179.142 189.893 1.00 36.11 586 LEU B N 1
ATOM 10686 C CA . LEU B 1 597 ? 155.752 179.829 188.677 1.00 38.24 586 LEU B CA 1
ATOM 10687 C C . LEU B 1 597 ? 156.680 179.535 187.491 1.00 34.17 586 LEU B C 1
ATOM 10688 O O . LEU B 1 597 ? 156.238 179.342 186.377 1.00 38.29 586 LEU B O 1
ATOM 10693 N N . ALA B 1 598 ? 157.954 179.390 187.723 1.00 37.40 587 ALA B N 1
ATOM 10694 C CA . ALA B 1 598 ? 158.885 178.982 186.685 1.00 35.61 587 ALA B CA 1
ATOM 10695 C C . ALA B 1 598 ? 158.584 177.571 186.174 1.00 40.75 587 ALA B C 1
ATOM 10696 O O . ALA B 1 598 ? 158.781 177.320 184.975 1.00 43.68 587 ALA B O 1
ATOM 10698 N N . LEU B 1 599 ? 158.186 176.641 187.085 1.00 35.61 588 LEU B N 1
ATOM 10699 C CA . LEU B 1 599 ? 157.824 175.283 186.731 1.00 35.33 588 LEU B CA 1
ATOM 10700 C C . LEU B 1 599 ? 156.558 175.292 185.886 1.00 44.36 588 LEU B C 1
ATOM 10701 O O . LEU B 1 599 ? 156.451 174.487 184.970 1.00 58.31 588 LEU B O 1
ATOM 10706 N N . LEU B 1 600 ? 155.567 176.108 186.249 1.00 41.79 589 LEU B N 1
ATOM 10707 C CA . LEU B 1 600 ? 154.343 176.213 185.502 1.00 38.92 589 LEU B CA 1
ATOM 10708 C C . LEU B 1 600 ? 154.659 176.633 184.078 1.00 39.41 589 LEU B C 1
ATOM 10709 O O . LEU B 1 600 ? 154.134 176.071 183.130 1.00 55.10 589 LEU B O 1
ATOM 10714 N N . GLU B 1 601 ? 155.458 177.658 183.893 1.00 40.86 590 GLU B N 1
ATOM 10715 C CA . GLU B 1 601 ? 155.795 178.089 182.551 1.00 48.43 590 GLU B CA 1
ATOM 10716 C C . GLU B 1 601 ? 156.532 176.986 181.783 1.00 41.53 590 GLU B C 1
ATOM 10717 O O . GLU B 1 601 ? 156.314 176.815 180.602 1.00 48.98 590 GLU B O 1
ATOM 10723 N N . ALA B 1 602 ? 157.421 176.232 182.421 1.00 44.38 591 ALA B N 1
ATOM 10724 C CA . ALA B 1 602 ? 158.072 175.108 181.760 1.00 40.80 591 ALA B CA 1
ATOM 10725 C C . ALA B 1 602 ? 157.069 174.051 181.339 1.00 39.95 591 ALA B C 1
ATOM 10726 O O . ALA B 1 602 ? 157.203 173.507 180.280 1.00 38.43 591 ALA B O 1
ATOM 10728 N N . CYS B 1 603 ? 156.094 173.708 182.185 1.00 46.72 592 CYS B N 1
ATOM 10729 C CA . CYS B 1 603 ? 155.022 172.796 181.829 1.00 51.79 592 CYS B CA 1
ATOM 10730 C C . CYS B 1 603 ? 154.193 173.241 180.625 1.00 45.34 592 CYS B C 1
ATOM 10731 O O . CYS B 1 603 ? 153.691 172.377 179.924 1.00 55.37 592 CYS B O 1
ATOM 10734 N N . LEU B 1 604 ? 153.992 174.549 180.438 1.00 42.93 593 LEU B N 1
ATOM 10735 C CA . LEU B 1 604 ? 153.338 175.063 179.247 1.00 43.29 593 LEU B CA 1
ATOM 10736 C C . LEU B 1 604 ? 154.262 175.013 178.020 1.00 45.37 593 LEU B C 1
ATOM 10737 O O . LEU B 1 604 ? 153.793 174.852 176.906 1.00 71.01 593 LEU B O 1
ATOM 10742 N N . ARG B 1 605 ? 155.570 175.173 178.193 1.00 45.33 594 ARG B N 1
ATOM 10743 C CA . ARG B 1 605 ? 156.527 175.035 177.110 1.00 46.36 594 ARG B CA 1
ATOM 10744 C C . ARG B 1 605 ? 156.756 173.580 176.670 1.00 45.08 594 ARG B C 1
ATOM 10745 O O . ARG B 1 605 ? 156.993 173.336 175.504 1.00 58.14 594 ARG B O 1
ATOM 10753 N N . VAL B 1 606 ? 156.771 172.621 177.592 1.00 46.43 595 VAL B N 1
ATOM 10754 C CA . VAL B 1 606 ? 157.127 171.231 177.326 1.00 37.76 595 VAL B CA 1
ATOM 10755 C C . VAL B 1 606 ? 155.955 170.361 177.716 1.00 42.50 595 VAL B C 1
ATOM 10756 O O . VAL B 1 606 ? 155.879 169.884 178.839 1.00 48.16 595 VAL B O 1
ATOM 10760 N N . PRO B 1 607 ? 154.925 170.187 176.874 1.00 55.86 596 PRO B N 1
ATOM 10761 C CA . PRO B 1 607 ? 153.693 169.545 177.322 1.00 59.35 596 PRO B CA 1
ATOM 10762 C C . PRO B 1 607 ? 153.800 168.064 177.688 1.00 52.15 596 PRO B C 1
ATOM 10763 O O . PRO B 1 607 ? 153.006 167.607 178.496 1.00 53.00 596 PRO B O 1
ATOM 10767 N N . MET B 1 608 ? 154.840 167.348 177.238 1.00 48.18 597 MET B N 1
ATOM 10768 C CA . MET B 1 608 ? 155.048 166.002 177.755 1.00 46.31 597 MET B CA 1
ATOM 10769 C C . MET B 1 608 ? 155.398 165.987 179.243 1.00 49.32 597 MET B C 1
ATOM 10770 O O . MET B 1 608 ? 155.288 164.944 179.861 1.00 51.34 597 MET B O 1
ATOM 10775 N N . ALA B 1 609 ? 155.882 167.102 179.830 1.00 47.90 598 ALA B N 1
ATOM 10776 C CA . ALA B 1 609 ? 156.158 167.180 181.253 1.00 41.26 598 ALA B CA 1
ATOM 10777 C C . ALA B 1 609 ? 154.896 166.941 182.059 1.00 37.90 598 ALA B C 1
ATOM 10778 O O . ALA B 1 609 ? 154.945 166.475 183.174 1.00 41.24 598 ALA B O 1
ATOM 10780 N N . THR B 1 610 ? 153.743 167.272 181.489 1.00 45.29 599 THR B N 1
ATOM 10781 C CA . THR B 1 610 ? 152.457 167.101 182.139 1.00 47.66 599 THR B CA 1
ATOM 10782 C C . THR B 1 610 ? 152.011 165.638 182.054 1.00 41.95 599 THR B C 1
ATOM 10783 O O . THR B 1 610 ? 151.020 165.263 182.660 1.00 39.76 599 THR B O 1
ATOM 10787 N N . ARG B 1 611 ? 152.791 164.779 181.374 1.00 47.92 600 ARG B N 1
ATOM 10788 C CA . ARG B 1 611 ? 152.354 163.431 180.985 1.00 49.47 600 ARG B CA 1
ATOM 10789 C C . ARG B 1 611 ? 153.308 162.355 181.452 1.00 36.81 600 ARG B C 1
ATOM 10790 O O . ARG B 1 611 ? 152.874 161.399 182.056 1.00 57.34 600 ARG B O 1
ATOM 10798 N N . SER B 1 612 ? 154.588 162.541 181.252 1.00 36.99 601 SER B N 1
ATOM 10799 C CA . SER B 1 612 ? 155.592 161.592 181.671 1.00 40.12 601 SER B CA 1
ATOM 10800 C C . SER B 1 612 ? 156.256 162.006 182.974 1.00 42.60 601 SER B C 1
ATOM 10801 O O . SER B 1 612 ? 156.862 163.061 183.027 1.00 61.48 601 SER B O 1
ATOM 10804 N N . SER B 1 613 ? 156.206 161.183 183.998 1.00 46.42 602 SER B N 1
ATOM 10805 C CA . SER B 1 613 ? 156.894 161.513 185.232 1.00 50.71 602 SER B CA 1
ATOM 10806 C C . SER B 1 613 ? 158.415 161.519 185.024 1.00 42.31 602 SER B C 1
ATOM 10807 O O . SER B 1 613 ? 159.140 162.191 185.755 1.00 42.01 602 SER B O 1
ATOM 10810 N N . ALA B 1 614 ? 158.909 160.779 184.054 1.00 39.97 603 ALA B N 1
ATOM 10811 C CA . ALA B 1 614 ? 160.333 160.825 183.783 1.00 44.49 603 ALA B CA 1
ATOM 10812 C C . ALA B 1 614 ? 160.723 162.199 183.256 1.00 45.06 603 ALA B C 1
ATOM 10813 O O . ALA B 1 614 ? 161.716 162.764 183.685 1.00 52.20 603 ALA B O 1
ATOM 10815 N N . ILE B 1 615 ? 159.950 162.729 182.303 1.00 41.64 604 ILE B N 1
ATOM 10816 C CA . ILE B 1 615 ? 160.212 164.039 181.763 1.00 38.36 604 ILE B CA 1
ATOM 10817 C C . ILE B 1 615 ? 159.985 165.110 182.802 1.00 32.73 604 ILE B C 1
ATOM 10818 O O . ILE B 1 615 ? 160.786 166.043 182.868 1.00 34.37 604 ILE B O 1
ATOM 10823 N N . PHE B 1 616 ? 158.965 164.969 183.650 1.00 32.76 605 PHE B N 1
ATOM 10824 C CA . PHE B 1 616 ? 158.779 165.949 184.702 1.00 32.69 605 PHE B CA 1
ATOM 10825 C C . PHE B 1 616 ? 159.981 166.002 185.615 1.00 29.20 605 PHE B C 1
ATOM 10826 O O . PHE B 1 616 ? 160.382 167.111 185.961 1.00 34.78 605 PHE B O 1
ATOM 10834 N N . ARG B 1 617 ? 160.551 164.845 185.971 1.00 30.68 606 ARG B N 1
ATOM 10835 C CA . ARG B 1 617 ? 161.726 164.812 186.826 1.00 37.18 606 ARG B CA 1
ATOM 10836 C C . ARG B 1 617 ? 162.917 165.521 186.173 1.00 33.33 606 ARG B C 1
ATOM 10837 O O . ARG B 1 617 ? 163.610 166.218 186.841 1.00 29.60 606 ARG B O 1
ATOM 10845 N N . ARG B 1 618 ? 163.080 165.474 184.872 1.00 34.59 607 ARG B N 1
ATOM 10846 C CA . ARG B 1 618 ? 164.148 166.202 184.231 1.00 32.48 607 ARG B CA 1
ATOM 10847 C C . ARG B 1 618 ? 163.870 167.704 184.303 1.00 35.00 607 ARG B C 1
ATOM 10848 O O . ARG B 1 618 ? 164.801 168.463 184.439 1.00 54.32 607 ARG B O 1
ATOM 10856 N N . ILE B 1 619 ? 162.658 168.190 184.081 1.00 32.88 608 ILE B N 1
ATOM 10857 C CA . ILE B 1 619 ? 162.336 169.611 184.186 1.00 29.70 608 ILE B CA 1
ATOM 10858 C C . ILE B 1 619 ? 162.467 170.072 185.653 1.00 28.82 608 ILE B C 1
ATOM 10859 O O . ILE B 1 619 ? 162.912 171.156 185.951 1.00 29.58 608 ILE B O 1
ATOM 10864 N N . TYR B 1 620 ? 162.072 169.271 186.628 1.00 29.97 609 TYR B N 1
ATOM 10865 C CA . TYR B 1 620 ? 162.121 169.674 188.016 1.00 32.99 609 TYR B CA 1
ATOM 10866 C C . TYR B 1 620 ? 163.570 169.804 188.453 1.00 35.13 609 TYR B C 1
ATOM 10867 O O . TYR B 1 620 ? 163.964 170.772 189.089 1.00 42.55 609 TYR B O 1
ATOM 10876 N N . ASP B 1 621 ? 164.383 168.814 188.125 1.00 37.12 610 ASP B N 1
ATOM 10877 C CA . ASP B 1 621 ? 165.792 168.795 188.477 1.00 37.23 610 ASP B CA 1
ATOM 10878 C C . ASP B 1 621 ? 166.513 169.980 187.930 1.00 32.22 610 ASP B C 1
ATOM 10879 O O . ASP B 1 621 ? 167.520 170.385 188.496 1.00 60.91 610 ASP B O 1
ATOM 10884 N N . HIS B 1 622 ? 166.059 170.482 186.802 1.00 34.67 611 HIS B N 1
ATOM 10885 C CA . HIS B 1 622 ? 166.701 171.582 186.104 1.00 30.12 611 HIS B CA 1
ATOM 10886 C C . HIS B 1 622 ? 166.286 172.950 186.585 1.00 32.06 611 HIS B C 1
ATOM 10887 O O . HIS B 1 622 ? 167.134 173.791 186.765 1.00 56.76 611 HIS B O 1
ATOM 10894 N N . TYR B 1 623 ? 165.014 173.178 186.846 1.00 38.73 612 TYR B N 1
ATOM 10895 C CA . TYR B 1 623 ? 164.518 174.474 187.196 1.00 36.38 612 TYR B CA 1
ATOM 10896 C C . TYR B 1 623 ? 164.394 174.618 188.695 1.00 37.79 612 TYR B C 1
ATOM 10897 O O . TYR B 1 623 ? 164.325 175.760 189.139 1.00 55.21 612 TYR B O 1
ATOM 10906 N N . ALA B 1 624 ? 164.266 173.550 189.472 1.00 38.97 613 ALA B N 1
ATOM 10907 C CA . ALA B 1 624 ? 163.779 173.684 190.842 1.00 39.04 613 ALA B CA 1
ATOM 10908 C C . ALA B 1 624 ? 164.778 173.149 191.829 1.00 37.74 613 ALA B C 1
ATOM 10909 O O . ALA B 1 624 ? 164.413 172.804 192.934 1.00 57.61 613 ALA B O 1
ATOM 10911 N N . THR B 1 625 ? 166.018 173.011 191.389 1.00 46.08 614 THR B N 1
ATOM 10912 C CA . THR B 1 625 ? 167.118 172.502 192.194 1.00 44.98 614 THR B CA 1
ATOM 10913 C C . THR B 1 625 ? 168.353 173.221 191.713 1.00 37.96 614 THR B C 1
ATOM 10914 O O . THR B 1 625 ? 168.456 173.536 190.532 1.00 65.32 614 THR B O 1
ATOM 10918 N N . GLY B 1 626 ? 169.284 173.471 192.622 1.00 40.26 615 GLY B N 1
ATOM 10919 C CA . GLY B 1 626 ? 170.507 174.191 192.296 1.00 45.28 615 GLY B CA 1
ATOM 10920 C C . GLY B 1 626 ? 170.639 175.426 193.169 1.00 40.95 615 GLY B C 1
ATOM 10921 O O . GLY B 1 626 ? 170.340 175.354 194.330 1.00 48.68 615 GLY B O 1
ATOM 10922 N N . VAL B 1 627 ? 171.192 176.501 192.634 1.00 42.08 616 VAL B N 1
ATOM 10923 C CA . VAL B 1 627 ? 171.583 177.651 193.421 1.00 42.16 616 VAL B CA 1
ATOM 10924 C C . VAL B 1 627 ? 171.094 178.911 192.726 1.00 44.80 616 VAL B C 1
ATOM 10925 O O . VAL B 1 627 ? 171.145 178.990 191.502 1.00 62.99 616 VAL B O 1
ATOM 10929 N N . ILE B 1 628 ? 170.570 179.874 193.488 1.00 42.58 617 ILE B N 1
ATOM 10930 C CA . ILE B 1 628 ? 170.055 181.097 192.894 1.00 46.71 617 ILE B CA 1
ATOM 10931 C C . ILE B 1 628 ? 170.570 182.279 193.688 1.00 44.42 617 ILE B C 1
ATOM 10932 O O . ILE B 1 628 ? 170.759 182.137 194.890 1.00 51.85 617 ILE B O 1
ATOM 10937 N N . PRO B 1 629 ? 170.809 183.453 193.035 1.00 47.60 618 PRO B N 1
ATOM 10938 C CA . PRO B 1 629 ? 171.265 184.660 193.723 1.00 45.49 618 PRO B CA 1
ATOM 10939 C C . PRO B 1 629 ? 170.132 185.409 194.376 1.00 37.84 618 PRO B C 1
ATOM 10940 O O . PRO B 1 629 ? 169.064 185.444 193.826 1.00 52.56 618 PRO B O 1
ATOM 10944 N N . THR B 1 630 ? 170.341 185.947 195.568 1.00 47.31 619 THR B N 1
ATOM 10945 C CA . THR B 1 630 ? 169.327 186.740 196.261 1.00 54.99 619 THR B CA 1
ATOM 10946 C C . THR B 1 630 ? 170.007 187.956 196.853 1.00 51.79 619 THR B C 1
ATOM 10947 O O . THR B 1 630 ? 171.219 187.998 196.888 1.00 52.89 619 THR B O 1
ATOM 10951 N N . ILE B 1 631 ? 169.226 188.953 197.250 1.00 67.45 620 ILE B N 1
ATOM 10952 C CA . ILE B 1 631 ? 169.756 190.128 197.927 1.00 65.28 620 ILE B CA 1
ATOM 10953 C C . ILE B 1 631 ? 169.127 190.176 199.312 1.00 70.44 620 ILE B C 1
ATOM 10954 O O . ILE B 1 631 ? 167.905 190.219 199.433 1.00 82.52 620 ILE B O 1
ATOM 10959 N N . ASN B 1 632 ? 169.972 190.181 200.342 1.00 72.58 621 ASN B N 1
ATOM 10960 C CA . ASN B 1 632 ? 169.507 190.136 201.721 1.00 81.65 621 ASN B CA 1
ATOM 10961 C C . ASN B 1 632 ? 169.111 191.527 202.206 1.00 77.59 621 ASN B C 1
ATOM 10962 O O . ASN B 1 632 ? 169.183 192.504 201.467 1.00 75.10 621 ASN B O 1
ATOM 10967 N N . VAL B 1 633 ? 168.659 191.621 203.465 1.00 101.36 622 VAL B N 1
ATOM 10968 C CA . VAL B 1 633 ? 168.108 192.871 203.987 1.00 121.48 622 VAL B CA 1
ATOM 10969 C C . VAL B 1 633 ? 169.164 193.978 204.027 1.00 111.22 622 VAL B C 1
ATOM 10970 O O . VAL B 1 633 ? 168.816 195.155 203.916 1.00 103.16 622 VAL B O 1
ATOM 10974 N N . THR B 1 634 ? 170.439 193.581 204.195 1.00 119.09 623 THR B N 1
ATOM 10975 C CA . THR B 1 634 ? 171.588 194.480 204.226 1.00 111.94 623 THR B CA 1
ATOM 10976 C C . THR B 1 634 ? 171.862 195.072 202.840 1.00 100.42 623 THR B C 1
ATOM 10977 O O . THR B 1 634 ? 172.548 196.083 202.724 1.00 128.65 623 THR B O 1
ATOM 10981 N N . GLY B 1 635 ? 171.378 194.427 201.778 1.00 102.65 624 GLY B N 1
ATOM 10982 C CA . GLY B 1 635 ? 171.600 194.909 200.425 1.00 99.06 624 GLY B CA 1
ATOM 10983 C C . GLY B 1 635 ? 172.742 194.185 199.725 1.00 80.02 624 GLY B C 1
ATOM 10984 O O . GLY B 1 635 ? 173.093 194.557 198.600 1.00 81.83 624 GLY B O 1
ATOM 10985 N N . GLU B 1 636 ? 173.308 193.167 200.396 1.00 82.27 625 GLU B N 1
ATOM 10986 C CA . GLU B 1 636 ? 174.405 192.377 199.853 1.00 96.74 625 GLU B CA 1
ATOM 10987 C C . GLU B 1 636 ? 173.851 191.178 199.083 1.00 78.28 625 GLU B C 1
ATOM 10988 O O . GLU B 1 636 ? 172.831 190.621 199.448 1.00 94.25 625 GLU B O 1
ATOM 10994 N N . LEU B 1 637 ? 174.563 190.774 198.035 1.00 72.84 626 LEU B N 1
ATOM 10995 C CA . LEU B 1 637 ? 174.227 189.595 197.263 1.00 67.14 626 LEU B CA 1
ATOM 10996 C C . LEU B 1 637 ? 174.590 188.332 198.031 1.00 66.71 626 LEU B C 1
ATOM 10997 O O . LEU B 1 637 ? 175.613 188.283 198.700 1.00 83.74 626 LEU B O 1
ATOM 11002 N N . GLU B 1 638 ? 173.741 187.306 197.908 1.00 67.53 627 GLU B N 1
ATOM 11003 C CA . GLU B 1 638 ? 173.795 186.113 198.741 1.00 66.31 627 GLU B CA 1
ATOM 11004 C C . GLU B 1 638 ? 173.208 184.922 197.981 1.00 63.84 627 GLU B C 1
ATOM 11005 O O . GLU B 1 638 ? 172.043 184.952 197.607 1.00 67.25 627 GLU B O 1
ATOM 11011 N N . LEU B 1 639 ? 174.017 183.884 197.723 1.00 57.09 628 LEU B N 1
ATOM 11012 C CA . LEU B 1 639 ? 173.547 182.692 197.038 1.00 50.34 628 LEU B CA 1
ATOM 11013 C C . LEU B 1 639 ? 172.773 181.801 197.997 1.00 45.73 628 LEU B C 1
ATOM 11014 O O . LEU B 1 639 ? 173.082 181.717 199.180 1.00 48.11 628 LEU B O 1
ATOM 11019 N N . VAL B 1 640 ? 171.765 181.116 197.445 1.00 44.41 629 VAL B N 1
ATOM 11020 C CA . VAL B 1 640 ? 170.870 180.290 198.231 1.00 44.80 629 VAL B CA 1
ATOM 11021 C C . VAL B 1 640 ? 170.597 178.992 197.471 1.00 49.76 629 VAL B C 1
ATOM 11022 O O . VAL B 1 640 ? 170.364 179.013 196.256 1.00 45.02 629 VAL B O 1
ATOM 11026 N N . ALA B 1 641 ? 170.633 177.868 198.201 1.00 43.49 630 ALA B N 1
ATOM 11027 C CA . ALA B 1 641 ? 170.363 176.575 197.618 1.00 45.87 630 ALA B CA 1
ATOM 11028 C C . ALA B 1 641 ? 168.874 176.261 197.517 1.00 57.79 630 ALA B C 1
ATOM 11029 O O . ALA B 1 641 ? 168.074 176.591 198.391 1.00 79.69 630 ALA B O 1
ATOM 11031 N N . LEU B 1 642 ? 168.524 175.581 196.425 1.00 53.19 631 LEU B N 1
ATOM 11032 C CA . LEU B 1 642 ? 167.240 174.965 196.253 1.00 48.59 631 LEU B CA 1
ATOM 11033 C C . LEU B 1 642 ? 167.490 173.468 196.404 1.00 64.86 631 LEU B C 1
ATOM 11034 O O . LEU B 1 642 ? 167.987 172.802 195.493 1.00 65.58 631 LEU B O 1
ATOM 11039 N N . PRO B 1 643 ? 167.173 172.882 197.577 1.00 69.41 632 PRO B N 1
ATOM 11040 C CA . PRO B 1 643 ? 167.529 171.499 197.869 1.00 65.19 632 PRO B CA 1
ATOM 11041 C C . PRO B 1 643 ? 166.670 170.513 197.087 1.00 58.46 632 PRO B C 1
ATOM 11042 O O . PRO B 1 643 ? 165.491 170.750 196.895 1.00 70.09 632 PRO B O 1
ATOM 11046 N N . PRO B 1 644 ? 167.243 169.387 196.614 1.00 60.20 633 PRO B N 1
ATOM 11047 C CA . PRO B 1 644 ? 166.482 168.401 195.832 1.00 61.35 633 PRO B CA 1
ATOM 11048 C C . PRO B 1 644 ? 165.489 167.606 196.660 1.00 48.72 633 PRO B C 1
ATOM 11049 O O . PRO B 1 644 ? 165.657 167.462 197.860 1.00 64.09 633 PRO B O 1
ATOM 11053 N N . THR B 1 645 ? 164.442 167.168 195.980 1.00 52.07 634 THR B N 1
ATOM 11054 C CA . THR B 1 645 ? 163.241 166.561 196.538 1.00 50.81 634 THR B CA 1
ATOM 11055 C C . THR B 1 645 ? 163.219 165.094 196.120 1.00 48.19 634 THR B C 1
ATOM 11056 O O . THR B 1 645 ? 163.322 164.760 194.938 1.00 48.22 634 THR B O 1
ATOM 11060 N N . LEU B 1 646 ? 163.052 164.198 197.085 1.00 53.75 635 LEU B N 1
ATOM 11061 C CA . LEU B 1 646 ? 163.046 162.774 196.799 1.00 50.85 635 LEU B CA 1
ATOM 11062 C C . LEU B 1 646 ? 161.733 162.353 196.136 1.00 50.06 635 LEU B C 1
ATOM 11063 O O . LEU B 1 646 ? 161.764 161.555 195.217 1.00 64.54 635 LEU B O 1
ATOM 11068 N N . ASN B 1 647 ? 160.598 162.888 196.571 1.00 44.58 636 ASN B N 1
ATOM 11069 C CA . ASN B 1 647 ? 159.327 162.559 195.964 1.00 57.78 636 ASN B CA 1
ATOM 11070 C C . ASN B 1 647 ? 158.659 163.790 195.369 1.00 58.79 636 ASN B C 1
ATOM 11071 O O . ASN B 1 647 ? 158.033 164.543 196.113 1.00 67.99 636 ASN B O 1
ATOM 11076 N N . VAL B 1 648 ? 158.704 163.937 194.039 1.00 51.94 637 VAL B N 1
ATOM 11077 C CA . VAL B 1 648 ? 158.105 165.105 193.411 1.00 55.06 637 VAL B CA 1
ATOM 11078 C C . VAL B 1 648 ? 156.663 164.848 192.998 1.00 50.72 637 VAL B C 1
ATOM 11079 O O . VAL B 1 648 ? 156.006 165.755 192.473 1.00 75.89 637 VAL B O 1
ATOM 11083 N N . THR B 1 649 ? 156.094 163.707 193.366 1.00 50.83 638 THR B N 1
ATOM 11084 C CA . THR B 1 649 ? 154.768 163.343 192.884 1.00 56.32 638 THR B CA 1
ATOM 11085 C C . THR B 1 649 ? 153.715 164.351 193.321 1.00 61.67 638 THR B C 1
ATOM 11086 O O . THR B 1 649 ? 152.893 164.751 192.499 1.00 78.96 638 THR B O 1
ATOM 11090 N N . PRO B 1 650 ? 153.654 164.791 194.594 1.00 61.61 639 PRO B N 1
ATOM 11091 C CA . PRO B 1 650 ? 152.698 165.817 195.029 1.00 57.41 639 PRO B CA 1
ATOM 11092 C C . PRO B 1 650 ? 152.780 167.100 194.220 1.00 53.51 639 PRO B C 1
ATOM 11093 O O . PRO B 1 650 ? 151.770 167.737 194.004 1.00 64.52 639 PRO B O 1
ATOM 11097 N N . VAL B 1 651 ? 153.995 167.523 193.853 1.00 49.46 640 VAL B N 1
ATOM 11098 C CA . VAL B 1 651 ? 154.179 168.747 193.092 1.00 47.74 640 VAL B CA 1
ATOM 11099 C C . VAL B 1 651 ? 153.691 168.533 191.666 1.00 44.55 640 VAL B C 1
ATOM 11100 O O . VAL B 1 651 ? 153.069 169.407 191.071 1.00 49.35 640 VAL B O 1
ATOM 11104 N N . TRP B 1 652 ? 154.012 167.384 191.096 1.00 43.20 641 TRP B N 1
ATOM 11105 C CA . TRP B 1 652 ? 153.672 167.122 189.721 1.00 44.98 641 TRP B CA 1
ATOM 11106 C C . TRP B 1 652 ? 152.173 167.055 189.535 1.00 50.13 641 TRP B C 1
ATOM 11107 O O . TRP B 1 652 ? 151.654 167.589 188.577 1.00 56.17 641 TRP B O 1
ATOM 11118 N N . GLU B 1 653 ? 151.472 166.387 190.447 1.00 63.91 642 GLU B N 1
ATOM 11119 C CA . GLU B 1 653 ? 150.024 166.285 190.417 1.00 67.30 642 GLU B CA 1
ATOM 11120 C C . GLU B 1 653 ? 149.411 167.671 190.361 1.00 56.67 642 GLU B C 1
ATOM 11121 O O . GLU B 1 653 ? 148.590 167.963 189.487 1.00 75.71 642 GLU B O 1
ATOM 11127 N N . LEU B 1 654 ? 149.839 168.528 191.259 1.00 50.61 643 LEU B N 1
ATOM 11128 C CA . LEU B 1 654 ? 149.330 169.887 191.309 1.00 63.92 643 LEU B CA 1
ATOM 11129 C C . LEU B 1 654 ? 149.669 170.742 190.076 1.00 51.60 643 LEU B C 1
ATOM 11130 O O . LEU B 1 654 ? 148.818 171.473 189.573 1.00 61.60 643 LEU B O 1
ATOM 11135 N N . LEU B 1 655 ? 150.876 170.649 189.565 1.00 41.77 644 LEU B N 1
ATOM 11136 C CA . LEU B 1 655 ? 151.239 171.342 188.347 1.00 46.25 644 LEU B CA 1
ATOM 11137 C C . LEU B 1 655 ? 150.502 170.836 187.125 1.00 42.95 644 LEU B C 1
ATOM 11138 O O . LEU B 1 655 ? 150.283 171.621 186.211 1.00 50.36 644 LEU B O 1
ATOM 11143 N N . CYS B 1 656 ? 150.129 169.564 187.089 1.00 50.12 645 CYS B N 1
ATOM 11144 C CA . CYS B 1 656 ? 149.313 169.070 185.996 1.00 54.76 645 CYS B CA 1
ATOM 11145 C C . CYS B 1 656 ? 147.952 169.739 186.018 1.00 63.06 645 CYS B C 1
ATOM 11146 O O . CYS B 1 656 ? 147.511 170.248 184.990 1.00 82.79 645 CYS B O 1
ATOM 11149 N N . LEU B 1 657 ? 147.344 169.805 187.209 1.00 62.71 646 LEU B N 1
ATOM 11150 C CA . LEU B 1 657 ? 146.055 170.439 187.385 1.00 61.28 646 LEU B CA 1
ATOM 11151 C C . LEU B 1 657 ? 146.121 171.929 187.059 1.00 59.42 646 LEU B C 1
ATOM 11152 O O . LEU B 1 657 ? 145.101 172.485 186.697 1.00 83.30 646 LEU B O 1
ATOM 11157 N N . CYS B 1 658 ? 147.218 172.605 187.362 1.00 64.11 647 CYS B N 1
ATOM 11158 C CA . CYS B 1 658 ? 147.332 174.023 187.082 1.00 57.97 647 CYS B CA 1
ATOM 11159 C C . CYS B 1 658 ? 147.706 174.297 185.643 1.00 56.89 647 CYS B C 1
ATOM 11160 O O . CYS B 1 658 ? 147.294 175.323 185.133 1.00 64.72 647 CYS B O 1
ATOM 11163 N N . SER B 1 659 ? 148.485 173.434 184.995 1.00 56.79 648 SER B N 1
ATOM 11164 C CA . SER B 1 659 ? 148.840 173.642 183.599 1.00 57.54 648 SER B CA 1
ATOM 11165 C C . SER B 1 659 ? 147.604 173.599 182.695 1.00 56.68 648 SER B C 1
ATOM 11166 O O . SER B 1 659 ? 147.521 174.376 181.763 1.00 63.83 648 SER B O 1
ATOM 11169 N N . THR B 1 660 ? 146.658 172.697 182.944 1.00 57.05 649 THR B N 1
ATOM 11170 C CA . THR B 1 660 ? 145.458 172.630 182.131 1.00 66.36 649 THR B CA 1
ATOM 11171 C C . THR B 1 660 ? 144.653 173.898 182.347 1.00 58.65 649 THR B C 1
ATOM 11172 O O . THR B 1 660 ? 144.231 174.555 181.407 1.00 67.65 649 THR B O 1
ATOM 11176 N N . MET B 1 661 ? 144.464 174.247 183.602 1.00 57.47 650 MET B N 1
ATOM 11177 C CA . MET B 1 661 ? 143.644 175.385 183.963 1.00 57.00 650 MET B CA 1
ATOM 11178 C C . MET B 1 661 ? 144.252 176.637 183.337 1.00 56.15 650 MET B C 1
ATOM 11179 O O . MET B 1 661 ? 143.550 177.456 182.791 1.00 73.88 650 MET B O 1
ATOM 11184 N N . ALA B 1 662 ? 145.566 176.774 183.411 1.00 59.23 651 ALA B N 1
ATOM 11185 C CA . ALA B 1 662 ? 146.256 177.947 182.913 1.00 53.89 651 ALA B CA 1
ATOM 11186 C C . ALA B 1 662 ? 146.104 178.050 181.409 1.00 55.86 651 ALA B C 1
ATOM 11187 O O . ALA B 1 662 ? 145.905 179.142 180.880 1.00 65.08 651 ALA B O 1
ATOM 11189 N N . ALA B 1 663 ? 146.237 176.932 180.708 1.00 63.48 652 ALA B N 1
ATOM 11190 C CA . ALA B 1 663 ? 146.126 176.940 179.259 1.00 74.16 652 ALA B CA 1
ATOM 11191 C C . ALA B 1 663 ? 144.727 177.411 178.840 1.00 79.32 652 ALA B C 1
ATOM 11192 O O . ALA B 1 663 ? 144.594 178.214 177.918 1.00 75.03 652 ALA B O 1
ATOM 11194 N N . ARG B 1 664 ? 143.698 176.935 179.546 1.00 72.22 653 ARG B N 1
ATOM 11195 C CA . ARG B 1 664 ? 142.331 177.341 179.285 1.00 78.75 653 ARG B CA 1
ATOM 11196 C C . ARG B 1 664 ? 142.143 178.843 179.497 1.00 74.33 653 ARG B C 1
ATOM 11197 O O . ARG B 1 664 ? 141.370 179.467 178.766 1.00 105.49 653 ARG B O 1
ATOM 11205 N N . LEU B 1 665 ? 142.888 179.421 180.437 1.00 61.63 654 LEU B N 1
ATOM 11206 C CA . LEU B 1 665 ? 142.797 180.834 180.769 1.00 55.53 654 LEU B CA 1
ATOM 11207 C C . LEU B 1 665 ? 143.780 181.647 179.935 1.00 61.99 654 LEU B C 1
ATOM 11208 O O . LEU B 1 665 ? 143.940 182.846 180.170 1.00 63.28 654 LEU B O 1
ATOM 11213 N N . HIS B 1 666 ? 144.427 181.003 178.977 1.00 63.87 655 HIS B N 1
ATOM 11214 C CA . HIS B 1 666 ? 145.386 181.690 178.127 1.00 82.83 655 HIS B CA 1
ATOM 11215 C C . HIS B 1 666 ? 146.402 182.435 178.977 1.00 68.59 655 HIS B C 1
ATOM 11216 O O . HIS B 1 666 ? 146.534 183.645 178.837 1.00 85.79 655 HIS B O 1
ATOM 11223 N N . TRP B 1 667 ? 147.132 181.698 179.829 1.00 59.60 656 TRP B N 1
ATOM 11224 C CA . TRP B 1 667 ? 148.068 182.295 180.759 1.00 61.48 656 TRP B CA 1
ATOM 11225 C C . TRP B 1 667 ? 149.418 182.593 180.075 1.00 63.70 656 TRP B C 1
ATOM 11226 O O . TRP B 1 667 ? 149.860 181.826 179.226 1.00 63.71 656 TRP B O 1
ATOM 11237 N N . ASP B 1 668 ? 150.006 183.752 180.416 1.00 67.44 657 ASP B N 1
ATOM 11238 C CA . ASP B 1 668 ? 151.335 184.156 179.982 1.00 76.61 657 ASP B CA 1
ATOM 11239 C C . ASP B 1 668 ? 151.878 185.195 180.964 1.00 69.38 657 ASP B C 1
ATOM 11240 O O . ASP B 1 668 ? 151.376 186.296 181.013 1.00 66.05 657 ASP B O 1
ATOM 11245 N N . SER B 1 669 ? 152.878 184.822 181.763 1.00 73.40 658 SER B N 1
ATOM 11246 C CA . SER B 1 669 ? 153.357 185.669 182.835 1.00 69.10 658 SER B CA 1
ATOM 11247 C C . SER B 1 669 ? 153.888 186.977 182.270 1.00 60.87 658 SER B C 1
ATOM 11248 O O . SER B 1 669 ? 153.724 188.034 182.892 1.00 69.78 658 SER B O 1
ATOM 11251 N N . ALA B 1 670 ? 154.541 186.902 181.115 1.00 62.68 659 ALA B N 1
ATOM 11252 C CA . ALA B 1 670 ? 155.037 188.102 180.459 1.00 82.92 659 ALA B CA 1
ATOM 11253 C C . ALA B 1 670 ? 153.874 189.047 180.162 1.00 86.27 659 ALA B C 1
ATOM 11254 O O . ALA B 1 670 ? 153.867 190.190 180.619 1.00 98.31 659 ALA B O 1
ATOM 11256 N N . ALA B 1 671 ? 152.841 188.524 179.486 1.00 83.73 660 ALA B N 1
ATOM 11257 C CA . ALA B 1 671 ? 151.646 189.300 179.192 1.00 81.00 660 ALA B CA 1
ATOM 11258 C C . ALA B 1 671 ? 150.887 189.719 180.455 1.00 81.69 660 ALA B C 1
ATOM 11259 O O . ALA B 1 671 ? 149.848 190.356 180.357 1.00 109.67 660 ALA B O 1
ATOM 11261 N N . GLY B 1 672 ? 151.356 189.325 181.636 1.00 75.02 661 GLY B N 1
ATOM 11262 C CA . GLY B 1 672 ? 150.806 189.838 182.875 1.00 70.17 661 GLY B CA 1
ATOM 11263 C C . GLY B 1 672 ? 149.857 188.880 183.585 1.00 80.30 661 GLY B C 1
ATOM 11264 O O . GLY B 1 672 ? 149.432 189.181 184.700 1.00 96.59 661 GLY B O 1
ATOM 11265 N N . GLY B 1 673 ? 149.531 187.732 182.968 1.00 74.63 662 GLY B N 1
ATOM 11266 C CA . GLY B 1 673 ? 148.617 186.778 183.591 1.00 75.36 662 GLY B CA 1
ATOM 11267 C C . GLY B 1 673 ? 147.679 186.119 182.576 1.00 77.33 662 GLY B C 1
ATOM 11268 O O . GLY B 1 673 ? 148.123 185.728 181.496 1.00 84.48 662 GLY B O 1
ATOM 11269 N N . SER B 1 674 ? 146.386 186.017 182.923 1.00 64.10 663 SER B N 1
ATOM 11270 C CA . SER B 1 674 ? 145.408 185.361 182.066 1.00 68.37 663 SER B CA 1
ATOM 11271 C C . SER B 1 674 ? 145.039 186.234 180.871 1.00 79.75 663 SER B C 1
ATOM 11272 O O . SER B 1 674 ? 144.716 187.403 181.026 1.00 116.55 663 SER B O 1
ATOM 11275 N N . GLY B 1 675 ? 145.104 185.665 179.666 1.00 85.96 664 GLY B N 1
ATOM 11276 C CA . GLY B 1 675 ? 144.625 186.341 178.479 1.00 79.85 664 GLY B CA 1
ATOM 11277 C C . GLY B 1 675 ? 143.112 186.505 178.511 1.00 80.34 664 GLY B C 1
ATOM 11278 O O . GLY B 1 675 ? 142.602 187.505 178.042 1.00 121.18 664 GLY B O 1
ATOM 11279 N N . ARG B 1 676 ? 142.394 185.492 178.992 1.00 90.27 665 ARG B N 1
ATOM 11280 C CA . ARG B 1 676 ? 140.947 185.565 179.108 1.00 84.49 665 ARG B CA 1
ATOM 11281 C C . ARG B 1 676 ? 140.540 186.274 180.396 1.00 87.11 665 ARG B C 1
ATOM 11282 O O . ARG B 1 676 ? 141.263 186.288 181.384 1.00 89.60 665 ARG B O 1
ATOM 11290 N N . THR B 1 677 ? 139.374 186.936 180.346 1.00 103.81 666 THR B N 1
ATOM 11291 C CA . THR B 1 677 ? 138.594 187.251 181.538 1.00 95.75 666 THR B CA 1
ATOM 11292 C C . THR B 1 677 ? 137.684 186.069 181.825 1.00 87.22 666 THR B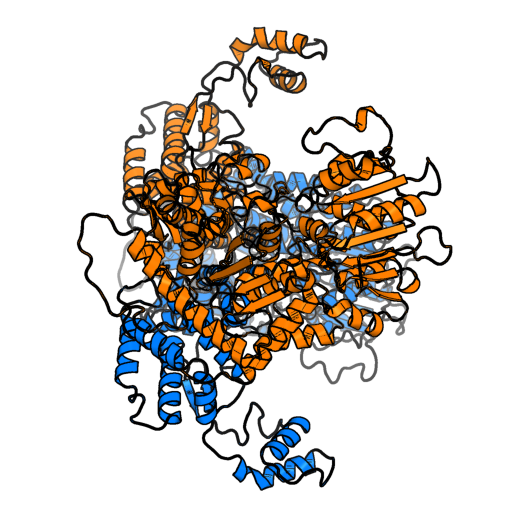 C 1
ATOM 11293 O O . THR B 1 677 ? 137.329 185.318 180.918 1.00 102.19 666 THR B O 1
ATOM 11297 N N . PHE B 1 678 ? 137.267 185.929 183.090 1.00 86.21 667 PHE B N 1
ATOM 11298 C CA . PHE B 1 678 ? 136.437 184.802 183.511 1.00 85.10 667 PHE B CA 1
ATOM 11299 C C . PHE B 1 678 ? 135.597 185.229 184.710 1.00 98.68 667 PHE B C 1
ATOM 11300 O O . PHE B 1 678 ? 135.915 186.200 185.399 1.00 90.64 667 PHE B O 1
ATOM 11308 N N . GLY B 1 679 ? 134.471 184.533 184.913 1.00 117.64 668 GLY B N 1
ATOM 11309 C CA . GLY B 1 679 ? 133.603 184.817 186.043 1.00 125.13 668 GLY B CA 1
ATOM 11310 C C . GLY B 1 679 ? 133.554 183.636 187.002 1.00 116.58 668 GLY B C 1
ATOM 11311 O O . GLY B 1 679 ? 134.157 182.605 186.744 1.00 131.80 668 GLY B O 1
ATOM 11312 N N . PRO B 1 680 ? 132.821 183.749 188.126 1.00 119.30 669 PRO B N 1
ATOM 11313 C CA . PRO B 1 680 ? 132.722 182.660 189.097 1.00 126.07 669 PRO B CA 1
ATOM 11314 C C . PRO B 1 680 ? 132.023 181.406 188.571 1.00 132.21 669 PRO B C 1
ATOM 11315 O O . PRO B 1 680 ? 132.180 180.334 189.144 1.00 130.32 669 PRO B O 1
ATOM 11319 N N . ASP B 1 681 ? 131.274 181.523 187.470 1.00 143.28 670 ASP B N 1
ATOM 11320 C CA . ASP B 1 681 ? 130.717 180.352 186.798 1.00 162.07 670 ASP B CA 1
ATOM 11321 C C . ASP B 1 681 ? 131.808 179.569 186.056 1.00 146.13 670 ASP B C 1
ATOM 11322 O O . ASP B 1 681 ? 131.814 178.338 186.073 1.00 146.45 670 ASP B O 1
ATOM 11327 N N . ASP B 1 682 ? 132.737 180.277 185.397 1.00 128.20 671 ASP B N 1
ATOM 11328 C CA . ASP B 1 682 ? 133.845 179.627 184.716 1.00 127.98 671 ASP B CA 1
ATOM 11329 C C . ASP B 1 682 ? 134.737 178.889 185.715 1.00 118.80 671 ASP B C 1
ATOM 11330 O O . ASP B 1 682 ? 135.255 177.815 185.406 1.00 139.67 671 ASP B O 1
ATOM 11335 N N . VAL B 1 683 ? 134.941 179.481 186.901 1.00 95.33 672 VAL B N 1
ATOM 11336 C CA . VAL B 1 683 ? 135.819 178.909 187.910 1.00 92.25 672 VAL B CA 1
ATOM 11337 C C . VAL B 1 683 ? 135.334 177.524 188.327 1.00 89.70 672 VAL B C 1
ATOM 11338 O O . VAL B 1 683 ? 136.138 176.593 188.456 1.00 99.30 672 VAL B O 1
ATOM 11342 N N . LEU B 1 684 ? 134.025 177.377 188.523 1.00 99.14 673 LEU B N 1
ATOM 11343 C CA . LEU B 1 684 ? 133.458 176.084 188.863 1.00 113.34 673 LEU B CA 1
ATOM 11344 C C . LEU B 1 684 ? 133.673 175.091 187.716 1.00 106.83 673 LEU B C 1
ATOM 11345 O O . LEU B 1 684 ? 134.006 173.942 187.963 1.00 108.63 673 LEU B O 1
ATOM 11350 N N . ASP B 1 685 ? 133.520 175.532 186.457 1.00 120.38 674 ASP B N 1
ATOM 11351 C CA . ASP B 1 685 ? 133.746 174.680 185.293 1.00 147.41 674 ASP B CA 1
ATOM 11352 C C . ASP B 1 685 ? 135.217 174.271 185.126 1.00 129.75 674 ASP B C 1
ATOM 11353 O O . ASP B 1 685 ? 135.494 173.214 184.573 1.00 116.97 674 ASP B O 1
ATOM 11358 N N . LEU B 1 686 ? 136.167 175.101 185.571 1.00 125.70 675 LEU B N 1
ATOM 11359 C CA . LEU B 1 686 ? 137.587 174.762 185.517 1.00 113.31 675 LEU B CA 1
ATOM 11360 C C . LEU B 1 686 ? 137.928 173.682 186.545 1.00 109.01 675 LEU B C 1
ATOM 11361 O O . LEU B 1 686 ? 138.657 172.746 186.217 1.00 126.97 675 LEU B O 1
ATOM 11366 N N . LEU B 1 687 ? 137.427 173.815 187.782 1.00 94.26 676 LEU B N 1
ATOM 11367 C CA . LEU B 1 687 ? 137.760 172.888 188.855 1.00 98.31 676 LEU B CA 1
ATOM 11368 C C . LEU B 1 687 ? 136.972 171.571 188.806 1.00 120.07 676 LEU B C 1
ATOM 11369 O O . LEU B 1 687 ? 137.541 170.535 189.139 1.00 140.54 676 LEU B O 1
ATOM 11374 N N . THR B 1 688 ? 135.691 171.569 188.391 1.00 142.25 677 THR B N 1
ATOM 11375 C CA . THR B 1 688 ? 134.778 170.462 188.685 1.00 163.63 677 THR B CA 1
ATOM 11376 C C . THR B 1 688 ? 135.229 169.107 188.127 1.00 169.92 677 THR B C 1
ATOM 11377 O O . THR B 1 688 ? 134.929 168.098 188.760 1.00 189.83 677 THR B O 1
ATOM 11381 N N . PRO B 1 689 ? 135.880 168.973 186.943 1.00 169.49 678 PRO B N 1
ATOM 11382 C CA . PRO B 1 689 ? 136.369 167.665 186.493 1.00 174.35 678 PRO B CA 1
ATOM 11383 C C . PRO B 1 689 ? 137.302 166.938 187.461 1.00 173.18 678 PRO B C 1
ATOM 11384 O O . PRO B 1 689 ? 137.387 165.712 187.418 1.00 196.89 678 PRO B O 1
ATOM 11388 N N . HIS B 1 690 ? 138.016 167.697 188.309 1.00 158.78 679 HIS B N 1
ATOM 11389 C CA . HIS B 1 690 ? 139.035 167.150 189.196 1.00 155.21 679 HIS B CA 1
ATOM 11390 C C . HIS B 1 690 ? 138.930 167.734 190.606 1.00 138.85 679 HIS B C 1
ATOM 11391 O O . HIS B 1 690 ? 139.912 167.735 191.335 1.00 124.84 679 HIS B O 1
ATOM 11398 N N . TYR B 1 691 ? 137.729 168.132 191.034 1.00 138.99 680 TYR B N 1
ATOM 11399 C CA . TYR B 1 691 ? 137.552 168.878 192.272 1.00 140.80 680 TYR B CA 1
ATOM 11400 C C . TYR B 1 691 ? 138.082 168.103 193.476 1.00 150.54 680 TYR B C 1
ATOM 11401 O O . TYR B 1 691 ? 138.749 168.678 194.339 1.00 139.59 680 TYR B O 1
ATOM 11410 N N . ASP B 1 692 ? 137.818 166.791 193.514 1.00 170.43 681 ASP B N 1
ATOM 11411 C CA . ASP B 1 692 ? 138.256 165.941 194.611 1.00 186.01 681 ASP B CA 1
ATOM 11412 C C . ASP B 1 692 ? 139.784 165.862 194.681 1.00 174.66 681 ASP B C 1
ATOM 11413 O O . ASP B 1 692 ? 140.337 165.748 195.771 1.00 166.27 681 ASP B O 1
ATOM 11418 N N . ARG B 1 693 ? 140.448 165.918 193.514 1.00 170.03 682 ARG B N 1
ATOM 11419 C CA . ARG B 1 693 ? 141.903 165.918 193.427 1.00 157.50 682 ARG B CA 1
ATOM 11420 C C . ARG B 1 693 ? 142.472 167.254 193.908 1.00 127.28 682 ARG B C 1
ATOM 11421 O O . ARG B 1 693 ? 143.400 167.261 194.699 1.00 118.33 682 ARG B O 1
ATOM 11429 N N . TYR B 1 694 ? 141.900 168.382 193.480 1.00 117.33 683 TYR B N 1
ATOM 11430 C CA . TYR B 1 694 ? 142.366 169.678 193.955 1.00 120.98 683 TYR B CA 1
ATOM 11431 C C . TYR B 1 694 ? 142.239 169.741 195.475 1.00 122.60 683 TYR B C 1
ATOM 11432 O O . TYR B 1 694 ? 143.175 170.154 196.146 1.00 113.71 683 TYR B O 1
ATOM 11441 N N . MET B 1 695 ? 141.085 169.314 196.009 1.00 140.09 684 MET B N 1
ATOM 11442 C CA . MET B 1 695 ? 140.836 169.271 197.442 1.00 160.59 684 MET B CA 1
ATOM 11443 C C . MET B 1 695 ? 141.841 168.368 198.155 1.00 160.31 684 MET B C 1
ATOM 11444 O O . MET B 1 695 ? 142.423 168.776 199.160 1.00 156.33 684 MET B O 1
ATOM 11449 N N . GLN B 1 696 ? 142.050 167.152 197.637 1.00 152.86 685 GLN B N 1
ATOM 11450 C CA . GLN B 1 696 ? 142.959 166.192 198.253 1.00 156.40 685 GLN B CA 1
ATOM 11451 C C . GLN B 1 696 ? 144.408 166.688 198.215 1.00 148.61 685 GLN B C 1
ATOM 11452 O O . GLN B 1 696 ? 145.110 166.581 199.214 1.00 148.77 685 GLN B O 1
ATOM 11458 N N . LEU B 1 697 ? 144.847 167.255 197.085 1.00 143.14 686 LEU B N 1
ATOM 11459 C CA . LEU B 1 697 ? 146.219 167.723 196.917 1.00 151.65 686 LEU B CA 1
ATOM 11460 C C . LEU B 1 697 ? 146.516 168.949 197.773 1.00 146.66 686 LEU B C 1
ATOM 11461 O O . LEU B 1 697 ? 147.587 169.021 198.355 1.00 140.62 686 LEU B O 1
ATOM 11466 N N . VAL B 1 698 ? 145.597 169.914 197.856 1.00 153.50 687 VAL B N 1
ATOM 11467 C CA . VAL B 1 698 ? 145.835 171.080 198.692 1.00 163.20 687 VAL B CA 1
ATOM 11468 C C . VAL B 1 698 ? 145.788 170.668 200.171 1.00 167.63 687 VAL B C 1
ATOM 11469 O O . VAL B 1 698 ? 146.551 171.199 200.978 1.00 133.71 687 VAL B O 1
ATOM 11473 N N . PHE B 1 699 ? 144.937 169.688 200.522 1.00 174.04 688 PHE B N 1
ATOM 11474 C CA . PHE B 1 699 ? 144.900 169.126 201.868 1.00 201.08 688 PHE B CA 1
ATOM 11475 C C . PHE B 1 699 ? 146.231 168.441 202.201 1.00 206.35 688 PHE B C 1
ATOM 11476 O O . PHE B 1 699 ? 146.829 168.734 203.238 1.00 219.26 688 PHE B O 1
ATOM 11484 N N . GLU B 1 700 ? 146.689 167.527 201.327 1.00 201.75 689 GLU B N 1
ATOM 11485 C CA . GLU B 1 700 ? 147.924 166.781 201.541 1.00 190.19 689 GLU B CA 1
ATOM 11486 C C . GLU B 1 700 ? 149.133 167.713 201.560 1.00 160.57 689 GLU B C 1
ATOM 11487 O O . GLU B 1 700 ? 150.047 167.500 202.345 1.00 168.98 689 GLU B O 1
ATOM 11493 N N . LEU B 1 701 ? 149.146 168.731 200.693 1.00 164.85 690 LEU B N 1
ATOM 11494 C CA . LEU B 1 701 ? 150.188 169.750 200.692 1.00 180.98 690 LEU B CA 1
ATOM 11495 C C . LEU B 1 701 ? 150.197 170.521 202.016 1.00 173.51 690 LEU B C 1
ATOM 11496 O O . LEU B 1 701 ? 151.257 170.936 202.463 1.00 143.24 690 LEU B O 1
ATOM 11501 N N . GLY B 1 702 ? 149.026 170.721 202.640 1.00 183.09 691 GLY B N 1
ATOM 11502 C CA . GLY B 1 702 ? 148.939 171.290 203.981 1.00 196.05 691 GLY B CA 1
ATOM 11503 C C . GLY B 1 702 ? 149.485 170.367 205.081 1.00 215.56 691 GLY B C 1
ATOM 11504 O O . GLY B 1 702 ? 150.143 170.832 206.015 1.00 210.55 691 GLY B O 1
ATOM 11505 N N . HIS B 1 703 ? 149.237 169.050 204.963 1.00 245.68 692 HIS B N 1
ATOM 11506 C CA . HIS B 1 703 ? 149.456 168.100 206.054 1.00 276.37 692 HIS B CA 1
ATOM 11507 C C . HIS B 1 703 ? 150.584 167.104 205.751 1.00 297.19 692 HIS B C 1
ATOM 11508 O O . HIS B 1 703 ? 150.626 166.014 206.322 1.00 300.24 692 HIS B O 1
ATOM 11515 N N . CYS B 1 704 ? 151.534 167.494 204.890 1.00 315.09 693 CYS B N 1
ATOM 11516 C CA . CYS B 1 704 ? 152.639 166.621 204.516 1.00 322.28 693 CYS B CA 1
ATOM 11517 C C . CYS B 1 704 ? 153.537 166.363 205.728 1.00 355.53 693 CYS B C 1
ATOM 11518 O O . CYS B 1 704 ? 153.984 167.297 206.392 1.00 347.70 693 CYS B O 1
ATOM 11521 N N . ASN B 1 705 ? 153.819 165.077 205.981 1.00 392.12 694 ASN B N 1
ATOM 11522 C CA . ASN B 1 705 ? 154.526 164.621 207.172 1.00 414.88 694 ASN B CA 1
ATOM 11523 C C . ASN B 1 705 ? 156.042 164.846 207.059 1.00 411.30 694 ASN B C 1
ATOM 11524 O O . ASN B 1 705 ? 156.747 164.765 208.069 1.00 411.71 694 ASN B O 1
ATOM 11529 N N . VAL B 1 706 ? 156.550 165.127 205.841 1.00 395.80 695 VAL B N 1
ATOM 11530 C CA . VAL B 1 706 ? 157.989 165.183 205.577 1.00 364.97 695 VAL B CA 1
ATOM 11531 C C . VAL B 1 706 ? 158.373 166.473 204.839 1.00 329.55 695 VAL B C 1
ATOM 11532 O O . VAL B 1 706 ? 157.646 166.950 203.968 1.00 306.53 695 VAL B O 1
ATOM 11536 N N . THR B 1 707 ? 159.550 167.018 205.206 1.00 313.42 696 THR B N 1
ATOM 11537 C CA . THR B 1 707 ? 160.047 168.299 204.713 1.00 300.52 696 THR B CA 1
ATOM 11538 C C . THR B 1 707 ? 160.919 168.085 203.471 1.00 276.72 696 THR B C 1
ATOM 11539 O O . THR B 1 707 ? 162.109 168.405 203.466 1.00 270.75 696 THR B O 1
ATOM 11543 N N . ASP B 1 708 ? 160.305 167.602 202.382 1.00 262.65 697 ASP B N 1
ATOM 11544 C CA . ASP B 1 708 ? 161.048 167.064 201.248 1.00 250.00 697 ASP B CA 1
ATOM 11545 C C . ASP B 1 708 ? 161.429 168.149 200.232 1.00 221.30 697 ASP B C 1
ATOM 11546 O O . ASP B 1 708 ? 160.845 168.248 199.147 1.00 216.53 697 ASP B O 1
ATOM 11551 N N . GLY B 1 709 ? 162.478 168.916 200.556 1.00 195.41 698 GLY B N 1
ATOM 11552 C CA . GLY B 1 709 ? 162.956 169.976 199.680 1.00 178.06 698 GLY B CA 1
ATOM 11553 C C . GLY B 1 709 ? 162.166 171.278 199.864 1.00 179.46 698 GLY B C 1
ATOM 11554 O O . GLY B 1 709 ? 161.397 171.434 200.814 1.00 198.46 698 GLY B O 1
ATOM 11555 N N . LEU B 1 710 ? 162.328 172.210 198.914 1.00 173.97 699 LEU B N 1
ATOM 11556 C CA . LEU B 1 710 ? 161.852 173.582 199.075 1.00 158.54 699 LEU B CA 1
ATOM 11557 C C . LEU B 1 710 ? 160.322 173.676 199.071 1.00 146.56 699 LEU B C 1
ATOM 11558 O O . LEU B 1 710 ? 159.737 174.290 199.963 1.00 116.15 699 LEU B O 1
ATOM 11563 N N . LEU B 1 711 ? 159.682 173.030 198.086 1.00 138.74 700 LEU B N 1
ATOM 11564 C CA . LEU B 1 711 ? 158.261 173.204 197.837 1.00 132.91 700 LEU B CA 1
ATOM 11565 C C . LEU B 1 711 ? 157.399 172.457 198.866 1.00 163.21 700 LEU B C 1
ATOM 11566 O O . LEU B 1 711 ? 156.193 172.704 198.917 1.00 181.66 700 LEU B O 1
ATOM 11571 N N . LEU B 1 712 ? 157.999 171.564 199.683 1.00 159.02 701 LEU B N 1
ATOM 11572 C CA . LEU B 1 712 ? 157.312 170.894 200.787 1.00 138.67 701 LEU B CA 1
ATOM 11573 C C . LEU B 1 712 ? 157.952 171.233 202.140 1.00 147.42 701 LEU B C 1
ATOM 11574 O O . LEU B 1 712 ? 157.842 170.454 203.083 1.00 160.19 701 LEU B O 1
ATOM 11579 N N . SER B 1 713 ? 158.573 172.417 202.249 1.00 163.73 702 SER B N 1
ATOM 11580 C CA . SER B 1 713 ? 159.188 172.904 203.482 1.00 166.28 702 SER B CA 1
ATOM 11581 C C . SER B 1 713 ? 158.141 173.253 204.546 1.00 188.68 702 SER B C 1
ATOM 11582 O O . SER B 1 713 ? 156.969 173.427 204.232 1.00 189.83 702 SER B O 1
ATOM 11585 N N . GLU B 1 714 ? 158.581 173.446 205.802 1.00 215.03 703 GLU B N 1
ATOM 11586 C CA . GLU B 1 714 ? 157.685 173.657 206.935 1.00 224.72 703 GLU B CA 1
ATOM 11587 C C . GLU B 1 714 ? 156.768 174.872 206.754 1.00 207.75 703 GLU B C 1
ATOM 11588 O O . GLU B 1 714 ? 155.574 174.773 207.040 1.00 228.78 703 GLU B O 1
ATOM 11594 N N . GLU B 1 715 ? 157.306 176.013 206.292 1.00 185.76 704 GLU B N 1
ATOM 11595 C CA . GLU B 1 715 ? 156.504 177.219 206.114 1.00 171.28 704 GLU B CA 1
ATOM 11596 C C . GLU B 1 715 ? 155.454 177.019 205.019 1.00 171.32 704 GLU B C 1
ATOM 11597 O O . GLU B 1 715 ? 154.317 177.474 205.160 1.00 205.58 704 GLU B O 1
ATOM 11603 N N . ALA B 1 716 ? 155.839 176.331 203.934 1.00 166.11 705 ALA B N 1
ATOM 11604 C CA . ALA B 1 716 ? 154.967 176.101 202.793 1.00 160.30 705 ALA B CA 1
ATOM 11605 C C . ALA B 1 716 ? 153.764 175.244 203.189 1.00 155.65 705 ALA B C 1
ATOM 11606 O O . ALA B 1 716 ? 152.631 175.626 202.917 1.00 163.44 705 ALA B O 1
ATOM 11608 N N . VAL B 1 717 ? 154.005 174.114 203.867 1.00 159.40 706 VAL B N 1
ATOM 11609 C CA . VAL B 1 717 ? 152.932 173.208 204.251 1.00 175.13 706 VAL B CA 1
ATOM 11610 C C . VAL B 1 717 ? 152.057 173.871 205.319 1.00 157.27 706 VAL B C 1
ATOM 11611 O O . VAL B 1 717 ? 150.833 173.811 205.222 1.00 148.72 706 VAL B O 1
ATOM 11615 N N . LYS B 1 718 ? 152.671 174.577 206.280 1.00 171.79 707 LYS B N 1
ATOM 11616 C CA . LYS B 1 718 ? 151.937 175.261 207.337 1.00 172.67 707 LYS B CA 1
ATOM 11617 C C . LYS B 1 718 ? 150.981 176.303 206.749 1.00 144.97 707 LYS B C 1
ATOM 11618 O O . LYS B 1 718 ? 149.802 176.321 207.099 1.00 161.12 707 LYS B O 1
ATOM 11624 N N . ARG B 1 719 ? 151.478 177.169 205.857 1.00 135.33 708 ARG B N 1
ATOM 11625 C CA . ARG B 1 719 ? 150.674 178.245 205.298 1.00 141.33 708 ARG B CA 1
ATOM 11626 C C . ARG B 1 719 ? 149.576 177.713 204.373 1.00 135.45 708 ARG B C 1
ATOM 11627 O O . ARG B 1 719 ? 148.503 178.314 204.300 1.00 119.18 708 ARG B O 1
ATOM 11635 N N . VAL B 1 720 ? 149.800 176.587 203.686 1.00 137.91 709 VAL B N 1
ATOM 11636 C CA . VAL B 1 720 ? 148.749 175.969 202.887 1.00 142.72 709 VAL B CA 1
ATOM 11637 C C . VAL B 1 720 ? 147.672 175.366 203.796 1.00 158.57 709 VAL B C 1
ATOM 11638 O O . VAL B 1 720 ? 146.487 175.505 203.500 1.00 177.03 709 VAL B O 1
ATOM 11642 N N . ALA B 1 721 ? 148.049 174.733 204.916 1.00 148.26 710 ALA B N 1
ATOM 11643 C CA . ALA B 1 721 ? 147.068 174.248 205.880 1.00 145.35 710 ALA B CA 1
ATOM 11644 C C . ALA B 1 721 ? 146.255 175.404 206.480 1.00 156.07 710 ALA B C 1
ATOM 11645 O O . ALA B 1 721 ? 145.037 175.293 206.605 1.00 177.15 710 ALA B O 1
ATOM 11647 N N . ASP B 1 722 ? 146.916 176.515 206.839 1.00 155.58 711 ASP B N 1
ATOM 11648 C CA . ASP B 1 722 ? 146.248 177.711 207.339 1.00 172.77 711 ASP B CA 1
ATOM 11649 C C . ASP B 1 722 ? 145.233 178.242 206.323 1.00 162.97 711 ASP B C 1
ATOM 11650 O O . ASP B 1 722 ? 144.088 178.534 206.681 1.00 174.93 711 ASP B O 1
ATOM 11655 N N . ALA B 1 723 ? 145.651 178.372 205.057 1.00 171.81 712 ALA B N 1
ATOM 11656 C CA . ALA B 1 723 ? 144.780 178.879 204.005 1.00 182.05 712 ALA B CA 1
ATOM 11657 C C . ALA B 1 723 ? 143.598 177.932 203.773 1.00 187.41 712 ALA B C 1
ATOM 11658 O O . ALA B 1 723 ? 142.454 178.382 203.712 1.00 216.47 712 ALA B O 1
ATOM 11660 N N . LEU B 1 724 ? 143.865 176.621 203.673 1.00 189.17 713 LEU B N 1
ATOM 11661 C CA . LEU B 1 724 ? 142.849 175.611 203.389 1.00 205.38 713 LEU B CA 1
ATOM 11662 C C . LEU B 1 724 ? 141.835 175.517 204.536 1.00 231.31 713 LEU B C 1
ATOM 11663 O O . LEU B 1 724 ? 140.629 175.480 204.295 1.00 238.68 713 LEU B O 1
ATOM 11668 N N . SER B 1 725 ? 142.304 175.528 205.789 1.00 247.77 714 SER B N 1
ATOM 11669 C CA . SER B 1 725 ? 141.423 175.486 206.953 1.00 262.39 714 SER B CA 1
ATOM 11670 C C . SER B 1 725 ? 140.611 176.777 207.104 1.00 260.33 714 SER B C 1
ATOM 11671 O O . SER B 1 725 ? 139.567 176.766 207.759 1.00 265.77 714 SER B O 1
ATOM 11674 N N . GLY B 1 726 ? 141.064 177.882 206.485 1.00 245.67 715 GLY B N 1
ATOM 11675 C CA . GLY B 1 726 ? 140.309 179.132 206.418 1.00 225.84 715 GLY B CA 1
ATOM 11676 C C . GLY B 1 726 ? 139.237 179.160 205.316 1.00 214.84 715 GLY B C 1
ATOM 11677 O O . GLY B 1 726 ? 138.393 180.055 205.292 1.00 226.85 715 GLY B O 1
ATOM 11678 N N . CYS B 1 727 ? 139.261 178.173 204.410 1.00 188.13 716 CYS B N 1
ATOM 11679 C CA . CYS B 1 727 ? 138.266 178.019 203.357 1.00 193.68 716 CYS B CA 1
ATOM 11680 C C . CYS B 1 727 ? 136.938 177.535 203.953 1.00 223.31 716 CYS B C 1
ATOM 11681 O O . CYS B 1 727 ? 136.938 176.698 204.858 1.00 237.77 716 CYS B O 1
ATOM 11684 N N . PRO B 1 728 ? 135.754 178.010 203.480 1.00 227.20 717 PRO B N 1
ATOM 11685 C CA . PRO B 1 728 ? 134.475 177.500 203.981 1.00 228.94 717 PRO B CA 1
ATOM 11686 C C . PRO B 1 728 ? 134.265 176.026 203.633 1.00 229.12 717 PRO B C 1
ATOM 11687 O O . PRO B 1 728 ? 134.616 175.596 202.536 1.00 218.20 717 PRO B O 1
ATOM 11691 N N . PRO B 1 729 ? 133.698 175.204 204.552 1.00 231.72 718 PRO B N 1
ATOM 11692 C CA . PRO B 1 729 ? 133.314 173.822 204.240 1.00 236.66 718 PRO B CA 1
ATOM 11693 C C . PRO B 1 729 ? 132.335 173.684 203.073 1.00 250.44 718 PRO B C 1
ATOM 11694 O O . PRO B 1 729 ? 131.574 174.602 202.778 1.00 243.25 718 PRO B O 1
ATOM 11698 N N . ARG B 1 730 ? 132.308 172.486 202.472 1.00 266.47 719 ARG B N 1
ATOM 11699 C CA . ARG B 1 730 ? 131.626 172.216 201.209 1.00 282.31 719 ARG B CA 1
ATOM 11700 C C . ARG B 1 730 ? 130.121 172.507 201.272 1.00 284.66 719 ARG B C 1
ATOM 11701 O O . ARG B 1 730 ? 129.512 172.829 200.248 1.00 278.13 719 ARG B O 1
ATOM 11709 N N . GLY B 1 731 ? 129.511 172.388 202.462 1.00 292.54 720 GLY B N 1
ATOM 11710 C CA . GLY B 1 731 ? 128.077 172.596 202.629 1.00 291.99 720 GLY B CA 1
ATOM 11711 C C . GLY B 1 731 ? 127.693 174.012 203.079 1.00 279.80 720 GLY B C 1
ATOM 11712 O O . GLY B 1 731 ? 126.504 174.332 203.104 1.00 283.16 720 GLY B O 1
ATOM 11713 N N . SER B 1 732 ? 128.681 174.852 203.432 1.00 262.03 721 SER B N 1
ATOM 11714 C CA . SER B 1 732 ? 128.435 176.119 204.116 1.00 254.41 721 SER B CA 1
ATOM 11715 C C . SER B 1 732 ? 128.086 177.248 203.143 1.00 242.59 721 SER B C 1
ATOM 11716 O O . SER B 1 732 ? 127.520 178.258 203.568 1.00 259.16 721 SER B O 1
ATOM 11719 N N . VAL B 1 733 ? 128.474 177.101 201.863 1.00 223.34 722 VAL B N 1
ATOM 11720 C CA . VAL B 1 733 ? 128.348 178.145 200.850 1.00 205.62 722 VAL B CA 1
ATOM 11721 C C . VAL B 1 733 ? 127.933 177.506 199.517 1.00 187.55 722 VAL B C 1
ATOM 11722 O O . VAL B 1 733 ? 127.908 176.284 199.385 1.00 175.09 722 VAL B O 1
ATOM 11726 N N . SER B 1 734 ? 127.601 178.337 198.518 1.00 181.30 723 SER B N 1
ATOM 11727 C CA . SER B 1 734 ? 127.260 177.836 197.191 1.00 203.75 723 SER B CA 1
ATOM 11728 C C . SER B 1 734 ? 128.468 177.155 196.537 1.00 220.58 723 SER B C 1
ATOM 11729 O O . SER B 1 734 ? 129.614 177.449 196.873 1.00 246.42 723 SER B O 1
ATOM 11732 N N . GLU B 1 735 ? 128.217 176.286 195.545 1.00 211.50 724 GLU B N 1
ATOM 11733 C CA . GLU B 1 735 ? 129.289 175.601 194.834 1.00 205.25 724 GLU B CA 1
ATOM 11734 C C . GLU B 1 735 ? 130.284 176.599 194.237 1.00 189.02 724 GLU B C 1
ATOM 11735 O O . GLU B 1 735 ? 131.498 176.380 194.324 1.00 198.08 724 GLU B O 1
ATOM 11741 N N . THR B 1 736 ? 129.772 177.695 193.655 1.00 163.38 725 THR B N 1
ATOM 11742 C CA . THR B 1 736 ? 130.626 178.702 193.040 1.00 154.28 725 THR B CA 1
ATOM 11743 C C . THR B 1 736 ? 131.446 179.441 194.094 1.00 149.87 725 THR B C 1
ATOM 11744 O O . THR B 1 736 ? 132.593 179.790 193.815 1.00 183.26 725 THR B O 1
ATOM 11748 N N . ASP B 1 737 ? 130.886 179.686 195.285 1.00 147.62 726 ASP B N 1
ATOM 11749 C CA . ASP B 1 737 ? 131.622 180.370 196.341 1.00 176.57 726 ASP B CA 1
ATOM 11750 C C . ASP B 1 737 ? 132.776 179.511 196.857 1.00 156.36 726 ASP B C 1
ATOM 11751 O O . ASP B 1 737 ? 133.874 180.022 197.090 1.00 168.05 726 ASP B O 1
ATOM 11756 N N . HIS B 1 738 ? 132.534 178.210 197.029 1.00 139.04 727 HIS B N 1
ATOM 11757 C CA . HIS B 1 738 ? 133.581 177.294 197.447 1.00 137.57 727 HIS B CA 1
ATOM 11758 C C . HIS B 1 738 ? 134.639 177.175 196.350 1.00 125.23 727 HIS B C 1
ATOM 11759 O O . HIS B 1 738 ? 135.834 177.182 196.641 1.00 140.96 727 HIS B O 1
ATOM 11766 N N . ALA B 1 739 ? 134.205 177.067 195.089 1.00 109.51 728 ALA B N 1
ATOM 11767 C CA . ALA B 1 739 ? 135.112 176.946 193.960 1.00 102.10 728 ALA B CA 1
ATOM 11768 C C . ALA B 1 739 ? 136.013 178.170 193.854 1.00 104.63 728 ALA B C 1
ATOM 11769 O O . ALA B 1 739 ? 137.221 178.027 193.683 1.00 127.63 728 ALA B O 1
ATOM 11771 N N . VAL B 1 740 ? 135.442 179.372 193.975 1.00 96.94 729 VAL B N 1
ATOM 11772 C CA . VAL B 1 740 ? 136.232 180.592 193.927 1.00 100.99 729 VAL B CA 1
ATOM 11773 C C . VAL B 1 740 ? 137.184 180.660 195.119 1.00 107.27 729 VAL B C 1
ATOM 11774 O O . VAL B 1 740 ? 138.322 181.069 194.944 1.00 112.37 729 VAL B O 1
ATOM 11778 N N . ALA B 1 741 ? 136.758 180.247 196.316 1.00 109.49 730 ALA B N 1
ATOM 11779 C CA . ALA B 1 741 ? 137.646 180.245 197.470 1.00 111.71 730 ALA B CA 1
ATOM 11780 C C . ALA B 1 741 ? 138.844 179.321 197.234 1.00 99.51 730 ALA B C 1
ATOM 11781 O O . ALA B 1 741 ? 139.983 179.720 197.455 1.00 105.65 730 ALA B O 1
ATOM 11783 N N . LEU B 1 742 ? 138.596 178.095 196.756 1.00 103.31 731 LEU B N 1
ATOM 11784 C CA . LEU B 1 742 ? 139.655 177.126 196.503 1.00 95.80 731 LEU B CA 1
ATOM 11785 C C . LEU B 1 742 ? 140.593 177.610 195.394 1.00 92.85 731 LEU B C 1
ATOM 11786 O O . LEU B 1 742 ? 141.809 177.548 195.548 1.00 95.86 731 LEU B O 1
ATOM 11791 N N . PHE B 1 743 ? 140.029 178.099 194.282 1.00 83.47 732 PHE B N 1
ATOM 11792 C CA . PHE B 1 743 ? 140.795 178.612 193.159 1.00 71.46 732 PHE B CA 1
ATOM 11793 C C . PHE B 1 743 ? 141.687 179.768 193.588 1.00 86.71 732 PHE B C 1
ATOM 11794 O O . PHE B 1 743 ? 142.877 179.783 193.279 1.00 112.57 732 PHE B O 1
ATOM 11802 N N . LYS B 1 744 ? 141.133 180.698 194.357 1.00 87.84 733 LYS B N 1
ATOM 11803 C CA . LYS B 1 744 ? 141.876 181.843 194.853 1.00 99.96 733 LYS B CA 1
ATOM 11804 C C . LYS B 1 744 ? 143.039 181.401 195.745 1.00 83.56 733 LYS B C 1
ATOM 11805 O O . LYS B 1 744 ? 144.099 182.020 195.687 1.00 81.16 733 LYS B O 1
ATOM 11811 N N . ILE B 1 745 ? 142.835 180.370 196.584 1.00 87.85 734 ILE B N 1
ATOM 11812 C CA . ILE B 1 745 ? 143.864 179.864 197.488 1.00 94.41 734 ILE B CA 1
ATOM 11813 C C . ILE B 1 745 ? 144.986 179.206 196.689 1.00 87.16 734 ILE B C 1
ATOM 11814 O O . ILE B 1 745 ? 146.148 179.464 196.951 1.00 77.10 734 ILE B O 1
ATOM 11819 N N . ILE B 1 746 ? 144.659 178.364 195.704 1.00 83.54 735 ILE B N 1
ATOM 11820 C CA . ILE B 1 746 ? 145.667 177.641 194.945 1.00 78.19 735 ILE B CA 1
ATOM 11821 C C . ILE B 1 746 ? 146.560 178.628 194.212 1.00 67.54 735 ILE B C 1
ATOM 11822 O O . ILE B 1 746 ? 147.780 178.532 194.285 1.00 73.85 735 ILE B O 1
ATOM 11827 N N . TRP B 1 747 ? 145.953 179.517 193.425 1.00 65.25 736 TRP B N 1
ATOM 11828 C CA . TRP B 1 747 ? 146.719 180.492 192.675 1.00 60.96 736 TRP B CA 1
ATOM 11829 C C . TRP B 1 747 ? 147.465 181.444 193.597 1.00 54.87 736 TRP B C 1
ATOM 11830 O O . TRP B 1 747 ? 148.568 181.829 193.312 1.00 69.72 736 TRP B O 1
ATOM 11841 N N . GLY B 1 748 ? 146.825 181.882 194.664 1.00 56.92 737 GLY B N 1
ATOM 11842 C CA . GLY B 1 748 ? 147.364 182.890 195.534 1.00 62.95 737 GLY B CA 1
ATOM 11843 C C . GLY B 1 748 ? 148.523 182.400 196.387 1.00 65.82 737 GLY B C 1
ATOM 11844 O O . GLY B 1 748 ? 149.496 183.127 196.521 1.00 72.18 737 GLY B O 1
ATOM 11845 N N . GLU B 1 749 ? 148.437 181.198 196.956 1.00 68.60 738 GLU B N 1
ATOM 11846 C CA . GLU B 1 749 ? 149.464 180.733 197.875 1.00 72.78 738 GLU B CA 1
ATOM 11847 C C . GLU B 1 749 ? 150.656 180.160 197.122 1.00 66.41 738 GLU B C 1
ATOM 11848 O O . GLU B 1 749 ? 151.805 180.442 197.463 1.00 98.20 738 GLU B O 1
ATOM 11854 N N . LEU B 1 750 ? 150.380 179.334 196.124 1.00 56.24 739 LEU B N 1
ATOM 11855 C CA . LEU B 1 750 ? 151.420 178.589 195.472 1.00 60.17 739 LEU B CA 1
ATOM 11856 C C . LEU B 1 750 ? 152.177 179.428 194.460 1.00 56.97 739 LEU B C 1
ATOM 11857 O O . LEU B 1 750 ? 153.394 179.272 194.370 1.00 59.32 739 LEU B O 1
ATOM 11862 N N . PHE B 1 751 ? 151.496 180.255 193.671 1.00 50.66 740 PHE B N 1
ATOM 11863 C CA . PHE B 1 751 ? 152.164 181.006 192.617 1.00 49.35 740 PHE B CA 1
ATOM 11864 C C . PHE B 1 751 ? 152.214 182.505 192.922 1.00 56.51 740 PHE B C 1
ATOM 11865 O O . PHE B 1 751 ? 152.897 183.245 192.214 1.00 59.22 740 PHE B O 1
ATOM 11873 N N . GLY B 1 752 ? 151.497 182.955 193.961 1.00 54.30 741 GLY B N 1
ATOM 11874 C CA . GLY B 1 752 ? 151.448 184.365 194.290 1.00 59.41 741 GLY B CA 1
ATOM 11875 C C . GLY B 1 752 ? 150.642 185.218 193.304 1.00 52.92 741 GLY B C 1
ATOM 11876 O O . GLY B 1 752 ? 150.836 186.431 193.307 1.00 78.89 741 GLY B O 1
ATOM 11877 N N . VAL B 1 753 ? 149.708 184.639 192.535 1.00 52.50 742 VAL B N 1
ATOM 11878 C CA . VAL B 1 753 ? 148.984 185.402 191.524 1.00 63.19 742 VAL B CA 1
ATOM 11879 C C . VAL B 1 753 ? 147.591 185.758 192.037 1.00 66.25 742 VAL B C 1
ATOM 11880 O O . VAL B 1 753 ? 146.925 184.943 192.670 1.00 76.32 742 VAL B O 1
ATOM 11884 N N . GLN B 1 754 ? 147.186 187.016 191.805 1.00 82.93 743 GLN B N 1
ATOM 11885 C CA . GLN B 1 754 ? 145.979 187.560 192.395 1.00 83.76 743 GLN B CA 1
ATOM 11886 C C . GLN B 1 754 ? 144.829 187.497 191.396 1.00 90.91 743 GLN B C 1
ATOM 11887 O O . GLN B 1 754 ? 144.953 187.883 190.236 1.00 101.16 743 GLN B O 1
ATOM 11893 N N . MET B 1 755 ? 143.676 187.043 191.880 1.00 96.90 744 MET B N 1
ATOM 11894 C CA . MET B 1 755 ? 142.444 187.143 191.122 1.00 97.91 744 MET B CA 1
ATOM 11895 C C . MET B 1 755 ? 141.861 188.552 191.291 1.00 89.19 744 MET B C 1
ATOM 11896 O O . MET B 1 755 ? 141.304 188.880 192.334 1.00 104.31 744 MET B O 1
ATOM 11901 N N . ALA B 1 756 ? 141.996 189.379 190.252 1.00 85.65 745 ALA B N 1
ATOM 11902 C CA . ALA B 1 756 ? 141.678 190.803 190.298 1.00 106.25 745 ALA B CA 1
ATOM 11903 C C . ALA B 1 756 ? 140.407 191.119 189.503 1.00 132.47 745 ALA B C 1
ATOM 11904 O O . ALA B 1 756 ? 140.214 190.603 188.405 1.00 135.04 745 ALA B O 1
ATOM 11906 N N . LYS B 1 757 ? 139.548 191.995 190.050 1.00 154.50 746 LYS B N 1
ATOM 11907 C CA . LYS B 1 757 ? 138.277 192.347 189.424 1.00 152.41 746 LYS B CA 1
ATOM 11908 C C . LYS B 1 757 ? 138.538 193.223 188.195 1.00 149.74 746 LYS B C 1
ATOM 11909 O O . LYS B 1 757 ? 139.350 194.147 188.245 1.00 151.76 746 LYS B O 1
ATOM 11915 N N . SER B 1 758 ? 137.832 192.949 187.085 1.00 142.53 747 SER B N 1
ATOM 11916 C CA . SER B 1 758 ? 138.083 193.621 185.814 1.00 147.27 747 SER B CA 1
ATOM 11917 C C . SER B 1 758 ? 137.210 194.867 185.648 1.00 192.51 747 SER B C 1
ATOM 11918 O O . SER B 1 758 ? 136.067 194.886 186.101 1.00 214.31 747 SER B O 1
ATOM 11921 N N . THR B 1 759 ? 137.741 195.886 184.949 1.00 217.85 748 THR B N 1
ATOM 11922 C CA . THR B 1 759 ? 137.008 197.107 184.624 1.00 228.94 748 THR B CA 1
ATOM 11923 C C . THR B 1 759 ? 136.230 196.976 183.304 1.00 242.82 748 THR B C 1
ATOM 11924 O O . THR B 1 759 ? 135.560 197.929 182.906 1.00 253.98 748 THR B O 1
ATOM 11928 N N . GLN B 1 760 ? 136.321 195.830 182.611 1.00 265.13 749 GLN B N 1
ATOM 11929 C CA . GLN B 1 760 ? 135.763 195.681 181.270 1.00 292.79 749 GLN B CA 1
ATOM 11930 C C . GLN B 1 760 ? 134.239 195.600 181.289 1.00 310.19 749 GLN B C 1
ATOM 11931 O O . GLN B 1 760 ? 133.648 194.888 182.099 1.00 302.98 749 GLN B O 1
ATOM 11937 N N . THR B 1 761 ? 133.619 196.295 180.321 1.00 332.88 750 THR B N 1
ATOM 11938 C CA . THR B 1 761 ? 132.182 196.238 180.078 1.00 351.13 750 THR B CA 1
ATOM 11939 C C . THR B 1 761 ? 131.808 194.906 179.416 1.00 346.47 750 THR B C 1
ATOM 11940 O O . THR B 1 761 ? 130.690 194.417 179.598 1.00 343.73 750 THR B O 1
ATOM 11944 N N . PHE B 1 762 ? 132.732 194.325 178.630 1.00 338.21 751 PHE B N 1
ATOM 11945 C CA . PHE B 1 762 ? 132.434 193.185 177.767 1.00 341.92 751 PHE B CA 1
ATOM 11946 C C . PHE B 1 762 ? 133.389 192.013 178.028 1.00 338.81 751 PHE B C 1
ATOM 11947 O O . PHE B 1 762 ? 134.534 192.212 178.430 1.00 332.54 751 PHE B O 1
ATOM 11955 N N . PRO B 1 763 ? 132.960 190.750 177.764 1.00 335.64 752 PRO B N 1
ATOM 11956 C CA . PRO B 1 763 ? 133.865 189.590 177.765 1.00 327.09 752 PRO B CA 1
ATOM 11957 C C . PRO B 1 763 ? 135.071 189.691 176.828 1.00 325.76 752 PRO B C 1
ATOM 11958 O O . PRO B 1 763 ? 135.149 190.591 175.994 1.00 310.78 752 PRO B O 1
ATOM 11962 N N . GLY B 1 764 ? 135.991 188.724 176.942 1.00 339.64 753 GLY B N 1
ATOM 11963 C CA . GLY B 1 764 ? 137.253 188.774 176.213 1.00 352.21 753 GLY B CA 1
ATOM 11964 C C . GLY B 1 764 ? 138.221 189.775 176.845 1.00 366.41 753 GLY B C 1
ATOM 11965 O O . GLY B 1 764 ? 138.338 189.789 178.068 1.00 368.78 753 GLY B O 1
ATOM 11966 N N . ALA B 1 765 ? 138.885 190.612 176.019 1.00 386.26 754 ALA B N 1
ATOM 11967 C CA . ALA B 1 765 ? 139.937 191.510 176.488 1.00 401.54 754 ALA B CA 1
ATOM 11968 C C . ALA B 1 765 ? 139.767 192.955 175.991 1.00 406.54 754 ALA B C 1
ATOM 11969 O O . ALA B 1 765 ? 140.720 193.735 176.056 1.00 409.28 754 ALA B O 1
ATOM 11971 N N . GLY B 1 766 ? 138.567 193.337 175.530 1.00 402.80 755 GLY B N 1
ATOM 11972 C CA . GLY B 1 766 ? 138.348 194.660 174.954 1.00 398.33 755 GLY B CA 1
ATOM 11973 C C . GLY B 1 766 ? 137.790 195.686 175.948 1.00 399.31 755 GLY B C 1
ATOM 11974 O O . GLY B 1 766 ? 136.774 195.441 176.601 1.00 396.01 755 GLY B O 1
ATOM 11975 N N . ARG B 1 767 ? 138.446 196.860 176.024 1.00 399.25 756 ARG B N 1
ATOM 11976 C CA . ARG B 1 767 ? 137.885 198.055 176.648 1.00 401.16 756 ARG B CA 1
ATOM 11977 C C . ARG B 1 767 ? 137.054 198.846 175.628 1.00 434.13 756 ARG B C 1
ATOM 11978 O O . ARG B 1 767 ? 137.372 198.850 174.441 1.00 454.38 756 ARG B O 1
ATOM 11986 N N . VAL B 1 768 ? 136.052 199.593 176.126 1.00 444.17 757 VAL B N 1
ATOM 11987 C CA . VAL B 1 768 ? 134.904 200.072 175.354 1.00 445.85 757 VAL B CA 1
ATOM 11988 C C . VAL B 1 768 ? 135.318 200.788 174.063 1.00 453.23 757 VAL B C 1
ATOM 11989 O O . VAL B 1 768 ? 134.903 200.375 172.978 1.00 466.94 757 VAL B O 1
ATOM 11993 N N . LYS B 1 769 ? 136.105 201.874 174.164 1.00 437.33 758 LYS B N 1
ATOM 11994 C CA . LYS B 1 769 ? 136.366 202.754 173.029 1.00 420.43 758 LYS B CA 1
ATOM 11995 C C . LYS B 1 769 ? 137.312 202.123 171.998 1.00 445.96 758 LYS B C 1
ATOM 11996 O O . LYS B 1 769 ? 137.507 202.691 170.922 1.00 434.89 758 LYS B O 1
ATOM 12002 N N . ASN B 1 770 ? 137.871 200.939 172.305 1.00 476.06 759 ASN B N 1
ATOM 12003 C CA . ASN B 1 770 ? 138.818 200.238 171.442 1.00 493.99 759 ASN B CA 1
ATOM 12004 C C . ASN B 1 770 ? 138.191 199.016 170.754 1.00 495.85 759 ASN B C 1
ATOM 12005 O O . ASN B 1 770 ? 138.895 198.288 170.056 1.00 491.03 759 ASN B O 1
ATOM 12010 N N . LEU B 1 771 ? 136.878 198.796 170.919 1.00 496.18 760 LEU B N 1
ATOM 12011 C CA . LEU B 1 771 ? 136.143 197.821 170.118 1.00 494.22 760 LEU B CA 1
ATOM 12012 C C . LEU B 1 771 ? 136.098 198.251 168.646 1.00 511.12 760 LEU B C 1
ATOM 12013 O O . LEU B 1 771 ? 135.987 199.439 168.342 1.00 508.67 760 LEU B O 1
ATOM 12018 N N . THR B 1 772 ? 136.187 197.264 167.734 1.00 527.94 761 THR B N 1
ATOM 12019 C CA . THR B 1 772 ? 136.186 197.457 166.283 1.00 540.82 761 THR B CA 1
ATOM 12020 C C . THR B 1 772 ? 135.386 196.328 165.618 1.00 554.83 761 THR B C 1
ATOM 12021 O O . THR B 1 772 ? 135.077 195.339 166.269 1.00 557.43 761 THR B O 1
ATOM 12025 N N . LYS B 1 773 ? 135.065 196.473 164.320 1.00 556.05 762 LYS B N 1
ATOM 12026 C CA . LYS B 1 773 ? 134.041 195.693 163.626 1.00 549.89 762 LYS B CA 1
ATOM 12027 C C . LYS B 1 773 ? 134.050 194.194 163.962 1.00 564.25 762 LYS B C 1
ATOM 12028 O O . LYS B 1 773 ? 132.989 193.643 164.260 1.00 561.71 762 LYS B O 1
ATOM 12034 N N . GLN B 1 774 ? 135.216 193.525 163.925 1.00 573.72 763 GLN B N 1
ATOM 12035 C CA . GLN B 1 774 ? 135.281 192.077 164.110 1.00 575.94 763 GLN B CA 1
ATOM 12036 C C . GLN B 1 774 ? 134.965 191.694 165.562 1.00 571.44 763 GLN B C 1
ATOM 12037 O O . GLN B 1 774 ? 134.219 190.738 165.802 1.00 561.81 763 GLN B O 1
ATOM 12043 N N . THR B 1 775 ? 135.540 192.427 166.535 1.00 565.94 764 THR B N 1
ATOM 12044 C CA . THR B 1 775 ? 135.327 192.130 167.951 1.00 555.47 764 THR B CA 1
ATOM 12045 C C . THR B 1 775 ? 133.900 192.505 168.367 1.00 555.94 764 THR B C 1
ATOM 12046 O O . THR B 1 775 ? 133.311 191.841 169.218 1.00 557.51 764 THR B O 1
ATOM 12050 N N . ILE B 1 776 ? 133.332 193.544 167.737 1.00 552.06 765 ILE B N 1
ATOM 12051 C CA . ILE B 1 776 ? 131.939 193.925 167.922 1.00 542.45 765 ILE B CA 1
ATOM 12052 C C . ILE B 1 776 ? 131.017 192.807 167.428 1.00 548.57 765 ILE B C 1
ATOM 12053 O O . ILE B 1 776 ? 130.122 192.405 168.164 1.00 542.70 765 ILE B O 1
ATOM 12058 N N . VAL B 1 777 ? 131.215 192.300 166.201 1.00 550.55 766 VAL B N 1
ATOM 12059 C CA . VAL B 1 777 ? 130.393 191.225 165.647 1.00 548.57 766 VAL B CA 1
ATOM 12060 C C . VAL B 1 777 ? 130.469 189.968 166.524 1.00 541.28 766 VAL B C 1
ATOM 12061 O O . VAL B 1 777 ? 129.442 189.339 166.778 1.00 536.94 766 VAL B O 1
ATOM 12065 N N . GLY B 1 778 ? 131.666 189.619 167.016 1.00 531.52 767 GLY B N 1
ATOM 12066 C CA . GLY B 1 778 ? 131.844 188.506 167.941 1.00 525.50 767 GLY B CA 1
ATOM 12067 C C . GLY B 1 778 ? 131.072 188.661 169.256 1.00 531.63 767 GLY B C 1
ATOM 12068 O O . GLY B 1 778 ? 130.736 187.653 169.869 1.00 523.47 767 GLY B O 1
ATOM 12069 N N . LEU B 1 779 ? 130.868 189.900 169.734 1.00 539.51 768 LEU B N 1
ATOM 12070 C CA . LEU B 1 779 ? 130.057 190.172 170.914 1.00 537.69 768 LEU B CA 1
ATOM 12071 C C . LEU B 1 779 ? 128.558 190.165 170.586 1.00 528.19 768 LEU B C 1
ATOM 12072 O O . LEU B 1 779 ? 127.762 189.719 171.405 1.00 522.92 768 LEU B O 1
ATOM 12077 N N . LEU B 1 780 ? 128.167 190.668 169.406 1.00 513.51 769 LEU B N 1
ATOM 12078 C CA . LEU B 1 780 ? 126.772 190.681 168.975 1.00 497.49 769 LEU B CA 1
ATOM 12079 C C . LEU B 1 780 ? 126.231 189.275 168.674 1.00 494.29 769 LEU B C 1
ATOM 12080 O O . LEU B 1 780 ? 125.023 189.123 168.503 1.00 494.89 769 LEU B O 1
ATOM 12085 N N . ASP B 1 781 ? 127.093 188.245 168.614 1.00 486.11 770 ASP B N 1
ATOM 12086 C CA . ASP B 1 781 ? 126.665 186.848 168.613 1.00 476.54 770 ASP B CA 1
ATOM 12087 C C . ASP B 1 781 ? 125.992 186.440 169.934 1.00 477.22 770 ASP B C 1
ATOM 12088 O O . ASP B 1 781 ? 125.239 185.465 169.956 1.00 455.31 770 ASP B O 1
ATOM 12093 N N . ALA B 1 782 ? 126.302 187.144 171.038 1.00 496.94 771 ALA B N 1
ATOM 12094 C CA . ALA B 1 782 ? 125.687 186.914 172.342 1.00 513.84 771 ALA B CA 1
ATOM 12095 C C . ALA B 1 782 ? 124.282 187.525 172.431 1.00 528.23 771 ALA B C 1
ATOM 12096 O O . ALA B 1 782 ? 123.929 188.424 171.670 1.00 530.48 771 ALA B O 1
ATOM 12098 N N . HIS B 1 783 ? 123.486 187.028 173.398 1.00 532.29 772 HIS B N 1
ATOM 12099 C CA . HIS B 1 783 ? 122.148 187.518 173.731 1.00 531.95 772 HIS B CA 1
ATOM 12100 C C . HIS B 1 783 ? 121.199 187.545 172.523 1.00 536.82 772 HIS B C 1
ATOM 12101 O O . HIS B 1 783 ? 120.136 188.168 172.592 1.00 526.95 772 HIS B O 1
ATOM 12108 N N . HIS B 1 784 ? 121.555 186.820 171.446 1.00 544.96 773 HIS B N 1
ATOM 12109 C CA . HIS B 1 784 ? 120.764 186.697 170.222 1.00 548.84 773 HIS B CA 1
ATOM 12110 C C . HIS B 1 784 ? 120.469 188.058 169.576 1.00 560.69 773 HIS B C 1
ATOM 12111 O O . HIS B 1 784 ? 119.374 188.270 169.045 1.00 563.28 773 HIS B O 1
ATOM 12118 N N . ILE B 1 785 ? 121.472 188.954 169.550 1.00 564.80 774 ILE B N 1
ATOM 12119 C CA . ILE B 1 785 ? 121.334 190.280 168.944 1.00 564.41 774 ILE B CA 1
ATOM 12120 C C . ILE B 1 785 ? 121.522 190.174 167.422 1.00 579.94 774 ILE B C 1
ATOM 12121 O O . ILE B 1 785 ? 122.504 190.681 166.868 1.00 584.98 774 ILE B O 1
ATOM 12126 N N . ASP B 1 786 ? 120.563 189.529 166.731 1.00 584.96 775 ASP B N 1
ATOM 12127 C CA . ASP B 1 786 ? 120.565 189.457 165.274 1.00 584.33 775 ASP B CA 1
ATOM 12128 C C . ASP B 1 786 ? 120.391 190.860 164.684 1.00 593.34 775 ASP B C 1
ATOM 12129 O O . ASP B 1 786 ? 119.518 191.617 165.111 1.00 594.12 775 ASP B O 1
ATOM 12134 N N . HIS B 1 787 ? 121.199 191.181 163.657 1.00 599.13 776 HIS B N 1
ATOM 12135 C CA . HIS B 1 787 ? 121.313 192.540 163.136 1.00 603.13 776 HIS B CA 1
ATOM 12136 C C . HIS B 1 787 ? 121.631 192.537 161.634 1.00 600.63 776 HIS B C 1
ATOM 12137 O O . HIS B 1 787 ? 122.179 191.566 161.103 1.00 597.53 776 HIS B O 1
ATOM 12144 N N . SER B 1 788 ? 121.273 193.649 160.958 1.00 597.40 777 SER B N 1
ATOM 12145 C CA . SER B 1 788 ? 121.594 193.897 159.553 1.00 593.78 777 SER B CA 1
ATOM 12146 C C . SER B 1 788 ? 122.306 195.245 159.362 1.00 594.29 777 SER B C 1
ATOM 12147 O O . SER B 1 788 ? 122.259 195.827 158.278 1.00 594.08 777 SER B O 1
ATOM 12150 N N . ALA B 1 789 ? 122.992 195.730 160.409 1.00 593.04 778 ALA B N 1
ATOM 12151 C CA . ALA B 1 789 ? 123.658 197.026 160.373 1.00 589.61 778 ALA B CA 1
ATOM 12152 C C . ALA B 1 789 ? 124.931 196.960 159.519 1.00 587.39 778 ALA B C 1
ATOM 12153 O O . ALA B 1 789 ? 125.537 195.897 159.350 1.00 583.45 778 ALA B O 1
ATOM 12155 N N . CYS B 1 790 ? 125.363 198.131 159.017 1.00 583.91 779 CYS B N 1
ATOM 12156 C CA . CYS B 1 790 ? 126.485 198.247 158.091 1.00 581.15 779 CYS B CA 1
ATOM 12157 C C . CYS B 1 790 ? 127.832 198.059 158.804 1.00 581.66 779 CYS B C 1
ATOM 12158 O O . CYS B 1 790 ? 127.971 198.352 159.988 1.00 577.75 779 CYS B O 1
ATOM 12161 N N . ARG B 1 791 ? 128.853 197.679 158.016 1.00 579.17 780 ARG B N 1
ATOM 12162 C CA . ARG B 1 791 ? 130.131 197.131 158.474 1.00 572.46 780 ARG B CA 1
ATOM 12163 C C . ARG B 1 791 ? 131.053 198.150 159.159 1.00 566.67 780 ARG B C 1
ATOM 12164 O O . ARG B 1 791 ? 132.054 197.757 159.765 1.00 563.87 780 ARG B O 1
ATOM 12172 N N . THR B 1 792 ? 130.717 199.448 159.071 1.00 556.30 781 THR B N 1
ATOM 12173 C CA . THR B 1 792 ? 131.512 200.536 159.642 1.00 541.78 781 THR B CA 1
ATOM 12174 C C . THR B 1 792 ? 131.446 200.539 161.175 1.00 544.67 781 THR B C 1
ATOM 12175 O O . THR B 1 792 ? 130.362 200.490 161.742 1.00 551.60 781 THR B O 1
ATOM 12179 N N . HIS B 1 793 ? 132.617 200.661 161.827 1.00 538.57 782 HIS B N 1
ATOM 12180 C CA . HIS B 1 793 ? 132.804 200.364 163.246 1.00 532.34 782 HIS B CA 1
ATOM 12181 C C . HIS B 1 793 ? 131.749 201.023 164.149 1.00 540.81 782 HIS B C 1
ATOM 12182 O O . HIS B 1 793 ? 131.123 200.341 164.966 1.00 546.83 782 HIS B O 1
ATOM 12189 N N . ARG B 1 794 ? 131.554 202.345 164.005 1.00 533.86 783 ARG B N 1
ATOM 12190 C CA . ARG B 1 794 ? 130.744 203.142 164.925 1.00 520.88 783 ARG B CA 1
ATOM 12191 C C . ARG B 1 794 ? 129.263 202.738 164.908 1.00 537.04 783 ARG B C 1
ATOM 12192 O O . ARG B 1 794 ? 128.592 202.788 165.943 1.00 534.49 783 ARG B O 1
ATOM 12200 N N . GLN B 1 795 ? 128.758 202.300 163.744 1.00 547.82 784 GLN B N 1
ATOM 12201 C CA . GLN B 1 795 ? 127.371 201.876 163.592 1.00 553.36 784 GLN B CA 1
ATOM 12202 C C . GLN B 1 795 ? 127.106 200.565 164.345 1.00 560.45 784 GLN B C 1
ATOM 12203 O O . GLN B 1 795 ? 126.016 200.394 164.892 1.00 563.66 784 GLN B O 1
ATOM 12209 N N . LEU B 1 796 ? 128.069 199.625 164.339 1.00 556.91 785 LEU B N 1
ATOM 12210 C CA . LEU B 1 796 ? 127.941 198.377 165.085 1.00 545.25 785 LEU B CA 1
ATOM 12211 C C . LEU B 1 796 ? 128.192 198.599 166.583 1.00 545.78 785 LEU B C 1
ATOM 12212 O O . LEU B 1 796 ? 127.514 197.995 167.417 1.00 536.46 785 LEU B O 1
ATOM 12217 N N . TYR B 1 797 ? 129.163 199.461 166.927 1.00 546.64 786 TYR B N 1
ATOM 12218 C CA . TYR B 1 797 ? 129.454 199.857 168.304 1.00 538.27 786 TYR B CA 1
ATOM 12219 C C . TYR B 1 797 ? 128.222 200.425 169.010 1.00 540.11 786 TYR B C 1
ATOM 12220 O O . TYR B 1 797 ? 127.981 200.116 170.174 1.00 532.91 786 TYR B O 1
ATOM 12229 N N . ALA B 1 798 ? 127.430 201.234 168.294 1.00 537.66 787 ALA B N 1
ATOM 12230 C CA . ALA B 1 798 ? 126.188 201.806 168.804 1.00 529.80 787 ALA B CA 1
ATOM 12231 C C . ALA B 1 798 ? 125.185 200.741 169.282 1.00 526.50 787 ALA B C 1
ATOM 12232 O O . ALA B 1 798 ? 124.374 201.022 170.163 1.00 520.74 787 ALA B O 1
ATOM 12234 N N . LEU B 1 799 ? 125.204 199.532 168.696 1.00 520.87 788 LEU B N 1
ATOM 12235 C CA . LEU B 1 799 ? 124.361 198.424 169.138 1.00 508.83 788 LEU B CA 1
ATOM 12236 C C . LEU B 1 799 ? 124.816 197.959 170.528 1.00 510.28 788 LEU B C 1
ATOM 12237 O O . LEU B 1 799 ? 124.020 197.905 171.467 1.00 513.32 788 LEU B O 1
ATOM 12242 N N . LEU B 1 800 ? 126.110 197.636 170.667 1.00 503.95 789 LEU B N 1
ATOM 12243 C CA . LEU B 1 800 ? 126.670 197.179 171.930 1.00 499.01 789 LEU B CA 1
ATOM 12244 C C . LEU B 1 800 ? 126.547 198.243 173.021 1.00 498.09 789 LEU B C 1
ATOM 12245 O O . LEU B 1 800 ? 126.341 197.890 174.180 1.00 497.36 789 LEU B O 1
ATOM 12250 N N . MET B 1 801 ? 126.660 199.534 172.678 1.00 493.93 790 MET B N 1
ATOM 12251 C CA . MET B 1 801 ? 126.513 200.605 173.658 1.00 490.32 790 MET B CA 1
ATOM 12252 C C . MET B 1 801 ? 125.084 200.703 174.219 1.00 493.06 790 MET B C 1
ATOM 12253 O O . MET B 1 801 ? 124.882 201.353 175.244 1.00 488.75 790 MET B O 1
ATOM 12258 N N . ALA B 1 802 ? 124.098 200.062 173.566 1.00 494.77 791 ALA B N 1
ATOM 12259 C CA . ALA B 1 802 ? 122.764 199.873 174.130 1.00 489.89 791 ALA B CA 1
ATOM 12260 C C . ALA B 1 802 ? 122.688 198.554 174.908 1.00 486.10 791 ALA B C 1
ATOM 12261 O O . ALA B 1 802 ? 122.205 198.537 176.044 1.00 483.73 791 ALA B O 1
ATOM 12263 N N . HIS B 1 803 ? 123.195 197.452 174.322 1.00 477.48 792 HIS B N 1
ATOM 12264 C CA . HIS B 1 803 ? 123.086 196.119 174.916 1.00 462.74 792 HIS B CA 1
ATOM 12265 C C . HIS B 1 803 ? 124.075 195.844 176.065 1.00 466.11 792 HIS B C 1
ATOM 12266 O O . HIS B 1 803 ? 123.972 194.795 176.701 1.00 465.02 792 HIS B O 1
ATOM 12273 N N . LYS B 1 804 ? 124.983 196.791 176.370 1.00 458.80 793 LYS B N 1
ATOM 12274 C CA . LYS B 1 804 ? 126.038 196.648 177.373 1.00 451.11 793 LYS B CA 1
ATOM 12275 C C . LYS B 1 804 ? 125.527 196.121 178.720 1.00 467.73 793 LYS B C 1
ATOM 12276 O O . LYS B 1 804 ? 126.261 195.427 179.430 1.00 466.14 793 LYS B O 1
ATOM 12282 N N . ARG B 1 805 ? 124.272 196.445 179.073 1.00 493.68 794 ARG B N 1
ATOM 12283 C CA . ARG B 1 805 ? 123.671 196.058 180.345 1.00 515.38 794 ARG B CA 1
ATOM 12284 C C . ARG B 1 805 ? 123.531 194.537 180.484 1.00 512.08 794 ARG B C 1
ATOM 12285 O O . ARG B 1 805 ? 123.489 194.032 181.608 1.00 515.59 794 ARG B O 1
ATOM 12293 N N . GLU B 1 806 ? 123.441 193.817 179.351 1.00 501.72 795 GLU B N 1
ATOM 12294 C CA . GLU B 1 806 ? 123.311 192.366 179.329 1.00 490.99 795 GLU B CA 1
ATOM 12295 C C . GLU B 1 806 ? 124.659 191.662 179.536 1.00 474.67 795 GLU B C 1
ATOM 12296 O O . GLU B 1 806 ? 124.679 190.500 179.945 1.00 459.35 795 GLU B O 1
ATOM 12302 N N . PHE B 1 807 ? 125.780 192.358 179.265 1.00 466.18 796 PHE B N 1
ATOM 12303 C CA . PHE B 1 807 ? 127.119 191.796 179.392 1.00 457.10 796 PHE B CA 1
ATOM 12304 C C . PHE B 1 807 ? 127.737 191.988 180.785 1.00 446.17 796 PHE B C 1
ATOM 12305 O O . PHE B 1 807 ? 128.766 191.379 181.069 1.00 453.24 796 PHE B O 1
ATOM 12313 N N . ALA B 1 808 ? 127.121 192.826 181.634 1.00 425.94 797 ALA B N 1
ATOM 12314 C CA . ALA B 1 808 ? 127.650 193.154 182.952 1.00 402.49 797 ALA B CA 1
ATOM 12315 C C . ALA B 1 808 ? 127.500 191.985 183.935 1.00 380.70 797 ALA B C 1
ATOM 12316 O O . ALA B 1 808 ? 126.580 191.173 183.829 1.00 364.23 797 ALA B O 1
ATOM 12318 N N . GLY B 1 809 ? 128.420 191.925 184.915 1.00 360.60 798 GLY B N 1
ATOM 12319 C CA . GLY B 1 809 ? 128.476 190.849 185.897 1.00 341.70 798 GLY B CA 1
ATOM 12320 C C . GLY B 1 809 ? 129.828 190.801 186.616 1.00 323.95 798 GLY B C 1
ATOM 12321 O O . GLY B 1 809 ? 130.712 191.613 186.350 1.00 322.80 798 GLY B O 1
ATOM 12322 N N . ALA B 1 810 ? 129.983 189.847 187.546 1.00 289.61 799 ALA B N 1
ATOM 12323 C CA . ALA B 1 810 ? 131.255 189.634 188.226 1.00 237.47 799 ALA B CA 1
ATOM 12324 C C . ALA B 1 810 ? 132.263 189.029 187.246 1.00 206.11 799 ALA B C 1
ATOM 12325 O O . ALA B 1 810 ? 132.028 187.942 186.713 1.00 210.75 799 ALA B O 1
ATOM 12327 N N . ARG B 1 811 ? 133.388 189.733 187.028 1.00 163.08 800 ARG B N 1
ATOM 12328 C CA . ARG B 1 811 ? 134.360 189.357 186.010 1.00 141.99 800 ARG B CA 1
ATOM 12329 C C . ARG B 1 811 ? 135.783 189.687 186.473 1.00 130.40 800 ARG B C 1
ATOM 12330 O O . ARG B 1 811 ? 136.023 190.741 187.058 1.00 131.99 800 ARG B O 1
ATOM 12338 N N . PHE B 1 812 ? 136.728 188.775 186.185 1.00 123.95 801 PHE B N 1
ATOM 12339 C CA . PHE B 1 812 ? 138.054 188.798 186.785 1.00 101.75 801 PHE B CA 1
ATOM 12340 C C . PHE B 1 812 ? 139.146 188.433 185.782 1.00 103.28 801 PHE B C 1
ATOM 12341 O O . PHE B 1 812 ? 138.873 187.874 184.722 1.00 127.41 801 PHE B O 1
ATOM 12349 N N . LYS B 1 813 ? 140.387 188.776 186.139 1.00 93.97 802 LYS B N 1
ATOM 12350 C CA . LYS B 1 813 ? 141.586 188.244 185.513 1.00 88.97 802 LYS B CA 1
ATOM 12351 C C . LYS B 1 813 ? 142.541 187.749 186.590 1.00 87.41 802 LYS B C 1
ATOM 12352 O O . LYS B 1 813 ? 142.525 188.259 187.704 1.00 124.98 802 LYS B O 1
ATOM 12358 N N . LEU B 1 814 ? 143.377 186.762 186.260 1.00 81.36 803 LEU B N 1
ATOM 12359 C CA . LEU B 1 814 ? 144.522 186.444 187.097 1.00 77.96 803 LEU B CA 1
ATOM 12360 C C . LEU B 1 814 ? 145.653 187.420 186.749 1.00 80.59 803 LEU B C 1
ATOM 12361 O O . LEU B 1 814 ? 145.990 187.569 185.568 1.00 81.53 803 LEU B O 1
ATOM 12366 N N . ARG B 1 815 ? 146.238 188.072 187.762 1.00 71.14 804 ARG B N 1
ATOM 12367 C CA . ARG B 1 815 ? 147.371 188.958 187.543 1.00 82.60 804 ARG B CA 1
ATOM 12368 C C . ARG B 1 815 ? 148.630 188.426 188.223 1.00 80.36 804 ARG B C 1
ATOM 12369 O O . ARG B 1 815 ? 148.617 188.184 189.437 1.00 72.70 804 ARG B O 1
ATOM 12377 N N . VAL B 1 816 ? 149.717 188.329 187.431 1.00 83.64 805 VAL B N 1
ATOM 12378 C CA . VAL B 1 816 ? 151.070 188.043 187.907 1.00 77.27 805 VAL B CA 1
ATOM 12379 C C . VAL B 1 816 ? 151.531 189.155 188.824 1.00 71.77 805 VAL B C 1
ATOM 12380 O O . VAL B 1 816 ? 151.194 190.322 188.580 1.00 85.21 805 VAL B O 1
ATOM 12384 N N . PRO B 1 817 ? 152.312 188.840 189.887 1.00 72.52 806 PRO B N 1
ATOM 12385 C CA . PRO B 1 817 ? 152.881 189.890 190.732 1.00 80.89 806 PRO B CA 1
ATOM 12386 C C . PRO B 1 817 ? 153.892 190.758 190.000 1.00 78.33 806 PRO B C 1
ATOM 12387 O O . PRO B 1 817 ? 154.040 190.637 188.793 1.00 103.31 806 PRO B O 1
ATOM 12391 N N . ALA B 1 818 ? 154.496 191.727 190.680 1.00 98.25 807 ALA B N 1
ATOM 12392 C CA . ALA B 1 818 ? 155.362 192.656 189.971 1.00 105.00 807 ALA B CA 1
ATOM 12393 C C . ALA B 1 818 ? 156.533 191.888 189.361 1.00 87.28 807 ALA B C 1
ATOM 12394 O O . ALA B 1 818 ? 156.900 192.161 188.227 1.00 100.96 807 ALA B O 1
ATOM 12396 N N . TRP B 1 819 ? 157.227 191.087 190.195 1.00 97.41 808 TRP B N 1
ATOM 12397 C CA . TRP B 1 819 ? 158.268 190.153 189.769 1.00 81.09 808 TRP B CA 1
ATOM 12398 C C . TRP B 1 819 ? 157.612 189.072 188.926 1.00 79.41 808 TRP B C 1
ATOM 12399 O O . TRP B 1 819 ? 156.389 188.931 188.912 1.00 106.83 808 TRP B O 1
ATOM 12410 N N . GLY B 1 820 ? 158.350 188.269 188.183 1.00 70.94 809 GLY B N 1
ATOM 12411 C CA . GLY B 1 820 ? 157.592 187.231 187.477 1.00 89.45 809 GLY B CA 1
ATOM 12412 C C . GLY B 1 820 ? 157.109 187.630 186.080 1.00 69.62 809 GLY B C 1
ATOM 12413 O O . GLY B 1 820 ? 156.934 186.769 185.220 1.00 90.25 809 GLY B O 1
ATOM 12414 N N . ARG B 1 821 ? 156.999 188.938 185.834 1.00 68.17 810 ARG B N 1
ATOM 12415 C CA . ARG B 1 821 ? 156.857 189.457 184.492 1.00 71.96 810 ARG B CA 1
ATOM 12416 C C . ARG B 1 821 ? 158.165 189.392 183.718 1.00 61.96 810 ARG B C 1
ATOM 12417 O O . ARG B 1 821 ? 158.123 189.533 182.504 1.00 77.95 810 ARG B O 1
ATOM 12425 N N . CYS B 1 822 ? 159.285 189.107 184.381 1.00 58.61 811 CYS B N 1
ATOM 12426 C CA . CYS B 1 822 ? 160.575 188.974 183.718 1.00 63.68 811 CYS B CA 1
ATOM 12427 C C . CYS B 1 822 ? 160.909 187.537 183.327 1.00 60.44 811 CYS B C 1
ATOM 12428 O O . CYS B 1 822 ? 161.946 187.343 182.686 1.00 52.97 811 CYS B O 1
ATOM 12431 N N . LEU B 1 823 ? 160.035 186.565 183.662 1.00 52.19 812 LEU B N 1
ATOM 12432 C CA . LEU B 1 823 ? 160.280 185.163 183.337 1.00 49.19 812 LEU B CA 1
ATOM 12433 C C . LEU B 1 823 ? 160.208 184.879 181.839 1.00 39.12 812 LEU B C 1
ATOM 12434 O O . LEU B 1 823 ? 159.394 185.447 181.171 1.00 50.48 812 LEU B O 1
ATOM 12439 N N . ARG B 1 824 ? 161.061 184.009 181.311 1.00 48.31 813 ARG B N 1
ATOM 12440 C CA . ARG B 1 824 ? 160.923 183.418 179.986 1.00 51.88 813 ARG B CA 1
ATOM 12441 C C . ARG B 1 824 ? 159.708 182.476 179.886 1.00 51.41 813 ARG B C 1
ATOM 12442 O O . ARG B 1 824 ? 159.737 181.337 180.322 1.00 71.23 813 ARG B O 1
ATOM 12450 N N . THR B 1 825 ? 158.639 182.941 179.238 1.00 58.21 814 THR B N 1
ATOM 12451 C CA . THR B 1 825 ? 157.418 182.181 179.013 1.00 57.12 814 THR B CA 1
ATOM 12452 C C . THR B 1 825 ? 157.394 181.583 177.609 1.00 62.69 814 THR B C 1
ATOM 12453 O O . THR B 1 825 ? 158.291 181.816 176.816 1.00 64.81 814 THR B O 1
ATOM 12457 N N . HIS B 1 826 ? 156.347 180.793 177.319 1.00 74.90 815 HIS B N 1
ATOM 12458 C CA . HIS B 1 826 ? 156.161 180.144 176.026 1.00 71.08 815 HIS B CA 1
ATOM 12459 C C . HIS B 1 826 ? 156.076 181.119 174.855 1.00 64.62 815 HIS B C 1
ATOM 12460 O O . HIS B 1 826 ? 156.400 180.757 173.730 1.00 87.06 815 HIS B O 1
ATOM 12467 N N . SER B 1 827 ? 155.654 182.362 175.105 1.00 79.61 816 SER B N 1
ATOM 12468 C CA . SER B 1 827 ? 155.579 183.391 174.071 1.00 78.29 816 SER B CA 1
ATOM 12469 C C . SER B 1 827 ? 156.897 184.125 173.857 1.00 80.91 816 SER B C 1
ATOM 12470 O O . SER B 1 827 ? 157.046 184.852 172.880 1.00 110.68 816 SER B O 1
ATOM 12473 N N . SER B 1 828 ? 157.839 183.957 174.781 1.00 102.09 817 SER B N 1
ATOM 12474 C CA . SER B 1 828 ? 159.073 184.716 174.799 1.00 105.11 817 SER B CA 1
ATOM 12475 C C . SER B 1 828 ? 160.020 184.164 173.745 1.00 88.68 817 SER B C 1
ATOM 12476 O O . SER B 1 828 ? 160.708 183.165 173.963 1.00 141.29 817 SER B O 1
ATOM 12479 N N . SER B 1 829 ? 160.078 184.858 172.605 1.00 106.33 818 SER B N 1
ATOM 12480 C CA . SER B 1 829 ? 161.067 184.572 171.578 1.00 128.19 818 SER B CA 1
ATOM 12481 C C . SER B 1 829 ? 162.457 184.937 172.101 1.00 131.44 818 SER B C 1
ATOM 12482 O O . SER B 1 829 ? 162.645 185.972 172.749 1.00 136.46 818 SER B O 1
ATOM 12485 N N . ALA B 1 830 ? 163.417 184.048 171.818 1.00 111.65 819 ALA B N 1
ATOM 12486 C CA . ALA B 1 830 ? 164.758 184.145 172.355 1.00 109.94 819 ALA B CA 1
ATOM 12487 C C . ALA B 1 830 ? 165.671 183.282 171.506 1.00 105.04 819 ALA B C 1
ATOM 12488 O O . ALA B 1 830 ? 165.234 182.264 170.972 1.00 126.91 819 ALA B O 1
ATOM 12490 N N . ASN B 1 831 ? 166.926 183.712 171.372 1.00 107.30 820 ASN B N 1
ATOM 12491 C CA . ASN B 1 831 ? 167.888 182.913 170.639 1.00 112.03 820 ASN B CA 1
ATOM 12492 C C . ASN B 1 831 ? 168.244 181.723 171.531 1.00 97.11 820 ASN B C 1
ATOM 12493 O O . ASN B 1 831 ? 168.252 181.843 172.761 1.00 78.40 820 ASN B O 1
ATOM 12498 N N . PRO B 1 832 ? 168.514 180.529 170.945 1.00 86.70 821 PRO B N 1
ATOM 12499 C CA . PRO B 1 832 ? 168.819 179.344 171.737 1.00 80.04 821 PRO B CA 1
ATOM 12500 C C . PRO B 1 832 ? 169.979 179.477 172.709 1.00 74.12 821 PRO B C 1
ATOM 12501 O O . PRO B 1 832 ? 170.952 180.202 172.489 1.00 80.91 821 PRO B O 1
ATOM 12505 N N . ASN B 1 833 ? 169.810 178.729 173.790 1.00 57.29 822 ASN B N 1
ATOM 12506 C CA . ASN B 1 833 ? 170.818 178.512 174.790 1.00 55.20 822 ASN B CA 1
ATOM 12507 C C . ASN B 1 833 ? 170.648 177.073 175.257 1.00 54.44 822 ASN B C 1
ATOM 12508 O O . ASN B 1 833 ? 169.765 176.349 174.808 1.00 58.96 822 ASN B O 1
ATOM 12513 N N . ALA B 1 834 ? 171.478 176.694 176.213 1.00 51.36 823 ALA B N 1
ATOM 12514 C CA . ALA B 1 834 ? 171.470 175.356 176.721 1.00 51.44 823 ALA B CA 1
ATOM 12515 C C . ALA B 1 834 ? 170.101 174.945 177.276 1.00 52.44 823 ALA B C 1
ATOM 12516 O O . ALA B 1 834 ? 169.735 173.763 177.177 1.00 68.86 823 ALA B O 1
ATOM 12518 N N . ASP B 1 835 ? 169.334 175.876 177.822 1.00 42.95 824 ASP B N 1
ATOM 12519 C CA . ASP B 1 835 ? 168.042 175.552 178.428 1.00 53.94 824 ASP B CA 1
ATOM 12520 C C . ASP B 1 835 ? 166.937 175.356 177.387 1.00 51.06 824 ASP B C 1
ATOM 12521 O O . ASP B 1 835 ? 166.138 174.433 177.444 1.00 57.26 824 ASP B O 1
ATOM 12526 N N . ILE B 1 836 ? 166.925 176.221 176.398 1.00 46.45 825 ILE B N 1
ATOM 12527 C CA . ILE B 1 836 ? 166.019 176.105 175.284 1.00 44.39 825 ILE B CA 1
ATOM 12528 C C . ILE B 1 836 ? 166.273 174.823 174.497 1.00 42.57 825 ILE B C 1
ATOM 12529 O O . ILE B 1 836 ? 165.323 174.154 174.064 1.00 57.12 825 ILE B O 1
ATOM 12534 N N . ILE B 1 837 ? 167.531 174.447 174.349 1.00 46.14 826 ILE B N 1
ATOM 12535 C CA . ILE B 1 837 ? 167.856 173.225 173.628 1.00 51.02 826 ILE B CA 1
ATOM 12536 C C . ILE B 1 837 ? 167.552 172.000 174.482 1.00 49.86 826 ILE B C 1
ATOM 12537 O O . ILE B 1 837 ? 167.134 170.990 173.934 1.00 54.51 826 ILE B O 1
ATOM 12542 N N . LEU B 1 838 ? 167.720 172.086 175.801 1.00 46.17 827 LEU B N 1
ATOM 12543 C CA . LEU B 1 838 ? 167.352 170.967 176.634 1.00 47.70 827 LEU B CA 1
ATOM 12544 C C . LEU B 1 838 ? 165.841 170.710 176.539 1.00 45.89 827 LEU B C 1
ATOM 12545 O O . LEU B 1 838 ? 165.397 169.560 176.434 1.00 50.64 827 LEU B O 1
ATOM 12550 N N . GLU B 1 839 ? 165.041 171.767 176.562 1.00 40.97 828 GLU B N 1
ATOM 12551 C CA . GLU B 1 839 ? 163.621 171.586 176.429 1.00 46.39 828 GLU B CA 1
ATOM 12552 C C . GLU B 1 839 ? 163.226 171.054 175.057 1.00 42.03 828 GLU B C 1
ATOM 12553 O O . GLU B 1 839 ? 162.218 170.363 174.942 1.00 54.89 828 GLU B O 1
ATOM 12559 N N . ALA B 1 840 ? 163.924 171.458 174.011 1.00 43.09 829 ALA B N 1
ATOM 12560 C CA . ALA B 1 840 ? 163.687 170.874 172.701 1.00 49.21 829 ALA B CA 1
ATOM 12561 C C . ALA B 1 840 ? 163.928 169.373 172.772 1.00 43.22 829 ALA B C 1
ATOM 12562 O O . ALA B 1 840 ? 163.109 168.594 172.345 1.00 45.71 829 ALA B O 1
ATOM 12564 N N . ALA B 1 841 ? 165.073 168.969 173.298 1.00 46.95 830 ALA B N 1
ATOM 12565 C CA . ALA B 1 841 ? 165.408 167.567 173.373 1.00 44.80 830 ALA B CA 1
ATOM 12566 C C . ALA B 1 841 ? 164.355 166.803 174.182 1.00 45.24 830 ALA B C 1
ATOM 12567 O O . ALA B 1 841 ? 163.977 165.708 173.774 1.00 52.59 830 ALA B O 1
ATOM 12569 N N . LEU B 1 842 ? 163.913 167.304 175.334 1.00 39.12 831 LEU B N 1
ATOM 12570 C CA . LEU B 1 842 ? 162.885 166.618 176.103 1.00 48.96 831 LEU B CA 1
ATOM 12571 C C . LEU B 1 842 ? 161.533 166.537 175.353 1.00 50.76 831 LEU B C 1
ATOM 12572 O O . LEU B 1 842 ? 160.723 165.676 175.644 1.00 56.76 831 LEU B O 1
ATOM 12577 N N . SER B 1 843 ? 161.267 167.444 174.420 1.00 46.36 832 SER B N 1
ATOM 12578 C CA . SER B 1 843 ? 160.051 167.435 173.633 1.00 48.70 832 SER B CA 1
ATOM 12579 C C . SER B 1 843 ? 160.159 166.490 172.442 1.00 44.12 832 SER B C 1
ATOM 12580 O O . SER B 1 843 ? 159.180 165.846 172.101 1.00 61.33 832 SER B O 1
ATOM 12583 N N . GLU B 1 844 ? 161.317 166.407 171.826 1.00 41.22 833 GLU B N 1
ATOM 12584 C CA . GLU B 1 844 ? 161.482 165.714 170.572 1.00 48.42 833 GLU B CA 1
ATOM 12585 C C . GLU B 1 844 ? 161.812 164.237 170.774 1.00 45.86 833 GLU B C 1
ATOM 12586 O O . GLU B 1 844 ? 161.455 163.427 169.942 1.00 70.53 833 GLU B O 1
ATOM 12592 N N . LEU B 1 845 ? 162.572 163.883 171.794 1.00 49.61 834 LEU B N 1
ATOM 12593 C CA . LEU B 1 845 ? 163.116 162.537 171.921 1.00 48.54 834 LEU B CA 1
ATOM 12594 C C . LEU B 1 845 ? 162.308 161.735 172.933 1.00 48.78 834 LEU B C 1
ATOM 12595 O O . LEU B 1 845 ? 162.178 162.180 174.083 1.00 66.72 834 LEU B O 1
ATOM 12600 N N . PRO B 1 846 ? 161.818 160.529 172.584 1.00 44.30 835 PRO B N 1
ATOM 12601 C CA . PRO B 1 846 ? 161.023 159.723 173.509 1.00 50.13 835 PRO B CA 1
ATOM 12602 C C . PRO B 1 846 ? 161.872 158.891 174.457 1.00 40.15 835 PRO B C 1
ATOM 12603 O O . PRO B 1 846 ? 162.975 158.547 174.054 1.00 47.45 835 PRO B O 1
ATOM 12607 N N . THR B 1 847 ? 161.369 158.553 175.647 1.00 41.07 836 THR B N 1
ATOM 12608 C CA . THR B 1 847 ? 162.113 157.626 176.500 1.00 51.53 836 THR B CA 1
ATOM 12609 C C . THR B 1 847 ? 162.056 156.272 175.831 1.00 42.20 836 THR B C 1
ATOM 12610 O O . THR B 1 847 ? 160.974 155.863 175.444 1.00 52.62 836 THR B O 1
ATOM 12614 N N . GLU B 1 848 ? 163.228 155.620 175.719 1.00 44.67 837 GLU B N 1
ATOM 12615 C CA . GLU B 1 848 ? 163.367 154.304 175.155 1.00 50.73 837 GLU B CA 1
ATOM 12616 C C . GLU B 1 848 ? 163.289 153.252 176.248 1.00 42.70 837 GLU B C 1
ATOM 12617 O O . GLU B 1 848 ? 163.817 153.479 177.310 1.00 50.72 837 GLU B O 1
ATOM 12623 N N . ALA B 1 849 ? 162.735 152.086 175.917 1.00 39.35 838 ALA B N 1
ATOM 12624 C CA . ALA B 1 849 ? 162.636 150.976 176.869 1.00 38.88 838 ALA B CA 1
ATOM 12625 C C . ALA B 1 849 ? 163.980 150.653 177.450 1.00 35.44 838 ALA B C 1
ATOM 12626 O O . ALA B 1 849 ? 164.872 150.570 176.618 1.00 35.10 838 ALA B O 1
ATOM 12628 N N . TRP B 1 850 ? 164.135 150.524 178.797 1.00 42.85 839 TRP B N 1
ATOM 12629 C CA . TRP B 1 850 ? 165.495 150.388 179.263 1.00 49.92 839 TRP B CA 1
ATOM 12630 C C . TRP B 1 850 ? 165.945 148.950 179.181 1.00 73.21 839 TRP B C 1
ATOM 12631 O O . TRP B 1 850 ? 166.699 148.585 178.261 1.00 119.00 839 TRP B O 1
ATOM 12642 N N . PRO B 1 851 ? 165.707 148.121 180.184 1.00 49.36 840 PRO B N 1
ATOM 12643 C CA . PRO B 1 851 ? 166.426 146.827 180.212 1.00 47.17 840 PRO B CA 1
ATOM 12644 C C . PRO B 1 851 ? 165.726 146.399 178.935 1.00 81.08 840 PRO B C 1
ATOM 12645 O O . PRO B 1 851 ? 164.498 146.219 178.922 1.00 126.79 840 PRO B O 1
ATOM 12649 N N . MET B 1 852 ? 166.515 146.368 177.846 1.00 80.17 841 MET B N 1
ATOM 12650 C CA . MET B 1 852 ? 165.981 146.292 176.491 1.00 102.17 841 MET B CA 1
ATOM 12651 C C . MET B 1 852 ? 165.997 144.861 175.974 1.00 141.16 841 MET B C 1
ATOM 12652 O O . MET B 1 852 ? 166.884 144.078 176.324 1.00 169.65 841 MET B O 1
ATOM 12657 N N . MET B 1 853 ? 164.998 144.548 175.137 1.00 164.48 842 MET B N 1
ATOM 12658 C CA . MET B 1 853 ? 164.947 143.283 174.422 1.00 222.08 842 MET B CA 1
ATOM 12659 C C . MET B 1 853 ? 166.193 143.179 173.541 1.00 246.36 842 MET B C 1
ATOM 12660 O O . MET B 1 853 ? 166.720 144.199 173.098 1.00 247.42 842 MET B O 1
ATOM 12665 N N . GLN B 1 854 ? 166.671 141.949 173.307 1.00 262.78 843 GLN B N 1
ATOM 12666 C CA . GLN B 1 854 ? 167.928 141.759 172.604 1.00 283.85 843 GLN B CA 1
ATOM 12667 C C . GLN B 1 854 ? 167.661 141.858 171.094 1.00 279.10 843 GLN B C 1
ATOM 12668 O O . GLN B 1 854 ? 167.100 140.880 170.562 1.00 278.03 843 GLN B O 1
#

Foldseek 3Di:
DDAQDPQLQQQLVLLLVVLCQLQAVCVVVLCCVPAVLAAEEEDADAADADDQQQDPLAFQEEEEQAFDARCVLVNVLNNCVRNDPDPQAFEEEEAALLADCVVSVVVCVVPPDAEEQDLPPRPPPPQPPAAHGHYYYYLQSCVVRVVRHDLEGQEYEYEQVVNSLVLLPDQSRDPSQSSQVSVLSHLLDHRHYYYYHNRCHPLNVVVSCVSPNNNRYYYYYYNDHDDDQQQAAEEEALFQPLVVLCVQLDDPPDPPDDDPPCPDCLLPRHLLVVVCVQLQVPFQEEEEEQALQVLVSVQSSSCVSDPFEAEDDPPDPDDALVCVLVGSYYYYYLVCSSPAAREDARGAEYEYEAEQALVTDFLVSVLSSVCSHPGHNNNYYYYYYQCPRQDDDALSRPVQSVLCVVVSNQHQLESPNPDDPLDDHDPSCVSCSSSVRCSNVRSNHRSSRVSSNVSSCVSNVHHYDYRPGPPDARSSRVVVSVVSSNVNSVVCVVSSVVSGDDPPVRDLLRNVVVDPLVVVVCVFWFFPPDGSVLSQVLQQLCVDLQSVQLSLLLSLLQLCLLQVCLLPDVVLVVVSCCRRQFDKHWHAYPVRDIDIDTFDAFPDCPLVSLLSSLVSVLQVVQCADVLVFGGLWKDFLVVLLVSCVVPVVVLVVSLVCLLPPPDCGTRCSHPVNSVLSVVLVVPQDDCPPDDVSNNSVSSVQSSCCRRNVKHWAWDPALAGTNDHLVRQDQVNLVVRCVVVVHDDPPDPDSVVSSVSCVVVSVVRDDTITTIGHDSRSSRTDGSPRDTRDDPNVVVSVCSNPDDDDDPPDDD/DDADDVQLLQQLVLLLVVLCQLQAVCVVPLCCVPQVLAAEDEAADAADADDQQQDPQAFQEEEEAAFDQRCVLVNVLNNCVRNDPDPQAFEEEEEALLQDCVVSQVVCVVVVVADEDPLVVLDDPCVVVAADRHYYYHLLCCVVSVVSHDLEGQEYEYDQVVNSLVVLPDFPRDPSQVSQVSVLSHLLDHRHYYHYHNRDHPLNVVVSCVRPNSNRYYYYYYQDHDPQALLFAEEEELFQPLVVLCVQLPDPPDPPDDDCVCVPVLLPDHLLVVVVVCLQVVFAEEEEEQAPLVLVSVQVNSCVSDPFEAEEDPPDDHDALQCSLVGSYYYYYLVCSSPAADEDARGQEYEYEAEQALPTDFLVSVLSVVPRHRHHNNNYYYYYYQCPRQDDDALSRSVQSVLCVVVSNQHDLESPPDCPDCLDDHDPSCVSCSSSVRCRNVRSNHRSSRVSSNVSSSSSNVHHYDYPPGPHDARSSNVVVSVVSSNVNSVVCVVSSVVVRPLPPVPCLLRVVVPDPLLVVVCVQWFFPPDGSVLVLVLQQQCVDLQSVQLSLLLSLLQLCLQQVCLLPDVVLVVVSCCRRQFDKHWHAYPSRDIDIDTFHAFPDCPLVSLLSSLVSVLQVVQCADVLVFGGQWKDFLVVLLVSCVVPVVVLLVSLLCLLVPPDCGTSCSHPVNNVVSVVLSVVQDDPPPDDSSSSSCSSVQSSCCRRNNKHWAWDPDLATGDDHLVPDFQVNLVVRCVPPVNDDDWDRGGVRSSVVCVVVSVVRDDTMTTIGHPPRSSRTDGNPRDTRDDPNVVVSVCSNPDDDDDPVDDD

Sequence (1623 aa):
GRPIGDDECEQYTSSVSLARMLYGGDLAEWVPRVHPKTTIERQQHGPVTFPNASAPTARCVTVVRAPMGSGKTTALIRWLREAIHSPDTSVLVVSCRRSFTQTLATRFAESGLVDFVTYFSSTNYIMNDRPFHRLIVQVESLHRVGPNLLNNYDVLVLDEVMSTLGQLYSPTMQQLGRVDALMLRLLRTCPRIIAMDATANAQLVDFLCGLRGEKNVHVVVGEYAMPGFSARRCLFLPRLGTELLQAALRPPGPPSGPSPDASPDARGATFFGELEARLGGGDNICIFSSTVSFAEIVARFCRQFTDRVLLLHSLTPLGDVTTWGQYRVVIYTTVVTVGLSFDPLHFDGMFAYVKPMNYGPDMVSVYQSLGRVRTLRKGELLIYMDGSGARSEPVFTPMLLNHVVSSCGQWPAQFSQVDTSLGRGSRIYNKFRYKHYFERCTLACLSDSLNILHMLLTLNCIRVRFWGHDDTLTPKDFCLFLRGVHFDALRAQRDLRELRCRDPEASLPAQAAETEEVGLFVEKYLRSDVAPAEIVALMRNLNSLMGRTRFIYLALLEACLRVPMATRSSAIFRRIYDHYATGVIPTINVTGELELVALPPTLNVTPVWELLCLCSTMAARLHWDSAAGGSGRTFGPDDVLDLLTPHYDRYMQLVFELGHCNVTDGLLLSEEAVKRVADALSGCPPRGSVSETDHAVALFKIIWGELFGVQMAKSTQTFPGAGRVKNLTKQTIVGLLDAHHIDHSACRTHRQLYALLMAHKREFAGARFKLRVPAWGRCLRTHSSSANPNADIILEAALSELPTEAWPMMQGRPIGDDECEQYTSSVSLARMLYGGDLAEWVPRVHPKTTIERQQHGPVTFPNASAPTARCVTVVRAPMGSGKTTALIRWLREAIHSPDTSVLVVSCRRSFTQTLATRFAESGLVDFVTYFSSTNYIMNDRPFHRLIVQVESLHRVGPNLLNNYDVLVLDEVMSTLGQLYSPTMQQLGRVDALMLRLLRTCPRIIAMDATANAQLVDFLCGLRGEKNVHVVVGEYAMPGFSARRCLFLPRLGTELLQAALRPPGPPSGPSPDASPDARGATFFGELEARLGGGDNICIFSSTVSFAEIVARFCRQFTDRVLLLHSLTPLGDVTTWGQYRVVIYTTVVTVGLSFDPLHFDGMFAYVKPMNYGPDMVSVYQSLGRVRTLRKGELLIYMDGSGARSEPVFTPMLLNHVVSSCGQWPAQFSQVTDTSLGRGSRIYNKFRYKHYFERCTLACLSDSLNILHMLLTLNCIRVRFWGHDDTLTPKDFCLFLRGVHFDALRAQRDLRELRCRDPEASLPAQAAETEEVGLFVEKYLRSDVAPAEIVALMRNLNSLMGRTRFIYLALLEACLRVPMATRSSAIFRRIYDHYATGVIPTINVTGELELVALPPTLNVTPVWELLCLCSTMAARLHWDSAAGGSGRTFGPDDVLDLLTPHYDRYMQLVFELGHCNVTDGLLLSEEAVKRVADALSGCPPRGSVSETDHAVALFKIIWGELFGVQMAKSTQTFPGAGRVKNLTKQTIVGLLDAHHIDHSACRTHRQLYALLMAHKREFAGARFKLRVPAWGRCLRTHSSSANPNADIILEAALSELPTEAWPMMQ

Organism: Human herpesvirus 1 (strain F) (NCBI:txid10304)

InterPro domains:
  IPR003450 Replication origin-binding protein [PF02399] (26-844)
  IPR014001 Helicase superfamily 1/2, ATP-binding domain [PS51192] (68-233)
  IPR014001 Helicase superfamily 1/2, ATP-binding domain [SM00487] (43-247)
  IPR027417 P-loop containing nucleoside triphosphate hydrolase [G3DSA:3.40.50.300] (71-230)
  IPR027417 P-loop containing nucleoside triphosphate hydrolase [SSF52540] (76-397)